Protein 8K2N (pdb70)

InterPro domains:
  IPR025150 Glycoside hydrolase 123, catalytic domain [PF13320] (170-496)

Organism: NCBI:txid2486015

Solvent-accessible surface area: 77964 Å² total; per-residue (Å²): 161,62,12,12,17,48,5,3,50,28,25,37,24,5,10,12,56,76,32,24,119,59,58,129,49,55,86,32,62,8,0,33,31,32,53,7,21,8,2,0,0,6,4,0,7,75,46,46,120,54,19,50,16,74,0,62,36,50,43,70,34,95,32,84,22,22,50,13,46,26,6,8,0,38,9,2,14,72,34,100,60,44,111,33,24,83,75,68,44,14,16,11,1,3,1,15,1,39,78,40,129,43,64,0,89,0,3,34,34,8,6,54,4,0,0,0,20,0,54,0,117,101,33,101,61,38,97,51,109,0,46,0,25,0,30,17,69,102,67,50,118,90,46,21,70,52,58,0,45,1,42,1,8,45,18,79,32,92,105,40,159,31,49,2,0,0,12,7,10,3,2,2,0,4,41,69,17,132,35,67,34,27,40,116,110,0,29,62,5,0,9,39,0,0,68,16,0,60,73,55,1,52,2,33,0,0,4,0,4,3,7,12,12,12,6,23,19,23,134,61,38,103,28,51,57,1,6,0,4,41,2,63,79,44,124,109,64,146,24,52,32,71,53,0,79,86,0,0,97,21,0,80,139,7,35,1,47,36,0,0,5,2,0,10,0,4,22,130,6,2,113,4,2,1,45,1,22,16,62,85,50,78,70,52,8,8,68,177,39,74,8,65,18,112,58,3,68,50,2,1,88,40,3,7,90,86,4,29,52,7,0,58,119,23,55,1,68,113,87,62,1,15,4,1,4,2,5,47,8,72,56,105,32,56,88,17,5,110,43,1,72,73,38,0,38,81,34,15,94,76,16,64,21,10,0,2,2,58,43,34,61,0,57,134,69,33,9,2,60,59,3,0,0,0,2,70,23,9,72,67,0,59,87,58,120,11,83,66,4,12,0,16,1,14,20,52,11,28,83,38,0,0,0,4,1,3,0,0,56,5,3,0,5,21,0,2,0,0,0,1,6,39,29,106,11,65,0,0,5,0,32,0,0,0,3,5,7,4,66,58,21,92,130,85,17,38,0,35,20,41,1,4,2,21,6,8,21,0,0,2,0,1,4,0,0,0,1,4,110,118,0,82,13,34,10,0,4,10,1,5,1,3,57,33,2,4,28,4,3,5,7,1,18,24,0,47,88,86,92,34,52,77,70,0,40,148,35,0,31,121,20,13,70,65,62,0,66,10,87,83,19,8,113,90,26,28,7,2,46,120,4,31,80,102,0,1,42,39,13,25,96,56,38,172,203,47,19,38,24,27,3,2,56,28,24,40,22,5,10,9,72,73,54,18,49,62,63,120,45,52,82,34,71,8,0,33,32,26,58,7,19,8,2,0,2,6,23,1,95,80,72,48,118,52,16,46,16,69,0,66,36,54,37,67,34,99,32,73,25,23,50,17,39,27,5,8,0,41,8,4,15,70,28,89,43,38,42,19,16,86,66,26,53,17,17,14,2,3,1,18,1,36,78,38,130,38,63,0,83,0,4,76,33,8,8,57,4,0,0,0,12,1,67,1,142,109,34,102,65,32,96,54,101,0,41,0,27,0,36,11,71,100,54,56,109,93,45,18,70,68,54,0,41,2,39,3,8,67,14,73,30,104,107,44,164,30,47,1,0,0,13,8,13,3,6,2,0,4,43,69,16,134,32,67,32,30,40,118,113,0,27,60,6,0,10,39,0,0,72,14,0,60,70,50,1,53,3,31,1,0,4,0,5,4,7,12,15,14,6,24,18,24,129,57,36,100,29,53,53,1,6,0,4,38,2,57,67,51,117,115,53,128,27,50,40,66,51,0,82,81,0,0,96,31,0,77,141,12,37,0,45,34,0,1,5,1,0,6,0,4,24,116,16,1,122,6,2,2,44,2,24,17,76,80,54,79,76,50,7,8,64,177,36,78,9,72,16,112,57,2,65,46,2,0,93,31,3,7,86,88,4,38,59,10,0,54,120,26,50,2,79,111,93,64,1,12,4,0,10,0,13,41,2,70,60,109,32,25,110,16,6,111,46,2,80,72,41,1,37,93,37,13,131,47,19,60,33,13,0,4,0,54,37,27,97,0,61,127,62,44,6,3,83,77,5,1,0,0,2,74,20,8,72,65,0,58,87,58,124,7,82,68,4,16,0,16,1,26,16,52,8,29,80,38,0,0,0,3,2,3,0,0,57,4,7,0,6,23,0,2,0,0,0,1,5,42,26,114,10,88,0,1,4,0,31,0,0,0,5,3,7,5,67,54,18,92,129,82,19,36,0,34,15,45,2,2,2,22,6,11,20,0,0,2,0,1,4,0,0,0,1,4,104,119,1,83,14,32,9,0,3,6,1,3,0,2,51,38,1,4,24,4,4,8,5,1,20,28,0,49,93,80,79,39,49,101,94,0,32,66,17,0,12,9,12,15,7,17,63,0,66,10,92,64,22,10,58,96,24,25,9,1,52,83,4,33,83,72,0,2,54,42,15,21,90,59,95,192,64,11,36,18,38,5,4,46,25,24,39,26,4,10,9,50,74,36,25,106,61,59,136,53,54,89,31,77,9,0,33,31,28,50,5,23,9,2,0,5,6,6,0,14,78,47,42,119,50,19,47,17,72,0,64,34,55,42,66,34,97,32,88,25,32,54,15,39,19,5,9,1,47,9,2,14,72,29,104,56,41,110,35,20,84,69,66,47,14,14,13,2,3,1,15,1,42,80,38,130,41,59,0,87,0,4,44,32,7,10,50,4,0,0,0,14,0,44,0,115,106,33,100,53,35,93,50,103,0,42,0,26,0,32,17,68,105,57,52,117,96,45,24,71,55,54,0,42,1,38,3,6,57,17,84,33,100,116,35,160,32,50,1,0,0,17,8,13,3,7,2,0,4,48,70,15,138,39,72,30,33,33,119,107,0,27,61,5,0,9,43,0,0,70,15,0,61,75,62,1,51,3,32,0,0,5,0,5,4,7,13,18,13,7,20,19,25,122,46,42,92,34,50,57,2,7,0,5,38,2,72,69,48,98,116,44,120,23,54,32,70,54,0,79,85,0,0,96,19,0,82,141,10,36,1,45,37,0,0,6,1,0,8,1,3,20,143,15,3,86,6,1,1,35,1,20,13,66,80,51,76,69,52,6,8,48,172,35,71,6,71,14,112,56,1,62,52,3,0,85,36,3,5,85,79,4,35,54,8,0,53,117,24,52,2,72,112,96,61,1,14,6,3,9,3,26,42,3,72,82,95,38,46,102,25,10,102,43,1,77,72,36,0,26,86,40,12,108,61,17,61,19,10,1,9,0,49,47,34,140,5,45,113,76,32,7,3,64,60,3,2,0,1,2,70,22,7,74,66,0,57,84,46,124,9,76,61,3,14,0,30,1,24,19,54,10,26,80,35,0,0,0,4,1,2,0,0,61,5,5,0,6,20,0,2,0,0,0,2,7,35,27,93,10,66,0,0,10,0,36,0,0,0,4,4,7,5,67,54,24,97,129,81,17,35,0,34,22,42,2,7,2,20,6,10,19,0,0,2,0,1,5,0,0,0,1,4,104,120,1,80,15,36,8,0,4,9,0,7,2,4,58,35,2,4,24,6,4,6,6,2,22,21,0,42,87,83,88,39,57,90,68,0,40,147,32,0,33,118,12,11,71,69,63,0,67,10,93,82,21,9,115,99,24,32,8,3,40,119,5,32,82,93,0,1,43,44,12,29,97,66,90,97,23,40,25,27,7,1,54,27,25,36,24,2,10,7,72,70,45,18,54,67,60,119,47,55,85,36,72,6,0,27,21,35,54,7,21,6,0,0,0,4,21,1,93,74,73,49,115,51,18,46,17,69,0,66,35,54,36,68,27,97,35,76,23,23,48,14,38,22,5,10,1,44,8,3,16,65,28,92,41,38,42,18,15,84,66,28,57,12,18,13,1,2,1,15,1,37,77,42,134,44,59,1,85,0,3,77,38,6,6,48,3,0,0,1,21,2,70,1,111,111,35,101,69,31,98,57,108,0,41,1,30,0,34,7,78,107,60,58,90,91,40,24,74,56,50,0,39,2,36,2,7,68,16,69,29,100,105,46,165,34,48,3,0,0,26,7,13,4,8,1,0,6,44,70,14,134,33,70,29,30,44,123,113,0,26,60,7,0,9,38,0,0,72,16,0,58,72,51,2,46,3,31,0,0,4,0,3,5,9,11,19,14,6,21,16,27,122,60,44,96,27,56,48,3,6,0,5,41,4,64,69,45,125,107,68,112,25,51,37,70,56,0,80,84,0,0,91,33,0,81,145,10,36,0,46,37,0,0,6,1,1,6,1,4,30,144,12,2,133,5,1,1,32,1,26,13,70,78,50,86,46,50,4,1,66,129,25,78,5,72,17,115,54,1,63,50,3,0,87,34,4,10,85,82,3,37,58,10,0,55,125,27,51,2,69,130,106,67,2,13,4,5,9,4,25,51,2,70,94,97,27,38,111,24,9,90,40,1,74,73,35,1,26,85,41,9,113,48,19,68,18,6,2,18,0,44,59,33,131,2,49,114,69,39,14,4,64,43,2,2,0,2,2,74,23,7,75,63,0,59,86,42,122,10,72,58,2,15,0,26,1,27,19,52,10,23,78,37,0,0,0,5,1,2,0,0,57,6,6,0,5,24,0,1,0,0,0,1,4,25,28,103,10,66,0,0,11,0,34,0,0,0,5,3,5,5,73,53,24,100,129,81,14,38,0,35,19,45,1,6,1,20,6,11,20,0,0,2,0,1,4,1,0,0,1,3,109,116,1,82,17,35,10,0,2,9,1,5,0,4,58,33,1,4,27,4,3,8,6,0,24,32,0,46,95,76,89,34,50,103,93,0,34,88,30,0,5,13,7,14,8,20,38,0,69,11,91,63,23,9,49,90,21,30,10,0,54,69,3,28,90,59,0,1,55,44,14,23,86,55,42,183

B-factor: mean 25.26, std 11.6, range [4.29, 116.33]

Structure (mmCIF, N/CA/C/O backbone):
data_8K2N
#
_entry.id   8K2N
#
_cell.length_a   82.930
_cell.length_b   94.620
_cell.length_c   116.180
_cell.angle_alpha   70.93
_cell.angle_beta   73.81
_cell.angle_gamma   72.43
#
_symmetry.space_group_name_H-M   'P 1'
#
loop_
_entity.id
_entity.type
_entity.pdbx_description
1 polymer 'Monosaccharide-releasing beta-N-acetylgalactosaminidase'
2 water water
#
loop_
_atom_site.group_PDB
_atom_site.id
_atom_site.type_symbol
_atom_site.label_atom_id
_atom_site.label_alt_id
_atom_site.label_comp_id
_atom_site.label_asym_id
_atom_site.label_entity_id
_atom_site.label_seq_id
_atom_site.pdbx_PDB_ins_code
_atom_site.Cartn_x
_atom_site.Cartn_y
_atom_site.Cartn_z
_atom_site.occupancy
_atom_site.B_iso_or_equiv
_atom_site.auth_seq_id
_atom_site.auth_comp_id
_atom_site.auth_asym_id
_atom_site.auth_atom_id
_atom_site.pdbx_PDB_model_num
ATOM 1 N N . MET A 1 4 ? -19.829 -15.662 55.793 1.00 34.50 1 MET D N 1
ATOM 2 C CA . MET A 1 4 ? -19.663 -15.560 54.307 1.00 37.57 1 MET D CA 1
ATOM 3 C C . MET A 1 4 ? -18.170 -15.553 53.929 1.00 29.69 1 MET D C 1
ATOM 4 O O . MET A 1 4 ? -17.850 -15.671 52.733 1.00 31.48 1 MET D O 1
ATOM 9 N N . ASP A 1 5 ? -17.232 -15.449 54.899 1.00 24.39 2 ASP D N 1
ATOM 10 C CA . ASP A 1 5 ? -15.802 -15.360 54.548 1.00 22.45 2 ASP D CA 1
ATOM 11 C C . ASP A 1 5 ? -15.188 -16.759 54.264 1.00 20.08 2 ASP D C 1
ATOM 12 O O . ASP A 1 5 ? -14.267 -16.810 53.450 1.00 16.99 2 ASP D O 1
ATOM 17 N N . TYR A 1 6 ? -15.740 -17.839 54.889 1.00 15.82 3 TYR D N 1
ATOM 18 C CA . TYR A 1 6 ? -15.259 -19.204 54.914 1.00 16.10 3 TYR D CA 1
ATOM 19 C C . TYR A 1 6 ? -16.363 -20.144 54.448 1.00 18.22 3 TYR D C 1
ATOM 20 O O . TYR A 1 6 ? -17.546 -19.823 54.585 1.00 16.53 3 TYR D O 1
ATOM 29 N N . GLN A 1 7 ? -15.985 -21.317 53.927 1.00 19.69 4 GLN D N 1
ATOM 30 C CA . GLN A 1 7 ? -16.929 -22.413 53.756 1.00 23.89 4 GLN D CA 1
ATOM 31 C C . GLN A 1 7 ? -16.275 -23.592 54.462 1.00 25.06 4 GLN D C 1
ATOM 32 O O . GLN A 1 7 ? -15.261 -24.115 53.971 1.00 20.78 4 GLN D O 1
ATOM 38 N N . ILE A 1 8 ? -16.865 -23.909 55.644 1.00 21.09 5 ILE D N 1
ATOM 39 C CA . ILE A 1 8 ? -16.448 -24.981 56.507 1.00 20.50 5 ILE D CA 1
ATOM 40 C C . ILE A 1 8 ? -17.621 -25.898 56.763 1.00 21.51 5 ILE D C 1
ATOM 41 O O . ILE A 1 8 ? -18.690 -25.359 56.972 1.00 25.92 5 ILE D O 1
ATOM 46 N N . ASP A 1 9 ? -17.412 -27.229 56.696 1.00 20.63 6 ASP D N 1
ATOM 47 C CA . ASP A 1 9 ? -18.472 -28.240 56.816 1.00 23.79 6 ASP D CA 1
ATOM 48 C C . ASP A 1 9 ? -17.907 -29.632 57.143 1.00 22.79 6 ASP D C 1
ATOM 49 O O . ASP A 1 9 ? -16.874 -30.040 56.601 1.00 30.05 6 ASP D O 1
ATOM 54 N N . LEU A 1 10 ? -18.612 -30.384 57.979 1.00 18.20 7 LEU D N 1
ATOM 55 C CA . LEU A 1 10 ? -18.349 -31.812 58.169 1.00 17.75 7 LEU D CA 1
ATOM 56 C C . LEU A 1 10 ? -18.734 -32.555 56.883 1.00 16.25 7 LEU D C 1
ATOM 57 O O . LEU A 1 10 ? -19.707 -32.180 56.229 1.00 16.44 7 LEU D O 1
ATOM 62 N N . VAL A 1 11 ? -17.957 -33.585 56.491 1.00 17.00 8 VAL D N 1
ATOM 63 C CA . VAL A 1 11 ? -18.313 -34.430 55.354 1.00 17.33 8 VAL D CA 1
ATOM 64 C C . VAL A 1 11 ? -18.274 -35.913 55.746 1.00 17.27 8 VAL D C 1
ATOM 65 O O . VAL A 1 11 ? -17.699 -36.329 56.751 1.00 18.33 8 VAL D O 1
ATOM 69 N N . ASP A 1 12 ? -18.894 -36.735 54.902 1.00 20.47 9 ASP D N 1
ATOM 70 C CA . ASP A 1 12 ? -18.861 -38.170 55.102 1.00 21.86 9 ASP D CA 1
ATOM 71 C C . ASP A 1 12 ? -17.410 -38.679 55.139 1.00 21.01 9 ASP D C 1
ATOM 72 O O . ASP A 1 12 ? -16.546 -38.312 54.317 1.00 21.31 9 ASP D O 1
ATOM 77 N N . PRO A 1 13 ? -17.095 -39.595 56.062 1.00 17.44 10 PRO D N 1
ATOM 78 C CA . PRO A 1 13 ? -15.747 -40.118 56.118 1.00 19.92 10 PRO D CA 1
ATOM 79 C C . PRO A 1 13 ? -15.390 -40.939 54.873 1.00 20.92 10 PRO D C 1
ATOM 80 O O . PRO A 1 13 ? -14.190 -41.162 54.611 1.00 21.27 10 PRO D O 1
ATOM 84 N N . LEU A 1 14 ? -16.406 -41.315 54.054 1.00 19.72 11 LEU D N 1
ATOM 85 C CA . LEU A 1 14 ? -16.089 -42.061 52.825 1.00 18.91 11 LEU D CA 1
ATOM 86 C C . LEU A 1 14 ? -15.986 -41.163 51.589 1.00 19.51 11 LEU D C 1
ATOM 87 O O . LEU A 1 14 ? -15.791 -41.699 50.490 1.00 15.38 11 LEU D O 1
ATOM 92 N N . THR A 1 15 ? -16.146 -39.828 51.772 1.00 17.94 12 THR D N 1
ATOM 93 C CA . THR A 1 15 ? -15.916 -38.900 50.683 1.00 17.85 12 THR D CA 1
ATOM 94 C C . THR A 1 15 ? -14.414 -38.708 50.492 1.00 19.21 12 THR D C 1
ATOM 95 O O . THR A 1 15 ? -13.693 -38.581 51.481 1.00 21.98 12 THR D O 1
ATOM 99 N N . LYS A 1 16 ? -13.953 -38.627 49.215 1.00 19.26 13 LYS D N 1
ATOM 100 C CA . LYS A 1 16 ? -12.619 -38.107 48.927 1.00 19.29 13 LYS D CA 1
ATOM 101 C C . LYS A 1 16 ? -12.739 -36.635 48.553 1.00 19.81 13 LYS D C 1
ATOM 102 O O . LYS A 1 16 ? -13.426 -36.322 47.622 1.00 21.06 13 LYS D O 1
ATOM 108 N N . VAL A 1 17 ? -12.091 -35.734 49.303 1.00 20.76 14 VAL D N 1
ATOM 109 C CA . VAL A 1 17 ? -12.180 -34.305 49.025 1.00 19.48 14 VAL D CA 1
ATOM 110 C C . VAL A 1 17 ? -11.031 -33.958 48.091 1.00 18.95 14 VAL D C 1
ATOM 111 O O . VAL A 1 17 ? -9.850 -34.134 48.441 1.00 20.82 14 VAL D O 1
ATOM 115 N N . PHE A 1 18 ? -11.422 -33.571 46.863 1.00 18.13 15 PHE D N 1
ATOM 116 C CA . PHE A 1 18 ? -10.521 -33.054 45.833 1.00 17.09 15 PHE D CA 1
ATOM 117 C C . PHE A 1 18 ? -10.474 -31.527 45.954 1.00 19.41 15 PHE D C 1
ATOM 118 O O . PHE A 1 18 ? -11.513 -30.944 46.307 1.00 18.24 15 PHE D O 1
ATOM 126 N N . ALA A 1 19 ? -9.284 -30.942 45.650 1.00 16.94 16 ALA D N 1
ATOM 127 C CA . ALA A 1 19 ? -9.027 -29.525 45.882 1.00 19.99 16 ALA D CA 1
ATOM 128 C C . ALA A 1 19 ? -9.909 -28.622 45.030 1.00 19.23 16 ALA D C 1
ATOM 129 O O . ALA A 1 19 ? -10.175 -27.494 45.426 1.00 20.72 16 ALA D O 1
ATOM 131 N N . ASP A 1 20 ? -10.407 -29.159 43.935 1.00 18.79 17 ASP D N 1
ATOM 132 C CA . ASP A 1 20 ? -11.096 -28.378 42.929 1.00 22.33 17 ASP D CA 1
ATOM 133 C C . ASP A 1 20 ? -12.593 -28.640 42.887 1.00 22.47 17 ASP D C 1
ATOM 134 O O . ASP A 1 20 ? -13.208 -28.115 41.993 1.00 23.96 17 ASP D O 1
ATOM 139 N N . GLU A 1 21 ? -13.165 -29.452 43.790 1.00 25.56 18 GLU D N 1
ATOM 140 C CA . GLU A 1 21 ? -14.614 -29.559 43.879 1.00 26.16 18 GLU D CA 1
ATOM 141 C C . GLU A 1 21 ? -15.058 -29.349 45.321 1.00 26.13 18 GLU D C 1
ATOM 142 O O . GLU A 1 21 ? -14.438 -29.910 46.244 1.00 30.62 18 GLU D O 1
ATOM 148 N N . VAL A 1 22 ? -16.248 -28.740 45.467 1.00 25.83 19 VAL D N 1
ATOM 149 C CA . VAL A 1 22 ? -16.900 -28.693 46.771 1.00 30.17 19 VAL D CA 1
ATOM 150 C C . VAL A 1 22 ? -17.601 -30.031 47.044 1.00 28.61 19 VAL D C 1
ATOM 151 O O . VAL A 1 22 ? -18.347 -30.598 46.249 1.00 37.23 19 VAL D O 1
ATOM 155 N N . PRO A 1 23 ? -17.335 -30.657 48.181 1.00 26.64 20 PRO D N 1
ATOM 156 C CA . PRO A 1 23 ? -18.049 -31.900 48.487 1.00 25.56 20 PRO D CA 1
ATOM 157 C C . PRO A 1 23 ? -19.382 -31.683 49.205 1.00 24.90 20 PRO D C 1
ATOM 158 O O . PRO A 1 23 ? -19.609 -30.652 49.811 1.00 26.63 20 PRO D O 1
ATOM 162 N N . ASP A 1 24 ? -20.219 -32.721 49.230 1.00 29.85 21 ASP D N 1
ATOM 163 C CA . ASP A 1 24 ? -21.414 -32.789 50.077 1.00 31.40 21 ASP D CA 1
ATOM 164 C C . ASP A 1 24 ? -21.120 -32.695 51.581 1.00 28.13 21 ASP D C 1
ATOM 165 O O . ASP A 1 24 ? -20.265 -33.409 52.132 1.00 25.74 21 ASP D O 1
ATOM 170 N N . ALA A 1 25 ? -21.918 -31.845 52.251 1.00 25.55 22 ALA D N 1
ATOM 171 C CA . ALA A 1 25 ? -22.011 -31.802 53.708 1.00 29.18 22 ALA D CA 1
ATOM 172 C C . ALA A 1 25 ? -22.605 -33.119 54.244 1.00 32.79 22 ALA D C 1
ATOM 173 O O . ALA A 1 25 ? -23.399 -33.744 53.541 1.00 33.88 22 ALA D O 1
ATOM 175 N N . TRP A 1 26 ? -22.107 -33.612 55.405 1.00 30.92 23 TRP D N 1
ATOM 176 C CA . TRP A 1 26 ? -22.789 -34.633 56.196 1.00 29.00 23 TRP D CA 1
ATOM 177 C C . TRP A 1 26 ? -23.927 -33.902 56.908 1.00 26.03 23 TRP D C 1
ATOM 178 O O . TRP A 1 26 ? -23.699 -32.880 57.520 1.00 23.90 23 TRP D O 1
ATOM 189 N N . VAL A 1 27 ? -25.160 -34.408 56.835 1.00 35.13 24 VAL D N 1
ATOM 190 C CA . VAL A 1 27 ? -26.204 -33.948 57.749 1.00 34.12 24 VAL D CA 1
ATOM 191 C C . VAL A 1 27 ? -25.992 -34.657 59.076 1.00 32.48 24 VAL D C 1
ATOM 192 O O . VAL A 1 27 ? -25.902 -35.893 59.114 1.00 34.33 24 VAL D O 1
ATOM 196 N N . VAL A 1 28 ? -25.845 -33.800 60.106 1.00 34.76 25 VAL D N 1
ATOM 197 C CA . VAL A 1 28 ? -25.608 -34.157 61.495 1.00 37.08 25 VAL D CA 1
ATOM 198 C C . VAL A 1 28 ? -26.816 -34.961 62.020 1.00 36.69 25 VAL D C 1
ATOM 199 O O . VAL A 1 28 ? -27.960 -34.602 61.765 1.00 37.83 25 VAL D O 1
ATOM 203 N N . ALA A 1 29 ? -26.529 -36.081 62.692 1.00 32.13 26 ALA D N 1
ATOM 204 C CA . ALA A 1 29 ? -27.494 -36.961 63.354 1.00 34.40 26 ALA D CA 1
ATOM 205 C C . ALA A 1 29 ? -26.753 -37.486 64.571 1.00 36.64 26 ALA D C 1
ATOM 206 O O . ALA A 1 29 ? -25.503 -37.518 64.510 1.00 38.71 26 ALA D O 1
ATOM 208 N N . THR A 1 30 ? -27.507 -37.903 65.618 1.00 34.90 27 THR D N 1
ATOM 209 C CA . THR A 1 30 ? -26.894 -38.461 66.830 1.00 34.16 27 THR D CA 1
ATOM 210 C C . THR A 1 30 ? -26.076 -39.683 66.458 1.00 31.11 27 THR D C 1
ATOM 211 O O . THR A 1 30 ? -26.538 -40.442 65.611 1.00 28.42 27 THR D O 1
ATOM 215 N N . GLN A 1 31 ? -24.901 -39.827 67.086 1.00 25.86 28 GLN D N 1
ATOM 216 C CA . GLN A 1 31 ? -24.071 -40.989 66.841 1.00 29.31 28 GLN D CA 1
ATOM 217 C C . GLN A 1 31 ? -24.080 -41.836 68.094 1.00 29.05 28 GLN D C 1
ATOM 218 O O . GLN A 1 31 ? -24.353 -41.309 69.176 1.00 36.90 28 GLN D O 1
ATOM 224 N N . MET A 1 32 ? -23.750 -43.116 67.932 1.00 25.06 29 MET D N 1
ATOM 225 C CA . MET A 1 32 ? -23.535 -43.979 69.074 1.00 27.27 29 MET D CA 1
ATOM 226 C C . MET A 1 32 ? -22.313 -44.879 68.806 1.00 25.43 29 MET D C 1
ATOM 227 O O . MET A 1 32 ? -22.144 -45.420 67.726 1.00 22.21 29 MET D O 1
ATOM 232 N N . VAL A 1 33 ? -21.439 -45.026 69.811 1.00 24.53 30 VAL D N 1
ATOM 233 C CA . VAL A 1 33 ? -20.256 -45.861 69.713 1.00 23.43 30 VAL D CA 1
ATOM 234 C C . VAL A 1 33 ? -20.238 -46.766 70.937 1.00 24.66 30 VAL D C 1
ATOM 235 O O . VAL A 1 33 ? -20.615 -46.343 72.045 1.00 24.17 30 VAL D O 1
ATOM 239 N N . LEU A 1 34 ? -19.733 -47.986 70.742 1.00 22.25 31 LEU D N 1
ATOM 240 C CA . LEU A 1 34 ? -19.357 -48.815 71.889 1.00 23.59 31 LEU D CA 1
ATOM 241 C C . LEU A 1 34 ? -18.208 -48.113 72.614 1.00 24.92 31 LEU D C 1
ATOM 242 O O . LEU A 1 34 ? -17.365 -47.416 72.000 1.00 23.57 31 LEU D O 1
ATOM 247 N N . GLN A 1 35 ? -18.150 -48.354 73.918 1.00 23.55 32 GLN D N 1
ATOM 248 C CA . GLN A 1 35 ? -17.035 -47.831 74.690 1.00 27.41 32 GLN D CA 1
ATOM 249 C C . GLN A 1 35 ? -15.728 -48.453 74.170 1.00 24.67 32 GLN D C 1
ATOM 250 O O . GLN A 1 35 ? -15.565 -49.679 74.222 1.00 22.92 32 GLN D O 1
ATOM 256 N N . GLY A 1 36 ? -14.833 -47.587 73.649 1.00 23.26 33 GLY D N 1
ATOM 257 C CA . GLY A 1 36 ? -13.527 -47.934 73.096 1.00 22.84 33 GLY D CA 1
ATOM 258 C C . GLY A 1 36 ? -13.451 -47.622 71.594 1.00 24.76 33 GLY D C 1
ATOM 259 O O . GLY A 1 36 ? -12.358 -47.288 71.062 1.00 22.29 33 GLY D O 1
ATOM 260 N N . GLU A 1 37 ? -14.635 -47.729 70.941 1.00 22.65 34 GLU D N 1
ATOM 261 C CA . GLU A 1 37 ? -14.802 -47.389 69.537 1.00 25.39 34 GLU D CA 1
ATOM 262 C C . GLU A 1 37 ? -14.631 -45.862 69.361 1.00 25.88 34 GLU D C 1
ATOM 263 O O . GLU A 1 37 ? -15.341 -45.091 70.007 1.00 27.98 34 GLU D O 1
ATOM 269 N N . PRO A 1 38 ? -13.722 -45.324 68.491 1.00 25.11 35 PRO D N 1
ATOM 270 C CA . PRO A 1 38 ? -13.631 -43.859 68.311 1.00 20.50 35 PRO D CA 1
ATOM 271 C C . PRO A 1 38 ? -14.712 -43.269 67.406 1.00 18.53 35 PRO D C 1
ATOM 272 O O . PRO A 1 38 ? -15.182 -43.966 66.512 1.00 18.44 35 PRO D O 1
ATOM 276 N N . LEU A 1 39 ? -15.118 -42.003 67.629 1.00 18.85 36 LEU D N 1
ATOM 277 C CA . LEU A 1 39 ? -15.928 -41.304 66.633 1.00 18.52 36 LEU D CA 1
ATOM 278 C C . LEU A 1 39 ? -14.996 -40.663 65.590 1.00 18.19 36 LEU D C 1
ATOM 279 O O . LEU A 1 39 ? -14.027 -40.029 65.972 1.00 20.85 36 LEU D O 1
ATOM 284 N N . VAL A 1 40 ? -15.264 -40.900 64.284 1.00 19.42 37 VAL D N 1
ATOM 285 C CA . VAL A 1 40 ? -14.470 -40.480 63.123 1.00 19.94 37 VAL D CA 1
ATOM 286 C C . VAL A 1 40 ? -15.309 -39.512 62.277 1.00 20.20 37 VAL D C 1
ATOM 287 O O . VAL A 1 40 ? -16.385 -39.903 61.782 1.00 17.75 37 VAL D O 1
ATOM 291 N N . LEU A 1 41 ? -14.784 -38.273 62.100 1.00 22.25 38 LEU D N 1
ATOM 292 C CA . LEU A 1 41 ? -15.390 -37.216 61.264 1.00 20.88 38 LEU D CA 1
ATOM 293 C C . LEU A 1 41 ? -14.361 -36.697 60.271 1.00 16.34 38 LEU D C 1
ATOM 294 O O . LEU A 1 41 ? -13.177 -36.741 60.565 1.00 14.05 38 LEU D O 1
ATOM 299 N N . GLN A 1 42 ? -14.819 -36.142 59.144 1.00 16.01 39 GLN D N 1
ATOM 300 C CA . GLN A 1 42 ? -13.916 -35.448 58.231 1.00 16.39 39 GLN D CA 1
ATOM 301 C C . GLN A 1 42 ? -14.479 -34.036 58.109 1.00 17.29 39 GLN D C 1
ATOM 302 O O . GLN A 1 42 ? -15.701 -33.887 58.015 1.00 16.28 39 GLN D O 1
ATOM 308 N N . LEU A 1 43 ? -13.589 -33.041 58.131 1.00 17.16 40 LEU D N 1
ATOM 309 C CA . LEU A 1 43 ? -13.948 -31.617 58.040 1.00 19.76 40 LEU D CA 1
ATOM 310 C C . LEU A 1 43 ? -13.228 -30.919 56.860 1.00 17.81 40 LEU D C 1
ATOM 311 O O . LEU A 1 43 ? -12.009 -30.840 56.852 1.00 14.01 40 LEU D O 1
ATOM 316 N N . ALA A 1 44 ? -14.027 -30.381 55.900 1.00 17.01 41 ALA D N 1
ATOM 317 C CA . ALA A 1 44 ? -13.552 -29.625 54.742 1.00 17.07 41 ALA D CA 1
ATOM 318 C C . ALA A 1 44 ? -13.667 -28.111 54.968 1.00 16.93 41 ALA D C 1
ATOM 319 O O . ALA A 1 44 ? -14.525 -27.693 55.718 1.00 12.75 41 ALA D O 1
ATOM 321 N N . TYR A 1 45 ? -12.822 -27.315 54.271 1.00 18.16 42 TYR D N 1
ATOM 322 C CA . TYR A 1 45 ? -12.702 -25.891 54.552 1.00 19.14 42 TYR D CA 1
ATOM 323 C C . TYR A 1 45 ? -12.017 -25.175 53.400 1.00 18.17 42 TYR D C 1
ATOM 324 O O . TYR A 1 45 ? -11.086 -25.672 52.827 1.00 15.30 42 TYR D O 1
ATOM 333 N N . GLN A 1 46 ? -12.463 -23.951 53.156 1.00 21.04 43 GLN D N 1
ATOM 334 C CA . GLN A 1 46 ? -11.806 -22.981 52.283 1.00 18.84 43 GLN D CA 1
ATOM 335 C C . GLN A 1 46 ? -12.215 -21.592 52.762 1.00 18.02 43 GLN D C 1
ATOM 336 O O . GLN A 1 46 ? -13.157 -21.469 53.565 1.00 18.40 43 GLN D O 1
ATOM 342 N N . ARG A 1 47 ? -11.408 -20.598 52.351 1.00 16.83 44 ARG D N 1
ATOM 343 C CA . ARG A 1 47 ? -11.618 -19.180 52.585 1.00 15.36 44 ARG D CA 1
ATOM 344 C C . ARG A 1 47 ? -12.176 -18.544 51.330 1.00 15.34 44 ARG D C 1
ATOM 345 O O . ARG A 1 47 ? -11.458 -18.444 50.348 1.00 15.17 44 ARG D O 1
ATOM 353 N N . LEU A 1 48 ? -13.463 -18.139 51.351 1.00 16.70 45 LEU D N 1
ATOM 354 C CA . LEU A 1 48 ? -14.085 -17.461 50.203 1.00 15.07 45 LEU D CA 1
ATOM 355 C C . LEU A 1 48 ? -13.640 -16.001 50.081 1.00 15.19 45 LEU D C 1
ATOM 356 O O . LEU A 1 48 ? -13.559 -15.487 48.961 1.00 19.67 45 LEU D O 1
ATOM 361 N N . ARG A 1 49 ? -13.361 -15.294 51.201 1.00 15.30 46 ARG D N 1
ATOM 362 C CA . ARG A 1 49 ? -12.833 -13.924 51.156 1.00 15.74 46 ARG D CA 1
ATOM 363 C C . ARG A 1 49 ? -11.640 -13.817 50.194 1.00 19.08 46 ARG D C 1
ATOM 364 O O . ARG A 1 49 ? -10.730 -14.649 50.209 1.00 16.78 46 ARG D O 1
ATOM 372 N N . ASP A 1 50 ? -11.590 -12.731 49.414 1.00 23.81 47 ASP D N 1
ATOM 373 C CA . ASP A 1 50 ? -10.640 -12.663 48.323 1.00 27.08 47 ASP D CA 1
ATOM 374 C C . ASP A 1 50 ? -9.601 -11.611 48.654 1.00 26.86 47 ASP D C 1
ATOM 375 O O . ASP A 1 50 ? -9.467 -10.646 47.932 1.00 32.14 47 ASP D O 1
ATOM 380 N N . ASP A 1 51 ? -8.829 -11.814 49.710 1.00 30.36 48 ASP D N 1
ATOM 381 C CA . ASP A 1 51 ? -7.901 -10.770 50.138 1.00 35.56 48 ASP D CA 1
ATOM 382 C C . ASP A 1 51 ? -6.504 -11.019 49.515 1.00 32.94 48 ASP D C 1
ATOM 383 O O . ASP A 1 51 ? -6.358 -11.817 48.583 1.00 29.54 48 ASP D O 1
ATOM 388 N N . ASP A 1 52 ? -5.496 -10.243 49.954 1.00 32.38 49 ASP D N 1
ATOM 389 C CA . ASP A 1 52 ? -4.123 -10.273 49.439 1.00 30.89 49 ASP D CA 1
ATOM 390 C C . ASP A 1 52 ? -3.250 -11.413 50.001 1.00 25.63 49 ASP D C 1
ATOM 391 O O . ASP A 1 52 ? -2.243 -11.716 49.399 1.00 28.72 49 ASP D O 1
ATOM 396 N N . ALA A 1 53 ? -3.631 -12.072 51.096 1.00 21.19 50 ALA D N 1
ATOM 397 C CA . ALA A 1 53 ? -2.931 -13.238 51.624 1.00 19.93 50 ALA D CA 1
ATOM 398 C C . ALA A 1 53 ? -3.537 -14.526 51.010 1.00 21.69 50 ALA D C 1
ATOM 399 O O . ALA A 1 53 ? -4.747 -14.600 50.721 1.00 19.45 50 ALA D O 1
ATOM 401 N N . SER A 1 54 ? -2.675 -15.524 50.691 1.00 19.90 51 SER D N 1
ATOM 402 C CA . SER A 1 54 ? -3.120 -16.727 50.020 1.00 16.80 51 SER D CA 1
ATOM 403 C C . SER A 1 54 ? -3.966 -17.571 50.977 1.00 16.47 51 SER D C 1
ATOM 404 O O . SER A 1 54 ? -4.825 -18.337 50.516 1.00 14.52 51 SER D O 1
ATOM 407 N N . PHE A 1 55 ? -3.697 -17.442 52.286 1.00 17.43 52 PHE D N 1
ATOM 408 C CA . PHE A 1 55 ? -4.408 -18.209 53.317 1.00 19.86 52 PHE D CA 1
ATOM 409 C C . PHE A 1 55 ? -4.624 -17.369 54.593 1.00 23.47 52 PHE D C 1
ATOM 410 O O . PHE A 1 55 ? -4.039 -16.286 54.767 1.00 21.51 52 PHE D O 1
ATOM 418 N N . SER A 1 56 ? -5.476 -17.902 55.491 1.00 23.17 53 SER D N 1
ATOM 419 C CA . SER A 1 56 ? -5.723 -17.313 56.794 1.00 23.75 53 SER D CA 1
ATOM 420 C C . SER A 1 56 ? -5.660 -18.435 57.802 1.00 21.86 53 SER D C 1
ATOM 421 O O . SER A 1 56 ? -6.210 -19.494 57.487 1.00 20.53 53 SER D O 1
ATOM 424 N N . GLU A 1 57 ? -4.954 -18.190 58.916 1.00 17.91 54 GLU D N 1
ATOM 425 C CA . GLU A 1 57 ? -4.811 -19.134 60.003 1.00 21.10 54 GLU D CA 1
ATOM 426 C C . GLU A 1 57 ? -6.098 -19.278 60.809 1.00 22.76 54 GLU D C 1
ATOM 427 O O . GLU A 1 57 ? -6.853 -18.328 60.886 1.00 27.24 54 GLU D O 1
ATOM 433 N N . LEU A 1 58 ? -6.390 -20.498 61.306 1.00 22.20 55 LEU D N 1
ATOM 434 C CA . LEU A 1 58 ? -7.584 -20.788 62.105 1.00 26.19 55 LEU D CA 1
ATOM 435 C C . LEU A 1 58 ? -7.135 -21.683 63.247 1.00 27.99 55 LEU D C 1
ATOM 436 O O . LEU A 1 58 ? -6.159 -22.406 63.044 1.00 32.87 55 LEU D O 1
ATOM 441 N N . THR A 1 59 ? -7.821 -21.587 64.395 1.00 22.38 56 THR D N 1
ATOM 442 C CA . THR A 1 59 ? -7.508 -22.409 65.539 1.00 26.85 56 THR D CA 1
ATOM 443 C C . THR A 1 59 ? -8.628 -23.431 65.695 1.00 27.98 56 THR D C 1
ATOM 444 O O . THR A 1 59 ? -9.819 -23.058 65.779 1.00 28.20 56 THR D O 1
ATOM 448 N N . LEU A 1 60 ? -8.252 -24.712 65.791 1.00 22.24 57 LEU D N 1
ATOM 449 C CA . LEU A 1 60 ? -9.237 -25.755 66.085 1.00 20.61 57 LEU D CA 1
ATOM 450 C C . LEU A 1 60 ? -9.423 -25.958 67.592 1.00 18.59 57 LEU D C 1
ATOM 451 O O . LEU A 1 60 ? -8.442 -25.928 68.330 1.00 18.95 57 LEU D O 1
ATOM 456 N N . ALA A 1 61 ? -10.669 -26.164 68.065 1.00 17.23 58 ALA D N 1
ATOM 457 C CA . ALA A 1 61 ? -10.888 -26.558 69.453 1.00 17.04 58 ALA D CA 1
ATOM 458 C C . ALA A 1 61 ? -11.898 -27.687 69.480 1.00 19.57 58 ALA D C 1
ATOM 459 O O . ALA A 1 61 ? -12.789 -27.683 68.654 1.00 20.78 58 ALA D O 1
ATOM 461 N N . THR A 1 62 ? -11.792 -28.619 70.443 1.00 21.74 59 THR D N 1
ATOM 462 C CA . THR A 1 62 ? -12.820 -29.632 70.624 1.00 23.19 59 THR D CA 1
ATOM 463 C C . THR A 1 62 ? -13.111 -29.766 72.120 1.00 22.11 59 THR D C 1
ATOM 464 O O . THR A 1 62 ? -12.210 -29.762 72.934 1.00 22.83 59 THR D O 1
ATOM 468 N N . SER A 1 63 ? -14.372 -29.968 72.474 1.00 22.19 60 SER D N 1
ATOM 469 C CA . SER A 1 63 ? -14.753 -30.088 73.867 1.00 23.20 60 SER D CA 1
ATOM 470 C C . SER A 1 63 ? -14.416 -31.468 74.416 1.00 25.10 60 SER D C 1
ATOM 471 O O . SER A 1 63 ? -14.579 -31.650 75.609 1.00 29.74 60 SER D O 1
ATOM 474 N N . LEU A 1 64 ? -14.060 -32.453 73.570 1.00 25.85 61 LEU D N 1
ATOM 475 C CA . LEU A 1 64 ? -13.406 -33.714 73.991 1.00 24.39 61 LEU D CA 1
ATOM 476 C C . LEU A 1 64 ? -12.076 -33.842 73.211 1.00 21.02 61 LEU D C 1
ATOM 477 O O . LEU A 1 64 ? -11.887 -33.299 72.124 1.00 19.59 61 LEU D O 1
ATOM 482 N N . SER A 1 65 ? -11.112 -34.500 73.825 1.00 21.90 62 SER D N 1
ATOM 483 C CA . SER A 1 65 ? -9.803 -34.787 73.270 1.00 25.84 62 SER D CA 1
ATOM 484 C C . SER A 1 65 ? -10.008 -35.507 71.967 1.00 27.68 62 SER D C 1
ATOM 485 O O . SER A 1 65 ? -10.742 -36.500 71.987 1.00 27.16 62 SER D O 1
ATOM 488 N N . ALA A 1 66 ? -9.384 -34.961 70.908 1.00 23.60 63 ALA D N 1
ATOM 489 C CA . ALA A 1 66 ? -9.383 -35.587 69.589 1.00 22.96 63 ALA D CA 1
ATOM 490 C C . ALA A 1 66 ? -7.961 -35.706 69.050 1.00 21.64 63 ALA D C 1
ATOM 491 O O . ALA A 1 66 ? -7.026 -35.100 69.529 1.00 18.95 63 ALA D O 1
ATOM 493 N N . GLN A 1 67 ? -7.842 -36.459 67.984 1.00 23.17 64 GLN D N 1
ATOM 494 C CA . GLN A 1 67 ? -6.579 -36.685 67.316 1.00 27.00 64 GLN D CA 1
ATOM 495 C C . GLN A 1 67 ? -6.810 -36.202 65.909 1.00 24.36 64 GLN D C 1
ATOM 496 O O . GLN A 1 67 ? -7.845 -36.615 65.375 1.00 19.45 64 GLN D O 1
ATOM 502 N N . CYS A 1 68 ? -6.000 -35.235 65.427 1.00 22.88 65 CYS D N 1
ATOM 503 C CA . CYS A 1 68 ? -6.375 -34.606 64.183 1.00 23.29 65 CYS D CA 1
ATOM 504 C C . CYS A 1 68 ? -5.233 -34.630 63.201 1.00 19.66 65 CYS D C 1
ATOM 505 O O . CYS A 1 68 ? -4.125 -34.223 63.568 1.00 17.45 65 CYS D O 1
ATOM 508 N N . PHE A 1 69 ? -5.621 -34.944 61.950 1.00 17.43 66 PHE D N 1
ATOM 509 C CA . PHE A 1 69 ? -4.740 -35.056 60.786 1.00 19.93 66 PHE D CA 1
ATOM 510 C C . PHE A 1 69 ? -5.117 -34.057 59.670 1.00 16.85 66 PHE D C 1
ATOM 511 O O . PHE A 1 69 ? -6.276 -33.830 59.392 1.00 15.06 66 PHE D O 1
ATOM 519 N N . GLU A 1 70 ? -4.131 -33.479 58.973 1.00 18.52 67 GLU D N 1
ATOM 520 C CA . GLU A 1 70 ? -4.394 -32.887 57.657 1.00 20.48 67 GLU D CA 1
ATOM 521 C C . GLU A 1 70 ? -4.362 -33.956 56.548 1.00 21.03 67 GLU D C 1
ATOM 522 O O . GLU A 1 70 ? -3.524 -34.848 56.507 1.00 18.65 67 GLU D O 1
ATOM 528 N N . ILE A 1 71 ? -5.357 -33.904 55.655 1.00 20.80 68 ILE D N 1
ATOM 529 C CA . ILE A 1 71 ? -5.343 -34.721 54.460 1.00 16.72 68 ILE D CA 1
ATOM 530 C C . ILE A 1 71 ? -4.614 -34.005 53.333 1.00 17.47 68 ILE D C 1
ATOM 531 O O . ILE A 1 71 ? -4.963 -32.874 52.916 1.00 20.97 68 ILE D O 1
ATOM 536 N N . ASN A 1 72 ? -3.542 -34.667 52.879 1.00 15.20 69 ASN D N 1
ATOM 537 C CA . ASN A 1 72 ? -2.666 -34.124 51.861 1.00 14.75 69 ASN D CA 1
ATOM 538 C C . ASN A 1 72 ? -2.941 -34.748 50.480 1.00 14.72 69 ASN D C 1
ATOM 539 O O . ASN A 1 72 ? -3.022 -35.969 50.342 1.00 13.53 69 ASN D O 1
ATOM 544 N N . GLN A 1 73 ? -3.075 -33.885 49.461 1.00 14.55 70 GLN D N 1
ATOM 545 C CA . GLN A 1 73 ? -3.108 -34.302 48.077 1.00 16.61 70 GLN D CA 1
ATOM 546 C C . GLN A 1 73 ? -1.719 -34.773 47.627 1.00 18.37 70 GLN D C 1
ATOM 547 O O . GLN A 1 73 ? -0.690 -34.092 47.846 1.00 15.70 70 GLN D O 1
ATOM 553 N N . VAL A 1 74 ? -1.743 -35.971 46.970 1.00 19.55 71 VAL D N 1
ATOM 554 C CA . VAL A 1 74 ? -0.566 -36.640 46.441 1.00 17.51 71 VAL D CA 1
ATOM 555 C C . VAL A 1 74 ? -0.717 -36.948 44.933 1.00 17.67 71 VAL D C 1
ATOM 556 O O . VAL A 1 74 ? -1.777 -37.335 44.399 1.00 19.64 71 VAL D O 1
ATOM 560 N N . PRO A 1 75 ? 0.402 -36.865 44.171 1.00 15.03 72 PRO D N 1
ATOM 561 C CA . PRO A 1 75 ? 0.322 -37.152 42.741 1.00 16.27 72 PRO D CA 1
ATOM 562 C C . PRO A 1 75 ? 0.026 -38.607 42.322 1.00 16.40 72 PRO D C 1
ATOM 563 O O . PRO A 1 75 ? 0.502 -39.557 42.964 1.00 15.44 72 PRO D O 1
ATOM 567 N N . SER A 1 76 ? -0.687 -38.780 41.186 1.00 17.11 73 SER D N 1
ATOM 568 C CA . SER A 1 76 ? -0.775 -40.057 40.458 1.00 15.65 73 SER D CA 1
ATOM 569 C C . SER A 1 76 ? -0.543 -39.920 38.940 1.00 16.66 73 SER D C 1
ATOM 570 O O . SER A 1 76 ? -1.286 -39.220 38.267 1.00 21.50 73 SER D O 1
ATOM 573 N N . GLN A 1 77 ? 0.426 -40.630 38.364 1.00 18.60 74 GLN D N 1
ATOM 574 C CA . GLN A 1 77 ? 0.629 -40.711 36.920 1.00 21.70 74 GLN D CA 1
ATOM 575 C C . GLN A 1 77 ? -0.027 -41.953 36.282 1.00 18.83 74 GLN D C 1
ATOM 576 O O . GLN A 1 77 ? 0.011 -42.170 35.087 1.00 19.88 74 GLN D O 1
ATOM 582 N N . LEU A 1 78 ? -0.653 -42.808 37.060 1.00 18.40 75 LEU D N 1
ATOM 583 C CA . LEU A 1 78 ? -1.353 -43.964 36.522 1.00 18.00 75 LEU D CA 1
ATOM 584 C C . LEU A 1 78 ? -2.469 -44.327 37.496 1.00 17.83 75 LEU D C 1
ATOM 585 O O . LEU A 1 78 ? -2.358 -45.232 38.321 1.00 19.30 75 LEU D O 1
ATOM 590 N N . PRO A 1 79 ? -3.568 -43.554 37.508 1.00 19.56 76 PRO D N 1
ATOM 591 C CA . PRO A 1 79 ? -4.647 -43.831 38.458 1.00 18.96 76 PRO D CA 1
ATOM 592 C C . PRO A 1 79 ? -5.351 -45.175 38.269 1.00 22.14 76 PRO D C 1
ATOM 593 O O . PRO A 1 79 ? -5.966 -45.657 39.228 1.00 22.72 76 PRO D O 1
ATOM 597 N N . THR A 1 80 ? -5.371 -45.690 37.012 1.00 20.90 77 THR D N 1
ATOM 598 C CA . THR A 1 80 ? -6.051 -46.941 36.663 1.00 22.40 77 THR D CA 1
ATOM 599 C C . THR A 1 80 ? -5.277 -47.754 35.625 1.00 21.83 77 THR D C 1
ATOM 600 O O . THR A 1 80 ? -4.450 -47.232 34.890 1.00 19.09 77 THR D O 1
ATOM 604 N N . TRP A 1 81 ? -5.552 -49.076 35.623 1.00 23.26 78 TRP D N 1
ATOM 605 C CA . TRP A 1 81 ? -5.133 -50.009 34.580 1.00 18.65 78 TRP D CA 1
ATOM 606 C C . TRP A 1 81 ? -6.173 -49.904 33.465 1.00 18.30 78 TRP D C 1
ATOM 607 O O . TRP A 1 81 ? -7.163 -49.199 33.635 1.00 18.48 78 TRP D O 1
ATOM 618 N N . PRO A 1 82 ? -5.982 -50.528 32.280 1.00 18.07 79 PRO D N 1
ATOM 619 C CA . PRO A 1 82 ? -6.942 -50.376 31.173 1.00 17.93 79 PRO D CA 1
ATOM 620 C C . PRO A 1 82 ? -8.381 -50.825 31.436 1.00 19.38 79 PRO D C 1
ATOM 621 O O . PRO A 1 82 ? -8.595 -51.744 32.188 1.00 24.00 79 PRO D O 1
ATOM 625 N N . HIS A 1 83 ? -9.360 -50.165 30.801 1.00 22.46 80 HIS D N 1
ATOM 626 C CA . HIS A 1 83 ? -10.772 -50.524 30.759 1.00 21.97 80 HIS D CA 1
ATOM 627 C C . HIS A 1 83 ? -11.359 -50.300 32.140 1.00 23.12 80 HIS D C 1
ATOM 628 O O . HIS A 1 83 ? -12.102 -51.140 32.616 1.00 24.38 80 HIS D O 1
ATOM 635 N N . PRO A 1 84 ? -11.182 -49.133 32.804 1.00 25.73 81 PRO D N 1
ATOM 636 C CA . PRO A 1 84 ? -11.792 -48.911 34.128 1.00 21.89 81 PRO D CA 1
ATOM 637 C C . PRO A 1 84 ? -13.319 -48.900 34.137 1.00 22.60 81 PRO D C 1
ATOM 638 O O . PRO A 1 84 ? -13.944 -48.334 33.257 1.00 28.65 81 PRO D O 1
ATOM 642 N N . ASP A 1 85 ? -13.927 -49.446 35.177 1.00 22.41 82 ASP D N 1
ATOM 643 C CA . ASP A 1 85 ? -15.366 -49.577 35.207 1.00 21.50 82 ASP D CA 1
ATOM 644 C C . ASP A 1 85 ? -15.921 -48.293 35.825 1.00 23.58 82 ASP D C 1
ATOM 645 O O . ASP A 1 85 ? -15.163 -47.373 36.151 1.00 22.41 82 ASP D O 1
ATOM 650 N N . ALA A 1 86 ? -17.231 -48.269 36.076 1.00 22.91 83 ALA D N 1
ATOM 651 C CA . ALA A 1 86 ? -17.929 -47.026 36.401 1.00 23.07 83 ALA D CA 1
ATOM 652 C C . ALA A 1 86 ? -17.808 -46.643 37.884 1.00 24.92 83 ALA D C 1
ATOM 653 O O . ALA A 1 86 ? -18.303 -45.581 38.225 1.00 27.51 83 ALA D O 1
ATOM 655 N N . ARG A 1 87 ? -17.188 -47.470 38.751 1.00 22.90 84 ARG D N 1
ATOM 656 C CA . ARG A 1 87 ? -16.825 -47.094 40.133 1.00 23.83 84 ARG D CA 1
ATOM 657 C C . ARG A 1 87 ? -15.725 -45.991 40.237 1.00 22.77 84 ARG D C 1
ATOM 658 O O . ARG A 1 87 ? -15.689 -45.226 41.198 1.00 23.44 84 ARG D O 1
ATOM 666 N N . TYR A 1 88 ? -14.773 -45.949 39.296 1.00 19.84 85 TYR D N 1
ATOM 667 C CA . TYR A 1 88 ? -13.603 -45.108 39.395 1.00 18.23 85 TYR D CA 1
ATOM 668 C C . TYR A 1 88 ? -14.016 -43.639 39.333 1.00 20.18 85 TYR D C 1
ATOM 669 O O . TYR A 1 88 ? -14.748 -43.267 38.435 1.00 18.71 85 TYR D O 1
ATOM 678 N N . LEU A 1 89 ? -13.496 -42.793 40.261 1.00 20.95 86 LEU D N 1
ATOM 679 C CA . LEU A 1 89 ? -13.826 -41.357 40.345 1.00 21.52 86 LEU D CA 1
ATOM 680 C C . LEU A 1 89 ? -13.153 -40.548 39.228 1.00 21.40 86 LEU D C 1
ATOM 681 O O . LEU A 1 89 ? -13.675 -39.545 38.761 1.00 23.33 86 LEU D O 1
ATOM 686 N N . ARG A 1 90 ? -11.919 -40.902 38.862 1.00 21.83 87 ARG D N 1
ATOM 687 C CA . ARG A 1 90 ? -11.176 -40.142 37.881 1.00 19.40 87 ARG D CA 1
ATOM 688 C C . ARG A 1 90 ? -10.252 -41.167 37.263 1.00 20.03 87 ARG D C 1
ATOM 689 O O . ARG A 1 90 ? -10.153 -42.286 37.752 1.00 21.03 87 ARG D O 1
ATOM 697 N N . THR A 1 91 ? -9.534 -40.742 36.232 1.00 21.06 88 THR D N 1
ATOM 698 C CA . THR A 1 91 ? -9.037 -41.657 35.232 1.00 21.72 88 THR D CA 1
ATOM 699 C C . THR A 1 91 ? -7.732 -41.154 34.661 1.00 20.85 88 THR D C 1
ATOM 700 O O . THR A 1 91 ? -6.942 -41.997 34.260 1.00 28.64 88 THR D O 1
ATOM 704 N N . THR A 1 92 ? -7.560 -39.821 34.605 1.00 19.48 89 THR D N 1
ATOM 705 C CA . THR A 1 92 ? -6.369 -39.131 34.118 1.00 17.12 89 THR D CA 1
ATOM 706 C C . THR A 1 92 ? -5.447 -38.708 35.261 1.00 15.84 89 THR D C 1
ATOM 707 O O . THR A 1 92 ? -5.873 -38.456 36.390 1.00 14.74 89 THR D O 1
ATOM 711 N N . PRO A 1 93 ? -4.137 -38.569 34.962 1.00 15.87 90 PRO D N 1
ATOM 712 C CA . PRO A 1 93 ? -3.162 -38.056 35.922 1.00 16.02 90 PRO D CA 1
ATOM 713 C C . PRO A 1 93 ? -3.575 -36.744 36.572 1.00 14.12 90 PRO D C 1
ATOM 714 O O . PRO A 1 93 ? -3.981 -35.835 35.898 1.00 13.79 90 PRO D O 1
ATOM 718 N N . GLY A 1 94 ? -3.486 -36.716 37.899 1.00 13.68 91 GLY D N 1
ATOM 719 C CA . GLY A 1 94 ? -3.876 -35.590 38.719 1.00 12.53 91 GLY D CA 1
ATOM 720 C C . GLY A 1 94 ? -3.395 -35.835 40.153 1.00 11.09 91 GLY D C 1
ATOM 721 O O . GLY A 1 94 ? -2.502 -36.652 40.371 1.00 10.23 91 GLY D O 1
ATOM 722 N N . LEU A 1 95 ? -3.971 -35.060 41.085 1.00 10.89 92 LEU D N 1
ATOM 723 C CA . LEU A 1 95 ? -3.775 -35.170 42.520 1.00 11.21 92 LEU D CA 1
ATOM 724 C C . LEU A 1 95 ? -4.969 -35.891 43.142 1.00 11.12 92 LEU D C 1
ATOM 725 O O . LEU A 1 95 ? -6.108 -35.635 42.787 1.00 9.86 92 LEU D O 1
ATOM 730 N N . PHE A 1 96 ? -4.668 -36.731 44.139 1.00 12.00 93 PHE D N 1
ATOM 731 C CA . PHE A 1 96 ? -5.616 -37.535 44.888 1.00 11.64 93 PHE D CA 1
ATOM 732 C C . PHE A 1 96 ? -5.285 -37.380 46.375 1.00 11.90 93 PHE D C 1
ATOM 733 O O . PHE A 1 96 ? -4.092 -37.336 46.743 1.00 10.21 93 PHE D O 1
ATOM 741 N N . PRO A 1 97 ? -6.318 -37.263 47.254 1.00 11.52 94 PRO D N 1
ATOM 742 C CA . PRO A 1 97 ? -6.092 -37.285 48.705 1.00 13.66 94 PRO D CA 1
ATOM 743 C C . PRO A 1 97 ? -5.718 -38.636 49.335 1.00 14.98 94 PRO D C 1
ATOM 744 O O . PRO A 1 97 ? -6.384 -39.649 49.056 1.00 18.78 94 PRO D O 1
ATOM 748 N N . ASP A 1 98 ? -4.659 -38.641 50.166 1.00 13.01 95 ASP D N 1
ATOM 749 C CA . ASP A 1 98 ? -4.214 -39.883 50.748 1.00 14.46 95 ASP D CA 1
ATOM 750 C C . ASP A 1 98 ? -3.354 -39.702 52.009 1.00 15.48 95 ASP D C 1
ATOM 751 O O . ASP A 1 98 ? -3.630 -40.351 53.004 1.00 18.67 95 ASP D O 1
ATOM 756 N N . LEU A 1 99 ? -2.326 -38.843 52.008 1.00 15.80 96 LEU D N 1
ATOM 757 C CA . LEU A 1 99 ? -1.349 -38.801 53.102 1.00 13.80 96 LEU D CA 1
ATOM 758 C C . LEU A 1 99 ? -1.951 -38.037 54.285 1.00 13.66 96 LEU D C 1
ATOM 759 O O . LEU A 1 99 ? -2.636 -37.043 54.074 1.00 12.22 96 LEU D O 1
ATOM 764 N N . LEU A 1 100 ? -1.696 -38.533 55.506 1.00 13.45 97 LEU D N 1
ATOM 765 C CA . LEU A 1 100 ? -2.124 -37.898 56.738 1.00 13.66 97 LEU D CA 1
ATOM 766 C C . LEU A 1 100 ? -0.914 -37.466 57.574 1.00 16.02 97 LEU D C 1
ATOM 767 O O . LEU A 1 100 ? -0.056 -38.284 57.927 1.00 16.46 97 LEU D O 1
ATOM 772 N N . THR A 1 101 ? -0.844 -36.153 57.845 1.00 17.86 98 THR D N 1
ATOM 773 C CA . THR A 1 101 ? 0.155 -35.553 58.727 1.00 17.46 98 THR D CA 1
ATOM 774 C C . THR A 1 101 ? -0.549 -35.032 59.993 1.00 18.14 98 THR D C 1
ATOM 775 O O . THR A 1 101 ? -1.626 -34.368 59.937 1.00 14.60 98 THR D O 1
ATOM 779 N N . PRO A 1 102 ? 0.062 -35.270 61.177 1.00 17.32 99 PRO D N 1
ATOM 780 C CA . PRO A 1 102 ? -0.511 -34.785 62.434 1.00 19.42 99 PRO D CA 1
ATOM 781 C C . PRO A 1 102 ? -0.802 -33.293 62.345 1.00 19.46 99 PRO D C 1
ATOM 782 O O . PRO A 1 102 ? 0.013 -32.546 61.806 1.00 21.13 99 PRO D O 1
ATOM 786 N N . LEU A 1 103 ? -1.922 -32.837 62.907 1.00 22.47 100 LEU D N 1
ATOM 787 C CA . LEU A 1 103 ? -2.135 -31.398 63.107 1.00 22.71 100 LEU D CA 1
ATOM 788 C C . LEU A 1 103 ? -1.350 -30.860 64.323 1.00 23.93 100 LEU D C 1
ATOM 789 O O . LEU A 1 103 ? -1.600 -31.187 65.464 1.00 26.26 100 LEU D O 1
ATOM 794 N N . THR A 1 104 ? -0.383 -29.978 64.117 1.00 26.85 101 THR D N 1
ATOM 795 C CA . THR A 1 104 ? 0.442 -29.515 65.223 1.00 27.61 101 THR D CA 1
ATOM 796 C C . THR A 1 104 ? 0.419 -27.984 65.358 1.00 30.12 101 THR D C 1
ATOM 797 O O . THR A 1 104 ? 1.206 -27.449 66.109 1.00 37.03 101 THR D O 1
ATOM 801 N N . GLY A 1 105 ? -0.356 -27.239 64.574 1.00 29.77 102 GLY D N 1
ATOM 802 C CA . GLY A 1 105 ? -0.474 -25.809 64.812 1.00 28.26 102 GLY D CA 1
ATOM 803 C C . GLY A 1 105 ? -1.821 -25.293 64.318 1.00 30.82 102 GLY D C 1
ATOM 804 O O . GLY A 1 105 ? -2.778 -26.058 64.182 1.00 25.43 102 GLY D O 1
ATOM 805 N N . PRO A 1 106 ? -1.947 -23.990 63.969 1.00 29.64 103 PRO D N 1
ATOM 806 C CA . PRO A 1 106 ? -3.197 -23.495 63.364 1.00 29.36 103 PRO D CA 1
ATOM 807 C C . PRO A 1 106 ? -3.468 -24.098 61.966 1.00 28.60 103 PRO D C 1
ATOM 808 O O . PRO A 1 106 ? -2.541 -24.324 61.201 1.00 29.01 103 PRO D O 1
ATOM 812 N N . VAL A 1 107 ? -4.732 -24.281 61.564 1.00 24.39 104 VAL D N 1
ATOM 813 C CA . VAL A 1 107 ? -4.982 -24.725 60.213 1.00 23.51 104 VAL D CA 1
ATOM 814 C C . VAL A 1 107 ? -4.989 -23.515 59.255 1.00 21.22 104 VAL D C 1
ATOM 815 O O . VAL A 1 107 ? -5.444 -22.430 59.538 1.00 20.60 104 VAL D O 1
ATOM 819 N N . ARG A 1 108 ? -4.440 -23.730 58.065 1.00 19.30 105 ARG D N 1
ATOM 820 C CA . ARG A 1 108 ? -4.309 -22.743 57.029 1.00 17.85 105 ARG D CA 1
ATOM 821 C C . ARG A 1 108 ? -5.476 -22.884 56.067 1.00 19.56 105 ARG D C 1
ATOM 822 O O . ARG A 1 108 ? -5.460 -23.786 55.244 1.00 21.21 105 ARG D O 1
ATOM 830 N N . ALA A 1 109 ? -6.448 -21.948 56.115 1.00 21.32 106 ALA D N 1
ATOM 831 C CA . ALA A 1 109 ? -7.565 -21.976 55.168 1.00 18.41 106 ALA D CA 1
ATOM 832 C C . ALA A 1 109 ? -7.217 -21.157 53.925 1.00 17.28 106 ALA D C 1
ATOM 833 O O . ALA A 1 109 ? -7.035 -19.949 54.058 1.00 19.50 106 ALA D O 1
ATOM 835 N N . TYR A 1 110 ? -7.162 -21.807 52.731 1.00 16.14 107 TYR D N 1
ATOM 836 C CA . TYR A 1 110 ? -6.741 -21.188 51.468 1.00 15.83 107 TYR D CA 1
ATOM 837 C C . TYR A 1 110 ? -7.942 -20.703 50.652 1.00 17.02 107 TYR D C 1
ATOM 838 O O . TYR A 1 110 ? -8.993 -21.349 50.675 1.00 15.98 107 TYR D O 1
ATOM 847 N N . HIS A 1 111 ? -7.714 -19.591 49.907 1.00 16.75 108 HIS D N 1
ATOM 848 C CA . HIS A 1 111 ? -8.593 -19.109 48.873 1.00 15.14 108 HIS D CA 1
ATOM 849 C C . HIS A 1 111 ? -8.375 -19.943 47.600 1.00 16.89 108 HIS D C 1
ATOM 850 O O . HIS A 1 111 ? -7.237 -20.288 47.252 1.00 16.40 108 HIS D O 1
ATOM 857 N N . GLY A 1 112 ? -9.481 -20.335 46.924 1.00 16.25 109 GLY D N 1
ATOM 858 C CA . GLY A 1 112 ? -9.396 -20.867 45.576 1.00 13.93 109 GLY D CA 1
ATOM 859 C C . GLY A 1 112 ? -9.225 -22.377 45.536 1.00 13.47 109 GLY D C 1
ATOM 860 O O . GLY A 1 112 ? -8.998 -22.898 44.433 1.00 13.45 109 GLY D O 1
ATOM 861 N N . GLN A 1 113 ? -9.256 -23.045 46.718 1.00 12.91 110 GLN D N 1
ATOM 862 C CA . GLN A 1 113 ? -9.072 -24.484 46.818 1.00 12.65 110 GLN D CA 1
ATOM 863 C C . GLN A 1 113 ? -9.576 -25.019 48.149 1.00 15.43 110 GLN D C 1
ATOM 864 O O . GLN A 1 113 ? -9.580 -24.295 49.181 1.00 17.57 110 GLN D O 1
ATOM 870 N N . VAL A 1 114 ? -9.940 -26.321 48.134 1.00 16.37 111 VAL D N 1
ATOM 871 C CA . VAL A 1 114 ? -10.543 -26.971 49.293 1.00 15.99 111 VAL D CA 1
ATOM 872 C C . VAL A 1 114 ? -9.541 -27.982 49.901 1.00 17.74 111 VAL D C 1
ATOM 873 O O . VAL A 1 114 ? -8.867 -28.734 49.167 1.00 16.53 111 VAL D O 1
ATOM 877 N N . ARG A 1 115 ? -9.557 -28.070 51.260 1.00 17.05 112 ARG D N 1
ATOM 878 C CA . ARG A 1 115 ? -8.701 -28.947 52.054 1.00 17.18 112 ARG D CA 1
ATOM 879 C C . ARG A 1 115 ? -9.558 -29.635 53.130 1.00 16.95 112 ARG D C 1
ATOM 880 O O . ARG A 1 115 ? -10.671 -29.168 53.437 1.00 16.69 112 ARG D O 1
ATOM 888 N N . ALA A 1 116 ? -9.050 -30.746 53.687 1.00 15.22 113 ALA D N 1
ATOM 889 C CA . ALA A 1 116 ? -9.795 -31.447 54.713 1.00 14.50 113 ALA D CA 1
ATOM 890 C C . ALA A 1 116 ? -8.910 -31.968 55.858 1.00 14.69 113 ALA D C 1
ATOM 891 O O . ALA A 1 116 ? -7.713 -32.274 55.686 1.00 12.89 113 ALA D O 1
ATOM 893 N N . LEU A 1 117 ? -9.529 -32.032 57.049 1.00 14.81 114 LEU D N 1
ATOM 894 C CA . LEU A 1 117 ? -8.960 -32.662 58.226 1.00 18.29 114 LEU D CA 1
ATOM 895 C C . LEU A 1 117 ? -9.637 -34.012 58.490 1.00 17.94 114 LEU D C 1
ATOM 896 O O . LEU A 1 117 ? -10.804 -34.176 58.229 1.00 13.89 114 LEU D O 1
ATOM 901 N N . TRP A 1 118 ? -8.889 -34.947 59.110 1.00 22.59 115 TRP D N 1
ATOM 902 C CA . TRP A 1 118 ? -9.367 -36.226 59.653 1.00 22.00 115 TRP D CA 1
ATOM 903 C C . TRP A 1 118 ? -9.315 -36.168 61.194 1.00 24.63 115 TRP D C 1
ATOM 904 O O . TRP A 1 118 ? -8.257 -35.936 61.771 1.00 22.25 115 TRP D O 1
ATOM 915 N N . LEU A 1 119 ? -10.499 -36.313 61.829 1.00 24.52 116 LEU D N 1
ATOM 916 C CA . LEU A 1 119 ? -10.725 -36.173 63.261 1.00 25.20 116 LEU D CA 1
ATOM 917 C C . LEU A 1 119 ? -11.161 -37.506 63.882 1.00 23.07 116 LEU D C 1
ATOM 918 O O . LEU A 1 119 ? -12.140 -38.097 63.434 1.00 21.06 116 LEU D O 1
ATOM 923 N N . LYS A 1 120 ? -10.485 -37.952 64.944 1.00 23.80 117 LYS D N 1
ATOM 924 C CA . LYS A 1 120 ? -10.858 -39.171 65.674 1.00 24.19 117 LYS D CA 1
ATOM 925 C C . LYS A 1 120 ? -11.077 -38.787 67.140 1.00 24.76 117 LYS D C 1
ATOM 926 O O . LYS A 1 120 ? -10.247 -38.100 67.732 1.00 24.75 117 LYS D O 1
ATOM 932 N N . ILE A 1 121 ? -12.226 -39.160 67.698 1.00 25.32 118 ILE D N 1
ATOM 933 C CA . ILE A 1 121 ? -12.482 -38.894 69.097 1.00 26.43 118 ILE D CA 1
ATOM 934 C C . ILE A 1 121 ? -12.387 -40.217 69.832 1.00 25.49 118 ILE D C 1
ATOM 935 O O . ILE A 1 121 ? -13.351 -40.993 69.794 1.00 23.56 118 ILE D O 1
ATOM 940 N N . PRO A 1 122 ? -11.278 -40.442 70.579 1.00 27.31 119 PRO D N 1
ATOM 941 C CA . PRO A 1 122 ? -11.135 -41.643 71.416 1.00 29.17 119 PRO D CA 1
ATOM 942 C C . PRO A 1 122 ? -12.181 -41.688 72.553 1.00 25.33 119 PRO D C 1
ATOM 943 O O . PRO A 1 122 ? -12.617 -40.668 73.023 1.00 24.31 119 PRO D O 1
ATOM 947 N N . THR A 1 123 ? -12.609 -42.895 72.966 1.00 33.14 120 THR D N 1
ATOM 948 C CA . THR A 1 123 ? -13.780 -43.158 73.815 1.00 31.29 120 THR D CA 1
ATOM 949 C C . THR A 1 123 ? -13.485 -44.187 74.954 1.00 33.46 120 THR D C 1
ATOM 950 O O . THR A 1 123 ? -14.337 -44.459 75.830 1.00 39.53 120 THR D O 1
ATOM 954 N N . GLU A 1 124 ? -12.266 -44.749 75.054 1.00 28.68 121 GLU D N 1
ATOM 955 C CA . GLU A 1 124 ? -12.035 -45.742 76.090 1.00 32.97 121 GLU D CA 1
ATOM 956 C C . GLU A 1 124 ? -11.994 -45.086 77.470 1.00 34.64 121 GLU D C 1
ATOM 957 O O . GLU A 1 124 ? -12.300 -45.785 78.412 1.00 29.29 121 GLU D O 1
ATOM 963 N N . SER A 1 125 ? -11.685 -43.770 77.586 1.00 39.37 122 SER D N 1
ATOM 964 C CA . SER A 1 125 ? -11.674 -43.031 78.860 1.00 31.45 122 SER D CA 1
ATOM 965 C C . SER A 1 125 ? -13.057 -42.544 79.263 1.00 33.37 122 SER D C 1
ATOM 966 O O . SER A 1 125 ? -13.249 -42.057 80.381 1.00 39.40 122 SER D O 1
ATOM 969 N N . LEU A 1 126 ? -14.039 -42.641 78.372 1.00 31.34 123 LEU D N 1
ATOM 970 C CA . LEU A 1 126 ? -15.290 -41.975 78.658 1.00 31.36 123 LEU D CA 1
ATOM 971 C C . LEU A 1 126 ? -16.224 -42.948 79.385 1.00 35.59 123 LEU D C 1
ATOM 972 O O . LEU A 1 126 ? -16.553 -44.019 78.892 1.00 29.09 123 LEU D O 1
ATOM 977 N N . THR A 1 127 ? -16.682 -42.554 80.582 1.00 39.07 124 THR D N 1
ATOM 978 C CA . THR A 1 127 ? -17.739 -43.296 81.248 1.00 38.43 124 THR D CA 1
ATOM 979 C C . THR A 1 127 ? -18.962 -43.233 80.312 1.00 31.80 124 THR D C 1
ATOM 980 O O . THR A 1 127 ? -19.208 -42.207 79.650 1.00 25.86 124 THR D O 1
ATOM 984 N N . PRO A 1 128 ? -19.704 -44.363 80.158 1.00 25.27 125 PRO D N 1
ATOM 985 C CA . PRO A 1 128 ? -20.916 -44.402 79.329 1.00 30.10 125 PRO D CA 1
ATOM 986 C C . PRO A 1 128 ? -21.806 -43.226 79.649 1.00 32.45 125 PRO D C 1
ATOM 987 O O . PRO A 1 128 ? -21.546 -42.540 80.625 1.00 37.93 125 PRO D O 1
ATOM 991 N N . GLY A 1 129 ? -22.808 -42.991 78.804 1.00 37.54 126 GLY D N 1
ATOM 992 C CA . GLY A 1 129 ? -23.649 -41.813 78.919 1.00 31.85 126 GLY D CA 1
ATOM 993 C C . GLY A 1 129 ? -23.671 -41.026 77.613 1.00 30.87 126 GLY D C 1
ATOM 994 O O . GLY A 1 129 ? -23.172 -41.500 76.603 1.00 27.16 126 GLY D O 1
ATOM 995 N N . SER A 1 130 ? -24.252 -39.820 77.691 1.00 32.45 127 SER D N 1
ATOM 996 C CA . SER A 1 130 ? -24.556 -38.948 76.573 1.00 30.40 127 SER D CA 1
ATOM 997 C C . SER A 1 130 ? -23.592 -37.783 76.600 1.00 33.89 127 SER D C 1
ATOM 998 O O . SER A 1 130 ? -23.334 -37.288 77.684 1.00 30.09 127 SER D O 1
ATOM 1001 N N . TYR A 1 131 ? -23.088 -37.371 75.413 1.00 32.24 128 TYR D N 1
ATOM 1002 C CA . TYR A 1 131 ? -22.178 -36.251 75.306 1.00 26.16 128 TYR D CA 1
ATOM 1003 C C . TYR A 1 131 ? -22.626 -35.304 74.204 1.00 27.14 128 TYR D C 1
ATOM 1004 O O . TYR A 1 131 ? -23.438 -35.649 73.336 1.00 23.76 128 TYR D O 1
ATOM 1013 N N . GLU A 1 132 ? -22.049 -34.096 74.286 1.00 31.84 129 GLU D N 1
ATOM 1014 C CA . GLU A 1 132 ? -22.160 -33.089 73.246 1.00 34.57 129 GLU D CA 1
ATOM 1015 C C . GLU A 1 132 ? -20.742 -32.707 72.798 1.00 32.20 129 GLU D C 1
ATOM 1016 O O . GLU A 1 132 ? -19.900 -32.268 73.587 1.00 35.67 129 GLU D O 1
ATOM 1022 N N . LEU A 1 133 ? -20.429 -32.994 71.527 1.00 31.33 130 LEU D N 1
ATOM 1023 C CA . LEU A 1 133 ? -19.114 -32.652 70.977 1.00 30.26 130 LEU D CA 1
ATOM 1024 C C . LEU A 1 133 ? -19.235 -31.363 70.167 1.00 27.52 130 LEU D C 1
ATOM 1025 O O . LEU A 1 133 ? -19.967 -31.337 69.165 1.00 26.40 130 LEU D O 1
ATOM 1030 N N . THR A 1 134 ? -18.569 -30.308 70.668 1.00 27.09 131 THR D N 1
ATOM 1031 C CA . THR A 1 134 ? -18.493 -29.023 69.987 1.00 27.39 131 THR D CA 1
ATOM 1032 C C . THR A 1 134 ? -17.149 -28.895 69.294 1.00 22.64 131 THR D C 1
ATOM 1033 O O . THR A 1 134 ? -16.143 -29.056 69.959 1.00 23.87 131 THR D O 1
ATOM 1037 N N . ILE A 1 135 ? -17.188 -28.696 67.973 1.00 21.09 132 ILE D N 1
ATOM 1038 C CA . ILE A 1 135 ? -16.013 -28.375 67.175 1.00 22.60 132 ILE D CA 1
ATOM 1039 C C . ILE A 1 135 ? -16.118 -26.899 66.758 1.00 24.44 132 ILE D C 1
ATOM 1040 O O . ILE A 1 135 ? -17.163 -26.464 66.283 1.00 23.96 132 ILE D O 1
ATOM 1045 N N . THR A 1 136 ? -15.012 -26.154 66.970 1.00 25.68 133 THR D N 1
ATOM 1046 C CA . THR A 1 136 ? -14.866 -24.732 66.733 1.00 27.29 133 THR D CA 1
ATOM 1047 C C . THR A 1 136 ? -13.622 -24.453 65.891 1.00 26.37 133 THR D C 1
ATOM 1048 O O . THR A 1 136 ? -12.606 -25.139 66.085 1.00 23.94 133 THR D O 1
ATOM 1052 N N . LEU A 1 137 ? -13.742 -23.480 64.952 1.00 24.89 134 LEU D N 1
ATOM 1053 C CA . LEU A 1 137 ? -12.585 -22.824 64.345 1.00 27.97 134 LEU D CA 1
ATOM 1054 C C . LEU A 1 137 ? -12.662 -21.299 64.520 1.00 29.87 134 LEU D C 1
ATOM 1055 O O . LEU A 1 137 ? -13.681 -20.670 64.225 1.00 29.49 134 LEU D O 1
ATOM 1060 N N . THR A 1 138 ? -11.530 -20.723 64.972 1.00 26.39 135 THR D N 1
ATOM 1061 C CA . THR A 1 138 ? -11.427 -19.332 65.329 1.00 26.41 135 THR D CA 1
ATOM 1062 C C . THR A 1 138 ? -10.346 -18.749 64.423 1.00 28.12 135 THR D C 1
ATOM 1063 O O . THR A 1 138 ? -9.263 -19.324 64.345 1.00 26.08 135 THR D O 1
ATOM 1067 N N . GLU A 1 139 ? -10.670 -17.628 63.723 1.00 29.96 136 GLU D N 1
ATOM 1068 C CA . GLU A 1 139 ? -9.723 -16.835 62.938 1.00 26.20 136 GLU D CA 1
ATOM 1069 C C . GLU A 1 139 ? -8.693 -16.248 63.916 1.00 27.31 136 GLU D C 1
ATOM 1070 O O . GLU A 1 139 ? -9.010 -15.373 64.734 1.00 28.61 136 GLU D O 1
ATOM 1076 N N . THR A 1 140 ? -7.478 -16.822 63.872 1.00 25.94 137 THR D N 1
ATOM 1077 C CA . THR A 1 140 ? -6.424 -16.542 64.815 1.00 25.11 137 THR D CA 1
ATOM 1078 C C . THR A 1 140 ? -6.083 -15.056 64.795 1.00 31.19 137 THR D C 1
ATOM 1079 O O . THR A 1 140 ? -5.633 -14.554 65.799 1.00 42.15 137 THR D O 1
ATOM 1083 N N . ALA A 1 141 ? -6.394 -14.319 63.721 1.00 35.90 138 ALA D N 1
ATOM 1084 C CA . ALA A 1 141 ? -6.021 -12.918 63.604 1.00 35.46 138 ALA D CA 1
ATOM 1085 C C . ALA A 1 141 ? -7.005 -12.015 64.343 1.00 45.08 138 ALA D C 1
ATOM 1086 O O . ALA A 1 141 ? -6.606 -11.014 64.911 1.00 48.64 138 ALA D O 1
ATOM 1088 N N . SER A 1 142 ? -8.298 -12.313 64.265 1.00 48.00 139 SER D N 1
ATOM 1089 C CA . SER A 1 142 ? -9.311 -11.420 64.795 1.00 38.89 139 SER D CA 1
ATOM 1090 C C . SER A 1 142 ? -9.914 -11.977 66.099 1.00 36.30 139 SER D C 1
ATOM 1091 O O . SER A 1 142 ? -10.594 -11.273 66.825 1.00 34.02 139 SER D O 1
ATOM 1094 N N . GLY A 1 143 ? -9.700 -13.247 66.425 1.00 31.35 140 GLY D N 1
ATOM 1095 C CA . GLY A 1 143 ? -10.512 -13.885 67.450 1.00 28.84 140 GLY D CA 1
ATOM 1096 C C . GLY A 1 143 ? -11.995 -14.031 67.070 1.00 28.96 140 GLY D C 1
ATOM 1097 O O . GLY A 1 143 ? -12.764 -14.344 67.928 1.00 27.39 140 GLY D O 1
ATOM 1098 N N . GLN A 1 144 ? -12.480 -13.813 65.836 1.00 33.35 141 GLN D N 1
ATOM 1099 C CA . GLN A 1 144 ? -13.865 -14.203 65.523 1.00 33.89 141 GLN D CA 1
ATOM 1100 C C . GLN A 1 144 ? -13.958 -15.729 65.311 1.00 35.78 141 GLN D C 1
ATOM 1101 O O . GLN A 1 144 ? -13.176 -16.349 64.584 1.00 32.61 141 GLN D O 1
ATOM 1107 N N . VAL A 1 145 ? -15.002 -16.325 65.893 1.00 33.44 142 VAL D N 1
ATOM 1108 C CA . VAL A 1 145 ? -15.378 -17.711 65.697 1.00 25.89 142 VAL D CA 1
ATOM 1109 C C . VAL A 1 145 ? -16.083 -17.875 64.348 1.00 25.75 142 VAL D C 1
ATOM 1110 O O . VAL A 1 145 ? -17.215 -17.463 64.167 1.00 27.96 142 VAL D O 1
ATOM 1114 N N . VAL A 1 146 ? -15.461 -18.600 63.421 1.00 25.73 143 VAL D N 1
ATOM 1115 C CA . VAL A 1 146 ? -16.002 -18.745 62.075 1.00 24.95 143 VAL D CA 1
ATOM 1116 C C . VAL A 1 146 ? -16.700 -20.106 61.888 1.00 26.01 143 VAL D C 1
ATOM 1117 O O . VAL A 1 146 ? -17.464 -20.283 60.943 1.00 27.16 143 VAL D O 1
ATOM 1121 N N . PHE A 1 147 ? -16.526 -21.080 62.802 1.00 22.98 144 PHE D N 1
ATOM 1122 C CA . PHE A 1 147 ? -17.227 -22.344 62.667 1.00 20.60 144 PHE D CA 1
ATOM 1123 C C . PHE A 1 147 ? -17.549 -22.912 64.047 1.00 20.22 144 PHE D C 1
ATOM 1124 O O . PHE A 1 147 ? -16.641 -23.008 64.866 1.00 17.78 144 PHE D O 1
ATOM 1132 N N . SER A 1 148 ? -18.809 -23.362 64.243 1.00 22.18 145 SER D N 1
ATOM 1133 C CA . SER A 1 148 ? -19.207 -24.081 65.456 1.00 24.59 145 SER D CA 1
ATOM 1134 C C . SER A 1 148 ? -20.243 -25.182 65.210 1.00 23.66 145 SER D C 1
ATOM 1135 O O . SER A 1 148 ? -21.308 -24.921 64.716 1.00 23.33 145 SER D O 1
ATOM 1138 N N . GLN A 1 149 ? -19.956 -26.405 65.614 1.00 22.46 146 GLN D N 1
ATOM 1139 C CA . GLN A 1 149 ? -20.844 -27.477 65.240 1.00 27.41 146 GLN D CA 1
ATOM 1140 C C . GLN A 1 149 ? -20.853 -28.437 66.407 1.00 27.81 146 GLN D C 1
ATOM 1141 O O . GLN A 1 149 ? -19.768 -28.778 66.894 1.00 28.34 146 GLN D O 1
ATOM 1147 N N . THR A 1 150 ? -22.074 -28.754 66.869 1.00 28.94 147 THR D N 1
ATOM 1148 C CA . THR A 1 150 ? -22.278 -29.690 67.960 1.00 32.25 147 THR D CA 1
ATOM 1149 C C . THR A 1 150 ? -22.907 -30.967 67.394 1.00 37.67 147 THR D C 1
ATOM 1150 O O . THR A 1 150 ? -23.843 -30.927 66.585 1.00 40.13 147 THR D O 1
ATOM 1154 N N . VAL A 1 151 ? -22.277 -32.084 67.790 1.00 33.83 148 VAL D N 1
ATOM 1155 C CA . VAL A 1 151 ? -22.565 -33.435 67.334 1.00 29.53 148 VAL D CA 1
ATOM 1156 C C . VAL A 1 151 ? -22.864 -34.235 68.607 1.00 27.46 148 VAL D C 1
ATOM 1157 O O . VAL A 1 151 ? -22.006 -34.353 69.484 1.00 24.75 148 VAL D O 1
ATOM 1161 N N . PRO A 1 152 ? -24.090 -34.752 68.806 1.00 26.68 149 PRO D N 1
ATOM 1162 C CA . PRO A 1 152 ? -24.394 -35.518 70.025 1.00 27.07 149 PRO D CA 1
ATOM 1163 C C . PRO A 1 152 ? -23.783 -36.912 69.896 1.00 29.35 149 PRO D C 1
ATOM 1164 O O . PRO A 1 152 ? -23.873 -37.576 68.840 1.00 26.21 149 PRO D O 1
ATOM 1168 N N . LEU A 1 153 ? -23.137 -37.329 70.997 1.00 28.89 150 LEU D N 1
ATOM 1169 C CA . LEU A 1 153 ? -22.461 -38.605 71.032 1.00 27.02 150 LEU D CA 1
ATOM 1170 C C . LEU A 1 153 ? -22.892 -39.392 72.283 1.00 29.24 150 LEU D C 1
ATOM 1171 O O . LEU A 1 153 ? -22.538 -38.991 73.414 1.00 30.82 150 LEU D O 1
A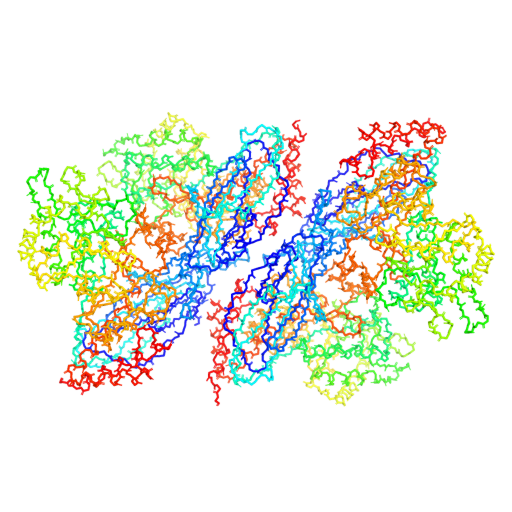TOM 1176 N N . THR A 1 154 ? -23.639 -40.505 72.067 1.00 25.05 151 THR D N 1
ATOM 1177 C CA . THR A 1 154 ? -23.816 -41.581 73.060 1.00 30.02 151 THR D CA 1
ATOM 1178 C C . THR A 1 154 ? -22.674 -42.615 73.052 1.00 27.62 151 THR D C 1
ATOM 1179 O O . THR A 1 154 ? -22.418 -43.294 72.059 1.00 26.79 151 THR D O 1
ATOM 1183 N N . VAL A 1 155 ? -22.073 -42.834 74.225 1.00 31.39 152 VAL D N 1
ATOM 1184 C CA . VAL A 1 155 ? -21.097 -43.893 74.497 1.00 26.79 152 VAL D CA 1
ATOM 1185 C C . VAL A 1 155 ? -21.791 -45.011 75.272 1.00 25.66 152 VAL D C 1
ATOM 1186 O O . VAL A 1 155 ? -22.165 -44.830 76.451 1.00 28.36 152 VAL D O 1
ATOM 1190 N N . ALA A 1 156 ? -22.008 -46.154 74.607 1.00 26.38 153 ALA D N 1
ATOM 1191 C CA . ALA A 1 156 ? -22.742 -47.267 75.224 1.00 26.84 153 ALA D CA 1
ATOM 1192 C C . ALA A 1 156 ? -21.904 -47.959 76.285 1.00 28.67 153 ALA D C 1
ATOM 1193 O O . ALA A 1 156 ? -20.698 -47.703 76.363 1.00 32.26 153 ALA D O 1
ATOM 1195 N N . ALA A 1 157 ? -22.602 -48.770 77.116 1.00 32.39 154 ALA D N 1
ATOM 1196 C CA . ALA A 1 157 ? -22.049 -49.541 78.234 1.00 31.62 154 ALA D CA 1
ATOM 1197 C C . ALA A 1 157 ? -21.212 -50.698 77.695 1.00 29.26 154 ALA D C 1
ATOM 1198 O O . ALA A 1 157 ? -20.122 -50.920 78.227 1.00 36.10 154 ALA D O 1
ATOM 1200 N N . ALA A 1 158 ? -21.710 -51.402 76.651 1.00 27.19 155 ALA D N 1
ATOM 1201 C CA . ALA A 1 158 ? -20.942 -52.429 75.933 1.00 27.78 155 ALA D CA 1
ATOM 1202 C C . ALA A 1 158 ? -19.587 -51.909 75.386 1.00 26.39 155 ALA D C 1
ATOM 1203 O O . ALA A 1 158 ? -19.464 -50.846 74.791 1.00 29.50 155 ALA D O 1
ATOM 1205 N N . VAL A 1 159 ? -18.530 -52.664 75.645 1.00 26.14 156 VAL D N 1
ATOM 1206 C CA . VAL A 1 159 ? -17.153 -52.327 75.307 1.00 25.92 156 VAL D CA 1
ATOM 1207 C C . VAL A 1 159 ? -16.939 -52.851 73.878 1.00 26.39 156 VAL D C 1
ATOM 1208 O O . VAL A 1 159 ? -17.511 -53.883 73.510 1.00 31.52 156 VAL D O 1
ATOM 1212 N N . ALA A 1 160 ? -16.189 -52.110 73.048 1.00 23.97 157 ALA D N 1
ATOM 1213 C CA . ALA A 1 160 ? -15.742 -52.606 71.755 1.00 26.80 157 ALA D CA 1
ATOM 1214 C C . ALA A 1 160 ? -14.758 -53.761 71.937 1.00 30.90 157 ALA D C 1
ATOM 1215 O O . ALA A 1 160 ? -13.757 -53.591 72.645 1.00 33.47 157 ALA D O 1
ATOM 1217 N N . GLN A 1 161 ? -15.072 -54.917 71.320 1.00 35.04 158 GLN D N 1
ATOM 1218 C CA . GLN A 1 161 ? -14.138 -56.028 71.139 1.00 36.15 158 GLN D CA 1
ATOM 1219 C C . GLN A 1 161 ? -13.379 -55.774 69.832 1.00 36.45 158 GLN D C 1
ATOM 1220 O O . GLN A 1 161 ? -13.948 -55.189 68.913 1.00 35.69 158 GLN D O 1
ATOM 1226 N N . PRO A 1 162 ? -12.082 -56.159 69.714 1.00 31.80 159 PRO D N 1
ATOM 1227 C CA . PRO A 1 162 ? -11.357 -56.119 68.432 1.00 28.77 159 PRO D CA 1
ATOM 1228 C C . PRO A 1 162 ? -11.790 -57.218 67.459 1.00 26.66 159 PRO D C 1
ATOM 1229 O O . PRO A 1 162 ? -12.459 -58.163 67.850 1.00 29.51 159 PRO D O 1
ATOM 1233 N N . PRO A 1 163 ? -11.475 -57.136 66.151 1.00 24.95 160 PRO D N 1
ATOM 1234 C CA . PRO A 1 163 ? -11.833 -58.204 65.201 1.00 27.17 160 PRO D CA 1
ATOM 1235 C C . PRO A 1 163 ? -10.989 -59.470 65.281 1.00 22.06 160 PRO D C 1
ATOM 1236 O O . PRO A 1 163 ? -9.832 -59.380 65.601 1.00 23.07 160 PRO D O 1
ATOM 1240 N N . ARG A 1 164 ? -11.564 -60.621 64.981 1.00 21.39 161 ARG D N 1
ATOM 1241 C CA . ARG A 1 164 ? -10.809 -61.866 64.802 1.00 22.61 161 ARG D CA 1
ATOM 1242 C C . ARG A 1 164 ? -10.677 -62.128 63.300 1.00 20.32 161 ARG D C 1
ATOM 1243 O O . ARG A 1 164 ? -11.670 -62.178 62.582 1.00 15.72 161 ARG D O 1
ATOM 1251 N N . LEU A 1 165 ? -9.419 -62.135 62.855 1.00 18.34 162 LEU D N 1
ATOM 1252 C CA . LEU A 1 165 ? -8.985 -62.243 61.481 1.00 18.29 162 LEU D CA 1
ATOM 1253 C C . LEU A 1 165 ? -7.443 -62.207 61.450 1.00 16.68 162 LEU D C 1
ATOM 1254 O O . LEU A 1 165 ? -6.819 -61.368 62.086 1.00 14.49 162 LEU D O 1
ATOM 1259 N N . HIS A 1 166 ? -6.811 -63.099 60.679 1.00 16.43 163 HIS D N 1
ATOM 1260 C CA . HIS A 1 166 ? -5.380 -62.997 60.436 1.00 18.75 163 HIS D CA 1
ATOM 1261 C C . HIS A 1 166 ? -5.158 -61.920 59.397 1.00 15.28 163 HIS D C 1
ATOM 1262 O O . HIS A 1 166 ? -5.806 -61.909 58.379 1.00 15.41 163 HIS D O 1
ATOM 1269 N N . HIS A 1 167 ? -4.200 -61.052 59.646 1.00 16.16 164 HIS D N 1
ATOM 1270 C CA . HIS A 1 167 ? -3.898 -59.958 58.722 1.00 15.81 164 HIS D CA 1
ATOM 1271 C C . HIS A 1 167 ? -2.376 -59.690 58.573 1.00 16.47 164 HIS D C 1
ATOM 1272 O O . HIS A 1 167 ? -1.646 -59.380 59.537 1.00 12.53 164 HIS D O 1
ATOM 1279 N N . THR A 1 168 ? -1.885 -59.859 57.332 1.00 16.86 165 THR D N 1
ATOM 1280 C CA . THR A 1 168 ? -0.514 -59.555 56.997 1.00 17.02 165 THR D CA 1
ATOM 1281 C C . THR A 1 168 ? -0.514 -58.633 55.778 1.00 16.94 165 THR D C 1
ATOM 1282 O O . THR A 1 168 ? -1.261 -58.842 54.841 1.00 18.97 165 THR D O 1
ATOM 1286 N N . GLU A 1 169 ? 0.307 -57.580 55.853 1.00 17.21 166 GLU D N 1
ATOM 1287 C CA . GLU A 1 169 ? 0.578 -56.628 54.792 1.00 17.12 166 GLU D CA 1
ATOM 1288 C C . GLU A 1 169 ? 2.108 -56.758 54.651 1.00 16.52 166 GLU D C 1
ATOM 1289 O O . GLU A 1 169 ? 2.833 -56.521 55.638 1.00 15.11 166 GLU D O 1
ATOM 1295 N N . TRP A 1 170 ? 2.575 -57.364 53.530 1.00 13.50 167 TRP D N 1
ATOM 1296 C CA . TRP A 1 170 ? 3.992 -57.654 53.372 1.00 14.93 167 TRP D CA 1
ATOM 1297 C C . TRP A 1 170 ? 4.935 -56.490 53.682 1.00 15.75 167 TRP D C 1
ATOM 1298 O O . TRP A 1 170 ? 4.783 -55.350 53.190 1.00 17.24 167 TRP D O 1
ATOM 1309 N N . PHE A 1 171 ? 5.995 -56.822 54.439 1.00 16.97 168 PHE D N 1
ATOM 1310 C CA . PHE A 1 171 ? 6.902 -55.831 55.001 1.00 18.87 168 PHE D CA 1
ATOM 1311 C C . PHE A 1 171 ? 8.219 -55.796 54.217 1.00 22.85 168 PHE D C 1
ATOM 1312 O O . PHE A 1 171 ? 8.772 -56.880 53.986 1.00 23.26 168 PHE D O 1
ATOM 1320 N N . SER A 1 172 ? 8.767 -54.582 53.886 1.00 23.56 169 SER D N 1
ATOM 1321 C CA . SER A 1 172 ? 10.009 -54.473 53.107 1.00 19.40 169 SER D CA 1
ATOM 1322 C C . SER A 1 172 ? 11.089 -53.770 53.906 1.00 17.89 169 SER D C 1
ATOM 1323 O O . SER A 1 172 ? 11.059 -52.555 54.040 1.00 21.18 169 SER D O 1
ATOM 1326 N N . VAL A 1 173 ? 12.044 -54.529 54.436 1.00 15.96 170 VAL D N 1
ATOM 1327 C CA . VAL A 1 173 ? 13.133 -53.953 55.199 1.00 16.18 170 VAL D CA 1
ATOM 1328 C C . VAL A 1 173 ? 14.084 -53.210 54.266 1.00 18.67 170 VAL D C 1
ATOM 1329 O O . VAL A 1 173 ? 14.678 -52.198 54.689 1.00 25.17 170 VAL D O 1
ATOM 1333 N N . ASP A 1 174 ? 14.217 -53.688 53.004 1.00 16.96 171 ASP D N 1
ATOM 1334 C CA . ASP A 1 174 ? 15.148 -53.070 52.061 1.00 16.01 171 ASP D CA 1
ATOM 1335 C C . ASP A 1 174 ? 14.671 -51.663 51.692 1.00 15.52 171 ASP D C 1
ATOM 1336 O O . ASP A 1 174 ? 15.476 -50.752 51.443 1.00 13.89 171 ASP D O 1
ATOM 1341 N N . CYS A 1 175 ? 13.344 -51.501 51.589 1.00 15.95 172 CYS D N 1
ATOM 1342 C CA . CYS A 1 175 ? 12.753 -50.210 51.276 1.00 15.97 172 CYS D CA 1
ATOM 1343 C C . CYS A 1 175 ? 13.071 -49.177 52.372 1.00 16.98 172 CYS D C 1
ATOM 1344 O O . CYS A 1 175 ? 13.328 -47.991 52.045 1.00 17.61 172 CYS D O 1
ATOM 1347 N N . LEU A 1 176 ? 13.196 -49.630 53.640 1.00 15.34 173 LEU D N 1
ATOM 1348 C CA . LEU A 1 176 ? 13.575 -48.709 54.734 1.00 15.54 173 LEU D CA 1
ATOM 1349 C C . LEU A 1 176 ? 15.071 -48.387 54.704 1.00 15.68 173 LEU D C 1
ATOM 1350 O O . LEU A 1 176 ? 15.508 -47.245 54.971 1.00 14.20 173 LEU D O 1
ATOM 1355 N N . ALA A 1 177 ? 15.848 -49.455 54.459 1.00 15.10 174 ALA D N 1
ATOM 1356 C CA . ALA A 1 177 ? 17.282 -49.306 54.300 1.00 15.01 174 ALA D CA 1
ATOM 1357 C C . ALA A 1 177 ? 17.560 -48.246 53.224 1.00 15.59 174 ALA D C 1
ATOM 1358 O O . ALA A 1 177 ? 18.299 -47.317 53.458 1.00 16.68 174 ALA D O 1
ATOM 1360 N N . ASP A 1 178 ? 17.008 -48.400 52.016 1.00 18.57 175 ASP D N 1
ATOM 1361 C CA . ASP A 1 178 ? 17.279 -47.532 50.871 1.00 18.81 175 ASP D CA 1
ATOM 1362 C C . ASP A 1 178 ? 16.767 -46.108 51.130 1.00 18.66 175 ASP D C 1
ATOM 1363 O O . ASP A 1 178 ? 17.532 -45.151 51.073 1.00 21.91 175 ASP D O 1
ATOM 1368 N N . TYR A 1 179 ? 15.502 -45.964 51.538 1.00 18.25 176 TYR D N 1
ATOM 1369 C CA . TYR A 1 179 ? 14.905 -44.660 51.739 1.00 15.13 176 TYR D CA 1
ATOM 1370 C C . TYR A 1 179 ? 15.647 -43.802 52.781 1.00 18.08 176 TYR D C 1
ATOM 1371 O O . TYR A 1 179 ? 15.861 -42.603 52.552 1.00 17.18 176 TYR D O 1
ATOM 1380 N N . TYR A 1 180 ? 16.009 -44.406 53.928 1.00 18.12 177 TYR D N 1
ATOM 1381 C CA . TYR A 1 180 ? 16.553 -43.699 55.074 1.00 18.69 177 TYR D CA 1
ATOM 1382 C C . TYR A 1 180 ? 18.070 -43.768 55.106 1.00 18.66 177 TYR D C 1
ATOM 1383 O O . TYR A 1 180 ? 18.673 -43.252 56.010 1.00 17.90 177 TYR D O 1
ATOM 1392 N N . HIS A 1 181 ? 18.660 -44.399 54.100 1.00 23.90 178 HIS D N 1
ATOM 1393 C CA . HIS A 1 181 ? 20.110 -44.460 53.870 1.00 24.10 178 HIS D CA 1
ATOM 1394 C C . HIS A 1 181 ? 20.822 -45.125 55.040 1.00 22.47 178 HIS D C 1
ATOM 1395 O O . HIS A 1 181 ? 21.719 -44.509 55.582 1.00 25.82 178 HIS D O 1
ATOM 1402 N N . GLU A 1 182 ? 20.503 -46.402 55.326 1.00 24.06 179 GLU D N 1
ATOM 1403 C CA . GLU A 1 182 ? 21.029 -47.172 56.467 1.00 23.96 179 GLU D CA 1
ATOM 1404 C C . GLU A 1 182 ? 21.330 -48.614 56.049 1.00 24.12 179 GLU D C 1
ATOM 1405 O O . GLU A 1 182 ? 20.439 -49.281 55.516 1.00 24.54 179 GLU D O 1
ATOM 1411 N N . ALA A 1 183 ? 22.610 -49.026 56.218 1.00 23.87 180 ALA D N 1
ATOM 1412 C CA . ALA A 1 183 ? 23.083 -50.383 56.004 1.00 25.86 180 ALA D CA 1
ATOM 1413 C C . ALA A 1 183 ? 22.265 -51.352 56.844 1.00 29.29 180 ALA D C 1
ATOM 1414 O O . ALA A 1 183 ? 22.064 -51.046 58.027 1.00 31.64 180 ALA D O 1
ATOM 1416 N N . PRO A 1 184 ? 21.723 -52.469 56.276 1.00 24.51 181 PRO D N 1
ATOM 1417 C CA . PRO A 1 184 ? 21.267 -53.608 57.097 1.00 23.14 181 PRO D CA 1
ATOM 1418 C C . PRO A 1 184 ? 22.425 -54.202 57.940 1.00 22.39 181 PRO D C 1
ATOM 1419 O O . PRO A 1 184 ? 23.422 -54.529 57.338 1.00 19.50 181 PRO D O 1
ATOM 1423 N N . TYR A 1 185 ? 22.367 -54.324 59.300 1.00 21.24 182 TYR D N 1
ATOM 1424 C CA . TYR A 1 185 ? 21.307 -53.793 60.163 1.00 20.91 182 TYR D CA 1
ATOM 1425 C C . TYR A 1 185 ? 21.906 -52.851 61.231 1.00 22.32 182 TYR D C 1
ATOM 1426 O O . TYR A 1 185 ? 22.296 -53.322 62.281 1.00 23.92 182 TYR D O 1
ATOM 1435 N N . THR A 1 186 ? 22.028 -51.525 60.981 1.00 24.51 183 THR D N 1
ATOM 1436 C CA . THR A 1 186 ? 22.515 -50.578 61.987 1.00 25.36 183 THR D CA 1
ATOM 1437 C C . THR A 1 186 ? 21.511 -50.463 63.148 1.00 27.75 183 THR D C 1
ATOM 1438 O O . THR A 1 186 ? 20.282 -50.662 62.965 1.00 26.71 183 THR D O 1
ATOM 1442 N N . PRO A 1 187 ? 21.992 -49.988 64.332 1.00 30.55 184 PRO D N 1
ATOM 1443 C CA . PRO A 1 187 ? 21.101 -49.554 65.442 1.00 27.08 184 PRO D CA 1
ATOM 1444 C C . PRO A 1 187 ? 19.983 -48.574 65.040 1.00 25.73 184 PRO D C 1
ATOM 1445 O O . PRO A 1 187 ? 18.844 -48.725 65.470 1.00 24.01 184 PRO D O 1
ATOM 1449 N N . ARG A 1 188 ? 20.267 -47.582 64.190 1.00 25.29 185 ARG D N 1
ATOM 1450 C CA . ARG A 1 188 ? 19.232 -46.650 63.759 1.00 24.08 185 ARG D CA 1
ATOM 1451 C C . ARG A 1 188 ? 18.187 -47.334 62.870 1.00 25.66 185 ARG D C 1
ATOM 1452 O O . ARG A 1 188 ? 16.992 -47.021 62.971 1.00 26.76 185 ARG D O 1
ATOM 1460 N N . LEU A 1 189 ? 18.632 -48.287 62.018 1.00 24.50 186 LEU D N 1
ATOM 1461 C CA . LEU A 1 189 ? 17.716 -49.087 61.207 1.00 20.82 186 LEU D CA 1
ATOM 1462 C C . LEU A 1 189 ? 16.782 -49.918 62.094 1.00 19.90 186 LEU D C 1
ATOM 1463 O O . LEU A 1 189 ? 15.595 -50.031 61.809 1.00 19.28 186 LEU D O 1
ATOM 1468 N N . TRP A 1 190 ? 17.327 -50.531 63.155 1.00 20.63 187 TRP D N 1
ATOM 1469 C CA . TRP A 1 190 ? 16.527 -51.271 64.141 1.00 20.50 187 TRP D CA 1
ATOM 1470 C C . TRP A 1 190 ? 15.437 -50.419 64.818 1.00 19.53 187 TRP D C 1
ATOM 1471 O O . TRP A 1 190 ? 14.313 -50.883 65.029 1.00 21.60 187 TRP D O 1
ATOM 1482 N N . ALA A 1 191 ? 15.784 -49.166 65.135 1.00 17.00 188 ALA D N 1
ATOM 1483 C CA . ALA A 1 191 ? 14.867 -48.214 65.724 1.00 16.86 188 ALA D CA 1
ATOM 1484 C C . ALA A 1 191 ? 13.757 -47.936 64.694 1.00 16.53 188 ALA D C 1
ATOM 1485 O O . ALA A 1 191 ? 12.578 -48.019 65.036 1.00 17.02 188 ALA D O 1
ATOM 1487 N N . ILE A 1 192 ? 14.118 -47.736 63.417 1.00 15.90 189 ILE D N 1
ATOM 1488 C CA . ILE A 1 192 ? 13.099 -47.423 62.429 1.00 16.33 189 ILE D CA 1
ATOM 1489 C C . ILE A 1 192 ? 12.176 -48.608 62.186 1.00 17.36 189 ILE D C 1
ATOM 1490 O O . ILE A 1 192 ? 10.962 -48.426 62.102 1.00 20.17 189 ILE D O 1
ATOM 1495 N N . ILE A 1 193 ? 12.741 -49.812 62.089 1.00 17.76 190 ILE D N 1
ATOM 1496 C CA . ILE A 1 193 ? 11.951 -51.028 61.907 1.00 18.09 190 ILE D CA 1
ATOM 1497 C C . ILE A 1 193 ? 10.947 -51.185 63.056 1.00 18.33 190 ILE D C 1
ATOM 1498 O O . ILE A 1 193 ? 9.763 -51.495 62.792 1.00 14.53 190 ILE D O 1
ATOM 1503 N N . GLY A 1 194 ? 11.464 -50.974 64.305 1.00 16.07 191 GLY D N 1
ATOM 1504 C CA . GLY A 1 194 ? 10.609 -50.898 65.483 1.00 15.07 191 GLY D CA 1
ATOM 1505 C C . GLY A 1 194 ? 9.367 -49.999 65.289 1.00 14.71 191 GLY D C 1
ATOM 1506 O O . GLY A 1 194 ? 8.213 -50.399 65.549 1.00 13.48 191 GLY D O 1
ATOM 1507 N N . ASN A 1 195 ? 9.618 -48.730 64.912 1.00 13.24 192 ASN D N 1
ATOM 1508 C CA . ASN A 1 195 ? 8.530 -47.803 64.659 1.00 13.76 192 ASN D CA 1
ATOM 1509 C C . ASN A 1 195 ? 7.539 -48.373 63.617 1.00 14.48 192 ASN D C 1
ATOM 1510 O O . ASN A 1 195 ? 6.313 -48.258 63.791 1.00 13.58 192 ASN D O 1
ATOM 1515 N N . PHE A 1 196 ? 8.085 -48.904 62.491 1.00 13.15 193 PHE D N 1
ATOM 1516 C CA . PHE A 1 196 ? 7.232 -49.441 61.462 1.00 12.81 193 PHE D CA 1
ATOM 1517 C C . PHE A 1 196 ? 6.438 -50.632 61.983 1.00 13.13 193 PHE D C 1
ATOM 1518 O O . PHE A 1 196 ? 5.257 -50.730 61.648 1.00 13.36 193 PHE D O 1
ATOM 1526 N N . MET A 1 197 ? 7.039 -51.495 62.815 1.00 14.17 194 MET D N 1
ATOM 1527 C CA . MET A 1 197 ? 6.317 -52.634 63.408 1.00 14.85 194 MET D CA 1
ATOM 1528 C C . MET A 1 197 ? 5.140 -52.239 64.347 1.00 16.35 194 MET D C 1
ATOM 1529 O O . MET A 1 197 ? 4.073 -52.840 64.225 1.00 22.15 194 MET D O 1
ATOM 1534 N N . VAL A 1 198 ? 5.319 -51.311 65.319 1.00 14.53 195 VAL D N 1
ATOM 1535 C CA . VAL A 1 198 ? 4.259 -50.761 66.202 1.00 15.07 195 VAL D CA 1
ATOM 1536 C C . VAL A 1 198 ? 3.043 -50.189 65.416 1.00 15.78 195 VAL D C 1
ATOM 1537 O O . VAL A 1 198 ? 1.877 -50.442 65.766 1.00 13.96 195 VAL D O 1
ATOM 1541 N N . PHE A 1 199 ? 3.318 -49.407 64.345 1.00 15.37 196 PHE D N 1
ATOM 1542 C CA . PHE A 1 199 ? 2.310 -48.957 63.402 1.00 15.71 196 PHE D CA 1
ATOM 1543 C C . PHE A 1 199 ? 1.554 -50.163 62.816 1.00 16.63 196 PHE D C 1
ATOM 1544 O O . PHE A 1 199 ? 0.328 -50.214 62.806 1.00 16.86 196 PHE D O 1
ATOM 1552 N N . ALA A 1 200 ? 2.306 -51.103 62.243 1.00 15.76 197 ALA D N 1
ATOM 1553 C CA . ALA A 1 200 ? 1.776 -52.308 61.622 1.00 15.66 197 ALA D CA 1
ATOM 1554 C C . ALA A 1 200 ? 0.789 -53.032 62.526 1.00 15.20 197 ALA D C 1
ATOM 1555 O O . ALA A 1 200 ? -0.329 -53.307 62.094 1.00 16.32 197 ALA D O 1
ATOM 1557 N N . HIS A 1 201 ? 1.181 -53.342 63.765 1.00 15.78 198 HIS D N 1
ATOM 1558 C CA . HIS A 1 201 ? 0.300 -54.018 64.728 1.00 15.20 198 HIS D CA 1
ATOM 1559 C C . HIS A 1 201 ? -0.881 -53.133 65.135 1.00 16.46 198 HIS D C 1
ATOM 1560 O O . HIS A 1 201 ? -2.040 -53.506 64.925 1.00 17.11 198 HIS D O 1
ATOM 1567 N N . ASP A 1 202 ? -0.578 -51.977 65.753 1.00 20.83 199 ASP D N 1
ATOM 1568 C CA . ASP A 1 202 ? -1.525 -51.088 66.446 1.00 19.57 199 ASP D CA 1
ATOM 1569 C C . ASP A 1 202 ? -2.463 -50.316 65.523 1.00 20.05 199 ASP D C 1
ATOM 1570 O O . ASP A 1 202 ? -3.626 -50.105 65.875 1.00 21.67 199 ASP D O 1
ATOM 1575 N N . GLU A 1 203 ? -1.925 -49.778 64.429 1.00 21.32 200 GLU D N 1
ATOM 1576 C CA . GLU A 1 203 ? -2.663 -48.879 63.537 1.00 21.57 200 GLU D CA 1
ATOM 1577 C C . GLU A 1 203 ? -3.155 -49.590 62.280 1.00 19.86 200 GLU D C 1
ATOM 1578 O O . GLU A 1 203 ? -4.180 -49.181 61.725 1.00 21.83 200 GLU D O 1
ATOM 1584 N N . ALA A 1 204 ? -2.424 -50.608 61.781 1.00 16.00 201 ALA D N 1
ATOM 1585 C CA . ALA A 1 204 ? -2.853 -51.286 60.571 1.00 14.88 201 ALA D CA 1
ATOM 1586 C C . ALA A 1 204 ? -3.582 -52.602 60.870 1.00 15.61 201 ALA D C 1
ATOM 1587 O O . ALA A 1 204 ? -4.109 -53.274 59.975 1.00 17.26 201 ALA D O 1
ATOM 1589 N N . LEU A 1 205 ? -3.633 -52.968 62.155 1.00 17.32 202 LEU D N 1
ATOM 1590 C CA . LEU A 1 205 ? -4.327 -54.148 62.693 1.00 16.42 202 LEU D CA 1
ATOM 1591 C C . LEU A 1 205 ? -3.810 -55.422 62.033 1.00 15.77 202 LEU D C 1
ATOM 1592 O O . LEU A 1 205 ? -4.600 -56.211 61.524 1.00 17.48 202 LEU D O 1
ATOM 1597 N N . MET A 1 206 ? -2.480 -55.598 62.099 1.00 14.58 203 MET D N 1
ATOM 1598 C CA . MET A 1 206 ? -1.816 -56.800 61.642 1.00 14.74 203 MET D CA 1
ATOM 1599 C C . MET A 1 206 ? -1.465 -57.648 62.870 1.00 15.83 203 MET D C 1
ATOM 1600 O O . MET A 1 206 ? -0.924 -57.106 63.836 1.00 17.29 203 MET D O 1
ATOM 1605 N N . ASP A 1 207 ? -1.705 -58.979 62.796 1.00 16.61 204 ASP D N 1
ATOM 1606 C CA . ASP A 1 207 ? -1.319 -59.986 63.794 1.00 16.28 204 ASP D CA 1
ATOM 1607 C C . ASP A 1 207 ? -0.160 -60.861 63.297 1.00 17.90 204 ASP D C 1
ATOM 1608 O O . ASP A 1 207 ? 0.439 -61.545 64.122 1.00 17.47 204 ASP D O 1
ATOM 1613 N N . THR A 1 208 ? 0.189 -60.777 61.984 1.00 16.89 205 THR D N 1
ATOM 1614 C CA . THR A 1 208 ? 1.162 -61.622 61.317 1.00 15.02 205 THR D CA 1
ATOM 1615 C C . THR A 1 208 ? 2.163 -60.762 60.547 1.00 14.99 205 THR D C 1
ATOM 1616 O O . THR A 1 208 ? 1.780 -59.858 59.815 1.00 16.27 205 THR D O 1
ATOM 1620 N N . LEU A 1 209 ? 3.446 -61.123 60.549 1.00 16.03 206 LEU D N 1
ATOM 1621 C CA . LEU A 1 209 ? 4.497 -60.257 60.006 1.00 16.19 206 LEU D CA 1
ATOM 1622 C C . LEU A 1 209 ? 5.442 -61.055 59.119 1.00 16.05 206 LEU D C 1
ATOM 1623 O O . LEU A 1 209 ? 6.041 -61.949 59.681 1.00 18.44 206 LEU D O 1
ATOM 1628 N N . LEU A 1 210 ? 5.689 -60.636 57.846 1.00 17.07 207 LEU D N 1
ATOM 1629 C CA . LEU A 1 210 ? 6.771 -61.148 56.994 1.00 15.57 207 LEU D CA 1
ATOM 1630 C C . LEU A 1 210 ? 8.165 -60.824 57.542 1.00 15.46 207 LEU D C 1
ATOM 1631 O O . LEU A 1 210 ? 8.573 -59.643 57.705 1.00 15.25 207 LEU D O 1
ATOM 1636 N N . THR A 1 211 ? 8.885 -61.930 57.755 1.00 15.55 208 THR D N 1
ATOM 1637 C CA . THR A 1 211 ? 10.204 -61.967 58.380 1.00 16.44 208 THR D CA 1
ATOM 1638 C C . THR A 1 211 ? 11.269 -62.390 57.357 1.00 18.13 208 THR D C 1
ATOM 1639 O O . THR A 1 211 ? 11.260 -63.523 56.852 1.00 17.67 208 THR D O 1
ATOM 1643 N N . PRO A 1 212 ? 12.213 -61.477 56.993 1.00 19.28 209 PRO D N 1
ATOM 1644 C CA . PRO A 1 212 ? 13.250 -61.795 55.995 1.00 19.19 209 PRO D CA 1
ATOM 1645 C C . PRO A 1 212 ? 14.407 -62.674 56.502 1.00 16.86 209 PRO D C 1
ATOM 1646 O O . PRO A 1 212 ? 15.520 -62.191 56.745 1.00 15.62 209 PRO D O 1
ATOM 1650 N N . ILE A 1 213 ? 14.071 -63.935 56.769 1.00 18.49 210 ILE D N 1
ATOM 1651 C CA . ILE A 1 213 ? 14.988 -65.035 57.049 1.00 21.53 210 ILE D CA 1
ATOM 1652 C C . ILE A 1 213 ? 16.114 -64.977 55.999 1.00 20.46 210 ILE D C 1
ATOM 1653 O O . ILE A 1 213 ? 17.281 -65.023 56.359 1.00 18.04 210 ILE D O 1
ATOM 1658 N N . PHE A 1 214 ? 15.736 -64.740 54.734 1.00 20.08 211 PHE D N 1
ATOM 1659 C CA . PHE A 1 214 ? 16.616 -64.282 53.669 1.00 25.14 211 PHE D CA 1
ATOM 1660 C C . PHE A 1 214 ? 15.821 -63.206 52.956 1.00 22.82 211 PHE D C 1
ATOM 1661 O O . PHE A 1 214 ? 14.609 -63.142 53.188 1.00 21.10 211 PHE D O 1
ATOM 1669 N N . THR A 1 215 ? 16.500 -62.424 52.097 1.00 23.40 212 THR D N 1
ATOM 1670 C CA . THR A 1 215 ? 15.849 -61.443 51.218 1.00 24.25 212 THR D CA 1
ATOM 1671 C C . THR A 1 215 ? 14.715 -62.125 50.431 1.00 24.85 212 THR D C 1
ATOM 1672 O O . THR A 1 215 ? 14.981 -63.043 49.634 1.00 23.21 212 THR D O 1
ATOM 1676 N N . PRO A 1 216 ? 13.420 -61.712 50.650 1.00 22.81 213 PRO D N 1
ATOM 1677 C CA . PRO A 1 216 ? 12.275 -62.353 49.997 1.00 22.38 213 PRO D CA 1
ATOM 1678 C C . PRO A 1 216 ? 12.373 -62.380 48.479 1.00 19.94 213 PRO D C 1
ATOM 1679 O O . PRO A 1 216 ? 12.587 -61.355 47.849 1.00 19.69 213 PRO D O 1
ATOM 1683 N N . PRO A 1 217 ? 12.253 -63.569 47.854 1.00 23.41 214 PRO D N 1
ATOM 1684 C CA . PRO A 1 217 ? 12.309 -63.663 46.368 1.00 23.53 214 PRO D CA 1
ATOM 1685 C C . PRO A 1 217 ? 10.973 -63.270 45.710 1.00 21.85 214 PRO D C 1
ATOM 1686 O O . PRO A 1 217 ? 10.138 -64.116 45.325 1.00 18.93 214 PRO D O 1
ATOM 1690 N N . LEU A 1 218 ? 10.792 -61.936 45.666 1.00 22.44 215 LEU D N 1
ATOM 1691 C CA . LEU A 1 218 ? 9.519 -61.254 45.451 1.00 22.19 215 LEU D CA 1
ATOM 1692 C C . LEU A 1 218 ? 9.788 -59.917 44.738 1.00 22.66 215 LEU D C 1
ATOM 1693 O O . LEU A 1 218 ? 10.666 -59.155 45.132 1.00 22.46 215 LEU D O 1
ATOM 1698 N N . ASP A 1 219 ? 8.991 -59.609 43.705 1.00 26.53 216 ASP D N 1
ATOM 1699 C CA . ASP A 1 219 ? 9.052 -58.333 43.004 1.00 27.07 216 ASP D CA 1
ATOM 1700 C C . ASP A 1 219 ? 10.497 -58.036 42.615 1.00 27.06 216 ASP D C 1
ATOM 1701 O O . ASP A 1 219 ? 10.969 -56.930 42.872 1.00 27.07 216 ASP D O 1
ATOM 1706 N N . THR A 1 220 ? 11.199 -59.036 42.049 1.00 26.27 217 THR D N 1
ATOM 1707 C CA . THR A 1 220 ? 12.559 -58.828 41.560 1.00 28.48 217 THR D CA 1
ATOM 1708 C C . THR A 1 220 ? 12.669 -59.220 40.079 1.00 25.89 217 THR D C 1
ATOM 1709 O O . THR A 1 220 ? 12.082 -60.197 39.647 1.00 33.07 217 THR D O 1
ATOM 1713 N N . ALA A 1 221 ? 13.411 -58.442 39.280 1.00 28.34 218 ALA D N 1
ATOM 1714 C CA . ALA A 1 221 ? 13.615 -58.765 37.869 1.00 26.76 218 ALA D CA 1
ATOM 1715 C C . ALA A 1 221 ? 14.561 -59.975 37.727 1.00 26.58 218 ALA D C 1
ATOM 1716 O O . ALA A 1 221 ? 15.598 -60.119 38.413 1.00 21.62 218 ALA D O 1
ATOM 1718 N N . VAL A 1 222 ? 14.161 -60.898 36.850 1.00 23.76 219 VAL D N 1
ATOM 1719 C CA . VAL A 1 222 ? 15.027 -62.000 36.504 1.00 21.93 219 VAL D CA 1
ATOM 1720 C C . VAL A 1 222 ? 16.468 -61.501 36.314 1.00 22.48 219 VAL D C 1
ATOM 1721 O O . VAL A 1 222 ? 16.749 -60.622 35.496 1.00 24.08 219 VAL D O 1
ATOM 1725 N N . GLY A 1 223 ? 17.365 -61.973 37.208 1.00 24.39 220 GLY D N 1
ATOM 1726 C CA . GLY A 1 223 ? 18.784 -61.659 37.171 1.00 24.43 220 GLY D CA 1
ATOM 1727 C C . GLY A 1 223 ? 19.245 -60.565 38.128 1.00 25.61 220 GLY D C 1
ATOM 1728 O O . GLY A 1 223 ? 20.446 -60.403 38.319 1.00 26.57 220 GLY D O 1
ATOM 1729 N N . ALA A 1 224 ? 18.298 -59.794 38.700 1.00 34.01 221 ALA D N 1
ATOM 1730 C CA . ALA A 1 224 ? 18.574 -58.633 39.561 1.00 30.65 221 ALA D CA 1
ATOM 1731 C C . ALA A 1 224 ? 18.504 -59.008 41.054 1.00 28.73 221 ALA D C 1
ATOM 1732 O O . ALA A 1 224 ? 18.293 -60.162 41.417 1.00 25.49 221 ALA D O 1
ATOM 1734 N N . THR A 1 225 ? 18.616 -57.990 41.915 1.00 33.06 222 THR D N 1
ATOM 1735 C CA . THR A 1 225 ? 19.060 -58.129 43.293 1.00 31.07 222 THR D CA 1
ATOM 1736 C C . THR A 1 225 ? 18.643 -56.920 44.163 1.00 30.70 222 THR D C 1
ATOM 1737 O O . THR A 1 225 ? 19.164 -55.811 43.987 1.00 31.64 222 THR D O 1
ATOM 1741 N N . ARG A 1 226 ? 17.715 -57.126 45.121 1.00 27.11 223 ARG D N 1
ATOM 1742 C CA . ARG A 1 226 ? 17.315 -56.109 46.094 1.00 25.59 223 ARG D CA 1
ATOM 1743 C C . ARG A 1 226 ? 18.444 -55.992 47.135 1.00 26.50 223 ARG D C 1
ATOM 1744 O O . ARG A 1 226 ? 19.305 -56.879 47.124 1.00 26.56 223 ARG D O 1
ATOM 1752 N N . THR A 1 227 ? 18.481 -54.900 47.957 1.00 21.70 224 THR D N 1
ATOM 1753 C CA . THR A 1 227 ? 19.448 -54.743 49.039 1.00 21.48 224 THR D CA 1
ATOM 1754 C C . THR A 1 227 ? 19.320 -55.925 49.987 1.00 21.74 224 THR D C 1
ATOM 1755 O O . THR A 1 227 ? 18.202 -56.224 50.411 1.00 21.97 224 THR D O 1
ATOM 1759 N N . ASN A 1 228 ? 20.453 -56.544 50.361 1.00 20.14 225 ASN D N 1
ATOM 1760 C CA . ASN A 1 228 ? 20.412 -57.780 51.134 1.00 17.99 225 ASN D CA 1
ATOM 1761 C C . ASN A 1 228 ? 19.940 -57.477 52.568 1.00 17.55 225 ASN D C 1
ATOM 1762 O O . ASN A 1 228 ? 20.487 -56.622 53.265 1.00 19.44 225 ASN D O 1
ATOM 1767 N N . VAL A 1 229 ? 18.914 -58.222 53.009 1.00 18.38 226 VAL D N 1
ATOM 1768 C CA . VAL A 1 229 ? 18.332 -58.073 54.330 1.00 18.97 226 VAL D CA 1
ATOM 1769 C C . VAL A 1 229 ? 18.192 -59.412 55.079 1.00 20.26 226 VAL D C 1
ATOM 1770 O O . VAL A 1 229 ? 17.397 -59.445 56.042 1.00 22.01 226 VAL D O 1
ATOM 1774 N N . GLN A 1 230 ? 19.032 -60.437 54.777 1.00 16.74 227 GLN D N 1
ATOM 1775 C CA . GLN A 1 230 ? 18.837 -61.727 55.432 1.00 18.31 227 GLN D CA 1
ATOM 1776 C C . GLN A 1 230 ? 19.124 -61.631 56.935 1.00 19.47 227 GLN D C 1
ATOM 1777 O O . GLN A 1 230 ? 20.139 -61.090 57.358 1.00 19.37 227 GLN D O 1
ATOM 1783 N N . LEU A 1 231 ? 18.210 -62.179 57.743 1.00 22.35 228 LEU D N 1
ATOM 1784 C CA . LEU A 1 231 ? 18.360 -62.303 59.204 1.00 24.66 228 LEU D CA 1
ATOM 1785 C C . LEU A 1 231 ? 19.173 -63.550 59.666 1.00 27.80 228 LEU D C 1
ATOM 1786 O O . LEU A 1 231 ? 19.872 -63.575 60.691 1.00 30.47 228 LEU D O 1
ATOM 1791 N N . VAL A 1 232 ? 19.032 -64.667 58.954 1.00 29.87 229 VAL D N 1
ATOM 1792 C CA . VAL A 1 232 ? 19.930 -65.794 59.103 1.00 25.79 229 VAL D CA 1
ATOM 1793 C C . VAL A 1 232 ? 21.184 -65.601 58.274 1.00 24.83 229 VAL D C 1
ATOM 1794 O O . VAL A 1 232 ? 21.125 -65.646 57.040 1.00 26.14 229 VAL D O 1
ATOM 1798 N N . GLN A 1 233 ? 22.302 -65.542 58.981 1.00 23.40 230 GLN D N 1
ATOM 1799 C CA . GLN A 1 233 ? 23.616 -65.380 58.384 1.00 25.43 230 GLN D CA 1
ATOM 1800 C C . GLN A 1 233 ? 24.454 -66.671 58.477 1.00 29.46 230 GLN D C 1
ATOM 1801 O O . GLN A 1 233 ? 24.286 -67.493 59.369 1.00 32.37 230 GLN D O 1
ATOM 1807 N N . ILE A 1 234 ? 25.385 -66.848 57.540 1.00 27.20 231 ILE D N 1
ATOM 1808 C CA . ILE A 1 234 ? 25.905 -68.166 57.248 1.00 25.53 231 ILE D CA 1
ATOM 1809 C C . ILE A 1 234 ? 27.403 -67.977 57.108 1.00 25.50 231 ILE D C 1
ATOM 1810 O O . ILE A 1 234 ? 27.811 -67.154 56.315 1.00 25.22 231 ILE D O 1
ATOM 1815 N N . LEU A 1 235 ? 28.207 -68.707 57.887 1.00 31.62 232 LEU D N 1
ATOM 1816 C CA . LEU A 1 235 ? 29.662 -68.543 57.835 1.00 34.34 232 LEU D CA 1
ATOM 1817 C C . LEU A 1 235 ? 30.247 -69.245 56.596 1.00 32.39 232 LEU D C 1
ATOM 1818 O O . LEU A 1 235 ? 29.703 -70.262 56.134 1.00 26.23 232 LEU D O 1
ATOM 1823 N N . PRO A 1 236 ? 31.405 -68.718 56.072 1.00 39.55 233 PRO D N 1
ATOM 1824 C CA . PRO A 1 236 ? 32.158 -69.332 54.974 1.00 35.50 233 PRO D CA 1
ATOM 1825 C C . PRO A 1 236 ? 32.443 -70.740 55.423 1.00 40.45 233 PRO D C 1
ATOM 1826 O O . PRO A 1 236 ? 32.959 -70.936 56.521 1.00 40.02 233 PRO D O 1
ATOM 1830 N N . GLY A 1 237 ? 31.999 -71.679 54.606 1.00 46.81 234 GLY D N 1
ATOM 1831 C CA . GLY A 1 237 ? 32.339 -73.060 54.813 1.00 56.16 234 GLY D CA 1
ATOM 1832 C C . GLY A 1 237 ? 31.169 -73.910 54.380 1.00 62.10 234 GLY D C 1
ATOM 1833 O O . GLY A 1 237 ? 30.007 -73.486 54.465 1.00 51.11 234 GLY D O 1
ATOM 1834 N N . THR A 1 238 ? 31.557 -75.118 53.984 1.00 73.76 235 THR D N 1
ATOM 1835 C CA . THR A 1 238 ? 30.661 -76.055 53.349 1.00 81.38 235 THR D CA 1
ATOM 1836 C C . THR A 1 238 ? 29.896 -76.881 54.405 1.00 81.57 235 THR D C 1
ATOM 1837 O O . THR A 1 238 ? 28.714 -77.085 54.133 1.00 106.83 235 THR D O 1
ATOM 1841 N N . PRO A 1 239 ? 30.394 -77.357 55.608 1.00 67.96 236 PRO D N 1
ATOM 1842 C CA . PRO A 1 239 ? 29.470 -77.852 56.659 1.00 59.90 236 PRO D CA 1
ATOM 1843 C C . PRO A 1 239 ? 28.862 -76.577 57.280 1.00 55.56 236 PRO D C 1
ATOM 1844 O O . PRO A 1 239 ? 29.611 -75.736 57.803 1.00 53.43 236 PRO D O 1
ATOM 1848 N N . TYR A 1 240 ? 27.522 -76.415 57.148 1.00 45.27 237 TYR D N 1
ATOM 1849 C CA . TYR A 1 240 ? 26.812 -75.142 57.337 1.00 38.96 237 TYR D CA 1
ATOM 1850 C C . TYR A 1 240 ? 26.711 -74.754 58.808 1.00 33.04 237 TYR D C 1
ATOM 1851 O O . TYR A 1 240 ? 26.272 -75.552 59.641 1.00 27.81 237 TYR D O 1
ATOM 1860 N N . ARG A 1 241 ? 27.068 -73.496 59.081 1.00 33.23 238 ARG D N 1
ATOM 1861 C CA . ARG A 1 241 ? 27.009 -72.923 60.423 1.00 33.47 238 ARG D CA 1
ATOM 1862 C C . ARG A 1 241 ? 26.368 -71.532 60.401 1.00 31.22 238 ARG D C 1
ATOM 1863 O O . ARG A 1 241 ? 26.838 -70.629 59.684 1.00 27.64 238 ARG D O 1
ATOM 1871 N N . PHE A 1 242 ? 25.331 -71.376 61.243 1.00 27.82 239 PHE D N 1
ATOM 1872 C CA . PHE A 1 242 ? 24.411 -70.252 61.181 1.00 24.39 239 PHE D CA 1
ATOM 1873 C C . PHE A 1 242 ? 24.684 -69.249 62.274 1.00 23.59 239 PHE D C 1
ATOM 1874 O O . PHE A 1 242 ? 24.968 -69.637 63.361 1.00 27.84 239 PHE D O 1
ATOM 1882 N N . ASP A 1 243 ? 24.601 -67.959 61.988 1.00 26.38 240 ASP D N 1
ATOM 1883 C CA . ASP A 1 243 ? 24.608 -66.926 63.001 1.00 26.04 240 ASP D CA 1
ATOM 1884 C C . ASP A 1 243 ? 23.181 -66.374 63.099 1.00 26.66 240 ASP D C 1
ATOM 1885 O O . ASP A 1 243 ? 22.701 -65.802 62.102 1.00 21.30 240 ASP D O 1
ATOM 1890 N N . TRP A 1 244 ? 22.588 -66.452 64.333 1.00 26.17 241 TRP D N 1
ATOM 1891 C CA . TRP A 1 244 ? 21.175 -66.164 64.601 1.00 23.04 241 TRP D CA 1
ATOM 1892 C C . TRP A 1 244 ? 20.904 -64.783 65.212 1.00 20.25 241 TRP D C 1
ATOM 1893 O O . TRP A 1 244 ? 19.733 -64.445 65.425 1.00 17.17 241 TRP D O 1
ATOM 1904 N N . SER A 1 245 ? 21.940 -63.953 65.448 1.00 17.28 242 SER D N 1
ATOM 1905 C CA . SER A 1 245 ? 21.776 -62.774 66.285 1.00 18.26 242 SER D CA 1
ATOM 1906 C C . SER A 1 245 ? 20.703 -61.794 65.770 1.00 19.63 242 SER D C 1
ATOM 1907 O O . SER A 1 245 ? 20.056 -61.102 66.554 1.00 20.25 242 SER D O 1
ATOM 1910 N N . ARG A 1 246 ? 20.508 -61.703 64.452 1.00 20.01 243 ARG D N 1
ATOM 1911 C CA . ARG A 1 246 ? 19.631 -60.692 63.878 1.00 18.39 243 ARG D CA 1
ATOM 1912 C C . ARG A 1 246 ? 18.189 -61.175 63.928 1.00 17.10 243 ARG D C 1
ATOM 1913 O O . ARG A 1 246 ? 17.268 -60.361 64.172 1.00 16.52 243 ARG D O 1
ATOM 1921 N N . LEU A 1 247 ? 18.008 -62.480 63.656 1.00 14.36 244 LEU D N 1
ATOM 1922 C CA . LEU A 1 247 ? 16.695 -63.095 63.825 1.00 15.83 244 LEU D CA 1
ATOM 1923 C C . LEU A 1 247 ? 16.141 -62.922 65.262 1.00 16.79 244 LEU D C 1
ATOM 1924 O O . LEU A 1 247 ? 14.995 -62.568 65.462 1.00 19.24 244 LEU D O 1
ATOM 1929 N N . ARG A 1 248 ? 16.953 -63.235 66.261 1.00 15.92 245 ARG D N 1
ATOM 1930 C CA . ARG A 1 248 ? 16.642 -63.043 67.656 1.00 15.84 245 ARG D CA 1
ATOM 1931 C C . ARG A 1 248 ? 16.226 -61.608 67.922 1.00 16.40 245 ARG D C 1
ATOM 1932 O O . ARG A 1 248 ? 15.200 -61.390 68.558 1.00 19.55 245 ARG D O 1
ATOM 1940 N N . LYS A 1 249 ? 17.014 -60.629 67.506 1.00 15.10 246 LYS D N 1
ATOM 1941 C CA . LYS A 1 249 ? 16.630 -59.237 67.737 1.00 16.31 246 LYS D CA 1
ATOM 1942 C C . LYS A 1 249 ? 15.298 -58.860 67.052 1.00 19.16 246 LYS D C 1
ATOM 1943 O O . LYS A 1 249 ? 14.491 -58.070 67.566 1.00 19.32 246 LYS D O 1
ATOM 1949 N N . TRP A 1 250 ? 15.145 -59.317 65.803 1.00 22.18 247 TRP D N 1
ATOM 1950 C CA . TRP A 1 250 ? 13.915 -59.167 65.031 1.00 19.60 247 TRP D CA 1
ATOM 1951 C C . TRP A 1 250 ? 12.740 -59.668 65.863 1.00 17.28 247 TRP D C 1
ATOM 1952 O O . TRP A 1 250 ? 11.795 -58.927 66.013 1.00 16.57 247 TRP D O 1
ATOM 1963 N N . CYS A 1 251 ? 12.797 -60.914 66.370 1.00 17.81 248 CYS D N 1
ATOM 1964 C CA . CYS A 1 251 ? 11.641 -61.548 67.018 1.00 18.37 248 CYS D CA 1
ATOM 1965 C C . CYS A 1 251 ? 11.299 -60.899 68.370 1.00 19.30 248 CYS D C 1
ATOM 1966 O O . CYS A 1 251 ? 10.133 -60.755 68.711 1.00 20.98 248 CYS D O 1
ATOM 1969 N N . GLN A 1 252 ? 12.327 -60.443 69.088 1.00 18.10 249 GLN D N 1
ATOM 1970 C CA . GLN A 1 252 ? 12.169 -59.668 70.295 1.00 17.11 249 GLN D CA 1
ATOM 1971 C C . GLN A 1 252 ? 11.425 -58.368 70.031 1.00 16.49 249 GLN D C 1
ATOM 1972 O O . GLN A 1 252 ? 10.641 -57.975 70.900 1.00 17.96 249 GLN D O 1
ATOM 1978 N N . LEU A 1 253 ? 11.667 -57.701 68.891 1.00 15.80 250 LEU D N 1
ATOM 1979 C CA . LEU A 1 253 ? 10.930 -56.496 68.519 1.00 15.13 250 LEU D CA 1
ATOM 1980 C C . LEU A 1 253 ? 9.496 -56.871 68.057 1.00 16.96 250 LEU D C 1
ATOM 1981 O O . LEU A 1 253 ? 8.534 -56.143 68.285 1.00 16.81 250 LEU D O 1
ATOM 1986 N N . ALA A 1 254 ? 9.295 -57.968 67.310 1.00 16.45 251 ALA D N 1
ATOM 1987 C CA . ALA A 1 254 ? 7.931 -58.295 66.894 1.00 17.42 251 ALA D CA 1
ATOM 1988 C C . ALA A 1 254 ? 7.021 -58.606 68.106 1.00 18.02 251 ALA D C 1
ATOM 1989 O O . ALA A 1 254 ? 5.852 -58.216 68.171 1.00 17.80 251 ALA D O 1
ATOM 1991 N N . GLN A 1 255 ? 7.588 -59.310 69.079 1.00 18.55 252 GLN D N 1
ATOM 1992 C CA . GLN A 1 255 ? 6.907 -59.784 70.272 1.00 19.92 252 GLN D CA 1
ATOM 1993 C C . GLN A 1 255 ? 6.481 -58.583 71.116 1.00 23.50 252 GLN D C 1
ATOM 1994 O O . GLN A 1 255 ? 5.303 -58.423 71.532 1.00 23.61 252 GLN D O 1
ATOM 2000 N N . GLN A 1 256 ? 7.472 -57.703 71.281 1.00 23.8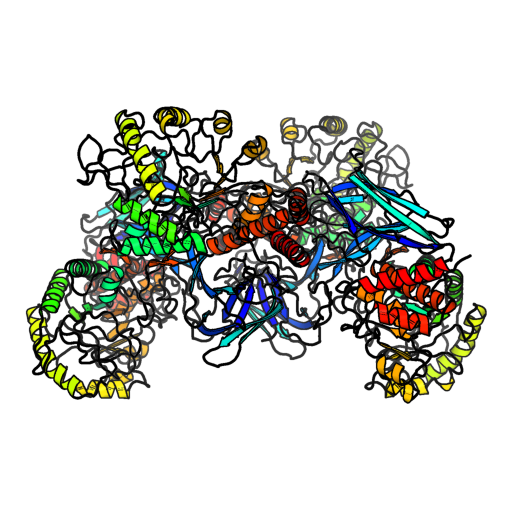1 253 GLN D N 1
ATOM 2001 C CA . GLN A 1 256 ? 7.347 -56.440 71.973 1.00 22.25 253 GLN D CA 1
ATOM 2002 C C . GLN A 1 256 ? 6.395 -55.518 71.234 1.00 18.16 253 GLN D C 1
ATOM 2003 O O . GLN A 1 256 ? 5.671 -54.828 71.890 1.00 20.42 253 GLN D O 1
ATOM 2009 N N . SER A 1 257 ? 6.356 -55.505 69.907 1.00 17.92 254 SER D N 1
ATOM 2010 C CA . SER A 1 257 ? 5.376 -54.748 69.094 1.00 16.39 254 SER D CA 1
ATOM 2011 C C . SER A 1 257 ? 3.968 -55.395 69.069 1.00 17.52 254 SER D C 1
ATOM 2012 O O . SER A 1 257 ? 3.019 -54.777 68.539 1.00 19.08 254 SER D O 1
ATOM 2015 N N . GLY A 1 258 ? 3.825 -56.644 69.590 1.00 14.94 255 GLY D N 1
ATOM 2016 C CA . GLY A 1 258 ? 2.540 -57.328 69.714 1.00 15.52 255 GLY D CA 1
ATOM 2017 C C . GLY A 1 258 ? 2.239 -58.437 68.672 1.00 16.61 255 GLY D C 1
ATOM 2018 O O . GLY A 1 258 ? 1.110 -58.895 68.643 1.00 16.11 255 GLY D O 1
ATOM 2019 N N . PHE A 1 259 ? 3.173 -58.843 67.774 1.00 16.93 256 PHE D N 1
ATOM 2020 C CA . PHE A 1 259 ? 2.904 -59.828 66.696 1.00 17.56 256 PHE D CA 1
ATOM 2021 C C . PHE A 1 259 ? 2.780 -61.236 67.297 1.00 17.34 256 PHE D C 1
ATOM 2022 O O . PHE A 1 259 ? 3.648 -61.676 68.042 1.00 17.42 256 PHE D O 1
ATOM 2030 N N . ALA A 1 260 ? 1.657 -61.912 67.027 1.00 18.58 257 ALA D N 1
ATOM 2031 C CA . ALA A 1 260 ? 1.406 -63.263 67.559 1.00 22.33 257 ALA D CA 1
ATOM 2032 C C . ALA A 1 260 ? 1.991 -64.329 66.585 1.00 23.54 257 ALA D C 1
ATOM 2033 O O . ALA A 1 260 ? 2.289 -65.455 67.017 1.00 28.53 257 ALA D O 1
ATOM 2035 N N . TYR A 1 261 ? 2.136 -63.971 65.286 1.00 19.06 258 TYR D N 1
ATOM 2036 C CA . TYR A 1 261 ? 2.560 -64.839 64.208 1.00 19.05 258 TYR D CA 1
ATOM 2037 C C . TYR A 1 261 ? 3.619 -64.148 63.348 1.00 19.33 258 TYR D C 1
ATOM 2038 O O . TYR A 1 261 ? 3.588 -62.922 63.175 1.00 17.04 258 TYR D O 1
ATOM 2047 N N . LEU A 1 262 ? 4.539 -64.968 62.816 1.00 17.68 259 LEU D N 1
ATOM 2048 C CA . LEU A 1 262 ? 5.507 -64.581 61.807 1.00 17.70 259 LEU D CA 1
ATOM 2049 C C . LEU A 1 262 ? 5.274 -65.425 60.569 1.00 17.10 259 LEU D C 1
ATOM 2050 O O . LEU A 1 262 ? 4.960 -66.590 60.651 1.00 19.94 259 LEU D O 1
ATOM 2055 N N . GLU A 1 263 ? 5.544 -64.833 59.427 1.00 18.72 260 GLU D N 1
ATOM 2056 C CA . GLU A 1 263 ? 5.272 -65.354 58.092 1.00 20.28 260 GLU D CA 1
ATOM 2057 C C . GLU A 1 263 ? 6.637 -65.469 57.431 1.00 21.97 260 GLU D C 1
ATOM 2058 O O . GLU A 1 263 ? 7.418 -64.513 57.526 1.00 20.21 260 GLU D O 1
ATOM 2064 N N . MET A 1 264 ? 6.961 -66.670 56.899 1.00 23.87 261 MET D N 1
ATOM 2065 C CA . MET A 1 264 ? 8.298 -66.932 56.380 1.00 21.31 261 MET D CA 1
ATOM 2066 C C . MET A 1 264 ? 8.281 -66.551 54.907 1.00 20.88 261 MET D C 1
ATOM 2067 O O . MET A 1 264 ? 7.224 -66.630 54.303 1.00 19.66 261 MET D O 1
ATOM 2072 N N . PRO A 1 265 ? 9.390 -66.060 54.284 1.00 26.58 262 PRO D N 1
ATOM 2073 C CA . PRO A 1 265 ? 9.348 -65.735 52.837 1.00 26.01 262 PRO D CA 1
ATOM 2074 C C . PRO A 1 265 ? 9.235 -67.011 51.986 1.00 24.45 262 PRO D C 1
ATOM 2075 O O . PRO A 1 265 ? 9.625 -68.084 52.443 1.00 24.82 262 PRO D O 1
ATOM 2079 N N . PRO A 1 266 ? 8.738 -66.927 50.728 1.00 24.97 263 PRO D N 1
ATOM 2080 C CA . PRO A 1 266 ? 8.854 -68.021 49.742 1.00 24.58 263 PRO D CA 1
ATOM 2081 C C . PRO A 1 266 ? 10.273 -68.589 49.576 1.00 21.40 263 PRO D C 1
ATOM 2082 O O . PRO A 1 266 ? 11.236 -67.841 49.725 1.00 18.34 263 PRO D O 1
ATOM 2086 N N . LEU A 1 267 ? 10.344 -69.927 49.326 1.00 20.29 264 LEU D N 1
ATOM 2087 C CA . LEU A 1 267 ? 11.571 -70.721 49.336 1.00 21.22 264 LEU D CA 1
ATOM 2088 C C . LEU A 1 267 ? 12.160 -70.797 47.930 1.00 21.74 264 LEU D C 1
ATOM 2089 O O . LEU A 1 267 ? 13.364 -71.026 47.820 1.00 21.61 264 LEU D O 1
ATOM 2094 N N . PHE A 1 268 ? 11.293 -70.568 46.913 1.00 19.76 265 PHE D N 1
ATOM 2095 C CA . PHE A 1 268 ? 11.650 -70.395 45.499 1.00 21.25 265 PHE D CA 1
ATOM 2096 C C . PHE A 1 268 ? 11.157 -69.042 44.922 1.00 20.99 265 PHE D C 1
ATOM 2097 O O . PHE A 1 268 ? 10.358 -68.331 45.566 1.00 20.57 265 PHE D O 1
ATOM 2105 N N . THR A 1 269 ? 11.597 -68.702 43.684 1.00 18.80 266 THR D N 1
ATOM 2106 C CA . THR A 1 269 ? 11.327 -67.418 43.046 1.00 20.33 266 THR D CA 1
ATOM 2107 C C . THR A 1 269 ? 9.896 -67.357 42.488 1.00 23.09 266 THR D C 1
ATOM 2108 O O . THR A 1 269 ? 9.194 -68.352 42.333 1.00 24.05 266 THR D O 1
ATOM 2112 N N . GLN A 1 270 ? 9.424 -66.134 42.225 1.00 31.06 267 GLN D N 1
ATOM 2113 C CA . GLN A 1 270 ? 8.010 -65.839 41.982 1.00 35.26 267 GLN D CA 1
ATOM 2114 C C . GLN A 1 270 ? 7.627 -66.381 40.590 1.00 44.85 267 GLN D C 1
ATOM 2115 O O . GLN A 1 270 ? 8.499 -66.536 39.728 1.00 43.36 267 GLN D O 1
ATOM 2121 N N . TRP A 1 271 ? 6.328 -66.667 40.356 1.00 50.83 268 TRP D N 1
ATOM 2122 C CA . TRP A 1 271 ? 5.793 -66.929 39.011 1.00 56.91 268 TRP D CA 1
ATOM 2123 C C . TRP A 1 271 ? 6.595 -68.020 38.284 1.00 57.54 268 TRP D C 1
ATOM 2124 O O . TRP A 1 271 ? 7.078 -67.810 37.161 1.00 52.81 268 TRP D O 1
ATOM 2135 N N . GLY A 1 272 ? 6.741 -69.194 38.899 1.00 52.67 269 GLY D N 1
ATOM 2136 C CA . GLY A 1 272 ? 7.361 -70.278 38.162 1.00 45.15 269 GLY D CA 1
ATOM 2137 C C . GLY A 1 272 ? 8.226 -71.169 39.037 1.00 43.71 269 GLY D C 1
ATOM 2138 O O . GLY A 1 272 ? 8.411 -72.339 38.720 1.00 45.81 269 GLY D O 1
ATOM 2139 N N . ALA A 1 273 ? 8.779 -70.593 40.110 1.00 44.04 270 ALA D N 1
ATOM 2140 C CA . ALA A 1 273 ? 9.486 -71.351 41.143 1.00 36.50 270 ALA D CA 1
ATOM 2141 C C . ALA A 1 273 ? 10.733 -71.979 40.549 1.00 32.09 270 ALA D C 1
ATOM 2142 O O . ALA A 1 273 ? 11.104 -73.071 40.932 1.00 38.96 270 ALA D O 1
ATOM 2144 N N . GLN A 1 274 ? 11.361 -71.236 39.643 1.00 32.78 271 GLN D N 1
ATOM 2145 C CA . GLN A 1 274 ? 12.434 -71.669 38.761 1.00 32.18 271 GLN D CA 1
ATOM 2146 C C . GLN A 1 274 ? 13.763 -71.616 39.518 1.00 30.29 271 GLN D C 1
ATOM 2147 O O . GLN A 1 274 ? 14.553 -72.535 39.405 1.00 40.18 271 GLN D O 1
ATOM 2153 N N . ALA A 1 275 ? 14.029 -70.542 40.277 1.00 28.56 272 ALA D N 1
ATOM 2154 C CA . ALA A 1 275 ? 15.299 -70.400 40.973 1.00 22.14 272 ALA D CA 1
ATOM 2155 C C . ALA A 1 275 ? 15.112 -70.223 42.486 1.00 20.45 272 ALA D C 1
ATOM 2156 O O . ALA A 1 275 ? 14.086 -70.526 43.070 1.00 18.77 272 ALA D O 1
ATOM 2158 N N . THR A 1 276 ? 16.207 -69.824 43.118 1.00 20.26 273 THR D N 1
ATOM 2159 C CA . THR A 1 276 ? 16.362 -69.773 44.554 1.00 22.21 273 THR D CA 1
ATOM 2160 C C . THR A 1 276 ? 16.531 -68.292 44.968 1.00 23.34 273 THR D C 1
ATOM 2161 O O . THR A 1 276 ? 16.836 -67.398 44.151 1.00 20.25 273 THR D O 1
ATOM 2165 N N . PRO A 1 277 ? 16.260 -67.999 46.264 1.00 22.80 274 PRO D N 1
ATOM 2166 C CA . PRO A 1 277 ? 16.486 -66.658 46.801 1.00 24.59 274 PRO D CA 1
ATOM 2167 C C . PRO A 1 277 ? 17.978 -66.310 46.846 1.00 22.53 274 PRO D C 1
ATOM 2168 O O . PRO A 1 277 ? 18.811 -67.193 47.023 1.00 24.32 274 PRO D O 1
ATOM 2172 N N . THR A 1 278 ? 18.315 -65.026 46.782 1.00 21.21 275 THR D N 1
ATOM 2173 C CA . THR A 1 278 ? 19.706 -64.582 46.775 1.00 25.06 275 THR D CA 1
ATOM 2174 C C . THR A 1 278 ? 20.313 -64.576 48.196 1.00 29.70 275 THR D C 1
ATOM 2175 O O . THR A 1 278 ? 20.197 -63.593 48.967 1.00 29.98 275 THR D O 1
ATOM 2179 N N . ILE A 1 279 ? 20.973 -65.688 48.535 1.00 24.63 276 ILE D N 1
ATOM 2180 C CA . ILE A 1 279 ? 21.458 -65.934 49.891 1.00 23.25 276 ILE D CA 1
ATOM 2181 C C . ILE A 1 279 ? 22.983 -65.694 49.853 1.00 21.62 276 ILE D C 1
ATOM 2182 O O . ILE A 1 279 ? 23.635 -65.983 48.880 1.00 22.92 276 ILE D O 1
ATOM 2187 N N . THR A 1 280 ? 23.569 -65.038 50.842 1.00 20.30 277 THR D N 1
ATOM 2188 C CA . THR A 1 280 ? 25.012 -64.935 50.877 1.00 20.82 277 THR D CA 1
ATOM 2189 C C . THR A 1 280 ? 25.572 -65.497 52.186 1.00 21.99 277 THR D C 1
ATOM 2190 O O . THR A 1 280 ? 24.867 -65.778 53.168 1.00 26.74 277 THR D O 1
ATOM 2194 N N . ASP A 1 281 ? 26.894 -65.649 52.204 1.00 24.44 278 ASP D N 1
ATOM 2195 C CA . ASP A 1 281 ? 27.614 -65.917 53.437 1.00 23.92 278 ASP D CA 1
ATOM 2196 C C . ASP A 1 281 ? 28.072 -64.571 53.951 1.00 26.73 278 ASP D C 1
ATOM 2197 O O . ASP A 1 281 ? 27.896 -63.546 53.268 1.00 22.04 278 ASP D O 1
ATOM 2202 N N . THR A 1 282 ? 28.702 -64.610 55.135 1.00 29.46 279 THR D N 1
ATOM 2203 C CA . THR A 1 282 ? 29.143 -63.399 55.818 1.00 29.83 279 THR D CA 1
ATOM 2204 C C . THR A 1 282 ? 30.254 -62.624 55.093 1.00 28.80 279 THR D C 1
ATOM 2205 O O . THR A 1 282 ? 30.518 -61.516 55.486 1.00 35.94 279 THR D O 1
ATOM 2209 N N . ALA A 1 283 ? 30.948 -63.176 54.085 1.00 31.87 280 ALA D N 1
ATOM 2210 C CA . ALA A 1 283 ? 31.955 -62.444 53.316 1.00 33.71 280 ALA D CA 1
ATOM 2211 C C . ALA A 1 283 ? 31.273 -61.683 52.175 1.00 38.97 280 ALA D C 1
ATOM 2212 O O . ALA A 1 283 ? 31.815 -60.701 51.651 1.00 38.67 280 ALA D O 1
ATOM 2214 N N . GLY A 1 284 ? 30.092 -62.208 51.786 1.00 35.09 281 GLY D N 1
ATOM 2215 C CA . GLY A 1 284 ? 29.208 -61.628 50.801 1.00 29.29 281 GLY D CA 1
ATOM 2216 C C . GLY A 1 284 ? 29.106 -62.510 49.563 1.00 29.83 281 GLY D C 1
ATOM 2217 O O . GLY A 1 284 ? 28.641 -62.033 48.539 1.00 27.79 281 GLY D O 1
ATOM 2218 N N . THR A 1 285 ? 29.547 -63.771 49.661 1.00 25.57 282 THR D N 1
ATOM 2219 C CA . THR A 1 285 ? 29.600 -64.671 48.520 1.00 26.54 282 THR D CA 1
ATOM 2220 C C . THR A 1 285 ? 28.246 -65.350 48.271 1.00 26.87 282 THR D C 1
ATOM 2221 O O . THR A 1 285 ? 27.781 -66.150 49.091 1.00 29.18 282 THR D O 1
ATOM 2225 N N . ALA A 1 286 ? 27.682 -65.166 47.076 1.00 27.73 283 ALA D N 1
ATOM 2226 C CA . ALA A 1 286 ? 26.379 -65.715 46.725 1.00 30.03 283 ALA D CA 1
ATOM 2227 C C . ALA A 1 286 ? 26.455 -67.228 46.889 1.00 28.64 283 ALA D C 1
ATOM 2228 O O . ALA A 1 286 ? 27.501 -67.773 46.599 1.00 31.22 283 ALA D O 1
ATOM 2230 N N . LEU A 1 287 ? 25.400 -67.834 47.462 1.00 24.52 284 LEU D N 1
ATOM 2231 C CA . LEU A 1 287 ? 25.275 -69.265 47.600 1.00 27.49 284 LEU D CA 1
ATOM 2232 C C . LEU A 1 287 ? 24.047 -69.737 46.822 1.00 30.04 284 LEU D C 1
ATOM 2233 O O . LEU A 1 287 ? 24.065 -70.833 46.243 1.00 32.95 284 LEU D O 1
ATOM 2238 N N . PHE A 1 288 ? 22.947 -68.977 46.881 1.00 26.73 285 PHE D N 1
ATOM 2239 C CA . PHE A 1 288 ? 21.807 -69.263 46.011 1.00 28.40 285 PHE D CA 1
ATOM 2240 C C . PHE A 1 288 ? 21.372 -67.956 45.352 1.00 28.35 285 PHE D C 1
ATOM 2241 O O . PHE A 1 288 ? 21.967 -66.881 45.632 1.00 29.03 285 PHE D O 1
ATOM 2249 N N . GLY A 1 289 ? 20.403 -68.063 44.421 1.00 26.50 286 GLY D N 1
ATOM 2250 C CA . GLY A 1 289 ? 20.082 -66.923 43.562 1.00 27.12 286 GLY D CA 1
ATOM 2251 C C . GLY A 1 289 ? 19.453 -67.344 42.239 1.00 25.53 286 GLY D C 1
ATOM 2252 O O . GLY A 1 289 ? 18.865 -68.401 42.150 1.00 26.15 286 GLY D O 1
ATOM 2253 N N . TRP A 1 290 ? 19.505 -66.465 41.242 1.00 27.07 287 TRP D N 1
ATOM 2254 C CA . TRP A 1 290 ? 18.856 -66.730 39.973 1.00 29.88 287 TRP D CA 1
ATOM 2255 C C . TRP A 1 290 ? 19.662 -67.789 39.192 1.00 32.21 287 TRP D C 1
ATOM 2256 O O . TRP A 1 290 ? 19.063 -68.539 38.414 1.00 29.90 287 TRP D O 1
ATOM 2267 N N . HIS A 1 291 ? 20.977 -67.900 39.475 1.00 30.05 288 HIS D N 1
ATOM 2268 C CA . HIS A 1 291 ? 21.868 -68.885 38.862 1.00 34.47 288 HIS D CA 1
ATOM 2269 C C . HIS A 1 291 ? 21.820 -70.274 39.503 1.00 28.05 288 HIS D C 1
ATOM 2270 O O . HIS A 1 291 ? 22.604 -71.110 39.110 1.00 30.62 288 HIS D O 1
ATOM 2277 N N . VAL A 1 292 ? 20.979 -70.513 40.513 1.00 25.51 289 VAL D N 1
ATOM 2278 C CA . VAL A 1 292 ? 20.851 -71.847 41.073 1.00 23.64 289 VAL D CA 1
ATOM 2279 C C . VAL A 1 292 ? 19.364 -72.208 41.072 1.00 25.65 289 VAL D C 1
ATOM 2280 O O . VAL A 1 292 ? 18.590 -71.687 41.898 1.00 22.63 289 VAL D O 1
ATOM 2284 N N . PRO A 1 293 ? 18.942 -73.082 40.110 1.00 23.22 290 PRO D N 1
ATOM 2285 C CA . PRO A 1 293 ? 17.565 -73.569 40.017 1.00 23.32 290 PRO D CA 1
ATOM 2286 C C . PRO A 1 293 ? 17.006 -74.086 41.330 1.00 26.76 290 PRO D C 1
ATOM 2287 O O . PRO A 1 293 ? 17.779 -74.507 42.191 1.00 30.85 290 PRO D O 1
ATOM 2291 N N . SER A 1 294 ? 15.670 -74.146 41.406 1.00 28.43 291 SER D N 1
ATOM 2292 C CA . SER A 1 294 ? 14.951 -74.688 42.559 1.00 31.38 291 SER D CA 1
ATOM 2293 C C . SER A 1 294 ? 15.311 -76.151 42.865 1.00 30.03 291 SER D C 1
ATOM 2294 O O . SER A 1 294 ? 15.267 -76.542 44.029 1.00 32.36 291 SER D O 1
ATOM 2297 N N . THR A 1 295 ? 15.687 -76.957 41.839 1.00 30.66 292 THR D N 1
ATOM 2298 C CA . THR A 1 295 ? 15.790 -78.414 41.985 1.00 27.87 292 THR D CA 1
ATOM 2299 C C . THR A 1 295 ? 17.250 -78.770 42.281 1.00 25.86 292 THR D C 1
ATOM 2300 O O . THR A 1 295 ? 17.642 -79.949 42.359 1.00 27.18 292 THR D O 1
ATOM 2304 N N . ALA A 1 296 ? 18.083 -77.741 42.446 1.00 23.31 293 ALA D N 1
ATOM 2305 C CA . ALA A 1 296 ? 19.461 -78.011 42.793 1.00 23.63 293 ALA D CA 1
ATOM 2306 C C . ALA A 1 296 ? 19.521 -78.890 44.049 1.00 24.92 293 ALA D C 1
ATOM 2307 O O . ALA A 1 296 ? 19.049 -78.545 45.138 1.00 24.92 293 ALA D O 1
ATOM 2309 N N . PRO A 1 297 ? 20.152 -80.077 43.953 1.00 26.37 294 PRO D N 1
ATOM 2310 C CA . PRO A 1 297 ? 20.535 -80.796 45.175 1.00 26.56 294 PRO D CA 1
ATOM 2311 C C . PRO A 1 297 ? 21.236 -80.007 46.292 1.00 24.74 294 PRO D C 1
ATOM 2312 O O . PRO A 1 297 ? 21.036 -80.325 47.471 1.00 27.73 294 PRO D O 1
ATOM 2316 N N . ALA A 1 298 ? 22.110 -79.034 45.962 1.00 23.25 295 ALA D N 1
ATOM 2317 C CA . ALA A 1 298 ? 22.797 -78.244 46.997 1.00 24.93 295 ALA D CA 1
ATOM 2318 C C . ALA A 1 298 ? 21.831 -77.499 47.952 1.00 29.25 295 ALA D C 1
ATOM 2319 O O . ALA A 1 298 ? 22.140 -77.329 49.141 1.00 29.57 295 ALA D O 1
ATOM 2321 N N . TYR A 1 299 ? 20.670 -77.054 47.416 1.00 31.03 296 TYR D N 1
ATOM 2322 C CA . TYR A 1 299 ? 19.623 -76.289 48.091 1.00 29.12 296 TYR D CA 1
ATOM 2323 C C . TYR A 1 299 ? 18.705 -77.190 48.918 1.00 29.71 296 TYR D C 1
ATOM 2324 O O . TYR A 1 299 ? 18.198 -76.738 49.960 1.00 28.11 296 TYR D O 1
ATOM 2333 N N . ARG A 1 300 ? 18.478 -78.436 48.467 1.00 26.81 297 ARG D N 1
ATOM 2334 C CA . ARG A 1 300 ? 17.809 -79.410 49.334 1.00 32.09 297 ARG D CA 1
ATOM 2335 C C . ARG A 1 300 ? 18.655 -79.639 50.606 1.00 31.13 297 ARG D C 1
ATOM 2336 O O . ARG A 1 300 ? 18.122 -79.739 51.709 1.00 29.66 297 ARG D O 1
ATOM 2344 N N . ALA A 1 301 ? 19.981 -79.626 50.443 1.00 31.49 298 ALA D N 1
ATOM 2345 C CA . ALA A 1 301 ? 20.910 -79.938 51.506 1.00 32.56 298 ALA D CA 1
ATOM 2346 C C . ALA A 1 301 ? 20.999 -78.738 52.422 1.00 29.56 298 ALA D C 1
ATOM 2347 O O . ALA A 1 301 ? 21.139 -78.900 53.612 1.00 36.29 298 ALA D O 1
ATOM 2349 N N . PHE A 1 302 ? 21.004 -77.549 51.848 1.00 30.82 299 PHE D N 1
ATOM 2350 C CA . PHE A 1 302 ? 21.049 -76.324 52.630 1.00 29.09 299 PHE D CA 1
ATOM 2351 C C . PHE A 1 302 ? 19.836 -76.258 53.584 1.00 30.94 299 PHE D C 1
ATOM 2352 O O . PHE A 1 302 ? 19.982 -76.098 54.813 1.00 28.59 299 PHE D O 1
ATOM 2360 N N . LEU A 1 303 ? 18.632 -76.466 53.022 1.00 29.68 300 LEU D N 1
ATOM 2361 C CA . LEU A 1 303 ? 17.393 -76.433 53.791 1.00 29.44 300 LEU D CA 1
ATOM 2362 C C . LEU A 1 303 ? 17.298 -77.579 54.810 1.00 31.66 300 LEU D C 1
ATOM 2363 O O . LEU A 1 303 ? 16.676 -77.388 55.839 1.00 39.17 300 LEU D O 1
ATOM 2368 N N . GLN A 1 304 ? 17.735 -78.798 54.468 1.00 32.59 301 GLN D N 1
ATOM 2369 C CA . GLN A 1 304 ? 17.678 -79.926 55.388 1.00 33.42 301 GLN D CA 1
ATOM 2370 C C . GLN A 1 304 ? 18.450 -79.601 56.662 1.00 32.30 301 GLN D C 1
ATOM 2371 O O . GLN A 1 304 ? 18.028 -79.968 57.759 1.00 30.59 301 GLN D O 1
ATOM 2377 N N . ALA A 1 305 ? 19.587 -78.934 56.493 1.00 28.39 302 ALA D N 1
ATOM 2378 C CA . ALA A 1 305 ? 20.336 -78.412 57.618 1.00 30.56 302 ALA D CA 1
ATOM 2379 C C . ALA A 1 305 ? 19.597 -77.280 58.353 1.00 30.42 302 ALA D C 1
ATOM 2380 O O . ALA A 1 305 ? 19.589 -77.274 59.573 1.00 40.18 302 ALA D O 1
ATOM 2382 N N . LEU A 1 306 ? 19.013 -76.300 57.629 1.00 34.78 303 LEU D N 1
ATOM 2383 C CA . LEU A 1 306 ? 18.493 -75.044 58.194 1.00 35.94 303 LEU D CA 1
ATOM 2384 C C . LEU A 1 306 ? 17.199 -75.215 59.020 1.00 33.93 303 LEU D C 1
ATOM 2385 O O . LEU A 1 306 ? 17.064 -74.603 60.080 1.00 33.23 303 LEU D O 1
ATOM 2390 N N . LEU A 1 307 ? 16.250 -76.017 58.516 1.00 28.53 304 LEU D N 1
ATOM 2391 C CA . LEU A 1 307 ? 14.881 -76.027 58.992 1.00 31.20 304 LEU D CA 1
ATOM 2392 C C . LEU A 1 307 ? 14.721 -76.591 60.412 1.00 35.10 304 LEU D C 1
ATOM 2393 O O . LEU A 1 307 ? 14.001 -75.994 61.211 1.00 37.17 304 LEU D O 1
ATOM 2398 N N . PRO A 1 308 ? 15.332 -77.741 60.813 1.00 42.96 305 PRO D N 1
ATOM 2399 C CA . PRO A 1 308 ? 15.390 -78.102 62.243 1.00 33.69 305 PRO D CA 1
ATOM 2400 C C . PRO A 1 308 ? 15.929 -76.978 63.148 1.00 29.59 305 PRO D C 1
ATOM 2401 O O . PRO A 1 308 ? 15.300 -76.620 64.141 1.00 26.10 305 PRO D O 1
ATOM 2405 N N . GLN A 1 309 ? 17.077 -76.386 62.819 1.00 26.55 306 GLN D N 1
ATOM 2406 C CA . GLN A 1 309 ? 17.614 -75.366 63.697 1.00 27.17 306 GLN D CA 1
ATOM 2407 C C . GLN A 1 309 ? 16.733 -74.096 63.741 1.00 29.32 306 GLN D C 1
ATOM 2408 O O . GLN A 1 309 ? 16.504 -73.556 64.827 1.00 28.94 306 GLN D O 1
ATOM 2414 N N . LEU A 1 310 ? 16.265 -73.581 62.586 1.00 25.26 307 LEU D N 1
ATOM 2415 C CA . LEU A 1 310 ? 15.447 -72.379 62.527 1.00 25.84 307 LEU D CA 1
ATOM 2416 C C . LEU A 1 310 ? 14.159 -72.501 63.354 1.00 25.98 307 LEU D C 1
ATOM 2417 O O . LEU A 1 310 ? 13.739 -71.535 64.000 1.00 29.06 307 LEU D O 1
ATOM 2422 N N . LEU A 1 311 ? 13.465 -73.637 63.303 1.00 22.55 308 LEU D N 1
ATOM 2423 C CA . LEU A 1 311 ? 12.283 -73.772 64.145 1.00 23.94 308 LEU D CA 1
ATOM 2424 C C . LEU A 1 311 ? 12.663 -73.685 65.626 1.00 25.03 308 LEU D C 1
ATOM 2425 O O . LEU A 1 311 ? 11.916 -73.117 66.439 1.00 25.58 308 LEU D O 1
ATOM 2430 N N . ALA A 1 312 ? 13.795 -74.320 65.965 1.00 24.13 309 ALA D N 1
ATOM 2431 C CA . ALA A 1 312 ? 14.351 -74.305 67.311 1.00 22.95 309 ALA D CA 1
ATOM 2432 C C . ALA A 1 312 ? 14.512 -72.864 67.769 1.00 20.26 309 ALA D C 1
ATOM 2433 O O . ALA A 1 312 ? 13.975 -72.568 68.807 1.00 23.47 309 ALA D O 1
ATOM 2435 N N . VAL A 1 313 ? 15.177 -71.992 66.975 1.00 20.94 310 VAL D N 1
ATOM 2436 C CA . VAL A 1 313 ? 15.400 -70.566 67.279 1.00 18.49 310 VAL D CA 1
ATOM 2437 C C . VAL A 1 313 ? 14.042 -69.829 67.415 1.00 19.37 310 VAL D C 1
ATOM 2438 O O . VAL A 1 313 ? 13.821 -69.012 68.326 1.00 18.26 310 VAL D O 1
ATOM 2442 N N . LEU A 1 314 ? 13.091 -70.119 66.515 1.00 19.81 311 LEU D N 1
ATOM 2443 C CA . LEU A 1 314 ? 11.815 -69.403 66.515 1.00 19.85 311 LEU D CA 1
ATOM 2444 C C . LEU A 1 314 ? 11.006 -69.758 67.770 1.00 22.46 311 LEU D C 1
ATOM 2445 O O . LEU A 1 314 ? 10.359 -68.873 68.332 1.00 23.33 311 LEU D O 1
ATOM 2450 N N . ALA A 1 315 ? 11.034 -71.048 68.194 1.00 21.40 312 ALA D N 1
ATOM 2451 C CA . ALA A 1 315 ? 10.396 -71.474 69.439 1.00 20.41 312 ALA D CA 1
ATOM 2452 C C . ALA A 1 315 ? 11.041 -70.795 70.643 1.00 20.22 312 ALA D C 1
ATOM 2453 O O . ALA A 1 315 ? 10.313 -70.343 71.509 1.00 21.90 312 ALA D O 1
ATOM 2455 N N . GLU A 1 316 ? 12.384 -70.691 70.684 1.00 22.49 313 GLU D N 1
ATOM 2456 C CA . GLU A 1 316 ? 13.114 -69.995 71.754 1.00 22.27 313 GLU D CA 1
ATOM 2457 C C . GLU A 1 316 ? 12.666 -68.534 71.929 1.00 23.72 313 GLU D C 1
ATOM 2458 O O . GLU A 1 316 ? 12.812 -67.945 73.014 1.00 29.00 313 GLU D O 1
ATOM 2464 N N . GLU A 1 317 ? 12.090 -67.958 70.859 1.00 21.37 314 GLU D N 1
ATOM 2465 C CA . GLU A 1 317 ? 11.714 -66.551 70.809 1.00 19.86 314 GLU D CA 1
ATOM 2466 C C . GLU A 1 317 ? 10.200 -66.396 70.958 1.00 20.23 314 GLU D C 1
ATOM 2467 O O . GLU A 1 317 ? 9.696 -65.295 70.783 1.00 19.03 314 GLU D O 1
ATOM 2473 N N . GLY A 1 318 ? 9.477 -67.512 71.180 1.00 19.68 315 GLY D N 1
ATOM 2474 C CA . GLY A 1 318 ? 8.066 -67.507 71.498 1.00 17.14 315 GLY D CA 1
ATOM 2475 C C . GLY A 1 318 ? 7.137 -67.809 70.322 1.00 18.51 315 GLY D C 1
ATOM 2476 O O . GLY A 1 318 ? 5.937 -67.597 70.444 1.00 26.17 315 GLY D O 1
ATOM 2477 N N . TYR A 1 319 ? 7.651 -68.335 69.209 1.00 19.00 316 TYR D N 1
ATOM 2478 C CA . TYR A 1 319 ? 6.871 -68.694 68.023 1.00 21.19 316 TYR D CA 1
ATOM 2479 C C . TYR A 1 319 ? 6.939 -70.219 67.763 1.00 22.38 316 TYR D C 1
ATOM 2480 O O . TYR A 1 319 ? 7.890 -70.698 67.148 1.00 27.92 316 TYR D O 1
ATOM 2489 N N . ASP A 1 320 ? 5.940 -70.980 68.257 1.00 22.17 317 ASP D N 1
ATOM 2490 C CA . ASP A 1 320 ? 5.764 -72.417 68.038 1.00 22.19 317 ASP D CA 1
ATOM 2491 C C . ASP A 1 320 ? 5.303 -72.619 66.580 1.00 26.29 317 ASP D C 1
ATOM 2492 O O . ASP A 1 320 ? 4.923 -71.651 65.905 1.00 24.61 317 ASP D O 1
ATOM 2497 N N . ARG A 1 321 ? 5.200 -73.880 66.141 1.00 29.37 318 ARG D N 1
ATOM 2498 C CA . ARG A 1 321 ? 4.806 -74.236 64.775 1.00 33.62 318 ARG D CA 1
ATOM 2499 C C . ARG A 1 321 ? 3.351 -73.825 64.437 1.00 31.16 318 ARG D C 1
ATOM 2500 O O . ARG A 1 321 ? 2.936 -73.766 63.274 1.00 27.52 318 ARG D O 1
ATOM 2508 N N . ASP A 1 322 ? 2.545 -73.533 65.448 1.00 26.60 319 ASP D N 1
ATOM 2509 C CA . ASP A 1 322 ? 1.159 -73.168 65.243 1.00 26.73 319 ASP D CA 1
ATOM 2510 C C . ASP A 1 322 ? 1.048 -71.656 65.057 1.00 26.66 319 ASP D C 1
ATOM 2511 O O . ASP A 1 322 ? -0.054 -71.197 64.847 1.00 27.73 319 ASP D O 1
ATOM 2516 N N . HIS A 1 323 ? 2.177 -70.918 65.200 1.00 24.77 320 HIS D N 1
ATOM 2517 C CA . HIS A 1 323 ? 2.249 -69.458 65.197 1.00 23.76 320 HIS D CA 1
ATOM 2518 C C . HIS A 1 323 ? 3.205 -69.017 64.083 1.00 23.57 320 HIS D C 1
ATOM 2519 O O . HIS A 1 323 ? 3.852 -67.982 64.210 1.00 23.70 320 HIS D O 1
ATOM 2526 N N . LEU A 1 324 ? 3.291 -69.813 63.006 1.00 22.11 321 LEU D N 1
ATOM 2527 C CA . LEU A 1 324 ? 4.219 -69.583 61.917 1.00 23.00 321 LEU D CA 1
ATOM 2528 C C . LEU A 1 324 ? 3.536 -70.001 60.619 1.00 23.87 321 LEU D C 1
ATOM 2529 O O . LEU A 1 324 ? 2.869 -71.038 60.617 1.00 21.45 321 LEU D O 1
ATOM 2534 N N . PHE A 1 325 ? 3.752 -69.189 59.562 1.00 22.26 322 PHE D N 1
ATOM 2535 C CA . PHE A 1 325 ? 3.299 -69.479 58.202 1.00 22.99 322 PHE D CA 1
ATOM 2536 C C . PHE A 1 325 ? 4.488 -69.480 57.210 1.00 23.11 322 PHE D C 1
ATOM 2537 O O . PHE A 1 325 ? 5.304 -68.538 57.201 1.00 19.34 322 PHE D O 1
ATOM 2545 N N . PHE A 1 326 ? 4.565 -70.548 56.376 1.00 20.22 323 PHE D N 1
ATOM 2546 C CA . PHE A 1 326 ? 5.631 -70.734 55.412 1.00 21.36 323 PHE D CA 1
ATOM 2547 C C . PHE A 1 326 ? 5.073 -70.604 53.998 1.00 23.08 323 PHE D C 1
ATOM 2548 O O . PHE A 1 326 ? 3.875 -70.848 53.791 1.00 21.76 323 PHE D O 1
ATOM 2556 N N . HIS A 1 327 ? 5.963 -70.290 53.037 1.00 22.69 324 HIS D N 1
ATOM 2557 C CA . HIS A 1 327 ? 5.615 -70.179 51.613 1.00 25.18 324 HIS D CA 1
ATOM 2558 C C . HIS A 1 327 ? 6.623 -70.985 50.752 1.00 26.40 324 HIS D C 1
ATOM 2559 O O . HIS A 1 327 ? 7.794 -71.136 51.135 1.00 29.39 324 HIS D O 1
ATOM 2566 N N . LEU A 1 328 ? 6.175 -71.496 49.574 1.00 24.03 325 LEU D N 1
ATOM 2567 C CA . LEU A 1 328 ? 7.037 -72.148 48.587 1.00 21.64 325 LEU D CA 1
ATOM 2568 C C . LEU A 1 328 ? 7.386 -71.173 47.465 1.00 21.51 325 LEU D C 1
ATOM 2569 O O . LEU A 1 328 ? 8.558 -70.772 47.276 1.00 18.69 325 LEU D O 1
ATOM 2574 N N . ALA A 1 329 ? 6.322 -70.766 46.754 1.00 20.18 326 ALA D N 1
ATOM 2575 C CA . ALA A 1 329 ? 6.486 -69.782 45.709 1.00 23.46 326 ALA D CA 1
ATOM 2576 C C . ALA A 1 329 ? 5.148 -69.094 45.397 1.00 26.52 326 ALA D C 1
ATOM 2577 O O . ALA A 1 329 ? 4.080 -69.735 45.312 1.00 18.95 326 ALA D O 1
ATOM 2579 N N . ASP A 1 330 ? 5.283 -67.775 45.091 1.00 31.87 327 ASP D N 1
ATOM 2580 C CA . ASP A 1 330 ? 4.157 -66.868 44.923 1.00 33.93 327 ASP D CA 1
ATOM 2581 C C . ASP A 1 330 ? 3.600 -66.857 43.483 1.00 40.02 327 ASP D C 1
ATOM 2582 O O . ASP A 1 330 ? 4.380 -66.795 42.515 1.00 36.04 327 ASP D O 1
ATOM 2587 N N . GLU A 1 331 ? 2.236 -66.965 43.426 1.00 52.73 328 GLU D N 1
ATOM 2588 C CA . GLU A 1 331 ? 1.271 -66.615 42.362 1.00 64.47 328 GLU D CA 1
ATOM 2589 C C . GLU A 1 331 ? 1.423 -67.571 41.170 1.00 69.35 328 GLU D C 1
ATOM 2590 O O . GLU A 1 331 ? 1.572 -67.134 40.032 1.00 56.74 328 GLU D O 1
ATOM 2596 N N . PRO A 1 332 ? 1.315 -68.905 41.386 1.00 81.25 329 PRO D N 1
ATOM 2597 C CA . PRO A 1 332 ? 1.301 -69.849 40.272 1.00 80.64 329 PRO D CA 1
ATOM 2598 C C . PRO A 1 332 ? -0.083 -69.954 39.600 1.00 87.81 329 PRO D C 1
ATOM 2599 O O . PRO A 1 332 ? -1.136 -69.775 40.242 1.00 82.23 329 PRO D O 1
ATOM 2603 N N . ASN A 1 333 ? -0.053 -70.252 38.285 1.00 76.30 330 ASN D N 1
ATOM 2604 C CA . ASN A 1 333 ? -1.213 -70.605 37.465 1.00 65.79 330 ASN D CA 1
ATOM 2605 C C . ASN A 1 333 ? -0.838 -71.830 36.617 1.00 56.13 330 ASN D C 1
ATOM 2606 O O . ASN A 1 333 ? 0.276 -72.351 36.734 1.00 53.79 330 ASN D O 1
ATOM 2611 N N . ALA A 1 334 ? -1.755 -72.254 35.736 1.00 48.21 331 ALA D N 1
ATOM 2612 C CA . ALA A 1 334 ? -1.624 -73.463 34.933 1.00 44.38 331 ALA D CA 1
ATOM 2613 C C . ALA A 1 334 ? -0.287 -73.539 34.164 1.00 44.34 331 ALA D C 1
ATOM 2614 O O . ALA A 1 334 ? 0.321 -74.614 34.056 1.00 45.19 331 ALA D O 1
ATOM 2616 N N . SER A 1 335 ? 0.213 -72.396 33.674 1.00 46.13 332 SER D N 1
ATOM 2617 C CA . SER A 1 335 ? 1.461 -72.306 32.911 1.00 47.54 332 SER D CA 1
ATOM 2618 C C . SER A 1 335 ? 2.657 -72.892 33.648 1.00 50.31 332 SER D C 1
ATOM 2619 O O . SER A 1 335 ? 3.568 -73.422 33.018 1.00 45.97 332 SER D O 1
ATOM 2622 N N . THR A 1 336 ? 2.657 -72.676 34.972 1.00 56.32 333 THR D N 1
ATOM 2623 C CA . THR A 1 336 ? 3.793 -72.891 35.856 1.00 48.12 333 THR D CA 1
ATOM 2624 C C . THR A 1 336 ? 3.473 -74.029 36.848 1.00 50.07 333 THR D C 1
ATOM 2625 O O . THR A 1 336 ? 4.225 -74.180 37.821 1.00 50.50 333 THR D O 1
ATOM 2629 N N . GLU A 1 337 ? 2.389 -74.826 36.585 1.00 49.03 334 GLU D N 1
ATOM 2630 C CA . GLU A 1 337 ? 1.880 -75.914 37.433 1.00 46.32 334 GLU D CA 1
ATOM 2631 C C . GLU A 1 337 ? 3.002 -76.891 37.829 1.00 46.42 334 GLU D C 1
ATOM 2632 O O . GLU A 1 337 ? 3.143 -77.297 38.999 1.00 41.94 334 GLU D O 1
ATOM 2638 N N . ASP A 1 338 ? 3.845 -77.220 36.834 1.00 43.22 335 ASP D N 1
ATOM 2639 C CA . ASP A 1 338 ? 4.859 -78.253 36.941 1.00 40.61 335 ASP D CA 1
ATOM 2640 C C . ASP A 1 338 ? 6.146 -77.723 37.571 1.00 35.58 335 ASP D C 1
ATOM 2641 O O . ASP A 1 338 ? 6.898 -78.506 38.149 1.00 38.89 335 ASP D O 1
ATOM 2646 N N . GLY A 1 339 ? 6.452 -76.427 37.396 1.00 33.68 336 GLY D N 1
ATOM 2647 C CA . GLY A 1 339 ? 7.455 -75.727 38.208 1.00 34.05 336 GLY D CA 1
ATOM 2648 C C . GLY A 1 339 ? 7.142 -75.772 39.710 1.00 32.71 336 GLY D C 1
ATOM 2649 O O . GLY A 1 339 ? 7.950 -76.208 40.532 1.00 32.17 336 GLY D O 1
ATOM 2650 N N . TYR A 1 340 ? 5.914 -75.390 40.065 1.00 32.34 337 TYR D N 1
ATOM 2651 C CA . TYR A 1 340 ? 5.460 -75.509 41.440 1.00 36.25 337 TYR D CA 1
ATOM 2652 C C . TYR A 1 340 ? 5.573 -76.959 41.943 1.00 34.45 337 TYR D C 1
ATOM 2653 O O . TYR A 1 340 ? 6.189 -77.244 42.983 1.00 32.89 337 TYR D O 1
ATOM 2662 N N . ARG A 1 341 ? 4.948 -77.888 41.219 1.00 34.55 338 ARG D N 1
ATOM 2663 C CA . ARG A 1 341 ? 5.098 -79.308 41.530 1.00 36.04 338 ARG D CA 1
ATOM 2664 C C . ARG A 1 341 ? 6.562 -79.707 41.793 1.00 33.62 338 ARG D C 1
ATOM 2665 O O . ARG A 1 341 ? 6.907 -80.275 42.841 1.00 33.56 338 ARG D O 1
ATOM 2673 N N . ALA A 1 342 ? 7.445 -79.419 40.836 1.00 30.23 339 ALA D N 1
ATOM 2674 C CA . ALA A 1 342 ? 8.826 -79.886 40.891 1.00 29.46 339 ALA D CA 1
ATOM 2675 C C . ALA A 1 342 ? 9.576 -79.374 42.118 1.00 32.02 339 ALA D C 1
ATOM 2676 O O . ALA A 1 342 ? 10.282 -80.136 42.783 1.00 35.74 339 ALA D O 1
ATOM 2678 N N . ALA A 1 343 ? 9.473 -78.059 42.370 1.00 33.15 340 ALA D N 1
ATOM 2679 C CA . ALA A 1 343 ? 9.998 -77.414 43.582 1.00 31.67 340 ALA D CA 1
ATOM 2680 C C . ALA A 1 343 ? 9.383 -77.979 44.880 1.00 26.50 340 ALA D C 1
ATOM 2681 O O . ALA A 1 343 ? 10.053 -78.233 45.871 1.00 25.61 340 ALA D O 1
ATOM 2683 N N . ARG A 1 344 ? 8.078 -78.201 44.913 1.00 28.90 341 ARG D N 1
ATOM 2684 C CA . ARG A 1 344 ? 7.500 -78.768 46.117 1.00 32.73 341 ARG D CA 1
ATOM 2685 C C . ARG A 1 344 ? 8.159 -80.110 46.443 1.00 36.33 341 ARG D C 1
ATOM 2686 O O . ARG A 1 344 ? 8.496 -80.344 47.610 1.00 30.54 341 ARG D O 1
ATOM 2694 N N . ALA A 1 345 ? 8.321 -80.961 45.385 1.00 35.28 342 ALA D N 1
ATOM 2695 C CA . ALA A 1 345 ? 8.830 -82.320 45.501 1.00 28.12 342 ALA D CA 1
ATOM 2696 C C . ALA A 1 345 ? 10.180 -82.306 46.186 1.00 31.48 342 ALA D C 1
ATOM 2697 O O . ALA A 1 345 ? 10.497 -83.254 46.885 1.00 35.17 342 ALA D O 1
ATOM 2699 N N . GLN A 1 346 ? 10.901 -81.191 46.076 1.00 33.52 343 GLN D N 1
ATOM 2700 C CA . GLN A 1 346 ? 12.237 -81.069 46.634 1.00 39.06 343 GLN D CA 1
ATOM 2701 C C . GLN A 1 346 ? 12.230 -80.857 48.153 1.00 40.70 343 GLN D C 1
ATOM 2702 O O . GLN A 1 346 ? 13.304 -80.786 48.774 1.00 36.87 343 GLN D O 1
ATOM 2708 N N . VAL A 1 347 ? 11.038 -80.725 48.761 1.00 40.19 344 VAL D N 1
ATOM 2709 C CA . VAL A 1 347 ? 10.975 -80.049 50.048 1.00 42.46 344 VAL D CA 1
ATOM 2710 C C . VAL A 1 347 ? 9.728 -80.436 50.850 1.00 45.20 344 VAL D C 1
ATOM 2711 O O . VAL A 1 347 ? 9.725 -80.243 52.072 1.00 46.22 344 VAL D O 1
ATOM 2715 N N . ALA A 1 348 ? 8.672 -80.967 50.190 1.00 45.10 345 ALA D N 1
ATOM 2716 C CA . ALA A 1 348 ? 7.463 -81.439 50.872 1.00 45.01 345 ALA D CA 1
ATOM 2717 C C . ALA A 1 348 ? 7.783 -82.267 52.120 1.00 46.14 345 ALA D C 1
ATOM 2718 O O . ALA A 1 348 ? 7.234 -81.993 53.177 1.00 51.51 345 ALA D O 1
ATOM 2720 N N . ASP A 1 349 ? 8.679 -83.256 52.003 1.00 46.17 346 ASP D N 1
ATOM 2721 C CA . ASP A 1 349 ? 9.095 -84.115 53.113 1.00 45.34 346 ASP D CA 1
ATOM 2722 C C . ASP A 1 349 ? 9.797 -83.359 54.269 1.00 48.83 346 ASP D C 1
ATOM 2723 O O . ASP A 1 349 ? 9.869 -83.917 55.370 1.00 44.65 346 ASP D O 1
ATOM 2728 N N . LEU A 1 350 ? 10.324 -82.127 54.045 1.00 45.35 347 LEU D N 1
ATOM 2729 C CA . LEU A 1 350 ? 10.946 -81.292 55.073 1.00 38.88 347 LEU D CA 1
ATOM 2730 C C . LEU A 1 350 ? 9.931 -80.375 55.786 1.00 33.81 347 LEU D C 1
ATOM 2731 O O . LEU A 1 350 ? 10.199 -79.919 56.875 1.00 33.53 347 LEU D O 1
ATOM 2736 N N . LEU A 1 351 ? 8.760 -80.099 55.229 1.00 37.05 348 LEU D N 1
ATOM 2737 C CA . LEU A 1 351 ? 7.823 -79.142 55.821 1.00 44.74 348 LEU D CA 1
ATOM 2738 C C . LEU A 1 351 ? 6.666 -79.795 56.584 1.00 47.18 348 LEU D C 1
ATOM 2739 O O . LEU A 1 351 ? 5.532 -79.317 56.505 1.00 50.38 348 LEU D O 1
ATOM 2744 N N . ASP A 1 352 ? 6.962 -80.866 57.341 1.00 62.69 349 ASP D N 1
ATOM 2745 C CA . ASP A 1 352 ? 5.973 -81.804 57.866 1.00 57.49 349 ASP D CA 1
ATOM 2746 C C . ASP A 1 352 ? 5.248 -81.221 59.063 1.00 52.80 349 ASP D C 1
ATOM 2747 O O . ASP A 1 352 ? 5.884 -80.887 60.072 1.00 48.42 349 ASP D O 1
ATOM 2752 N N . GLY A 1 353 ? 3.919 -81.130 58.944 1.00 48.70 350 GLY D N 1
ATOM 2753 C CA . GLY A 1 353 ? 3.103 -80.580 60.020 1.00 51.89 350 GLY D CA 1
ATOM 2754 C C . GLY A 1 353 ? 3.057 -79.047 60.103 1.00 45.41 350 GLY D C 1
ATOM 2755 O O . GLY A 1 353 ? 2.116 -78.538 60.708 1.00 43.82 350 GLY D O 1
ATOM 2756 N N . LEU A 1 354 ? 4.028 -78.335 59.483 1.00 43.41 351 LEU D N 1
ATOM 2757 C CA . LEU A 1 354 ? 4.020 -76.872 59.313 1.00 36.68 351 LEU D CA 1
ATOM 2758 C C . LEU A 1 354 ? 2.811 -76.388 58.494 1.00 31.51 351 LEU D C 1
ATOM 2759 O O . LEU A 1 354 ? 2.282 -77.119 57.660 1.00 37.38 351 LEU D O 1
ATOM 2764 N N . GLN A 1 355 ? 2.322 -75.174 58.783 1.00 31.07 352 GLN D N 1
ATOM 2765 C CA . GLN A 1 355 ? 1.274 -74.518 58.001 1.00 32.17 352 GLN D CA 1
ATOM 2766 C C . GLN A 1 355 ? 1.943 -73.782 56.813 1.00 29.11 352 GLN D C 1
ATOM 2767 O O . GLN A 1 355 ? 2.615 -72.765 57.029 1.00 22.72 352 GLN D O 1
ATOM 2773 N N . VAL A 1 356 ? 1.747 -74.314 55.577 1.00 23.95 353 VAL D N 1
ATOM 2774 C CA . VAL A 1 356 ? 2.292 -73.821 54.316 1.00 24.05 353 VAL D CA 1
ATOM 2775 C C . VAL A 1 356 ? 1.134 -73.266 53.492 1.00 23.41 353 VAL D C 1
ATOM 2776 O O . VAL A 1 356 ? 0.167 -73.971 53.267 1.00 23.80 353 VAL D O 1
ATOM 2780 N N . ILE A 1 357 ? 1.264 -71.996 53.067 1.00 25.08 354 ILE D N 1
ATOM 2781 C CA . ILE A 1 357 ? 0.229 -71.254 52.356 1.00 27.75 354 ILE D CA 1
ATOM 2782 C C . ILE A 1 357 ? 0.843 -70.683 51.081 1.00 26.84 354 ILE D C 1
ATOM 2783 O O . ILE A 1 357 ? 2.074 -70.621 50.923 1.00 23.74 354 ILE D O 1
ATOM 2788 N N . ASP A 1 358 ? -0.045 -70.278 50.183 1.00 25.34 355 ASP D N 1
ATOM 2789 C CA . ASP A 1 358 ? 0.386 -69.678 48.941 1.00 30.21 355 ASP D CA 1
ATOM 2790 C C . ASP A 1 358 ? -0.852 -69.023 48.332 1.00 30.86 355 ASP D C 1
ATOM 2791 O O . ASP A 1 358 ? -1.993 -69.479 48.524 1.00 24.59 355 ASP D O 1
ATOM 2796 N N . ALA A 1 359 ? -0.549 -67.896 47.648 1.00 44.46 356 ALA D N 1
ATOM 2797 C CA . ALA A 1 359 ? -1.476 -66.989 46.967 1.00 42.58 356 ALA D CA 1
ATOM 2798 C C . ALA A 1 359 ? -1.682 -67.447 45.528 1.00 38.50 356 ALA D C 1
ATOM 2799 O O . ALA A 1 359 ? -0.753 -67.780 44.783 1.00 36.32 356 ALA D O 1
ATOM 2801 N N . LEU A 1 360 ? -2.952 -67.467 45.162 1.00 40.82 357 LEU D N 1
ATOM 2802 C CA . LEU A 1 360 ? -3.381 -68.367 44.113 1.00 47.95 357 LEU D CA 1
ATOM 2803 C C . LEU A 1 360 ? -4.677 -67.837 43.485 1.00 47.85 357 LEU D C 1
ATOM 2804 O O . LEU A 1 360 ? -5.333 -66.962 44.032 1.00 47.37 357 LEU D O 1
ATOM 2809 N N . SER A 1 361 ? -5.057 -68.398 42.340 1.00 46.48 358 SER D N 1
ATOM 2810 C CA . SER A 1 361 ? -6.309 -68.094 41.665 1.00 45.89 358 SER D CA 1
ATOM 2811 C C . SER A 1 361 ? -6.961 -69.370 41.105 1.00 47.39 358 SER D C 1
ATOM 2812 O O . SER A 1 361 ? -8.186 -69.413 40.908 1.00 41.23 358 SER D O 1
ATOM 2815 N N . ASP A 1 362 ? -6.133 -70.418 40.912 1.00 44.81 359 ASP D N 1
ATOM 2816 C CA . ASP A 1 362 ? -6.507 -71.595 40.157 1.00 42.62 359 ASP D CA 1
ATOM 2817 C C . ASP A 1 362 ? -6.795 -72.753 41.130 1.00 43.74 359 ASP D C 1
ATOM 2818 O O . ASP A 1 362 ? -5.874 -73.309 41.741 1.00 44.64 359 ASP D O 1
ATOM 2823 N N . VAL A 1 363 ? -8.074 -73.155 41.222 1.00 37.02 360 VAL D N 1
ATOM 2824 C CA . VAL A 1 363 ? -8.556 -74.124 42.209 1.00 36.96 360 VAL D CA 1
ATOM 2825 C C . VAL A 1 363 ? -7.918 -75.511 42.010 1.00 41.78 360 VAL D C 1
ATOM 2826 O O . VAL A 1 363 ? -7.832 -76.327 42.940 1.00 36.71 360 VAL D O 1
ATOM 2830 N N . ARG A 1 364 ? -7.491 -75.793 40.780 1.00 42.59 361 ARG D N 1
ATOM 2831 C CA . ARG A 1 364 ? -6.838 -77.041 40.458 1.00 43.81 361 ARG D CA 1
ATOM 2832 C C . ARG A 1 364 ? -5.667 -77.315 41.434 1.00 40.98 361 ARG D C 1
ATOM 2833 O O . ARG A 1 364 ? -5.435 -78.444 41.875 1.00 36.84 361 ARG D O 1
ATOM 2841 N N . PHE A 1 365 ? -4.901 -76.287 41.805 1.00 41.67 362 PHE D N 1
ATOM 2842 C CA . PHE A 1 365 ? -3.771 -76.437 42.724 1.00 44.15 362 PHE D CA 1
ATOM 2843 C C . PHE A 1 365 ? -4.207 -76.924 44.127 1.00 43.24 362 PHE D C 1
ATOM 2844 O O . PHE A 1 365 ? -3.408 -77.445 44.913 1.00 41.90 362 PHE D O 1
ATOM 2852 N N . TYR A 1 366 ? -5.496 -76.756 44.459 1.00 42.30 363 TYR D N 1
ATOM 2853 C CA . TYR A 1 366 ? -6.047 -77.128 45.766 1.00 46.03 363 TYR D CA 1
ATOM 2854 C C . TYR A 1 366 ? -6.581 -78.577 45.750 1.00 45.41 363 TYR D C 1
ATOM 2855 O O . TYR A 1 366 ? -6.358 -79.310 46.712 1.00 49.77 363 TYR D O 1
ATOM 2864 N N . GLU A 1 367 ? -7.225 -78.975 44.637 1.00 47.75 364 GLU D N 1
ATOM 2865 C CA . GLU A 1 367 ? -7.745 -80.315 44.384 1.00 46.12 364 GLU D CA 1
ATOM 2866 C C . GLU A 1 367 ? -6.629 -81.318 44.044 1.00 38.63 364 GLU D C 1
ATOM 2867 O O . GLU A 1 367 ? -6.745 -82.493 44.368 1.00 34.98 364 GLU D O 1
ATOM 2873 N N . ASN A 1 368 ? -5.619 -80.865 43.284 1.00 41.85 365 ASN D N 1
ATOM 2874 C CA . ASN A 1 368 ? -4.352 -81.555 43.102 1.00 39.80 365 ASN D CA 1
ATOM 2875 C C . ASN A 1 368 ? -3.592 -81.688 44.418 1.00 40.05 365 ASN D C 1
ATOM 2876 O O . ASN A 1 368 ? -2.655 -82.469 44.499 1.00 33.00 365 ASN D O 1
ATOM 2881 N N . GLY A 1 369 ? -3.883 -80.799 45.381 1.00 42.78 366 GLY D N 1
ATOM 2882 C CA . GLY A 1 369 ? -3.300 -80.858 46.710 1.00 40.29 366 GLY D CA 1
ATOM 2883 C C . GLY A 1 369 ? -1.900 -80.245 46.762 1.00 38.73 366 GLY D C 1
ATOM 2884 O O . GLY A 1 369 ? -1.212 -80.341 47.791 1.00 33.89 366 GLY D O 1
ATOM 2885 N N . LEU A 1 370 ? -1.484 -79.633 45.637 1.00 33.22 367 LEU D N 1
ATOM 2886 C CA . LEU A 1 370 ? -0.243 -78.882 45.587 1.00 32.31 367 LEU D CA 1
ATOM 2887 C C . LEU A 1 370 ? -0.272 -77.751 46.630 1.00 34.76 367 LEU D C 1
ATOM 2888 O O . LEU A 1 370 ? 0.772 -77.517 47.260 1.00 26.19 367 LEU D O 1
ATOM 2893 N N . VAL A 1 371 ? -1.463 -77.077 46.785 1.00 31.06 368 VAL D N 1
ATOM 2894 C CA . VAL A 1 371 ? -1.679 -75.945 47.699 1.00 36.62 368 VAL D CA 1
ATOM 2895 C C . VAL A 1 371 ? -2.852 -76.281 48.672 1.00 40.79 368 VAL D C 1
ATOM 2896 O O . VAL A 1 371 ? -4.049 -75.993 48.422 1.00 27.71 368 VAL D O 1
ATOM 2900 N N . PRO A 1 372 ? -2.568 -76.986 49.816 1.00 40.00 369 PRO D N 1
ATOM 2901 C CA . PRO A 1 372 ? -3.623 -77.325 50.783 1.00 32.79 369 PRO D CA 1
ATOM 2902 C C . PRO A 1 372 ? -4.301 -76.120 51.447 1.00 37.36 369 PRO D C 1
ATOM 2903 O O . PRO A 1 372 ? -5.480 -76.208 51.839 1.00 39.67 369 PRO D O 1
ATOM 2907 N N . HIS A 1 373 ? -3.535 -75.000 51.553 1.00 38.60 370 HIS D N 1
ATOM 2908 C CA . HIS A 1 373 ? -3.905 -73.796 52.301 1.00 34.85 370 HIS D CA 1
ATOM 2909 C C . HIS A 1 373 ? -3.783 -72.559 51.400 1.00 33.49 370 HIS D C 1
ATOM 2910 O O . HIS A 1 373 ? -2.842 -71.763 51.562 1.00 27.85 370 HIS D O 1
ATOM 2917 N N . PRO A 1 374 ? -4.795 -72.313 50.511 1.00 31.89 371 PRO D N 1
ATOM 2918 C CA . PRO A 1 374 ? -4.770 -71.217 49.525 1.00 36.75 371 PRO D CA 1
ATOM 2919 C C . PRO A 1 374 ? -5.194 -69.818 50.040 1.00 30.81 371 PRO D C 1
ATOM 2920 O O . PRO A 1 374 ? -6.125 -69.696 50.840 1.00 27.01 371 PRO D O 1
ATOM 2924 N N . VAL A 1 375 ? -4.436 -68.787 49.605 1.00 25.90 372 VAL D N 1
ATOM 2925 C CA . VAL A 1 375 ? -4.808 -67.384 49.676 1.00 22.18 372 VAL D CA 1
ATOM 2926 C C . VAL A 1 375 ? -5.354 -66.970 48.307 1.00 21.66 372 VAL D C 1
ATOM 2927 O O . VAL A 1 375 ? -4.605 -66.881 47.329 1.00 22.47 372 VAL D O 1
ATOM 2931 N N . VAL A 1 376 ? -6.653 -66.678 48.224 1.00 20.06 373 VAL D N 1
ATOM 2932 C CA . VAL A 1 376 ? -7.244 -66.514 46.912 1.00 23.02 373 VAL D CA 1
ATOM 2933 C C . VAL A 1 376 ? -7.562 -65.051 46.561 1.00 22.31 373 VAL D C 1
ATOM 2934 O O . VAL A 1 376 ? -8.062 -64.289 47.365 1.00 20.03 373 VAL D O 1
ATOM 2938 N N . ALA A 1 377 ? -7.306 -64.680 45.297 1.00 24.97 374 ALA D N 1
ATOM 2939 C CA . ALA A 1 377 ? -7.659 -63.376 44.729 1.00 24.05 374 ALA D CA 1
ATOM 2940 C C . ALA A 1 377 ? -9.155 -63.128 44.922 1.00 21.91 374 ALA D C 1
ATOM 2941 O O . ALA A 1 377 ? -9.918 -64.096 44.925 1.00 16.85 374 ALA D O 1
ATOM 2943 N N . ASP A 1 378 ? -9.543 -61.854 45.192 1.00 22.32 375 ASP D N 1
ATOM 2944 C CA . ASP A 1 378 ? -10.909 -61.589 45.664 1.00 22.57 375 ASP D CA 1
ATOM 2945 C C . ASP A 1 378 ? -11.919 -61.587 44.507 1.00 22.38 375 ASP D C 1
ATOM 2946 O O . ASP A 1 378 ? -13.114 -61.527 44.780 1.00 21.10 375 ASP D O 1
ATOM 2951 N N . ASP A 1 379 ? -11.433 -61.680 43.238 1.00 27.60 376 ASP D N 1
ATOM 2952 C CA . ASP A 1 379 ? -12.239 -61.936 42.021 1.00 30.04 376 ASP D CA 1
ATOM 2953 C C . ASP A 1 379 ? -12.204 -63.410 41.518 1.00 29.80 376 ASP D C 1
ATOM 2954 O O . ASP A 1 379 ?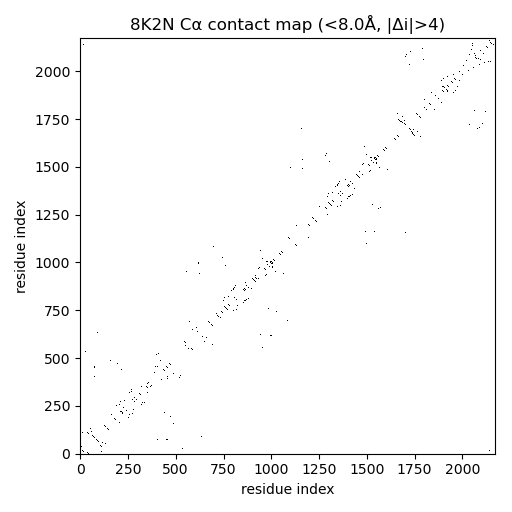 -12.427 -63.703 40.359 1.00 31.32 376 ASP D O 1
ATOM 2959 N N . ALA A 1 380 ? -11.938 -64.376 42.392 1.00 30.32 377 ALA D N 1
ATOM 2960 C CA . ALA A 1 380 ? -11.758 -65.772 42.035 1.00 26.75 377 ALA D CA 1
ATOM 2961 C C . ALA A 1 380 ? -12.204 -66.661 43.182 1.00 28.11 377 ALA D C 1
ATOM 2962 O O . ALA A 1 380 ? -11.729 -67.787 43.256 1.00 25.41 377 ALA D O 1
ATOM 2964 N N . LEU A 1 381 ? -13.076 -66.140 44.073 1.00 31.25 378 LEU D N 1
ATOM 2965 C CA . LEU A 1 381 ? -13.379 -66.832 45.321 1.00 28.81 378 LEU D CA 1
ATOM 2966 C C . LEU A 1 381 ? -14.416 -67.943 45.096 1.00 28.02 378 LEU D C 1
ATOM 2967 O O . LEU A 1 381 ? -14.290 -68.959 45.779 1.00 25.85 378 LEU D O 1
ATOM 2972 N N . ALA A 1 382 ? -15.342 -67.787 44.113 1.00 27.15 379 ALA D N 1
ATOM 2973 C CA . ALA A 1 382 ? -16.522 -68.639 43.929 1.00 28.32 379 ALA D CA 1
ATOM 2974 C C . ALA A 1 382 ? -16.234 -70.159 43.898 1.00 29.95 379 ALA D C 1
ATOM 2975 O O . ALA A 1 382 ? -16.812 -70.929 44.673 1.00 31.63 379 ALA D O 1
ATOM 2977 N N . PRO A 1 383 ? -15.339 -70.679 43.028 1.00 32.67 380 PRO D N 1
ATOM 2978 C CA . PRO A 1 383 ? -14.883 -72.073 43.114 1.00 33.85 380 PRO D CA 1
ATOM 2979 C C . PRO A 1 383 ? -14.352 -72.610 44.456 1.00 35.32 380 PRO D C 1
ATOM 2980 O O . PRO A 1 383 ? -14.426 -73.816 44.756 1.00 34.53 380 PRO D O 1
ATOM 2984 N N . PHE A 1 384 ? -13.762 -71.739 45.282 1.00 32.96 381 PHE D N 1
ATOM 2985 C CA . PHE A 1 384 ? -13.285 -72.203 46.589 1.00 32.98 381 PHE D CA 1
ATOM 2986 C C . PHE A 1 384 ? -14.370 -72.208 47.674 1.00 32.79 381 PHE D C 1
ATOM 2987 O O . PHE A 1 384 ? -14.256 -72.985 48.634 1.00 33.02 381 PHE D O 1
ATOM 2995 N N . LEU A 1 385 ? -15.391 -71.342 47.517 1.00 34.83 382 LEU D N 1
ATOM 2996 C CA . LEU A 1 385 ? -16.605 -71.367 48.322 1.00 35.55 382 LEU D CA 1
ATOM 2997 C C . LEU A 1 385 ? -17.483 -72.572 47.941 1.00 37.09 382 LEU D C 1
ATOM 2998 O O . LEU A 1 385 ? -17.929 -73.305 48.833 1.00 34.69 382 LEU D O 1
ATOM 3003 N N . ALA A 1 386 ? -17.686 -72.827 46.632 1.00 43.87 383 ALA D N 1
ATOM 3004 C CA . ALA A 1 386 ? -18.347 -74.060 46.179 1.00 42.02 383 ALA D CA 1
ATOM 3005 C C . ALA A 1 386 ? -17.770 -75.276 46.914 1.00 41.10 383 ALA D C 1
ATOM 3006 O O . ALA A 1 386 ? -18.537 -75.976 47.569 1.00 46.04 383 ALA D O 1
ATOM 3008 N N . ALA A 1 387 ? -16.431 -75.468 46.877 1.00 38.26 384 ALA D N 1
ATOM 3009 C CA . ALA A 1 387 ? -15.724 -76.582 47.518 1.00 37.27 384 ALA D CA 1
ATOM 3010 C C . ALA A 1 387 ? -15.611 -76.494 49.052 1.00 44.40 384 ALA D C 1
ATOM 3011 O O . ALA A 1 387 ? -14.907 -77.308 49.645 1.00 52.29 384 ALA D O 1
ATOM 3013 N N . ASP A 1 388 ? -16.215 -75.494 49.720 1.00 51.54 385 ASP D N 1
ATOM 3014 C CA . ASP A 1 388 ? -16.121 -75.322 51.169 1.00 46.50 385 ASP D CA 1
ATOM 3015 C C . ASP A 1 388 ? -14.672 -75.382 51.689 1.00 44.04 385 ASP D C 1
ATOM 3016 O O . ASP A 1 388 ? -14.433 -75.965 52.745 1.00 45.46 385 ASP D O 1
ATOM 3021 N N . ALA A 1 389 ? -13.688 -74.739 51.037 1.00 37.77 386 ALA D N 1
ATOM 3022 C CA . ALA A 1 389 ? -12.329 -74.763 51.586 1.00 39.60 386 ALA D CA 1
ATOM 3023 C C . ALA A 1 389 ? -12.240 -73.980 52.907 1.00 42.05 386 ALA D C 1
ATOM 3024 O O . ALA A 1 389 ? -12.670 -72.835 52.960 1.00 42.93 386 ALA D O 1
ATOM 3026 N N . ALA A 1 390 ? -11.697 -74.604 53.962 1.00 38.70 387 ALA D N 1
ATOM 3027 C CA . ALA A 1 390 ? -11.480 -73.988 55.268 1.00 38.84 387 ALA D CA 1
ATOM 3028 C C . ALA A 1 390 ? -10.147 -74.482 55.842 1.00 43.64 387 ALA D C 1
ATOM 3029 O O . ALA A 1 390 ? -9.861 -75.670 55.765 1.00 47.51 387 ALA D O 1
ATOM 3031 N N . PRO A 1 391 ? -9.268 -73.610 56.406 1.00 50.47 388 PRO D N 1
ATOM 3032 C CA . PRO A 1 391 ? -9.409 -72.146 56.271 1.00 43.48 388 PRO D CA 1
ATOM 3033 C C . PRO A 1 391 ? -9.269 -71.646 54.819 1.00 40.18 388 PRO D C 1
ATOM 3034 O O . PRO A 1 391 ? -8.770 -72.360 53.916 1.00 35.64 388 PRO D O 1
ATOM 3038 N N . LEU A 1 392 ? -9.758 -70.406 54.621 1.00 31.80 389 LEU D N 1
ATOM 3039 C CA . LEU A 1 392 ? -9.611 -69.664 53.376 1.00 29.46 389 LEU D CA 1
ATOM 3040 C C . LEU A 1 392 ? -9.233 -68.194 53.669 1.00 28.31 389 LEU D C 1
ATOM 3041 O O . LEU A 1 392 ? -9.840 -67.532 54.536 1.00 23.58 389 LEU D O 1
ATOM 3046 N N . TRP A 1 393 ? -8.210 -67.677 52.936 1.00 25.94 390 TRP D N 1
ATOM 3047 C CA . TRP A 1 393 ? -7.788 -66.272 53.008 1.00 21.69 390 TRP D CA 1
ATOM 3048 C C . TRP A 1 393 ? -8.084 -65.605 51.680 1.00 19.67 390 TRP D C 1
ATOM 3049 O O . TRP A 1 393 ? -8.303 -66.315 50.715 1.00 24.30 390 TRP D O 1
ATOM 3060 N N . THR A 1 394 ? -8.070 -64.264 51.624 1.00 19.50 391 THR D N 1
ATOM 3061 C CA . THR A 1 394 ? -8.226 -63.530 50.362 1.00 18.39 391 THR D CA 1
ATOM 3062 C C . THR A 1 394 ? -7.112 -62.482 50.253 1.00 16.88 391 THR D C 1
ATOM 3063 O O . THR A 1 394 ? -6.471 -62.152 51.254 1.00 16.55 391 THR D O 1
ATOM 3067 N N . TYR A 1 395 ? -6.864 -61.993 49.026 1.00 17.25 392 TYR D N 1
ATOM 3068 C CA . TYR A 1 395 ? -6.003 -60.848 48.805 1.00 18.12 392 TYR D CA 1
ATOM 3069 C C . TYR A 1 395 ? -6.498 -60.025 47.630 1.00 16.36 392 TYR D C 1
ATOM 3070 O O . TYR A 1 395 ? -7.351 -60.492 46.897 1.00 15.06 392 TYR D O 1
ATOM 3079 N N . TYR A 1 396 ? -5.910 -58.821 47.477 1.00 14.15 393 TYR D N 1
ATOM 3080 C CA . TYR A 1 396 ? -6.060 -58.048 46.274 1.00 14.03 393 TYR D CA 1
ATOM 3081 C C . TYR A 1 396 ? -4.753 -57.307 45.986 1.00 17.06 393 TYR D C 1
ATOM 3082 O O . TYR A 1 396 ? -3.891 -57.191 46.855 1.00 14.46 393 TYR D O 1
ATOM 3091 N N . CYS A 1 397 ? -4.609 -56.908 44.699 1.00 17.50 394 CYS D N 1
ATOM 3092 C CA . CYS A 1 397 ? -3.370 -56.382 44.161 1.00 18.82 394 CYS D CA 1
ATOM 3093 C C . CYS A 1 397 ? -3.697 -55.543 42.919 1.00 17.52 394 CYS D C 1
ATOM 3094 O O . CYS A 1 397 ? -4.863 -55.181 42.702 1.00 16.35 394 CYS D O 1
ATOM 3097 N N . CYS A 1 398 ? -2.632 -55.194 42.176 1.00 18.58 395 CYS D N 1
ATOM 3098 C CA . CYS A 1 398 ? -2.757 -54.409 40.957 1.00 19.39 395 CYS D CA 1
ATOM 3099 C C . CYS A 1 398 ? -3.827 -54.981 40.032 1.00 21.58 395 CYS D C 1
ATOM 3100 O O . CYS A 1 398 ? -4.443 -54.196 39.298 1.00 26.54 395 CYS D O 1
ATOM 3103 N N . ALA A 1 399 ? -4.057 -56.324 40.077 1.00 22.88 396 ALA D N 1
ATOM 3104 C CA . ALA A 1 399 ? -4.724 -57.036 38.994 1.00 20.91 396 ALA D CA 1
ATOM 3105 C C . ALA A 1 399 ? -6.210 -57.122 39.284 1.00 19.38 396 ALA D C 1
ATOM 3106 O O . ALA A 1 399 ? -6.930 -57.382 38.345 1.00 19.68 396 ALA D O 1
ATOM 3108 N N . GLN A 1 400 ? -6.684 -56.848 40.518 1.00 21.42 397 GLN D N 1
ATOM 3109 C CA . GLN A 1 400 ? -8.124 -56.909 40.865 1.00 21.16 397 GLN D CA 1
ATOM 3110 C C . GLN A 1 400 ? -8.847 -55.561 40.634 1.00 22.38 397 GLN D C 1
ATOM 3111 O O . GLN A 1 400 ? -9.156 -54.780 41.576 1.00 18.87 397 GLN D O 1
ATOM 3117 N N . THR A 1 401 ? -9.107 -55.309 39.328 1.00 23.80 398 THR D N 1
ATOM 3118 C CA . THR A 1 401 ? -9.426 -54.000 38.759 1.00 23.10 398 THR D CA 1
ATOM 3119 C C . THR A 1 401 ? -10.944 -53.782 38.573 1.00 24.31 398 THR D C 1
ATOM 3120 O O . THR A 1 401 ? -11.379 -52.612 38.624 1.00 21.89 398 THR D O 1
ATOM 3124 N N . THR A 1 402 ? -11.735 -54.891 38.579 1.00 25.06 399 THR D N 1
ATOM 3125 C CA . THR A 1 402 ? -13.126 -54.919 38.131 1.00 25.33 399 THR D CA 1
ATOM 3126 C C . THR A 1 402 ? -14.041 -55.554 39.188 1.00 24.57 399 THR D C 1
ATOM 3127 O O . THR A 1 402 ? -13.897 -56.725 39.534 1.00 26.13 399 THR D O 1
ATOM 3131 N N . ALA A 1 403 ? -15.008 -54.768 39.694 1.00 25.21 400 ALA D N 1
ATOM 3132 C CA . ALA A 1 403 ? -16.185 -55.251 40.428 1.00 23.40 400 ALA D CA 1
ATOM 3133 C C . ALA A 1 403 ? -15.878 -55.587 41.880 1.00 19.73 400 ALA D C 1
ATOM 3134 O O . ALA A 1 403 ? -16.795 -55.800 42.639 1.00 21.06 400 ALA D O 1
ATOM 3136 N N . VAL A 1 404 ? -14.603 -55.712 42.245 1.00 22.07 401 VAL D N 1
ATOM 3137 C CA . VAL A 1 404 ? -14.189 -56.244 43.538 1.00 19.59 401 VAL D CA 1
ATOM 3138 C C . VAL A 1 404 ? -13.479 -55.176 44.385 1.00 18.94 401 VAL D C 1
ATOM 3139 O O . VAL A 1 404 ? -12.966 -54.147 43.870 1.00 18.01 401 VAL D O 1
ATOM 3143 N N . PRO A 1 405 ? -13.388 -55.409 45.723 1.00 17.44 402 PRO D N 1
ATOM 3144 C CA . PRO A 1 405 ? -12.671 -54.492 46.613 1.00 18.07 402 PRO D CA 1
ATOM 3145 C C . PRO A 1 405 ? -11.165 -54.352 46.346 1.00 16.20 402 PRO D C 1
ATOM 3146 O O . PRO A 1 405 ? -10.481 -55.290 45.894 1.00 15.58 402 PRO D O 1
ATOM 3150 N N . ASN A 1 406 ? -10.703 -53.110 46.605 1.00 14.22 403 ASN D N 1
ATOM 3151 C CA . ASN A 1 406 ? -9.347 -52.635 46.356 1.00 14.06 403 ASN D CA 1
ATOM 3152 C C . ASN A 1 406 ? -9.269 -51.234 47.004 1.00 16.77 403 ASN D C 1
ATOM 3153 O O . ASN A 1 406 ? -10.273 -50.682 47.544 1.00 16.88 403 ASN D O 1
ATOM 3158 N N . ARG A 1 407 ? -8.048 -50.656 46.973 1.00 16.34 404 ARG D N 1
ATOM 3159 C CA . ARG A 1 407 ? -7.727 -49.460 47.749 1.00 15.82 404 ARG D CA 1
ATOM 3160 C C . ARG A 1 407 ? -7.145 -48.333 46.859 1.00 15.08 404 ARG D C 1
ATOM 3161 O O . ARG A 1 407 ? -6.532 -47.401 47.367 1.00 14.17 404 ARG D O 1
ATOM 3169 N N . PHE A 1 408 ? -7.310 -48.406 45.537 1.00 14.35 405 PHE D N 1
ATOM 3170 C CA . PHE A 1 408 ? -6.639 -47.492 44.608 1.00 16.90 405 PHE D CA 1
ATOM 3171 C C . PHE A 1 408 ? -7.074 -46.049 44.870 1.00 16.83 405 PHE D C 1
ATOM 3172 O O . PHE A 1 408 ? -8.235 -45.839 45.312 1.00 20.58 405 PHE D O 1
ATOM 3180 N N . PHE A 1 409 ? -6.211 -45.065 44.538 1.00 16.12 406 PHE D N 1
ATOM 3181 C CA . PHE A 1 409 ? -6.594 -43.643 44.715 1.00 17.22 406 PHE D CA 1
ATOM 3182 C C . PHE A 1 409 ? -7.866 -43.225 43.938 1.00 17.49 406 PHE D C 1
ATOM 3183 O O . PHE A 1 409 ? -8.673 -42.378 44.388 1.00 14.84 406 PHE D O 1
ATOM 3191 N N . ALA A 1 410 ? -7.968 -43.777 42.708 1.00 19.15 407 ALA D N 1
ATOM 3192 C CA . ALA A 1 410 ? -9.035 -43.480 41.747 1.00 17.93 407 ALA D CA 1
ATOM 3193 C C . ALA A 1 410 ? -10.373 -44.244 41.976 1.00 18.97 407 ALA D C 1
ATOM 3194 O O . ALA A 1 410 ? -11.334 -44.046 41.220 1.00 20.20 407 ALA D O 1
ATOM 3196 N N . LEU A 1 411 ? -10.467 -45.093 43.017 1.00 17.44 408 LEU D N 1
ATOM 3197 C CA . LEU A 1 411 ? -11.678 -45.801 43.427 1.00 16.77 408 LEU D CA 1
ATOM 3198 C C . LEU A 1 411 ? -12.283 -45.052 44.614 1.00 17.16 408 LEU D C 1
ATOM 3199 O O . LEU A 1 411 ? -11.622 -44.279 45.291 1.00 18.11 408 LEU D O 1
ATOM 3204 N N . ARG A 1 412 ? -13.523 -45.377 44.948 1.00 19.41 409 ARG D N 1
ATOM 3205 C CA . ARG A 1 412 ? -14.178 -44.856 46.145 1.00 17.55 409 ARG D CA 1
ATOM 3206 C C . ARG A 1 412 ? -13.559 -45.537 47.370 1.00 17.05 409 ARG D C 1
ATOM 3207 O O . ARG A 1 412 ? -13.174 -46.688 47.276 1.00 18.01 409 ARG D O 1
ATOM 3215 N N . SER A 1 413 ? -13.452 -44.805 48.488 1.00 18.79 410 SER D N 1
ATOM 3216 C CA . SER A 1 413 ? -13.228 -45.308 49.839 1.00 18.23 410 SER D CA 1
ATOM 3217 C C . SER A 1 413 ? -14.201 -46.456 50.201 1.00 19.85 410 SER D C 1
ATOM 3218 O O . SER A 1 413 ? -13.854 -47.402 50.896 1.00 22.85 410 SER D O 1
ATOM 3221 N N . TYR A 1 414 ? -15.446 -46.394 49.744 1.00 19.28 411 TYR D N 1
ATOM 3222 C CA . TYR A 1 414 ? -16.383 -47.484 49.969 1.00 20.37 411 TYR D CA 1
ATOM 3223 C C . TYR A 1 414 ? -15.923 -48.843 49.413 1.00 19.09 411 TYR D C 1
ATOM 3224 O O . TYR A 1 414 ? -16.149 -49.852 50.059 1.00 19.88 411 TYR D O 1
ATOM 3233 N N . ASP A 1 415 ? -15.327 -48.885 48.220 1.00 17.06 412 ASP D N 1
ATOM 3234 C CA . ASP A 1 415 ? -14.698 -50.071 47.651 1.00 17.94 412 ASP D CA 1
ATOM 3235 C C . ASP A 1 415 ? -13.591 -50.717 48.523 1.00 18.08 412 ASP D C 1
ATOM 3236 O O . ASP A 1 415 ? -13.264 -51.906 48.354 1.00 16.98 412 ASP D O 1
ATOM 3241 N N . ASN A 1 416 ? -13.030 -49.963 49.478 1.00 17.35 413 ASN D N 1
ATOM 3242 C CA . ASN A 1 416 ? -12.030 -50.429 50.426 1.00 17.03 413 ASN D CA 1
ATOM 3243 C C . ASN A 1 416 ? -12.755 -50.911 51.696 1.00 17.87 413 ASN D C 1
ATOM 3244 O O . ASN A 1 416 ? -12.579 -52.051 52.157 1.00 15.36 413 ASN D O 1
ATOM 3249 N N . ARG A 1 417 ? -13.612 -50.042 52.250 1.00 17.38 414 ARG D N 1
ATOM 3250 C CA . ARG A 1 417 ? -14.267 -50.341 53.518 1.00 18.35 414 ARG D CA 1
ATOM 3251 C C . ARG A 1 417 ? -15.152 -51.614 53.461 1.00 17.36 414 ARG D C 1
ATOM 3252 O O . ARG A 1 417 ? -15.210 -52.384 54.425 1.00 17.71 414 ARG D O 1
ATOM 3260 N N . VAL A 1 418 ? -15.861 -51.819 52.340 1.00 16.75 415 VAL D N 1
ATOM 3261 C CA . VAL A 1 418 ? -16.784 -52.936 52.108 1.00 15.95 415 VAL D CA 1
ATOM 3262 C C . VAL A 1 418 ? -16.165 -54.346 52.221 1.00 15.73 415 VAL D C 1
ATOM 3263 O O . VAL A 1 418 ? -16.890 -55.323 52.363 1.00 15.83 415 VAL D O 1
ATOM 3267 N N . LEU A 1 419 ? -14.830 -54.469 52.193 1.00 16.71 416 LEU D N 1
ATOM 3268 C CA . LEU A 1 419 ? -14.097 -55.698 52.537 1.00 16.31 416 LEU D CA 1
ATOM 3269 C C . LEU A 1 419 ? -14.565 -56.299 53.877 1.00 16.89 416 LEU D C 1
ATOM 3270 O O . LEU A 1 419 ? -14.798 -57.498 53.985 1.00 19.77 416 LEU D O 1
ATOM 3275 N N . GLY A 1 420 ? -14.753 -55.468 54.896 1.00 17.57 417 GLY D N 1
ATOM 3276 C CA . GLY A 1 420 ? -15.033 -55.931 56.242 1.00 17.15 417 GLY D CA 1
ATOM 3277 C C . GLY A 1 420 ? -16.268 -56.810 56.296 1.00 17.36 417 GLY D C 1
ATOM 3278 O O . GLY A 1 420 ? -16.202 -57.963 56.691 1.00 17.24 417 GLY D O 1
ATOM 3279 N N . VAL A 1 421 ? -17.401 -56.273 55.858 1.00 19.88 418 VAL D N 1
ATOM 3280 C CA . VAL A 1 421 ? -18.652 -57.026 55.913 1.00 21.76 418 VAL D CA 1
ATOM 3281 C C . VAL A 1 421 ? -18.559 -58.282 55.048 1.00 21.40 418 VAL D C 1
ATOM 3282 O O . VAL A 1 421 ? -19.306 -59.215 55.274 1.00 25.30 418 VAL D O 1
ATOM 3286 N N . LEU A 1 422 ? -17.800 -58.218 53.950 1.00 21.69 419 LEU D N 1
ATOM 3287 C CA . LEU A 1 422 ? -17.734 -59.319 53.007 1.00 22.40 419 LEU D CA 1
ATOM 3288 C C . LEU A 1 422 ? -16.823 -60.442 53.550 1.00 25.99 419 LEU D C 1
ATOM 3289 O O . LEU A 1 422 ? -17.066 -61.620 53.277 1.00 25.94 419 LEU D O 1
ATOM 3294 N N . LEU A 1 423 ? -15.733 -60.100 54.281 1.00 24.26 420 LEU D N 1
ATOM 3295 C CA . LEU A 1 423 ? -14.982 -61.110 55.022 1.00 20.78 420 LEU D CA 1
ATOM 3296 C C . LEU A 1 423 ? -15.901 -61.858 56.005 1.00 22.93 420 LEU D C 1
ATOM 3297 O O . LEU A 1 423 ? -15.885 -63.097 56.061 1.00 23.77 420 LEU D O 1
ATOM 3302 N N . TYR A 1 424 ? -16.701 -61.081 56.762 1.00 20.98 421 TYR D N 1
ATOM 3303 C CA . TYR A 1 424 ? -17.690 -61.623 57.671 1.00 19.88 421 TYR D CA 1
ATOM 3304 C C . TYR A 1 424 ? -18.655 -62.530 56.927 1.00 19.67 421 TYR D C 1
ATOM 3305 O O . TYR A 1 424 ? -18.685 -63.719 57.210 1.00 22.79 421 TYR D O 1
ATOM 3314 N N . ARG A 1 425 ? -19.439 -61.960 56.001 1.00 19.88 422 ARG D N 1
ATOM 3315 C CA . ARG A 1 425 ? -20.576 -62.639 55.395 1.00 18.43 422 ARG D CA 1
ATOM 3316 C C . ARG A 1 425 ? -20.158 -64.001 54.823 1.00 19.74 422 ARG D C 1
ATOM 3317 O O . ARG A 1 425 ? -20.970 -64.891 54.824 1.00 22.74 422 ARG D O 1
ATOM 3325 N N . HIS A 1 426 ? -18.935 -64.156 54.270 1.00 21.28 423 HIS D N 1
ATOM 3326 C CA . HIS A 1 426 ? -18.496 -65.360 53.567 1.00 20.28 423 HIS D CA 1
ATOM 3327 C C . HIS A 1 426 ? -17.471 -66.146 54.381 1.00 19.74 423 HIS D C 1
ATOM 3328 O O . HIS A 1 426 ? -16.766 -66.976 53.822 1.00 17.61 423 HIS D O 1
ATOM 3335 N N . GLN A 1 427 ? -17.334 -65.825 55.665 1.00 16.32 424 GLN D N 1
ATOM 3336 C CA . GLN A 1 427 ? -16.453 -66.562 56.549 1.00 18.81 424 GLN D CA 1
ATOM 3337 C C . GLN A 1 427 ? -15.035 -66.691 56.019 1.00 19.94 424 GLN D C 1
ATOM 3338 O O . GLN A 1 427 ? -14.534 -67.794 56.010 1.00 22.24 424 GLN D O 1
ATOM 3344 N N . ILE A 1 428 ? -14.392 -65.598 55.614 1.00 22.84 425 ILE D N 1
ATOM 3345 C CA . ILE A 1 428 ? -12.954 -65.600 55.326 1.00 23.31 425 ILE D CA 1
ATOM 3346 C C . ILE A 1 428 ? -12.168 -65.452 56.641 1.00 23.28 425 ILE D C 1
ATOM 3347 O O . ILE A 1 428 ? -12.524 -64.640 57.505 1.00 17.71 425 ILE D O 1
ATOM 3352 N N . GLN A 1 429 ? -11.084 -66.245 56.800 1.00 26.88 426 GLN D N 1
ATOM 3353 C CA . GLN A 1 429 ? -10.289 -66.239 58.037 1.00 27.50 426 GLN D CA 1
ATOM 3354 C C . GLN A 1 429 ? -9.092 -65.284 57.950 1.00 23.41 426 GLN D C 1
ATOM 3355 O O . GLN A 1 429 ? -8.427 -65.013 58.957 1.00 25.26 426 GLN D O 1
ATOM 3361 N N . GLY A 1 430 ? -8.698 -64.866 56.754 1.00 18.99 427 GLY D N 1
ATOM 3362 C CA . GLY A 1 430 ? -7.471 -64.095 56.653 1.00 18.67 427 GLY D CA 1
ATOM 3363 C C . GLY A 1 430 ? -7.550 -63.116 55.496 1.00 18.37 427 GLY D C 1
ATOM 3364 O O . GLY A 1 430 ? -8.410 -63.291 54.621 1.00 19.27 427 GLY D O 1
ATOM 3365 N N . PHE A 1 431 ? -6.713 -62.071 55.575 1.00 16.87 428 PHE D N 1
ATOM 3366 C CA . PHE A 1 431 ? -6.537 -61.091 54.500 1.00 15.96 428 PHE D CA 1
ATOM 3367 C C . PHE A 1 431 ? -5.040 -60.746 54.351 1.00 14.90 428 PHE D C 1
ATOM 3368 O O . PHE A 1 431 ? -4.367 -60.383 55.342 1.00 13.62 428 PHE D O 1
ATOM 3376 N N . LEU A 1 432 ? -4.554 -60.840 53.104 1.00 13.00 429 LEU D N 1
ATOM 3377 C CA . LEU A 1 432 ? -3.157 -60.600 52.834 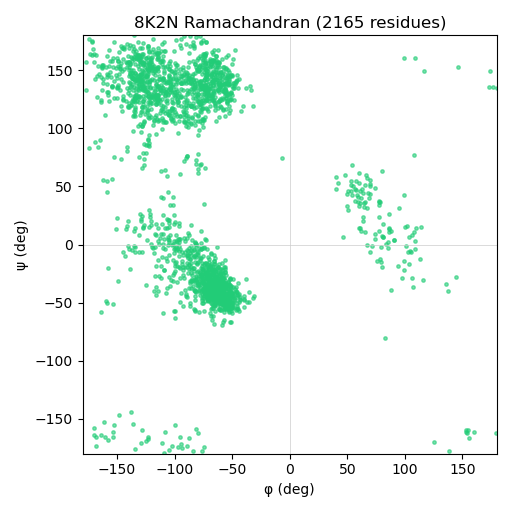1.00 15.28 429 LEU D CA 1
ATOM 3378 C C . LEU A 1 432 ? -3.041 -59.479 51.803 1.00 16.16 429 LEU D C 1
ATOM 3379 O O . LEU A 1 432 ? -3.926 -59.405 50.930 1.00 16.56 429 LEU D O 1
ATOM 3384 N N . HIS A 1 433 ? -1.936 -58.692 51.871 1.00 14.92 430 HIS D N 1
ATOM 3385 C CA . HIS A 1 433 ? -1.610 -57.662 50.880 1.00 15.34 430 HIS D CA 1
ATOM 3386 C C . HIS A 1 433 ? -0.085 -57.505 50.753 1.00 15.89 430 HIS D C 1
ATOM 3387 O O . HIS A 1 433 ? 0.626 -57.479 51.756 1.00 18.76 430 HIS D O 1
ATOM 3394 N N . TRP A 1 434 ? 0.407 -57.426 49.515 1.00 14.64 431 TRP D N 1
ATOM 3395 C CA . TRP A 1 434 ? 1.835 -57.421 49.167 1.00 16.85 431 TRP D CA 1
ATOM 3396 C C . TRP A 1 434 ? 2.573 -56.119 49.516 1.00 16.55 431 TRP D C 1
ATOM 3397 O O . TRP A 1 434 ? 3.816 -56.102 49.526 1.00 22.81 431 TRP D O 1
ATOM 3408 N N . GLY A 1 435 ? 1.838 -55.019 49.777 1.00 19.03 432 GLY D N 1
ATOM 3409 C CA . GLY A 1 435 ? 2.421 -53.677 49.765 1.00 17.11 432 GLY D CA 1
ATOM 3410 C C . GLY A 1 435 ? 2.073 -52.852 51.011 1.00 17.18 432 GLY D C 1
ATOM 3411 O O . GLY A 1 435 ? 1.303 -51.868 50.937 1.00 16.30 432 GLY D O 1
ATOM 3412 N N . PHE A 1 436 ? 2.740 -53.191 52.123 1.00 13.33 433 PHE D N 1
ATOM 3413 C CA . PHE A 1 436 ? 2.749 -52.288 53.268 1.00 13.32 433 PHE D CA 1
ATOM 3414 C C . PHE A 1 436 ? 3.625 -51.043 53.016 1.00 13.54 433 PHE D C 1
ATOM 3415 O O . PHE A 1 436 ? 3.228 -49.946 53.446 1.00 13.35 433 PHE D O 1
ATOM 3423 N N . ASN A 1 437 ? 4.811 -51.201 52.361 1.00 13.72 434 ASN D N 1
ATOM 3424 C CA . ASN A 1 437 ? 5.845 -50.162 52.272 1.00 13.40 434 ASN D CA 1
ATOM 3425 C C . ASN A 1 437 ? 6.803 -50.397 51.069 1.00 15.72 434 ASN D C 1
ATOM 3426 O O . ASN A 1 437 ? 8.040 -50.249 51.134 1.00 16.91 434 ASN D O 1
ATOM 3431 N N . PHE A 1 438 ? 6.222 -50.726 49.897 1.00 15.00 435 PHE D N 1
ATOM 3432 C CA . PHE A 1 438 ? 7.006 -50.942 48.694 1.00 13.63 435 PHE D CA 1
ATOM 3433 C C . PHE A 1 438 ? 7.310 -49.592 48.045 1.00 12.67 435 PHE D C 1
ATOM 3434 O O . PHE A 1 438 ? 6.483 -49.079 47.289 1.00 15.02 435 PHE D O 1
ATOM 3442 N N . TYR A 1 439 ? 8.559 -49.166 48.182 1.00 11.58 436 TYR D N 1
ATOM 3443 C CA . TYR A 1 439 ? 9.076 -47.914 47.651 1.00 11.85 436 TYR D CA 1
ATOM 3444 C C . TYR A 1 439 ? 10.075 -48.201 46.519 1.00 14.77 436 TYR D C 1
ATOM 3445 O O . TYR A 1 439 ? 11.090 -47.498 46.384 1.00 16.41 436 TYR D O 1
ATOM 3454 N N . ASN A 1 440 ? 9.722 -49.195 45.659 1.00 17.16 437 ASN D N 1
ATOM 3455 C CA . ASN A 1 440 ? 10.438 -49.499 44.418 1.00 15.63 437 ASN D CA 1
ATOM 3456 C C . ASN A 1 440 ? 9.608 -49.260 43.150 1.00 15.96 437 ASN D C 1
ATOM 3457 O O . ASN A 1 440 ? 8.359 -49.241 43.186 1.00 14.08 437 ASN D O 1
ATOM 3462 N N . ALA A 1 441 ? 10.320 -49.109 41.996 1.00 18.23 438 ALA D N 1
ATOM 3463 C CA . ALA A 1 441 ? 9.685 -49.268 40.678 1.00 19.33 438 ALA D CA 1
ATOM 3464 C C . ALA A 1 441 ? 9.334 -50.762 40.494 1.00 19.31 438 ALA D C 1
ATOM 3465 O O . ALA A 1 441 ? 9.898 -51.623 41.181 1.00 22.19 438 ALA D O 1
ATOM 3467 N N . GLN A 1 442 ? 8.321 -51.106 39.694 1.00 20.39 439 GLN D N 1
ATOM 3468 C CA . GLN A 1 442 ? 8.061 -52.501 39.320 1.00 22.93 439 GLN D CA 1
ATOM 3469 C C . GLN A 1 442 ? 9.390 -53.271 39.196 1.00 25.25 439 GLN D C 1
ATOM 3470 O O . GLN A 1 442 ? 10.364 -52.769 38.587 1.00 21.87 439 GLN D O 1
ATOM 3476 N N . LEU A 1 443 ? 9.416 -54.477 39.808 1.00 25.36 440 LEU D N 1
ATOM 3477 C CA . LEU A 1 443 ? 10.504 -55.456 39.685 1.00 22.51 440 LEU D CA 1
ATOM 3478 C C . LEU A 1 443 ? 11.809 -54.904 40.263 1.00 21.31 440 LEU D C 1
ATOM 3479 O O . LEU A 1 443 ? 12.888 -55.366 39.898 1.00 21.67 440 LEU D O 1
ATOM 3484 N N . SER A 1 444 ? 11.678 -53.933 41.178 1.00 21.74 441 SER D N 1
ATOM 3485 C CA . SER A 1 444 ? 12.777 -53.352 41.968 1.00 21.55 441 SER D CA 1
ATOM 3486 C C . SER A 1 444 ? 13.963 -52.907 41.104 1.00 19.45 441 SER D C 1
ATOM 3487 O O . SER A 1 444 ? 15.044 -52.788 41.639 1.00 22.97 441 SER D O 1
ATOM 3490 N N . THR A 1 445 ? 13.736 -52.504 39.858 1.00 17.65 442 THR D N 1
ATOM 3491 C CA . THR A 1 445 ? 14.769 -51.948 38.986 1.00 20.11 442 THR D CA 1
ATOM 3492 C C . THR A 1 445 ? 15.402 -50.683 39.582 1.00 22.76 442 THR D C 1
ATOM 3493 O O . THR A 1 445 ? 16.548 -50.375 39.248 1.00 19.99 442 THR D O 1
ATOM 3497 N N . ARG A 1 446 ? 14.666 -49.953 40.457 1.00 20.70 443 ARG D N 1
ATOM 3498 C CA . ARG A 1 446 ? 15.263 -48.811 41.181 1.00 21.85 443 ARG D CA 1
ATOM 3499 C C . ARG A 1 446 ? 14.350 -48.314 42.321 1.00 18.46 443 ARG D C 1
ATOM 3500 O O . ARG A 1 446 ? 13.143 -48.573 42.354 1.00 16.59 443 ARG D O 1
ATOM 3508 N N . PRO A 1 447 ? 14.886 -47.527 43.283 1.00 18.26 444 PRO D N 1
ATOM 3509 C CA . PRO A 1 447 ? 14.055 -46.955 44.361 1.00 17.01 444 PRO D CA 1
ATOM 3510 C C . PRO A 1 447 ? 13.166 -45.843 43.820 1.00 17.24 444 PRO D C 1
ATOM 3511 O O . PRO A 1 447 ? 13.509 -45.223 42.798 1.00 17.35 444 PRO D O 1
ATOM 3515 N N . ILE A 1 448 ? 11.998 -45.631 44.451 1.00 14.51 445 ILE D N 1
ATOM 3516 C CA . ILE A 1 448 ? 11.277 -44.402 44.149 1.00 14.34 445 ILE D CA 1
ATOM 3517 C C . ILE A 1 448 ? 11.100 -43.573 45.437 1.00 15.76 445 ILE D C 1
ATOM 3518 O O . ILE A 1 448 ? 11.278 -44.053 46.564 1.00 17.15 445 ILE D O 1
ATOM 3523 N N . ASP A 1 449 ? 10.830 -42.274 45.238 1.00 15.44 446 ASP D N 1
ATOM 3524 C CA . ASP A 1 449 ? 10.353 -41.369 46.270 1.00 15.29 446 ASP D CA 1
ATOM 3525 C C . ASP A 1 449 ? 8.827 -41.556 46.489 1.00 13.64 446 ASP D C 1
ATOM 3526 O O . ASP A 1 449 ? 8.046 -41.131 45.662 1.00 11.66 446 ASP D O 1
ATOM 3531 N N . PRO A 1 450 ? 8.309 -42.182 47.587 1.00 14.15 447 PRO D N 1
ATOM 3532 C CA . PRO A 1 450 ? 6.850 -42.405 47.719 1.00 14.17 447 PRO D CA 1
ATOM 3533 C C . PRO A 1 450 ? 5.959 -41.138 47.800 1.00 14.15 447 PRO D C 1
ATOM 3534 O O . PRO A 1 450 ? 4.739 -41.185 47.552 1.00 15.47 447 PRO D O 1
ATOM 3538 N N . PHE A 1 451 ? 6.538 -39.979 48.158 1.00 14.02 448 PHE D N 1
ATOM 3539 C CA . PHE A 1 451 ? 5.752 -38.738 48.192 1.00 13.92 448 PHE D CA 1
ATOM 3540 C C . PHE A 1 451 ? 5.494 -38.187 46.766 1.00 14.07 448 PHE D C 1
ATOM 3541 O O . PHE A 1 451 ? 4.506 -37.519 46.502 1.00 15.33 448 PHE D O 1
ATOM 3549 N N . ALA A 1 452 ? 6.387 -38.475 45.799 1.00 16.79 449 ALA D N 1
ATOM 3550 C CA . ALA A 1 452 ? 6.274 -38.028 44.396 1.00 15.28 449 ALA D CA 1
ATOM 3551 C C . ALA A 1 452 ? 5.743 -39.077 43.420 1.00 15.79 449 ALA D C 1
ATOM 3552 O O . ALA A 1 452 ? 5.295 -38.683 42.367 1.00 18.47 449 ALA D O 1
ATOM 3554 N N . VAL A 1 453 ? 5.884 -40.386 43.729 1.00 17.05 450 VAL D N 1
ATOM 3555 C CA . VAL A 1 453 ? 5.521 -41.517 42.875 1.00 15.90 450 VAL D CA 1
ATOM 3556 C C . VAL A 1 453 ? 4.769 -42.544 43.697 1.00 15.08 450 VAL D C 1
ATOM 3557 O O . VAL A 1 453 ? 5.323 -43.151 44.613 1.00 16.77 450 VAL D O 1
ATOM 3561 N N . THR A 1 454 ? 3.508 -42.743 43.315 1.00 15.27 451 THR D N 1
ATOM 3562 C CA . THR A 1 454 ? 2.581 -43.646 43.985 1.00 15.26 451 THR D CA 1
ATOM 3563 C C . THR A 1 454 ? 2.153 -44.845 43.137 1.00 17.09 451 THR D C 1
ATOM 3564 O O . THR A 1 454 ? 1.355 -45.639 43.629 1.00 18.18 451 THR D O 1
ATOM 3568 N N . ASP A 1 455 ? 2.711 -44.984 41.907 1.00 22.21 452 ASP D N 1
ATOM 3569 C CA . ASP A 1 455 ? 2.277 -45.907 40.837 1.00 20.78 452 ASP D CA 1
ATOM 3570 C C . ASP A 1 455 ? 3.414 -46.887 40.455 1.00 18.36 452 ASP D C 1
ATOM 3571 O O . ASP A 1 455 ? 3.361 -47.576 39.449 1.00 13.54 452 ASP D O 1
ATOM 3576 N N . ALA A 1 456 ? 4.434 -47.019 41.312 1.00 19.49 453 ALA D N 1
ATOM 3577 C CA . ALA A 1 456 ? 5.546 -47.960 41.107 1.00 20.13 453 ALA D CA 1
ATOM 3578 C C . ALA A 1 456 ? 6.280 -47.652 39.803 1.00 21.41 453 ALA D C 1
ATOM 3579 O O . ALA A 1 456 ? 6.757 -48.584 39.146 1.00 22.37 453 ALA D O 1
ATOM 3581 N N . GLY A 1 457 ? 6.410 -46.345 39.477 1.00 20.06 454 GLY D N 1
ATOM 3582 C CA . GLY A 1 457 ? 7.134 -45.919 38.297 1.00 19.50 454 GLY D CA 1
ATOM 3583 C C . GLY A 1 457 ? 6.298 -46.124 37.036 1.00 19.73 454 GLY D C 1
ATOM 3584 O O . GLY A 1 457 ? 6.815 -46.391 35.977 1.00 24.22 454 GLY D O 1
ATOM 3585 N N . GLY A 1 458 ? 4.990 -45.972 37.118 1.00 23.05 455 GLY D N 1
ATOM 3586 C CA . GLY A 1 458 ? 4.125 -46.014 35.940 1.00 22.37 455 GLY D CA 1
ATOM 3587 C C . GLY A 1 458 ? 3.706 -47.442 35.564 1.00 21.77 455 GLY D C 1
ATOM 3588 O O . GLY A 1 458 ? 3.316 -47.701 34.427 1.00 23.55 455 GLY D O 1
ATOM 3589 N N . ALA A 1 459 ? 3.678 -48.355 36.544 1.00 18.99 456 ALA D N 1
ATOM 3590 C CA . ALA A 1 459 ? 3.412 -49.766 36.284 1.00 16.24 456 ALA D CA 1
ATOM 3591 C C . ALA A 1 459 ? 2.106 -50.174 36.974 1.00 17.23 456 ALA D C 1
ATOM 3592 O O . ALA A 1 459 ? 1.377 -50.965 36.402 1.00 16.62 456 ALA D O 1
ATOM 3594 N N . PHE A 1 460 ? 1.806 -49.641 38.178 1.00 18.40 457 PHE D N 1
ATOM 3595 C CA . PHE A 1 460 ? 0.669 -50.102 38.971 1.00 21.13 457 PHE D CA 1
ATOM 3596 C C . PHE A 1 460 ? -0.246 -48.912 39.288 1.00 23.08 457 PHE D C 1
ATOM 3597 O O . PHE A 1 460 ? 0.240 -47.807 39.564 1.00 24.12 457 PHE D O 1
ATOM 3605 N N . PRO A 1 461 ? -1.591 -49.148 39.342 1.00 20.56 458 PRO D N 1
ATOM 3606 C CA . PRO A 1 461 ? -2.542 -48.119 39.747 1.00 17.22 458 PRO D CA 1
ATOM 3607 C C . PRO A 1 461 ? -2.125 -47.530 41.093 1.00 16.41 458 PRO D C 1
ATOM 3608 O O . PRO A 1 461 ? -1.722 -48.274 41.980 1.00 13.03 458 PRO D O 1
ATOM 3612 N N . SER A 1 462 ? -2.209 -46.198 41.258 1.00 17.07 459 SER D N 1
ATOM 3613 C CA . SER A 1 462 ? -1.720 -45.574 42.480 1.00 17.02 459 SER D CA 1
ATOM 3614 C C . SER A 1 462 ? -2.573 -45.990 43.676 1.00 16.91 459 SER D C 1
ATOM 3615 O O . SER A 1 462 ? -3.784 -46.131 43.534 1.00 15.74 459 SER D O 1
ATOM 3618 N N . GLY A 1 463 ? -1.893 -46.224 44.826 1.00 17.22 460 GLY D N 1
ATOM 3619 C CA . GLY A 1 463 ? -2.519 -46.751 46.036 1.00 17.49 460 GLY D CA 1
ATOM 3620 C C . GLY A 1 463 ? -2.276 -48.249 46.316 1.00 18.44 460 GLY D C 1
ATOM 3621 O O . GLY A 1 463 ? -2.652 -48.747 47.401 1.00 15.62 460 GLY D O 1
ATOM 3622 N N . ASP A 1 464 ? -1.624 -48.933 45.341 1.00 17.21 461 ASP D N 1
ATOM 3623 C CA . ASP A 1 464 ? -1.361 -50.369 45.357 1.00 16.11 461 ASP D CA 1
ATOM 3624 C C . ASP A 1 464 ? -0.094 -50.678 46.191 1.00 15.35 461 ASP D C 1
ATOM 3625 O O . ASP A 1 464 ? -0.139 -51.453 47.141 1.00 16.08 461 ASP D O 1
ATOM 3630 N N . PRO A 1 465 ? 1.100 -50.102 45.922 1.00 13.83 462 PRO D N 1
ATOM 3631 C CA . PRO A 1 465 ? 2.308 -50.631 46.537 1.00 13.33 462 PRO D CA 1
ATOM 3632 C C . PRO A 1 465 ? 2.684 -50.256 47.948 1.00 12.36 462 PRO D C 1
ATOM 3633 O O . PRO A 1 465 ? 3.589 -50.865 48.472 1.00 13.08 462 PRO D O 1
ATOM 3637 N N . PHE A 1 466 ? 2.029 -49.276 48.556 1.00 13.92 463 PHE D N 1
ATOM 3638 C CA . PHE A 1 466 ? 2.368 -48.896 49.930 1.00 15.23 463 PHE D CA 1
ATOM 3639 C C . PHE A 1 466 ? 1.177 -48.249 50.650 1.00 13.76 463 PHE D C 1
ATOM 3640 O O . PHE A 1 466 ? 0.441 -47.433 50.104 1.00 11.67 463 PHE D O 1
ATOM 3648 N N . LEU A 1 467 ? 1.013 -48.690 51.904 1.00 14.99 464 LEU D N 1
ATOM 3649 C CA . LEU A 1 467 ? -0.054 -48.246 52.806 1.00 15.98 464 LEU D CA 1
ATOM 3650 C C . LEU A 1 467 ? 0.355 -47.098 53.762 1.00 15.66 464 LEU D C 1
ATOM 3651 O O . LEU A 1 467 ? -0.523 -46.388 54.281 1.00 15.63 464 LEU D O 1
ATOM 3656 N N . VAL A 1 468 ? 1.686 -46.935 53.956 1.00 14.69 465 VAL D N 1
ATOM 3657 C CA . VAL A 1 468 ? 2.294 -45.935 54.800 1.00 14.05 465 VAL D CA 1
ATOM 3658 C C . VAL A 1 468 ? 3.490 -45.291 54.094 1.00 13.44 465 VAL D C 1
ATOM 3659 O O . VAL A 1 468 ? 4.196 -45.924 53.298 1.00 10.65 465 VAL D O 1
ATOM 3663 N N . TYR A 1 469 ? 3.691 -44.007 54.485 1.00 12.46 466 TYR D N 1
ATOM 3664 C CA . TYR A 1 469 ? 4.739 -43.160 53.955 1.00 11.37 466 TYR D CA 1
ATOM 3665 C C . TYR A 1 469 ? 5.827 -43.049 55.004 1.00 10.62 466 TYR D C 1
ATOM 3666 O O . TYR A 1 469 ? 5.566 -43.149 56.206 1.00 10.94 466 TYR D O 1
ATOM 3675 N N . PRO A 1 470 ? 7.089 -42.848 54.598 1.00 10.48 467 PRO D N 1
ATOM 3676 C CA . PRO A 1 470 ? 8.176 -42.736 55.568 1.00 10.91 467 PRO D CA 1
ATOM 3677 C C . PRO A 1 470 ? 8.459 -41.310 56.010 1.00 12.44 467 PRO D C 1
ATOM 3678 O O . PRO A 1 470 ? 9.073 -40.545 55.241 1.00 11.82 467 PRO D O 1
ATOM 3682 N N . GLY A 1 471 ? 8.034 -41.001 57.259 1.00 13.26 468 GLY D N 1
ATOM 3683 C CA . GLY A 1 471 ? 8.266 -39.696 57.889 1.00 15.60 468 GLY D CA 1
ATOM 3684 C C . GLY A 1 471 ? 9.757 -39.344 58.070 1.00 17.34 468 GLY D C 1
ATOM 3685 O O . GLY A 1 471 ? 10.619 -40.243 58.111 1.00 17.72 468 GLY D O 1
ATOM 3686 N N . ALA A 1 472 ? 10.074 -38.032 58.161 1.00 17.65 469 ALA D N 1
ATOM 3687 C CA . ALA A 1 472 ? 11.468 -37.558 58.166 1.00 19.28 469 ALA D CA 1
ATOM 3688 C C . ALA A 1 472 ? 12.163 -38.013 59.451 1.00 19.56 469 ALA D C 1
ATOM 3689 O O . ALA A 1 472 ? 13.351 -38.198 59.458 1.00 23.16 469 ALA D O 1
ATOM 3691 N N . ASP A 1 473 ? 11.405 -38.117 60.540 1.00 21.27 470 ASP D N 1
ATOM 3692 C CA . ASP A 1 473 ? 11.821 -38.554 61.873 1.00 22.82 470 ASP D CA 1
ATOM 3693 C C . ASP A 1 473 ? 11.991 -40.107 62.012 1.00 22.85 470 ASP D C 1
ATOM 3694 O O . ASP A 1 473 ? 12.341 -40.622 63.076 1.00 21.44 470 ASP D O 1
ATOM 3699 N N . GLY A 1 474 ? 11.777 -40.915 60.954 1.00 21.88 471 GLY D N 1
ATOM 3700 C CA . GLY A 1 474 ? 11.904 -42.375 61.028 1.00 17.00 471 GLY D CA 1
ATOM 3701 C C . GLY A 1 474 ? 10.611 -43.032 61.456 1.00 15.56 471 GLY D C 1
ATOM 3702 O O . GLY A 1 474 ? 10.592 -44.196 61.849 1.00 16.50 471 GLY D O 1
ATOM 3703 N N . GLN A 1 475 ? 9.541 -42.249 61.460 1.00 17.49 472 GLN D N 1
ATOM 3704 C CA . GLN A 1 475 ? 8.256 -42.705 62.006 1.00 21.90 472 GLN D CA 1
ATOM 3705 C C . GLN A 1 475 ? 7.312 -42.852 60.810 1.00 19.51 472 GLN D C 1
ATOM 3706 O O . GLN A 1 475 ? 7.424 -42.057 59.869 1.00 21.42 472 GLN D O 1
ATOM 3712 N N . PRO A 1 476 ? 6.503 -43.927 60.678 1.00 15.94 473 PRO D N 1
ATOM 3713 C CA . PRO A 1 476 ? 5.607 -44.072 59.550 1.00 14.96 473 PRO D CA 1
ATOM 3714 C C . PRO A 1 476 ? 4.548 -42.995 59.639 1.00 13.71 473 PRO D C 1
ATOM 3715 O O . PRO A 1 476 ? 4.202 -42.638 60.732 1.00 12.25 473 PRO D O 1
ATOM 3719 N N . LEU A 1 477 ? 4.124 -42.462 58.486 1.00 14.69 474 LEU D N 1
ATOM 3720 C CA . LEU A 1 477 ? 2.949 -41.603 58.387 1.00 14.23 474 LEU D CA 1
ATOM 3721 C C . LEU A 1 477 ? 1.766 -42.415 57.848 1.00 13.94 474 LEU D C 1
ATOM 3722 O O . LEU A 1 477 ? 1.885 -43.132 56.808 1.00 13.80 474 LEU D O 1
ATOM 3727 N N . ASN A 1 478 ? 0.612 -42.157 58.484 1.00 13.03 475 ASN D N 1
ATOM 3728 C CA . ASN A 1 478 ? -0.667 -42.793 58.177 1.00 14.63 475 ASN D CA 1
ATOM 3729 C C . ASN A 1 478 ? -1.189 -42.384 56.778 1.00 14.17 475 ASN D C 1
ATOM 3730 O O . ASN A 1 478 ? -0.807 -41.362 56.219 1.00 10.96 475 ASN D O 1
ATOM 3735 N N . SER A 1 479 ? -2.174 -43.169 56.258 1.00 14.11 476 SER D N 1
ATOM 3736 C CA . SER A 1 479 ? -2.828 -42.899 54.994 1.00 13.28 476 SER D CA 1
ATOM 3737 C C . SER A 1 479 ? -4.341 -42.955 55.219 1.00 14.34 476 SER D C 1
ATOM 3738 O O . SER A 1 479 ? -4.852 -43.549 56.194 1.00 17.57 476 SER D O 1
ATOM 3741 N N . LEU A 1 480 ? -5.064 -42.279 54.319 1.00 13.12 477 LEU D N 1
ATOM 3742 C CA . LEU A 1 480 ? -6.512 -42.372 54.253 1.00 12.93 477 LEU D CA 1
ATOM 3743 C C . LEU A 1 480 ? -6.955 -43.798 53.926 1.00 11.92 477 LEU D C 1
ATOM 3744 O O . LEU A 1 480 ? -7.965 -44.261 54.422 1.00 10.86 477 LEU D O 1
ATOM 3749 N N . ARG A 1 481 ? -6.168 -44.512 53.112 1.00 12.53 478 ARG D N 1
ATOM 3750 C CA . ARG A 1 481 ? -6.539 -45.874 52.733 1.00 13.57 478 ARG D CA 1
ATOM 3751 C C . ARG A 1 481 ? -6.572 -46.771 53.972 1.00 13.78 478 ARG D C 1
ATOM 3752 O O . ARG A 1 481 ? -7.473 -47.596 54.132 1.00 17.25 478 ARG D O 1
ATOM 3760 N N . ASN A 1 482 ? -5.563 -46.612 54.821 1.00 12.50 479 ASN D N 1
ATOM 3761 C CA . ASN A 1 482 ? -5.513 -47.329 56.087 1.00 12.96 479 ASN D CA 1
ATOM 3762 C C . ASN A 1 482 ? -6.634 -46.905 57.040 1.00 12.91 479 ASN D C 1
ATOM 3763 O O . ASN A 1 482 ? -7.208 -47.752 57.689 1.00 11.57 479 ASN D O 1
ATOM 3768 N N . GLU A 1 483 ? -6.905 -45.598 57.200 1.00 14.65 480 GLU D N 1
ATOM 3769 C CA . GLU A 1 483 ? -7.960 -45.226 58.121 1.00 15.72 480 GLU D CA 1
ATOM 3770 C C . GLU A 1 483 ? -9.312 -45.757 57.662 1.00 17.72 480 GLU D C 1
ATOM 3771 O O . GLU A 1 483 ? -10.150 -46.177 58.486 1.00 17.90 480 GLU D O 1
ATOM 3777 N N . VAL A 1 484 ? -9.527 -45.777 56.334 1.00 19.45 481 VAL D N 1
ATOM 3778 C CA . VAL A 1 484 ? -10.737 -46.389 55.775 1.00 18.55 481 VAL D CA 1
ATOM 3779 C C . VAL A 1 484 ? -10.736 -47.916 55.904 1.00 18.12 481 VAL D C 1
ATOM 3780 O O . VAL A 1 484 ? -11.768 -48.562 56.132 1.00 22.99 481 VAL D O 1
ATOM 3784 N N . GLN A 1 485 ? -9.593 -48.546 55.760 1.00 16.74 482 GLN D N 1
ATOM 3785 C CA . GLN A 1 485 ? -9.569 -49.996 55.952 1.00 18.15 482 GLN D CA 1
ATOM 3786 C C . GLN A 1 485 ? -9.987 -50.382 57.385 1.00 18.06 482 GLN D C 1
ATOM 3787 O O . GLN A 1 485 ? -10.670 -51.397 57.586 1.00 17.49 482 GLN D O 1
ATOM 3793 N N . ARG A 1 486 ? -9.578 -49.538 58.365 1.00 19.82 483 ARG D N 1
ATOM 3794 C CA . ARG A 1 486 ? -9.961 -49.616 59.774 1.00 19.17 483 ARG D CA 1
ATOM 3795 C C . ARG A 1 486 ? -11.465 -49.541 60.011 1.00 17.61 483 ARG D C 1
ATOM 3796 O O . ARG A 1 486 ? -11.988 -50.268 60.821 1.00 20.03 483 ARG D O 1
ATOM 3804 N N . LEU A 1 487 ? -12.167 -48.672 59.309 1.00 16.68 484 LEU D N 1
ATOM 3805 C CA . LEU A 1 487 ? -13.599 -48.609 59.445 1.00 15.49 484 LEU D CA 1
ATOM 3806 C C . LEU A 1 487 ? -14.172 -49.948 59.061 1.00 17.58 484 LEU D C 1
ATOM 3807 O O . LEU A 1 487 ? -15.165 -50.327 59.667 1.00 22.92 484 LEU D O 1
ATOM 3812 N N . GLY A 1 488 ? -13.646 -50.581 57.977 1.00 20.18 485 GLY D N 1
ATOM 3813 C CA . GLY A 1 488 ? -14.139 -51.879 57.502 1.00 17.17 485 GLY D CA 1
ATOM 3814 C C . GLY A 1 488 ? -13.844 -52.988 58.509 1.00 18.93 485 GLY D C 1
ATOM 3815 O O . GLY A 1 488 ? -14.709 -53.870 58.699 1.00 15.10 485 GLY D O 1
ATOM 3816 N N . PHE A 1 489 ? -12.632 -52.924 59.163 1.00 19.42 486 PHE D N 1
ATOM 3817 C CA . PHE A 1 489 ? -12.261 -53.871 60.238 1.00 20.95 486 PHE D CA 1
ATOM 3818 C C . PHE A 1 489 ? -13.120 -53.641 61.497 1.00 19.93 486 PHE D C 1
ATOM 3819 O O . PHE A 1 489 ? -13.389 -54.574 62.280 1.00 19.76 486 PHE D O 1
ATOM 3827 N N . GLY A 1 490 ? -13.585 -52.404 61.704 1.00 16.32 487 GLY D N 1
ATOM 3828 C CA . GLY A 1 490 ? -14.457 -52.115 62.805 1.00 15.47 487 GLY D CA 1
ATOM 3829 C C . GLY A 1 490 ? -15.860 -52.622 62.520 1.00 17.33 487 GLY D C 1
ATOM 3830 O O . GLY A 1 490 ? -16.595 -52.911 63.456 1.00 17.26 487 GLY D O 1
ATOM 3831 N N . ASP A 1 491 ? -16.242 -52.669 61.225 1.00 20.38 488 ASP D N 1
ATOM 3832 C CA . ASP A 1 491 ? -17.500 -53.304 60.788 1.00 21.71 488 ASP D CA 1
ATOM 3833 C C . ASP A 1 491 ? -17.437 -54.817 61.079 1.00 18.98 488 ASP D C 1
ATOM 3834 O O . ASP A 1 491 ? -18.288 -55.341 61.783 1.00 18.69 488 ASP D O 1
ATOM 3839 N N . LEU A 1 492 ? -16.432 -55.530 60.543 1.00 17.37 489 LEU D N 1
ATOM 3840 C CA . LEU A 1 492 ? -16.184 -56.945 60.906 1.00 20.43 489 LEU D CA 1
ATOM 3841 C C . LEU A 1 492 ? -16.386 -57.249 62.405 1.00 21.48 489 LEU D C 1
ATOM 3842 O O . LEU A 1 492 ? -16.940 -58.291 62.753 1.00 19.30 489 LEU D O 1
ATOM 3847 N N . ALA A 1 493 ? -15.848 -56.352 63.262 1.00 22.79 490 ALA D N 1
ATOM 3848 C CA . ALA A 1 493 ? -15.674 -56.637 64.674 1.00 20.98 490 ALA D CA 1
ATOM 3849 C C . ALA A 1 493 ? -17.010 -56.481 65.392 1.00 21.52 490 ALA D C 1
ATOM 3850 O O . ALA A 1 493 ? -17.220 -57.221 66.364 1.00 21.24 490 ALA D O 1
ATOM 3852 N N . VAL A 1 494 ? -17.865 -55.519 64.950 1.00 18.59 491 VAL D N 1
ATOM 3853 C CA . VAL A 1 494 ? -19.154 -55.333 65.605 1.00 19.39 491 VAL D CA 1
ATOM 3854 C C . VAL A 1 494 ? -20.093 -56.470 65.192 1.00 20.16 491 VAL D C 1
ATOM 3855 O O . VAL A 1 494 ? -20.947 -56.841 66.013 1.00 20.15 491 VAL D O 1
ATOM 3859 N N . LEU A 1 495 ? -19.963 -56.963 63.924 1.00 19.51 492 LEU D N 1
ATOM 3860 C CA . LEU A 1 495 ? -20.712 -58.108 63.386 1.00 18.85 492 LEU D CA 1
ATOM 3861 C C . LEU A 1 495 ? -20.345 -59.399 64.116 1.00 17.68 492 LEU D C 1
ATOM 3862 O O . LEU A 1 495 ? -21.235 -60.163 64.521 1.00 18.09 492 LEU D O 1
ATOM 3867 N N . GLN A 1 496 ? -19.043 -59.589 64.369 1.00 15.58 493 GLN D N 1
ATOM 3868 C CA . GLN A 1 496 ? -18.564 -60.706 65.183 1.00 15.33 493 GLN D CA 1
ATOM 3869 C C . GLN A 1 496 ? -19.089 -60.669 66.631 1.00 15.08 493 GLN D C 1
ATOM 3870 O O . GLN A 1 496 ? -19.588 -61.648 67.136 1.00 13.47 493 GLN D O 1
ATOM 3876 N N . GLN A 1 497 ? -18.968 -59.534 67.304 1.00 17.75 494 GLN D N 1
ATOM 3877 C CA . GLN A 1 497 ? -19.553 -59.265 68.608 1.00 18.89 494 GLN D CA 1
ATOM 3878 C C . GLN A 1 497 ? -21.069 -59.466 68.575 1.00 22.04 494 GLN D C 1
ATOM 3879 O O . GLN A 1 497 ? -21.665 -59.767 69.584 1.00 22.66 494 GLN D O 1
ATOM 3885 N N . LEU A 1 498 ? -21.744 -59.267 67.424 1.00 23.81 495 LEU D N 1
ATOM 3886 C CA . LEU A 1 498 ? -23.188 -59.408 67.433 1.00 21.14 495 LEU D CA 1
ATOM 3887 C C . LEU A 1 498 ? -23.598 -60.877 67.354 1.00 21.36 495 LEU D C 1
ATOM 3888 O O . LEU A 1 498 ? -24.624 -61.257 67.903 1.00 21.18 495 LEU D O 1
ATOM 3893 N N . GLU A 1 499 ? -22.805 -61.641 66.612 1.00 20.79 496 GLU D N 1
ATOM 3894 C CA . GLU A 1 499 ? -22.892 -63.080 66.439 1.00 21.30 496 GLU D CA 1
ATOM 3895 C C . GLU A 1 499 ? -22.632 -63.789 67.758 1.00 25.03 496 GLU D C 1
ATOM 3896 O O . GLU A 1 499 ? -23.222 -64.847 67.999 1.00 28.28 496 GLU D O 1
ATOM 3902 N N . ALA A 1 500 ? -21.855 -63.167 68.663 1.00 27.27 497 ALA D N 1
ATOM 3903 C CA . ALA A 1 500 ? -21.663 -63.737 70.002 1.00 25.93 497 ALA D CA 1
ATOM 3904 C C . ALA A 1 500 ? -22.961 -63.656 70.834 1.00 25.60 497 ALA D C 1
ATOM 3905 O O . ALA A 1 500 ? -23.244 -64.545 71.633 1.00 26.01 497 ALA D O 1
ATOM 3907 N N . LEU A 1 501 ? -23.730 -62.576 70.663 1.00 24.03 498 LEU D N 1
ATOM 3908 C CA . LEU A 1 501 ? -25.004 -62.372 71.334 1.00 25.53 498 LEU D CA 1
ATOM 3909 C C . LEU A 1 501 ? -26.150 -63.148 70.702 1.00 26.76 498 LEU D C 1
ATOM 3910 O O . LEU A 1 501 ? -26.991 -63.640 71.404 1.00 31.26 498 LEU D O 1
ATOM 3915 N N . LYS A 1 502 ? -26.242 -63.236 69.376 1.00 29.20 499 LYS D N 1
ATOM 3916 C CA . LYS A 1 502 ? -27.420 -63.793 68.701 1.00 29.68 499 LYS D CA 1
ATOM 3917 C C . LYS A 1 502 ? -26.989 -64.917 67.772 1.00 30.88 499 LYS D C 1
ATOM 3918 O O . LYS A 1 502 ? -25.817 -65.305 67.761 1.00 41.40 499 LYS D O 1
ATOM 3924 N N . GLY A 1 503 ? -27.852 -65.433 66.899 1.00 34.91 500 GLY D N 1
ATOM 3925 C CA . GLY A 1 503 ? -27.283 -66.354 65.890 1.00 41.28 500 GLY D CA 1
ATOM 3926 C C . GLY A 1 503 ? -26.086 -65.780 65.063 1.00 32.06 500 GLY D C 1
ATOM 3927 O O . GLY A 1 503 ? -25.946 -64.577 64.860 1.00 26.35 500 GLY D O 1
ATOM 3928 N N . ARG A 1 504 ? -25.300 -66.611 64.387 1.00 28.90 501 ARG D N 1
ATOM 3929 C CA . ARG A 1 504 ? -24.743 -66.194 63.092 1.00 28.78 501 ARG D CA 1
ATOM 3930 C C . ARG A 1 504 ? -25.861 -66.006 62.054 1.00 28.60 501 ARG D C 1
ATOM 3931 O O . ARG A 1 504 ? -25.849 -64.997 61.329 1.00 24.58 501 ARG D O 1
ATOM 3939 N N . PRO A 1 505 ? -26.833 -66.968 61.935 1.00 29.76 502 PRO D N 1
ATOM 3940 C CA . PRO A 1 505 ? -28.072 -66.756 61.156 1.00 26.47 502 PRO D CA 1
ATOM 3941 C C . PRO A 1 505 ? -28.659 -65.350 61.322 1.00 25.59 502 PRO D C 1
ATOM 3942 O O . PRO A 1 505 ? -28.932 -64.698 60.317 1.00 31.83 502 PRO D O 1
ATOM 3946 N N . PHE A 1 506 ? -28.783 -64.859 62.567 1.00 26.96 503 PHE D N 1
ATOM 3947 C CA . PHE A 1 506 ? -29.389 -63.565 62.848 1.00 25.54 503 PHE D CA 1
ATOM 3948 C C . PHE A 1 506 ? -28.637 -62.464 62.053 1.00 31.27 503 PHE D C 1
ATOM 3949 O O . PHE A 1 506 ? -29.230 -61.607 61.362 1.00 29.44 503 PHE D O 1
ATOM 3957 N N . VAL A 1 507 ? -27.290 -62.498 62.119 1.00 32.93 504 VAL D N 1
ATOM 3958 C CA . VAL A 1 507 ? -26.432 -61.458 61.558 1.00 31.29 504 VAL D CA 1
ATOM 3959 C C . VAL A 1 507 ? -26.421 -61.527 60.015 1.00 28.39 504 VAL D C 1
ATOM 3960 O O . VAL A 1 507 ? -26.384 -60.488 59.310 1.00 22.70 504 VAL D O 1
ATOM 3964 N N . GLU A 1 508 ? -26.450 -62.764 59.504 1.00 24.19 505 GLU D N 1
ATOM 3965 C CA . GLU A 1 508 ? -26.560 -62.995 58.082 1.00 21.72 505 GLU D CA 1
ATOM 3966 C C . GLU A 1 508 ? -27.883 -62.456 57.536 1.00 22.64 505 GLU D C 1
ATOM 3967 O O . GLU A 1 508 ? -27.869 -61.871 56.453 1.00 24.37 505 GLU D O 1
ATOM 3973 N N . ARG A 1 509 ? -29.002 -62.649 58.258 1.00 22.78 506 ARG D N 1
ATOM 3974 C CA . ARG A 1 509 ? -30.297 -62.119 57.826 1.00 27.94 506 ARG D CA 1
ATOM 3975 C C . ARG A 1 509 ? -30.271 -60.600 57.784 1.00 27.68 506 ARG D C 1
ATOM 3976 O O . ARG A 1 509 ? -30.890 -60.013 56.899 1.00 32.79 506 ARG D O 1
ATOM 3984 N N . LEU A 1 510 ? -29.638 -60.014 58.816 1.00 28.69 507 LEU D N 1
ATOM 3985 C CA . LEU A 1 510 ? -29.526 -58.577 59.010 1.00 25.92 507 LEU D CA 1
ATOM 3986 C C . LEU A 1 510 ? -28.627 -57.965 57.924 1.00 23.97 507 LEU D C 1
ATOM 3987 O O . LEU A 1 510 ? -28.977 -56.951 57.353 1.00 24.99 507 LEU D O 1
ATOM 3992 N N . ILE A 1 511 ? -27.470 -58.559 57.612 1.00 22.76 508 ILE D N 1
ATOM 3993 C CA . ILE A 1 511 ? -26.667 -58.042 56.507 1.00 24.44 508 ILE D CA 1
ATOM 3994 C C . ILE A 1 511 ? -27.519 -58.009 55.220 1.00 25.88 508 ILE D C 1
ATOM 3995 O O . ILE A 1 511 ? -27.621 -56.980 54.575 1.00 28.57 508 ILE D O 1
ATOM 4000 N N . ASP A 1 512 ? -28.107 -59.153 54.848 1.00 26.63 509 ASP D N 1
ATOM 4001 C CA . ASP A 1 512 ? -28.774 -59.365 53.568 1.00 27.96 509 ASP D CA 1
ATOM 4002 C C . ASP A 1 512 ? -29.957 -58.398 53.383 1.00 30.20 509 ASP D C 1
ATOM 4003 O O . ASP A 1 512 ? -30.258 -57.953 52.271 1.00 32.51 509 ASP D O 1
ATOM 4008 N N . VAL A 1 513 ? -30.645 -58.100 54.478 1.00 28.71 510 VAL D N 1
ATOM 4009 C CA . VAL A 1 513 ? -31.858 -57.300 54.426 1.00 32.23 510 VAL D CA 1
ATOM 4010 C C . VAL A 1 513 ? -31.440 -55.844 54.228 1.00 29.67 510 VAL D C 1
ATOM 4011 O O . VAL A 1 513 ? -32.022 -55.188 53.371 1.00 33.83 510 VAL D O 1
ATOM 4015 N N . THR A 1 514 ? -30.435 -55.389 54.994 1.00 28.68 511 THR D N 1
ATOM 4016 C CA . THR A 1 514 ? -29.847 -54.058 54.876 1.00 28.88 511 THR D CA 1
ATOM 4017 C C . THR A 1 514 ? -29.166 -53.794 53.520 1.00 29.81 511 THR D C 1
ATOM 4018 O O . THR A 1 514 ? -29.099 -52.630 53.106 1.00 32.91 511 THR D O 1
ATOM 4022 N N . ALA A 1 515 ? -28.645 -54.843 52.849 1.00 26.07 512 ALA D N 1
ATOM 4023 C CA . ALA A 1 515 ? -28.064 -54.715 51.526 1.00 27.83 512 ALA D CA 1
ATOM 4024 C C . ALA A 1 515 ? -29.118 -54.763 50.398 1.00 32.57 512 ALA D C 1
ATOM 4025 O O . ALA A 1 515 ? -28.801 -54.303 49.288 1.00 34.45 512 ALA D O 1
ATOM 4027 N N . GLY A 1 516 ? -30.315 -55.363 50.659 1.00 31.81 513 GLY D N 1
ATOM 4028 C CA . GLY A 1 516 ? -31.292 -55.793 49.656 1.00 29.03 513 GLY D CA 1
ATOM 4029 C C . GLY A 1 516 ? -30.902 -57.053 48.865 1.00 31.61 513 GLY D C 1
ATOM 4030 O O . GLY A 1 516 ? -31.573 -57.426 47.904 1.00 29.40 513 GLY D O 1
ATOM 4031 N N . MET A 1 517 ? -29.819 -57.727 49.282 1.00 31.82 514 MET D N 1
ATOM 4032 C CA . MET A 1 517 ? -29.187 -58.789 48.511 1.00 31.24 514 MET D CA 1
ATOM 4033 C C . MET A 1 517 ? -28.133 -59.441 49.419 1.00 28.96 514 MET D C 1
ATOM 4034 O O . MET A 1 517 ? -27.628 -58.837 50.391 1.00 27.36 514 MET D O 1
ATOM 4039 N N . VAL A 1 518 ? -27.721 -60.634 49.001 1.00 24.23 515 VAL D N 1
ATOM 4040 C CA . VAL A 1 518 ? -26.532 -61.260 49.532 1.00 25.08 515 VAL D CA 1
ATOM 4041 C C . VAL A 1 518 ? -25.324 -60.555 48.930 1.00 23.79 515 VAL D C 1
ATOM 4042 O O . VAL A 1 518 ? -25.030 -60.757 47.746 1.00 26.32 515 VAL D O 1
ATOM 4046 N N . PRO A 1 519 ? -24.570 -59.741 49.713 1.00 23.88 516 PRO D N 1
ATOM 4047 C CA . PRO A 1 519 ? -23.399 -59.072 49.144 1.00 22.49 516 PRO D CA 1
ATOM 4048 C C . PRO A 1 519 ? -22.353 -60.123 48.766 1.00 22.46 516 PRO D C 1
ATOM 4049 O O . PRO A 1 519 ? -22.035 -61.009 49.547 1.00 27.89 516 PRO D O 1
ATOM 4053 N N . GLN A 1 520 ? -21.850 -60.040 47.548 1.00 21.10 517 GLN D N 1
ATOM 4054 C CA . GLN A 1 520 ? -20.796 -60.902 47.065 1.00 21.78 517 GLN D CA 1
ATOM 4055 C C . GLN A 1 520 ? -19.574 -60.027 46.803 1.00 18.76 517 GLN D C 1
ATOM 4056 O O . GLN A 1 520 ? -19.758 -58.867 46.449 1.00 18.82 517 GLN D O 1
ATOM 4062 N N . PHE A 1 521 ? -18.365 -60.617 46.901 1.00 17.74 518 PHE D N 1
ATOM 4063 C CA . PHE A 1 521 ? -17.129 -59.930 46.617 1.00 18.93 518 PHE D CA 1
ATOM 4064 C C . PHE A 1 521 ? -17.114 -59.262 45.215 1.00 23.21 518 PHE D C 1
ATOM 4065 O O . PHE A 1 521 ? -16.500 -58.198 45.072 1.00 25.60 518 PHE D O 1
ATOM 4073 N N . ASP A 1 522 ? -17.792 -59.836 44.193 1.00 22.43 519 ASP D N 1
ATOM 4074 C CA . ASP A 1 522 ? -17.853 -59.272 42.835 1.00 23.16 519 ASP D CA 1
ATOM 4075 C C . ASP A 1 522 ? -19.245 -58.739 42.503 1.00 21.74 519 ASP D C 1
ATOM 4076 O O . ASP A 1 522 ? -19.631 -58.641 41.343 1.00 24.58 519 ASP D O 1
ATOM 4081 N N . ASP A 1 523 ? -19.986 -58.371 43.520 1.00 20.91 520 ASP D N 1
ATOM 4082 C CA . ASP A 1 523 ? -21.312 -57.873 43.296 1.00 23.71 520 ASP D CA 1
ATOM 4083 C C . ASP A 1 523 ? -21.885 -57.396 44.634 1.00 23.90 520 ASP D C 1
ATOM 4084 O O . ASP A 1 523 ? -22.657 -58.128 45.243 1.00 27.62 520 ASP D O 1
ATOM 4089 N N . TYR A 1 524 ? -21.542 -56.164 45.033 1.00 21.50 521 TYR D N 1
ATOM 4090 C CA . TYR A 1 524 ? -22.022 -55.547 46.277 1.00 24.02 521 TYR D CA 1
ATOM 4091 C C . TYR A 1 524 ? -22.775 -54.250 45.923 1.00 25.19 521 TYR D C 1
ATOM 4092 O O . TYR A 1 524 ? -22.596 -53.728 44.792 1.00 28.01 521 TYR D O 1
ATOM 4101 N N . PRO A 1 525 ? -23.670 -53.711 46.799 1.00 25.14 522 PRO D N 1
ATOM 4102 C CA . PRO A 1 525 ? -24.566 -52.604 46.416 1.00 25.89 522 PRO D CA 1
ATOM 4103 C C . PRO A 1 525 ? -23.815 -51.398 45.832 1.00 28.39 522 PRO D C 1
ATOM 4104 O O . PRO A 1 525 ? -22.748 -51.028 46.333 1.00 28.96 522 PRO D O 1
ATOM 4108 N N . PRO A 1 526 ? -24.325 -50.718 44.771 1.00 32.68 523 PRO D N 1
ATOM 4109 C CA . PRO A 1 526 ? -23.677 -49.485 44.261 1.00 33.28 523 PRO D CA 1
ATOM 4110 C C . PRO A 1 526 ? -23.586 -48.257 45.189 1.00 30.30 523 PRO D C 1
ATOM 4111 O O . PRO A 1 526 ? -22.682 -47.441 45.077 1.00 29.27 523 PRO D O 1
ATOM 4115 N N . ASP A 1 527 ? -24.557 -48.136 46.088 1.00 33.17 524 ASP D N 1
ATOM 4116 C CA . ASP A 1 527 ? -24.658 -47.123 47.128 1.00 33.57 524 ASP D CA 1
ATOM 4117 C C . ASP A 1 527 ? -23.974 -47.605 48.424 1.00 32.75 524 ASP D C 1
ATOM 4118 O O . ASP A 1 527 ? -24.073 -48.806 48.745 1.00 30.32 524 ASP D O 1
ATOM 4123 N N . ALA A 1 528 ? -23.337 -46.659 49.176 1.00 26.76 525 ALA D N 1
ATOM 4124 C CA . ALA A 1 528 ? -22.460 -46.948 50.301 1.00 23.87 525 ALA D CA 1
ATOM 4125 C C . ALA A 1 528 ? -23.193 -46.769 51.627 1.00 22.58 525 ALA D C 1
ATOM 4126 O O . ALA A 1 528 ? -22.810 -47.337 52.637 1.00 27.31 525 ALA D O 1
ATOM 4128 N N . GLY A 1 529 ? -24.306 -46.059 51.619 1.00 22.29 526 GLY D N 1
ATOM 4129 C CA . GLY A 1 529 ? -25.062 -45.756 52.823 1.00 21.22 526 GLY D CA 1
ATOM 4130 C C . GLY A 1 529 ? -25.534 -46.979 53.596 1.00 20.78 526 GLY D C 1
ATOM 4131 O O . GLY A 1 529 ? -25.747 -46.879 54.793 1.00 22.41 526 GLY D O 1
ATOM 4132 N N . TRP A 1 530 ? -25.704 -48.134 52.952 1.00 22.41 527 TRP D N 1
ATOM 4133 C CA . TRP A 1 530 ? -26.201 -49.304 53.678 1.00 22.18 527 TRP D CA 1
ATOM 4134 C C . TRP A 1 530 ? -25.215 -49.768 54.781 1.00 24.32 527 TRP D C 1
ATOM 4135 O O . TRP A 1 530 ? -25.632 -50.251 55.834 1.00 23.63 527 TRP D O 1
ATOM 4146 N N . LEU A 1 531 ? -23.895 -49.576 54.589 1.00 26.59 528 LEU D N 1
ATOM 4147 C CA . LEU A 1 531 ? -22.900 -49.985 55.577 1.00 30.48 528 LEU D CA 1
ATOM 4148 C C . LEU A 1 531 ? -23.074 -49.235 56.900 1.00 29.75 528 LEU D C 1
ATOM 4149 O O . LEU A 1 531 ? -22.945 -49.866 57.949 1.00 26.52 528 LEU D O 1
ATOM 4154 N N . THR A 1 532 ? -23.293 -47.899 56.812 1.00 27.65 529 THR D N 1
ATOM 4155 C CA . THR A 1 532 ? -23.486 -47.011 57.948 1.00 25.56 529 THR D CA 1
ATOM 4156 C C . THR A 1 532 ? -24.728 -47.513 58.669 1.00 27.83 529 THR D C 1
ATOM 4157 O O . THR A 1 532 ? -24.682 -47.677 59.888 1.00 32.99 529 THR D O 1
ATOM 4161 N N . ARG A 1 533 ? -25.763 -47.926 57.920 1.00 28.01 530 ARG D N 1
ATOM 4162 C CA . ARG A 1 533 ? -26.993 -48.379 58.552 1.00 27.65 530 ARG D CA 1
ATOM 4163 C C . ARG A 1 533 ? -26.861 -49.762 59.199 1.00 27.12 530 ARG D C 1
ATOM 4164 O O . ARG A 1 533 ? -27.330 -49.977 60.318 1.00 29.81 530 ARG D O 1
ATOM 4172 N N . LEU A 1 534 ? -26.149 -50.701 58.572 1.00 24.77 531 LEU D N 1
ATOM 4173 C CA . LEU A 1 534 ? -25.842 -51.963 59.260 1.00 24.60 531 LEU D CA 1
ATOM 4174 C C . LEU A 1 534 ? -25.052 -51.750 60.557 1.00 23.53 531 LEU D C 1
ATOM 4175 O O . LEU A 1 534 ? -25.382 -52.314 61.590 1.00 23.28 531 LEU D O 1
ATOM 4180 N N . HIS A 1 535 ? -24.019 -50.891 60.511 1.00 25.63 532 HIS D N 1
ATOM 4181 C CA . HIS A 1 535 ? -23.148 -50.653 61.644 1.00 23.65 532 HIS D CA 1
ATOM 4182 C C . HIS A 1 535 ? -23.909 -50.077 62.829 1.00 26.27 532 HIS D C 1
ATOM 4183 O O . HIS A 1 535 ? -23.706 -50.548 63.941 1.00 28.64 532 HIS D O 1
ATOM 4190 N N . GLU A 1 536 ? -24.791 -49.101 62.592 1.00 30.46 533 GLU D N 1
ATOM 4191 C CA . GLU A 1 536 ? -25.622 -48.504 63.643 1.00 30.58 533 GLU D CA 1
ATOM 4192 C C . GLU A 1 536 ? -26.588 -49.533 64.251 1.00 29.46 533 GLU D C 1
ATOM 4193 O O . GLU A 1 536 ? -26.762 -49.646 65.470 1.00 30.31 533 GLU D O 1
ATOM 4199 N N . LYS A 1 537 ? -27.259 -50.301 63.407 1.00 31.77 534 LYS D N 1
ATOM 4200 C CA . LYS A 1 537 ? -28.179 -51.291 63.929 1.00 32.14 534 LYS D CA 1
ATOM 4201 C C . LYS A 1 537 ? -27.474 -52.280 64.837 1.00 28.37 534 LYS D C 1
ATOM 4202 O O . LYS A 1 537 ? -28.002 -52.574 65.920 1.00 31.44 534 LYS D O 1
ATOM 4208 N N . ALA A 1 538 ? -26.314 -52.803 64.381 1.00 26.18 535 ALA D N 1
ATOM 4209 C CA . ALA A 1 538 ? -25.498 -53.735 65.182 1.00 24.68 535 ALA D CA 1
ATOM 4210 C C . ALA A 1 538 ? -25.196 -53.140 66.561 1.00 22.06 535 ALA D C 1
ATOM 4211 O O . ALA A 1 538 ? -25.420 -53.762 67.585 1.00 25.76 535 ALA D O 1
ATOM 4213 N N . VAL A 1 539 ? -24.736 -51.895 66.569 1.00 24.16 536 VAL D N 1
ATOM 4214 C CA . VAL A 1 539 ? -24.286 -51.198 67.765 1.00 27.28 536 VAL D CA 1
ATOM 4215 C C . VAL A 1 539 ? -25.458 -51.002 68.726 1.00 26.95 536 VAL D C 1
ATOM 4216 O O . VAL A 1 539 ? -25.271 -51.193 69.920 1.00 27.45 536 VAL D O 1
ATOM 4220 N N . ALA A 1 540 ? -26.657 -50.669 68.210 1.00 31.11 537 ALA D N 1
ATOM 4221 C CA . ALA A 1 540 ? -27.876 -50.445 69.003 1.00 25.61 537 ALA D CA 1
ATOM 4222 C C . ALA A 1 540 ? -28.367 -51.726 69.691 1.00 26.94 537 ALA D C 1
ATOM 4223 O O . ALA A 1 540 ? -28.824 -51.673 70.832 1.00 30.58 537 ALA D O 1
ATOM 4225 N N . THR A 1 541 ? -28.314 -52.870 68.981 1.00 27.04 538 THR D N 1
ATOM 4226 C CA . THR A 1 541 ? -28.644 -54.185 69.537 1.00 26.49 538 THR D CA 1
ATOM 4227 C C . THR A 1 541 ? -27.670 -54.585 70.650 1.00 30.30 538 THR D C 1
ATOM 4228 O O . THR A 1 541 ? -28.113 -55.107 71.675 1.00 40.66 538 THR D O 1
ATOM 4232 N N . LEU A 1 542 ? -26.347 -54.359 70.492 1.00 32.27 539 LEU D N 1
ATOM 4233 C CA . LEU A 1 542 ? -25.417 -54.644 71.600 1.00 29.31 539 LEU D CA 1
ATOM 4234 C C . LEU A 1 542 ? -25.608 -53.672 72.785 1.00 27.25 539 LEU D C 1
ATOM 4235 O O . LEU A 1 542 ? -25.434 -54.021 73.941 1.00 28.05 539 LEU D O 1
ATOM 4240 N N . ALA A 1 543 ? -25.886 -52.396 72.525 1.00 28.18 540 ALA D N 1
ATOM 4241 C CA . ALA A 1 543 ? -26.126 -51.456 73.606 1.00 30.99 540 ALA D CA 1
ATOM 4242 C C . ALA A 1 543 ? -27.445 -51.807 74.305 1.00 31.59 540 ALA D C 1
ATOM 4243 O O . ALA A 1 543 ? -27.466 -52.013 75.511 1.00 31.99 540 ALA D O 1
ATOM 4245 N N . ALA A 1 544 ? -28.534 -51.987 73.548 1.00 33.50 541 ALA D N 1
ATOM 4246 C CA . ALA A 1 544 ? -29.833 -52.239 74.163 1.00 35.78 541 ALA D CA 1
ATOM 4247 C C . ALA A 1 544 ? -29.772 -53.447 75.085 1.00 40.18 541 ALA D C 1
ATOM 4248 O O . ALA A 1 544 ? -30.693 -53.668 75.856 1.00 51.54 541 ALA D O 1
ATOM 4250 N N . ALA A 1 545 ? -28.699 -54.244 75.005 1.00 46.82 542 ALA D N 1
ATOM 4251 C CA . ALA A 1 545 ? -28.635 -55.505 75.725 1.00 41.01 542 ALA D CA 1
ATOM 4252 C C . ALA A 1 545 ? -27.507 -55.487 76.765 1.00 46.91 542 ALA D C 1
ATOM 4253 O O . ALA A 1 545 ? -27.266 -56.528 77.352 1.00 47.56 542 ALA D O 1
ATOM 4255 N N . ALA A 1 546 ? -26.826 -54.351 77.034 1.00 49.37 543 ALA D N 1
ATOM 4256 C CA . ALA A 1 546 ? -25.722 -54.363 77.990 1.00 54.12 543 ALA D CA 1
ATOM 4257 C C . ALA A 1 546 ? -26.287 -54.207 79.404 1.00 70.62 543 ALA D C 1
ATOM 4258 O O . ALA A 1 546 ? -27.370 -53.630 79.546 1.00 65.72 543 ALA D O 1
ATOM 4260 N N . PRO A 1 547 ? -25.659 -54.845 80.445 1.00 89.33 544 PRO D N 1
ATOM 4261 C CA . PRO A 1 547 ? -25.591 -54.274 81.800 1.00 80.61 544 PRO D CA 1
ATOM 4262 C C . PRO A 1 547 ? -24.644 -53.046 81.844 1.00 73.59 544 PRO D C 1
ATOM 4263 O O . PRO A 1 547 ? -25.026 -51.960 82.322 1.00 53.88 544 PRO D O 1
ATOM 4267 N N . MET B 1 4 ? -1.513 -46.648 11.861 1.00 56.56 1 MET C N 1
ATOM 4268 C CA . MET B 1 4 ? -2.633 -46.220 12.734 1.00 56.32 1 MET C CA 1
ATOM 4269 C C . MET B 1 4 ? -2.151 -46.190 14.190 1.00 63.48 1 MET C C 1
ATOM 4270 O O . MET B 1 4 ? -0.936 -46.147 14.403 1.00 85.07 1 MET C O 1
ATOM 4275 N N . ASP B 1 5 ? -3.083 -46.168 15.176 1.00 55.72 2 ASP C N 1
ATOM 4276 C CA . ASP B 1 5 ? -2.835 -46.708 16.515 1.00 51.78 2 ASP C CA 1
ATOM 4277 C C . ASP B 1 5 ? -2.219 -45.711 17.510 1.00 50.81 2 ASP C C 1
ATOM 4278 O O . ASP B 1 5 ? -2.531 -45.803 18.697 1.00 46.42 2 ASP C O 1
ATOM 4283 N N . TYR B 1 6 ? -1.275 -44.852 17.074 1.00 40.58 3 TYR C N 1
ATOM 4284 C CA . TYR B 1 6 ? -0.587 -43.909 17.947 1.00 33.13 3 TYR C CA 1
ATOM 4285 C C . TYR B 1 6 ? -1.027 -42.511 17.579 1.00 32.98 3 TYR C C 1
ATOM 4286 O O . TYR B 1 6 ? -1.725 -42.383 16.594 1.00 40.98 3 TYR C O 1
ATOM 4295 N N . GLN B 1 7 ? -0.743 -41.489 18.409 1.00 34.98 4 GLN C N 1
ATOM 4296 C CA . GLN B 1 7 ? -0.905 -40.096 17.978 1.00 30.50 4 GLN C CA 1
ATOM 4297 C C . GLN B 1 7 ? 0.276 -39.234 18.409 1.00 31.01 4 GLN C C 1
ATOM 4298 O O . GLN B 1 7 ? 0.395 -38.904 19.594 1.00 30.81 4 GLN C O 1
ATOM 4304 N N . ILE B 1 8 ? 1.061 -38.814 17.395 1.00 30.30 5 ILE C N 1
ATOM 4305 C CA . ILE B 1 8 ? 2.405 -38.306 17.578 1.00 31.28 5 ILE C CA 1
ATOM 4306 C C . ILE B 1 8 ? 2.633 -37.147 16.603 1.00 38.74 5 ILE C C 1
ATOM 4307 O O . ILE B 1 8 ? 2.529 -37.314 15.386 1.00 46.47 5 ILE C O 1
ATOM 4312 N N . ASP B 1 9 ? 2.997 -35.992 17.186 1.00 44.96 6 ASP C N 1
ATOM 4313 C CA . ASP B 1 9 ? 3.136 -34.703 16.519 1.00 46.58 6 ASP C CA 1
ATOM 4314 C C . ASP B 1 9 ? 4.236 -33.873 17.248 1.00 46.17 6 ASP C C 1
ATOM 4315 O O . ASP B 1 9 ? 4.429 -34.012 18.467 1.00 42.84 6 ASP C O 1
ATOM 4320 N N . LEU B 1 10 ? 5.046 -33.086 16.490 1.00 39.23 7 LEU C N 1
ATOM 4321 C CA . LEU B 1 10 ? 5.902 -32.010 16.999 1.00 31.78 7 LEU C CA 1
ATOM 4322 C C . LEU B 1 10 ? 5.020 -30.861 17.498 1.00 30.05 7 LEU C C 1
ATOM 4323 O O . LEU B 1 10 ? 3.938 -30.670 16.918 1.00 21.47 7 LEU C O 1
ATOM 4328 N N . VAL B 1 11 ? 5.475 -30.141 18.567 1.00 28.56 8 VAL C N 1
ATOM 4329 C CA . VAL B 1 11 ? 4.741 -29.016 19.175 1.00 28.46 8 VAL C CA 1
ATOM 4330 C C . VAL B 1 11 ? 5.687 -27.841 19.419 1.00 26.41 8 VAL C C 1
ATOM 4331 O O . VAL B 1 11 ? 6.897 -28.029 19.491 1.00 30.97 8 VAL C O 1
ATOM 4335 N N . ASP B 1 12 ? 5.157 -26.608 19.472 1.00 27.17 9 ASP C N 1
ATOM 4336 C CA . ASP B 1 12 ? 5.998 -25.428 19.729 1.00 23.07 9 ASP C CA 1
ATOM 4337 C C . ASP B 1 12 ? 6.795 -25.600 21.031 1.00 21.57 9 ASP C C 1
ATOM 4338 O O . ASP B 1 12 ? 6.314 -26.027 22.105 1.00 18.17 9 ASP C O 1
ATOM 4343 N N . PRO B 1 13 ? 8.068 -25.193 21.019 1.00 20.18 10 PRO C N 1
ATOM 4344 C CA . PRO B 1 13 ? 8.841 -25.139 22.269 1.00 17.78 10 PRO C CA 1
ATOM 4345 C C . PRO B 1 13 ? 8.170 -24.375 23.415 1.00 16.16 10 PRO C C 1
ATOM 4346 O O . PRO B 1 13 ? 8.368 -24.714 24.590 1.00 15.80 10 PRO C O 1
ATOM 4350 N N . LEU B 1 14 ? 7.327 -23.387 23.092 1.00 15.44 11 LEU C N 1
ATOM 4351 C CA . LEU B 1 14 ? 6.676 -22.566 24.138 1.00 16.51 11 LEU C CA 1
ATOM 4352 C C . LEU B 1 14 ? 5.347 -23.134 24.619 1.00 15.05 11 LEU C C 1
ATOM 4353 O O . LEU B 1 14 ? 4.616 -22.429 25.323 1.00 12.85 11 LEU C O 1
ATOM 4358 N N . THR B 1 15 ? 4.995 -24.333 24.128 1.00 16.74 12 THR C N 1
ATOM 4359 C CA . THR B 1 15 ? 3.771 -24.988 24.594 1.00 19.01 12 THR C CA 1
ATOM 4360 C C . THR B 1 15 ? 4.087 -25.820 25.844 1.00 19.81 12 THR C C 1
ATOM 4361 O O . THR B 1 15 ? 5.155 -26.464 25.945 1.00 19.64 12 THR C O 1
ATOM 4365 N N . LYS B 1 16 ? 3.126 -25.808 26.782 1.00 19.30 13 LYS C N 1
ATOM 4366 C CA . LYS B 1 16 ? 3.154 -26.693 27.935 1.00 19.75 13 LYS C CA 1
ATOM 4367 C C . LYS B 1 16 ? 2.153 -27.821 27.702 1.00 19.40 13 LYS C C 1
ATOM 4368 O O . LYS B 1 16 ? 0.936 -27.632 27.654 1.00 18.92 13 LYS C O 1
ATOM 4374 N N . VAL B 1 17 ? 2.682 -29.047 27.610 1.00 21.42 14 VAL C N 1
ATOM 4375 C CA . VAL B 1 17 ? 1.799 -30.189 27.379 1.00 20.04 14 VAL C CA 1
ATOM 4376 C C . VAL B 1 17 ? 1.289 -30.760 28.703 1.00 17.60 14 VAL C C 1
ATOM 4377 O O . VAL B 1 17 ? 2.051 -31.361 29.467 1.00 13.92 14 VAL C O 1
ATOM 4381 N N . PHE B 1 18 ? -0.007 -30.591 28.972 1.00 18.84 15 PHE C N 1
ATOM 4382 C CA . PHE B 1 18 ? -0.584 -31.277 30.137 1.00 24.06 15 PHE C CA 1
ATOM 4383 C C . PHE B 1 18 ? -0.926 -32.729 29.774 1.00 24.25 15 PHE C C 1
ATOM 4384 O O . PHE B 1 18 ? -1.091 -33.046 28.571 1.00 23.86 15 PHE C O 1
ATOM 4392 N N . ALA B 1 19 ? -0.959 -33.601 30.803 1.00 23.37 16 ALA C N 1
ATOM 4393 C CA . ALA B 1 19 ? -1.134 -35.052 30.595 1.00 28.23 16 ALA C CA 1
ATOM 4394 C C . ALA B 1 19 ? -2.592 -35.352 30.190 1.00 28.98 16 ALA C C 1
ATOM 4395 O O . ALA B 1 19 ? -2.922 -36.420 29.671 1.00 32.11 16 ALA C O 1
ATOM 4397 N N . ASP B 1 20 ? -3.287 -34.252 30.051 1.00 27.80 17 ASP C N 1
ATOM 4398 C CA . ASP B 1 20 ? -4.697 -34.053 30.254 1.00 34.09 17 ASP C CA 1
ATOM 4399 C C . ASP B 1 20 ? -5.366 -33.662 28.931 1.00 30.25 17 ASP C C 1
ATOM 4400 O O . ASP B 1 20 ? -6.564 -33.641 28.862 1.00 30.13 17 ASP C O 1
ATOM 4405 N N . GLU B 1 21 ? -4.578 -33.197 27.957 1.00 26.62 18 GLU C N 1
ATOM 4406 C CA . GLU B 1 21 ? -4.999 -32.434 26.805 1.00 30.68 18 GLU C CA 1
ATOM 4407 C C . GLU B 1 21 ? -4.016 -32.736 25.686 1.00 32.07 18 GLU C C 1
ATOM 4408 O O . GLU B 1 21 ? -2.810 -32.914 25.965 1.00 32.04 18 GLU C O 1
ATOM 4414 N N . VAL B 1 22 ? -4.537 -32.762 24.445 1.00 33.52 19 VAL C N 1
ATOM 4415 C CA . VAL B 1 22 ? -3.678 -32.800 23.271 1.00 35.32 19 VAL C CA 1
ATOM 4416 C C . VAL B 1 22 ? -3.326 -31.355 22.952 1.00 40.36 19 VAL C C 1
ATOM 4417 O O . VAL B 1 22 ? -4.165 -30.466 23.034 1.00 40.09 19 VAL C O 1
ATOM 4421 N N . PRO B 1 23 ? -2.037 -31.069 22.689 1.00 40.07 20 PRO C N 1
ATOM 4422 C CA . PRO B 1 23 ? -1.598 -29.719 22.285 1.00 45.06 20 PRO C CA 1
ATOM 4423 C C . PRO B 1 23 ? -1.610 -29.523 20.771 1.00 44.42 20 PRO C C 1
ATOM 4424 O O . PRO B 1 23 ? -1.780 -30.501 20.044 1.00 47.66 20 PRO C O 1
ATOM 4428 N N . ASP B 1 24 ? -1.387 -28.297 20.278 1.00 42.23 21 ASP C N 1
ATOM 4429 C CA . ASP B 1 24 ? -1.392 -28.107 18.827 1.00 45.29 21 ASP C CA 1
ATOM 4430 C C . ASP B 1 24 ? -0.030 -28.428 18.210 1.00 38.98 21 ASP C C 1
ATOM 4431 O O . ASP B 1 24 ? 1.006 -28.154 18.838 1.00 41.08 21 ASP C O 1
ATOM 4436 N N . ALA B 1 25 ? -0.083 -28.990 16.978 1.00 35.23 22 ALA C N 1
ATOM 4437 C CA . ALA B 1 25 ? 1.080 -29.412 16.187 1.00 35.79 22 ALA C CA 1
ATOM 4438 C C . ALA B 1 25 ? 1.775 -28.168 15.630 1.00 35.21 22 ALA C C 1
ATOM 4439 O O . ALA B 1 25 ? 1.058 -27.276 15.195 1.00 30.90 22 ALA C O 1
ATOM 4441 N N . TRP B 1 26 ? 3.133 -28.111 15.751 1.00 36.54 23 TRP C N 1
ATOM 4442 C CA . TRP B 1 26 ? 4.064 -27.238 15.017 1.00 35.82 23 TRP C CA 1
ATOM 4443 C C . TRP B 1 26 ? 3.953 -27.570 13.524 1.00 34.18 23 TRP C C 1
ATOM 4444 O O . TRP B 1 26 ? 4.084 -28.743 13.185 1.00 33.69 23 TRP C O 1
ATOM 4455 N N . VAL B 1 27 ? 3.641 -26.581 12.650 1.00 34.70 24 VAL C N 1
ATOM 4456 C CA . VAL B 1 27 ? 3.703 -26.818 11.210 1.00 36.02 24 VAL C CA 1
ATOM 4457 C C . VAL B 1 27 ? 5.174 -26.762 10.791 1.00 37.93 24 VAL C C 1
ATOM 4458 O O . VAL B 1 27 ? 5.827 -25.740 11.018 1.00 41.44 24 VAL C O 1
ATOM 4462 N N . VAL B 1 28 ? 5.709 -27.862 10.213 1.00 34.34 25 VAL C N 1
ATOM 4463 C CA . VAL B 1 28 ? 7.125 -27.892 9.843 1.00 42.98 25 VAL C CA 1
ATOM 4464 C C . VAL B 1 28 ? 7.446 -26.729 8.865 1.00 40.06 25 VAL C C 1
ATOM 4465 O O . VAL B 1 28 ? 6.816 -26.638 7.831 1.00 39.98 25 VAL C O 1
ATOM 4469 N N . ALA B 1 29 ? 8.311 -25.768 9.256 1.00 36.11 26 ALA C N 1
ATOM 4470 C CA . ALA B 1 29 ? 9.001 -24.827 8.357 1.00 42.07 26 ALA C CA 1
ATOM 4471 C C . ALA B 1 29 ? 10.529 -25.077 8.382 1.00 41.13 26 ALA C C 1
ATOM 4472 O O . ALA B 1 29 ? 11.044 -25.766 9.280 1.00 42.75 26 ALA C O 1
ATOM 4474 N N . THR B 1 30 ? 11.264 -24.529 7.388 1.00 36.86 27 THR C N 1
ATOM 4475 C CA . THR B 1 30 ? 12.734 -24.565 7.383 1.00 40.36 27 THR C CA 1
ATOM 4476 C C . THR B 1 30 ? 13.275 -23.704 8.544 1.00 44.91 27 THR C C 1
ATOM 4477 O O . THR B 1 30 ? 12.789 -22.605 8.812 1.00 51.26 27 THR C O 1
ATOM 4481 N N . GLN B 1 31 ? 14.284 -24.216 9.244 1.00 39.00 28 GLN C N 1
ATOM 4482 C CA . GLN B 1 31 ? 14.842 -23.539 10.392 1.00 36.64 28 GLN C CA 1
ATOM 4483 C C . GLN B 1 31 ? 16.154 -22.967 9.924 1.00 34.97 28 GLN C C 1
ATOM 4484 O O . GLN B 1 31 ? 16.861 -23.568 9.116 1.00 38.15 28 GLN C O 1
ATOM 4490 N N . MET B 1 32 ? 16.498 -21.814 10.443 1.00 32.17 29 MET C N 1
ATOM 4491 C CA . MET B 1 32 ? 17.848 -21.386 10.168 1.00 35.68 29 MET C CA 1
ATOM 4492 C C . MET B 1 32 ? 18.518 -21.101 11.509 1.00 32.68 29 MET C C 1
ATOM 4493 O O . MET B 1 32 ? 17.913 -20.534 12.424 1.00 29.37 29 MET C O 1
ATOM 4498 N N . VAL B 1 33 ? 19.754 -21.574 11.649 1.00 27.83 30 VAL C N 1
ATOM 4499 C CA . VAL B 1 33 ? 20.432 -21.341 12.908 1.00 31.71 30 VAL C CA 1
ATOM 4500 C C . VAL B 1 33 ? 21.764 -20.730 12.536 1.00 28.80 30 VAL C C 1
ATOM 4501 O O . VAL B 1 33 ? 22.323 -21.177 11.539 1.00 40.49 30 VAL C O 1
ATOM 4505 N N . LEU B 1 34 ? 22.265 -19.765 13.322 1.00 23.69 31 LEU C N 1
ATOM 4506 C CA . LEU B 1 34 ? 23.692 -19.468 13.252 1.00 25.52 31 LEU C CA 1
ATOM 4507 C C . LEU B 1 34 ? 24.450 -20.709 13.737 1.00 28.65 31 LEU C C 1
ATOM 4508 O O . LEU B 1 34 ? 23.916 -21.534 14.470 1.00 29.98 31 LEU C O 1
ATOM 4513 N N . GLN B 1 35 ? 25.725 -20.852 13.369 1.00 35.04 32 GLN C N 1
ATOM 4514 C CA . GLN B 1 35 ? 26.546 -21.992 13.813 1.00 35.20 32 GLN C CA 1
ATOM 4515 C C . GLN B 1 35 ? 26.950 -21.891 15.307 1.00 30.20 32 GLN C C 1
ATOM 4516 O O . GLN B 1 35 ? 27.558 -20.910 15.747 1.00 22.95 32 GLN C O 1
ATOM 4522 N N . GLY B 1 36 ? 26.706 -22.965 16.086 1.00 30.15 33 GLY C N 1
ATOM 4523 C CA . GLY B 1 36 ? 26.756 -22.924 17.549 1.00 29.98 33 GLY C CA 1
ATOM 4524 C C . GLY B 1 36 ? 25.368 -22.953 18.218 1.00 27.22 33 GLY C C 1
ATOM 4525 O O . GLY B 1 36 ? 25.218 -23.457 19.327 1.00 27.31 33 GLY C O 1
ATOM 4526 N N . GLU B 1 37 ? 24.346 -22.438 17.527 1.00 28.06 34 GLU C N 1
ATOM 4527 C CA . GLU B 1 37 ? 22.996 -22.316 18.068 1.00 32.26 34 GLU C CA 1
ATOM 4528 C C . GLU B 1 37 ? 22.249 -23.657 17.883 1.00 31.39 34 GLU C C 1
ATOM 4529 O O . GLU B 1 37 ? 22.094 -24.191 16.787 1.00 31.55 34 GLU C O 1
ATOM 4535 N N . PRO B 1 38 ? 21.804 -24.315 18.982 1.00 34.23 35 PRO C N 1
ATOM 4536 C CA . PRO B 1 38 ? 20.961 -25.511 18.861 1.00 26.98 35 PRO C CA 1
ATOM 4537 C C . PRO B 1 38 ? 19.598 -25.303 18.240 1.00 23.74 35 PRO C C 1
ATOM 4538 O O . PRO B 1 38 ? 18.989 -24.254 18.449 1.00 22.66 35 PRO C O 1
ATOM 4542 N N . LEU B 1 39 ? 19.153 -26.295 17.464 1.00 24.06 36 LEU C N 1
ATOM 4543 C CA . LEU B 1 39 ? 17.729 -26.424 17.165 1.00 25.76 36 LEU C CA 1
ATOM 4544 C C . LEU B 1 39 ? 17.018 -27.150 18.310 1.00 25.52 36 LEU C C 1
ATOM 4545 O O . LEU B 1 39 ? 17.490 -28.223 18.732 1.00 18.96 36 LEU C O 1
ATOM 4550 N N . VAL B 1 40 ? 15.877 -26.555 18.770 1.00 25.45 37 VAL C N 1
ATOM 4551 C CA . VAL B 1 40 ? 15.095 -27.072 19.898 1.00 23.18 37 VAL C CA 1
ATOM 4552 C C . VAL B 1 40 ? 13.685 -27.398 19.426 1.00 18.64 37 VAL C C 1
ATOM 4553 O O . VAL B 1 40 ? 12.995 -26.518 18.917 1.00 17.28 37 VAL C O 1
ATOM 4557 N N . LEU B 1 41 ? 13.302 -28.669 19.602 1.00 17.90 38 LEU C N 1
ATOM 4558 C CA . LEU B 1 41 ? 11.960 -29.158 19.289 1.00 19.09 38 LEU C CA 1
ATOM 4559 C C . LEU B 1 41 ? 11.348 -29.837 20.516 1.00 20.00 38 LEU C C 1
ATOM 4560 O O . LEU B 1 41 ? 12.073 -30.304 21.420 1.00 17.15 38 LEU C O 1
ATOM 4565 N N . GLN B 1 42 ? 10.014 -29.949 20.494 1.00 22.50 39 GLN C N 1
ATOM 4566 C CA . GLN B 1 42 ? 9.246 -30.703 21.471 1.00 21.72 39 GLN C CA 1
ATOM 4567 C C . GLN B 1 42 ? 8.353 -31.700 20.720 1.00 23.30 39 GLN C C 1
ATOM 4568 O O . GLN B 1 42 ? 7.739 -31.349 19.726 1.00 19.45 39 GLN C O 1
ATOM 4574 N N . LEU B 1 43 ? 8.225 -32.946 21.241 1.00 26.83 40 LEU C N 1
ATOM 4575 C CA . LEU B 1 43 ? 7.444 -34.013 20.608 1.00 26.34 40 LEU C CA 1
ATOM 4576 C C . LEU B 1 43 ? 6.458 -34.672 21.599 1.00 21.55 40 LEU C C 1
ATOM 4577 O O . LEU B 1 43 ? 6.828 -35.319 22.558 1.00 18.65 40 LEU C O 1
ATOM 4582 N N . ALA B 1 44 ? 5.168 -34.491 21.354 1.00 25.06 41 ALA C N 1
ATOM 4583 C CA . ALA B 1 44 ? 4.086 -35.040 22.173 1.00 24.51 41 ALA C CA 1
ATOM 4584 C C . ALA B 1 44 ? 3.592 -36.368 21.574 1.00 25.47 41 ALA C C 1
ATOM 4585 O O . ALA B 1 44 ? 3.698 -36.557 20.359 1.00 18.93 41 ALA C O 1
ATOM 4587 N N . TYR B 1 45 ? 3.078 -37.270 22.440 1.00 28.02 42 TYR C N 1
ATOM 4588 C CA . TYR B 1 45 ? 2.810 -38.666 22.078 1.00 27.20 42 TYR C CA 1
ATOM 4589 C C . TYR B 1 45 ? 1.860 -39.352 23.069 1.00 28.33 42 TYR C C 1
ATOM 4590 O O . TYR B 1 45 ? 1.837 -39.116 24.283 1.00 21.54 42 TYR C O 1
ATOM 4599 N N . GLN B 1 46 ? 1.161 -40.328 22.498 1.00 30.23 43 GLN C N 1
ATOM 4600 C CA . GLN B 1 46 ? 0.054 -41.036 23.119 1.00 31.95 43 GLN C CA 1
ATOM 4601 C C . GLN B 1 46 ? -0.272 -42.275 22.260 1.00 34.53 43 GLN C C 1
ATOM 4602 O O . GLN B 1 46 ? -0.123 -42.237 21.031 1.00 43.85 43 GLN C O 1
ATOM 4608 N N . ARG B 1 47 ? -0.684 -43.401 22.891 1.00 37.14 44 ARG C N 1
ATOM 4609 C CA . ARG B 1 47 ? -1.194 -44.568 22.173 1.00 33.47 44 ARG C CA 1
ATOM 4610 C C . ARG B 1 47 ? -2.712 -44.530 22.190 1.00 29.61 44 ARG C C 1
ATOM 4611 O O . ARG B 1 47 ? -3.304 -44.473 23.263 1.00 35.24 44 ARG C O 1
ATOM 4619 N N . LEU B 1 48 ? -3.323 -44.592 20.992 1.00 30.45 45 LEU C N 1
ATOM 4620 C CA . LEU B 1 48 ? -4.786 -44.557 20.845 1.00 32.58 45 LEU C CA 1
ATOM 4621 C C . LEU B 1 48 ? -5.431 -45.948 20.997 1.00 30.52 45 LEU C C 1
ATOM 4622 O O . LEU B 1 48 ? -6.565 -46.054 21.436 1.00 31.32 45 LEU C O 1
ATOM 4627 N N . ARG B 1 49 ? -4.722 -47.020 20.597 1.00 35.18 46 ARG C N 1
ATOM 4628 C CA . ARG B 1 49 ? -5.150 -48.416 20.705 1.00 32.94 46 ARG C CA 1
ATOM 4629 C C . ARG B 1 49 ? -5.352 -48.742 22.184 1.00 38.74 46 ARG C C 1
ATOM 4630 O O . ARG B 1 49 ? -4.410 -48.569 23.006 1.00 36.66 46 ARG C O 1
ATOM 4638 N N . ASP B 1 50 ? -6.593 -49.197 22.472 1.00 35.99 47 ASP C N 1
ATOM 4639 C CA . ASP B 1 50 ? -7.070 -49.515 23.813 1.00 29.92 47 ASP C CA 1
ATOM 4640 C C . ASP B 1 50 ? -6.923 -51.010 24.163 1.00 31.15 47 ASP C C 1
ATOM 4641 O O . ASP B 1 50 ? -7.907 -51.647 24.557 1.00 32.73 47 ASP C O 1
ATOM 4646 N N . ASP B 1 51 ? -5.680 -51.536 24.168 1.00 34.83 48 ASP C N 1
ATOM 4647 C CA . ASP B 1 51 ? -5.396 -52.943 24.466 1.00 39.48 48 ASP C CA 1
ATOM 4648 C C . ASP B 1 51 ? -5.383 -53.175 25.990 1.00 37.45 48 ASP C C 1
ATOM 4649 O O . ASP B 1 51 ? -5.979 -52.417 26.747 1.00 34.25 48 ASP C O 1
ATOM 4654 N N . ASP B 1 52 ? -4.738 -54.257 26.448 1.00 37.42 49 ASP C N 1
ATOM 4655 C CA . ASP B 1 52 ? -4.727 -54.648 27.856 1.00 38.44 49 ASP C CA 1
ATOM 4656 C C . ASP B 1 52 ? -3.447 -54.244 28.615 1.00 35.24 49 ASP C C 1
ATOM 4657 O O . ASP B 1 52 ? -3.437 -54.304 29.841 1.00 38.10 49 ASP C O 1
ATOM 4662 N N . ALA B 1 53 ? -2.364 -53.896 27.900 1.00 31.05 50 ALA C N 1
ATOM 4663 C CA . ALA B 1 53 ? -1.221 -53.156 28.434 1.00 30.04 50 ALA C CA 1
ATOM 4664 C C . ALA B 1 53 ? -1.519 -51.639 28.557 1.00 30.76 50 ALA C C 1
ATOM 4665 O O . ALA B 1 53 ? -2.135 -51.014 27.682 1.00 34.69 50 ALA C O 1
ATOM 4667 N N . SER B 1 54 ? -1.033 -51.017 29.644 1.00 27.82 51 SER C N 1
ATOM 4668 C CA . SER B 1 54 ? -1.150 -49.590 29.897 1.00 23.27 51 SER C CA 1
ATOM 4669 C C . SER B 1 54 ? -0.319 -48.807 28.891 1.00 22.42 51 SER C C 1
ATOM 4670 O O . SER B 1 54 ? -0.784 -47.800 28.430 1.00 23.37 51 SER C O 1
ATOM 4673 N N . PHE B 1 55 ? 0.813 -49.340 28.436 1.00 23.06 52 PHE C N 1
ATOM 4674 C CA . PHE B 1 55 ? 1.687 -48.650 27.493 1.00 24.72 52 PHE C CA 1
ATOM 4675 C C . PHE B 1 55 ? 2.365 -49.591 26.474 1.00 26.39 52 PHE C C 1
ATOM 4676 O O . PHE B 1 55 ? 2.389 -50.795 26.640 1.00 24.58 52 PHE C O 1
ATOM 4684 N N . SER B 1 56 ? 3.010 -49.011 25.448 1.00 30.53 53 SER C N 1
ATOM 4685 C CA . SER B 1 56 ? 3.730 -49.734 24.408 1.00 27.26 53 SER C CA 1
ATOM 4686 C C . SER B 1 56 ? 5.026 -48.981 24.213 1.00 25.91 53 SER C C 1
ATOM 4687 O O . SER B 1 56 ? 5.020 -47.760 24.115 1.00 32.09 53 SER C O 1
ATOM 4690 N N . GLU B 1 57 ? 6.133 -49.681 24.325 1.00 24.65 54 GLU C N 1
ATOM 4691 C CA . GLU B 1 57 ? 7.443 -49.095 24.146 1.00 29.21 54 GLU C CA 1
ATOM 4692 C C . GLU B 1 57 ? 7.722 -48.702 22.696 1.00 29.34 54 GLU C C 1
ATOM 4693 O O . GLU B 1 57 ? 7.413 -49.477 21.798 1.00 26.02 54 GLU C O 1
ATOM 4699 N N . LEU B 1 58 ? 8.277 -47.486 22.499 1.00 27.36 55 LEU C N 1
ATOM 4700 C CA . LEU B 1 58 ? 8.754 -46.971 21.209 1.00 29.88 55 LEU C CA 1
ATOM 4701 C C . LEU B 1 58 ? 10.255 -46.679 21.289 1.00 32.79 55 LEU C C 1
ATOM 4702 O O . LEU B 1 58 ? 10.779 -46.383 22.376 1.00 35.79 55 LEU C O 1
ATOM 4707 N N . THR B 1 59 ? 10.945 -46.752 20.133 1.00 32.84 56 THR C N 1
ATOM 4708 C CA . THR B 1 59 ? 12.365 -46.400 20.060 1.00 33.80 56 THR C CA 1
ATOM 4709 C C . THR B 1 59 ? 12.492 -45.141 19.220 1.00 33.21 56 THR C C 1
ATOM 4710 O O . THR B 1 59 ? 11.761 -45.009 18.247 1.00 37.62 56 THR C O 1
ATOM 4714 N N . LEU B 1 60 ? 13.413 -44.255 19.609 1.00 31.52 57 LEU C N 1
ATOM 4715 C CA . LEU B 1 60 ? 13.629 -42.981 18.942 1.00 32.15 57 LEU C CA 1
ATOM 4716 C C . LEU B 1 60 ? 14.906 -43.061 18.088 1.00 30.69 57 LEU C C 1
ATOM 4717 O O . LEU B 1 60 ? 15.985 -43.520 18.520 1.00 26.26 57 LEU C O 1
ATOM 4722 N N . ALA B 1 61 ? 14.792 -42.572 16.852 1.00 27.73 58 ALA C N 1
ATOM 4723 C CA . ALA B 1 61 ? 15.982 -42.344 16.033 1.00 26.37 58 ALA C CA 1
ATOM 4724 C C . ALA B 1 61 ? 15.880 -40.911 15.482 1.00 23.87 58 ALA C C 1
ATOM 4725 O O . ALA B 1 61 ? 14.739 -40.446 15.155 1.00 19.10 58 ALA C O 1
ATOM 4727 N N . THR B 1 62 ? 17.059 -40.243 15.394 1.00 20.60 59 THR C N 1
ATOM 4728 C CA . THR B 1 62 ? 17.180 -38.984 14.660 1.00 26.51 59 THR C CA 1
ATOM 4729 C C . THR B 1 62 ? 18.320 -39.055 13.633 1.00 24.19 59 THR C C 1
ATOM 4730 O O . THR B 1 62 ? 19.371 -39.597 13.994 1.00 21.74 59 THR C O 1
ATOM 4734 N N . SER B 1 63 ? 18.178 -38.432 12.423 1.00 26.05 60 SER C N 1
ATOM 4735 C CA . SER B 1 63 ? 19.282 -38.348 11.431 1.00 28.08 60 SER C CA 1
ATOM 4736 C C . SER B 1 63 ? 20.586 -37.752 11.982 1.00 34.12 60 SER C C 1
ATOM 4737 O O . SER B 1 63 ? 21.643 -38.040 11.398 1.00 33.40 60 SER C O 1
ATOM 4740 N N . LEU B 1 64 ? 20.484 -36.763 12.911 1.00 36.60 61 LEU C N 1
ATOM 4741 C CA . LEU B 1 64 ? 21.616 -36.057 13.511 1.00 30.84 61 LEU C CA 1
ATOM 4742 C C . LEU B 1 64 ? 21.532 -36.292 15.009 1.00 31.49 61 LEU C C 1
ATOM 4743 O O . LEU B 1 64 ? 20.417 -36.449 15.549 1.00 32.68 61 LEU C O 1
ATOM 4748 N N . SER B 1 65 ? 22.701 -36.233 15.657 1.00 32.06 62 SER C N 1
ATOM 4749 C CA . SER B 1 65 ? 22.849 -36.319 17.110 1.00 36.34 62 SER C CA 1
ATOM 4750 C C . SER B 1 65 ? 21.945 -35.317 17.864 1.00 38.03 62 SER C C 1
ATOM 4751 O O . SER B 1 65 ? 21.988 -34.098 17.600 1.00 32.27 62 SER C O 1
ATOM 4754 N N . ALA B 1 66 ? 21.124 -35.868 18.785 1.00 31.15 63 ALA C N 1
ATOM 4755 C CA . ALA B 1 66 ? 20.212 -35.101 19.624 1.00 35.64 63 ALA C CA 1
ATOM 4756 C C . ALA B 1 66 ? 20.465 -35.382 21.112 1.00 35.68 63 ALA C C 1
ATOM 4757 O O . ALA B 1 66 ? 20.691 -36.542 21.505 1.00 32.00 63 ALA C O 1
ATOM 4759 N N . GLN B 1 67 ? 20.393 -34.336 21.969 1.00 34.66 64 GLN C N 1
ATOM 4760 C CA . GLN B 1 67 ? 20.185 -34.607 23.399 1.00 32.73 64 GLN C CA 1
ATOM 4761 C C . GLN B 1 67 ? 18.694 -34.630 23.680 1.00 26.85 64 GLN C C 1
ATOM 4762 O O . GLN B 1 67 ? 18.005 -33.698 23.300 1.00 25.33 64 GLN C O 1
ATOM 4768 N N . CYS B 1 68 ? 18.188 -35.747 24.236 1.00 29.76 65 CYS C N 1
ATOM 4769 C CA . CYS B 1 68 ? 16.737 -35.940 24.365 1.00 31.99 65 CYS C CA 1
ATOM 4770 C C . CYS B 1 68 ? 16.338 -36.141 25.819 1.00 25.80 65 CYS C C 1
ATOM 4771 O O . CYS B 1 68 ? 17.052 -36.770 26.558 1.00 25.08 65 CYS C O 1
ATOM 4774 N N . PHE B 1 69 ? 15.202 -35.562 26.215 1.00 24.51 66 PHE C N 1
ATOM 4775 C CA . PHE B 1 69 ? 14.756 -35.605 27.600 1.00 24.69 66 PHE C CA 1
ATOM 4776 C C . PHE B 1 69 ? 13.269 -35.916 27.610 1.00 21.08 66 PHE C C 1
ATOM 4777 O O . PHE B 1 69 ? 12.516 -35.347 26.812 1.00 21.17 66 PHE C O 1
ATOM 4785 N N . GLU B 1 70 ? 12.849 -36.700 28.598 1.00 20.62 67 GLU C N 1
ATOM 4786 C CA . GLU B 1 70 ? 11.427 -36.801 28.884 1.00 21.33 67 GLU C CA 1
ATOM 4787 C C . GLU B 1 70 ? 11.032 -35.691 29.842 1.00 20.15 67 GLU C C 1
ATOM 4788 O O . GLU B 1 70 ? 11.776 -35.380 30.813 1.00 21.57 67 GLU C O 1
ATOM 4794 N N . ILE B 1 71 ? 9.857 -35.132 29.537 1.00 15.33 68 ILE C N 1
ATOM 4795 C CA . ILE B 1 71 ? 9.299 -34.043 30.331 1.00 15.79 68 ILE C CA 1
ATOM 4796 C C . ILE B 1 71 ? 8.349 -34.665 31.356 1.00 13.23 68 ILE C C 1
ATOM 4797 O O . ILE B 1 71 ? 7.459 -35.437 30.996 1.00 11.98 68 ILE C O 1
ATOM 4802 N N . ASN B 1 72 ? 8.591 -34.306 32.633 1.00 14.48 69 ASN C N 1
ATOM 4803 C CA . ASN B 1 72 ? 7.984 -34.933 33.820 1.00 14.84 69 ASN C CA 1
ATOM 4804 C C . ASN B 1 72 ? 6.950 -34.005 34.443 1.00 14.75 69 ASN C C 1
ATOM 4805 O O . ASN B 1 72 ? 7.178 -32.801 34.581 1.00 10.88 69 ASN C O 1
ATOM 4810 N N . GLN B 1 73 ? 5.763 -34.584 34.722 1.00 15.41 70 GLN C N 1
ATOM 4811 C CA . GLN B 1 73 ? 4.699 -33.846 35.373 1.00 13.99 70 GLN C CA 1
ATOM 4812 C C . GLN B 1 73 ? 4.984 -33.792 36.865 1.00 14.54 70 GLN C C 1
ATOM 4813 O O . GLN B 1 73 ? 5.136 -34.860 37.441 1.00 17.85 70 GLN C O 1
ATOM 4819 N N . VAL B 1 74 ? 4.871 -32.582 37.486 1.00 16.91 71 VAL C N 1
ATOM 4820 C CA . VAL B 1 74 ? 5.236 -32.321 38.883 1.00 16.08 71 VAL C CA 1
ATOM 4821 C C . VAL B 1 74 ? 4.070 -31.648 39.648 1.00 15.39 71 VAL C C 1
ATOM 4822 O O . VAL B 1 74 ? 3.307 -30.859 39.103 1.00 15.71 71 VAL C O 1
ATOM 4826 N N . PRO B 1 75 ? 3.795 -32.009 40.924 1.00 14.17 72 PRO C N 1
ATOM 4827 C CA . PRO B 1 75 ? 2.675 -31.416 41.637 1.00 16.73 72 PRO C CA 1
ATOM 4828 C C . PRO B 1 75 ? 2.837 -29.966 42.091 1.00 17.75 72 PRO C C 1
ATOM 4829 O O . PRO B 1 75 ? 3.911 -29.616 42.561 1.00 20.78 72 PRO C O 1
ATOM 4833 N N . SER B 1 76 ? 1.724 -29.196 42.051 1.00 17.41 73 SER C N 1
ATOM 4834 C CA . SER B 1 76 ? 1.603 -27.867 42.663 1.00 16.64 73 SER C CA 1
ATOM 4835 C C . SER B 1 76 ? 0.318 -27.781 43.504 1.00 15.92 73 SER C C 1
ATOM 4836 O O . SER B 1 76 ? -0.784 -27.953 42.950 1.00 12.17 73 SER C O 1
ATOM 4839 N N . GLN B 1 77 ? 0.502 -27.454 44.807 1.00 17.63 74 GLN C N 1
ATOM 4840 C CA . GLN B 1 77 ? -0.575 -27.100 45.738 1.00 19.59 74 GLN C CA 1
ATOM 4841 C C . GLN B 1 77 ? -0.881 -25.582 45.736 1.00 16.37 74 GLN C C 1
ATOM 4842 O O . GLN B 1 77 ? -1.912 -25.144 46.237 1.00 17.70 74 GLN C O 1
ATOM 4848 N N . LEU B 1 78 ? 0.012 -24.744 45.197 1.00 14.74 75 LEU C N 1
ATOM 4849 C CA . LEU B 1 78 ? -0.239 -23.301 45.132 1.00 13.44 75 LEU C CA 1
ATOM 4850 C C . LEU B 1 78 ? 0.285 -22.755 43.808 1.00 13.72 75 LEU C C 1
ATOM 4851 O O . LEU B 1 78 ? 1.422 -22.292 43.696 1.00 14.73 75 LEU C O 1
ATOM 4856 N N . PRO B 1 79 ? -0.531 -22.868 42.742 1.00 12.90 76 PRO C N 1
ATOM 4857 C CA . PRO B 1 79 ? -0.115 -22.431 41.414 1.00 12.84 76 PRO C CA 1
ATOM 4858 C C . PRO B 1 79 ? -0.014 -20.936 41.125 1.00 13.67 76 PRO C C 1
ATOM 4859 O O . PRO B 1 79 ? 0.783 -20.518 40.226 1.00 12.42 76 PRO C O 1
ATOM 4863 N N . THR B 1 80 ? -0.852 -20.184 41.864 1.00 13.75 77 THR C N 1
ATOM 4864 C CA . THR B 1 80 ? -0.868 -18.723 41.836 1.00 15.04 77 THR C CA 1
ATOM 4865 C C . THR B 1 80 ? -1.018 -18.120 43.238 1.00 14.81 77 THR C C 1
ATOM 4866 O O . THR B 1 80 ? -1.381 -18.789 44.189 1.00 17.09 77 THR C O 1
ATOM 4870 N N . TRP B 1 81 ? -0.656 -16.840 43.353 1.00 17.00 78 TRP C N 1
ATOM 4871 C CA . TRP B 1 81 ? -1.003 -15.965 44.471 1.00 18.78 78 TRP C CA 1
ATOM 4872 C C . TRP B 1 81 ? -2.379 -15.317 44.219 1.00 20.75 78 TRP C C 1
ATOM 4873 O O . TRP B 1 81 ? -3.088 -15.600 43.250 1.00 18.87 78 TRP C O 1
ATOM 4884 N N . PRO B 1 82 ? -2.902 -14.479 45.134 1.00 24.83 79 PRO C N 1
ATOM 4885 C CA . PRO B 1 82 ? -4.272 -13.948 44.951 1.00 25.46 79 PRO C CA 1
ATOM 4886 C C . PRO B 1 82 ? -4.492 -13.101 43.679 1.00 24.68 79 PRO C C 1
ATOM 4887 O O . PRO B 1 82 ? -3.609 -12.362 43.303 1.00 24.45 79 PRO C O 1
ATOM 4891 N N . HIS B 1 83 ? -5.644 -13.247 42.997 1.00 24.12 80 HIS C N 1
ATOM 4892 C CA . HIS B 1 83 ? -6.105 -12.367 41.923 1.00 22.38 80 HIS C CA 1
ATOM 4893 C C . HIS B 1 83 ? -5.313 -12.612 40.633 1.00 22.34 80 HIS C C 1
ATOM 4894 O O . HIS B 1 83 ? -4.907 -11.685 39.924 1.00 19.58 80 HIS C O 1
ATOM 4901 N N . PRO B 1 84 ? -5.152 -13.883 40.218 1.00 21.07 81 PRO C N 1
ATOM 4902 C CA . PRO B 1 84 ? -4.427 -14.163 38.973 1.00 21.50 81 PRO C CA 1
ATOM 4903 C C . PRO B 1 84 ? -5.001 -13.453 37.736 1.00 21.93 81 PRO C C 1
ATOM 4904 O O . PRO B 1 84 ? -6.216 -13.435 37.617 1.00 25.73 81 PRO C O 1
ATOM 4908 N N . ASP B 1 85 ? -4.144 -12.814 36.897 1.00 20.34 82 ASP C N 1
ATOM 4909 C CA . ASP B 1 85 ? -4.547 -12.258 35.602 1.00 20.09 82 ASP C CA 1
ATOM 4910 C C . ASP B 1 85 ? -4.782 -13.408 34.606 1.00 19.07 82 ASP C C 1
ATOM 4911 O O . ASP B 1 85 ? -4.468 -14.562 34.859 1.00 21.21 82 ASP C O 1
ATOM 4916 N N . ALA B 1 86 ? -5.275 -13.090 33.414 1.00 17.21 83 ALA C N 1
ATOM 4917 C CA . ALA B 1 86 ? -5.780 -14.088 32.489 1.00 15.76 83 ALA C CA 1
ATOM 4918 C C . ALA B 1 86 ? -4.679 -14.774 31.670 1.00 17.55 83 ALA C C 1
ATOM 4919 O O . ALA B 1 86 ? -4.998 -15.672 30.889 1.00 17.12 83 ALA C O 1
ATOM 4921 N N . ARG B 1 87 ? -3.377 -14.430 31.872 1.00 20.78 84 ARG C N 1
ATOM 4922 C CA . ARG B 1 87 ? -2.233 -15.095 31.227 1.00 17.71 84 ARG C CA 1
ATOM 4923 C C . ARG B 1 87 ? -2.024 -16.521 31.748 1.00 18.89 84 ARG C C 1
ATOM 4924 O O . ARG B 1 87 ? -1.373 -17.327 31.070 1.00 19.76 84 ARG C O 1
ATOM 4932 N N . TYR B 1 88 ? -2.452 -16.747 33.011 1.00 18.78 85 TYR C N 1
ATOM 4933 C CA . TYR B 1 88 ? -2.279 -17.994 33.768 1.00 19.11 85 TYR C CA 1
ATOM 4934 C C . TYR B 1 88 ? -3.120 -19.103 33.105 1.00 20.47 85 TYR C C 1
ATOM 4935 O O . TYR B 1 88 ? -4.302 -18.896 32.810 1.00 25.49 85 TYR C O 1
ATOM 4944 N N . LEU B 1 89 ? -2.474 -20.254 32.861 1.00 20.34 86 LEU C N 1
ATOM 4945 C CA . LEU B 1 89 ? -2.970 -21.361 32.068 1.00 21.72 86 LEU C CA 1
ATOM 4946 C C . LEU B 1 89 ? -4.030 -22.149 32.852 1.00 24.06 86 LEU C C 1
ATOM 4947 O O . LEU B 1 89 ? -5.087 -22.475 32.301 1.00 22.04 86 LEU C O 1
ATOM 4952 N N . ARG B 1 90 ? -3.675 -22.507 34.105 1.00 22.73 87 ARG C N 1
ATOM 4953 C CA . ARG B 1 90 ? -4.545 -23.119 35.097 1.00 20.92 87 ARG C CA 1
ATOM 4954 C C . ARG B 1 90 ? -4.244 -22.476 36.446 1.00 18.83 87 ARG C C 1
ATOM 4955 O O . ARG B 1 90 ? -3.117 -22.043 36.704 1.00 17.54 87 ARG C O 1
ATOM 4963 N N . THR B 1 91 ? -5.227 -22.511 37.338 1.00 17.20 88 THR C N 1
ATOM 4964 C CA . THR B 1 91 ? -5.154 -21.772 38.598 1.00 18.76 88 THR C CA 1
ATOM 4965 C C . THR B 1 91 ? -5.584 -22.571 39.836 1.00 19.95 88 THR C C 1
ATOM 4966 O O . THR B 1 91 ? -5.897 -21.931 40.830 1.00 31.85 88 THR C O 1
ATOM 4970 N N . THR B 1 92 ? -5.711 -23.921 39.758 1.00 16.98 89 THR C N 1
ATOM 4971 C CA . THR B 1 92 ? -6.009 -24.784 40.893 1.00 14.90 89 THR C CA 1
ATOM 4972 C C . THR B 1 92 ? -4.927 -25.869 41.021 1.00 12.67 89 THR C C 1
ATOM 4973 O O . THR B 1 92 ? -4.154 -26.155 40.074 1.00 11.84 89 THR C O 1
ATOM 4977 N N . PRO B 1 93 ? -4.786 -26.502 42.215 1.00 11.96 90 PRO C N 1
ATOM 4978 C CA . PRO B 1 93 ? -3.844 -27.642 42.363 1.00 11.64 90 PRO C CA 1
ATOM 4979 C C . PRO B 1 93 ? -4.003 -28.738 41.305 1.00 11.82 90 PRO C C 1
ATOM 4980 O O . PRO B 1 93 ? -5.103 -29.109 40.961 1.00 14.18 90 PRO C O 1
ATOM 4984 N N . GLY B 1 94 ? -2.896 -29.157 40.695 1.00 11.89 91 GLY C N 1
ATOM 4985 C CA . GLY B 1 94 ? -2.848 -30.229 39.719 1.00 11.13 91 GLY C CA 1
ATOM 4986 C C . GLY B 1 94 ? -1.384 -30.576 39.431 1.00 11.69 91 GLY C C 1
ATOM 4987 O O . GLY B 1 94 ? -0.480 -30.235 40.192 1.00 13.52 91 GLY C O 1
ATOM 4988 N N . LEU B 1 95 ? -1.126 -31.183 38.278 1.00 13.02 92 LEU C N 1
ATOM 4989 C CA . LEU B 1 95 ? 0.219 -31.535 37.846 1.00 12.69 92 LEU C CA 1
ATOM 4990 C C . LEU B 1 95 ? 0.682 -30.555 36.768 1.00 13.66 92 LEU C C 1
ATOM 4991 O O . LEU B 1 95 ? -0.091 -30.171 35.874 1.00 12.91 92 LEU C O 1
ATOM 4996 N N . PHE B 1 96 ? 1.981 -30.195 36.789 1.00 13.48 93 PHE C N 1
ATOM 4997 C CA . PHE B 1 96 ? 2.462 -29.265 35.777 1.00 13.44 93 PHE C CA 1
ATOM 4998 C C . PHE B 1 96 ? 3.728 -29.866 35.165 1.00 14.48 93 PHE C C 1
ATOM 4999 O O . PHE B 1 96 ? 4.513 -30.519 35.903 1.00 12.16 93 PHE C O 1
ATOM 5007 N N . PRO B 1 97 ? 3.934 -29.707 33.817 1.00 14.67 94 PRO C N 1
ATOM 5008 C CA . PRO B 1 97 ? 5.124 -30.205 33.141 1.00 17.03 94 PRO C CA 1
ATOM 5009 C C . PRO B 1 97 ? 6.285 -29.303 33.529 1.00 18.89 94 PRO C C 1
ATOM 5010 O O . PRO B 1 97 ? 6.138 -28.065 33.324 1.00 23.66 94 PRO C O 1
ATOM 5014 N N . ASP B 1 98 ? 7.372 -29.923 34.093 1.00 16.05 95 ASP C N 1
ATOM 5015 C CA . ASP B 1 98 ? 8.551 -29.156 34.467 1.00 15.83 95 ASP C CA 1
ATOM 5016 C C . ASP B 1 98 ? 9.882 -29.935 34.471 1.00 16.37 95 ASP C C 1
ATOM 5017 O O . ASP B 1 98 ? 10.887 -29.463 33.944 1.00 16.38 95 ASP C O 1
ATOM 5022 N N . LEU B 1 99 ? 9.941 -31.091 35.134 1.00 18.14 96 LEU C N 1
ATOM 5023 C CA . LEU B 1 99 ? 11.195 -31.795 35.361 1.00 16.03 96 LEU C CA 1
ATOM 5024 C C . LEU B 1 99 ? 11.664 -32.499 34.085 1.00 15.42 96 LEU C C 1
ATOM 5025 O O . LEU B 1 99 ? 10.885 -33.255 33.530 1.00 14.06 96 LEU C O 1
ATOM 5030 N N . LEU B 1 100 ? 12.968 -32.343 33.748 1.00 14.40 97 LEU C N 1
ATOM 5031 C CA . LEU B 1 100 ? 13.568 -33.013 32.619 1.00 15.01 97 LEU C CA 1
ATOM 5032 C C . LEU B 1 100 ? 14.520 -34.136 33.087 1.00 19.02 97 LEU C C 1
ATOM 5033 O O . LEU B 1 100 ? 15.471 -33.886 33.862 1.00 19.29 97 LEU C O 1
ATOM 5038 N N . THR B 1 101 ? 14.244 -35.376 32.602 1.00 17.17 98 THR C N 1
ATOM 5039 C CA . THR B 1 101 ? 15.076 -36.535 32.885 1.00 18.61 98 THR C CA 1
ATOM 5040 C C . THR B 1 101 ? 15.713 -37.036 31.592 1.00 19.41 98 THR C C 1
ATOM 5041 O O . THR B 1 101 ? 15.005 -37.137 30.579 1.00 19.51 98 THR C O 1
ATOM 5045 N N . PRO B 1 102 ? 17.041 -37.340 31.575 1.00 20.17 99 PRO C N 1
ATOM 5046 C CA . PRO B 1 102 ? 17.686 -37.858 30.366 1.00 21.69 99 PRO C CA 1
ATOM 5047 C C . PRO B 1 102 ? 16.924 -39.086 29.841 1.00 23.17 99 PRO C C 1
ATOM 5048 O O . PRO B 1 102 ? 16.486 -39.932 30.634 1.00 19.38 99 PRO C O 1
ATOM 5052 N N . LEU B 1 103 ? 16.724 -39.160 28.507 1.00 25.64 100 LEU C N 1
ATOM 5053 C CA . LEU B 1 103 ? 16.097 -40.340 27.924 1.00 30.50 100 LEU C CA 1
ATOM 5054 C C . LEU B 1 103 ? 17.184 -41.389 27.692 1.00 29.80 100 LEU C C 1
ATOM 5055 O O . LEU B 1 103 ? 18.042 -41.206 26.860 1.00 36.13 100 LEU C O 1
ATOM 5060 N N . THR B 1 104 ? 17.171 -42.463 28.463 1.00 32.04 101 THR C N 1
ATOM 5061 C CA . THR B 1 104 ? 18.253 -43.424 28.430 1.00 34.34 101 THR C CA 1
ATOM 5062 C C . THR B 1 104 ? 17.723 -44.739 27.842 1.00 35.59 101 THR C C 1
ATOM 5063 O O . THR B 1 104 ? 18.457 -45.693 27.806 1.00 32.79 101 THR C O 1
ATOM 5067 N N . GLY B 1 105 ? 16.480 -44.813 27.351 1.00 34.61 102 GLY C N 1
ATOM 5068 C CA . GLY B 1 105 ? 16.020 -46.066 26.784 1.00 33.91 102 GLY C CA 1
ATOM 5069 C C . GLY B 1 105 ? 14.818 -45.897 25.883 1.00 30.79 102 GLY C C 1
ATOM 5070 O O . GLY B 1 105 ? 14.666 -44.866 25.292 1.00 35.66 102 GLY C O 1
ATOM 5071 N N . PRO B 1 106 ? 13.943 -46.892 25.709 1.00 30.88 103 PRO C N 1
ATOM 5072 C CA . PRO B 1 106 ? 12.714 -46.688 24.927 1.00 33.60 103 PRO C CA 1
ATOM 5073 C C . PRO B 1 106 ? 11.716 -45.766 25.627 1.00 29.57 103 PRO C C 1
ATOM 5074 O O . PRO B 1 106 ? 11.789 -45.626 26.839 1.00 28.05 103 PRO C O 1
ATOM 5078 N N . VAL B 1 107 ? 10.799 -45.156 24.852 1.00 30.28 104 VAL C N 1
ATOM 5079 C CA . VAL B 1 107 ? 9.793 -44.247 25.384 1.00 30.30 104 VAL C CA 1
ATOM 5080 C C . VAL B 1 107 ? 8.510 -45.057 25.531 1.00 27.52 104 VAL C C 1
ATOM 5081 O O . VAL B 1 107 ? 8.197 -45.910 24.716 1.00 30.08 104 VAL C O 1
ATOM 5085 N N . ARG B 1 108 ? 7.775 -44.779 26.612 1.00 26.83 105 ARG C N 1
ATOM 5086 C CA . ARG B 1 108 ? 6.556 -45.492 26.940 1.00 22.53 105 ARG C CA 1
ATOM 5087 C C . ARG B 1 108 ? 5.348 -44.632 26.573 1.00 21.63 105 ARG C C 1
ATOM 5088 O O . ARG B 1 108 ? 5.067 -43.646 27.252 1.00 23.11 105 ARG C O 1
ATOM 5096 N N . ALA B 1 109 ? 4.638 -45.024 25.510 1.00 21.24 106 ALA C N 1
ATOM 5097 C CA . ALA B 1 109 ? 3.424 -44.361 25.063 1.00 17.91 106 ALA C CA 1
ATOM 5098 C C . ALA B 1 109 ? 2.262 -45.044 25.717 1.00 17.63 106 ALA C C 1
ATOM 5099 O O . ALA B 1 109 ? 2.062 -46.219 25.428 1.00 21.10 106 ALA C O 1
ATOM 5101 N N . TYR B 1 110 ? 1.532 -44.260 26.524 1.00 16.22 107 TYR C N 1
ATOM 5102 C CA . TYR B 1 110 ? 0.445 -44.722 27.363 1.00 17.22 107 TYR C CA 1
ATOM 5103 C C . TYR B 1 110 ? -0.874 -44.421 26.649 1.00 19.97 107 TYR C C 1
ATOM 5104 O O . TYR B 1 110 ? -0.984 -43.412 25.948 1.00 19.28 107 TYR C O 1
ATOM 5113 N N . HIS B 1 111 ? -1.892 -45.251 26.917 1.00 22.18 108 HIS C N 1
ATOM 5114 C CA . HIS B 1 111 ? -3.265 -44.954 26.544 1.00 23.97 108 HIS C CA 1
ATOM 5115 C C . HIS B 1 111 ? -3.891 -44.067 27.614 1.00 24.33 108 HIS C C 1
ATOM 5116 O O . HIS B 1 111 ? -3.674 -44.271 28.803 1.00 26.80 108 HIS C O 1
ATOM 5123 N N . GLY B 1 112 ? -4.697 -43.106 27.175 1.00 23.95 109 GLY C N 1
ATOM 5124 C CA . GLY B 1 112 ? -5.454 -42.289 28.098 1.00 25.42 109 GLY C CA 1
ATOM 5125 C C . GLY B 1 112 ? -4.715 -41.058 28.648 1.00 23.67 109 GLY C C 1
ATOM 5126 O O . GLY B 1 112 ? -5.257 -40.455 29.585 1.00 26.95 109 GLY C O 1
ATOM 5127 N N . GLN B 1 113 ? -3.540 -40.696 28.094 1.00 18.51 110 GLN C N 1
ATOM 5128 C CA . GLN B 1 113 ? -2.684 -39.667 28.668 1.00 18.32 110 GLN C CA 1
ATOM 5129 C C . GLN B 1 113 ? -1.566 -39.301 27.668 1.00 19.34 110 GLN C C 1
ATOM 5130 O O . GLN B 1 113 ? -0.981 -40.156 26.941 1.00 18.46 110 GLN C O 1
ATOM 5136 N N . VAL B 1 114 ? -1.266 -37.986 27.658 1.00 18.88 111 VAL C N 1
ATOM 5137 C CA . VAL B 1 114 ? -0.301 -37.400 26.731 1.00 18.73 111 VAL C CA 1
ATOM 5138 C C . VAL B 1 114 ? 0.986 -37.099 27.505 1.00 18.60 111 VAL C C 1
ATOM 5139 O O . VAL B 1 114 ? 0.915 -36.703 28.683 1.00 18.07 111 VAL C O 1
ATOM 5143 N N . ARG B 1 115 ? 2.122 -37.299 26.813 1.00 16.66 112 ARG C N 1
ATOM 5144 C CA . ARG B 1 115 ? 3.474 -37.131 27.335 1.00 18.54 112 ARG C CA 1
ATOM 5145 C C . ARG B 1 115 ? 4.334 -36.471 26.243 1.00 19.11 112 ARG C C 1
ATOM 5146 O O . ARG B 1 115 ? 4.005 -36.564 25.042 1.00 20.46 112 ARG C O 1
ATOM 5154 N N . ALA B 1 116 ? 5.434 -35.801 26.655 1.00 17.37 113 ALA C N 1
ATOM 5155 C CA . ALA B 1 116 ? 6.286 -35.074 25.723 1.00 16.71 113 ALA C CA 1
ATOM 5156 C C . ALA B 1 116 ? 7.782 -35.266 26.025 1.00 17.91 113 ALA C C 1
ATOM 5157 O O . ALA B 1 116 ? 8.172 -35.667 27.151 1.00 15.68 113 ALA C O 1
ATOM 5159 N N . LEU B 1 117 ? 8.581 -35.081 24.941 1.00 16.81 114 LEU C N 1
ATOM 5160 C CA . LEU B 1 117 ? 10.042 -35.096 24.972 1.00 18.23 114 LEU C CA 1
ATOM 5161 C C . LEU B 1 117 ? 10.530 -33.699 24.630 1.00 16.28 114 LEU C C 1
ATOM 5162 O O . LEU B 1 117 ? 9.885 -33.026 23.816 1.00 14.37 114 LEU C O 1
ATOM 5167 N N . TRP B 1 118 ? 11.681 -33.334 25.196 1.00 15.43 115 TRP C N 1
ATOM 5168 C CA . TRP B 1 118 ? 12.401 -32.163 24.738 1.00 18.34 115 TRP C CA 1
ATOM 5169 C C . TRP B 1 118 ? 13.614 -32.627 23.942 1.00 20.93 115 TRP C C 1
ATOM 5170 O O . TRP B 1 118 ? 14.372 -33.420 24.458 1.00 20.73 115 TRP C O 1
ATOM 5181 N N . LEU B 1 119 ? 13.808 -32.089 22.726 1.00 27.03 116 LEU C N 1
ATOM 5182 C CA . LEU B 1 119 ? 14.888 -32.486 21.811 1.00 27.97 116 LEU C CA 1
ATOM 5183 C C . LEU B 1 119 ? 15.752 -31.282 21.429 1.00 24.34 116 LEU C C 1
ATOM 5184 O O . LEU B 1 119 ? 15.254 -30.242 21.018 1.00 21.20 116 LEU C O 1
ATOM 5189 N N . LYS B 1 120 ? 17.064 -31.436 21.544 1.00 24.36 117 LYS C N 1
ATOM 5190 C CA . LYS B 1 120 ? 17.955 -30.393 21.056 1.00 31.15 117 LYS C CA 1
ATOM 5191 C C . LYS B 1 120 ? 19.005 -31.019 20.136 1.00 29.50 117 LYS C C 1
ATOM 5192 O O . LYS B 1 120 ? 19.634 -32.046 20.474 1.00 26.60 117 LYS C O 1
ATOM 5198 N N . ILE B 1 121 ? 19.231 -30.328 19.012 1.00 26.57 118 ILE C N 1
ATOM 5199 C CA . ILE B 1 121 ? 20.198 -30.802 18.039 1.00 27.94 118 ILE C CA 1
ATOM 5200 C C . ILE B 1 121 ? 21.372 -29.830 18.089 1.00 24.63 118 ILE C C 1
ATOM 5201 O O . ILE B 1 121 ? 21.243 -28.717 17.588 1.00 23.16 118 ILE C O 1
ATOM 5206 N N . PRO B 1 122 ? 22.554 -30.199 18.649 1.00 23.51 119 PRO C N 1
ATOM 5207 C CA . PRO B 1 122 ? 23.700 -29.272 18.664 1.00 26.77 119 PRO C CA 1
ATOM 5208 C C . PRO B 1 122 ? 24.200 -29.066 17.230 1.00 26.92 119 PRO C C 1
ATOM 5209 O O . PRO B 1 122 ? 23.995 -29.926 16.363 1.00 22.80 119 PRO C O 1
ATOM 5213 N N . THR B 1 123 ? 24.889 -27.945 17.011 1.00 26.14 120 THR C N 1
ATOM 5214 C CA . THR B 1 123 ? 25.120 -27.395 15.676 1.00 24.74 120 THR C CA 1
ATOM 5215 C C . THR B 1 123 ? 26.572 -26.930 15.576 1.00 27.36 120 THR C C 1
ATOM 5216 O O . THR B 1 123 ? 27.061 -26.521 14.513 1.00 26.87 120 THR C O 1
ATOM 5220 N N . GLU B 1 124 ? 27.250 -27.027 16.718 1.00 33.16 121 GLU C N 1
ATOM 5221 C CA . GLU B 1 124 ? 28.581 -26.508 16.956 1.00 38.58 121 GLU C CA 1
ATOM 5222 C C . GLU B 1 124 ? 29.629 -27.254 16.104 1.00 42.97 121 GLU C C 1
ATOM 5223 O O . GLU B 1 124 ? 30.688 -26.688 15.846 1.00 38.51 121 GLU C O 1
ATOM 5229 N N . SER B 1 125 ? 29.321 -28.499 15.664 1.00 52.24 122 SER C N 1
ATOM 5230 C CA . SER B 1 125 ? 30.191 -29.376 14.867 1.00 49.65 122 SER C CA 1
ATOM 5231 C C . SER B 1 125 ? 29.704 -29.577 13.427 1.00 43.89 122 SER C C 1
ATOM 5232 O O . SER B 1 125 ? 30.422 -30.158 12.638 1.00 48.02 122 SER C O 1
ATOM 5235 N N . LEU B 1 126 ? 28.485 -29.161 13.078 1.00 43.64 123 LEU C N 1
ATOM 5236 C CA . LEU B 1 126 ? 28.052 -29.134 11.687 1.00 40.70 123 LEU C CA 1
ATOM 5237 C C . LEU B 1 126 ? 28.743 -27.998 10.916 1.00 46.86 123 LEU C C 1
ATOM 5238 O O . LEU B 1 126 ? 28.597 -26.820 11.261 1.00 41.90 123 LEU C O 1
ATOM 5243 N N . THR B 1 127 ? 29.439 -28.312 9.803 1.00 54.22 124 THR C N 1
ATOM 5244 C CA . THR B 1 127 ? 29.911 -27.247 8.916 1.00 46.57 124 THR C CA 1
ATOM 5245 C C . THR B 1 127 ? 28.699 -26.670 8.151 1.00 41.80 124 THR C C 1
ATOM 5246 O O . THR B 1 127 ? 27.670 -27.343 7.872 1.00 40.05 124 THR C O 1
ATOM 5250 N N . PRO B 1 128 ? 28.751 -25.357 7.840 1.00 32.73 125 PRO C N 1
ATOM 5251 C CA . PRO B 1 128 ? 27.632 -24.657 7.201 1.00 32.55 125 PRO C CA 1
ATOM 5252 C C . PRO B 1 128 ? 26.976 -25.380 6.017 1.00 32.99 125 PRO C C 1
ATOM 5253 O O . PRO B 1 128 ? 27.657 -26.024 5.247 1.00 34.21 125 PRO C O 1
ATOM 5257 N N . GLY B 1 129 ? 25.658 -25.245 5.817 1.00 35.71 126 GLY C N 1
ATOM 5258 C CA . GLY B 1 129 ? 25.004 -25.899 4.693 1.00 28.35 126 GLY C CA 1
ATOM 5259 C C . GLY B 1 129 ? 23.530 -26.177 4.977 1.00 34.43 126 GLY C C 1
ATOM 5260 O O . GLY B 1 129 ? 22.895 -25.501 5.803 1.00 37.48 126 GLY C O 1
ATOM 5261 N N . SER B 1 130 ? 22.978 -27.133 4.211 1.00 33.30 127 SER C N 1
ATOM 5262 C CA . SER B 1 130 ? 21.603 -27.584 4.344 1.00 34.68 127 SER C CA 1
ATOM 5263 C C . SER B 1 130 ? 21.637 -29.010 4.828 1.00 37.54 127 SER C C 1
ATOM 5264 O O . SER B 1 130 ? 22.372 -29.817 4.239 1.00 34.48 127 SER C O 1
ATOM 5267 N N . TYR B 1 131 ? 20.931 -29.255 5.954 1.00 40.25 128 TYR C N 1
ATOM 5268 C CA . TYR B 1 131 ? 20.777 -30.610 6.472 1.00 34.79 128 TYR C CA 1
ATOM 5269 C C . TYR B 1 131 ? 19.298 -30.941 6.485 1.00 32.95 128 TYR C C 1
ATOM 5270 O O . TYR B 1 131 ? 18.436 -30.086 6.247 1.00 30.38 128 TYR C O 1
ATOM 5279 N N . GLU B 1 132 ? 19.094 -32.240 6.702 1.00 39.01 129 GLU C N 1
ATOM 5280 C CA . GLU B 1 132 ? 17.802 -32.895 6.660 1.00 45.15 129 GLU C CA 1
ATOM 5281 C C . GLU B 1 132 ? 17.757 -33.727 7.938 1.00 38.82 129 GLU C C 1
ATOM 5282 O O . GLU B 1 132 ? 18.479 -34.727 8.077 1.00 41.80 129 GLU C O 1
ATOM 5288 N N . LEU B 1 133 ? 17.018 -33.176 8.923 1.00 36.53 130 LEU C N 1
ATOM 5289 C CA . LEU B 1 133 ? 16.811 -33.826 10.215 1.00 33.66 130 LEU C CA 1
ATOM 5290 C C . LEU B 1 133 ? 15.546 -34.651 10.150 1.00 25.66 130 LEU C C 1
ATOM 5291 O O . LEU B 1 133 ? 14.462 -34.089 10.010 1.00 22.55 130 LEU C O 1
ATOM 5296 N N . THR B 1 134 ? 15.737 -35.973 10.217 1.00 28.14 131 THR C N 1
ATOM 5297 C CA . THR B 1 134 ? 14.620 -36.908 10.287 1.00 33.91 131 THR C CA 1
ATOM 5298 C C . THR B 1 134 ? 14.522 -37.490 11.699 1.00 30.56 131 THR C C 1
ATOM 5299 O O . THR B 1 134 ? 15.533 -37.934 12.344 1.00 24.70 131 THR C O 1
ATOM 5303 N N . ILE B 1 135 ? 13.252 -37.464 12.131 1.00 26.61 132 ILE C N 1
ATOM 5304 C CA . ILE B 1 135 ? 12.877 -37.938 13.460 1.00 33.04 132 ILE C CA 1
ATOM 5305 C C . ILE B 1 135 ? 11.883 -39.074 13.299 1.00 32.02 132 ILE C C 1
ATOM 5306 O O . ILE B 1 135 ? 10.843 -38.850 12.668 1.00 26.42 132 ILE C O 1
ATOM 5311 N N . THR B 1 136 ? 12.193 -40.222 13.942 1.00 29.31 133 THR C N 1
ATOM 5312 C CA . THR B 1 136 ? 11.318 -41.368 13.816 1.00 31.58 133 THR C CA 1
ATOM 5313 C C . THR B 1 136 ? 11.141 -42.075 15.166 1.00 33.96 133 THR C C 1
ATOM 5314 O O . THR B 1 136 ? 12.064 -42.179 15.984 1.00 34.19 133 THR C O 1
ATOM 5318 N N . LEU B 1 137 ? 9.931 -42.621 15.332 1.00 36.06 134 LEU C N 1
ATOM 5319 C CA . LEU B 1 137 ? 9.605 -43.584 16.378 1.00 40.65 134 LEU C CA 1
ATOM 5320 C C . LEU B 1 137 ? 9.173 -44.916 15.746 1.00 38.97 134 LEU C C 1
ATOM 5321 O O . LEU B 1 137 ? 8.261 -44.962 14.908 1.00 43.88 134 LEU C O 1
ATOM 5326 N N . THR B 1 138 ? 9.769 -46.000 16.247 1.00 36.38 135 THR C N 1
ATOM 5327 C CA . THR B 1 138 ? 9.498 -47.380 15.837 1.00 35.72 135 THR C CA 1
ATOM 5328 C C . THR B 1 138 ? 8.884 -48.152 17.013 1.00 32.76 135 THR C C 1
ATOM 5329 O O . THR B 1 138 ? 9.511 -48.238 18.069 1.00 32.71 135 THR C O 1
ATOM 5333 N N . GLU B 1 139 ? 7.711 -48.784 16.845 1.00 40.01 136 GLU C N 1
ATOM 5334 C CA . GLU B 1 139 ? 7.145 -49.671 17.889 1.00 43.06 136 GLU C CA 1
ATOM 5335 C C . GLU B 1 139 ? 8.076 -50.870 18.195 1.00 39.54 136 GLU C C 1
ATOM 5336 O O . GLU B 1 139 ? 8.410 -51.634 17.304 1.00 32.81 136 GLU C O 1
ATOM 5342 N N . THR B 1 140 ? 8.560 -51.009 19.444 1.00 39.64 137 THR C N 1
ATOM 5343 C CA . THR B 1 140 ? 9.621 -51.961 19.726 1.00 41.16 137 THR C CA 1
ATOM 5344 C C . THR B 1 140 ? 9.084 -53.378 19.532 1.00 52.16 137 THR C C 1
ATOM 5345 O O . THR B 1 140 ? 9.833 -54.250 19.109 1.00 56.36 137 THR C O 1
ATOM 5349 N N . ALA B 1 141 ? 7.794 -53.610 19.824 1.00 57.07 138 ALA C N 1
ATOM 5350 C CA . ALA B 1 141 ? 7.201 -54.940 19.726 1.00 50.42 138 ALA C CA 1
ATOM 5351 C C . ALA B 1 141 ? 7.197 -55.406 18.269 1.00 56.24 138 ALA C C 1
ATOM 5352 O O . ALA B 1 141 ? 7.631 -56.514 17.988 1.00 61.88 138 ALA C O 1
ATOM 5354 N N . SER B 1 142 ? 6.697 -54.562 17.357 1.00 51.68 139 SER C N 1
ATOM 5355 C CA . SER B 1 142 ? 6.370 -54.986 16.014 1.00 46.49 139 SER C CA 1
ATOM 5356 C C . SER B 1 142 ? 7.419 -54.528 14.980 1.00 52.13 139 SER C C 1
ATOM 5357 O O . SER B 1 142 ? 7.208 -54.752 13.790 1.00 63.69 139 SER C O 1
ATOM 5360 N N . GLY B 1 143 ? 8.572 -53.958 15.390 1.00 47.46 140 GLY C N 1
ATOM 5361 C CA . GLY B 1 143 ? 9.527 -53.342 14.469 1.00 44.90 140 GLY C CA 1
ATOM 5362 C C . GLY B 1 143 ? 8.935 -52.386 13.393 1.00 51.53 140 GLY C C 1
ATOM 5363 O O . GLY B 1 143 ? 9.679 -51.941 12.520 1.00 56.74 140 GLY C O 1
ATOM 5364 N N . GLN B 1 144 ? 7.629 -52.051 13.421 1.00 45.05 141 GLN C N 1
ATOM 5365 C CA . GLN B 1 144 ? 6.997 -51.064 12.542 1.00 48.69 141 GLN C CA 1
ATOM 5366 C C . GLN B 1 144 ? 7.206 -49.606 13.003 1.00 53.33 141 GLN C C 1
ATOM 5367 O O . GLN B 1 144 ? 7.030 -49.247 14.182 1.00 48.42 141 GLN C O 1
ATOM 5373 N N . VAL B 1 145 ? 7.467 -48.749 12.005 1.00 50.05 142 VAL C N 1
ATOM 5374 C CA . VAL B 1 145 ? 7.655 -47.310 12.147 1.00 45.61 142 VAL C CA 1
ATOM 5375 C C . VAL B 1 145 ? 6.268 -46.680 12.197 1.00 41.75 142 VAL C C 1
ATOM 5376 O O . VAL B 1 145 ? 5.480 -46.985 11.337 1.00 50.07 142 VAL C O 1
ATOM 5380 N N . VAL B 1 146 ? 5.965 -45.871 13.237 1.00 42.15 143 VAL C N 1
ATOM 5381 C CA . VAL B 1 146 ? 4.641 -45.287 13.483 1.00 35.57 143 VAL C CA 1
ATOM 5382 C C . VAL B 1 146 ? 4.704 -43.736 13.455 1.00 33.52 143 VAL C C 1
ATOM 5383 O O . VAL B 1 146 ? 3.688 -43.073 13.630 1.00 28.44 143 VAL C O 1
ATOM 5387 N N . PHE B 1 147 ? 5.897 -43.129 13.287 1.00 32.03 144 PHE C N 1
ATOM 5388 C CA . PHE B 1 147 ? 6.049 -41.677 13.213 1.00 31.93 144 PHE C CA 1
ATOM 5389 C C . PHE B 1 147 ? 7.300 -41.349 12.386 1.00 31.84 144 PHE C C 1
ATOM 5390 O O . PHE B 1 147 ? 8.389 -41.853 12.694 1.00 31.84 144 PHE C O 1
ATOM 5398 N N . SER B 1 148 ? 7.142 -40.505 11.341 1.00 33.91 145 SER C N 1
ATOM 5399 C CA . SER B 1 148 ? 8.303 -39.944 10.670 1.00 34.31 145 SER C CA 1
ATOM 5400 C C . SER B 1 148 ? 8.029 -38.509 10.215 1.00 36.82 145 SER C C 1
ATOM 5401 O O . SER B 1 148 ? 7.015 -38.240 9.586 1.00 41.17 145 SER C O 1
ATOM 5404 N N . GLN B 1 149 ? 8.897 -37.582 10.641 1.00 35.13 146 GLN C N 1
ATOM 5405 C CA . GLN B 1 149 ? 8.853 -36.205 10.202 1.00 37.39 146 GLN C CA 1
ATOM 5406 C C . GLN B 1 149 ? 10.290 -35.775 9.936 1.00 38.43 146 GLN C C 1
ATOM 5407 O O . GLN B 1 149 ? 11.224 -36.281 10.573 1.00 26.67 146 GLN C O 1
ATOM 5413 N N . THR B 1 150 ? 10.431 -34.920 8.897 1.00 48.45 147 THR C N 1
ATOM 5414 C CA . THR B 1 150 ? 11.710 -34.373 8.450 1.00 41.93 147 THR C CA 1
ATOM 5415 C C . THR B 1 150 ? 11.611 -32.854 8.403 1.00 35.26 147 THR C C 1
ATOM 5416 O O . THR B 1 150 ? 10.682 -32.263 7.844 1.00 38.20 147 THR C O 1
ATOM 5420 N N . VAL B 1 151 ? 12.553 -32.233 9.105 1.00 36.27 148 VAL C N 1
ATOM 5421 C CA . VAL B 1 151 ? 12.585 -30.783 9.304 1.00 34.53 148 VAL C CA 1
ATOM 5422 C C . VAL B 1 151 ? 13.848 -30.280 8.604 1.00 35.15 148 VAL C C 1
ATOM 5423 O O . VAL B 1 151 ? 14.979 -30.740 8.877 1.00 32.40 148 VAL C O 1
ATOM 5427 N N . PRO B 1 152 ? 13.727 -29.342 7.641 1.00 33.06 149 PRO C N 1
ATOM 5428 C CA . PRO B 1 152 ? 14.942 -28.839 6.995 1.00 33.67 149 PRO C CA 1
ATOM 5429 C C . PRO B 1 152 ? 15.712 -27.937 7.975 1.00 33.41 149 PRO C C 1
ATOM 5430 O O . PRO B 1 152 ? 15.142 -27.212 8.813 1.00 32.33 149 PRO C O 1
ATOM 5434 N N . LEU B 1 153 ? 17.034 -27.979 7.857 1.00 32.09 150 LEU C N 1
ATOM 5435 C CA . LEU B 1 153 ? 17.865 -27.196 8.745 1.00 32.66 150 LEU C CA 1
ATOM 5436 C C . LEU B 1 153 ? 19.050 -26.581 7.991 1.00 34.70 150 LEU C C 1
ATOM 5437 O O . LEU B 1 153 ? 19.891 -27.306 7.465 1.00 36.48 150 LEU C O 1
ATOM 5442 N N . THR B 1 154 ? 19.105 -25.229 7.995 1.00 37.97 151 THR C N 1
ATOM 5443 C CA . THR B 1 154 ? 20.225 -24.439 7.489 1.00 38.79 151 THR C CA 1
ATOM 5444 C C . THR B 1 154 ? 21.103 -23.880 8.620 1.00 36.85 151 THR C C 1
ATOM 5445 O O . THR B 1 154 ? 20.672 -23.288 9.611 1.00 31.85 151 THR C O 1
ATOM 5449 N N . VAL B 1 155 ? 22.395 -24.064 8.412 1.00 36.74 152 VAL C N 1
ATOM 5450 C CA . VAL B 1 155 ? 23.435 -23.663 9.333 1.00 34.65 152 VAL C CA 1
ATOM 5451 C C . VAL B 1 155 ? 24.268 -22.620 8.563 1.00 39.34 152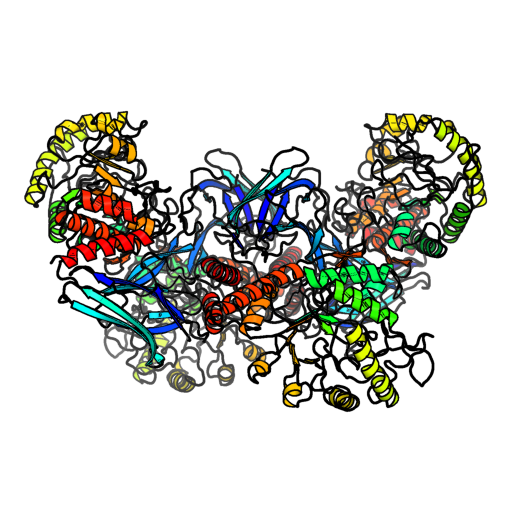 VAL C C 1
ATOM 5452 O O . VAL B 1 155 ? 24.879 -22.943 7.523 1.00 32.96 152 VAL C O 1
ATOM 5456 N N . ALA B 1 156 ? 24.158 -21.343 9.001 1.00 34.69 153 ALA C N 1
ATOM 5457 C CA . ALA B 1 156 ? 24.897 -20.219 8.445 1.00 32.24 153 ALA C CA 1
ATOM 5458 C C . ALA B 1 156 ? 26.381 -20.364 8.773 1.00 33.17 153 ALA C C 1
ATOM 5459 O O . ALA B 1 156 ? 26.713 -20.934 9.807 1.00 31.35 153 ALA C O 1
ATOM 5461 N N . ALA B 1 157 ? 27.249 -19.748 7.946 1.00 34.05 154 ALA C N 1
ATOM 5462 C CA . ALA B 1 157 ? 28.674 -19.622 8.235 1.00 31.13 154 ALA C CA 1
ATOM 5463 C C . ALA B 1 157 ? 28.898 -18.626 9.375 1.00 29.51 154 ALA C C 1
ATOM 5464 O O . ALA B 1 157 ? 29.894 -18.750 10.126 1.00 27.98 154 ALA C O 1
ATOM 5466 N N . ALA B 1 158 ? 27.969 -17.662 9.510 1.00 26.75 155 ALA C N 1
ATOM 5467 C CA . ALA B 1 158 ? 27.935 -16.801 10.697 1.00 26.93 155 ALA C CA 1
ATOM 5468 C C . ALA B 1 158 ? 27.831 -17.632 12.007 1.00 23.82 155 ALA C C 1
ATOM 5469 O O . ALA B 1 158 ? 26.976 -18.508 12.125 1.00 22.93 155 ALA C O 1
ATOM 5471 N N . VAL B 1 159 ? 28.733 -17.355 12.973 1.00 24.39 156 VAL C N 1
ATOM 5472 C CA . VAL B 1 159 ? 28.847 -18.013 14.282 1.00 26.92 156 VAL C CA 1
ATOM 5473 C C . VAL B 1 159 ? 28.094 -17.231 15.370 1.00 27.72 156 VAL C C 1
ATOM 5474 O O . VAL B 1 159 ? 28.294 -16.009 15.566 1.00 28.60 156 VAL C O 1
ATOM 5478 N N . ALA B 1 160 ? 27.222 -17.991 16.060 1.00 25.67 157 ALA C N 1
ATOM 5479 C CA . ALA B 1 160 ? 26.456 -17.560 17.242 1.00 27.44 157 ALA C CA 1
ATOM 5480 C C . ALA B 1 160 ? 27.398 -17.051 18.335 1.00 26.79 157 ALA C C 1
ATOM 5481 O O . ALA B 1 160 ? 28.134 -17.877 18.868 1.00 33.53 157 ALA C O 1
ATOM 5483 N N . GLN B 1 161 ? 27.405 -15.724 18.621 1.00 28.71 158 GLN C N 1
ATOM 5484 C CA . GLN B 1 161 ? 28.106 -15.122 19.772 1.00 26.71 158 GLN C CA 1
ATOM 5485 C C . GLN B 1 161 ? 27.253 -15.252 21.055 1.00 23.93 158 GLN C C 1
ATOM 5486 O O . GLN B 1 161 ? 26.044 -15.328 20.984 1.00 23.17 158 GLN C O 1
ATOM 5492 N N . PRO B 1 162 ? 27.866 -15.409 22.261 1.00 26.43 159 PRO C N 1
ATOM 5493 C CA . PRO B 1 162 ? 27.106 -15.598 23.499 1.00 23.89 159 PRO C CA 1
ATOM 5494 C C . PRO B 1 162 ? 26.496 -14.315 24.045 1.00 26.60 159 PRO C C 1
ATOM 5495 O O . PRO B 1 162 ? 27.026 -13.236 23.765 1.00 28.35 159 PRO C O 1
ATOM 5499 N N . PRO B 1 163 ? 25.457 -14.356 24.926 1.00 22.93 160 PRO C N 1
ATOM 5500 C CA . PRO B 1 163 ? 24.816 -13.126 25.387 1.00 23.16 160 PRO C CA 1
ATOM 5501 C C . PRO B 1 163 ? 25.721 -12.390 26.367 1.00 24.44 160 PRO C C 1
ATOM 5502 O O . PRO B 1 163 ? 26.482 -13.009 27.078 1.00 29.87 160 PRO C O 1
ATOM 5506 N N . ARG B 1 164 ? 25.601 -11.070 26.448 1.00 24.32 161 ARG C N 1
ATOM 5507 C CA . ARG B 1 164 ? 26.365 -10.254 27.368 1.00 23.51 161 ARG C CA 1
ATOM 5508 C C . ARG B 1 164 ? 25.395 -9.688 28.402 1.00 20.48 161 ARG C C 1
ATOM 5509 O O . ARG B 1 164 ? 24.451 -9.028 28.031 1.00 20.96 161 ARG C O 1
ATOM 5517 N N . LEU B 1 165 ? 25.594 -9.985 29.682 1.00 17.69 162 LEU C N 1
ATOM 5518 C CA . LEU B 1 165 ? 24.636 -9.739 30.738 1.00 16.23 162 LEU C CA 1
ATOM 5519 C C . LEU B 1 165 ? 25.155 -10.374 32.016 1.00 14.74 162 LEU C C 1
ATOM 5520 O O . LEU B 1 165 ? 25.528 -11.535 31.997 1.00 13.38 162 LEU C O 1
ATOM 5525 N N . HIS B 1 166 ? 25.078 -9.659 33.144 1.00 15.34 163 HIS C N 1
ATOM 5526 C CA . HIS B 1 166 ? 25.255 -10.265 34.470 1.00 15.58 163 HIS C CA 1
ATOM 5527 C C . HIS B 1 166 ? 24.009 -11.072 34.847 1.00 14.64 163 HIS C C 1
ATOM 5528 O O . HIS B 1 166 ? 22.881 -10.579 34.758 1.00 15.18 163 HIS C O 1
ATOM 5535 N N . HIS B 1 167 ? 24.205 -12.317 35.268 1.00 13.24 164 HIS C N 1
ATOM 5536 C CA . HIS B 1 167 ? 23.110 -13.174 35.669 1.00 12.25 164 HIS C CA 1
ATOM 5537 C C . HIS B 1 167 ? 23.547 -13.956 36.907 1.00 13.94 164 HIS C C 1
ATOM 5538 O O . HIS B 1 167 ? 24.478 -14.735 36.833 1.00 12.85 164 HIS C O 1
ATOM 5545 N N . THR B 1 168 ? 22.846 -13.781 38.053 1.00 16.27 165 THR C N 1
ATOM 5546 C CA . THR B 1 168 ? 23.035 -14.598 39.254 1.00 14.18 165 THR C CA 1
ATOM 5547 C C . THR B 1 168 ? 21.684 -15.160 39.703 1.00 15.39 165 THR C C 1
ATOM 5548 O O . THR B 1 168 ? 20.683 -14.459 39.710 1.00 18.28 165 THR C O 1
ATOM 5552 N N . GLU B 1 169 ? 21.669 -16.440 40.049 1.00 15.23 166 GLU C N 1
ATOM 5553 C CA . GLU B 1 169 ? 20.549 -17.167 40.604 1.00 14.78 166 GLU C CA 1
ATOM 5554 C C . GLU B 1 169 ? 21.093 -17.714 41.941 1.00 15.48 166 GLU C C 1
ATOM 5555 O O . GLU B 1 169 ? 22.022 -18.528 41.921 1.00 14.64 166 GLU C O 1
ATOM 5561 N N . TRP B 1 170 ? 20.619 -17.191 43.109 1.00 16.01 167 TRP C N 1
ATOM 5562 C CA . TRP B 1 170 ? 21.113 -17.577 44.436 1.00 16.72 167 TRP C CA 1
ATOM 5563 C C . TRP B 1 170 ? 21.133 -19.086 44.734 1.00 18.31 167 TRP C C 1
ATOM 5564 O O . TRP B 1 170 ? 20.118 -19.795 44.775 1.00 18.90 167 TRP C O 1
ATOM 5575 N N . PHE B 1 171 ? 22.348 -19.498 45.108 1.00 20.89 168 PHE C N 1
ATOM 5576 C CA . PHE B 1 171 ? 22.783 -20.846 45.422 1.00 23.89 168 PHE C CA 1
ATOM 5577 C C . PHE B 1 171 ? 22.705 -21.141 46.938 1.00 26.46 168 PHE C C 1
ATOM 5578 O O . PHE B 1 171 ? 23.194 -20.309 47.737 1.00 22.03 168 PHE C O 1
ATOM 5586 N N . SER B 1 172 ? 22.141 -22.335 47.311 1.00 23.16 169 SER C N 1
ATOM 5587 C CA . SER B 1 172 ? 22.010 -22.784 48.698 1.00 17.81 169 SER C CA 1
ATOM 5588 C C . SER B 1 172 ? 22.782 -24.078 48.959 1.00 19.58 169 SER C C 1
ATOM 5589 O O . SER B 1 172 ? 22.372 -25.176 48.569 1.00 22.27 169 SER C O 1
ATOM 5592 N N . VAL B 1 173 ? 23.901 -23.954 49.671 1.00 16.76 170 VAL C N 1
ATOM 5593 C CA . VAL B 1 173 ? 24.698 -25.109 50.021 1.00 17.86 170 VAL C CA 1
ATOM 5594 C C . VAL B 1 173 ? 23.965 -25.911 51.115 1.00 18.60 170 VAL C C 1
ATOM 5595 O O . VAL B 1 173 ? 23.995 -27.133 51.124 1.00 16.62 170 VAL C O 1
ATOM 5599 N N . ASP B 1 174 ? 23.309 -25.208 52.039 1.00 16.98 171 ASP C N 1
ATOM 5600 C CA . ASP B 1 174 ? 22.517 -25.846 53.088 1.00 20.02 171 ASP C CA 1
ATOM 5601 C C . ASP B 1 174 ? 21.433 -26.796 52.511 1.00 17.39 171 ASP C C 1
ATOM 5602 O O . ASP B 1 174 ? 21.191 -27.875 53.079 1.00 16.32 171 ASP C O 1
ATOM 5607 N N . CYS B 1 175 ? 20.848 -26.458 51.344 1.00 15.52 172 CYS C N 1
ATOM 5608 C CA . CYS B 1 175 ? 19.800 -27.259 50.761 1.00 14.51 172 CYS C CA 1
ATOM 5609 C C . CYS B 1 175 ? 20.370 -28.562 50.179 1.00 17.27 172 CYS C C 1
ATOM 5610 O O . CYS B 1 175 ? 19.712 -29.610 50.292 1.00 17.24 172 CYS C O 1
ATOM 5613 N N . LEU B 1 176 ? 21.612 -28.544 49.612 1.00 17.73 173 LEU C N 1
ATOM 5614 C CA . LEU B 1 176 ? 22.296 -29.765 49.143 1.00 15.21 173 LEU C CA 1
ATOM 5615 C C . LEU B 1 176 ? 22.771 -30.639 50.296 1.00 15.06 173 LEU C C 1
ATOM 5616 O O . LEU B 1 176 ? 22.610 -31.853 50.272 1.00 17.71 173 LEU C O 1
ATOM 5621 N N . ALA B 1 177 ? 23.399 -30.008 51.292 1.00 15.59 174 ALA C N 1
ATOM 5622 C CA . ALA B 1 177 ? 23.801 -30.629 52.546 1.00 15.30 174 ALA C CA 1
ATOM 5623 C C . ALA B 1 177 ? 22.618 -31.402 53.120 1.00 16.05 174 ALA C C 1
ATOM 5624 O O . ALA B 1 177 ? 22.791 -32.581 53.468 1.00 17.11 174 ALA C O 1
ATOM 5626 N N . ASP B 1 178 ? 21.456 -30.724 53.307 1.00 15.75 175 ASP C N 1
ATOM 5627 C CA . ASP B 1 178 ? 20.323 -31.410 53.935 1.00 16.62 175 ASP C CA 1
ATOM 5628 C C . ASP B 1 178 ? 19.672 -32.479 53.062 1.00 15.51 175 ASP C C 1
ATOM 5629 O O . ASP B 1 178 ? 19.365 -33.523 53.556 1.00 19.51 175 ASP C O 1
ATOM 5634 N N . TYR B 1 179 ? 19.408 -32.223 51.781 1.00 15.53 176 TYR C N 1
ATOM 5635 C CA . TYR B 1 179 ? 18.805 -33.208 50.891 1.00 14.63 176 TYR C CA 1
ATOM 5636 C C . TYR B 1 179 ? 19.619 -34.499 50.707 1.00 17.49 176 TYR C C 1
ATOM 5637 O O . TYR B 1 179 ? 19.040 -35.565 50.679 1.00 18.59 176 TYR C O 1
ATOM 5646 N N . TYR B 1 180 ? 20.937 -34.384 50.484 1.00 17.09 177 TYR C N 1
ATOM 5647 C CA . TYR B 1 180 ? 21.797 -35.527 50.247 1.00 17.36 177 TYR C CA 1
ATOM 5648 C C . TYR B 1 180 ? 22.392 -36.068 51.556 1.00 21.92 177 TYR C C 1
ATOM 5649 O O . TYR B 1 180 ? 23.051 -37.096 51.539 1.00 22.48 177 TYR C O 1
ATOM 5658 N N . HIS B 1 181 ? 22.181 -35.388 52.708 1.00 27.52 178 HIS C N 1
ATOM 5659 C CA . HIS B 1 181 ? 22.504 -35.937 54.033 1.00 23.30 178 HIS C CA 1
ATOM 5660 C C . HIS B 1 181 ? 24.029 -36.001 54.163 1.00 23.68 178 HIS C C 1
ATOM 5661 O O . HIS B 1 181 ? 24.587 -37.015 54.554 1.00 24.06 178 HIS C O 1
ATOM 5668 N N . GLU B 1 182 ? 24.692 -34.873 53.888 1.00 24.18 179 GLU C N 1
ATOM 5669 C CA . GLU B 1 182 ? 26.139 -34.721 53.931 1.00 22.27 179 GLU C CA 1
ATOM 5670 C C . GLU B 1 182 ? 26.458 -33.513 54.805 1.00 23.10 179 GLU C C 1
ATOM 5671 O O . GLU B 1 182 ? 26.054 -32.407 54.475 1.00 25.92 179 GLU C O 1
ATOM 5677 N N . ALA B 1 183 ? 27.213 -33.711 55.878 1.00 22.92 180 ALA C N 1
ATOM 5678 C CA . ALA B 1 183 ? 27.690 -32.608 56.687 1.00 24.95 180 ALA C CA 1
ATOM 5679 C C . ALA B 1 183 ? 28.475 -31.616 55.830 1.00 27.71 180 ALA C C 1
ATOM 5680 O O . ALA B 1 183 ? 29.298 -32.048 55.010 1.00 30.65 180 ALA C O 1
ATOM 5682 N N . PRO B 1 184 ? 28.315 -30.271 56.001 1.00 22.55 181 PRO C N 1
ATOM 5683 C CA . PRO B 1 184 ? 29.347 -29.339 55.532 1.00 21.52 181 PRO C CA 1
ATOM 5684 C C . PRO B 1 184 ? 30.695 -29.656 56.221 1.00 23.16 181 PRO C C 1
ATOM 5685 O O . PRO B 1 184 ? 30.697 -29.682 57.454 1.00 22.69 181 PRO C O 1
ATOM 5689 N N . TYR B 1 185 ? 31.838 -29.877 55.506 1.00 20.90 182 TYR C N 1
ATOM 5690 C CA . TYR B 1 185 ? 31.951 -30.011 54.060 1.00 21.95 182 TYR C CA 1
ATOM 5691 C C . TYR B 1 185 ? 32.732 -31.289 53.741 1.00 23.48 182 TYR C C 1
ATOM 5692 O O . TYR B 1 185 ? 33.959 -31.272 53.768 1.00 28.12 182 TYR C O 1
ATOM 5701 N N . THR B 1 186 ? 32.023 -32.388 53.456 1.00 21.39 183 THR C N 1
ATOM 5702 C CA . THR B 1 186 ? 32.635 -33.664 53.127 1.00 21.28 183 THR C CA 1
ATOM 5703 C C . THR B 1 186 ? 33.104 -33.682 51.667 1.00 21.47 183 THR C C 1
ATOM 5704 O O . THR B 1 186 ? 32.581 -32.943 50.831 1.00 16.95 183 THR C O 1
ATOM 5708 N N . PRO B 1 187 ? 34.037 -34.611 51.303 1.00 22.87 184 PRO C N 1
ATOM 5709 C CA . PRO B 1 187 ? 34.384 -34.821 49.884 1.00 22.39 184 PRO C CA 1
ATOM 5710 C C . PRO B 1 187 ? 33.166 -35.038 48.940 1.00 21.39 184 PRO C C 1
ATOM 5711 O O . PRO B 1 187 ? 33.140 -34.536 47.812 1.00 23.40 184 PRO C O 1
ATOM 5715 N N . ARG B 1 188 ? 32.157 -35.815 49.353 1.00 19.43 185 ARG C N 1
ATOM 5716 C CA . ARG B 1 188 ? 31.013 -36.080 48.500 1.00 20.63 185 ARG C CA 1
ATOM 5717 C C . ARG B 1 188 ? 30.114 -34.817 48.313 1.00 21.19 185 ARG C C 1
ATOM 5718 O O . ARG B 1 188 ? 29.522 -34.598 47.235 1.00 21.49 185 ARG C O 1
ATOM 5726 N N . LEU B 1 189 ? 30.104 -33.919 49.317 1.00 18.37 186 LEU C N 1
ATOM 5727 C CA . LEU B 1 189 ? 29.388 -32.664 49.209 1.00 18.34 186 LEU C CA 1
ATOM 5728 C C . LEU B 1 189 ? 30.118 -31.722 48.251 1.00 18.92 186 LEU C C 1
ATOM 5729 O O . LEU B 1 189 ? 29.480 -31.081 47.441 1.00 20.82 186 LEU C O 1
ATOM 5734 N N . TRP B 1 190 ? 31.453 -31.675 48.277 1.00 22.10 187 TRP C N 1
ATOM 5735 C CA . TRP B 1 190 ? 32.240 -30.872 47.332 1.00 19.60 187 TRP C CA 1
ATOM 5736 C C . TRP B 1 190 ? 31.989 -31.269 45.863 1.00 18.98 187 TRP C C 1
ATOM 5737 O O . TRP B 1 190 ? 31.860 -30.396 44.979 1.00 20.12 187 TRP C O 1
ATOM 5748 N N . ALA B 1 191 ? 32.016 -32.591 45.595 1.00 17.08 188 ALA C N 1
ATOM 5749 C CA . ALA B 1 191 ? 31.709 -33.140 44.277 1.00 15.39 188 ALA C CA 1
ATOM 5750 C C . ALA B 1 191 ? 30.268 -32.767 43.832 1.00 15.89 188 ALA C C 1
ATOM 5751 O O . ALA B 1 191 ? 30.014 -32.427 42.679 1.00 16.80 188 ALA C O 1
ATOM 5753 N N . ILE B 1 192 ? 29.279 -32.857 44.732 1.00 16.84 189 ILE C N 1
ATOM 5754 C CA . ILE B 1 192 ? 27.896 -32.479 44.410 1.00 17.67 189 ILE C CA 1
ATOM 5755 C C . ILE B 1 192 ? 27.761 -30.975 44.105 1.00 18.43 189 ILE C C 1
ATOM 5756 O O . ILE B 1 192 ? 27.105 -30.579 43.141 1.00 19.82 189 ILE C O 1
ATOM 5761 N N . ILE B 1 193 ? 28.375 -30.137 44.956 1.00 18.89 190 ILE C N 1
ATOM 5762 C CA . ILE B 1 193 ? 28.473 -28.693 44.744 1.00 17.35 190 ILE C CA 1
ATOM 5763 C C . ILE B 1 193 ? 29.067 -28.417 43.363 1.00 14.04 190 ILE C C 1
ATOM 5764 O O . ILE B 1 193 ? 28.506 -27.645 42.617 1.00 14.50 190 ILE C O 1
ATOM 5769 N N . GLY B 1 194 ? 30.204 -29.028 43.053 1.00 13.13 191 GLY C N 1
ATOM 5770 C CA . GLY B 1 194 ? 30.814 -28.912 41.724 1.00 12.48 191 GLY C CA 1
ATOM 5771 C C . GLY B 1 194 ? 29.845 -29.198 40.569 1.00 12.57 191 GLY C C 1
ATOM 5772 O O . GLY B 1 194 ? 29.836 -28.486 39.550 1.00 14.22 191 GLY C O 1
ATOM 5773 N N . ASN B 1 195 ? 29.128 -30.327 40.650 1.00 12.72 192 ASN C N 1
ATOM 5774 C CA . ASN B 1 195 ? 28.096 -30.692 39.664 1.00 13.14 192 ASN C CA 1
ATOM 5775 C C . ASN B 1 195 ? 27.094 -29.532 39.459 1.00 13.79 192 ASN C C 1
ATOM 5776 O O . ASN B 1 195 ? 26.788 -29.186 38.319 1.00 13.30 192 ASN C O 1
ATOM 5781 N N . PHE B 1 196 ? 26.594 -28.941 40.585 1.00 12.84 193 PHE C N 1
ATOM 5782 C CA . PHE B 1 196 ? 25.629 -27.865 40.547 1.00 12.75 193 PHE C CA 1
ATOM 5783 C C . PHE B 1 196 ? 26.291 -26.610 39.957 1.00 14.44 193 PHE C C 1
ATOM 5784 O O . PHE B 1 196 ? 25.693 -25.845 39.163 1.00 15.40 193 PHE C O 1
ATOM 5792 N N . MET B 1 197 ? 27.554 -26.371 40.328 1.00 15.23 194 MET C N 1
ATOM 5793 C CA . MET B 1 197 ? 28.261 -25.176 39.849 1.00 14.89 194 MET C CA 1
ATOM 5794 C C . MET B 1 197 ? 28.450 -25.198 38.330 1.00 15.39 194 MET C C 1
ATOM 5795 O O . MET B 1 197 ? 28.338 -24.148 37.707 1.00 16.96 194 MET C O 1
ATOM 5800 N N . VAL B 1 198 ? 28.716 -26.389 37.749 1.00 15.55 195 VAL C N 1
ATOM 5801 C CA . VAL B 1 198 ? 28.865 -26.597 36.298 1.00 15.10 195 VAL C CA 1
ATOM 5802 C C . VAL B 1 198 ? 27.527 -26.471 35.555 1.00 14.68 195 VAL C C 1
ATOM 5803 O O . VAL B 1 198 ? 27.476 -25.945 34.446 1.00 17.31 195 VAL C O 1
ATOM 5807 N N . PHE B 1 199 ? 26.445 -27.010 36.101 1.00 13.82 196 PHE C N 1
ATOM 5808 C CA . PHE B 1 199 ? 25.133 -26.739 35.530 1.00 14.52 196 PHE C CA 1
ATOM 5809 C C . PHE B 1 199 ? 24.839 -25.234 35.531 1.00 16.34 196 PHE C C 1
ATOM 5810 O O . PHE B 1 199 ? 24.396 -24.645 34.536 1.00 16.45 196 PHE C O 1
ATOM 5818 N N . ALA B 1 200 ? 25.044 -24.590 36.681 1.00 14.45 197 ALA C N 1
ATOM 5819 C CA . ALA B 1 200 ? 24.726 -23.181 36.767 1.00 15.05 197 ALA C CA 1
ATOM 5820 C C . ALA B 1 200 ? 25.407 -22.349 35.671 1.00 15.25 197 ALA C C 1
ATOM 5821 O O . ALA B 1 200 ? 24.736 -21.500 35.057 1.00 18.24 197 ALA C O 1
ATOM 5823 N N . HIS B 1 201 ? 26.739 -22.514 35.447 1.00 13.97 198 HIS C N 1
ATOM 5824 C CA . HIS B 1 201 ? 27.421 -21.713 34.423 1.00 13.68 198 HIS C CA 1
ATOM 5825 C C . HIS B 1 201 ? 26.950 -22.097 33.012 1.00 15.03 198 HIS C C 1
ATOM 5826 O O . HIS B 1 201 ? 26.410 -21.275 32.246 1.00 17.79 198 HIS C O 1
ATOM 5833 N N . ASP B 1 202 ? 27.179 -23.345 32.647 1.00 15.04 199 ASP C N 1
ATOM 5834 C CA . ASP B 1 202 ? 26.999 -23.830 31.282 1.00 14.52 199 ASP C CA 1
ATOM 5835 C C . ASP B 1 202 ? 25.539 -23.995 30.849 1.00 15.46 199 ASP C C 1
ATOM 5836 O O . ASP B 1 202 ? 25.213 -23.749 29.704 1.00 17.90 199 ASP C O 1
ATOM 5841 N N . GLU B 1 203 ? 24.658 -24.427 31.746 1.00 17.96 200 GLU C N 1
ATOM 5842 C CA . GLU B 1 203 ? 23.273 -24.786 31.446 1.00 17.61 200 GLU C CA 1
ATOM 5843 C C . GLU B 1 203 ? 22.283 -23.718 31.922 1.00 18.00 200 GLU C C 1
ATOM 5844 O O . GLU B 1 203 ? 21.218 -23.624 31.320 1.00 16.14 200 GLU C O 1
ATOM 5850 N N . ALA B 1 204 ? 22.581 -22.921 32.993 1.00 18.36 201 ALA C N 1
ATOM 5851 C CA . ALA B 1 204 ? 21.677 -21.848 33.403 1.00 15.43 201 ALA C CA 1
ATOM 5852 C C . ALA B 1 204 ? 22.168 -20.481 32.895 1.00 16.14 201 ALA C C 1
ATOM 5853 O O . ALA B 1 204 ? 21.432 -19.481 33.053 1.00 16.68 201 ALA C O 1
ATOM 5855 N N . LEU B 1 205 ? 23.348 -20.436 32.236 1.00 14.52 202 LEU C N 1
ATOM 5856 C CA . LEU B 1 205 ? 23.964 -19.191 31.707 1.00 15.39 202 LEU C CA 1
ATOM 5857 C C . LEU B 1 205 ? 24.177 -18.112 32.794 1.00 14.65 202 LEU C C 1
ATOM 5858 O O . LEU B 1 205 ? 23.922 -16.927 32.602 1.00 15.74 202 LEU C O 1
ATOM 5863 N N . MET B 1 206 ? 24.742 -18.523 33.924 1.00 16.02 203 MET C N 1
ATOM 5864 C CA . MET B 1 206 ? 25.179 -17.611 34.985 1.00 15.41 203 MET C CA 1
ATOM 5865 C C . MET B 1 206 ? 26.671 -17.236 34.850 1.00 14.71 203 MET C C 1
ATOM 5866 O O . MET B 1 206 ? 27.518 -18.125 34.707 1.00 14.45 203 MET C O 1
ATOM 5871 N N . ASP B 1 207 ? 27.006 -15.936 35.088 1.00 16.51 204 ASP C N 1
ATOM 5872 C CA . ASP B 1 207 ? 28.403 -15.471 35.234 1.00 17.86 204 ASP C CA 1
ATOM 5873 C C . ASP B 1 207 ? 28.790 -15.138 36.703 1.00 18.37 204 ASP C C 1
ATOM 5874 O O . ASP B 1 207 ? 29.947 -14.781 36.996 1.00 14.73 204 ASP C O 1
ATOM 5879 N N . THR B 1 208 ? 27.840 -15.299 37.644 1.00 17.90 205 THR C N 1
ATOM 5880 C CA . THR B 1 208 ? 27.991 -14.721 38.970 1.00 19.57 205 THR C CA 1
ATOM 5881 C C . THR B 1 208 ? 27.462 -15.734 39.969 1.00 16.50 205 THR C C 1
ATOM 5882 O O . THR B 1 208 ? 26.343 -16.188 39.779 1.00 18.77 205 THR C O 1
ATOM 5886 N N . LEU B 1 209 ? 28.238 -16.033 41.019 1.00 15.62 206 LEU C N 1
ATOM 5887 C CA . LEU B 1 209 ? 27.886 -17.052 42.015 1.00 15.68 206 LEU C CA 1
ATOM 5888 C C . LEU B 1 209 ? 27.833 -16.452 43.411 1.00 15.49 206 LEU C C 1
ATOM 5889 O O . LEU B 1 209 ? 28.856 -15.912 43.823 1.00 14.85 206 LEU C O 1
ATOM 5894 N N . LEU B 1 210 ? 26.689 -16.639 44.127 1.00 15.70 207 LEU C N 1
ATOM 5895 C CA . LEU B 1 210 ? 26.580 -16.398 45.560 1.00 14.92 207 LEU C CA 1
ATOM 5896 C C . LEU B 1 210 ? 27.464 -17.361 46.335 1.00 15.69 207 LEU C C 1
ATOM 5897 O O . LEU B 1 210 ? 27.188 -18.576 46.340 1.00 17.02 207 LEU C O 1
ATOM 5902 N N . THR B 1 211 ? 28.423 -16.751 47.070 1.00 16.28 208 THR C N 1
ATOM 5903 C CA . THR B 1 211 ? 29.511 -17.401 47.810 1.00 17.55 208 THR C CA 1
ATOM 5904 C C . THR B 1 211 ? 29.320 -17.272 49.345 1.00 18.69 208 THR C C 1
ATOM 5905 O O . THR B 1 211 ? 29.511 -16.180 49.943 1.00 21.26 208 THR C O 1
ATOM 5909 N N . PRO B 1 212 ? 28.990 -18.378 50.078 1.00 16.11 209 PRO C N 1
ATOM 5910 C CA . PRO B 1 212 ? 28.721 -18.281 51.511 1.00 18.47 209 PRO C CA 1
ATOM 5911 C C . PRO B 1 212 ? 29.966 -18.070 52.398 1.00 19.84 209 PRO C C 1
ATOM 5912 O O . PRO B 1 212 ? 30.298 -18.922 53.215 1.00 19.56 209 PRO C O 1
ATOM 5916 N N . ILE B 1 213 ? 30.644 -16.915 52.283 1.00 20.71 210 ILE C N 1
ATOM 5917 C CA . ILE B 1 213 ? 31.609 -16.481 53.297 1.00 23.94 210 ILE C CA 1
ATOM 5918 C C . ILE B 1 213 ? 31.136 -16.899 54.713 1.00 23.03 210 ILE C C 1
ATOM 5919 O O . ILE B 1 213 ? 31.859 -17.485 55.535 1.00 18.70 210 ILE C O 1
ATOM 5924 N N . PHE B 1 214 ? 29.873 -16.570 54.985 1.00 22.53 211 PHE C N 1
ATOM 5925 C CA . PHE B 1 214 ? 29.135 -17.047 56.145 1.00 25.79 211 PHE C CA 1
ATOM 5926 C C . PHE B 1 214 ? 27.781 -17.495 55.601 1.00 21.74 211 PHE C C 1
ATOM 5927 O O . PHE B 1 214 ? 27.414 -17.222 54.442 1.00 22.13 211 PHE C O 1
ATOM 5935 N N . THR B 1 215 ? 27.099 -18.269 56.421 1.00 18.68 212 THR C N 1
ATOM 5936 C CA . THR B 1 215 ? 25.743 -18.688 56.104 1.00 18.34 212 THR C CA 1
ATOM 5937 C C . THR B 1 215 ? 24.939 -17.428 55.780 1.00 18.34 212 THR C C 1
ATOM 5938 O O . THR B 1 215 ? 24.843 -16.508 56.612 1.00 17.82 212 THR C O 1
ATOM 5942 N N . PRO B 1 216 ? 24.400 -17.329 54.535 1.00 17.65 213 PRO C N 1
ATOM 5943 C CA . PRO B 1 216 ? 23.611 -16.160 54.132 1.00 19.73 213 PRO C CA 1
ATOM 5944 C C . PRO B 1 216 ? 22.490 -15.742 55.085 1.00 18.89 213 PRO C C 1
ATOM 5945 O O . PRO B 1 216 ? 21.678 -16.545 55.475 1.00 20.54 213 PRO C O 1
ATOM 5949 N N . PRO B 1 217 ? 22.391 -14.465 55.511 1.00 22.03 214 PRO C N 1
ATOM 5950 C CA . PRO B 1 217 ? 21.241 -14.056 56.327 1.00 22.67 214 PRO C CA 1
ATOM 5951 C C . PRO B 1 217 ? 20.000 -13.856 55.457 1.00 24.18 214 PRO C C 1
ATOM 5952 O O . PRO B 1 217 ? 19.505 -12.735 55.358 1.00 30.39 214 PRO C O 1
ATOM 5956 N N . LEU B 1 218 ? 19.464 -14.953 54.893 1.00 24.37 215 LEU C N 1
ATOM 5957 C CA . LEU B 1 218 ? 18.322 -14.905 53.968 1.00 23.46 215 LEU C CA 1
ATOM 5958 C C . LEU B 1 218 ? 17.311 -16.021 54.270 1.00 20.67 215 LEU C C 1
ATOM 5959 O O . LEU B 1 218 ? 17.658 -17.079 54.760 1.00 19.61 215 LEU C O 1
ATOM 5964 N N . ASP B 1 219 ? 16.033 -15.720 54.031 1.00 21.37 216 ASP C N 1
ATOM 5965 C CA . ASP B 1 219 ? 14.933 -16.644 54.238 1.00 22.51 216 ASP C CA 1
ATOM 5966 C C . ASP B 1 219 ? 15.142 -17.452 55.518 1.00 23.53 216 ASP C C 1
ATOM 5967 O O . ASP B 1 219 ? 15.157 -18.689 55.519 1.00 29.19 216 ASP C O 1
ATOM 5972 N N . THR B 1 220 ? 15.261 -16.745 56.634 1.00 27.20 217 THR C N 1
ATOM 5973 C CA . THR B 1 220 ? 15.456 -17.359 57.946 1.00 28.67 217 THR C CA 1
ATOM 5974 C C . THR B 1 220 ? 14.463 -16.708 58.932 1.00 27.99 217 THR C C 1
ATOM 5975 O O . THR B 1 220 ? 14.439 -15.496 59.044 1.00 27.51 217 THR C O 1
ATOM 5979 N N . ALA B 1 221 ? 13.641 -17.486 59.651 1.00 31.58 218 ALA C N 1
ATOM 5980 C CA . ALA B 1 221 ? 12.735 -16.925 60.651 1.00 27.25 218 ALA C CA 1
ATOM 5981 C C . ALA B 1 221 ? 13.613 -16.293 61.727 1.00 26.55 218 ALA C C 1
ATOM 5982 O O . ALA B 1 221 ? 14.696 -16.802 62.014 1.00 28.20 218 ALA C O 1
ATOM 5984 N N . VAL B 1 222 ? 13.156 -15.134 62.227 1.00 28.01 219 VAL C N 1
ATOM 5985 C CA . VAL B 1 222 ? 13.760 -14.387 63.330 1.00 28.18 219 VAL C CA 1
ATOM 5986 C C . VAL B 1 222 ? 14.032 -15.376 64.466 1.00 28.86 219 VAL C C 1
ATOM 5987 O O . VAL B 1 222 ? 13.130 -16.112 64.890 1.00 30.52 219 VAL C O 1
ATOM 5991 N N . GLY B 1 223 ? 15.297 -15.441 64.909 1.00 28.11 220 GLY C N 1
ATOM 5992 C CA . GLY B 1 223 ? 15.660 -16.354 65.987 1.00 27.53 220 GLY C CA 1
ATOM 5993 C C . GLY B 1 223 ? 15.987 -17.782 65.528 1.00 29.51 220 GLY C C 1
ATOM 5994 O O . GLY B 1 223 ? 16.439 -18.541 66.347 1.00 30.40 220 GLY C O 1
ATOM 5995 N N . ALA B 1 224 ? 15.877 -18.155 64.240 1.00 33.22 221 ALA C N 1
ATOM 5996 C CA . ALA B 1 224 ? 16.141 -19.528 63.758 1.00 34.34 221 ALA C CA 1
ATOM 5997 C C . ALA B 1 224 ? 17.494 -19.566 63.021 1.00 32.15 221 ALA C C 1
ATOM 5998 O O . ALA B 1 224 ? 18.121 -18.515 62.846 1.00 35.59 221 ALA C O 1
ATOM 6000 N N . THR B 1 225 ? 17.839 -20.742 62.463 1.00 30.29 222 THR C N 1
ATOM 6001 C CA . THR B 1 225 ? 19.189 -21.165 62.032 1.00 26.86 222 THR C CA 1
ATOM 6002 C C . THR B 1 225 ? 19.007 -22.261 60.967 1.00 31.61 222 THR C C 1
ATOM 6003 O O . THR B 1 225 ? 18.395 -23.307 61.256 1.00 32.50 222 THR C O 1
ATOM 6007 N N . ARG B 1 226 ? 19.578 -22.051 59.752 1.00 29.93 223 ARG C N 1
ATOM 6008 C CA . ARG B 1 226 ? 19.874 -23.087 58.765 1.00 22.32 223 ARG C CA 1
ATOM 6009 C C . ARG B 1 226 ? 21.206 -23.774 59.089 1.00 22.98 223 ARG C C 1
ATOM 6010 O O . ARG B 1 226 ? 22.003 -23.142 59.749 1.00 19.58 223 ARG C O 1
ATOM 6018 N N . THR B 1 227 ? 21.438 -25.050 58.635 1.00 22.32 224 THR C N 1
ATOM 6019 C CA . THR B 1 227 ? 22.730 -25.728 58.625 1.00 19.35 224 THR C CA 1
ATOM 6020 C C . THR B 1 227 ? 23.853 -24.743 58.272 1.00 22.20 224 THR C C 1
ATOM 6021 O O . THR B 1 227 ? 23.703 -23.898 57.382 1.00 27.36 224 THR C O 1
ATOM 6025 N N . ASN B 1 228 ? 24.960 -24.806 59.030 1.00 23.01 225 ASN C N 1
ATOM 6026 C CA . ASN B 1 228 ? 26.039 -23.832 58.943 1.00 22.20 225 ASN C CA 1
ATOM 6027 C C . ASN B 1 228 ? 26.889 -24.234 57.714 1.00 20.23 225 ASN C C 1
ATOM 6028 O O . ASN B 1 228 ? 27.298 -25.372 57.613 1.00 22.44 225 ASN C O 1
ATOM 6033 N N . VAL B 1 229 ? 27.157 -23.307 56.779 1.00 18.45 226 VAL C N 1
ATOM 6034 C CA . VAL B 1 229 ? 27.932 -23.586 55.563 1.00 17.23 226 VAL C CA 1
ATOM 6035 C C . VAL B 1 229 ? 29.078 -22.597 55.390 1.00 17.11 226 VAL C C 1
ATOM 6036 O O . VAL B 1 229 ? 29.624 -22.535 54.303 1.00 19.12 226 VAL C O 1
ATOM 6040 N N . GLN B 1 230 ? 29.418 -21.844 56.449 1.00 17.98 227 GLN C N 1
ATOM 6041 C CA . GLN B 1 230 ? 30.398 -20.774 56.371 1.00 18.53 227 GLN C CA 1
ATOM 6042 C C . GLN B 1 230 ? 31.735 -21.330 55.878 1.00 17.86 227 GLN C C 1
ATOM 6043 O O . GLN B 1 230 ? 32.270 -22.288 56.430 1.00 14.04 227 GLN C O 1
ATOM 6049 N N . LEU B 1 231 ? 32.228 -20.708 54.810 1.00 19.32 228 LEU C N 1
ATOM 6050 C CA . LEU B 1 231 ? 33.527 -21.000 54.191 1.00 21.95 228 LEU C CA 1
ATOM 6051 C C . LEU B 1 231 ? 34.743 -20.408 54.937 1.00 23.39 228 LEU C C 1
ATOM 6052 O O . LEU B 1 231 ? 35.861 -20.875 54.801 1.00 28.75 228 LEU C O 1
ATOM 6057 N N . VAL B 1 232 ? 34.561 -19.289 55.639 1.00 27.53 229 VAL C N 1
ATOM 6058 C CA . VAL B 1 232 ? 35.571 -18.725 56.515 1.00 25.28 229 VAL C CA 1
ATOM 6059 C C . VAL B 1 232 ? 35.308 -19.231 57.937 1.00 24.17 229 VAL C C 1
ATOM 6060 O O . VAL B 1 232 ? 34.246 -18.995 58.507 1.00 19.05 229 VAL C O 1
ATOM 6064 N N . GLN B 1 233 ? 36.322 -19.937 58.456 1.00 20.89 230 GLN C N 1
ATOM 6065 C CA . GLN B 1 233 ? 36.362 -20.473 59.782 1.00 21.19 230 GLN C CA 1
ATOM 6066 C C . GLN B 1 233 ? 37.180 -19.554 60.693 1.00 24.17 230 GLN C C 1
ATOM 6067 O O . GLN B 1 233 ? 38.134 -18.888 60.288 1.00 23.76 230 GLN C O 1
ATOM 6073 N N . ILE B 1 234 ? 36.667 -19.370 61.906 1.00 33.69 231 ILE C N 1
ATOM 6074 C CA . ILE B 1 234 ? 37.272 -18.478 62.892 1.00 37.26 231 ILE C CA 1
ATOM 6075 C C . ILE B 1 234 ? 37.809 -19.330 64.040 1.00 33.52 231 ILE C C 1
ATOM 6076 O O . ILE B 1 234 ? 37.010 -20.022 64.674 1.00 27.18 231 ILE C O 1
ATOM 6081 N N . LEU B 1 235 ? 39.114 -19.215 64.347 1.00 38.20 232 LEU C N 1
ATOM 6082 C CA . LEU B 1 235 ? 39.663 -19.813 65.579 1.00 44.82 232 LEU C CA 1
ATOM 6083 C C . LEU B 1 235 ? 39.273 -19.014 66.847 1.00 40.48 232 LEU C C 1
ATOM 6084 O O . LEU B 1 235 ? 39.235 -17.772 66.872 1.00 32.69 232 LEU C O 1
ATOM 6089 N N . PRO B 1 236 ? 38.981 -19.734 67.963 1.00 40.59 233 PRO C N 1
ATOM 6090 C CA . PRO B 1 236 ? 38.647 -19.106 69.264 1.00 40.87 233 PRO C CA 1
ATOM 6091 C C . PRO B 1 236 ? 39.567 -17.988 69.797 1.00 34.35 233 PRO C C 1
ATOM 6092 O O . PRO B 1 236 ? 40.788 -18.087 69.664 1.00 40.71 233 PRO C O 1
ATOM 6096 N N . GLY B 1 237 ? 39.019 -16.911 70.377 1.00 33.21 234 GLY C N 1
ATOM 6097 C CA . GLY B 1 237 ? 39.866 -15.876 70.973 1.00 39.73 234 GLY C CA 1
ATOM 6098 C C . GLY B 1 237 ? 39.880 -14.574 70.171 1.00 40.46 234 GLY C C 1
ATOM 6099 O O . GLY B 1 237 ? 39.509 -14.580 69.005 1.00 38.41 234 GLY C O 1
ATOM 6100 N N . THR B 1 238 ? 40.278 -13.446 70.794 1.00 53.04 235 THR C N 1
ATOM 6101 C CA . THR B 1 238 ? 39.740 -12.156 70.354 1.00 69.62 235 THR C CA 1
ATOM 6102 C C . THR B 1 238 ? 40.618 -11.474 69.323 1.00 78.68 235 THR C C 1
ATOM 6103 O O . THR B 1 238 ? 40.050 -10.651 68.599 1.00 94.59 235 THR C O 1
ATOM 6107 N N . PRO B 1 239 ? 41.967 -11.708 69.240 1.00 70.80 236 PRO C N 1
ATOM 6108 C CA . PRO B 1 239 ? 42.723 -11.264 68.061 1.00 60.10 236 PRO C CA 1
ATOM 6109 C C . PRO B 1 239 ? 42.419 -12.347 67.018 1.00 56.54 236 PRO C C 1
ATOM 6110 O O . PRO B 1 239 ? 42.880 -13.484 67.180 1.00 48.20 236 PRO C O 1
ATOM 6114 N N . TYR B 1 240 ? 41.640 -11.961 65.979 1.00 51.68 237 TYR C N 1
ATOM 6115 C CA . TYR B 1 240 ? 40.943 -12.838 65.032 1.00 42.56 237 TYR C CA 1
ATOM 6116 C C . TYR B 1 240 ? 41.868 -13.569 64.060 1.00 36.17 237 TYR C C 1
ATOM 6117 O O . TYR B 1 240 ? 42.366 -12.938 63.157 1.00 37.47 237 TYR C O 1
ATOM 6126 N N . ARG B 1 241 ? 41.925 -14.905 64.157 1.00 36.00 238 ARG C N 1
ATOM 6127 C CA . ARG B 1 241 ? 42.602 -15.787 63.225 1.00 40.31 238 ARG C CA 1
ATOM 6128 C C . ARG B 1 241 ? 41.572 -16.579 62.412 1.00 38.74 238 ARG C C 1
ATOM 6129 O O . ARG B 1 241 ? 40.614 -17.111 62.994 1.00 36.46 238 ARG C O 1
ATOM 6137 N N . PHE B 1 242 ? 41.864 -16.740 61.093 1.00 31.02 239 PHE C N 1
ATOM 6138 C CA . PHE B 1 242 ? 40.926 -17.216 60.073 1.00 26.16 239 PHE C CA 1
ATOM 6139 C C . PHE B 1 242 ? 41.486 -18.440 59.343 1.00 24.94 239 PHE C C 1
ATOM 6140 O O . PHE B 1 242 ? 42.678 -18.614 59.135 1.00 22.83 239 PHE C O 1
ATOM 6148 N N . ASP B 1 243 ? 40.587 -19.277 58.871 1.00 27.68 240 ASP C N 1
ATOM 6149 C CA . ASP B 1 243 ? 40.942 -20.469 58.135 1.00 25.08 240 ASP C CA 1
ATOM 6150 C C . ASP B 1 243 ? 40.131 -20.433 56.839 1.00 23.12 240 ASP C C 1
ATOM 6151 O O . ASP B 1 243 ? 38.887 -20.531 56.895 1.00 20.34 240 ASP C O 1
ATOM 6156 N N . TRP B 1 244 ? 40.916 -20.379 55.709 1.00 23.35 241 TRP C N 1
ATOM 6157 C CA . TRP B 1 244 ? 40.557 -20.034 54.340 1.00 18.56 241 TRP C CA 1
ATOM 6158 C C . TRP B 1 244 ? 40.335 -21.305 53.520 1.00 20.02 241 TRP C C 1
ATOM 6159 O O . TRP B 1 244 ? 40.090 -21.199 52.301 1.00 24.16 241 TRP C O 1
ATOM 6170 N N . SER B 1 245 ? 40.426 -22.488 54.136 1.00 16.06 242 SER C N 1
ATOM 6171 C CA . SER B 1 245 ? 40.579 -23.705 53.350 1.00 18.20 242 SER C CA 1
ATOM 6172 C C . SER B 1 245 ? 39.326 -24.032 52.544 1.00 19.69 242 SER C C 1
ATOM 6173 O O . SER B 1 245 ? 39.389 -24.397 51.370 1.00 25.31 242 SER C O 1
ATOM 6176 N N . ARG B 1 246 ? 38.177 -23.906 53.193 1.00 19.87 243 ARG C N 1
ATOM 6177 C CA . ARG B 1 246 ? 36.887 -24.117 52.556 1.00 19.27 243 ARG C CA 1
ATOM 6178 C C . ARG B 1 246 ? 36.658 -23.139 51.414 1.00 16.99 243 ARG C C 1
ATOM 6179 O O . ARG B 1 246 ? 36.181 -23.523 50.348 1.00 18.38 243 ARG C O 1
ATOM 6187 N N . LEU B 1 247 ? 37.008 -21.872 51.646 1.00 18.70 244 LEU C N 1
ATOM 6188 C CA . LEU B 1 247 ? 36.890 -20.807 50.631 1.00 18.79 244 LEU C CA 1
ATOM 6189 C C . LEU B 1 247 ? 37.835 -20.980 49.427 1.00 20.04 244 LEU C C 1
ATOM 6190 O O . LEU B 1 247 ? 37.448 -20.631 48.309 1.00 25.59 244 LEU C O 1
ATOM 6195 N N . ARG B 1 248 ? 39.093 -21.422 49.643 1.00 18.44 245 ARG C N 1
ATOM 6196 C CA . ARG B 1 248 ? 40.009 -21.775 48.548 1.00 16.13 245 ARG C CA 1
ATOM 6197 C C . ARG B 1 248 ? 39.425 -22.845 47.640 1.00 15.04 245 ARG C C 1
ATOM 6198 O O . ARG B 1 248 ? 39.403 -22.722 46.430 1.00 16.43 245 ARG C O 1
ATOM 6206 N N . LYS B 1 249 ? 38.851 -23.856 48.248 1.00 16.72 246 LYS C N 1
ATOM 6207 C CA . LYS B 1 249 ? 38.218 -24.953 47.515 1.00 17.91 246 LYS C CA 1
ATOM 6208 C C . LYS B 1 249 ? 37.002 -24.471 46.714 1.00 17.88 246 LYS C C 1
ATOM 6209 O O . LYS B 1 249 ? 36.730 -24.937 45.608 1.00 18.06 246 LYS C O 1
ATOM 6215 N N . TRP B 1 250 ? 36.208 -23.605 47.345 1.00 17.66 247 TRP C N 1
ATOM 6216 C CA . TRP B 1 250 ? 35.013 -23.102 46.698 1.00 16.60 247 TRP C CA 1
ATOM 6217 C C . TRP B 1 250 ? 35.412 -22.391 45.413 1.00 14.04 247 TRP C C 1
ATOM 6218 O O . TRP B 1 250 ? 34.816 -22.604 44.368 1.00 12.82 247 TRP C O 1
ATOM 6229 N N . CYS B 1 251 ? 36.405 -21.509 45.541 1.00 14.60 248 CYS C N 1
ATOM 6230 C CA . CYS B 1 251 ? 36.812 -20.592 44.466 1.00 14.73 248 CYS C CA 1
ATOM 6231 C C . CYS B 1 251 ? 37.485 -21.380 43.335 1.00 14.64 248 CYS C C 1
ATOM 6232 O O . CYS B 1 251 ? 37.380 -20.999 42.162 1.00 14.82 248 CYS C O 1
ATOM 6235 N N . GLN B 1 252 ? 38.183 -22.491 43.680 1.00 16.87 249 GLN C N 1
ATOM 6236 C CA . GLN B 1 252 ? 38.769 -23.382 42.665 1.00 17.01 249 GLN C CA 1
ATOM 6237 C C . GLN B 1 252 ? 37.681 -24.069 41.868 1.00 15.86 249 GLN C C 1
ATOM 6238 O O . GLN B 1 252 ? 37.768 -24.124 40.652 1.00 19.79 249 GLN C O 1
ATOM 6244 N N . LEU B 1 253 ? 36.659 -24.606 42.517 1.00 15.42 250 LEU C N 1
ATOM 6245 C CA . LEU B 1 253 ? 35.568 -25.161 41.730 1.00 16.25 250 LEU C CA 1
ATOM 6246 C C . LEU B 1 253 ? 34.813 -24.112 40.921 1.00 14.92 250 LEU C C 1
ATOM 6247 O O . LEU B 1 253 ? 34.391 -24.378 39.810 1.00 14.93 250 LEU C O 1
ATOM 6252 N N . ALA B 1 254 ? 34.676 -22.899 41.458 1.00 19.10 251 ALA C N 1
ATOM 6253 C CA . ALA B 1 254 ? 33.964 -21.798 40.788 1.00 19.85 251 ALA C CA 1
ATOM 6254 C C . ALA B 1 254 ? 34.705 -21.420 39.512 1.00 20.85 251 ALA C C 1
ATOM 6255 O O . ALA B 1 254 ? 34.101 -21.302 38.437 1.00 27.01 251 ALA C O 1
ATOM 6257 N N . GLN B 1 255 ? 36.022 -21.305 39.624 1.00 20.79 252 GLN C N 1
ATOM 6258 C CA . GLN B 1 255 ? 36.846 -20.835 38.516 1.00 21.95 252 GLN C CA 1
ATOM 6259 C C . GLN B 1 255 ? 36.948 -21.938 37.442 1.00 19.69 252 GLN C C 1
ATOM 6260 O O . GLN B 1 255 ? 36.838 -21.711 36.228 1.00 20.59 252 GLN C O 1
ATOM 6266 N N . GLN B 1 256 ? 37.098 -23.193 37.860 1.00 20.07 253 GLN C N 1
ATOM 6267 C CA . GLN B 1 256 ? 37.101 -24.294 36.894 1.00 21.35 253 GLN C CA 1
ATOM 6268 C C . GLN B 1 256 ? 35.742 -24.505 36.238 1.00 19.37 253 GLN C C 1
ATOM 6269 O O . GLN B 1 256 ? 35.698 -25.130 35.210 1.00 18.31 253 GLN C O 1
ATOM 6275 N N . SER B 1 257 ? 34.651 -24.002 36.798 1.00 17.92 254 SER C N 1
ATOM 6276 C CA . SER B 1 257 ? 33.351 -24.093 36.150 1.00 17.67 254 SER C CA 1
ATOM 6277 C C . SER B 1 257 ? 33.041 -22.912 35.215 1.00 16.84 254 SER C C 1
ATOM 6278 O O . SER B 1 257 ? 31.968 -22.927 34.600 1.00 18.02 254 SER C O 1
ATOM 6281 N N . GLY B 1 258 ? 33.872 -21.845 35.250 1.00 15.34 255 GLY C N 1
ATOM 6282 C CA . GLY B 1 258 ? 33.832 -20.710 34.334 1.00 14.55 255 GLY C CA 1
ATOM 6283 C C . GLY B 1 258 ? 33.281 -19.398 34.906 1.00 14.92 255 GLY C C 1
ATOM 6284 O O . GLY B 1 258 ? 33.018 -18.443 34.157 1.00 15.18 255 GLY C O 1
ATOM 6285 N N . PHE B 1 259 ? 33.028 -19.311 36.226 1.00 16.11 256 PHE C N 1
ATOM 6286 C CA . PHE B 1 259 ? 32.479 -18.071 36.796 1.00 14.32 256 PHE C CA 1
ATOM 6287 C C . PHE B 1 259 ? 33.556 -16.969 36.842 1.00 15.51 256 PHE C C 1
ATOM 6288 O O . PHE B 1 259 ? 34.670 -17.190 37.339 1.00 12.29 256 PHE C O 1
ATOM 6296 N N . ALA B 1 260 ? 33.163 -15.807 36.271 1.00 17.45 257 ALA C N 1
ATOM 6297 C CA . ALA B 1 260 ? 33.918 -14.566 36.157 1.00 16.63 257 ALA C CA 1
ATOM 6298 C C . ALA B 1 260 ? 33.738 -13.715 37.413 1.00 16.39 257 ALA C C 1
ATOM 6299 O O . ALA B 1 260 ? 34.676 -13.007 37.776 1.00 19.17 257 ALA C O 1
ATOM 6301 N N . TYR B 1 261 ? 32.570 -13.797 38.064 1.00 16.96 258 TYR C N 1
ATOM 6302 C CA . TYR B 1 261 ? 32.216 -12.979 39.232 1.00 16.85 258 TYR C CA 1
ATOM 6303 C C . TYR B 1 261 ? 31.689 -13.841 40.372 1.00 16.13 258 TYR C C 1
ATOM 6304 O O . TYR B 1 261 ? 31.007 -14.828 40.135 1.00 15.27 258 TYR C O 1
ATOM 6313 N N . LEU B 1 262 ? 31.988 -13.397 41.606 1.00 16.04 259 LEU C N 1
ATOM 6314 C CA . LEU B 1 262 ? 31.427 -13.957 42.816 1.00 15.69 259 LEU C CA 1
ATOM 6315 C C . LEU B 1 262 ? 30.625 -12.882 43.517 1.00 16.60 259 LEU C C 1
ATOM 6316 O O . LEU B 1 262 ? 31.005 -11.710 43.518 1.00 18.91 259 LEU C O 1
ATOM 6321 N N . GLU B 1 263 ? 29.589 -13.306 44.229 1.00 17.00 260 GLU C N 1
ATOM 6322 C CA . GLU B 1 263 ? 28.710 -12.392 44.934 1.00 17.94 260 GLU C CA 1
ATOM 6323 C C . GLU B 1 263 ? 28.780 -12.760 46.413 1.00 16.69 260 GLU C C 1
ATOM 6324 O O . GLU B 1 263 ? 28.634 -13.923 46.746 1.00 14.57 260 GLU C O 1
ATOM 6330 N N . MET B 1 264 ? 29.019 -11.760 47.275 1.00 19.04 261 MET C N 1
ATOM 6331 C CA . MET B 1 264 ? 29.065 -11.936 48.724 1.00 19.84 261 MET C CA 1
ATOM 6332 C C . MET B 1 264 ? 27.666 -11.749 49.311 1.00 18.33 261 MET C C 1
ATOM 6333 O O . MET B 1 264 ? 26.873 -10.953 48.817 1.00 14.40 261 MET C O 1
ATOM 6338 N N . PRO B 1 265 ? 27.342 -12.465 50.404 1.00 21.05 262 PRO C N 1
ATOM 6339 C CA . PRO B 1 265 ? 26.047 -12.311 51.057 1.00 21.81 262 PRO C CA 1
ATOM 6340 C C . PRO B 1 265 ? 25.941 -11.000 51.858 1.00 19.08 262 PRO C C 1
ATOM 6341 O O . PRO B 1 265 ? 26.926 -10.278 52.118 1.00 21.20 262 PRO C O 1
ATOM 6345 N N . PRO B 1 266 ? 24.689 -10.608 52.151 1.00 18.14 263 PRO C N 1
ATOM 6346 C CA . PRO B 1 266 ? 24.437 -9.419 52.961 1.00 21.30 263 PRO C CA 1
ATOM 6347 C C . PRO B 1 266 ? 25.202 -9.493 54.290 1.00 21.78 263 PRO C C 1
ATOM 6348 O O . PRO B 1 266 ? 25.393 -10.580 54.877 1.00 21.51 263 PRO C O 1
ATOM 6352 N N . LEU B 1 267 ? 25.645 -8.304 54.736 1.00 21.12 264 LEU C N 1
ATOM 6353 C CA . LEU B 1 267 ? 26.363 -8.161 55.995 1.00 22.22 264 LEU C CA 1
ATOM 6354 C C . LEU B 1 267 ? 25.392 -8.138 57.162 1.00 21.19 264 LEU C C 1
ATOM 6355 O O . LEU B 1 267 ? 25.806 -8.381 58.283 1.00 21.48 264 LEU C O 1
ATOM 6360 N N . PHE B 1 268 ? 24.111 -7.896 56.860 1.00 23.33 265 PHE C N 1
ATOM 6361 C CA . PHE B 1 268 ? 23.052 -7.781 57.848 1.00 22.57 265 PHE C CA 1
ATOM 6362 C C . PHE B 1 268 ? 21.832 -8.617 57.465 1.00 22.21 265 PHE C C 1
ATOM 6363 O O . PHE B 1 268 ? 21.589 -8.959 56.298 1.00 22.09 265 PHE C O 1
ATOM 6371 N N . THR B 1 269 ? 21.006 -8.822 58.499 1.00 24.26 266 THR C N 1
ATOM 6372 C CA . THR B 1 269 ? 19.778 -9.581 58.429 1.00 27.82 266 THR C CA 1
ATOM 6373 C C . THR B 1 269 ? 18.737 -8.927 57.508 1.00 28.52 266 THR C C 1
ATOM 6374 O O . THR B 1 269 ? 18.668 -7.715 57.317 1.00 24.97 266 THR C O 1
ATOM 6378 N N . GLN B 1 270 ? 17.890 -9.808 56.967 1.00 32.96 267 GLN C N 1
ATOM 6379 C CA . GLN B 1 270 ? 16.962 -9.508 55.885 1.00 38.61 267 GLN C CA 1
ATOM 6380 C C . GLN B 1 270 ? 15.885 -8.515 56.347 1.00 38.97 267 GLN C C 1
ATOM 6381 O O . GLN B 1 270 ? 15.392 -8.604 57.461 1.00 37.66 267 GLN C O 1
ATOM 6387 N N . TRP B 1 271 ? 15.532 -7.573 55.464 1.00 47.22 268 TRP C N 1
ATOM 6388 C CA . TRP B 1 271 ? 14.380 -6.671 55.606 1.00 57.69 268 TRP C CA 1
ATOM 6389 C C . TRP B 1 271 ? 14.738 -5.469 56.505 1.00 57.67 268 TRP C C 1
ATOM 6390 O O . TRP B 1 271 ? 15.093 -4.426 55.918 1.00 67.74 268 TRP C O 1
ATOM 6401 N N . GLY B 1 272 ? 14.711 -5.649 57.863 1.00 42.55 269 GLY C N 1
ATOM 6402 C CA . GLY B 1 272 ? 15.032 -4.661 58.904 1.00 38.06 269 GLY C CA 1
ATOM 6403 C C . GLY B 1 272 ? 16.528 -4.295 59.067 1.00 44.69 269 GLY C C 1
ATOM 6404 O O . GLY B 1 272 ? 16.851 -3.175 59.498 1.00 43.83 269 GLY C O 1
ATOM 6405 N N . ALA B 1 273 ? 17.456 -5.218 58.709 1.00 43.45 270 ALA C N 1
ATOM 6406 C CA . ALA B 1 273 ? 18.905 -5.056 58.874 1.00 36.95 270 ALA C CA 1
ATOM 6407 C C . ALA B 1 273 ? 19.280 -4.872 60.341 1.00 36.03 270 ALA C C 1
ATOM 6408 O O . ALA B 1 273 ? 20.224 -4.139 60.648 1.00 31.44 270 ALA C O 1
ATOM 6410 N N . GLN B 1 274 ? 18.538 -5.585 61.204 1.00 35.56 271 GLN C N 1
ATOM 6411 C CA . GLN B 1 274 ? 18.496 -5.363 62.640 1.00 34.66 271 GLN C CA 1
ATOM 6412 C C . GLN B 1 274 ? 19.685 -6.043 63.322 1.00 39.63 271 GLN C C 1
ATOM 6413 O O . GLN B 1 274 ? 20.305 -5.481 64.233 1.00 48.01 271 GLN C O 1
ATOM 6419 N N . ALA B 1 275 ? 20.012 -7.248 62.851 1.00 37.07 272 ALA C N 1
ATOM 6420 C CA . ALA B 1 275 ? 21.010 -8.096 63.483 1.00 36.09 272 ALA C CA 1
ATOM 6421 C C . ALA B 1 275 ? 22.035 -8.575 62.430 1.00 33.73 272 ALA C C 1
ATOM 6422 O O . ALA B 1 275 ? 22.027 -8.141 61.286 1.00 28.98 272 ALA C O 1
ATOM 6424 N N . THR B 1 276 ? 22.901 -9.509 62.834 1.00 30.07 273 THR C N 1
ATOM 6425 C CA . THR B 1 276 ? 24.059 -9.956 62.080 1.00 29.15 273 THR C CA 1
ATOM 6426 C C . THR B 1 276 ? 23.843 -11.407 61.605 1.00 28.48 273 THR C C 1
ATOM 6427 O O . THR B 1 276 ? 22.888 -12.087 62.004 1.00 24.95 273 THR C O 1
ATOM 6431 N N . PRO B 1 277 ? 24.742 -11.946 60.751 1.00 24.75 274 PRO C N 1
ATOM 6432 C CA . PRO B 1 277 ? 24.582 -13.318 60.259 1.00 23.77 274 PRO C CA 1
ATOM 6433 C C . PRO B 1 277 ? 25.027 -14.268 61.353 1.00 21.06 274 PRO C C 1
ATOM 6434 O O . PRO B 1 277 ? 25.859 -13.888 62.152 1.00 24.75 274 PRO C O 1
ATOM 6438 N N . THR B 1 278 ? 24.512 -15.500 61.374 1.00 22.42 275 THR C N 1
ATOM 6439 C CA . THR B 1 278 ? 24.893 -16.508 62.360 1.00 21.38 275 THR C CA 1
ATOM 6440 C C . THR B 1 278 ? 26.278 -17.053 61.985 1.00 22.41 275 THR C C 1
ATOM 6441 O O . THR B 1 278 ? 26.412 -17.794 61.021 1.00 24.86 275 THR C O 1
ATOM 6445 N N . ILE B 1 279 ? 27.318 -16.574 62.682 1.00 24.73 276 ILE C N 1
ATOM 6446 C CA . ILE B 1 279 ? 28.732 -16.920 62.483 1.00 25.49 276 ILE C CA 1
ATOM 6447 C C . ILE B 1 279 ? 29.168 -17.598 63.782 1.00 26.43 276 ILE C C 1
ATOM 6448 O O . ILE B 1 279 ? 28.793 -17.135 64.865 1.00 32.68 276 ILE C O 1
ATOM 6453 N N . THR B 1 280 ? 29.832 -18.748 63.677 1.00 23.87 277 THR C N 1
ATOM 6454 C CA . THR B 1 280 ? 30.443 -19.378 64.816 1.00 24.27 277 THR C CA 1
ATOM 6455 C C . THR B 1 280 ? 31.953 -19.480 64.600 1.00 27.62 277 THR C C 1
ATOM 6456 O O . THR B 1 280 ? 32.451 -19.218 63.513 1.00 30.21 277 THR C O 1
ATOM 6460 N N . ASP B 1 281 ? 32.649 -19.989 65.631 1.00 32.70 278 ASP C N 1
ATOM 6461 C CA . ASP B 1 281 ? 34.081 -20.285 65.629 1.00 30.04 278 ASP C CA 1
ATOM 6462 C C . ASP B 1 281 ? 34.216 -21.789 65.376 1.00 26.61 278 ASP C C 1
ATOM 6463 O O . ASP B 1 281 ? 33.190 -22.442 65.206 1.00 25.06 278 ASP C O 1
ATOM 6468 N N . THR B 1 282 ? 35.453 -22.304 65.248 1.00 24.48 279 THR C N 1
ATOM 6469 C CA . THR B 1 282 ? 35.721 -23.728 65.080 1.00 29.49 279 THR C CA 1
ATOM 6470 C C . THR B 1 282 ? 35.230 -24.618 66.244 1.00 30.99 279 THR C C 1
ATOM 6471 O O . THR B 1 282 ? 35.086 -25.808 66.074 1.00 33.59 279 THR C O 1
ATOM 6475 N N . ALA B 1 283 ? 35.007 -24.097 67.448 1.00 35.61 280 ALA C N 1
ATOM 6476 C CA . ALA B 1 283 ? 34.535 -24.889 68.570 1.00 31.59 280 ALA C CA 1
ATOM 6477 C C . ALA B 1 283 ? 33.011 -25.042 68.503 1.00 39.81 280 ALA C C 1
ATOM 6478 O O . ALA B 1 283 ? 32.395 -25.923 69.124 1.00 47.91 280 ALA C O 1
ATOM 6480 N N . GLY B 1 284 ? 32.373 -24.153 67.758 1.00 31.89 281 GLY C N 1
ATOM 6481 C CA . GLY B 1 284 ? 30.939 -24.216 67.596 1.00 28.23 281 GLY C CA 1
ATOM 6482 C C . GLY B 1 284 ? 30.269 -23.080 68.360 1.00 29.50 281 GLY C C 1
ATOM 6483 O O . GLY B 1 284 ? 29.052 -23.102 68.455 1.00 30.73 281 GLY C O 1
ATOM 6484 N N . THR B 1 285 ? 31.034 -22.087 68.861 1.00 29.61 282 THR C N 1
ATOM 6485 C CA . THR B 1 285 ? 30.482 -20.998 69.676 1.00 31.60 282 THR C CA 1
ATOM 6486 C C . THR B 1 285 ? 30.004 -19.814 68.808 1.00 32.22 282 THR C C 1
ATOM 6487 O O . THR B 1 285 ? 30.780 -19.255 68.034 1.00 33.76 282 THR C O 1
ATOM 6491 N N . ALA B 1 286 ? 28.764 -19.363 69.080 1.00 30.27 283 ALA C N 1
ATOM 6492 C CA . ALA B 1 286 ? 28.072 -18.262 68.427 1.00 32.00 283 ALA C CA 1
ATOM 6493 C C . ALA B 1 286 ? 28.851 -16.975 68.678 1.00 30.78 283 ALA C C 1
ATOM 6494 O O . ALA B 1 286 ? 29.135 -16.686 69.822 1.00 34.45 283 ALA C O 1
ATOM 6496 N N . LEU B 1 287 ? 29.271 -16.267 67.615 1.00 33.53 284 LEU C N 1
ATOM 6497 C CA . LEU B 1 287 ? 30.020 -15.011 67.707 1.00 32.01 284 LEU C CA 1
ATOM 6498 C C . LEU B 1 287 ? 29.083 -13.884 67.304 1.00 28.69 284 LEU C C 1
ATOM 6499 O O . LEU B 1 287 ? 29.133 -12.818 67.864 1.00 34.55 284 LEU C O 1
ATOM 6504 N N . PHE B 1 288 ? 28.300 -14.122 66.253 1.00 26.99 285 PHE C N 1
ATOM 6505 C CA . PHE B 1 288 ? 27.257 -13.231 65.796 1.00 24.05 285 PHE C CA 1
ATOM 6506 C C . PHE B 1 288 ? 25.983 -14.051 65.458 1.00 24.99 285 PHE C C 1
ATOM 6507 O O . PHE B 1 288 ? 25.956 -15.303 65.473 1.00 24.56 285 PHE C O 1
ATOM 6515 N N . GLY B 1 289 ? 24.883 -13.333 65.199 1.00 22.06 286 GLY C N 1
ATOM 6516 C CA . GLY B 1 289 ? 23.590 -13.951 65.004 1.00 21.50 286 GLY C CA 1
ATOM 6517 C C . GLY B 1 289 ? 22.445 -13.000 65.358 1.00 21.20 286 GLY C C 1
ATOM 6518 O O . GLY B 1 289 ? 22.613 -11.807 65.373 1.00 23.60 286 GLY C O 1
ATOM 6519 N N . TRP B 1 290 ? 21.256 -13.547 65.576 1.00 25.16 287 TRP C N 1
ATOM 6520 C CA . TRP B 1 290 ? 20.045 -12.811 65.910 1.00 28.93 287 TRP C CA 1
ATOM 6521 C C . TRP B 1 290 ? 20.142 -12.018 67.216 1.00 30.69 287 TRP C C 1
ATOM 6522 O O . TRP B 1 290 ? 19.513 -10.953 67.293 1.00 27.81 287 TRP C O 1
ATOM 6533 N N . HIS B 1 291 ? 20.937 -12.541 68.177 1.00 34.95 288 HIS C N 1
ATOM 6534 C CA . HIS B 1 291 ? 21.229 -11.925 69.481 1.00 37.23 288 HIS C CA 1
ATOM 6535 C C . HIS B 1 291 ? 22.372 -10.905 69.477 1.00 36.01 288 HIS C C 1
ATOM 6536 O O . HIS B 1 291 ? 22.686 -10.369 70.525 1.00 39.05 288 HIS C O 1
ATOM 6543 N N . VAL B 1 292 ? 22.960 -10.586 68.317 1.00 34.12 289 VAL C N 1
ATOM 6544 C CA . VAL B 1 292 ? 23.898 -9.476 68.218 1.00 29.13 289 VAL C CA 1
ATOM 6545 C C . VAL B 1 292 ? 23.440 -8.404 67.217 1.00 30.97 289 VAL C C 1
ATOM 6546 O O . VAL B 1 292 ? 23.495 -8.643 66.000 1.00 34.03 289 VAL C O 1
ATOM 6550 N N . PRO B 1 293 ? 23.014 -7.182 67.667 1.00 33.79 290 PRO C N 1
ATOM 6551 C CA . PRO B 1 293 ? 22.623 -6.088 66.754 1.00 30.82 290 PRO C CA 1
ATOM 6552 C C . PRO B 1 293 ? 23.644 -5.642 65.704 1.00 34.78 290 PRO C C 1
ATOM 6553 O O . PRO B 1 293 ? 24.858 -5.721 65.934 1.00 35.05 290 PRO C O 1
ATOM 6557 N N . SER B 1 294 ? 23.143 -5.116 64.576 1.00 33.78 291 SER C N 1
ATOM 6558 C CA . SER B 1 294 ? 24.008 -4.618 63.501 1.00 42.02 291 SER C CA 1
ATOM 6559 C C . SER B 1 294 ? 24.986 -3.513 63.946 1.00 41.77 291 SER C C 1
ATOM 6560 O O . SER B 1 294 ? 26.095 -3.364 63.405 1.00 52.57 291 SER C O 1
ATOM 6563 N N . THR B 1 295 ? 24.566 -2.746 64.963 1.00 41.58 292 THR C N 1
ATOM 6564 C CA . THR B 1 295 ? 25.289 -1.583 65.471 1.00 43.77 292 THR C CA 1
ATOM 6565 C C . THR B 1 295 ? 26.286 -2.002 66.556 1.00 39.58 292 THR C C 1
ATOM 6566 O O . THR B 1 295 ? 26.825 -1.145 67.232 1.00 52.94 292 THR C O 1
ATOM 6570 N N . ALA B 1 296 ? 26.510 -3.313 66.735 1.00 39.44 293 ALA C N 1
ATOM 6571 C CA . ALA B 1 296 ? 27.458 -3.832 67.713 1.00 32.06 293 ALA C CA 1
ATOM 6572 C C . ALA B 1 296 ? 28.879 -3.437 67.349 1.00 32.17 293 ALA C C 1
ATOM 6573 O O . ALA B 1 296 ? 29.393 -3.817 66.305 1.00 36.68 293 ALA C O 1
ATOM 6575 N N . PRO B 1 297 ? 29.578 -2.741 68.268 1.00 37.83 294 PRO C N 1
ATOM 6576 C CA . PRO B 1 297 ? 31.003 -2.456 68.085 1.00 36.29 294 PRO C CA 1
ATOM 6577 C C . PRO B 1 297 ? 31.874 -3.665 67.740 1.00 33.11 294 PRO C C 1
ATOM 6578 O O . PRO B 1 297 ? 32.886 -3.489 67.082 1.00 37.75 294 PRO C O 1
ATOM 6582 N N . ALA B 1 298 ? 31.561 -4.845 68.314 1.00 33.60 295 ALA C N 1
ATOM 6583 C CA . ALA B 1 298 ? 32.305 -6.088 68.093 1.00 32.02 295 ALA C CA 1
ATOM 6584 C C . ALA B 1 298 ? 32.252 -6.493 66.606 1.00 37.62 295 ALA C C 1
ATOM 6585 O O . ALA B 1 298 ? 33.307 -6.688 66.013 1.00 43.41 295 ALA C O 1
ATOM 6587 N N . TYR B 1 299 ? 31.040 -6.504 65.993 1.00 37.58 296 TYR C N 1
ATOM 6588 C CA . TYR B 1 299 ? 30.804 -6.816 64.582 1.00 34.82 296 TYR C CA 1
ATOM 6589 C C . TYR B 1 299 ? 31.539 -5.838 63.659 1.00 33.49 296 TYR C C 1
ATOM 6590 O O . TYR B 1 299 ? 32.087 -6.287 62.639 1.00 30.90 296 TYR C O 1
ATOM 6599 N N . ARG B 1 300 ? 31.543 -4.535 63.993 1.00 31.01 297 ARG C N 1
ATOM 6600 C CA . ARG B 1 300 ? 32.339 -3.558 63.249 1.00 35.83 297 ARG C CA 1
ATOM 6601 C C . ARG B 1 300 ? 33.838 -3.918 63.326 1.00 35.33 297 ARG C C 1
ATOM 6602 O O . ARG B 1 300 ? 34.544 -3.966 62.310 1.00 33.60 297 ARG C O 1
ATOM 6610 N N . ALA B 1 301 ? 34.304 -4.267 64.534 1.00 34.65 298 ALA C N 1
ATOM 6611 C CA . ALA B 1 301 ? 35.680 -4.712 64.737 1.00 36.11 298 ALA C CA 1
ATOM 6612 C C . ALA B 1 301 ? 36.011 -5.935 63.879 1.00 30.30 298 ALA C C 1
ATOM 6613 O O . ALA B 1 301 ? 37.083 -5.930 63.278 1.00 32.75 298 ALA C O 1
ATOM 6615 N N . PHE B 1 302 ? 35.125 -6.968 63.904 1.00 28.25 299 PHE C N 1
ATOM 6616 C CA . PHE B 1 302 ? 35.245 -8.222 63.141 1.00 29.77 299 PHE C CA 1
ATOM 6617 C C . PHE B 1 302 ? 35.455 -7.989 61.626 1.00 30.68 299 PHE C C 1
ATOM 6618 O O . PHE B 1 302 ? 36.373 -8.564 61.042 1.00 29.25 299 PHE C O 1
ATOM 6626 N N . LEU B 1 303 ? 34.690 -7.039 61.041 1.00 26.15 300 LEU C N 1
ATOM 6627 C CA . LEU B 1 303 ? 34.747 -6.702 59.624 1.00 29.31 300 LEU C CA 1
ATOM 6628 C C . LEU B 1 303 ? 35.983 -5.883 59.252 1.00 33.46 300 LEU C C 1
ATOM 6629 O O . LEU B 1 303 ? 36.458 -5.988 58.123 1.00 29.46 300 LEU C O 1
ATOM 6634 N N . GLN B 1 304 ? 36.464 -5.026 60.171 1.00 38.82 301 GLN C N 1
ATOM 6635 C CA . GLN B 1 304 ? 37.737 -4.347 59.968 1.00 33.19 301 GLN C CA 1
ATOM 6636 C C . GLN B 1 304 ? 38.864 -5.363 59.957 1.00 30.71 301 GLN C C 1
ATOM 6637 O O . GLN B 1 304 ? 39.852 -5.091 59.304 1.00 34.10 301 GLN C O 1
ATOM 6643 N N . ALA B 1 305 ? 38.741 -6.482 60.701 1.00 31.39 302 ALA C N 1
ATOM 6644 C CA . ALA B 1 305 ? 39.737 -7.554 60.590 1.00 33.86 302 ALA C CA 1
ATOM 6645 C C . ALA B 1 305 ? 39.521 -8.338 59.294 1.00 35.58 302 ALA C C 1
ATOM 6646 O O . ALA B 1 305 ? 40.489 -8.548 58.571 1.00 32.87 302 ALA C O 1
ATOM 6648 N N . LEU B 1 306 ? 38.247 -8.707 58.988 1.00 37.42 303 LEU C N 1
ATOM 6649 C CA . LEU B 1 306 ? 37.947 -9.703 57.951 1.00 36.07 303 LEU C CA 1
ATOM 6650 C C . LEU B 1 306 ? 38.180 -9.209 56.508 1.00 34.17 303 LEU C C 1
ATOM 6651 O O . LEU B 1 306 ? 38.796 -9.967 55.750 1.00 32.62 303 LEU C O 1
ATOM 6656 N N . LEU B 1 307 ? 37.715 -7.980 56.156 1.00 29.60 304 LEU C N 1
ATOM 6657 C CA . LEU B 1 307 ? 37.600 -7.474 54.782 1.00 30.46 304 LEU C CA 1
ATOM 6658 C C . LEU B 1 307 ? 38.955 -7.270 54.076 1.00 31.81 304 LEU C C 1
ATOM 6659 O O . LEU B 1 307 ? 39.110 -7.609 52.904 1.00 31.06 304 LEU C O 1
ATOM 6664 N N . PRO B 1 308 ? 39.999 -6.664 54.679 1.00 32.68 305 PRO C N 1
ATOM 6665 C CA . PRO B 1 308 ? 41.334 -6.720 54.059 1.00 30.44 305 PRO C CA 1
ATOM 6666 C C . PRO B 1 308 ? 41.853 -8.135 53.836 1.00 29.52 305 PRO C C 1
ATOM 6667 O O . PRO B 1 308 ? 42.387 -8.452 52.782 1.00 24.82 305 PRO C O 1
ATOM 6671 N N . GLN B 1 309 ? 41.637 -9.038 54.787 1.00 34.03 306 GLN C N 1
ATOM 6672 C CA . GLN B 1 309 ? 42.225 -10.363 54.618 1.00 35.19 306 GLN C CA 1
ATOM 6673 C C . GLN B 1 309 ? 41.513 -11.226 53.557 1.00 32.49 306 GLN C C 1
ATOM 6674 O O . GLN B 1 309 ? 42.162 -12.050 52.887 1.00 33.81 306 GLN C O 1
ATOM 6680 N N . LEU B 1 310 ? 40.178 -11.068 53.436 1.00 27.01 307 LEU C N 1
ATOM 6681 C CA . LEU B 1 310 ? 39.334 -11.787 52.475 1.00 23.26 307 LEU C CA 1
ATOM 6682 C C . LEU B 1 310 ? 39.553 -11.307 51.029 1.00 20.39 307 LEU C C 1
ATOM 6683 O O . LEU B 1 310 ? 39.659 -12.124 50.108 1.00 21.32 307 LEU C O 1
ATOM 6688 N N . LEU B 1 311 ? 39.609 -9.983 50.813 1.00 18.59 308 LEU C N 1
ATOM 6689 C CA . LEU B 1 311 ? 39.994 -9.419 49.517 1.00 20.25 308 LEU C CA 1
ATOM 6690 C C . LEU B 1 311 ? 41.343 -9.964 49.057 1.00 19.69 308 LEU C C 1
ATOM 6691 O O . LEU B 1 311 ? 41.495 -10.373 47.900 1.00 22.89 308 LEU C O 1
ATOM 6696 N N . ALA B 1 312 ? 42.329 -10.007 49.955 1.00 19.71 309 ALA C N 1
ATOM 6697 C CA . ALA B 1 312 ? 43.641 -10.534 49.568 1.00 20.77 309 ALA C CA 1
ATOM 6698 C C . ALA B 1 312 ? 43.478 -11.986 49.068 1.00 20.28 309 ALA C C 1
ATOM 6699 O O . ALA B 1 312 ? 44.008 -12.304 47.997 1.00 21.22 309 ALA C O 1
ATOM 6701 N N . VAL B 1 313 ? 42.678 -12.812 49.779 1.00 16.42 310 VAL C N 1
ATOM 6702 C CA . VAL B 1 313 ? 42.535 -14.235 49.481 1.00 16.53 310 VAL C CA 1
ATOM 6703 C C . VAL B 1 313 ? 41.750 -14.470 48.182 1.00 17.07 310 VAL C C 1
ATOM 6704 O O . VAL B 1 313 ? 42.105 -15.310 47.346 1.00 17.24 310 VAL C O 1
ATOM 6708 N N . LEU B 1 314 ? 40.664 -13.714 48.001 1.00 17.33 311 LEU C N 1
ATOM 6709 C CA . LEU B 1 314 ? 39.901 -13.832 46.770 1.00 17.52 311 LEU C CA 1
ATOM 6710 C C . LEU B 1 314 ? 40.741 -13.451 45.559 1.00 15.45 311 LEU C C 1
ATOM 6711 O O . LEU B 1 314 ? 40.562 -13.992 44.497 1.00 15.74 311 LEU C O 1
ATOM 6716 N N . ALA B 1 315 ? 41.574 -12.422 45.699 1.00 16.29 312 ALA C N 1
ATOM 6717 C CA . ALA B 1 315 ? 42.484 -11.996 44.632 1.00 15.74 312 ALA C CA 1
ATOM 6718 C C . ALA B 1 315 ? 43.470 -13.106 44.290 1.00 16.23 312 ALA C C 1
ATOM 6719 O O . ALA B 1 315 ? 43.570 -13.443 43.118 1.00 17.36 312 ALA C O 1
ATOM 6721 N N . GLU B 1 316 ? 43.996 -13.829 45.300 1.00 18.05 313 GLU C N 1
ATOM 6722 C CA . GLU B 1 316 ? 44.755 -15.064 45.061 1.00 20.26 313 GLU C CA 1
ATOM 6723 C C . GLU B 1 316 ? 43.951 -16.166 44.330 1.00 20.51 313 GLU C C 1
ATOM 6724 O O . GLU B 1 316 ? 44.531 -17.107 43.813 1.00 21.90 313 GLU C O 1
ATOM 6730 N N . GLU B 1 317 ? 42.618 -16.175 44.402 1.00 19.78 314 GLU C N 1
ATOM 6731 C CA . GLU B 1 317 ? 41.837 -17.163 43.695 1.00 19.38 314 GLU C CA 1
ATOM 6732 C C . GLU B 1 317 ? 41.359 -16.599 42.364 1.00 22.32 314 GLU C C 1
ATOM 6733 O O . GLU B 1 317 ? 40.770 -17.303 41.557 1.00 25.40 314 GLU C O 1
ATOM 6739 N N . GLY B 1 318 ? 41.617 -15.310 42.130 1.00 20.91 315 GLY C N 1
ATOM 6740 C CA . GLY B 1 318 ? 41.564 -14.790 40.787 1.00 18.38 315 GLY C CA 1
ATOM 6741 C C . GLY B 1 318 ? 40.223 -14.118 40.659 1.00 19.27 315 GLY C C 1
ATOM 6742 O O . GLY B 1 318 ? 39.544 -14.384 39.706 1.00 22.35 315 GLY C O 1
ATOM 6743 N N . TYR B 1 319 ? 39.858 -13.392 41.714 1.00 19.19 316 TYR C N 1
ATOM 6744 C CA . TYR B 1 319 ? 38.690 -12.522 41.780 1.00 22.82 316 TYR C CA 1
ATOM 6745 C C . TYR B 1 319 ? 39.141 -11.218 42.444 1.00 20.15 316 TYR C C 1
ATOM 6746 O O . TYR B 1 319 ? 39.198 -11.173 43.675 1.00 19.59 316 TYR C O 1
ATOM 6755 N N . ASP B 1 320 ? 39.438 -10.204 41.613 1.00 20.91 317 ASP C N 1
ATOM 6756 C CA . ASP B 1 320 ? 39.874 -8.870 42.034 1.00 23.89 317 ASP C CA 1
ATOM 6757 C C . ASP B 1 320 ? 38.633 -8.066 42.418 1.00 24.55 317 ASP C C 1
ATOM 6758 O O . ASP B 1 320 ? 37.560 -8.538 42.122 1.00 26.30 317 ASP C O 1
ATOM 6763 N N . ARG B 1 321 ? 38.786 -6.819 42.868 1.00 32.78 318 ARG C N 1
ATOM 6764 C CA . ARG B 1 321 ? 37.723 -5.934 43.366 1.00 39.49 318 ARG C CA 1
ATOM 6765 C C . ARG B 1 321 ? 36.679 -5.530 42.309 1.00 35.36 318 ARG C C 1
ATOM 6766 O O . ARG B 1 321 ? 35.561 -5.142 42.681 1.00 39.36 318 ARG C O 1
ATOM 6774 N N . ASP B 1 322 ? 37.055 -5.608 41.018 1.00 33.63 319 ASP C N 1
ATOM 6775 C CA . ASP B 1 322 ? 36.153 -5.332 39.905 1.00 33.87 319 ASP C CA 1
ATOM 6776 C C . ASP B 1 322 ? 35.436 -6.589 39.418 1.00 30.69 319 ASP C C 1
ATOM 6777 O O . ASP B 1 322 ? 34.674 -6.486 38.463 1.00 27.91 319 ASP C O 1
ATOM 6782 N N . HIS B 1 323 ? 35.657 -7.746 40.094 1.00 27.86 320 HIS C N 1
ATOM 6783 C CA . HIS B 1 323 ? 34.991 -9.021 39.807 1.00 24.17 320 HIS C CA 1
ATOM 6784 C C . HIS B 1 323 ? 34.222 -9.537 41.027 1.00 21.44 320 HIS C C 1
ATOM 6785 O O . HIS B 1 323 ? 33.930 -10.749 41.110 1.00 21.58 320 HIS C O 1
ATOM 6792 N N . LEU B 1 324 ? 33.850 -8.603 41.930 1.00 19.19 321 LEU C N 1
ATOM 6793 C CA . LEU B 1 324 ? 33.178 -8.961 43.184 1.00 20.22 321 LEU C CA 1
ATOM 6794 C C . LEU B 1 324 ? 31.958 -8.086 43.374 1.00 19.27 321 LEU C C 1
ATOM 6795 O O . LEU B 1 324 ? 32.050 -6.888 43.073 1.00 24.23 321 LEU C O 1
ATOM 6800 N N . PHE B 1 325 ? 30.837 -8.698 43.815 1.00 17.30 322 PHE C N 1
ATOM 6801 C CA . PHE B 1 325 ? 29.655 -7.940 44.231 1.00 16.37 322 PHE C CA 1
ATOM 6802 C C . PHE B 1 325 ? 29.344 -8.152 45.714 1.00 17.34 322 PHE C C 1
ATOM 6803 O O . PHE B 1 325 ? 29.525 -9.257 46.196 1.00 17.34 322 PHE C O 1
ATOM 6811 N N . PHE B 1 326 ? 28.985 -7.056 46.436 1.00 19.34 323 PHE C N 1
ATOM 6812 C CA . PHE B 1 326 ? 28.709 -7.060 47.867 1.00 19.27 323 PHE C CA 1
ATOM 6813 C C . PHE B 1 326 ? 27.290 -6.570 48.085 1.00 20.41 323 PHE C C 1
ATOM 6814 O O . PHE B 1 326 ? 26.759 -5.829 47.262 1.00 21.13 323 PHE C O 1
ATOM 6822 N N . HIS B 1 327 ? 26.714 -7.049 49.204 1.00 23.62 324 HIS C N 1
ATOM 6823 C CA . HIS B 1 327 ? 25.351 -6.827 49.634 1.00 20.30 324 HIS C CA 1
ATOM 6824 C C . HIS B 1 327 ? 25.409 -6.289 51.060 1.00 23.79 324 HIS C C 1
ATOM 6825 O O . HIS B 1 327 ? 26.272 -6.688 51.841 1.00 24.98 324 HIS C O 1
ATOM 6832 N N . LEU B 1 328 ? 24.457 -5.396 51.350 1.00 24.80 325 LEU C N 1
ATOM 6833 C CA . LEU B 1 328 ? 24.270 -4.785 52.648 1.00 26.83 325 LEU C CA 1
ATOM 6834 C C . LEU B 1 328 ? 23.127 -5.507 53.363 1.00 25.80 325 LEU C C 1
ATOM 6835 O O . LEU B 1 328 ? 23.293 -6.067 54.454 1.00 23.22 325 LEU C O 1
ATOM 6840 N N . ALA B 1 329 ? 21.950 -5.539 52.729 1.00 26.57 326 ALA C N 1
ATOM 6841 C CA . ALA B 1 329 ? 20.794 -6.134 53.386 1.00 27.95 326 ALA C CA 1
ATOM 6842 C C . ALA B 1 329 ? 19.648 -6.345 52.391 1.00 28.36 326 ALA C C 1
ATOM 6843 O O . ALA B 1 329 ? 19.220 -5.387 51.723 1.00 30.70 326 ALA C O 1
ATOM 6845 N N . ASP B 1 330 ? 19.116 -7.570 52.302 1.00 27.83 327 ASP C N 1
ATOM 6846 C CA . ASP B 1 330 ? 18.089 -7.748 51.291 1.00 35.16 327 ASP C CA 1
ATOM 6847 C C . ASP B 1 330 ? 16.759 -7.060 51.684 1.00 42.95 327 ASP C C 1
ATOM 6848 O O . ASP B 1 330 ? 16.260 -7.188 52.819 1.00 36.10 327 ASP C O 1
ATOM 6853 N N . GLU B 1 331 ? 16.214 -6.331 50.679 1.00 51.65 328 GLU C N 1
ATOM 6854 C CA . GLU B 1 331 ? 14.806 -5.961 50.499 1.00 55.98 328 GLU C CA 1
ATOM 6855 C C . GLU B 1 331 ? 14.324 -4.984 51.577 1.00 52.81 328 GLU C C 1
ATOM 6856 O O . GLU B 1 331 ? 13.323 -5.276 52.244 1.00 50.26 328 GLU C O 1
ATOM 6862 N N . PRO B 1 332 ? 14.975 -3.794 51.737 1.00 62.48 329 PRO C N 1
ATOM 6863 C CA . PRO B 1 332 ? 14.426 -2.726 52.573 1.00 60.71 329 PRO C CA 1
ATOM 6864 C C . PRO B 1 332 ? 13.235 -2.053 51.876 1.00 63.53 329 PRO C C 1
ATOM 6865 O O . PRO B 1 332 ? 13.148 -1.981 50.649 1.00 61.50 329 PRO C O 1
ATOM 6869 N N . ASN B 1 333 ? 12.309 -1.542 52.689 1.00 64.84 330 ASN C N 1
ATOM 6870 C CA . ASN B 1 333 ? 11.131 -0.837 52.211 1.00 63.88 330 ASN C CA 1
ATOM 6871 C C . ASN B 1 333 ? 10.978 0.411 53.091 1.00 58.43 330 ASN C C 1
ATOM 6872 O O . ASN B 1 333 ? 11.839 0.624 53.952 1.00 50.23 330 ASN C O 1
ATOM 6877 N N . ALA B 1 334 ? 9.936 1.241 52.834 1.00 54.18 331 ALA C N 1
ATOM 6878 C CA . ALA B 1 334 ? 9.823 2.585 53.412 1.00 60.22 331 ALA C CA 1
ATOM 6879 C C . ALA B 1 334 ? 9.939 2.548 54.941 1.00 62.30 331 ALA C C 1
ATOM 6880 O O . ALA B 1 334 ? 10.672 3.363 55.522 1.00 63.60 331 ALA C O 1
ATOM 6882 N N . SER B 1 335 ? 9.269 1.560 55.568 1.00 62.33 332 SER C N 1
ATOM 6883 C CA . SER B 1 335 ? 9.210 1.446 57.023 1.00 62.66 332 SER C CA 1
ATOM 6884 C C . SER B 1 335 ? 10.511 0.929 57.652 1.00 64.79 332 SER C C 1
ATOM 6885 O O . SER B 1 335 ? 10.699 1.194 58.834 1.00 62.77 332 SER C O 1
ATOM 6888 N N . THR B 1 336 ? 11.403 0.226 56.904 1.00 58.77 333 THR C N 1
ATOM 6889 C CA . THR B 1 336 ? 12.707 -0.203 57.442 1.00 56.11 333 THR C CA 1
ATOM 6890 C C . THR B 1 336 ? 13.877 0.730 57.043 1.00 48.07 333 THR C C 1
ATOM 6891 O O . THR B 1 336 ? 15.036 0.430 57.342 1.00 43.15 333 THR C O 1
ATOM 6895 N N . GLU B 1 337 ? 13.579 1.882 56.418 1.00 45.88 334 GLU C N 1
ATOM 6896 C CA . GLU B 1 337 ? 14.569 2.756 55.811 1.00 46.03 334 GLU C CA 1
ATOM 6897 C C . GLU B 1 337 ? 15.684 3.209 56.783 1.00 50.96 334 GLU C C 1
ATOM 6898 O O . GLU B 1 337 ? 16.849 3.361 56.393 1.00 45.37 334 GLU C O 1
ATOM 6904 N N . ASP B 1 338 ? 15.343 3.442 58.059 1.00 45.23 335 ASP C N 1
ATOM 6905 C CA . ASP B 1 338 ? 16.293 3.912 59.054 1.00 42.21 335 ASP C CA 1
ATOM 6906 C C . ASP B 1 338 ? 17.271 2.827 59.523 1.00 41.70 335 ASP C C 1
ATOM 6907 O O . ASP B 1 338 ? 18.428 3.148 59.806 1.00 37.61 335 ASP C O 1
ATOM 6912 N N . GLY B 1 339 ? 16.780 1.578 59.675 1.00 34.91 336 GLY C N 1
ATOM 6913 C CA . GLY B 1 339 ? 17.591 0.401 59.954 1.00 34.16 336 GLY C CA 1
ATOM 6914 C C . GLY B 1 339 ? 18.661 0.137 58.886 1.00 32.84 336 GLY C C 1
ATOM 6915 O O . GLY B 1 339 ? 19.798 -0.188 59.228 1.00 31.99 336 GLY C O 1
ATOM 6916 N N . TYR B 1 340 ? 18.303 0.337 57.608 1.00 29.45 337 TYR C N 1
ATOM 6917 C CA . TYR B 1 340 ? 19.261 0.332 56.504 1.00 34.64 337 TYR C CA 1
ATOM 6918 C C . TYR B 1 340 ? 20.250 1.486 56.704 1.00 36.60 337 TYR C C 1
ATOM 6919 O O . TYR B 1 340 ? 21.459 1.253 56.644 1.00 34.12 337 TYR C O 1
ATOM 6928 N N . ARG B 1 341 ? 19.770 2.714 56.989 1.00 34.75 338 ARG C N 1
ATOM 6929 C CA . ARG B 1 341 ? 20.704 3.817 57.207 1.00 34.77 338 ARG C CA 1
ATOM 6930 C C . ARG B 1 341 ? 21.675 3.494 58.341 1.00 29.26 338 ARG C C 1
ATOM 6931 O O . ARG B 1 341 ? 22.881 3.556 58.140 1.00 30.22 338 ARG C O 1
ATOM 6939 N N . ALA B 1 342 ? 21.164 3.069 59.505 1.00 30.58 339 ALA C N 1
ATOM 6940 C CA . ALA B 1 342 ? 21.988 2.817 60.697 1.00 29.90 339 ALA C CA 1
ATOM 6941 C C . ALA B 1 342 ? 23.086 1.761 60.456 1.00 30.69 339 ALA C C 1
ATOM 6942 O O . ALA B 1 342 ? 24.241 1.929 60.827 1.00 32.15 339 ALA C O 1
ATOM 6944 N N . ALA B 1 343 ? 22.716 0.673 59.777 1.00 33.29 340 ALA C N 1
ATOM 6945 C CA . ALA B 1 343 ? 23.636 -0.380 59.363 1.00 34.13 340 ALA C CA 1
ATOM 6946 C C . ALA B 1 343 ? 24.608 0.135 58.302 1.00 31.68 340 ALA C C 1
ATOM 6947 O O . ALA B 1 343 ? 25.820 -0.005 58.398 1.00 28.14 340 ALA C O 1
ATOM 6949 N N . ARG B 1 344 ? 24.072 0.839 57.313 1.00 36.35 341 ARG C N 1
ATOM 6950 C CA . ARG B 1 344 ? 24.913 1.494 56.318 1.00 36.47 341 ARG C CA 1
ATOM 6951 C C . ARG B 1 344 ? 26.073 2.211 57.000 1.00 33.29 341 ARG C C 1
ATOM 6952 O O . ARG B 1 344 ? 27.219 1.926 56.670 1.00 34.88 341 ARG C O 1
ATOM 6960 N N . ALA B 1 345 ? 25.745 3.102 57.954 1.00 32.39 342 ALA C N 1
ATOM 6961 C CA . ALA B 1 345 ? 26.702 4.040 58.534 1.00 30.93 342 ALA C CA 1
ATOM 6962 C C . ALA B 1 345 ? 27.743 3.348 59.401 1.00 31.82 342 ALA C C 1
ATOM 6963 O O . ALA B 1 345 ? 28.826 3.876 59.515 1.00 37.80 342 ALA C O 1
ATOM 6965 N N . GLN B 1 346 ? 27.501 2.119 59.854 1.00 35.22 343 GLN C N 1
ATOM 6966 C CA . GLN B 1 346 ? 28.543 1.348 60.526 1.00 36.45 343 GLN C CA 1
ATOM 6967 C C . GLN B 1 346 ? 29.680 0.807 59.643 1.00 36.82 343 GLN C C 1
ATOM 6968 O O . GLN B 1 346 ? 30.738 0.425 60.162 1.00 34.97 343 GLN C O 1
ATOM 6974 N N . VAL B 1 347 ? 29.449 0.646 58.336 1.00 38.57 344 VAL C N 1
ATOM 6975 C CA . VAL B 1 347 ? 30.352 -0.141 57.498 1.00 37.51 344 VAL C CA 1
ATOM 6976 C C . VAL B 1 347 ? 30.661 0.595 56.193 1.00 39.45 344 VAL C C 1
ATOM 6977 O O . VAL B 1 347 ? 31.478 0.113 55.396 1.00 42.38 344 VAL C O 1
ATOM 6981 N N . ALA B 1 348 ? 30.000 1.741 55.933 1.00 36.66 345 ALA C N 1
ATOM 6982 C CA . ALA B 1 348 ? 30.144 2.361 54.620 1.00 41.42 345 ALA C CA 1
ATOM 6983 C C . ALA B 1 348 ? 31.610 2.676 54.335 1.00 43.57 345 ALA C C 1
ATOM 6984 O O . ALA B 1 348 ? 32.013 2.553 53.180 1.00 39.23 345 ALA C O 1
ATOM 6986 N N . ASP B 1 349 ? 32.375 3.040 55.390 1.00 45.93 346 ASP C N 1
ATOM 6987 C CA . ASP B 1 349 ? 33.761 3.472 55.279 1.00 47.07 346 ASP C CA 1
ATOM 6988 C C . ASP B 1 349 ? 34.686 2.321 54.876 1.00 45.86 346 ASP C C 1
ATOM 6989 O O . ASP B 1 349 ? 35.771 2.620 54.391 1.00 44.68 346 ASP C O 1
ATOM 6994 N N . LEU B 1 350 ? 34.244 1.046 55.063 1.00 45.46 347 LEU C N 1
ATOM 6995 C CA . LEU B 1 350 ? 35.018 -0.173 54.806 1.00 39.36 347 LEU C CA 1
ATOM 6996 C C . LEU B 1 350 ? 34.726 -0.738 53.417 1.00 39.96 347 LEU C C 1
ATOM 6997 O O . LEU B 1 350 ? 35.334 -1.711 52.998 1.00 35.15 347 LEU C O 1
ATOM 7002 N N . LEU B 1 351 ? 33.789 -0.106 52.715 1.00 38.65 348 LEU C N 1
ATOM 7003 C CA . LEU B 1 351 ? 33.305 -0.558 51.431 1.00 37.94 348 LEU C CA 1
ATOM 7004 C C . LEU B 1 351 ? 33.630 0.453 50.322 1.00 39.12 348 LEU C C 1
ATOM 7005 O O . LEU B 1 351 ? 33.051 0.379 49.258 1.00 53.13 348 LEU C O 1
ATOM 7010 N N . ASP B 1 352 ? 34.566 1.385 50.532 1.00 43.63 349 ASP C N 1
ATOM 7011 C CA . ASP B 1 352 ? 35.017 2.307 49.488 1.00 46.56 349 ASP C CA 1
ATOM 7012 C C . ASP B 1 352 ? 35.742 1.524 48.377 1.00 44.69 349 ASP C C 1
ATOM 7013 O O . ASP B 1 352 ? 36.693 0.775 48.635 1.00 39.83 349 ASP C O 1
ATOM 7018 N N . GLY B 1 353 ? 35.254 1.682 47.129 1.00 42.82 350 GLY C N 1
ATOM 7019 C CA . GLY B 1 353 ? 35.860 1.091 45.938 1.00 40.57 350 GLY C CA 1
ATOM 7020 C C . GLY B 1 353 ? 35.412 -0.349 45.642 1.00 40.56 350 GLY C C 1
ATOM 7021 O O . GLY B 1 353 ? 35.932 -0.954 44.694 1.00 42.53 350 GLY C O 1
ATOM 7022 N N . LEU B 1 354 ? 34.489 -0.891 46.475 1.00 32.78 351 LEU C N 1
ATOM 7023 C CA . LEU B 1 354 ? 33.780 -2.140 46.215 1.00 26.42 351 LEU C CA 1
ATOM 7024 C C . LEU B 1 354 ? 32.451 -1.836 45.523 1.00 26.31 351 LEU C C 1
ATOM 7025 O O . LEU B 1 354 ? 31.792 -0.841 45.832 1.00 28.38 351 LEU C O 1
ATOM 7030 N N . GLN B 1 355 ? 32.044 -2.727 44.621 1.00 29.04 352 GLN C N 1
ATOM 7031 C CA . GLN B 1 355 ? 30.740 -2.661 43.975 1.00 27.85 352 GLN C CA 1
ATOM 7032 C C . GLN B 1 355 ? 29.688 -3.279 44.915 1.00 24.42 352 GLN C C 1
ATOM 7033 O O . GLN B 1 355 ? 29.572 -4.483 45.035 1.00 28.25 352 GLN C O 1
ATOM 7039 N N . VAL B 1 356 ? 28.898 -2.441 45.586 1.00 22.31 353 VAL C N 1
ATOM 7040 C CA . VAL B 1 356 ? 27.853 -2.808 46.537 1.00 20.75 353 VAL C CA 1
ATOM 7041 C C . VAL B 1 356 ? 26.492 -2.628 45.850 1.00 22.80 353 VAL C C 1
ATOM 7042 O O . VAL B 1 356 ? 26.244 -1.573 45.264 1.00 22.45 353 VAL C O 1
ATOM 7046 N N . ILE B 1 357 ? 25.583 -3.609 46.005 1.00 21.86 354 ILE C N 1
ATOM 7047 C CA . ILE B 1 357 ? 24.320 -3.625 45.302 1.00 20.72 354 ILE C CA 1
ATOM 7048 C C . ILE B 1 357 ? 23.246 -4.096 46.273 1.00 22.63 354 ILE C C 1
ATOM 7049 O O . ILE B 1 357 ? 23.555 -4.805 47.221 1.00 23.88 354 ILE C O 1
ATOM 7054 N N . ASP B 1 358 ? 21.990 -3.696 46.071 1.00 23.34 355 ASP C N 1
ATOM 7055 C CA . ASP B 1 358 ? 20.915 -4.327 46.826 1.00 29.37 355 ASP C CA 1
ATOM 7056 C C . ASP B 1 358 ? 19.590 -4.190 46.081 1.00 28.84 355 ASP C C 1
ATOM 7057 O O . ASP B 1 358 ? 19.381 -3.280 45.303 1.00 22.97 355 ASP C O 1
ATOM 7062 N N . ALA B 1 359 ? 18.669 -5.082 46.423 1.00 33.56 356 ALA C N 1
ATOM 7063 C CA . ALA B 1 359 ? 17.459 -5.263 45.663 1.00 35.07 356 ALA C CA 1
ATOM 7064 C C . ALA B 1 359 ? 16.301 -4.513 46.336 1.00 45.40 356 ALA C C 1
ATOM 7065 O O . ALA B 1 359 ? 16.044 -4.766 47.524 1.00 39.23 356 ALA C O 1
ATOM 7067 N N . LEU B 1 360 ? 15.609 -3.696 45.489 1.00 42.42 357 LEU C N 1
ATOM 7068 C CA . LEU B 1 360 ? 14.580 -2.704 45.795 1.00 47.20 357 LEU C CA 1
ATOM 7069 C C . LEU B 1 360 ? 13.286 -2.892 44.961 1.00 47.62 357 LEU C C 1
ATOM 7070 O O . LEU B 1 360 ? 13.302 -3.348 43.818 1.00 35.69 357 LEU C O 1
ATOM 7075 N N . SER B 1 361 ? 12.156 -2.379 45.482 1.00 51.26 358 SER C N 1
ATOM 7076 C CA . SER B 1 361 ? 11.018 -1.939 44.667 1.00 49.10 358 SER C CA 1
ATOM 7077 C C . SER B 1 361 ? 10.743 -0.436 44.807 1.00 45.89 358 SER C C 1
ATOM 7078 O O . SER B 1 361 ? 10.209 0.154 43.883 1.00 33.25 358 SER C O 1
ATOM 7081 N N . ASP B 1 362 ? 11.110 0.168 45.957 1.00 57.83 359 ASP C N 1
ATOM 7082 C CA . ASP B 1 362 ? 10.931 1.590 46.243 1.00 56.86 359 ASP C CA 1
ATOM 7083 C C . ASP B 1 362 ? 12.048 2.359 45.529 1.00 46.94 359 ASP C C 1
ATOM 7084 O O . ASP B 1 362 ? 13.213 2.027 45.748 1.00 47.34 359 ASP C O 1
ATOM 7089 N N . VAL B 1 363 ? 11.677 3.336 44.659 1.00 47.36 360 VAL C N 1
ATOM 7090 C CA . VAL B 1 363 ? 12.622 4.249 43.997 1.00 46.72 360 VAL C CA 1
ATOM 7091 C C . VAL B 1 363 ? 13.180 5.249 45.023 1.00 49.19 360 VAL C C 1
ATOM 7092 O O . VAL B 1 363 ? 14.200 5.878 44.759 1.00 45.44 360 VAL C O 1
ATOM 7096 N N . ARG B 1 364 ? 12.517 5.384 46.191 1.00 58.00 361 ARG C N 1
ATOM 7097 C CA . ARG B 1 364 ? 12.859 6.408 47.167 1.00 58.55 361 ARG C CA 1
ATOM 7098 C C . ARG B 1 364 ? 14.260 6.169 47.756 1.00 59.87 361 ARG C C 1
ATOM 7099 O O . ARG B 1 364 ? 14.986 7.148 47.963 1.00 49.53 361 ARG C O 1
ATOM 7107 N N . PHE B 1 365 ? 14.694 4.901 47.914 1.00 57.47 362 PHE C N 1
ATOM 7108 C CA . PHE B 1 365 ? 16.045 4.580 48.388 1.00 48.43 362 PHE C CA 1
ATOM 7109 C C . PHE B 1 365 ? 17.103 4.952 47.361 1.00 42.26 362 PHE C C 1
ATOM 7110 O O . PHE B 1 365 ? 18.265 5.135 47.707 1.00 40.78 362 PHE C O 1
ATOM 7118 N N . TYR B 1 366 ? 16.709 5.026 46.086 1.00 48.53 363 TYR C N 1
ATOM 7119 C CA . TYR B 1 366 ? 17.588 5.575 45.061 1.00 50.40 363 TYR C CA 1
ATOM 7120 C C . TYR B 1 366 ? 17.647 7.107 45.152 1.00 57.60 363 TYR C C 1
ATOM 7121 O O . TYR B 1 366 ? 18.751 7.652 45.104 1.00 62.60 363 TYR C O 1
ATOM 7130 N N . GLU B 1 367 ? 16.477 7.787 45.257 1.00 61.28 364 GLU C N 1
ATOM 7131 C CA . GLU B 1 367 ? 16.369 9.248 45.391 1.00 65.92 364 GLU C CA 1
ATOM 7132 C C . GLU B 1 367 ? 17.183 9.817 46.579 1.00 64.20 364 GLU C C 1
ATOM 7133 O O . GLU B 1 367 ? 17.715 10.922 46.441 1.00 56.61 364 GLU C O 1
ATOM 7139 N N . ASN B 1 368 ? 17.300 9.055 47.703 1.00 64.79 365 ASN C N 1
ATOM 7140 C CA . ASN B 1 368 ? 18.076 9.359 48.920 1.00 54.41 365 ASN C CA 1
ATOM 7141 C C . ASN B 1 368 ? 19.594 9.154 48.857 1.00 47.47 365 ASN C C 1
ATOM 7142 O O . ASN B 1 368 ? 20.250 9.458 49.859 1.00 43.57 365 ASN C O 1
ATOM 7147 N N . GLY B 1 369 ? 20.117 8.498 47.805 1.00 38.34 366 GLY C N 1
ATOM 7148 C CA . GLY B 1 369 ? 21.503 8.015 47.749 1.00 34.44 366 GLY C CA 1
ATOM 7149 C C . GLY B 1 369 ? 21.801 6.808 48.658 1.00 32.95 366 GLY C C 1
ATOM 7150 O O . GLY B 1 369 ? 22.934 6.372 48.693 1.00 26.21 366 GLY C O 1
ATOM 7151 N N . LEU B 1 370 ? 20.814 6.307 49.427 1.00 34.97 367 LEU C N 1
ATOM 7152 C CA . LEU B 1 370 ? 20.980 5.123 50.267 1.00 39.23 367 LEU C CA 1
ATOM 7153 C C . LEU B 1 370 ? 21.388 3.890 49.455 1.00 38.51 367 LEU C C 1
ATOM 7154 O O . LEU B 1 370 ? 22.211 3.134 49.960 1.00 42.16 367 LEU C O 1
ATOM 7159 N N . VAL B 1 371 ? 20.773 3.655 48.264 1.00 37.59 368 VAL C N 1
ATOM 7160 C CA . VAL B 1 371 ? 21.128 2.540 47.382 1.00 33.11 368 VAL C CA 1
ATOM 7161 C C . VAL B 1 371 ? 21.476 3.040 45.976 1.00 38.38 368 VAL C C 1
ATOM 7162 O O . VAL B 1 371 ? 20.641 3.048 45.039 1.00 32.58 368 VAL C O 1
ATOM 7166 N N . PRO B 1 372 ? 22.770 3.421 45.805 1.00 43.06 369 PRO C N 1
ATOM 7167 C CA . PRO B 1 372 ? 23.263 3.898 44.524 1.00 41.57 369 PRO C CA 1
ATOM 7168 C C . PRO B 1 372 ? 23.158 2.859 43.414 1.00 34.27 369 PRO C C 1
ATOM 7169 O O . PRO B 1 372 ? 23.070 3.331 42.287 1.00 37.65 369 PRO C O 1
ATOM 7173 N N . HIS B 1 373 ? 23.228 1.519 43.675 1.00 32.49 370 HIS C N 1
ATOM 7174 C CA . HIS B 1 373 ? 23.299 0.509 42.583 1.00 29.17 370 HIS C CA 1
ATOM 7175 C C . HIS B 1 373 ? 22.176 -0.488 42.748 1.00 24.66 370 HIS C C 1
ATOM 7176 O O . HIS B 1 373 ? 22.392 -1.561 43.292 1.00 21.76 370 HIS C O 1
ATOM 7183 N N . PRO B 1 374 ? 20.984 -0.061 42.326 1.00 24.19 371 PRO C N 1
ATOM 7184 C CA . PRO B 1 374 ? 19.737 -0.752 42.638 1.00 26.54 371 PRO C CA 1
ATOM 7185 C C . PRO B 1 374 ? 19.519 -2.015 41.747 1.00 25.32 371 PRO C C 1
ATOM 7186 O O . PRO B 1 374 ? 19.873 -2.029 40.553 1.00 29.19 371 PRO C O 1
ATOM 7188 N N . VAL B 1 375 ? 19.004 -3.122 42.323 1.00 21.03 372 VAL C N 1
ATOM 7189 C CA . VAL B 1 375 ? 18.434 -4.272 41.608 1.00 20.17 372 VAL C CA 1
ATOM 7190 C C . VAL B 1 375 ? 16.910 -4.185 41.762 1.00 19.33 372 VAL C C 1
ATOM 7191 O O . VAL B 1 375 ? 16.354 -4.404 42.834 1.00 17.81 372 VAL C O 1
ATOM 7195 N N . VAL B 1 376 ? 16.207 -3.918 40.670 1.00 20.29 373 VAL C N 1
ATOM 7196 C CA . VAL B 1 376 ? 14.863 -3.368 40.747 1.00 19.06 373 VAL C CA 1
ATOM 7197 C C . VAL B 1 376 ? 13.854 -4.389 40.264 1.00 14.47 373 VAL C C 1
ATOM 7198 O O . VAL B 1 376 ? 13.986 -4.948 39.201 1.00 15.34 373 VAL C O 1
ATOM 7202 N N . ALA B 1 377 ? 12.803 -4.561 41.019 1.00 14.70 374 ALA C N 1
ATOM 7203 C CA . ALA B 1 377 ? 11.733 -5.487 40.663 1.00 17.72 374 ALA C CA 1
ATOM 7204 C C . ALA B 1 377 ? 11.179 -5.130 39.284 1.00 17.82 374 ALA C C 1
ATOM 7205 O O . ALA B 1 377 ? 10.868 -3.964 38.999 1.00 18.48 374 ALA C O 1
ATOM 7207 N N . ASP B 1 378 ? 10.988 -6.158 38.452 1.00 17.26 375 ASP C N 1
ATOM 7208 C CA . ASP B 1 378 ? 10.583 -5.932 37.059 1.00 17.00 375 ASP C CA 1
ATOM 7209 C C . ASP B 1 378 ? 9.159 -5.379 36.867 1.00 15.29 375 ASP C C 1
ATOM 7210 O O . ASP B 1 378 ? 8.750 -5.087 35.784 1.00 17.08 375 ASP C O 1
ATOM 7215 N N . ASP B 1 379 ? 8.346 -5.284 37.905 1.00 19.21 376 ASP C N 1
ATOM 7216 C CA . ASP B 1 379 ? 7.103 -4.518 37.897 1.00 19.32 376 ASP C CA 1
ATOM 7217 C C . ASP B 1 379 ? 7.341 -3.165 38.584 1.00 20.14 376 ASP C C 1
ATOM 7218 O O . ASP B 1 379 ? 6.376 -2.536 38.934 1.00 19.43 376 ASP C O 1
ATOM 7223 N N . ALA B 1 380 ? 8.594 -2.678 38.731 1.00 20.42 377 ALA C N 1
ATOM 7224 C CA . ALA B 1 380 ? 8.830 -1.422 39.431 1.00 19.06 377 ALA C CA 1
ATOM 7225 C C . ALA B 1 380 ? 9.837 -0.565 38.649 1.00 20.35 377 ALA C C 1
ATOM 7226 O O . ALA B 1 380 ? 10.291 0.481 39.115 1.00 22.68 377 ALA C O 1
ATOM 7228 N N . LEU B 1 381 ? 10.139 -0.946 37.406 1.00 21.49 378 LEU C N 1
ATOM 7229 C CA . LEU B 1 381 ? 11.234 -0.317 36.664 1.00 21.54 378 LEU C CA 1
ATOM 7230 C C . LEU B 1 381 ? 10.990 1.149 36.246 1.00 23.16 378 LEU C C 1
ATOM 7231 O O . LEU B 1 381 ? 11.958 1.898 36.108 1.00 30.00 378 LEU C O 1
ATOM 7236 N N . ALA B 1 382 ? 9.746 1.580 36.015 1.00 25.29 379 ALA C N 1
ATOM 7237 C CA . ALA B 1 382 ? 9.475 2.780 35.208 1.00 25.50 379 ALA C CA 1
ATOM 7238 C C . ALA B 1 382 ? 10.080 4.047 35.808 1.00 24.69 379 ALA C C 1
ATOM 7239 O O . ALA B 1 382 ? 10.613 4.880 35.063 1.00 25.80 379 ALA C O 1
ATOM 7241 N N . PRO B 1 383 ? 9.964 4.279 37.145 1.00 30.29 380 PRO C N 1
ATOM 7242 C CA . PRO B 1 383 ? 10.564 5.462 37.783 1.00 30.34 380 PRO C CA 1
ATOM 7243 C C . PRO B 1 383 ? 12.104 5.482 37.783 1.00 38.25 380 PRO C C 1
ATOM 7244 O O . PRO B 1 383 ? 12.732 6.536 37.956 1.00 39.83 380 PRO C O 1
ATOM 7248 N N . PHE B 1 384 ? 12.726 4.302 37.622 1.00 33.96 381 PHE C N 1
ATOM 7249 C CA . PHE B 1 384 ? 14.173 4.232 37.594 1.00 33.77 381 PHE C CA 1
ATOM 7250 C C . PHE B 1 384 ? 14.689 4.446 36.176 1.00 38.83 381 PHE C C 1
ATOM 7251 O O . PHE B 1 384 ? 15.765 5.044 36.020 1.00 39.01 381 PHE C O 1
ATOM 7259 N N . LEU B 1 385 ? 13.950 3.916 35.181 1.00 32.75 382 LEU C N 1
ATOM 7260 C CA . LEU B 1 385 ? 14.259 4.163 33.781 1.00 34.19 382 LEU C CA 1
ATOM 7261 C C . LEU B 1 385 ? 14.140 5.651 33.502 1.00 38.86 382 LEU C C 1
ATOM 7262 O O . LEU B 1 385 ? 15.026 6.216 32.844 1.00 47.59 382 LEU C O 1
ATOM 7267 N N . ALA B 1 386 ? 13.025 6.246 33.974 1.00 39.38 383 ALA C N 1
ATOM 7268 C CA . ALA B 1 386 ? 12.780 7.679 33.802 1.00 41.04 383 ALA C CA 1
ATOM 7269 C C . ALA B 1 386 ? 13.887 8.497 34.496 1.00 42.28 383 ALA C C 1
ATOM 7270 O O . ALA B 1 386 ? 14.416 9.385 33.848 1.00 45.60 383 ALA C O 1
ATOM 7272 N N . ALA B 1 387 ? 14.303 8.169 35.748 1.00 50.31 384 ALA C N 1
ATOM 7273 C CA . ALA B 1 387 ? 15.378 8.858 36.488 1.00 50.97 384 ALA C CA 1
ATOM 7274 C C . ALA B 1 387 ? 16.776 8.509 35.959 1.00 53.80 384 ALA C C 1
ATOM 7275 O O . ALA B 1 387 ? 17.705 8.536 36.745 1.00 51.08 384 ALA C O 1
ATOM 7277 N N . ASP B 1 388 ? 16.916 8.300 34.631 1.00 64.15 385 ASP C N 1
ATOM 7278 C CA . ASP B 1 388 ? 17.921 7.488 33.935 1.00 61.53 385 ASP C CA 1
ATOM 7279 C C . ASP B 1 388 ? 19.044 6.924 34.834 1.00 63.30 385 ASP C C 1
ATOM 7280 O O . ASP B 1 388 ? 20.214 7.320 34.725 1.00 53.01 385 ASP C O 1
ATOM 7285 N N . ALA B 1 389 ? 18.692 5.892 35.635 1.00 59.77 386 ALA C N 1
ATOM 7286 C CA . ALA B 1 389 ? 19.626 5.124 36.450 1.00 48.92 386 ALA C CA 1
ATOM 7287 C C . ALA B 1 389 ? 20.399 4.120 35.570 1.00 47.59 386 ALA C C 1
ATOM 7288 O O . ALA B 1 389 ? 19.810 3.529 34.655 1.00 49.21 386 ALA C O 1
ATOM 7290 N N . ALA B 1 390 ? 21.734 3.997 35.799 1.00 41.11 387 ALA C N 1
ATOM 7291 C CA . ALA B 1 390 ? 22.658 3.122 35.061 1.00 39.18 387 ALA C CA 1
ATOM 7292 C C . ALA B 1 390 ? 23.953 2.941 35.875 1.00 45.31 387 ALA C C 1
ATOM 7293 O O . ALA B 1 390 ? 24.470 3.901 36.448 1.00 47.42 387 ALA C O 1
ATOM 7295 N N . PRO B 1 391 ? 24.530 1.725 36.075 1.00 48.47 388 PRO C N 1
ATOM 7296 C CA . PRO B 1 391 ? 23.880 0.429 35.778 1.00 43.50 388 PRO C CA 1
ATOM 7297 C C . PRO B 1 391 ? 22.540 0.112 36.470 1.00 35.06 388 PRO C C 1
ATOM 7298 O O . PRO B 1 391 ? 22.226 0.609 37.541 1.00 34.41 388 PRO C O 1
ATOM 7302 N N . LEU B 1 392 ? 21.729 -0.721 35.821 1.00 28.53 389 LEU C N 1
ATOM 7303 C CA . LEU B 1 392 ? 20.444 -1.159 36.336 1.00 27.03 389 LEU C CA 1
ATOM 7304 C C . LEU B 1 392 ? 20.373 -2.692 36.165 1.00 25.11 389 LEU C C 1
ATOM 7305 O O . LEU B 1 392 ? 20.609 -3.198 35.048 1.00 22.41 389 LEU C O 1
ATOM 7310 N N . TRP B 1 393 ? 20.070 -3.406 37.259 1.00 17.25 390 TRP C N 1
ATOM 7311 C CA . TRP B 1 393 ? 19.674 -4.785 37.186 1.00 18.50 390 TRP C CA 1
ATOM 7312 C C . TRP B 1 393 ? 18.191 -4.876 37.517 1.00 18.89 390 TRP C C 1
ATOM 7313 O O . TRP B 1 393 ? 17.662 -3.954 38.121 1.00 17.72 390 TRP C O 1
ATOM 7324 N N . THR B 1 394 ? 17.580 -6.045 37.237 1.00 19.12 391 THR C N 1
ATOM 7325 C CA . THR B 1 394 ? 16.176 -6.341 37.536 1.00 18.00 391 THR C CA 1
ATOM 7326 C C . THR B 1 394 ? 16.086 -7.768 38.111 1.00 18.33 391 THR C C 1
ATOM 7327 O O . THR B 1 394 ? 17.020 -8.586 37.980 1.00 19.47 391 THR C O 1
ATOM 7331 N N . TYR B 1 395 ? 14.980 -8.045 38.800 1.00 16.34 392 TYR C N 1
ATOM 7332 C CA . TYR B 1 395 ? 14.748 -9.359 39.364 1.00 17.47 392 TYR C CA 1
ATOM 7333 C C . TYR B 1 395 ? 13.246 -9.628 39.315 1.00 16.47 392 TYR C C 1
ATOM 7334 O O . TYR B 1 395 ? 12.466 -8.720 39.007 1.00 14.86 392 TYR C O 1
ATOM 7343 N N . TYR B 1 396 ? 12.862 -10.886 39.616 1.00 14.01 393 TYR C N 1
ATOM 7344 C CA . TYR B 1 396 ? 11.459 -11.205 39.829 1.00 13.74 393 TYR C CA 1
ATOM 7345 C C . TYR B 1 396 ? 11.420 -12.321 40.876 1.00 14.51 393 TYR C C 1
ATOM 7346 O O . TYR B 1 396 ? 12.422 -12.996 41.044 1.00 14.42 393 TYR C O 1
ATOM 7355 N N . CYS B 1 397 ? 10.306 -12.424 41.634 1.00 16.44 394 CYS C N 1
ATOM 7356 C CA . CYS B 1 397 ? 10.135 -13.385 42.720 1.00 15.71 394 CYS C CA 1
ATOM 7357 C C . CYS B 1 397 ? 8.628 -13.646 42.867 1.00 15.90 394 CYS C C 1
ATOM 7358 O O . CYS B 1 397 ? 7.886 -13.259 41.983 1.00 16.62 394 CYS C O 1
ATOM 7361 N N . CYS B 1 398 ? 8.178 -14.267 43.966 1.00 17.48 395 CYS C N 1
ATOM 7362 C CA . CYS B 1 398 ? 6.775 -14.523 44.248 1.00 18.86 395 CYS C CA 1
ATOM 7363 C C . CYS B 1 398 ? 5.889 -13.314 43.970 1.00 22.06 395 CYS C C 1
ATOM 7364 O O . CYS B 1 398 ? 4.698 -13.491 43.570 1.00 22.65 395 CYS C O 1
ATOM 7367 N N . ALA B 1 399 ? 6.466 -12.093 44.203 1.00 23.37 396 ALA C N 1
ATOM 7368 C CA . ALA B 1 399 ? 5.630 -10.907 44.427 1.00 19.61 396 ALA C CA 1
ATOM 7369 C C . ALA B 1 399 ? 5.328 -10.221 43.092 1.00 20.62 396 ALA C C 1
ATOM 7370 O O . ALA B 1 399 ? 4.349 -9.500 43.049 1.00 19.41 396 ALA C O 1
ATOM 7372 N N . GLN B 1 400 ? 5.983 -10.640 41.973 1.00 25.19 397 GLN C N 1
ATOM 7373 C CA . GLN B 1 400 ? 5.698 -10.222 40.569 1.00 24.42 397 GLN C CA 1
ATOM 7374 C C . GLN B 1 400 ? 4.657 -11.118 39.826 1.00 22.04 397 GLN C C 1
ATOM 7375 O O . GLN B 1 400 ? 4.993 -11.905 38.940 1.00 17.36 397 GLN C O 1
ATOM 7381 N N . THR B 1 401 ? 3.374 -10.943 40.196 1.00 18.52 398 THR C N 1
ATOM 7382 C CA . THR B 1 401 ? 2.234 -11.757 39.804 1.00 18.89 398 THR C CA 1
ATOM 7383 C C . THR B 1 401 ? 1.461 -11.253 38.553 1.00 18.13 398 THR C C 1
ATOM 7384 O O . THR B 1 401 ? 0.814 -12.078 37.886 1.00 14.89 398 THR C O 1
ATOM 7388 N N . THR B 1 402 ? 1.620 -9.958 38.190 1.00 18.65 399 THR C N 1
ATOM 7389 C CA . THR B 1 402 ? 0.752 -9.230 37.277 1.00 21.47 399 THR C CA 1
ATOM 7390 C C . THR B 1 402 ? 1.552 -8.568 36.144 1.00 19.76 399 THR C C 1
ATOM 7391 O O . THR B 1 402 ? 2.479 -7.839 36.408 1.00 19.31 399 THR C O 1
ATOM 7395 N N . ALA B 1 403 ? 1.197 -8.891 34.895 1.00 20.54 400 ALA C N 1
ATOM 7396 C CA . ALA B 1 403 ? 1.543 -8.182 33.680 1.00 21.29 400 ALA C CA 1
ATOM 7397 C C . ALA B 1 403 ? 3.040 -8.244 33.343 1.00 23.43 400 ALA C C 1
ATOM 7398 O O . ALA B 1 403 ? 3.444 -7.670 32.320 1.00 32.07 400 ALA C O 1
ATOM 7400 N N . VAL B 1 404 ? 3.877 -8.908 34.171 1.00 22.55 401 VAL C N 1
ATOM 7401 C CA . VAL B 1 404 ? 5.344 -8.899 34.001 1.00 20.40 401 VAL C CA 1
ATOM 7402 C C . VAL B 1 404 ? 5.954 -10.311 33.902 1.00 22.44 401 VAL C C 1
ATOM 7403 O O . VAL B 1 404 ? 5.403 -11.345 34.380 1.00 18.87 401 VAL C O 1
ATOM 7407 N N . PRO B 1 405 ? 7.159 -10.378 33.268 1.00 20.90 402 PRO C N 1
ATOM 7408 C CA . PRO B 1 405 ? 7.862 -11.659 33.090 1.00 19.42 402 PRO C CA 1
ATOM 7409 C C . PRO B 1 405 ? 7.988 -12.356 34.449 1.00 17.26 402 PRO C C 1
ATOM 7410 O O . PRO B 1 405 ? 8.156 -11.678 35.487 1.00 16.57 402 PRO C O 1
ATOM 7414 N N . ASN B 1 406 ? 7.875 -13.713 34.411 1.00 15.35 403 ASN C N 1
ATOM 7415 C CA . ASN B 1 406 ? 8.179 -14.617 35.533 1.00 16.32 403 ASN C CA 1
ATOM 7416 C C . ASN B 1 406 ? 8.199 -16.056 34.980 1.00 14.01 403 ASN C C 1
ATOM 7417 O O . ASN B 1 406 ? 7.989 -16.215 33.778 1.00 14.38 403 ASN C O 1
ATOM 7422 N N . ARG B 1 407 ? 8.323 -17.062 35.868 1.00 11.32 404 ARG C N 1
ATOM 7423 C CA . ARG B 1 407 ? 8.640 -18.425 35.479 1.00 11.34 404 ARG C CA 1
ATOM 7424 C C . ARG B 1 407 ? 7.710 -19.466 36.097 1.00 10.46 404 ARG C C 1
ATOM 7425 O O . ARG B 1 407 ? 7.936 -20.661 35.960 1.00 11.93 404 ARG C O 1
ATOM 7433 N N . PHE B 1 408 ? 6.665 -19.032 36.754 1.00 10.10 405 PHE C N 1
ATOM 7434 C CA . PHE B 1 408 ? 5.799 -19.929 37.491 1.00 10.80 405 PHE C CA 1
ATOM 7435 C C . PHE B 1 408 ? 5.266 -21.014 36.559 1.00 9.89 405 PHE C C 1
ATOM 7436 O O . PHE B 1 408 ? 4.868 -20.718 35.421 1.00 8.41 405 PHE C O 1
ATOM 7444 N N . PHE B 1 409 ? 5.142 -22.223 37.140 1.00 10.36 406 PHE C N 1
ATOM 7445 C CA . PHE B 1 409 ? 4.560 -23.375 36.491 1.00 10.78 406 PHE C CA 1
ATOM 7446 C C . PHE B 1 409 ? 3.320 -22.956 35.750 1.00 11.78 406 PHE C C 1
ATOM 7447 O O . PHE B 1 409 ? 3.205 -23.324 34.591 1.00 12.70 406 PHE C O 1
ATOM 7455 N N . ALA B 1 410 ? 2.432 -22.161 36.405 1.00 13.34 407 ALA C N 1
ATOM 7456 C CA . ALA B 1 410 ? 1.107 -21.855 35.849 1.00 13.46 407 ALA C CA 1
ATOM 7457 C C . ALA B 1 410 ? 1.078 -20.673 34.851 1.00 15.70 407 ALA C C 1
ATOM 7458 O O . ALA B 1 410 ? 0.032 -20.453 34.222 1.00 16.28 407 ALA C O 1
ATOM 7460 N N . LEU B 1 411 ? 2.195 -19.934 34.644 1.00 15.00 408 LEU C N 1
ATOM 7461 C CA . LEU B 1 411 ? 2.247 -18.922 33.593 1.00 15.86 408 LEU C CA 1
ATOM 7462 C C . LEU B 1 411 ? 2.661 -19.567 32.272 1.00 14.71 408 LEU C C 1
ATOM 7463 O O . LEU B 1 411 ? 3.161 -20.674 32.265 1.00 16.12 408 LEU C O 1
ATOM 7468 N N . ARG B 1 412 ? 2.572 -18.820 31.176 1.00 14.77 409 ARG C N 1
ATOM 7469 C CA . ARG B 1 412 ? 3.013 -19.329 29.887 1.00 17.37 409 ARG C CA 1
ATOM 7470 C C . ARG B 1 412 ? 4.548 -19.305 29.835 1.00 18.47 409 ARG C C 1
ATOM 7471 O O . ARG B 1 412 ? 5.200 -18.634 30.621 1.00 24.04 409 ARG C O 1
ATOM 7479 N N . SER B 1 413 ? 5.123 -20.176 29.010 1.00 19.16 410 SER C N 1
ATOM 7480 C CA . SER B 1 413 ? 6.551 -20.229 28.778 1.00 17.20 410 SER C CA 1
ATOM 7481 C C . SER B 1 413 ? 6.981 -18.945 28.108 1.00 16.18 410 SER C C 1
ATOM 7482 O O . SER B 1 413 ? 8.076 -18.500 28.355 1.00 15.97 410 SER C O 1
ATOM 7485 N N . TYR B 1 414 ? 6.075 -18.357 27.321 1.00 16.87 411 TYR C N 1
ATOM 7486 C CA . TYR B 1 414 ? 6.243 -17.049 26.681 1.00 17.51 411 TYR C CA 1
ATOM 7487 C C . TYR B 1 414 ? 6.618 -15.978 27.713 1.00 17.55 411 TYR C C 1
ATOM 7488 O O . TYR B 1 414 ? 7.448 -15.116 27.415 1.00 20.74 411 TYR C O 1
ATOM 7497 N N . ASP B 1 415 ? 5.965 -16.001 28.885 1.00 15.72 412 ASP C N 1
ATOM 7498 C CA . ASP B 1 415 ? 6.118 -14.986 29.926 1.00 15.24 412 ASP C CA 1
ATOM 7499 C C . ASP B 1 415 ? 7.507 -15.087 30.567 1.00 16.90 412 ASP C C 1
ATOM 7500 O O . ASP B 1 415 ? 7.986 -14.129 31.212 1.00 16.85 412 ASP C O 1
ATOM 7505 N N . ASN B 1 416 ? 8.169 -16.236 30.311 1.00 16.01 413 ASN C N 1
ATOM 7506 C CA . ASN B 1 416 ? 9.548 -16.490 30.744 1.00 16.91 413 ASN C CA 1
ATOM 7507 C C . ASN B 1 416 ? 10.543 -16.022 29.650 1.00 15.32 413 ASN C C 1
ATOM 7508 O O . ASN B 1 416 ? 11.504 -15.299 29.928 1.00 14.11 413 ASN C O 1
ATOM 7513 N N . ARG B 1 417 ? 10.221 -16.312 28.375 1.00 14.64 414 ARG C N 1
ATOM 7514 C CA . ARG B 1 417 ? 11.174 -16.202 27.294 1.00 13.57 414 ARG C CA 1
ATOM 7515 C C . ARG B 1 417 ? 11.300 -14.738 26.859 1.00 14.32 414 ARG C C 1
ATOM 7516 O O . ARG B 1 417 ? 12.406 -14.318 26.448 1.00 15.13 414 ARG C O 1
ATOM 7524 N N . VAL B 1 418 ? 10.163 -14.004 26.952 1.00 11.45 415 VAL C N 1
ATOM 7525 C CA . VAL B 1 418 ? 10.089 -12.596 26.589 1.00 11.75 415 VAL C CA 1
ATOM 7526 C C . VAL B 1 418 ? 11.111 -11.738 27.361 1.00 11.98 415 VAL C C 1
ATOM 7527 O O . VAL B 1 418 ? 11.359 -10.604 27.004 1.00 11.89 415 VAL C O 1
ATOM 7531 N N . LEU B 1 419 ? 11.605 -12.234 28.506 1.00 12.44 416 LEU C N 1
ATOM 7532 C CA . LEU B 1 419 ? 12.455 -11.460 29.378 1.00 11.95 416 LEU C CA 1
ATOM 7533 C C . LEU B 1 419 ? 13.659 -10.978 28.574 1.00 12.47 416 LEU C C 1
ATOM 7534 O O . LEU B 1 419 ? 14.172 -9.894 28.774 1.00 14.49 416 LEU C O 1
ATOM 7539 N N . GLY B 1 420 ? 14.120 -11.807 27.658 1.00 14.20 417 GLY C N 1
ATOM 7540 C CA . GLY B 1 420 ? 15.362 -11.554 26.917 1.00 14.66 417 GLY C CA 1
ATOM 7541 C C . GLY B 1 420 ? 15.299 -10.319 26.020 1.00 14.07 417 GLY C C 1
ATOM 7542 O O . GLY B 1 420 ? 16.198 -9.473 26.110 1.00 14.76 417 GLY C O 1
ATOM 7543 N N . VAL B 1 421 ? 14.230 -10.185 25.221 1.00 12.82 418 VAL C N 1
ATOM 7544 C CA . VAL B 1 421 ? 14.081 -9.008 24.387 1.00 13.33 418 VAL C CA 1
ATOM 7545 C C . VAL B 1 421 ? 13.924 -7.739 25.250 1.00 14.92 418 VAL C C 1
ATOM 7546 O O . VAL B 1 421 ? 14.468 -6.667 24.896 1.00 14.60 418 VAL C O 1
ATOM 7550 N N . LEU B 1 422 ? 13.202 -7.836 26.387 1.00 14.77 419 LEU C N 1
ATOM 7551 C CA . LEU B 1 422 ? 12.970 -6.673 27.257 1.00 14.98 419 LEU C CA 1
ATOM 7552 C C . LEU B 1 422 ? 14.261 -6.173 27.952 1.00 17.06 419 LEU C C 1
ATOM 7553 O O . LEU B 1 422 ? 14.478 -4.949 28.076 1.00 20.94 419 LEU C O 1
ATOM 7558 N N . LEU B 1 423 ? 15.133 -7.094 28.424 1.00 13.69 420 LEU C N 1
ATOM 7559 C CA . LEU B 1 423 ? 16.466 -6.698 28.848 1.00 13.44 420 LEU C CA 1
ATOM 7560 C C . LEU B 1 423 ? 17.187 -5.913 27.748 1.00 13.95 420 LEU C C 1
ATOM 7561 O O . LEU B 1 423 ? 17.682 -4.833 28.003 1.00 15.59 420 LEU C O 1
ATOM 7566 N N . TYR B 1 424 ? 17.249 -6.461 26.528 1.00 13.94 421 TYR C N 1
ATOM 7567 C CA . TYR B 1 424 ? 17.799 -5.757 25.373 1.00 13.47 421 TYR C CA 1
ATOM 7568 C C . TYR B 1 424 ? 17.180 -4.358 25.222 1.00 12.95 421 TYR C C 1
ATOM 7569 O O . TYR B 1 424 ? 17.894 -3.348 25.241 1.00 13.95 421 TYR C O 1
ATOM 7578 N N . ARG B 1 425 ? 15.861 -4.311 25.076 1.00 12.35 422 ARG C N 1
ATOM 7579 C CA . ARG B 1 425 ? 15.221 -3.121 24.580 1.00 13.13 422 ARG C CA 1
ATOM 7580 C C . ARG B 1 425 ? 15.412 -1.958 25.574 1.00 14.10 422 ARG C C 1
ATOM 7581 O O . ARG B 1 425 ? 15.514 -0.782 25.173 1.00 14.57 422 ARG C O 1
ATOM 7589 N N . HIS B 1 426 ? 15.416 -2.278 26.885 1.00 16.02 423 HIS C N 1
ATOM 7590 C CA . HIS B 1 426 ? 15.488 -1.259 27.928 1.00 15.58 423 HIS C CA 1
ATOM 7591 C C . HIS B 1 426 ? 16.865 -1.177 28.580 1.00 14.77 423 HIS C C 1
ATOM 7592 O O . HIS B 1 426 ? 16.943 -0.597 29.652 1.00 14.95 423 HIS C O 1
ATOM 7599 N N . GLN B 1 427 ? 17.889 -1.775 27.956 1.00 14.42 424 GLN C N 1
ATOM 7600 C CA . GLN B 1 427 ? 19.279 -1.683 28.398 1.00 16.66 424 GLN C CA 1
ATOM 7601 C C . GLN B 1 427 ? 19.477 -2.073 29.846 1.00 17.32 424 GLN C C 1
ATOM 7602 O O . GLN B 1 427 ? 20.184 -1.393 30.571 1.00 17.71 424 GLN C O 1
ATOM 7608 N N . ILE B 1 428 ? 18.875 -3.174 30.248 1.00 20.03 425 ILE C N 1
ATOM 7609 C CA . ILE B 1 428 ? 19.104 -3.676 31.587 1.00 20.10 425 ILE C CA 1
ATOM 7610 C C . ILE B 1 428 ? 20.394 -4.490 31.511 1.00 20.47 425 ILE C C 1
ATOM 7611 O O . ILE B 1 428 ? 20.605 -5.204 30.549 1.00 24.60 425 ILE C O 1
ATOM 7616 N N . GLN B 1 429 ? 21.291 -4.324 32.486 1.00 22.65 426 GLN C N 1
ATOM 7617 C CA . GLN B 1 429 ? 22.632 -4.918 32.442 1.00 23.17 426 GLN C CA 1
ATOM 7618 C C . GLN B 1 429 ? 22.738 -6.257 33.193 1.00 20.73 426 GLN C C 1
ATOM 7619 O O . GLN B 1 429 ? 23.705 -6.981 32.964 1.00 18.19 426 GLN C O 1
ATOM 7625 N N . GLY B 1 430 ? 21.803 -6.567 34.120 1.00 17.64 427 GLY C N 1
ATOM 7626 C CA . GLY B 1 430 ? 21.872 -7.811 34.887 1.00 17.38 427 GLY C CA 1
ATOM 7627 C C . GLY B 1 430 ? 20.491 -8.314 35.287 1.00 17.13 427 GLY C C 1
ATOM 7628 O O . GLY B 1 430 ? 19.526 -7.540 35.285 1.00 18.56 427 GLY C O 1
ATOM 7629 N N . PHE B 1 431 ? 20.420 -9.602 35.609 1.00 15.63 428 PHE C N 1
ATOM 7630 C CA . PHE B 1 431 ? 19.214 -10.263 36.067 1.00 15.70 428 PHE C CA 1
ATOM 7631 C C . PHE B 1 431 ? 19.576 -11.149 37.266 1.00 17.57 428 PHE C C 1
ATOM 7632 O O . PHE B 1 431 ? 20.542 -11.945 37.239 1.00 20.15 428 PHE C O 1
ATOM 7640 N N . LEU B 1 432 ? 18.839 -10.980 38.368 1.00 16.72 429 LEU C N 1
ATOM 7641 C CA . LEU B 1 432 ? 19.082 -11.726 39.606 1.00 14.36 429 LEU C CA 1
ATOM 7642 C C . LEU B 1 432 ? 17.818 -12.506 39.967 1.00 11.86 429 LEU C C 1
ATOM 7643 O O . LEU B 1 432 ? 16.744 -11.987 39.750 1.00 11.82 429 LEU C O 1
ATOM 7648 N N . HIS B 1 433 ? 17.956 -13.728 40.471 1.00 9.79 430 HIS C N 1
ATOM 7649 C CA . HIS B 1 433 ? 16.845 -14.489 40.967 1.00 10.08 430 HIS C CA 1
ATOM 7650 C C . HIS B 1 433 ? 17.328 -15.163 42.243 1.00 11.18 430 HIS C C 1
ATOM 7651 O O . HIS B 1 433 ? 18.441 -15.641 42.298 1.00 12.52 430 HIS C O 1
ATOM 7658 N N . TRP B 1 434 ? 16.446 -15.183 43.255 1.00 12.42 431 TRP C N 1
ATOM 7659 C CA . TRP B 1 434 ? 16.734 -15.707 44.587 1.00 14.22 431 TRP C CA 1
ATOM 7660 C C . TRP B 1 434 ? 16.739 -17.263 44.649 1.00 14.71 431 TRP C C 1
ATOM 7661 O O . TRP B 1 434 ? 17.252 -17.764 45.645 1.00 17.82 431 TRP C O 1
ATOM 7672 N N . GLY B 1 435 ? 16.193 -18.015 43.647 1.00 12.20 432 GLY C N 1
ATOM 7673 C CA . GLY B 1 435 ? 15.876 -19.438 43.803 1.00 11.12 432 GLY C CA 1
ATOM 7674 C C . GLY B 1 435 ? 16.493 -20.346 42.730 1.00 10.75 432 GLY C C 1
ATOM 7675 O O . GLY B 1 435 ? 15.848 -20.871 41.824 1.00 11.03 432 GLY C O 1
ATOM 7676 N N . PHE B 1 436 ? 17.799 -20.557 42.823 1.00 10.83 433 PHE C N 1
ATOM 7677 C CA . PHE B 1 436 ? 18.416 -21.622 42.034 1.00 10.25 433 PHE C CA 1
ATOM 7678 C C . PHE B 1 436 ? 17.991 -22.986 42.588 1.00 10.44 433 PHE C C 1
ATOM 7679 O O . PHE B 1 436 ? 17.638 -23.840 41.770 1.00 11.96 433 PHE C O 1
ATOM 7687 N N . ASN B 1 437 ? 18.011 -23.173 43.947 1.00 9.37 434 ASN C N 1
ATOM 7688 C CA . ASN B 1 437 ? 17.857 -24.483 44.550 1.00 9.50 434 ASN C CA 1
ATOM 7689 C C . ASN B 1 437 ? 17.487 -24.424 46.018 1.00 10.02 434 ASN C C 1
ATOM 7690 O O . ASN B 1 437 ? 18.170 -25.068 46.822 1.00 10.53 434 ASN C O 1
ATOM 7695 N N . PHE B 1 438 ? 16.381 -23.720 46.334 1.00 9.83 435 PHE C N 1
ATOM 7696 C CA . PHE B 1 438 ? 15.943 -23.597 47.701 1.00 10.95 435 PHE C CA 1
ATOM 7697 C C . PHE B 1 438 ? 15.031 -24.771 47.987 1.00 12.29 435 PHE C C 1
ATOM 7698 O O . PHE B 1 438 ? 13.899 -24.762 47.530 1.00 15.48 435 PHE C O 1
ATOM 7706 N N . TYR B 1 439 ? 15.510 -25.753 48.757 1.00 13.03 436 TYR C N 1
ATOM 7707 C CA . TYR B 1 439 ? 14.748 -26.965 49.015 1.00 12.45 436 TYR C CA 1
ATOM 7708 C C . TYR B 1 439 ? 14.148 -26.942 50.426 1.00 14.26 436 TYR C C 1
ATOM 7709 O O . TYR B 1 439 ? 13.855 -27.995 50.962 1.00 16.08 436 TYR C O 1
ATOM 7718 N N . ASN B 1 440 ? 13.768 -25.753 50.918 1.00 14.78 437 ASN C N 1
ATOM 7719 C CA . ASN B 1 440 ? 13.164 -25.545 52.237 1.00 14.65 437 ASN C CA 1
ATOM 7720 C C . ASN B 1 440 ? 11.723 -25.018 52.165 1.00 14.02 437 ASN C C 1
ATOM 7721 O O . ASN B 1 440 ? 11.276 -24.560 51.103 1.00 15.07 437 ASN C O 1
ATOM 7726 N N . ALA B 1 441 ? 11.005 -25.111 53.302 1.00 13.33 438 ALA C N 1
ATOM 7727 C CA . ALA B 1 441 ? 9.757 -24.385 53.501 1.00 15.30 438 ALA C CA 1
ATOM 7728 C C . ALA B 1 441 ? 10.080 -22.914 53.764 1.00 17.45 438 ALA C C 1
ATOM 7729 O O . ALA B 1 441 ? 11.217 -22.571 54.138 1.00 21.26 438 ALA C O 1
ATOM 7731 N N . GLN B 1 442 ? 9.094 -22.057 53.494 1.00 17.10 439 GLN C N 1
ATOM 7732 C CA . GLN B 1 442 ? 9.247 -20.631 53.671 1.00 17.97 439 GLN C CA 1
ATOM 7733 C C . GLN B 1 442 ? 9.887 -20.376 55.037 1.00 19.10 439 GLN C C 1
ATOM 7734 O O . GLN B 1 442 ? 9.545 -21.042 56.024 1.00 18.73 439 GLN C O 1
ATOM 7740 N N . LEU B 1 443 ? 10.804 -19.386 55.040 1.00 21.07 440 LEU C N 1
ATOM 7741 C CA . LEU B 1 443 ? 11.588 -18.958 56.192 1.00 20.87 440 LEU C CA 1
ATOM 7742 C C . LEU B 1 443 ? 12.452 -20.089 56.757 1.00 20.43 440 LEU C C 1
ATOM 7743 O O . LEU B 1 443 ? 12.936 -19.933 57.867 1.00 19.76 440 LEU C O 1
ATOM 7748 N N . SER B 1 444 ? 12.637 -21.198 56.013 1.00 26.35 441 SER C N 1
ATOM 7749 C CA . SER B 1 444 ? 13.515 -22.340 56.370 1.00 26.51 441 SER C CA 1
ATOM 7750 C C . SER B 1 444 ? 13.164 -22.972 57.722 1.00 23.28 441 SER C C 1
ATOM 7751 O O . SER B 1 444 ? 14.063 -23.373 58.447 1.00 21.38 441 SER C O 1
ATOM 7754 N N . THR B 1 445 ? 11.857 -23.057 58.051 1.00 23.01 442 THR C N 1
ATOM 7755 C CA . THR B 1 445 ? 11.363 -23.735 59.249 1.00 21.81 442 THR C CA 1
ATOM 7756 C C . THR B 1 445 ? 11.543 -25.258 59.145 1.00 25.68 442 THR C C 1
ATOM 7757 O O . THR B 1 445 ? 11.532 -25.966 60.162 1.00 25.04 442 THR C O 1
ATOM 7761 N N . ARG B 1 446 ? 11.738 -25.784 57.916 1.00 24.87 443 ARG C N 1
ATOM 7762 C CA . ARG B 1 446 ? 12.143 -27.169 57.734 1.00 23.84 443 ARG C CA 1
ATOM 7763 C C . ARG B 1 446 ? 12.507 -27.356 56.256 1.00 22.69 443 ARG C C 1
ATOM 7764 O O . ARG B 1 446 ? 12.063 -26.555 55.399 1.00 18.60 443 ARG C O 1
ATOM 7772 N N . PRO B 1 447 ? 13.228 -28.463 55.931 1.00 20.42 444 PRO C N 1
ATOM 7773 C CA . PRO B 1 447 ? 13.399 -28.902 54.524 1.00 20.72 444 PRO C CA 1
ATOM 7774 C C . PRO B 1 447 ? 12.143 -29.522 53.874 1.00 19.66 444 PRO C C 1
ATOM 7775 O O . PRO B 1 447 ? 11.193 -29.932 54.529 1.00 20.95 444 PRO C O 1
ATOM 7779 N N . ILE B 1 448 ? 12.063 -29.420 52.542 1.00 20.33 445 ILE C N 1
ATOM 7780 C CA . ILE B 1 448 ? 10.994 -30.034 51.762 1.00 17.79 445 ILE C CA 1
ATOM 7781 C C . ILE B 1 448 ? 11.614 -30.973 50.703 1.00 15.34 445 ILE C C 1
ATOM 7782 O O . ILE B 1 448 ? 12.806 -30.923 50.451 1.00 12.67 445 ILE C O 1
ATOM 7787 N N . ASP B 1 449 ? 10.760 -31.874 50.199 1.00 14.58 446 ASP C N 1
ATOM 7788 C CA . ASP B 1 449 ? 11.023 -32.763 49.096 1.00 15.15 446 ASP C CA 1
ATOM 7789 C C . ASP B 1 449 ? 10.691 -31.994 47.833 1.00 14.38 446 ASP C C 1
ATOM 7790 O O . ASP B 1 449 ? 9.518 -31.811 47.560 1.00 14.16 446 ASP C O 1
ATOM 7795 N N . PRO B 1 450 ? 11.702 -31.504 47.072 1.00 14.28 447 PRO C N 1
ATOM 7796 C CA . PRO B 1 450 ? 11.413 -30.673 45.904 1.00 13.90 447 PRO C CA 1
ATOM 7797 C C . PRO B 1 450 ? 10.682 -31.387 44.744 1.00 15.33 447 PRO C C 1
ATOM 7798 O O . PRO B 1 450 ? 10.101 -30.732 43.875 1.00 15.52 447 PRO C O 1
ATOM 7802 N N . PHE B 1 451 ? 10.662 -32.748 44.712 1.00 15.96 448 PHE C N 1
ATOM 7803 C CA . PHE B 1 451 ? 9.938 -33.523 43.699 1.00 12.69 448 PHE C CA 1
ATOM 7804 C C . PHE B 1 451 ? 8.440 -33.630 44.059 1.00 13.65 448 PHE C C 1
ATOM 7805 O O . PHE B 1 451 ? 7.574 -33.937 43.213 1.00 15.27 448 PHE C O 1
ATOM 7813 N N . ALA B 1 452 ? 8.136 -33.551 45.351 1.00 13.67 449 ALA C N 1
ATOM 7814 C CA . ALA B 1 452 ? 6.765 -33.639 45.849 1.00 14.98 449 ALA C CA 1
ATOM 7815 C C . ALA B 1 452 ? 6.173 -32.262 46.195 1.00 16.24 449 ALA C C 1
ATOM 7816 O O . ALA B 1 452 ? 4.972 -32.106 46.137 1.00 23.30 449 ALA C O 1
ATOM 7818 N N . VAL B 1 453 ? 6.984 -31.247 46.548 1.00 15.50 450 VAL C N 1
ATOM 7819 C CA . VAL B 1 453 ? 6.492 -29.975 47.042 1.00 14.82 450 VAL C CA 1
ATOM 7820 C C . VAL B 1 453 ? 7.264 -28.847 46.339 1.00 16.28 450 VAL C C 1
ATOM 7821 O O . VAL B 1 453 ? 8.452 -28.656 46.617 1.00 16.64 450 VAL C O 1
ATOM 7825 N N . THR B 1 454 ? 6.567 -28.083 45.468 1.00 16.22 451 THR C N 1
ATOM 7826 C CA . THR B 1 454 ? 7.160 -27.086 44.580 1.00 16.76 451 THR C CA 1
ATOM 7827 C C . THR B 1 454 ? 6.799 -25.619 44.918 1.00 14.80 451 THR C C 1
ATOM 7828 O O . THR B 1 454 ? 7.195 -24.687 44.226 1.00 14.08 451 THR C O 1
ATOM 7832 N N . ASP B 1 455 ? 6.171 -25.398 46.051 1.00 15.77 452 ASP C N 1
ATOM 7833 C CA . ASP B 1 455 ? 5.593 -24.116 46.431 1.00 17.77 452 ASP C CA 1
ATOM 7834 C C . ASP B 1 455 ? 6.038 -23.656 47.830 1.00 16.45 452 ASP C C 1
ATOM 7835 O O . ASP B 1 455 ? 5.392 -22.785 48.407 1.00 16.45 452 ASP C O 1
ATOM 7840 N N . ALA B 1 456 ? 7.154 -24.213 48.330 1.00 16.28 453 ALA C N 1
ATOM 7841 C CA . ALA B 1 456 ? 7.801 -23.890 49.604 1.00 16.42 453 ALA C CA 1
ATOM 7842 C C . ALA B 1 456 ? 6.850 -24.181 50.764 1.00 16.79 453 ALA C C 1
ATOM 7843 O O . ALA B 1 456 ? 6.766 -23.335 51.635 1.00 16.36 453 ALA C O 1
ATOM 7845 N N . GLY B 1 457 ? 6.171 -25.355 50.759 1.00 16.04 454 GLY C N 1
ATOM 7846 C CA . GLY B 1 457 ? 5.195 -25.693 51.771 1.00 15.79 454 GLY C CA 1
ATOM 7847 C C . GLY B 1 457 ? 3.924 -24.840 51.676 1.00 17.34 454 GLY C C 1
ATOM 7848 O O . GLY B 1 457 ? 3.461 -24.373 52.687 1.00 21.99 454 GLY C O 1
ATOM 7849 N N . GLY B 1 458 ? 3.371 -24.599 50.481 1.00 16.97 455 GLY C N 1
ATOM 7850 C CA . GLY B 1 458 ? 2.179 -23.791 50.310 1.00 16.54 455 GLY C CA 1
ATOM 7851 C C . GLY B 1 458 ? 2.341 -22.293 50.640 1.00 18.97 455 GLY C C 1
ATOM 7852 O O . GLY B 1 458 ? 1.371 -21.633 51.043 1.00 19.58 455 GLY C O 1
ATOM 7853 N N . ALA B 1 459 ? 3.538 -21.711 50.423 1.00 19.45 456 ALA C N 1
ATOM 7854 C CA . ALA B 1 459 ? 3.734 -20.287 50.637 1.00 16.78 456 ALA C CA 1
ATOM 7855 C C . ALA B 1 459 ? 4.017 -19.516 49.332 1.00 16.89 456 ALA C C 1
ATOM 7856 O O . ALA B 1 459 ? 3.765 -18.324 49.264 1.00 17.24 456 ALA C O 1
ATOM 7858 N N . PHE B 1 460 ? 4.591 -20.135 48.295 1.00 16.57 457 PHE C N 1
ATOM 7859 C CA . PHE B 1 460 ? 5.034 -19.395 47.113 1.00 14.43 457 PHE C CA 1
ATOM 7860 C C . PHE B 1 460 ? 4.508 -20.094 45.862 1.00 12.74 457 PHE C C 1
ATOM 7861 O O . PHE B 1 460 ? 4.493 -21.310 45.776 1.00 12.36 457 PHE C O 1
ATOM 7869 N N . PRO B 1 461 ? 4.088 -19.368 44.813 1.00 14.05 458 PRO C N 1
ATOM 7870 C CA . PRO B 1 461 ? 3.544 -20.026 43.616 1.00 13.86 458 PRO C CA 1
ATOM 7871 C C . PRO B 1 461 ? 4.585 -20.943 42.998 1.00 13.49 458 PRO C C 1
ATOM 7872 O O . PRO B 1 461 ? 5.765 -20.585 42.937 1.00 13.51 458 PRO C O 1
ATOM 7876 N N . SER B 1 462 ? 4.137 -22.142 42.584 1.00 12.92 459 SER C N 1
ATOM 7877 C CA . SER B 1 462 ? 5.068 -23.188 42.200 1.00 11.06 459 SER C CA 1
ATOM 7878 C C . SER B 1 462 ? 5.910 -22.716 41.010 1.00 10.42 459 SER C C 1
ATOM 7879 O O . SER B 1 462 ? 5.408 -21.988 40.138 1.00 10.17 459 SER C O 1
ATOM 7882 N N . GLY B 1 463 ? 7.222 -23.031 41.100 1.00 10.11 460 GLY C N 1
ATOM 7883 C CA . GLY B 1 463 ? 8.208 -22.677 40.087 1.00 10.58 460 GLY C CA 1
ATOM 7884 C C . GLY B 1 463 ? 9.078 -21.503 40.538 1.00 10.91 460 GLY C C 1
ATOM 7885 O O . GLY B 1 463 ? 10.039 -21.140 39.817 1.00 10.51 460 GLY C O 1
ATOM 7886 N N . ASP B 1 464 ? 8.714 -20.939 41.719 1.00 10.78 461 ASP C N 1
ATOM 7887 C CA . ASP B 1 464 ? 9.463 -19.816 42.296 1.00 12.02 461 ASP C CA 1
ATOM 7888 C C . ASP B 1 464 ? 10.764 -20.280 42.996 1.00 12.48 461 ASP C C 1
ATOM 7889 O O . ASP B 1 464 ? 11.870 -19.848 42.627 1.00 12.05 461 ASP C O 1
ATOM 7894 N N . PRO B 1 465 ? 10.684 -21.176 44.006 1.00 12.55 462 PRO C N 1
ATOM 7895 C CA . PRO B 1 465 ? 11.840 -21.499 44.854 1.00 13.02 462 PRO C CA 1
ATOM 7896 C C . PRO B 1 465 ? 13.091 -22.207 44.320 1.00 12.85 462 PRO C C 1
ATOM 7897 O O . PRO B 1 465 ? 14.172 -21.909 44.819 1.00 14.14 462 PRO C O 1
ATOM 7901 N N . PHE B 1 466 ? 12.973 -23.044 43.275 1.00 12.49 463 PHE C N 1
ATOM 7902 C CA . PHE B 1 466 ? 14.124 -23.636 42.626 1.00 10.86 463 PHE C CA 1
ATOM 7903 C C . PHE B 1 466 ? 13.975 -23.787 41.097 1.00 10.22 463 PHE C C 1
ATOM 7904 O O . PHE B 1 466 ? 12.924 -24.088 40.576 1.00 9.92 463 PHE C O 1
ATOM 7912 N N . LEU B 1 467 ? 15.113 -23.748 40.387 1.00 10.16 464 LEU C N 1
ATOM 7913 C CA . LEU B 1 467 ? 15.221 -23.912 38.954 1.00 10.88 464 LEU C CA 1
ATOM 7914 C C . LEU B 1 467 ? 15.619 -25.328 38.525 1.00 12.68 464 LEU C C 1
ATOM 7915 O O . LEU B 1 467 ? 15.250 -25.794 37.407 1.00 12.33 464 LEU C O 1
ATOM 7920 N N . VAL B 1 468 ? 16.425 -25.957 39.404 1.00 13.64 465 VAL C N 1
ATOM 7921 C CA . VAL B 1 468 ? 16.947 -27.300 39.202 1.00 13.71 465 VAL C CA 1
ATOM 7922 C C . VAL B 1 468 ? 16.478 -28.239 40.322 1.00 13.92 465 VAL C C 1
ATOM 7923 O O . VAL B 1 468 ? 16.153 -27.813 41.450 1.00 11.33 465 VAL C O 1
ATOM 7927 N N . TYR B 1 469 ? 16.450 -29.555 39.981 1.00 14.90 466 TYR C N 1
ATOM 7928 C CA . TYR B 1 469 ? 16.069 -30.579 40.961 1.00 14.18 466 TYR C CA 1
ATOM 7929 C C . TYR B 1 469 ? 17.297 -31.402 41.287 1.00 13.47 466 TYR C C 1
ATOM 7930 O O . TYR B 1 469 ? 18.223 -31.507 40.453 1.00 12.88 466 TYR C O 1
ATOM 7939 N N . PRO B 1 470 ? 17.292 -32.024 42.489 1.00 14.48 467 PRO C N 1
ATOM 7940 C CA . PRO B 1 470 ? 18.432 -32.864 42.927 1.00 16.15 467 PRO C CA 1
ATOM 7941 C C . PRO B 1 470 ? 18.322 -34.351 42.490 1.00 17.69 467 PRO C C 1
ATOM 7942 O O . PRO B 1 470 ? 17.549 -35.126 43.046 1.00 18.05 467 PRO C O 1
ATOM 7946 N N . GLY B 1 471 ? 19.059 -34.725 41.419 1.00 16.80 468 GLY C N 1
ATOM 7947 C CA . GLY B 1 471 ? 19.105 -36.111 40.965 1.00 16.58 468 GLY C CA 1
ATOM 7948 C C . GLY B 1 471 ? 19.797 -37.026 41.978 1.00 14.90 468 GLY C C 1
ATOM 7949 O O . GLY B 1 471 ? 20.580 -36.619 42.817 1.00 15.07 468 GLY C O 1
ATOM 7950 N N . ALA B 1 472 ? 19.504 -38.296 41.890 1.00 17.06 469 ALA C N 1
ATOM 7951 C CA . ALA B 1 472 ? 19.934 -39.281 42.890 1.00 21.16 469 ALA C CA 1
ATOM 7952 C C . ALA B 1 472 ? 21.430 -39.613 42.744 1.00 20.45 469 ALA C C 1
ATOM 7953 O O . ALA B 1 472 ? 22.057 -39.915 43.709 1.00 20.22 469 ALA C O 1
ATOM 7955 N N . ASP B 1 473 ? 21.986 -39.572 41.540 1.00 20.59 470 ASP C N 1
ATOM 7956 C CA . ASP B 1 473 ? 23.420 -39.573 41.317 1.00 23.39 470 ASP C CA 1
ATOM 7957 C C . ASP B 1 473 ? 24.133 -38.319 41.899 1.00 22.52 470 ASP C C 1
ATOM 7958 O O . ASP B 1 473 ? 25.352 -38.195 41.823 1.00 23.38 470 ASP C O 1
ATOM 7963 N N . GLY B 1 474 ? 23.440 -37.347 42.496 1.00 19.51 471 GLY C N 1
ATOM 7964 C CA . GLY B 1 474 ? 24.106 -36.109 42.919 1.00 19.31 471 GLY C CA 1
ATOM 7965 C C . GLY B 1 474 ? 24.325 -35.066 41.815 1.00 16.99 471 GLY C C 1
ATOM 7966 O O . GLY B 1 474 ? 25.176 -34.203 41.923 1.00 18.24 471 GLY C O 1
ATOM 7967 N N . GLN B 1 475 ? 23.619 -35.178 40.704 1.00 18.30 472 GLN C N 1
ATOM 7968 C CA . GLN B 1 475 ? 23.764 -34.249 39.592 1.00 20.02 472 GLN C CA 1
ATOM 7969 C C . GLN B 1 475 ? 22.462 -33.482 39.488 1.00 18.11 472 GLN C C 1
ATOM 7970 O O . GLN B 1 475 ? 21.393 -34.058 39.686 1.00 16.86 472 GLN C O 1
ATOM 7976 N N . PRO B 1 476 ? 22.503 -32.189 39.115 1.00 17.32 473 PRO C N 1
ATOM 7977 C CA . PRO B 1 476 ? 21.249 -31.450 38.973 1.00 18.27 473 PRO C CA 1
ATOM 7978 C C . PRO B 1 476 ? 20.440 -32.028 37.795 1.00 17.96 473 PRO C C 1
ATOM 7979 O O . PRO B 1 476 ? 21.009 -32.435 36.782 1.00 16.21 473 PRO C O 1
ATOM 7983 N N . LEU B 1 477 ? 19.104 -32.109 37.942 1.00 16.48 474 LEU C N 1
ATOM 7984 C CA . LEU B 1 477 ? 18.237 -32.344 36.794 1.00 16.77 474 LEU C CA 1
ATOM 7985 C C . LEU B 1 477 ? 17.610 -31.017 36.275 1.00 16.24 474 LEU C C 1
ATOM 7986 O O . LEU B 1 477 ? 17.089 -30.183 37.032 1.00 14.15 474 LEU C O 1
ATOM 7991 N N . ASN B 1 478 ? 17.650 -30.844 34.947 1.00 14.40 475 ASN C N 1
ATOM 7992 C CA . ASN B 1 478 ? 17.226 -29.639 34.254 1.00 15.23 475 ASN C CA 1
ATOM 7993 C C . ASN B 1 478 ? 15.702 -29.433 34.406 1.00 16.17 475 ASN C C 1
ATOM 7994 O O . ASN B 1 478 ? 14.966 -30.306 34.920 1.00 15.04 475 ASN C O 1
ATOM 7999 N N . SER B 1 479 ? 15.252 -28.215 34.031 1.00 15.51 476 SER C N 1
ATOM 8000 C CA . SER B 1 479 ? 13.832 -27.852 34.000 1.00 14.65 476 SER C CA 1
ATOM 8001 C C . SER B 1 479 ? 13.485 -27.210 32.645 1.00 14.62 476 SER C C 1
ATOM 8002 O O . SER B 1 479 ? 14.300 -26.640 31.883 1.00 12.88 476 SER C O 1
ATOM 8005 N N . LEU B 1 480 ? 12.206 -27.338 32.350 1.00 14.15 477 LEU C N 1
ATOM 8006 C CA . LEU B 1 480 ? 11.566 -26.634 31.265 1.00 14.19 477 LEU C CA 1
ATOM 8007 C C . LEU B 1 480 ? 11.718 -25.122 31.445 1.00 14.87 477 LEU C C 1
ATOM 8008 O O . LEU B 1 480 ? 12.168 -24.398 30.526 1.00 16.62 477 LEU C O 1
ATOM 8013 N N . ARG B 1 481 ? 11.434 -24.642 32.664 1.00 15.09 478 ARG C N 1
ATOM 8014 C CA . ARG B 1 481 ? 11.649 -23.226 32.974 1.00 14.14 478 ARG C CA 1
ATOM 8015 C C . ARG B 1 481 ? 13.069 -22.798 32.590 1.00 13.10 478 ARG C C 1
ATOM 8016 O O . ARG B 1 481 ? 13.257 -21.694 32.114 1.00 16.00 478 ARG C O 1
ATOM 8024 N N . ASN B 1 482 ? 14.105 -23.600 32.803 1.00 14.35 479 ASN C N 1
ATOM 8025 C CA . ASN B 1 482 ? 15.464 -23.167 32.443 1.00 13.22 479 ASN C CA 1
ATOM 8026 C C . ASN B 1 482 ? 15.660 -23.165 30.928 1.00 14.38 479 ASN C C 1
ATOM 8027 O O . ASN B 1 482 ? 16.360 -22.281 30.346 1.00 14.85 479 ASN C O 1
ATOM 8032 N N . GLU B 1 483 ? 15.085 -24.219 30.305 1.00 14.48 480 GLU C N 1
ATOM 8033 C CA . GLU B 1 483 ? 15.276 -24.422 28.872 1.00 14.12 480 GLU C CA 1
ATOM 8034 C C . GLU B 1 483 ? 14.627 -23.234 28.140 1.00 14.07 480 GLU C C 1
ATOM 8035 O O . GLU B 1 483 ? 15.210 -22.721 27.147 1.00 14.84 480 GLU C O 1
ATOM 8041 N N . VAL B 1 484 ? 13.427 -22.840 28.595 1.00 11.89 481 VAL C N 1
ATOM 8042 C CA . VAL B 1 484 ? 12.723 -21.719 27.998 1.00 13.15 481 VAL C CA 1
ATOM 8043 C C . VAL B 1 484 ? 13.463 -20.387 28.185 1.00 12.14 481 VAL C C 1
ATOM 8044 O O . VAL B 1 484 ? 13.447 -19.516 27.328 1.00 13.77 481 VAL C O 1
ATOM 8048 N N . GLN B 1 485 ? 13.989 -20.145 29.359 1.00 11.53 482 GLN C N 1
ATOM 8049 C CA . GLN B 1 485 ? 14.753 -18.924 29.628 1.00 12.53 482 GLN C CA 1
ATOM 8050 C C . GLN B 1 485 ? 16.070 -18.851 28.810 1.00 13.33 482 GLN C C 1
ATOM 8051 O O . GLN B 1 485 ? 16.567 -17.731 28.562 1.00 12.81 482 GLN C O 1
ATOM 8057 N N . ARG B 1 486 ? 16.674 -20.020 28.486 1.00 14.91 483 ARG C N 1
ATOM 8058 C CA . ARG B 1 486 ? 17.823 -20.108 27.595 1.00 16.20 483 ARG C CA 1
ATOM 8059 C C . ARG B 1 486 ? 17.484 -19.609 26.184 1.00 16.61 483 ARG C C 1
ATOM 8060 O O . ARG B 1 486 ? 18.327 -18.963 25.575 1.00 22.17 483 ARG C O 1
ATOM 8068 N N . LEU B 1 487 ? 16.258 -19.834 25.705 1.00 13.50 484 LEU C N 1
ATOM 8069 C CA . LEU B 1 487 ? 15.743 -19.285 24.449 1.00 12.91 484 LEU C CA 1
ATOM 8070 C C . LEU B 1 487 ? 15.737 -17.769 24.495 1.00 12.38 484 LEU C C 1
ATOM 8071 O O . LEU B 1 487 ? 15.970 -17.174 23.435 1.00 14.57 484 LEU C O 1
ATOM 8076 N N . GLY B 1 488 ? 15.394 -17.187 25.663 1.00 11.12 485 GLY C N 1
ATOM 8077 C CA . GLY B 1 488 ? 15.299 -15.750 25.874 1.00 11.87 485 GLY C CA 1
ATOM 8078 C C . GLY B 1 488 ? 16.680 -15.101 25.860 1.00 13.71 485 GLY C C 1
ATOM 8079 O O . GLY B 1 488 ? 16.904 -14.039 25.226 1.00 13.97 485 GLY C O 1
ATOM 8080 N N . PHE B 1 489 ? 17.649 -15.819 26.451 1.00 16.23 486 PHE C N 1
ATOM 8081 C CA . PHE B 1 489 ? 19.052 -15.414 26.374 1.00 17.95 486 PHE C CA 1
ATOM 8082 C C . PHE B 1 489 ? 19.584 -15.521 24.931 1.00 18.90 486 PHE C C 1
ATOM 8083 O O . PHE B 1 489 ? 20.499 -14.756 24.583 1.00 18.98 486 PHE C O 1
ATOM 8091 N N . GLY B 1 490 ? 19.060 -16.490 24.125 1.00 17.12 487 GLY C N 1
ATOM 8092 C CA . GLY B 1 490 ? 19.407 -16.661 22.721 1.00 15.90 487 GLY C CA 1
ATOM 8093 C C . GLY B 1 490 ? 18.907 -15.491 21.892 1.00 17.34 487 GLY C C 1
ATOM 8094 O O . GLY B 1 490 ? 19.643 -14.952 21.085 1.00 17.82 487 GLY C O 1
ATOM 8095 N N . ASP B 1 491 ? 17.685 -15.022 22.208 1.00 16.92 488 ASP C N 1
ATOM 8096 C CA . ASP B 1 491 ? 17.153 -13.789 21.646 1.00 15.38 488 ASP C CA 1
ATOM 8097 C C . ASP B 1 491 ? 18.057 -12.587 21.938 1.00 14.37 488 ASP C C 1
ATOM 8098 O O . ASP B 1 491 ? 18.380 -11.816 21.057 1.00 13.06 488 ASP C O 1
ATOM 8103 N N . LEU B 1 492 ? 18.383 -12.346 23.212 1.00 16.51 489 LEU C N 1
ATOM 8104 C CA . LEU B 1 492 ? 19.248 -11.233 23.622 1.00 17.37 489 LEU C CA 1
ATOM 8105 C C . LEU B 1 492 ? 20.610 -11.242 22.890 1.00 17.85 489 LEU C C 1
ATOM 8106 O O . LEU B 1 492 ? 21.124 -10.170 22.481 1.00 17.66 489 LEU C O 1
ATOM 8111 N N . ALA B 1 493 ? 21.160 -12.448 22.714 1.00 16.83 490 ALA C N 1
ATOM 8112 C CA . ALA B 1 493 ? 22.453 -12.676 22.053 1.00 15.18 490 ALA C CA 1
ATOM 8113 C C . ALA B 1 493 ? 22.375 -12.270 20.561 1.00 14.88 490 ALA C C 1
ATOM 8114 O O . ALA B 1 493 ? 23.182 -11.429 20.103 1.00 15.31 490 ALA C O 1
ATOM 8116 N N . VAL B 1 494 ? 21.386 -12.779 19.801 1.00 12.89 491 VAL C N 1
ATOM 8117 C CA . VAL B 1 494 ? 21.350 -12.391 18.395 1.00 13.77 491 VAL C CA 1
ATOM 8118 C C . VAL B 1 494 ? 21.094 -10.883 18.204 1.00 12.23 491 VAL C C 1
ATOM 8119 O O . VAL B 1 494 ? 21.663 -10.248 17.294 1.00 11.30 491 VAL C O 1
ATOM 8123 N N . LEU B 1 495 ? 20.256 -10.290 19.068 1.00 12.44 492 LEU C N 1
ATOM 8124 C CA . LEU B 1 495 ? 20.004 -8.857 18.982 1.00 11.46 492 LEU C CA 1
ATOM 8125 C C . LEU B 1 495 ? 21.269 -8.080 19.352 1.00 11.80 492 LEU C C 1
ATOM 8126 O O . LEU B 1 495 ? 21.587 -7.101 18.705 1.00 12.21 492 LEU C O 1
ATOM 8131 N N . GLN B 1 496 ? 22.036 -8.529 20.344 1.00 12.01 493 GLN C N 1
ATOM 8132 C CA . GLN B 1 496 ? 23.332 -7.912 20.649 1.00 13.50 493 GLN C CA 1
ATOM 8133 C C . GLN B 1 496 ? 24.297 -8.006 19.472 1.00 14.51 493 GLN C C 1
ATOM 8134 O O . GLN B 1 496 ? 25.031 -7.087 19.196 1.00 13.12 493 GLN C O 1
ATOM 8140 N N . GLN B 1 497 ? 24.311 -9.161 18.811 1.00 17.50 494 GLN C N 1
ATOM 8141 C CA . GLN B 1 497 ? 25.154 -9.438 17.664 1.00 16.37 494 GLN C CA 1
ATOM 8142 C C . GLN B 1 497 ? 24.740 -8.590 16.463 1.00 18.07 494 GLN C C 1
ATOM 8143 O O . GLN B 1 497 ? 25.622 -8.181 15.669 1.00 20.16 494 GLN C O 1
ATOM 8149 N N . LEU B 1 498 ? 23.415 -8.296 16.377 1.00 16.48 495 LEU C N 1
ATOM 8150 C CA . LEU B 1 498 ? 22.843 -7.505 15.281 1.00 16.13 495 LEU C CA 1
ATOM 8151 C C . LEU B 1 498 ? 23.155 -6.023 15.416 1.00 16.28 495 LEU C C 1
ATOM 8152 O O . LEU B 1 498 ? 23.374 -5.370 14.414 1.00 19.99 495 LEU C O 1
ATOM 8157 N N . GLU B 1 499 ? 23.126 -5.511 16.652 1.00 17.39 496 GLU C N 1
ATOM 8158 C CA . GLU B 1 499 ? 23.563 -4.187 17.066 1.00 16.20 496 GLU C CA 1
ATOM 8159 C C . GLU B 1 499 ? 25.068 -4.017 16.862 1.00 19.08 496 GLU C C 1
ATOM 8160 O O . GLU B 1 499 ? 25.530 -2.897 16.610 1.00 20.63 496 GLU C O 1
ATOM 8166 N N . ALA B 1 500 ? 25.880 -5.096 16.949 1.00 22.87 497 ALA C N 1
ATOM 8167 C CA . ALA B 1 500 ? 27.304 -4.992 16.571 1.00 23.68 497 ALA C CA 1
ATOM 8168 C C . ALA B 1 500 ? 27.470 -4.600 15.082 1.00 22.85 497 ALA C C 1
ATOM 8169 O O . ALA B 1 500 ? 28.372 -3.851 14.714 1.00 23.67 497 ALA C O 1
ATOM 8171 N N . LEU B 1 501 ? 26.534 -5.041 14.238 1.00 23.23 498 LEU C N 1
ATOM 8172 C CA . LEU B 1 501 ? 26.580 -4.895 12.786 1.00 21.20 498 LEU C CA 1
ATOM 8173 C C . LEU B 1 501 ? 25.914 -3.602 12.336 1.00 21.58 498 LEU C C 1
ATOM 8174 O O . LEU B 1 501 ? 26.398 -2.967 11.437 1.00 23.36 498 LEU C O 1
ATOM 8179 N N . LYS B 1 502 ? 24.747 -3.269 12.894 1.00 23.13 499 LYS C N 1
ATOM 8180 C CA . LYS B 1 502 ? 24.017 -2.019 12.630 1.00 23.58 499 LYS C CA 1
ATOM 8181 C C . LYS B 1 502 ? 24.086 -1.178 13.904 1.00 26.99 499 LYS C C 1
ATOM 8182 O O . LYS B 1 502 ? 24.707 -1.545 14.916 1.00 35.38 499 LYS C O 1
ATOM 8188 N N . GLY B 1 503 ? 23.385 -0.094 14.055 1.00 28.66 500 GLY C N 1
ATOM 8189 C CA . GLY B 1 503 ? 23.534 0.418 15.438 1.00 26.71 500 GLY C CA 1
ATOM 8190 C C . GLY B 1 503 ? 22.509 -0.206 16.398 1.00 22.34 500 GLY C C 1
ATOM 8191 O O . GLY B 1 503 ? 21.815 -1.142 16.036 1.00 25.12 500 GLY C O 1
ATOM 8192 N N . ARG B 1 504 ? 22.371 0.375 17.585 1.00 17.54 501 ARG C N 1
ATOM 8193 C CA . ARG B 1 504 ? 21.296 0.084 18.511 1.00 17.41 501 ARG C CA 1
ATOM 8194 C C . ARG B 1 504 ? 19.985 0.596 17.947 1.00 16.95 501 ARG C C 1
ATOM 8195 O O . ARG B 1 504 ? 19.020 -0.110 18.018 1.00 16.53 501 ARG C O 1
ATOM 8203 N N . PRO B 1 505 ? 19.920 1.854 17.434 1.00 20.52 502 PRO C N 1
ATOM 8204 C CA . PRO B 1 505 ? 18.682 2.414 16.844 1.00 19.08 502 PRO C CA 1
ATOM 8205 C C . PRO B 1 505 ? 18.013 1.524 15.804 1.00 20.10 502 PRO C C 1
ATOM 8206 O O . PRO B 1 505 ? 16.791 1.338 15.801 1.00 23.66 502 PRO C O 1
ATOM 8210 N N . PHE B 1 506 ? 18.845 0.930 14.947 1.00 20.43 503 PHE C N 1
ATOM 8211 C CA . PHE B 1 506 ? 18.396 -0.030 13.935 1.00 19.79 503 PHE C CA 1
ATOM 8212 C C . PHE B 1 506 ? 17.647 -1.215 14.554 1.00 19.54 503 PHE C C 1
ATOM 8213 O O . PHE B 1 506 ? 16.661 -1.647 13.978 1.00 22.10 503 PHE C O 1
ATOM 8221 N N . VAL B 1 507 ? 18.177 -1.770 15.659 1.00 19.28 504 VAL C N 1
ATOM 8222 C CA . VAL B 1 507 ? 17.706 -2.990 16.290 1.00 19.67 504 VAL C CA 1
ATOM 8223 C C . VAL B 1 507 ? 16.414 -2.707 17.084 1.00 21.17 504 VAL C C 1
ATOM 8224 O O . VAL B 1 507 ? 15.377 -3.397 16.983 1.00 22.18 504 VAL C O 1
ATOM 8228 N N . GLU B 1 508 ? 16.491 -1.666 17.905 1.00 19.79 505 GLU C N 1
ATOM 8229 C CA . GLU B 1 508 ? 15.348 -1.122 18.600 1.00 19.30 505 GLU C CA 1
ATOM 8230 C C . GLU B 1 508 ? 14.182 -0.950 17.627 1.00 19.86 505 GLU C C 1
ATOM 8231 O O . GLU B 1 508 ? 13.066 -1.329 17.920 1.00 17.58 505 GLU C O 1
ATOM 8237 N N . ARG B 1 509 ? 14.459 -0.351 16.461 1.00 21.67 506 ARG C N 1
ATOM 8238 C CA . ARG B 1 509 ? 13.449 -0.137 15.443 1.00 22.45 506 ARG C CA 1
ATOM 8239 C C . ARG B 1 509 ? 12.884 -1.455 14.894 1.00 24.14 506 ARG C C 1
ATOM 8240 O O . ARG B 1 509 ? 11.706 -1.531 14.534 1.00 28.72 506 ARG C O 1
ATOM 8248 N N . LEU B 1 510 ? 13.722 -2.473 14.705 1.00 19.95 507 LEU C N 1
ATOM 8249 C CA . LEU B 1 510 ? 13.229 -3.752 14.234 1.00 18.44 507 LEU C CA 1
ATOM 8250 C C . LEU B 1 510 ? 12.339 -4.437 15.287 1.00 17.03 507 LEU C C 1
ATOM 8251 O O . LEU B 1 510 ? 11.293 -5.017 14.955 1.00 16.62 507 LEU C O 1
ATOM 8256 N N . ILE B 1 511 ? 12.748 -4.342 16.568 1.00 15.43 508 ILE C N 1
ATOM 8257 C CA . ILE B 1 511 ? 12.005 -4.940 17.684 1.00 15.60 508 ILE C CA 1
ATOM 8258 C C . ILE B 1 511 ? 10.574 -4.363 17.613 1.00 15.84 508 ILE C C 1
ATOM 8259 O O . ILE B 1 511 ? 9.581 -5.108 17.574 1.00 16.27 508 ILE C O 1
ATOM 8264 N N . ASP B 1 512 ? 10.504 -3.024 17.491 1.00 14.56 509 ASP C N 1
ATOM 8265 C CA . ASP B 1 512 ? 9.300 -2.251 17.729 1.00 15.96 509 ASP C CA 1
ATOM 8266 C C . ASP B 1 512 ? 8.308 -2.486 16.595 1.00 16.24 509 ASP C C 1
ATOM 8267 O O . ASP B 1 512 ? 7.124 -2.747 16.844 1.00 17.16 509 ASP C O 1
ATOM 8272 N N . VAL B 1 513 ? 8.827 -2.510 15.366 1.00 15.47 510 VAL C N 1
ATOM 8273 C CA . VAL B 1 513 ? 8.012 -2.740 14.181 1.00 16.58 510 VAL C CA 1
ATOM 8274 C C . VAL B 1 513 ? 7.503 -4.179 14.137 1.00 17.08 510 VAL C C 1
ATOM 8275 O O . VAL B 1 513 ? 6.368 -4.393 13.709 1.00 25.34 510 VAL C O 1
ATOM 8279 N N . THR B 1 514 ? 8.353 -5.143 14.544 1.00 18.69 511 THR C N 1
ATOM 8280 C CA . THR B 1 514 ? 8.013 -6.571 14.558 1.00 16.48 511 THR C CA 1
ATOM 8281 C C . THR B 1 514 ? 6.977 -6.879 15.627 1.00 16.12 511 THR C C 1
ATOM 8282 O O . THR B 1 514 ? 6.175 -7.768 15.409 1.00 15.11 511 THR C O 1
ATOM 8286 N N . ALA B 1 515 ? 7.085 -6.195 16.794 1.00 17.45 512 ALA C N 1
ATOM 8287 C CA . ALA B 1 515 ? 6.111 -6.260 17.877 1.00 17.33 512 ALA C CA 1
ATOM 8288 C C . ALA B 1 515 ? 4.830 -5.469 17.572 1.00 17.51 512 ALA C C 1
ATOM 8289 O O . ALA B 1 515 ? 3.835 -5.662 18.226 1.00 16.87 512 ALA C O 1
ATOM 8291 N N . GLY B 1 516 ? 4.843 -4.485 16.667 1.00 19.01 513 GLY C N 1
ATOM 8292 C CA . GLY B 1 516 ? 3.703 -3.588 16.544 1.00 20.34 513 GLY C CA 1
ATOM 8293 C C . GLY B 1 516 ? 3.682 -2.407 17.547 1.00 21.97 513 GLY C C 1
ATOM 8294 O O . GLY B 1 516 ? 2.774 -1.570 17.465 1.00 23.90 513 GLY C O 1
ATOM 8295 N N . MET B 1 517 ? 4.694 -2.293 18.433 1.00 19.97 514 MET C N 1
ATOM 8296 C CA . MET B 1 517 ? 4.706 -1.396 19.586 1.00 19.06 514 MET C CA 1
ATOM 8297 C C . MET B 1 517 ? 6.101 -1.470 20.211 1.00 16.79 514 MET C C 1
ATOM 8298 O O . MET B 1 517 ? 6.804 -2.424 19.925 1.00 14.97 514 MET C O 1
ATOM 8303 N N . VAL B 1 518 ? 6.458 -0.491 21.074 1.00 20.11 515 VAL C N 1
ATOM 8304 C CA . VAL B 1 518 ? 7.537 -0.567 22.083 1.00 20.08 515 VAL C CA 1
ATOM 8305 C C . VAL B 1 518 ? 7.071 -1.463 23.223 1.00 21.32 515 VAL C C 1
ATOM 8306 O O . VAL B 1 518 ? 6.163 -1.112 24.006 1.00 22.99 515 VAL C O 1
ATOM 8310 N N . PRO B 1 519 ? 7.690 -2.658 23.307 1.00 20.48 516 PRO C N 1
ATOM 8311 C CA . PRO B 1 519 ? 7.386 -3.605 24.368 1.00 19.23 516 PRO C CA 1
ATOM 8312 C C . PRO B 1 519 ? 7.958 -3.149 25.719 1.00 22.31 516 PRO C C 1
ATOM 8313 O O . PRO B 1 519 ? 9.136 -2.820 25.806 1.00 25.30 516 PRO C O 1
ATOM 8317 N N . GLN B 1 520 ? 7.136 -3.236 26.784 1.00 20.18 517 GLN C N 1
ATOM 8318 C CA . GLN B 1 520 ? 7.516 -2.865 28.137 1.00 18.32 517 GLN C CA 1
ATOM 8319 C C . GLN B 1 520 ? 7.394 -4.090 29.021 1.00 16.69 517 GLN C C 1
ATOM 8320 O O . GLN B 1 520 ? 6.760 -5.063 28.630 1.00 17.79 517 GLN C O 1
ATOM 8326 N N . PHE B 1 521 ? 8.050 -4.038 30.176 1.00 14.12 518 PHE C N 1
ATOM 8327 C CA . PHE B 1 521 ? 7.962 -5.087 31.156 1.00 13.64 518 PHE C CA 1
ATOM 8328 C C . PHE B 1 521 ? 6.522 -5.347 31.583 1.00 14.16 518 PHE C C 1
ATOM 8329 O O . PHE B 1 521 ? 6.157 -6.521 31.764 1.00 13.50 518 PHE C O 1
ATOM 8337 N N . ASP B 1 522 ? 5.713 -4.292 31.670 1.00 12.70 519 ASP C N 1
ATOM 8338 C CA . ASP B 1 522 ? 4.335 -4.498 32.076 1.00 16.40 519 ASP C CA 1
ATOM 8339 C C . ASP B 1 522 ? 3.363 -4.379 30.899 1.00 17.45 519 ASP C C 1
ATOM 8340 O O . ASP B 1 522 ? 2.198 -4.082 31.149 1.00 20.58 519 ASP C O 1
ATOM 8345 N N . ASP B 1 523 ? 3.828 -4.534 29.650 1.00 16.31 520 ASP C N 1
ATOM 8346 C CA . ASP B 1 523 ? 2.982 -4.332 28.488 1.00 15.92 520 ASP C CA 1
ATOM 8347 C C . ASP B 1 523 ? 3.723 -4.835 27.263 1.00 16.42 520 ASP C C 1
ATOM 8348 O O . ASP B 1 523 ? 4.488 -4.080 26.683 1.00 19.26 520 ASP C O 1
ATOM 8353 N N . TYR B 1 524 ? 3.575 -6.134 26.938 1.00 15.96 521 TYR C N 1
ATOM 8354 C CA . TYR B 1 524 ? 4.263 -6.711 25.793 1.00 14.68 521 TYR C CA 1
ATOM 8355 C C . TYR B 1 524 ? 3.236 -7.458 24.961 1.00 14.09 521 TYR C C 1
ATOM 8356 O O . TYR B 1 524 ? 2.177 -7.739 25.485 1.00 12.62 521 TYR C O 1
ATOM 8365 N N . PRO B 1 525 ? 3.499 -7.754 23.656 1.00 16.11 522 PRO C N 1
ATOM 8366 C CA . PRO B 1 525 ? 2.453 -8.257 22.770 1.00 15.79 522 PRO C CA 1
ATOM 8367 C C . PRO B 1 525 ? 1.771 -9.455 23.398 1.00 17.45 522 PRO C C 1
ATOM 8368 O O . PRO B 1 525 ? 2.428 -10.220 24.125 1.00 18.77 522 PRO C O 1
ATOM 8372 N N . PRO B 1 526 ? 0.453 -9.642 23.108 1.00 20.12 523 PRO C N 1
ATOM 8373 C CA . PRO B 1 526 ? -0.287 -10.848 23.554 1.00 20.54 523 PRO C CA 1
ATOM 8374 C C . PRO B 1 526 ? 0.120 -12.243 23.032 1.00 21.19 523 PRO C C 1
ATOM 8375 O O . PRO B 1 526 ? -0.006 -13.219 23.755 1.00 19.06 523 PRO C O 1
ATOM 8379 N N . ASP B 1 527 ? 0.646 -12.372 21.805 1.00 27.17 524 ASP C N 1
ATOM 8380 C CA . ASP B 1 527 ? 0.979 -13.688 21.203 1.00 31.14 524 ASP C CA 1
ATOM 8381 C C . ASP B 1 527 ? 2.520 -13.795 21.130 1.00 27.56 524 ASP C C 1
ATOM 8382 O O . ASP B 1 527 ? 3.210 -12.773 21.035 1.00 29.78 524 ASP C O 1
ATOM 8387 N N . ALA B 1 528 ? 3.080 -15.013 21.168 1.00 25.54 525 ALA C N 1
ATOM 8388 C CA . ALA B 1 528 ? 4.536 -15.243 21.135 1.00 22.91 525 ALA C CA 1
ATOM 8389 C C . ALA B 1 528 ? 5.191 -15.156 19.748 1.00 22.92 525 ALA C C 1
ATOM 8390 O O . ALA B 1 528 ? 6.411 -14.960 19.639 1.00 24.70 525 ALA C O 1
ATOM 8392 N N . GLY B 1 529 ? 4.388 -15.358 18.697 1.00 21.16 526 GLY C N 1
ATOM 8393 C CA . GLY B 1 529 ? 4.872 -15.529 17.345 1.00 19.58 526 GLY C CA 1
ATOM 8394 C C . GLY B 1 529 ? 5.912 -14.493 16.972 1.00 20.65 526 GLY C C 1
ATOM 8395 O O . GLY B 1 529 ? 6.939 -14.842 16.365 1.00 24.33 526 GLY C O 1
ATOM 8396 N N . TRP B 1 530 ? 5.681 -13.246 17.397 1.00 18.53 527 TRP C N 1
ATOM 8397 C CA . TRP B 1 530 ? 6.565 -12.152 16.995 1.00 20.73 527 TRP C CA 1
ATOM 8398 C C . TRP B 1 530 ? 8.041 -12.369 17.408 1.00 22.29 527 TRP C C 1
ATOM 8399 O O . TRP B 1 530 ? 8.961 -11.857 16.755 1.00 23.56 527 TRP C O 1
ATOM 8410 N N . LEU B 1 531 ? 8.263 -13.086 18.528 1.00 21.68 528 LEU C N 1
ATOM 8411 C CA . LEU B 1 531 ? 9.593 -13.418 19.017 1.00 21.28 528 LEU C CA 1
ATOM 8412 C C . LEU B 1 531 ? 10.320 -14.337 18.032 1.00 21.37 528 LEU C C 1
ATOM 8413 O O . LEU B 1 531 ? 11.469 -14.020 17.674 1.00 20.75 528 LEU C O 1
ATOM 8418 N N . THR B 1 532 ? 9.639 -15.419 17.565 1.00 18.12 529 THR C N 1
ATOM 8419 C CA . THR B 1 532 ? 10.126 -16.243 16.450 1.00 18.16 529 THR C CA 1
ATOM 8420 C C . THR B 1 532 ? 10.519 -15.403 15.219 1.00 21.13 529 THR C C 1
ATOM 8421 O O . THR B 1 532 ? 11.670 -15.475 14.797 1.00 26.43 529 THR C O 1
ATOM 8425 N N . ARG B 1 533 ? 9.631 -14.532 14.690 1.00 22.02 530 ARG C N 1
ATOM 8426 C CA . ARG B 1 533 ? 9.916 -13.733 13.492 1.00 21.57 530 ARG C CA 1
ATOM 8427 C C . ARG B 1 533 ? 11.095 -12.765 13.629 1.00 19.77 530 ARG C C 1
ATOM 8428 O O . ARG B 1 533 ? 11.831 -12.535 12.679 1.00 19.72 530 ARG C O 1
ATOM 8436 N N . LEU B 1 534 ? 11.227 -12.151 14.803 1.00 19.30 531 LEU C N 1
ATOM 8437 C CA . LEU B 1 534 ? 12.337 -11.256 15.078 1.00 19.73 531 LEU C CA 1
ATOM 8438 C C . LEU B 1 534 ? 13.629 -12.084 15.193 1.00 20.44 531 LEU C C 1
ATOM 8439 O O . LEU B 1 534 ? 14.650 -11.716 14.672 1.00 19.64 531 LEU C O 1
ATOM 8444 N N . HIS B 1 535 ? 13.576 -13.258 15.814 1.00 22.32 532 HIS C N 1
ATOM 8445 C CA . HIS B 1 535 ? 14.734 -14.133 15.876 1.00 24.69 532 HIS C CA 1
ATOM 8446 C C . HIS B 1 535 ? 15.212 -14.562 14.479 1.00 27.05 532 HIS C C 1
ATOM 8447 O O . HIS B 1 535 ? 16.423 -14.557 14.231 1.00 26.15 532 HIS C O 1
ATOM 8454 N N . GLU B 1 536 ? 14.257 -14.946 13.613 1.00 24.43 533 GLU C N 1
ATOM 8455 C CA . GLU B 1 536 ? 14.498 -15.218 12.200 1.00 27.69 533 GLU C CA 1
ATOM 8456 C C . GLU B 1 536 ? 15.001 -14.000 11.417 1.00 27.41 533 GLU C C 1
ATOM 8457 O O . GLU B 1 536 ? 16.020 -14.048 10.694 1.00 27.47 533 GLU C O 1
ATOM 8463 N N . LYS B 1 537 ? 14.333 -12.867 11.577 1.00 27.49 534 LYS C N 1
ATOM 8464 C CA . LYS B 1 537 ? 14.830 -11.711 10.865 1.00 27.17 534 LYS C CA 1
ATOM 8465 C C . LYS B 1 537 ? 16.289 -11.411 11.220 1.00 26.89 534 LYS C C 1
ATOM 8466 O O . LYS B 1 537 ? 17.098 -11.203 10.300 1.00 27.98 534 LYS C O 1
ATOM 8472 N N . ALA B 1 538 ? 16.644 -11.449 12.525 1.00 20.88 535 ALA C N 1
ATOM 8473 C CA . ALA B 1 538 ? 17.961 -11.029 12.972 1.00 18.58 535 ALA C CA 1
ATOM 8474 C C . ALA B 1 538 ? 19.058 -11.996 12.538 1.00 21.28 535 ALA C C 1
ATOM 8475 O O . ALA B 1 538 ? 20.220 -11.562 12.366 1.00 21.05 535 ALA C O 1
ATOM 8477 N N . VAL B 1 539 ? 18.660 -13.287 12.401 1.00 19.09 536 VAL C N 1
ATOM 8478 C CA . VAL B 1 539 ? 19.542 -14.334 11.935 1.00 20.19 536 VAL C CA 1
ATOM 8479 C C . VAL B 1 539 ? 19.782 -14.225 10.405 1.00 22.19 536 VAL C C 1
ATOM 8480 O O . VAL B 1 539 ? 20.929 -14.301 9.898 1.00 20.87 536 VAL C O 1
ATOM 8484 N N . ALA B 1 540 ? 18.720 -13.988 9.627 1.00 21.30 537 ALA C N 1
ATOM 8485 C CA . ALA B 1 540 ? 18.895 -13.919 8.183 1.00 18.90 537 ALA C CA 1
ATOM 8486 C C . ALA B 1 540 ? 19.856 -12.788 7.833 1.00 20.01 537 ALA C C 1
ATOM 8487 O O . ALA B 1 540 ? 20.735 -12.967 6.985 1.00 22.05 537 ALA C O 1
ATOM 8489 N N . THR B 1 541 ? 19.663 -11.650 8.508 1.00 18.24 538 THR C N 1
ATOM 8490 C CA . THR B 1 541 ? 20.416 -10.435 8.244 1.00 20.36 538 THR C CA 1
ATOM 8491 C C . THR B 1 541 ? 21.921 -10.643 8.518 1.00 22.47 538 THR C C 1
ATOM 8492 O O . THR B 1 541 ? 22.751 -10.272 7.669 1.00 23.34 538 THR C O 1
ATOM 8496 N N . LEU B 1 542 ? 22.223 -11.253 9.697 1.00 22.53 539 LEU C N 1
ATOM 8497 C CA . LEU B 1 542 ? 23.570 -11.588 10.145 1.00 24.07 539 LEU C CA 1
ATOM 8498 C C . LEU B 1 542 ? 24.252 -12.592 9.200 1.00 28.45 539 LEU C C 1
ATOM 8499 O O . LEU B 1 542 ? 25.460 -12.516 9.012 1.00 27.07 539 LEU C O 1
ATOM 8504 N N . ALA B 1 543 ? 23.503 -13.602 8.708 1.00 30.95 540 ALA C N 1
ATOM 8505 C CA . ALA B 1 543 ? 24.035 -14.633 7.819 1.00 28.04 540 ALA C CA 1
ATOM 8506 C C . ALA B 1 543 ? 24.430 -14.007 6.465 1.00 25.77 540 ALA C C 1
ATOM 8507 O O . ALA B 1 543 ? 25.530 -14.191 5.982 1.00 26.68 540 ALA C O 1
ATOM 8509 N N . ALA B 1 544 ? 23.547 -13.158 5.935 1.00 25.77 541 ALA C N 1
ATOM 8510 C CA . ALA B 1 544 ? 23.702 -12.433 4.698 1.00 24.60 541 ALA C CA 1
ATOM 8511 C C . ALA B 1 544 ? 24.900 -11.507 4.783 1.00 30.60 541 ALA C C 1
ATOM 8512 O O . ALA B 1 544 ? 25.441 -11.215 3.732 1.00 44.98 541 ALA C O 1
ATOM 8514 N N . ALA B 1 545 ? 25.307 -11.022 5.969 1.00 34.72 542 ALA C N 1
ATOM 8515 C CA . ALA B 1 545 ? 26.512 -10.189 6.077 1.00 31.60 542 ALA C CA 1
ATOM 8516 C C . ALA B 1 545 ? 27.801 -11.013 6.086 1.00 37.56 542 ALA C C 1
ATOM 8517 O O . ALA B 1 545 ? 28.855 -10.405 6.032 1.00 40.76 542 ALA C O 1
ATOM 8519 N N . ALA B 1 546 ? 27.760 -12.363 6.164 1.00 42.79 543 ALA C N 1
ATOM 8520 C CA . ALA B 1 546 ? 28.985 -13.160 6.267 1.00 43.05 543 ALA C CA 1
ATOM 8521 C C . ALA B 1 546 ? 29.534 -13.491 4.859 1.00 51.39 543 ALA C C 1
ATOM 8522 O O . ALA B 1 546 ? 29.564 -12.571 3.990 1.00 40.69 543 ALA C O 1
ATOM 8524 N N . MET C 1 4 ? 9.194 8.542 15.743 1.00 51.87 1 MET A N 1
ATOM 8525 C CA . MET C 1 4 ? 8.520 7.669 14.755 1.00 48.38 1 MET A CA 1
ATOM 8526 C C . MET C 1 4 ? 7.354 6.933 15.433 1.00 36.77 1 MET A C 1
ATOM 8527 O O . MET C 1 4 ? 7.458 5.906 16.089 1.00 25.68 1 MET A O 1
ATOM 8532 N N . ASP C 1 5 ? 6.172 7.517 15.278 1.00 30.93 2 ASP A N 1
ATOM 8533 C CA . ASP C 1 5 ? 4.977 6.888 15.780 1.00 26.53 2 ASP A CA 1
ATOM 8534 C C . ASP C 1 5 ? 4.433 5.892 14.750 1.00 25.48 2 ASP A C 1
ATOM 8535 O O . ASP C 1 5 ? 3.502 5.162 15.069 1.00 21.82 2 ASP A O 1
ATOM 8540 N N . TYR C 1 6 ? 5.013 5.909 13.527 1.00 21.64 3 TYR A N 1
ATOM 8541 C CA . TYR C 1 6 ? 4.535 5.198 12.366 1.00 20.76 3 TYR A CA 1
ATOM 8542 C C . TYR C 1 6 ? 5.638 4.370 11.719 1.00 20.02 3 TYR A C 1
ATOM 8543 O O . TYR C 1 6 ? 6.786 4.739 11.830 1.00 17.60 3 TYR A O 1
ATOM 8552 N N . GLN C 1 7 ? 5.249 3.248 11.075 1.00 19.72 4 GLN A N 1
ATOM 8553 C CA . GLN C 1 7 ? 6.102 2.453 10.191 1.00 21.66 4 GLN A CA 1
ATOM 8554 C C . GLN C 1 7 ? 5.496 2.568 8.793 1.00 19.13 4 GLN A C 1
ATOM 8555 O O . GLN C 1 7 ? 4.386 2.062 8.633 1.00 15.26 4 GLN A O 1
ATOM 8561 N N . ILE C 1 8 ? 6.137 3.346 7.876 1.00 17.49 5 ILE A N 1
ATOM 8562 C CA . ILE C 1 8 ? 5.640 3.526 6.524 1.00 20.36 5 ILE A CA 1
ATOM 8563 C C . ILE C 1 8 ? 6.769 3.309 5.512 1.00 20.71 5 ILE A C 1
ATOM 8564 O O . ILE C 1 8 ? 7.848 3.800 5.731 1.00 22.18 5 ILE A O 1
ATOM 8569 N N . ASP C 1 9 ? 6.534 2.543 4.432 1.00 21.22 6 ASP A N 1
ATOM 8570 C CA . ASP C 1 9 ? 7.605 2.095 3.534 1.00 24.48 6 ASP A CA 1
ATOM 8571 C C . ASP C 1 9 ? 7.016 1.749 2.171 1.00 24.98 6 ASP A C 1
ATOM 8572 O O . ASP C 1 9 ? 5.928 1.154 2.099 1.00 26.73 6 ASP A O 1
ATOM 8577 N N . LEU C 1 10 ? 7.795 2.020 1.106 1.00 22.23 7 LEU A N 1
ATOM 8578 C CA . LEU C 1 10 ? 7.570 1.428 -0.222 1.00 19.55 7 LEU A CA 1
ATOM 8579 C C . LEU C 1 10 ? 7.954 -0.067 -0.225 1.00 15.80 7 LEU A C 1
ATOM 8580 O O . LEU C 1 10 ? 8.863 -0.516 0.474 1.00 12.55 7 LEU A O 1
ATOM 8585 N N . VAL C 1 11 ? 7.196 -0.877 -0.935 1.00 15.65 8 VAL A N 1
ATOM 8586 C CA . VAL C 1 11 ? 7.540 -2.283 -1.029 1.00 17.94 8 VAL A CA 1
ATOM 8587 C C . VAL C 1 11 ? 7.494 -2.674 -2.505 1.00 18.88 8 VAL A C 1
ATOM 8588 O O . VAL C 1 11 ? 6.948 -1.927 -3.341 1.00 18.89 8 VAL A O 1
ATOM 8592 N N . ASP C 1 12 ? 8.115 -3.825 -2.830 1.00 18.40 9 ASP A N 1
ATOM 8593 C CA . ASP C 1 12 ? 8.087 -4.312 -4.199 1.00 17.90 9 ASP A CA 1
ATOM 8594 C C . ASP C 1 12 ? 6.629 -4.581 -4.617 1.00 17.87 9 ASP A C 1
ATOM 8595 O O . ASP C 1 12 ? 5.811 -5.159 -3.870 1.00 16.84 9 ASP A O 1
ATOM 8600 N N . PRO C 1 13 ? 6.246 -4.306 -5.873 1.00 17.10 10 PRO A N 1
ATOM 8601 C CA . PRO C 1 13 ? 4.873 -4.618 -6.280 1.00 16.62 10 PRO A CA 1
ATOM 8602 C C . PRO C 1 13 ? 4.509 -6.107 -6.376 1.00 15.87 10 PRO A C 1
ATOM 8603 O O . PRO C 1 13 ? 3.325 -6.460 -6.467 1.00 16.35 10 PRO A O 1
ATOM 8607 N N . LEU C 1 14 ? 5.480 -7.023 -6.255 1.00 16.13 11 LEU A N 1
ATOM 8608 C CA . LEU C 1 14 ? 5.164 -8.474 -6.210 1.00 16.20 11 LEU A CA 1
ATOM 8609 C C . LEU C 1 14 ? 5.128 -9.075 -4.782 1.00 15.23 11 LEU A C 1
ATOM 8610 O O . LEU C 1 14 ? 4.948 -10.295 -4.600 1.00 14.48 11 LEU A O 1
ATOM 8615 N N . THR C 1 15 ? 5.424 -8.256 -3.767 1.00 14.54 12 THR A N 1
ATOM 8616 C CA . THR C 1 15 ? 5.201 -8.624 -2.383 1.00 15.42 12 THR A CA 1
ATOM 8617 C C . THR C 1 15 ? 3.712 -8.611 -2.014 1.00 15.92 12 THR A C 1
ATOM 8618 O O . THR C 1 15 ? 3.008 -7.640 -2.312 1.00 14.36 12 THR A O 1
ATOM 8622 N N . LYS C 1 16 ? 3.289 -9.661 -1.283 1.00 17.63 13 LYS A N 1
ATOM 8623 C CA . LYS C 1 16 ? 1.951 -9.752 -0.683 1.00 18.25 13 LYS A CA 1
ATOM 8624 C C . LYS C 1 16 ? 2.002 -9.271 0.767 1.00 18.88 13 LYS A C 1
ATOM 8625 O O . LYS C 1 16 ? 2.547 -9.946 1.624 1.00 18.02 13 LYS A O 1
ATOM 8631 N N . VAL C 1 17 ? 1.385 -8.114 1.053 1.00 18.23 14 VAL A N 1
ATOM 8632 C CA . VAL C 1 17 ? 1.373 -7.627 2.427 1.00 17.56 14 VAL A CA 1
ATOM 8633 C C . VAL C 1 17 ? 0.250 -8.323 3.202 1.00 15.58 14 VAL A C 1
ATOM 8634 O O . VAL C 1 17 ? -0.940 -8.135 2.915 1.00 14.01 14 VAL A O 1
ATOM 8638 N N . PHE C 1 18 ? 0.672 -9.163 4.166 1.00 15.53 15 PHE A N 1
ATOM 8639 C CA . PHE C 1 18 ? -0.234 -9.742 5.140 1.00 16.54 15 PHE A CA 1
ATOM 8640 C C . PHE C 1 18 ? -0.282 -8.873 6.406 1.00 20.47 15 PHE A C 1
ATOM 8641 O O . PHE C 1 18 ? 0.697 -8.206 6.754 1.00 23.89 15 PHE A O 1
ATOM 8649 N N . ALA C 1 19 ? -1.449 -8.904 7.087 1.00 18.97 16 ALA A N 1
ATOM 8650 C CA . ALA C 1 19 ? -1.771 -7.974 8.145 1.00 18.68 16 ALA A CA 1
ATOM 8651 C C . ALA C 1 19 ? -0.938 -8.245 9.395 1.00 18.49 16 ALA A C 1
ATOM 8652 O O . ALA C 1 19 ? -0.706 -7.324 10.167 1.00 19.28 16 ALA A O 1
ATOM 8654 N N . ASP C 1 20 ? -0.397 -9.445 9.515 1.00 16.32 17 ASP A N 1
ATOM 8655 C CA . ASP C 1 20 ? 0.243 -9.890 10.728 1.00 18.51 17 ASP A CA 1
ATOM 8656 C C . ASP C 1 20 ? 1.756 -10.033 10.557 1.00 20.82 17 ASP A C 1
ATOM 8657 O O . ASP C 1 20 ? 2.366 -10.685 11.395 1.00 26.61 17 ASP A O 1
ATOM 8662 N N . GLU C 1 21 ? 2.366 -9.433 9.521 1.00 21.55 18 GLU A N 1
ATOM 8663 C CA . GLU C 1 21 ? 3.784 -9.567 9.250 1.00 23.57 18 GLU A CA 1
ATOM 8664 C C . GLU C 1 21 ? 4.340 -8.302 8.618 1.00 25.32 18 GLU A C 1
ATOM 8665 O O . GLU C 1 21 ? 3.684 -7.744 7.733 1.00 27.72 18 GLU A O 1
ATOM 8671 N N . VAL C 1 22 ? 5.607 -7.973 8.930 1.00 25.35 19 VAL A N 1
ATOM 8672 C CA . VAL C 1 22 ? 6.204 -6.783 8.343 1.00 31.31 19 VAL A CA 1
ATOM 8673 C C . VAL C 1 22 ? 6.801 -7.112 6.972 1.00 28.40 19 VAL A C 1
ATOM 8674 O O . VAL C 1 22 ? 7.665 -7.928 6.838 1.00 36.94 19 VAL A O 1
ATOM 8678 N N . PRO C 1 23 ? 6.392 -6.533 5.853 1.00 30.32 20 PRO A N 1
ATOM 8679 C CA . PRO C 1 23 ? 7.062 -6.840 4.585 1.00 28.76 20 PRO A CA 1
ATOM 8680 C C . PRO C 1 23 ? 8.445 -6.209 4.459 1.00 25.44 20 PRO A C 1
ATOM 8681 O O . PRO C 1 23 ? 8.739 -5.311 5.196 1.00 23.30 20 PRO A O 1
ATOM 8685 N N . ASP C 1 24 ? 9.287 -6.690 3.533 1.00 28.31 21 ASP A N 1
ATOM 8686 C CA . ASP C 1 24 ? 10.574 -6.067 3.252 1.00 28.73 21 ASP A CA 1
ATOM 8687 C C . ASP C 1 24 ? 10.374 -4.799 2.428 1.00 27.63 21 ASP A C 1
ATOM 8688 O O . ASP C 1 24 ? 9.602 -4.814 1.447 1.00 26.34 21 ASP A O 1
ATOM 8693 N N . ALA C 1 25 ? 11.098 -3.737 2.854 1.00 25.22 22 ALA A N 1
ATOM 8694 C CA . ALA C 1 25 ? 11.143 -2.427 2.213 1.00 27.09 22 ALA A CA 1
ATOM 8695 C C . ALA C 1 25 ? 11.881 -2.556 0.863 1.00 31.27 22 ALA A C 1
ATOM 8696 O O . ALA C 1 25 ? 12.823 -3.327 0.770 1.00 32.90 22 ALA A O 1
ATOM 8698 N N . TRP C 1 26 ? 11.409 -1.889 -0.208 1.00 38.34 23 TRP A N 1
ATOM 8699 C CA . TRP C 1 26 ? 12.099 -1.789 -1.495 1.00 35.49 23 TRP A CA 1
ATOM 8700 C C . TRP C 1 26 ? 13.160 -0.710 -1.321 1.00 34.81 23 TRP A C 1
ATOM 8701 O O . TRP C 1 26 ? 12.864 0.372 -0.801 1.00 33.95 23 TRP A O 1
ATOM 8712 N N . VAL C 1 27 ? 14.400 -1.059 -1.709 1.00 39.06 24 VAL A N 1
ATOM 8713 C CA . VAL C 1 27 ? 15.492 -0.106 -1.912 1.00 38.24 24 VAL A CA 1
ATOM 8714 C C . VAL C 1 27 ? 15.173 0.742 -3.139 1.00 31.30 24 VAL A C 1
ATOM 8715 O O . VAL C 1 27 ? 14.972 0.185 -4.227 1.00 30.21 24 VAL A O 1
ATOM 8719 N N . VAL C 1 28 ? 15.071 2.064 -2.898 1.00 34.99 25 VAL A N 1
ATOM 8720 C CA . VAL C 1 28 ? 14.702 3.094 -3.874 1.00 34.83 25 VAL A CA 1
ATOM 8721 C C . VAL C 1 28 ? 15.855 3.268 -4.864 1.00 40.35 25 VAL A C 1
ATOM 8722 O O . VAL C 1 28 ? 17.016 3.228 -4.460 1.00 43.31 25 VAL A O 1
ATOM 8726 N N . ALA C 1 29 ? 15.530 3.325 -6.166 1.00 39.73 26 ALA A N 1
ATOM 8727 C CA . ALA C 1 29 ? 16.515 3.432 -7.244 1.00 35.80 26 ALA A CA 1
ATOM 8728 C C . ALA C 1 29 ? 15.838 4.209 -8.352 1.00 39.20 26 ALA A C 1
ATOM 8729 O O . ALA C 1 29 ? 14.610 4.115 -8.419 1.00 45.50 26 ALA A O 1
ATOM 8731 N N . THR C 1 30 ? 16.613 4.919 -9.204 1.00 37.83 27 THR A N 1
ATOM 8732 C CA . THR C 1 30 ? 16.070 5.548 -10.416 1.00 32.47 27 THR A CA 1
ATOM 8733 C C . THR C 1 30 ? 15.209 4.548 -11.188 1.00 28.12 27 THR A C 1
ATOM 8734 O O . THR C 1 30 ? 15.602 3.396 -11.338 1.00 28.14 27 THR A O 1
ATOM 8738 N N . GLN C 1 31 ? 14.047 5.032 -11.652 1.00 23.92 28 GLN A N 1
ATOM 8739 C CA . GLN C 1 31 ? 13.086 4.280 -12.454 1.00 26.24 28 GLN A CA 1
ATOM 8740 C C . GLN C 1 31 ? 13.105 4.843 -13.877 1.00 25.48 28 GLN A C 1
ATOM 8741 O O . GLN C 1 31 ? 13.318 6.057 -14.022 1.00 24.47 28 GLN A O 1
ATOM 8747 N N . MET C 1 32 ? 12.967 3.964 -14.902 1.00 22.85 29 MET A N 1
ATOM 8748 C CA . MET C 1 32 ? 12.797 4.461 -16.255 1.00 24.81 29 MET A CA 1
ATOM 8749 C C . MET C 1 32 ? 11.604 3.776 -16.920 1.00 23.16 29 MET A C 1
ATOM 8750 O O . MET C 1 32 ? 11.390 2.588 -16.746 1.00 26.03 29 MET A O 1
ATOM 8755 N N . VAL C 1 33 ? 10.756 4.557 -17.598 1.00 23.71 30 VAL A N 1
ATOM 8756 C CA . VAL C 1 33 ? 9.590 4.021 -18.281 1.00 24.95 30 VAL A CA 1
ATOM 8757 C C . VAL C 1 33 ? 9.529 4.636 -19.688 1.00 27.62 30 VAL A C 1
ATOM 8758 O O . VAL C 1 33 ? 9.856 5.818 -19.903 1.00 26.07 30 VAL A O 1
ATOM 8762 N N . LEU C 1 34 ? 9.053 3.820 -20.644 1.00 22.93 31 LEU A N 1
ATOM 8763 C CA . LEU C 1 34 ? 8.621 4.317 -21.942 1.00 24.16 31 LEU A CA 1
ATOM 8764 C C . LEU C 1 34 ? 7.495 5.341 -21.739 1.00 23.17 31 LEU A C 1
ATOM 8765 O O . LEU C 1 34 ? 6.790 5.309 -20.725 1.00 23.17 31 LEU A O 1
ATOM 8770 N N . GLN C 1 35 ? 7.241 6.206 -22.722 1.00 22.63 32 GLN A N 1
ATOM 8771 C CA . GLN C 1 35 ? 6.144 7.162 -22.558 1.00 26.53 32 GLN A CA 1
ATOM 8772 C C . GLN C 1 35 ? 4.798 6.466 -22.787 1.00 24.81 32 GLN A C 1
ATOM 8773 O O . GLN C 1 35 ? 4.583 5.898 -23.851 1.00 27.39 32 GLN A O 1
ATOM 8779 N N . GLY C 1 36 ? 3.899 6.542 -21.779 1.00 26.18 33 GLY A N 1
ATOM 8780 C CA . GLY C 1 36 ? 2.645 5.787 -21.719 1.00 27.74 33 GLY A CA 1
ATOM 8781 C C . GLY C 1 36 ? 2.660 4.586 -20.758 1.00 28.58 33 GLY A C 1
ATOM 8782 O O . GLY C 1 36 ? 1.602 4.080 -20.365 1.00 28.26 33 GLY A O 1
ATOM 8783 N N . GLU C 1 37 ? 3.863 4.149 -20.362 1.00 27.18 34 GLU A N 1
ATOM 8784 C CA . GLU C 1 37 ? 4.024 3.196 -19.280 1.00 28.89 34 GLU A CA 1
ATOM 8785 C C . GLU C 1 37 ? 3.805 3.856 -17.900 1.00 28.52 34 GLU A C 1
ATOM 8786 O O . GLU C 1 37 ? 4.578 4.744 -17.485 1.00 25.60 34 GLU A O 1
ATOM 8792 N N . PRO C 1 38 ? 2.838 3.369 -17.066 1.00 25.45 35 PRO A N 1
ATOM 8793 C CA . PRO C 1 38 ? 2.745 3.861 -15.685 1.00 20.68 35 PRO A CA 1
ATOM 8794 C C . PRO C 1 38 ? 3.890 3.357 -14.781 1.00 21.86 35 PRO A C 1
ATOM 8795 O O . PRO C 1 38 ? 4.325 2.208 -14.894 1.00 19.59 35 PRO A O 1
ATOM 8799 N N . LEU C 1 39 ? 4.378 4.216 -13.863 1.00 20.96 36 LEU A N 1
ATOM 8800 C CA . LEU C 1 39 ? 5.134 3.745 -12.713 1.00 19.98 36 LEU A CA 1
ATOM 8801 C C . LEU C 1 39 ? 4.178 3.161 -11.657 1.00 20.86 36 LEU A C 1
ATOM 8802 O O . LEU C 1 39 ? 3.349 3.855 -11.084 1.00 20.79 36 LEU A O 1
ATOM 8807 N N . VAL C 1 40 ? 4.390 1.887 -11.327 1.00 19.82 37 VAL A N 1
ATOM 8808 C CA . VAL C 1 40 ? 3.628 1.159 -10.341 1.00 18.09 37 VAL A CA 1
ATOM 8809 C C . VAL C 1 40 ? 4.448 1.027 -9.059 1.00 18.90 37 VAL A C 1
ATOM 8810 O O . VAL C 1 40 ? 5.604 0.576 -9.097 1.00 17.62 37 VAL A O 1
ATOM 8814 N N . LEU C 1 41 ? 3.812 1.354 -7.913 1.00 19.85 38 LEU A N 1
ATOM 8815 C CA . LEU C 1 41 ? 4.458 1.287 -6.592 1.00 21.19 38 LEU A CA 1
ATOM 8816 C C . LEU C 1 41 ? 3.493 0.666 -5.572 1.00 20.51 38 LEU A C 1
ATOM 8817 O O . LEU C 1 41 ? 2.272 0.857 -5.696 1.00 17.88 38 LEU A O 1
ATOM 8822 N N . GLN C 1 42 ? 4.048 -0.081 -4.576 1.00 20.59 39 GLN A N 1
ATOM 8823 C CA . GLN C 1 42 ? 3.288 -0.527 -3.402 1.00 18.49 39 GLN A CA 1
ATOM 8824 C C . GLN C 1 42 ? 3.825 0.173 -2.131 1.00 19.34 39 GLN A C 1
ATOM 8825 O O . GLN C 1 42 ? 5.036 0.306 -1.936 1.00 20.63 39 GLN A O 1
ATOM 8831 N N . LEU C 1 43 ? 2.905 0.683 -1.294 1.00 19.37 40 LEU A N 1
ATOM 8832 C CA . LEU C 1 43 ? 3.179 1.425 -0.060 1.00 18.21 40 LEU A CA 1
ATOM 8833 C C . LEU C 1 43 ? 2.442 0.813 1.145 1.00 16.23 40 LEU A C 1
ATOM 8834 O O . LEU C 1 43 ? 1.244 0.793 1.197 1.00 14.54 40 LEU A O 1
ATOM 8839 N N . ALA C 1 44 ? 3.202 0.349 2.130 1.00 16.23 41 ALA A N 1
ATOM 8840 C CA . ALA C 1 44 ? 2.739 -0.390 3.289 1.00 15.09 41 ALA A CA 1
ATOM 8841 C C . ALA C 1 44 ? 2.858 0.490 4.531 1.00 14.14 41 ALA A C 1
ATOM 8842 O O . ALA C 1 44 ? 3.699 1.372 4.565 1.00 12.83 41 ALA A O 1
ATOM 8844 N N . TYR C 1 45 ? 1.969 0.300 5.524 1.00 14.72 42 TYR A N 1
ATOM 8845 C CA . TYR C 1 45 ? 1.801 1.319 6.584 1.00 15.06 42 TYR A CA 1
ATOM 8846 C C . TYR C 1 45 ? 1.172 0.707 7.838 1.00 13.90 42 TYR A C 1
ATOM 8847 O O . TYR C 1 45 ? 0.240 -0.114 7.800 1.00 13.44 42 TYR A O 1
ATOM 8856 N N . GLN C 1 46 ? 1.617 1.266 8.964 1.00 15.25 43 GLN A N 1
ATOM 8857 C CA . GLN C 1 46 ? 1.217 0.861 10.323 1.00 15.26 43 GLN A CA 1
ATOM 8858 C C . GLN C 1 46 ? 1.451 2.068 11.257 1.00 15.01 43 GLN A C 1
ATOM 8859 O O . GLN C 1 46 ? 2.400 2.838 11.025 1.00 13.63 43 GLN A O 1
ATOM 8865 N N . ARG C 1 47 ? 0.633 2.212 12.321 1.00 15.73 44 ARG A N 1
ATOM 8866 C CA . ARG C 1 47 ? 0.844 3.149 13.416 1.00 15.52 44 ARG A CA 1
ATOM 8867 C C . ARG C 1 47 ? 1.397 2.415 14.643 1.00 16.58 44 ARG A C 1
ATOM 8868 O O . ARG C 1 47 ? 0.711 1.628 15.299 1.00 16.88 44 ARG A O 1
ATOM 8876 N N . LEU C 1 48 ? 2.649 2.715 15.015 1.00 17.92 45 LEU A N 1
ATOM 8877 C CA . LEU C 1 48 ? 3.297 2.049 16.142 1.00 15.72 45 LEU A CA 1
ATOM 8878 C C . LEU C 1 48 ? 2.807 2.634 17.476 1.00 16.48 45 LEU A C 1
ATOM 8879 O O . LEU C 1 48 ? 2.837 1.986 18.513 1.00 15.81 45 LEU A O 1
ATOM 8884 N N . ARG C 1 49 ? 2.470 3.934 17.486 1.00 19.61 46 ARG A N 1
ATOM 8885 C CA . ARG C 1 49 ? 2.020 4.617 18.690 1.00 20.32 46 ARG A CA 1
ATOM 8886 C C . ARG C 1 49 ? 0.745 3.951 19.249 1.00 22.80 46 ARG A C 1
ATOM 8887 O O . ARG C 1 49 ? -0.224 3.693 18.521 1.00 21.57 46 ARG A O 1
ATOM 8895 N N . ASP C 1 50 ? 0.714 3.783 20.571 1.00 24.95 47 ASP A N 1
ATOM 8896 C CA . ASP C 1 50 ? -0.306 2.990 21.230 1.00 29.59 47 ASP A CA 1
ATOM 8897 C C . ASP C 1 50 ? -1.294 3.870 22.013 1.00 28.07 47 ASP A C 1
ATOM 8898 O O . ASP C 1 50 ? -1.361 3.738 23.213 1.00 27.92 47 ASP A O 1
ATOM 8903 N N . ASP C 1 51 ? -2.063 4.731 21.325 1.00 31.48 48 ASP A N 1
ATOM 8904 C CA . ASP C 1 51 ? -3.138 5.558 21.889 1.00 35.11 48 ASP A CA 1
ATOM 8905 C C . ASP C 1 51 ? -4.418 4.747 22.164 1.00 35.79 48 ASP A C 1
ATOM 8906 O O . ASP C 1 51 ? -4.515 3.558 21.837 1.00 32.82 48 ASP A O 1
ATOM 8911 N N . ASP C 1 52 ? -5.466 5.450 22.637 1.00 32.87 49 ASP A N 1
ATOM 8912 C CA . ASP C 1 52 ? -6.794 4.856 22.769 1.00 35.83 49 ASP A CA 1
ATOM 8913 C C . ASP C 1 52 ? -7.630 4.829 21.476 1.00 27.29 49 ASP A C 1
ATOM 8914 O O . ASP C 1 52 ? -8.677 4.177 21.487 1.00 30.08 49 ASP A O 1
ATOM 8919 N N . ALA C 1 53 ? -7.192 5.496 20.394 1.00 21.83 50 ALA A N 1
ATOM 8920 C CA . ALA C 1 53 ? -7.760 5.355 19.045 1.00 19.77 50 ALA A CA 1
ATOM 8921 C C . ALA C 1 53 ? -7.160 4.120 18.317 1.00 21.34 50 ALA A C 1
ATOM 8922 O O . ALA C 1 53 ? -5.949 3.849 18.432 1.00 17.73 50 ALA A O 1
ATOM 8924 N N . SER C 1 54 ? -8.001 3.354 17.573 1.00 17.27 51 SER A N 1
ATOM 8925 C CA . SER C 1 54 ? -7.565 2.213 16.803 1.00 14.81 51 SER A CA 1
ATOM 8926 C C . SER C 1 54 ? -6.718 2.601 15.610 1.00 14.61 51 SER A C 1
ATOM 8927 O O . SER C 1 54 ? -5.895 1.806 15.176 1.00 12.58 51 SER A O 1
ATOM 8930 N N . PHE C 1 55 ? -6.968 3.787 15.069 1.00 16.14 52 PHE A N 1
ATOM 8931 C CA . PHE C 1 55 ? -6.282 4.284 13.875 1.00 16.35 52 PHE A CA 1
ATOM 8932 C C . PHE C 1 55 ? -6.176 5.817 13.971 1.00 19.61 52 PHE A C 1
ATOM 8933 O O . PHE C 1 55 ? -6.872 6.443 14.787 1.00 22.14 52 PHE A O 1
ATOM 8941 N N . SER C 1 56 ? -5.322 6.398 13.121 1.00 17.14 53 SER A N 1
ATOM 8942 C CA . SER C 1 56 ? -5.159 7.831 12.935 1.00 17.61 53 SER A CA 1
ATOM 8943 C C . SER C 1 56 ? -5.245 8.067 11.433 1.00 19.49 53 SER A C 1
ATOM 8944 O O . SER C 1 56 ? -4.764 7.192 10.673 1.00 16.78 53 SER A O 1
ATOM 8947 N N . GLU C 1 57 ? -5.792 9.231 11.034 1.00 18.54 54 GLU A N 1
ATOM 8948 C CA . GLU C 1 57 ? -6.047 9.513 9.639 1.00 21.24 54 GLU A CA 1
ATOM 8949 C C . GLU C 1 57 ? -4.793 10.115 9.058 1.00 21.90 54 GLU A C 1
ATOM 8950 O O . GLU C 1 57 ? -4.170 10.831 9.817 1.00 28.87 54 GLU A O 1
ATOM 8956 N N . LEU C 1 58 ? -4.451 9.802 7.785 1.00 21.17 55 LEU A N 1
ATOM 8957 C CA . LEU C 1 58 ? -3.287 10.382 7.112 1.00 24.49 55 LEU A CA 1
ATOM 8958 C C . LEU C 1 58 ? -3.739 10.906 5.749 1.00 24.72 55 LEU A C 1
ATOM 8959 O O . LEU C 1 58 ? -4.586 10.296 5.103 1.00 25.41 55 LEU A O 1
ATOM 8964 N N . THR C 1 59 ? -3.169 12.045 5.352 1.00 23.56 56 THR A N 1
ATOM 8965 C CA . THR C 1 59 ? -3.426 12.616 4.043 1.00 25.27 56 THR A CA 1
ATOM 8966 C C . THR C 1 59 ? -2.274 12.224 3.105 1.00 23.05 56 THR A C 1
ATOM 8967 O O . THR C 1 59 ? -1.116 12.501 3.406 1.00 18.61 56 THR A O 1
ATOM 8971 N N . LEU C 1 60 ? -2.608 11.676 1.922 1.00 23.93 57 LEU A N 1
ATOM 8972 C CA . LEU C 1 60 ? -1.635 11.359 0.884 1.00 22.07 57 LEU A CA 1
ATOM 8973 C C . LEU C 1 60 ? -1.509 12.490 -0.129 1.00 19.05 57 LEU A C 1
ATOM 8974 O O . LEU C 1 60 ? -2.502 13.033 -0.567 1.00 17.37 57 LEU A O 1
ATOM 8979 N N . ALA C 1 61 ? -0.285 12.789 -0.556 1.00 20.76 58 ALA A N 1
ATOM 8980 C CA . ALA C 1 61 ? -0.055 13.814 -1.572 1.00 19.29 58 ALA A CA 1
ATOM 8981 C C . ALA C 1 61 ? 0.965 13.210 -2.512 1.00 18.93 58 ALA A C 1
ATOM 8982 O O . ALA C 1 61 ? 1.803 12.548 -1.953 1.00 19.83 58 ALA A O 1
ATOM 8984 N N . THR C 1 62 ? 0.885 13.467 -3.834 1.00 20.53 59 THR A N 1
ATOM 8985 C CA . THR C 1 62 ? 1.887 13.076 -4.818 1.00 24.66 59 THR A CA 1
ATOM 8986 C C . THR C 1 62 ? 2.258 14.265 -5.705 1.00 21.86 59 THR A C 1
ATOM 8987 O O . THR C 1 62 ? 1.390 14.975 -6.136 1.00 23.25 59 THR A O 1
ATOM 8991 N N . SER C 1 63 ? 3.546 14.429 -5.995 1.00 21.72 60 SER A N 1
ATOM 8992 C CA . SER C 1 63 ? 4.074 15.414 -6.914 1.00 21.57 60 SER A CA 1
ATOM 8993 C C . SER C 1 63 ? 3.405 15.330 -8.263 1.00 23.51 60 SER A C 1
ATOM 8994 O O . SER C 1 63 ? 3.431 16.318 -8.975 1.00 26.39 60 SER A O 1
ATOM 8997 N N . LEU C 1 64 ? 3.111 14.103 -8.734 1.00 23.86 61 LEU A N 1
ATOM 8998 C CA . LEU C 1 64 ? 2.551 13.893 -10.068 1.00 22.02 61 LEU A CA 1
ATOM 8999 C C . LEU C 1 64 ? 1.215 13.204 -9.847 1.00 20.97 61 LEU A C 1
ATOM 9000 O O . LEU C 1 64 ? 1.018 12.507 -8.860 1.00 21.59 61 LEU A O 1
ATOM 9005 N N . SER C 1 65 ? 0.267 13.427 -10.734 1.00 23.30 62 SER A N 1
ATOM 9006 C CA . SER C 1 65 ? -1.051 12.838 -10.569 1.00 29.28 62 SER A CA 1
ATOM 9007 C C . SER C 1 65 ? -0.875 11.334 -10.440 1.00 28.67 62 SER A C 1
ATOM 9008 O O . SER C 1 65 ? -0.061 10.800 -11.221 1.00 23.16 62 SER A O 1
ATOM 9011 N N . ALA C 1 66 ? -1.643 10.710 -9.517 1.00 25.46 63 ALA A N 1
ATOM 9012 C CA . ALA C 1 66 ? -1.618 9.248 -9.356 1.00 31.35 63 ALA A CA 1
ATOM 9013 C C . ALA C 1 66 ? -3.021 8.653 -9.221 1.00 29.18 63 ALA A C 1
ATOM 9014 O O . ALA C 1 66 ? -3.957 9.374 -8.883 1.00 35.55 63 ALA A O 1
ATOM 9016 N N . GLN C 1 67 ? -3.151 7.357 -9.489 1.00 25.36 64 GLN A N 1
ATOM 9017 C CA . GLN C 1 67 ? -4.371 6.625 -9.155 1.00 31.71 64 GLN A CA 1
ATOM 9018 C C . GLN C 1 67 ? -3.997 5.750 -7.975 1.00 26.92 64 GLN A C 1
ATOM 9019 O O . GLN C 1 67 ? -2.939 5.124 -8.089 1.00 23.58 64 GLN A O 1
ATOM 9025 N N . CYS C 1 68 ? -4.802 5.773 -6.890 1.00 20.39 65 CYS A N 1
ATOM 9026 C CA . CYS C 1 68 ? -4.416 5.103 -5.663 1.00 22.39 65 CYS A CA 1
ATOM 9027 C C . CYS C 1 68 ? -5.531 4.154 -5.277 1.00 19.48 65 CYS A C 1
ATOM 9028 O O . CYS C 1 68 ? -6.676 4.556 -5.305 1.00 15.97 65 CYS A O 1
ATOM 9031 N N . PHE C 1 69 ? -5.175 2.896 -4.943 1.00 18.31 66 PHE A N 1
ATOM 9032 C CA . PHE C 1 69 ? -6.118 1.914 -4.421 1.00 18.00 66 PHE A CA 1
ATOM 9033 C C . PHE C 1 69 ? -5.755 1.466 -3.005 1.00 15.95 66 PHE A C 1
ATOM 9034 O O . PHE C 1 69 ? -4.572 1.348 -2.686 1.00 13.21 66 PHE A O 1
ATOM 9042 N N . GLU C 1 70 ? -6.772 1.275 -2.156 1.00 14.92 67 GLU A N 1
ATOM 9043 C CA . GLU C 1 70 ? -6.537 0.431 -1.000 1.00 19.41 67 GLU A CA 1
ATOM 9044 C C . GLU C 1 70 ? -6.474 -1.060 -1.396 1.00 16.69 67 GLU A C 1
ATOM 9045 O O . GLU C 1 70 ? -7.207 -1.566 -2.256 1.00 15.48 67 GLU A O 1
ATOM 9051 N N . ILE C 1 71 ? -5.552 -1.802 -0.754 1.00 14.80 68 ILE A N 1
ATOM 9052 C CA . ILE C 1 71 ? -5.521 -3.257 -0.919 1.00 12.11 68 ILE A CA 1
ATOM 9053 C C . ILE C 1 71 ? -6.232 -3.930 0.245 1.00 11.81 68 ILE A C 1
ATOM 9054 O O . ILE C 1 71 ? -5.820 -3.766 1.413 1.00 9.25 68 ILE A O 1
ATOM 9059 N N . ASN C 1 72 ? -7.242 -4.731 -0.098 1.00 11.34 69 ASN A N 1
ATOM 9060 C CA . ASN C 1 72 ? -8.134 -5.310 0.912 1.00 12.39 69 ASN A CA 1
ATOM 9061 C C . ASN C 1 72 ? -7.920 -6.829 1.099 1.00 12.67 69 ASN A C 1
ATOM 9062 O O . ASN C 1 72 ? -7.900 -7.606 0.130 1.00 12.93 69 ASN A O 1
ATOM 9067 N N . GLN C 1 73 ? -7.739 -7.251 2.369 1.00 12.49 70 GLN A N 1
ATOM 9068 C CA . GLN C 1 73 ? -7.568 -8.631 2.768 1.00 13.54 70 GLN A CA 1
ATOM 9069 C C . GLN C 1 73 ? -8.916 -9.304 2.567 1.00 16.04 70 GLN A C 1
ATOM 9070 O O . GLN C 1 73 ? -9.892 -8.682 3.003 1.00 18.24 70 GLN A O 1
ATOM 9076 N N . VAL C 1 74 ? -8.974 -10.481 1.849 1.00 16.16 71 VAL A N 1
ATOM 9077 C CA . VAL C 1 74 ? -10.244 -11.183 1.682 1.00 15.08 71 VAL A CA 1
ATOM 9078 C C . VAL C 1 74 ? -10.101 -12.616 2.232 1.00 15.09 71 VAL A C 1
ATOM 9079 O O . VAL C 1 74 ? -9.019 -13.211 2.235 1.00 14.47 71 VAL A O 1
ATOM 9083 N N . PRO C 1 75 ? -11.205 -13.261 2.655 1.00 13.24 72 PRO A N 1
ATOM 9084 C CA . PRO C 1 75 ? -11.141 -14.657 3.113 1.00 14.88 72 PRO A CA 1
ATOM 9085 C C . PRO C 1 75 ? -10.830 -15.738 2.073 1.00 15.88 72 PRO A C 1
ATOM 9086 O O . PRO C 1 75 ? -11.354 -15.684 0.922 1.00 18.03 72 PRO A O 1
ATOM 9090 N N . SER C 1 76 ? -10.098 -16.770 2.541 1.00 15.88 73 SER A N 1
ATOM 9091 C CA . SER C 1 76 ? -9.936 -18.043 1.811 1.00 17.15 73 SER A CA 1
ATOM 9092 C C . SER C 1 76 ? -10.140 -19.245 2.723 1.00 17.53 73 SER A C 1
ATOM 9093 O O . SER C 1 76 ? -9.432 -19.279 3.715 1.00 14.82 73 SER A O 1
ATOM 9096 N N . GLN C 1 77 ? -10.999 -20.233 2.366 1.00 19.86 74 GLN A N 1
ATOM 9097 C CA . GLN C 1 77 ? -11.108 -21.453 3.190 1.00 22.82 74 GLN A CA 1
ATOM 9098 C C . GLN C 1 77 ? -10.525 -22.678 2.470 1.00 22.31 74 GLN A C 1
ATOM 9099 O O . GLN C 1 77 ? -10.585 -23.816 2.960 1.00 22.67 74 GLN A O 1
ATOM 9105 N N . LEU C 1 78 ? -10.009 -22.450 1.251 1.00 22.25 75 LEU A N 1
ATOM 9106 C CA . LEU C 1 78 ? -9.354 -23.484 0.479 1.00 17.42 75 LEU A CA 1
ATOM 9107 C C . LEU C 1 78 ? -8.262 -22.821 -0.307 1.00 16.97 75 LEU A C 1
ATOM 9108 O O . LEU C 1 78 ? -8.386 -22.639 -1.499 1.00 21.68 75 LEU A O 1
ATOM 9113 N N . PRO C 1 79 ? -7.167 -22.427 0.371 1.00 17.98 76 PRO A N 1
ATOM 9114 C CA . PRO C 1 79 ? -6.020 -21.803 -0.311 1.00 16.48 76 PRO A CA 1
ATOM 9115 C C . PRO C 1 79 ? -5.218 -22.627 -1.304 1.00 15.78 76 PRO A C 1
ATOM 9116 O O . PRO C 1 79 ? -4.641 -22.018 -2.179 1.00 17.55 76 PRO A O 1
ATOM 9120 N N . THR C 1 80 ? -5.082 -23.943 -1.077 1.00 16.34 77 THR A N 1
ATOM 9121 C CA . THR C 1 80 ? -4.419 -24.907 -1.970 1.00 19.63 77 THR A CA 1
ATOM 9122 C C . THR C 1 80 ? -5.265 -26.177 -2.235 1.00 19.99 77 THR A C 1
ATOM 9123 O O . THR C 1 80 ? -6.190 -26.531 -1.496 1.00 20.59 77 THR A O 1
ATOM 9127 N N . TRP C 1 81 ? -4.936 -26.863 -3.354 1.00 22.66 78 TRP A N 1
ATOM 9128 C CA . TRP C 1 81 ? -5.316 -28.252 -3.621 1.00 18.44 78 TRP A CA 1
ATOM 9129 C C . TRP C 1 81 ? -4.307 -29.184 -2.926 1.00 18.34 78 TRP A C 1
ATOM 9130 O O . TRP C 1 81 ? -3.326 -28.755 -2.289 1.00 16.56 78 TRP A O 1
ATOM 9141 N N . PRO C 1 82 ? -4.566 -30.508 -2.878 1.00 18.66 79 PRO A N 1
ATOM 9142 C CA . PRO C 1 82 ? -3.613 -31.392 -2.202 1.00 18.20 79 PRO A CA 1
ATOM 9143 C C . PRO C 1 82 ? -2.145 -31.330 -2.634 1.00 20.19 79 PRO A C 1
ATOM 9144 O O . PRO C 1 82 ? -1.799 -31.035 -3.770 1.00 20.62 79 PRO A O 1
ATOM 9148 N N . HIS C 1 83 ? -1.241 -31.619 -1.706 1.00 22.27 80 HIS A N 1
ATOM 9149 C CA . HIS C 1 83 ? 0.167 -31.820 -2.050 1.00 23.43 80 HIS A CA 1
ATOM 9150 C C . HIS C 1 83 ? 0.741 -30.513 -2.573 1.00 22.51 80 HIS A C 1
ATOM 9151 O O . HIS C 1 83 ? 1.364 -30.524 -3.616 1.00 23.77 80 HIS A O 1
ATOM 9158 N N . PRO C 1 84 ? 0.601 -29.358 -1.879 1.00 25.28 81 PRO A N 1
ATOM 9159 C CA . PRO C 1 84 ? 1.108 -28.093 -2.412 1.00 25.30 81 PRO A CA 1
ATOM 9160 C C . PRO C 1 84 ? 2.634 -28.000 -2.322 1.00 25.38 81 PRO A C 1
ATOM 9161 O O . PRO C 1 84 ? 3.191 -28.304 -1.286 1.00 30.57 81 PRO A O 1
ATOM 9165 N N . ASP C 1 85 ? 3.277 -27.558 -3.409 1.00 24.24 82 ASP A N 1
ATOM 9166 C CA . ASP C 1 85 ? 4.714 -27.472 -3.561 1.00 22.27 82 ASP A CA 1
ATOM 9167 C C . ASP C 1 85 ? 5.182 -26.286 -2.736 1.00 22.60 82 ASP A C 1
ATOM 9168 O O . ASP C 1 85 ? 4.364 -25.611 -2.140 1.00 22.43 82 ASP A O 1
ATOM 9173 N N . ALA C 1 86 ? 6.465 -25.957 -2.834 1.00 22.11 83 ALA A N 1
ATOM 9174 C CA . ALA C 1 86 ? 7.156 -25.121 -1.870 1.00 19.54 83 ALA A CA 1
ATOM 9175 C C . ALA C 1 86 ? 7.006 -23.623 -2.187 1.00 23.30 83 ALA A C 1
ATOM 9176 O O . ALA C 1 86 ? 7.557 -22.796 -1.449 1.00 24.22 83 ALA A O 1
ATOM 9178 N N . ARG C 1 87 ? 6.420 -23.278 -3.352 1.00 22.85 84 ARG A N 1
ATOM 9179 C CA . ARG C 1 87 ? 6.148 -21.896 -3.762 1.00 20.32 84 ARG A CA 1
ATOM 9180 C C . ARG C 1 87 ? 5.022 -21.267 -2.915 1.00 20.69 84 ARG A C 1
ATOM 9181 O O . ARG C 1 87 ? 4.958 -20.047 -2.772 1.00 19.42 84 ARG A O 1
ATOM 9189 N N . TYR C 1 88 ? 4.089 -22.105 -2.434 1.00 19.52 85 TYR A N 1
ATOM 9190 C CA . TYR C 1 88 ? 2.898 -21.629 -1.742 1.00 21.52 85 TYR A CA 1
ATOM 9191 C C . TYR C 1 88 ? 3.308 -20.875 -0.475 1.00 24.09 85 TYR A C 1
ATOM 9192 O O . TYR C 1 88 ? 4.192 -21.290 0.279 1.00 25.84 85 TYR A O 1
ATOM 9201 N N . LEU C 1 89 ? 2.739 -19.684 -0.299 1.00 23.73 86 LEU A N 1
ATOM 9202 C CA . LEU C 1 89 ? 3.134 -18.803 0.793 1.00 23.97 86 LEU A CA 1
ATOM 9203 C C . LEU C 1 89 ? 2.498 -19.296 2.101 1.00 23.36 86 LEU A C 1
ATOM 9204 O O . LEU C 1 89 ? 3.125 -19.197 3.148 1.00 24.61 86 LEU A O 1
ATOM 9209 N N . ARG C 1 90 ? 1.247 -19.813 2.031 1.00 23.04 87 ARG A N 1
ATOM 9210 C CA . ARG C 1 90 ? 0.462 -20.241 3.187 1.00 21.34 87 ARG A CA 1
ATOM 9211 C C . ARG C 1 90 ? -0.477 -21.293 2.653 1.00 22.27 87 ARG A C 1
ATOM 9212 O O . ARG C 1 90 ? -0.820 -21.221 1.471 1.00 25.68 87 ARG A O 1
ATOM 9220 N N . THR C 1 91 ? -0.881 -22.219 3.523 1.00 23.23 88 THR A N 1
ATOM 9221 C CA . THR C 1 91 ? -1.630 -23.393 3.086 1.00 25.91 88 THR A CA 1
ATOM 9222 C C . THR C 1 91 ? -2.881 -23.612 3.935 1.00 26.15 88 THR A C 1
ATOM 9223 O O . THR C 1 91 ? -3.677 -24.458 3.529 1.00 33.08 88 THR A O 1
ATOM 9227 N N . THR C 1 92 ? -3.080 -22.829 5.023 1.00 25.26 89 THR A N 1
ATOM 9228 C CA . THR C 1 92 ? -4.285 -22.872 5.860 1.00 22.15 89 THR A CA 1
ATOM 9229 C C . THR C 1 92 ? -5.218 -21.694 5.616 1.00 19.61 89 THR A C 1
ATOM 9230 O O . THR C 1 92 ? -4.782 -20.581 5.300 1.00 17.52 89 THR A O 1
ATOM 9234 N N . PRO C 1 93 ? -6.535 -21.899 5.889 1.00 17.78 90 PRO A N 1
ATOM 9235 C CA . PRO C 1 93 ? -7.534 -20.831 5.850 1.00 16.99 90 PRO A CA 1
ATOM 9236 C C . PRO C 1 93 ? -7.165 -19.550 6.607 1.00 16.70 90 PRO A C 1
ATOM 9237 O O . PRO C 1 93 ? -6.698 -19.613 7.757 1.00 18.50 90 PRO A O 1
ATOM 9241 N N . GLY C 1 94 ? -7.407 -18.402 5.966 1.00 13.36 91 GLY A N 1
ATOM 9242 C CA . GLY C 1 94 ? -7.058 -17.134 6.553 1.00 13.68 91 GLY A CA 1
ATOM 9243 C C . GLY C 1 94 ? -7.439 -16.032 5.584 1.00 13.39 91 GLY A C 1
ATOM 9244 O O . GLY C 1 94 ? -8.245 -16.298 4.675 1.00 11.63 91 GLY A O 1
ATOM 9245 N N . LEU C 1 95 ? -6.849 -14.843 5.803 1.00 12.57 92 LEU A N 1
ATOM 9246 C CA . LEU C 1 95 ? -7.075 -13.676 4.964 1.00 12.98 92 LEU A CA 1
ATOM 9247 C C . LEU C 1 95 ? -5.886 -13.533 4.027 1.00 14.01 92 LEU A C 1
ATOM 9248 O O . LEU C 1 95 ? -4.767 -13.748 4.442 1.00 16.15 92 LEU A O 1
ATOM 9253 N N . PHE C 1 96 ? -6.147 -13.102 2.793 1.00 15.81 93 PHE A N 1
ATOM 9254 C CA . PHE C 1 96 ? -5.160 -12.865 1.744 1.00 14.36 93 PHE A CA 1
ATOM 9255 C C . PHE C 1 96 ? -5.485 -11.567 1.020 1.00 13.45 93 PHE A C 1
ATOM 9256 O O . PHE C 1 96 ? -6.658 -11.192 0.932 1.00 11.78 93 PHE A O 1
ATOM 9264 N N . PRO C 1 97 ? -4.454 -10.790 0.604 1.00 14.98 94 PRO A N 1
ATOM 9265 C CA . PRO C 1 97 ? -4.663 -9.548 -0.151 1.00 16.87 94 PRO A CA 1
ATOM 9266 C C . PRO C 1 97 ? -5.085 -9.793 -1.606 1.00 20.36 94 PRO A C 1
ATOM 9267 O O . PRO C 1 97 ? -4.552 -10.684 -2.283 1.00 24.02 94 PRO A O 1
ATOM 9271 N N . ASP C 1 98 ? -6.071 -8.999 -2.062 1.00 17.68 95 ASP A N 1
ATOM 9272 C CA . ASP C 1 98 ? -6.508 -9.129 -3.412 1.00 15.58 95 ASP A CA 1
ATOM 9273 C C . ASP C 1 98 ? -7.330 -7.935 -3.891 1.00 16.79 95 ASP A C 1
ATOM 9274 O O . ASP C 1 98 ? -6.933 -7.372 -4.908 1.00 18.63 95 ASP A O 1
ATOM 9279 N N . LEU C 1 99 ? -8.458 -7.605 -3.228 1.00 18.01 96 LEU A N 1
ATOM 9280 C CA . LEU C 1 99 ? -9.473 -6.695 -3.781 1.00 16.61 96 LEU A CA 1
ATOM 9281 C C . LEU C 1 99 ? -8.981 -5.247 -3.688 1.00 15.82 96 LEU A C 1
ATOM 9282 O O . LEU C 1 99 ? -8.546 -4.814 -2.625 1.00 17.78 96 LEU A O 1
ATOM 9287 N N . LEU C 1 100 ? -9.173 -4.452 -4.739 1.00 14.68 97 LEU A N 1
ATOM 9288 C CA . LEU C 1 100 ? -8.691 -3.082 -4.756 1.00 14.41 97 LEU A CA 1
ATOM 9289 C C . LEU C 1 100 ? -9.895 -2.129 -4.787 1.00 15.24 97 LEU A C 1
ATOM 9290 O O . LEU C 1 100 ? -10.786 -2.273 -5.646 1.00 14.97 97 LEU A O 1
ATOM 9295 N N . THR C 1 101 ? -9.944 -1.204 -3.807 1.00 14.76 98 THR A N 1
ATOM 9296 C CA . THR C 1 101 ? -10.943 -0.130 -3.782 1.00 16.50 98 THR A CA 1
ATOM 9297 C C . THR C 1 101 ? -10.241 1.238 -3.996 1.00 16.78 98 THR A C 1
ATOM 9298 O O . THR C 1 101 ? -9.188 1.532 -3.374 1.00 12.02 98 THR A O 1
ATOM 9302 N N . PRO C 1 102 ? -10.781 2.110 -4.894 1.00 18.64 99 PRO A N 1
ATOM 9303 C CA . PRO C 1 102 ? -10.231 3.456 -5.119 1.00 20.93 99 PRO A CA 1
ATOM 9304 C C . PRO C 1 102 ? -10.048 4.170 -3.792 1.00 19.98 99 PRO A C 1
ATOM 9305 O O . PRO C 1 102 ? -10.925 4.117 -2.964 1.00 20.37 99 PRO A O 1
ATOM 9309 N N . LEU C 1 103 ? -8.928 4.855 -3.581 1.00 23.56 100 LEU A N 1
ATOM 9310 C CA . LEU C 1 103 ? -8.783 5.661 -2.368 1.00 25.76 100 LEU A CA 1
ATOM 9311 C C . LEU C 1 103 ? -9.491 7.011 -2.549 1.00 27.88 100 LEU A C 1
ATOM 9312 O O . LEU C 1 103 ? -9.106 7.757 -3.413 1.00 24.06 100 LEU A O 1
ATOM 9317 N N . THR C 1 104 ? -10.522 7.320 -1.733 1.00 31.27 101 THR A N 1
ATOM 9318 C CA . THR C 1 104 ? -11.329 8.524 -1.916 1.00 30.56 101 THR A CA 1
ATOM 9319 C C . THR C 1 104 ? -11.243 9.511 -0.733 1.00 30.96 101 THR A C 1
ATOM 9320 O O . THR C 1 104 ? -11.844 10.573 -0.781 1.00 36.68 101 THR A O 1
ATOM 9324 N N . GLY C 1 105 ? -10.530 9.224 0.342 1.00 27.42 102 GLY A N 1
ATOM 9325 C CA . GLY C 1 105 ? -10.377 10.207 1.406 1.00 26.98 102 GLY A CA 1
ATOM 9326 C C . GLY C 1 105 ? -9.021 10.022 2.051 1.00 26.08 102 GLY A C 1
ATOM 9327 O O . GLY C 1 105 ? -8.113 9.552 1.372 1.00 24.73 102 GLY A O 1
ATOM 9328 N N . PRO C 1 106 ? -8.869 10.258 3.370 1.00 27.10 103 PRO A N 1
ATOM 9329 C CA . PRO C 1 106 ? -7.611 9.952 4.067 1.00 26.17 103 PRO A CA 1
ATOM 9330 C C . PRO C 1 106 ? -7.476 8.460 4.384 1.00 29.21 103 PRO A C 1
ATOM 9331 O O . PRO C 1 106 ? -8.463 7.770 4.596 1.00 31.67 103 PRO A O 1
ATOM 9335 N N . VAL C 1 107 ? -6.236 7.981 4.409 1.00 26.43 104 VAL A N 1
ATOM 9336 C CA . VAL C 1 107 ? -5.909 6.616 4.743 1.00 25.72 104 VAL A CA 1
ATOM 9337 C C . VAL C 1 107 ? -5.795 6.470 6.275 1.00 23.75 104 VAL A C 1
ATOM 9338 O O . VAL C 1 107 ? -5.203 7.273 6.981 1.00 23.39 104 VAL A O 1
ATOM 9342 N N . ARG C 1 108 ? -6.321 5.364 6.781 1.00 20.60 105 ARG A N 1
ATOM 9343 C CA . ARG C 1 108 ? -6.411 5.075 8.186 1.00 18.48 105 ARG A CA 1
ATOM 9344 C C . ARG C 1 108 ? -5.310 4.105 8.569 1.00 18.21 105 ARG A C 1
ATOM 9345 O O . ARG C 1 108 ? -5.385 2.933 8.181 1.00 16.87 105 ARG A O 1
ATOM 9353 N N . ALA C 1 109 ? -4.297 4.637 9.286 1.00 17.49 106 ALA A N 1
ATOM 9354 C CA . ALA C 1 109 ? -3.162 3.869 9.747 1.00 16.37 106 ALA A CA 1
ATOM 9355 C C . ALA C 1 109 ? -3.527 3.234 11.065 1.00 17.07 106 ALA A C 1
ATOM 9356 O O . ALA C 1 109 ? -3.812 3.979 11.990 1.00 19.46 106 ALA A O 1
ATOM 9358 N N . TYR C 1 110 ? -3.510 1.883 11.142 1.00 18.12 107 TYR A N 1
ATOM 9359 C CA . TYR C 1 110 ? -4.001 1.147 12.315 1.00 15.64 107 TYR A CA 1
ATOM 9360 C C . TYR C 1 110 ? -2.831 0.664 13.176 1.00 15.22 107 TYR A C 1
ATOM 9361 O O . TYR C 1 110 ? -1.755 0.347 12.647 1.00 16.93 107 TYR A O 1
ATOM 9370 N N . HIS C 1 111 ? -3.086 0.584 14.491 1.00 13.94 108 HIS A N 1
ATOM 9371 C CA . HIS C 1 111 ? -2.150 -0.022 15.423 1.00 14.23 108 HIS A CA 1
ATOM 9372 C C . HIS C 1 111 ? -2.358 -1.531 15.433 1.00 13.40 108 HIS A C 1
ATOM 9373 O O . HIS C 1 111 ? -3.495 -2.001 15.438 1.00 13.17 108 HIS A O 1
ATOM 9380 N N . GLY C 1 112 ? -1.256 -2.295 15.367 1.00 14.41 109 GLY A N 1
ATOM 9381 C CA . GLY C 1 112 ? -1.337 -3.737 15.577 1.00 13.04 109 GLY A CA 1
ATOM 9382 C C . GLY C 1 112 ? -1.567 -4.549 14.294 1.00 11.90 109 GLY A C 1
ATOM 9383 O O . GLY C 1 112 ? -1.753 -5.757 14.391 1.00 9.67 109 GLY A O 1
ATOM 9384 N N . GLN C 1 113 ? -1.589 -3.880 13.137 1.00 11.25 110 GLN A N 1
ATOM 9385 C CA . GLN C 1 113 ? -1.760 -4.551 11.858 1.00 11.74 110 GLN A CA 1
ATOM 9386 C C . GLN C 1 113 ? -1.256 -3.673 10.719 1.00 12.05 110 GLN A C 1
ATOM 9387 O O . GLN C 1 113 ? -1.287 -2.440 10.860 1.00 12.30 110 GLN A O 1
ATOM 9393 N N . VAL C 1 114 ? -0.826 -4.322 9.619 1.00 12.74 111 VAL A N 1
ATOM 9394 C CA . VAL C 1 114 ? -0.205 -3.658 8.469 1.00 12.88 111 VAL A CA 1
ATOM 9395 C C . VAL C 1 114 ? -1.212 -3.661 7.299 1.00 14.86 111 VAL A C 1
ATOM 9396 O O . VAL C 1 114 ? -1.931 -4.677 7.060 1.00 10.91 111 VAL A O 1
ATOM 9400 N N . ARG C 1 115 ? -1.209 -2.499 6.564 1.00 15.37 112 ARG A N 1
ATOM 9401 C CA . ARG C 1 115 ? -2.036 -2.280 5.376 1.00 16.27 112 ARG A CA 1
ATOM 9402 C C . ARG C 1 115 ? -1.199 -1.665 4.245 1.00 17.39 112 ARG A C 1
ATOM 9403 O O . ARG C 1 115 ? -0.065 -1.224 4.484 1.00 16.74 112 ARG A O 1
ATOM 9411 N N . ALA C 1 116 ? -1.763 -1.677 3.014 1.00 16.40 113 ALA A N 1
ATOM 9412 C CA . ALA C 1 116 ? -1.013 -1.328 1.814 1.00 14.91 113 ALA A CA 1
ATOM 9413 C C . ALA C 1 116 ? -1.917 -0.622 0.801 1.00 13.80 113 ALA A C 1
ATOM 9414 O O . ALA C 1 116 ? -3.148 -0.834 0.783 1.00 12.12 113 ALA A O 1
ATOM 9416 N N . LEU C 1 117 ? -1.272 0.276 0.028 1.00 12.90 114 LEU A N 1
ATOM 9417 C CA . LEU C 1 117 ? -1.914 0.949 -1.078 1.00 13.95 114 LEU A CA 1
ATOM 9418 C C . LEU C 1 117 ? -1.220 0.473 -2.369 1.00 14.88 114 LEU A C 1
ATOM 9419 O O . LEU C 1 117 ? -0.028 0.205 -2.344 1.00 12.08 114 LEU A O 1
ATOM 9424 N N . TRP C 1 118 ? -1.962 0.492 -3.497 1.00 15.02 115 TRP A N 1
ATOM 9425 C CA . TRP C 1 118 ? -1.420 0.355 -4.828 1.00 16.77 115 TRP A CA 1
ATOM 9426 C C . TRP C 1 118 ? -1.457 1.720 -5.513 1.00 18.15 115 TRP A C 1
ATOM 9427 O O . TRP C 1 118 ? -2.556 2.305 -5.619 1.00 14.49 115 TRP A O 1
ATOM 9438 N N . LEU C 1 119 ? -0.261 2.165 -5.990 1.00 18.10 116 LEU A N 1
ATOM 9439 C CA . LEU C 1 119 ? -0.122 3.466 -6.653 1.00 20.68 116 LEU A CA 1
ATOM 9440 C C . LEU C 1 119 ? 0.306 3.295 -8.109 1.00 19.85 116 LEU A C 1
ATOM 9441 O O . LEU C 1 119 ? 1.237 2.580 -8.413 1.00 17.10 116 LEU A O 1
ATOM 9446 N N . LYS C 1 120 ? -0.326 4.088 -8.979 1.00 22.74 117 LYS A N 1
ATOM 9447 C CA . LYS C 1 120 ? -0.037 4.128 -10.394 1.00 21.45 117 LYS A CA 1
ATOM 9448 C C . LYS C 1 120 ? 0.125 5.594 -10.782 1.00 21.93 117 LYS A C 1
ATOM 9449 O O . LYS C 1 120 ? -0.781 6.399 -10.544 1.00 26.51 117 LYS A O 1
ATOM 9455 N N . ILE C 1 121 ? 1.257 5.899 -11.440 1.00 22.60 118 ILE A N 1
ATOM 9456 C CA . ILE C 1 121 ? 1.526 7.226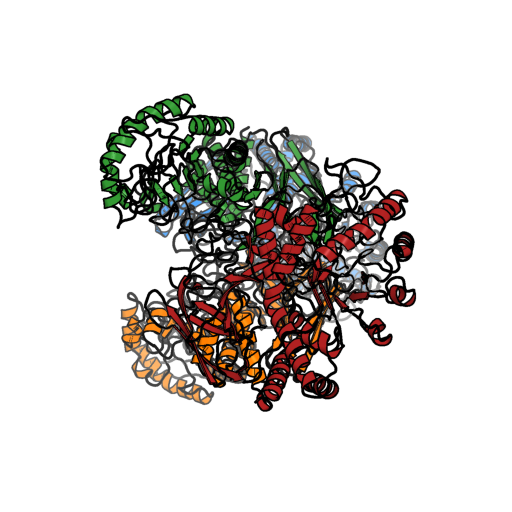 -11.962 1.00 24.01 118 ILE A CA 1
ATOM 9457 C C . ILE C 1 121 ? 1.420 7.146 -13.472 1.00 22.65 118 ILE A C 1
ATOM 9458 O O . ILE C 1 121 ? 2.358 6.670 -14.117 1.00 24.74 118 ILE A O 1
ATOM 9463 N N . PRO C 1 122 ? 0.334 7.660 -14.102 1.00 23.51 119 PRO A N 1
ATOM 9464 C CA . PRO C 1 122 ? 0.275 7.699 -15.579 1.00 23.98 119 PRO A CA 1
ATOM 9465 C C . PRO C 1 122 ? 1.391 8.588 -16.148 1.00 21.22 119 PRO A C 1
ATOM 9466 O O . PRO C 1 122 ? 1.843 9.483 -15.460 1.00 20.18 119 PRO A O 1
ATOM 9470 N N . THR C 1 123 ? 1.779 8.385 -17.413 1.00 23.49 120 THR A N 1
ATOM 9471 C CA . THR C 1 123 ? 3.007 8.949 -17.989 1.00 24.85 120 THR A CA 1
ATOM 9472 C C . THR C 1 123 ? 2.720 9.397 -19.440 1.00 29.84 120 THR A C 1
ATOM 9473 O O . THR C 1 123 ? 3.586 9.964 -20.100 1.00 35.01 120 THR A O 1
ATOM 9477 N N . GLU C 1 124 ? 1.491 9.209 -19.969 1.00 30.90 121 GLU A N 1
ATOM 9478 C CA . GLU C 1 124 ? 1.274 9.460 -21.385 1.00 33.14 121 GLU A CA 1
ATOM 9479 C C . GLU C 1 124 ? 1.271 10.960 -21.630 1.00 34.86 121 GLU A C 1
ATOM 9480 O O . GLU C 1 124 ? 1.640 11.379 -22.707 1.00 34.43 121 GLU A O 1
ATOM 9486 N N . SER C 1 125 ? 0.932 11.752 -20.613 1.00 36.48 122 SER A N 1
ATOM 9487 C CA . SER C 1 125 ? 0.922 13.207 -20.689 1.00 28.97 122 SER A CA 1
ATOM 9488 C C . SER C 1 125 ? 2.277 13.801 -20.341 1.00 32.02 122 SER A C 1
ATOM 9489 O O . SER C 1 125 ? 2.412 15.015 -20.407 1.00 42.26 122 SER A O 1
ATOM 9492 N N . LEU C 1 126 ? 3.264 13.017 -19.913 1.00 26.85 123 LEU A N 1
ATOM 9493 C CA . LEU C 1 126 ? 4.507 13.635 -19.489 1.00 28.49 123 LEU A CA 1
ATOM 9494 C C . LEU C 1 126 ? 5.448 13.762 -20.697 1.00 35.27 123 LEU A C 1
ATOM 9495 O O . LEU C 1 126 ? 5.716 12.813 -21.437 1.00 33.64 123 LEU A O 1
ATOM 9500 N N . THR C 1 127 ? 5.979 14.974 -20.891 1.00 39.60 124 THR A N 1
ATOM 9501 C CA . THR C 1 127 ? 7.050 15.228 -21.842 1.00 33.40 124 THR A CA 1
ATOM 9502 C C . THR C 1 127 ? 8.257 14.409 -21.394 1.00 30.59 124 THR A C 1
ATOM 9503 O O . THR C 1 127 ? 8.612 14.447 -20.225 1.00 29.59 124 THR A O 1
ATOM 9507 N N . PRO C 1 128 ? 8.947 13.661 -22.284 1.00 31.37 125 PRO A N 1
ATOM 9508 C CA . PRO C 1 128 ? 10.177 12.971 -21.908 1.00 31.91 125 PRO A CA 1
ATOM 9509 C C . PRO C 1 128 ? 11.122 13.931 -21.213 1.00 30.01 125 PRO A C 1
ATOM 9510 O O . PRO C 1 128 ? 11.025 15.132 -21.441 1.00 31.53 125 PRO A O 1
ATOM 9514 N N . GLY C 1 129 ? 12.008 13.367 -20.396 1.00 34.88 126 GLY A N 1
ATOM 9515 C CA . GLY C 1 129 ? 12.736 14.089 -19.363 1.00 33.80 126 GLY A CA 1
ATOM 9516 C C . GLY C 1 129 ? 12.822 13.287 -18.058 1.00 34.20 126 GLY A C 1
ATOM 9517 O O . GLY C 1 129 ? 12.348 12.149 -17.978 1.00 28.26 126 GLY A O 1
ATOM 9518 N N . SER C 1 130 ? 13.444 13.931 -17.053 1.00 35.12 127 SER A N 1
ATOM 9519 C CA . SER C 1 130 ? 13.683 13.418 -15.710 1.00 36.52 127 SER A CA 1
ATOM 9520 C C . SER C 1 130 ? 12.709 14.056 -14.731 1.00 35.82 127 SER A C 1
ATOM 9521 O O . SER C 1 130 ? 12.424 15.226 -14.863 1.00 39.34 127 SER A O 1
ATOM 9524 N N . TYR C 1 131 ? 12.168 13.282 -13.784 1.00 33.52 128 TYR A N 1
ATOM 9525 C CA . TYR C 1 131 ? 11.213 13.814 -12.831 1.00 29.06 128 TYR A CA 1
ATOM 9526 C C . TYR C 1 131 ? 11.640 13.377 -11.432 1.00 28.10 128 TYR A C 1
ATOM 9527 O O . TYR C 1 131 ? 12.438 12.454 -11.233 1.00 23.86 128 TYR A O 1
ATOM 9536 N N . GLU C 1 132 ? 11.101 14.129 -10.479 1.00 29.17 129 GLU A N 1
ATOM 9537 C CA . GLU C 1 132 ? 11.230 13.803 -9.081 1.00 32.61 129 GLU A CA 1
ATOM 9538 C C . GLU C 1 132 ? 9.819 13.558 -8.524 1.00 28.02 129 GLU A C 1
ATOM 9539 O O . GLU C 1 132 ? 9.024 14.474 -8.441 1.00 32.66 129 GLU A O 1
ATOM 9545 N N . LEU C 1 133 ? 9.483 12.286 -8.244 1.00 27.62 130 LEU A N 1
ATOM 9546 C CA . LEU C 1 133 ? 8.207 11.936 -7.637 1.00 29.98 130 LEU A CA 1
ATOM 9547 C C . LEU C 1 133 ? 8.339 11.989 -6.115 1.00 31.20 130 LEU A C 1
ATOM 9548 O O . LEU C 1 133 ? 8.978 11.098 -5.536 1.00 28.20 130 LEU A O 1
ATOM 9553 N N . THR C 1 134 ? 7.708 13.013 -5.493 1.00 26.06 131 THR A N 1
ATOM 9554 C CA . THR C 1 134 ? 7.648 13.046 -4.046 1.00 23.26 131 THR A CA 1
ATOM 9555 C C . THR C 1 134 ? 6.292 12.536 -3.583 1.00 21.19 131 THR A C 1
ATOM 9556 O O . THR C 1 134 ? 5.263 12.933 -4.114 1.00 19.67 131 THR A O 1
ATOM 9560 N N . ILE C 1 135 ? 6.354 11.617 -2.611 1.00 23.71 132 ILE A N 1
ATOM 9561 C CA . ILE C 1 135 ? 5.213 11.016 -1.930 1.00 24.44 132 ILE A CA 1
ATOM 9562 C C . ILE C 1 135 ? 5.251 11.356 -0.430 1.00 25.84 132 ILE A C 1
ATOM 9563 O O . ILE C 1 135 ? 6.231 11.044 0.254 1.00 24.44 132 ILE A O 1
ATOM 9568 N N . THR C 1 136 ? 4.136 11.936 0.054 1.00 21.71 133 THR A N 1
ATOM 9569 C CA . THR C 1 136 ? 4.002 12.460 1.400 1.00 25.23 133 THR A CA 1
ATOM 9570 C C . THR C 1 136 ? 2.721 11.922 2.047 1.00 24.71 133 THR A C 1
ATOM 9571 O O . THR C 1 136 ? 1.691 11.768 1.379 1.00 24.65 133 THR A O 1
ATOM 9575 N N . LEU C 1 137 ? 2.859 11.616 3.341 1.00 22.15 134 LEU A N 1
ATOM 9576 C CA . LEU C 1 137 ? 1.762 11.407 4.266 1.00 24.77 134 LEU A CA 1
ATOM 9577 C C . LEU C 1 137 ? 1.870 12.357 5.478 1.00 24.20 134 LEU A C 1
ATOM 9578 O O . LEU C 1 137 ? 2.896 12.475 6.184 1.00 23.92 134 LEU A O 1
ATOM 9583 N N . THR C 1 138 ? 0.745 13.033 5.687 1.00 22.54 135 THR A N 1
ATOM 9584 C CA . THR C 1 138 ? 0.580 13.980 6.759 1.00 25.66 135 THR A CA 1
ATOM 9585 C C . THR C 1 138 ? -0.528 13.451 7.672 1.00 23.62 135 THR A C 1
ATOM 9586 O O . THR C 1 138 ? -1.637 13.161 7.210 1.00 21.80 135 THR A O 1
ATOM 9590 N N . GLU C 1 139 ? -0.191 13.406 8.976 1.00 26.37 136 GLU A N 1
ATOM 9591 C CA . GLU C 1 139 ? -1.128 13.214 10.085 1.00 24.33 136 GLU A CA 1
ATOM 9592 C C . GLU C 1 139 ? -2.134 14.379 10.097 1.00 26.86 136 GLU A C 1
ATOM 9593 O O . GLU C 1 139 ? -1.778 15.534 10.406 1.00 22.12 136 GLU A O 1
ATOM 9599 N N . THR C 1 140 ? -3.389 14.035 9.735 1.00 27.97 137 THR A N 1
ATOM 9600 C CA . THR C 1 140 ? -4.436 15.018 9.460 1.00 30.18 137 THR A CA 1
ATOM 9601 C C . THR C 1 140 ? -4.749 15.811 10.719 1.00 31.69 137 THR A C 1
ATOM 9602 O O . THR C 1 140 ? -4.936 17.001 10.595 1.00 38.90 137 THR A O 1
ATOM 9606 N N . ALA C 1 141 ? -4.690 15.172 11.910 1.00 36.19 138 ALA A N 1
ATOM 9607 C CA . ALA C 1 141 ? -4.967 15.801 13.209 1.00 37.39 138 ALA A CA 1
ATOM 9608 C C . ALA C 1 141 ? -3.939 16.873 13.575 1.00 42.89 138 ALA A C 1
ATOM 9609 O O . ALA C 1 141 ? -4.294 17.875 14.175 1.00 51.85 138 ALA A O 1
ATOM 9611 N N . SER C 1 142 ? -2.657 16.614 13.318 1.00 43.49 139 SER A N 1
ATOM 9612 C CA . SER C 1 142 ? -1.598 17.443 13.859 1.00 36.74 139 SER A CA 1
ATOM 9613 C C . SER C 1 142 ? -1.018 18.354 12.766 1.00 34.75 139 SER A C 1
ATOM 9614 O O . SER C 1 142 ? -0.230 19.236 13.064 1.00 32.43 139 SER A O 1
ATOM 9617 N N . GLY C 1 143 ? -1.393 18.162 11.504 1.00 28.07 140 GLY A N 1
ATOM 9618 C CA . GLY C 1 143 ? -0.669 18.778 10.413 1.00 25.42 140 GLY A CA 1
ATOM 9619 C C . GLY C 1 143 ? 0.794 18.318 10.323 1.00 28.19 140 GLY A C 1
ATOM 9620 O O . GLY C 1 143 ? 1.560 18.910 9.574 1.00 24.60 140 GLY A O 1
ATOM 9621 N N . GLN C 1 144 ? 1.232 17.270 11.045 1.00 33.93 141 GLN A N 1
ATOM 9622 C CA . GLN C 1 144 ? 2.657 16.890 10.994 1.00 36.90 141 GLN A CA 1
ATOM 9623 C C . GLN C 1 144 ? 2.928 15.898 9.854 1.00 33.38 141 GLN A C 1
ATOM 9624 O O . GLN C 1 144 ? 2.099 15.012 9.600 1.00 29.00 141 GLN A O 1
ATOM 9630 N N . VAL C 1 145 ? 4.106 16.056 9.208 1.00 28.97 142 VAL A N 1
ATOM 9631 C CA . VAL C 1 145 ? 4.535 15.256 8.062 1.00 27.51 142 VAL A CA 1
ATOM 9632 C C . VAL C 1 145 ? 5.245 14.003 8.594 1.00 28.73 142 VAL A C 1
ATOM 9633 O O . VAL C 1 145 ? 6.215 14.114 9.341 1.00 32.00 142 VAL A O 1
ATOM 9637 N N . VAL C 1 146 ? 4.739 12.801 8.229 1.00 26.71 143 VAL A N 1
ATOM 9638 C CA . VAL C 1 146 ? 5.190 11.607 8.925 1.00 27.25 143 VAL A CA 1
ATOM 9639 C C . VAL C 1 146 ? 5.848 10.635 7.955 1.00 28.77 143 VAL A C 1
ATOM 9640 O O . VAL C 1 146 ? 6.345 9.626 8.437 1.00 27.77 143 VAL A O 1
ATOM 9644 N N . PHE C 1 147 ? 5.881 10.960 6.648 1.00 23.03 144 PHE A N 1
ATOM 9645 C CA . PHE C 1 147 ? 6.536 10.131 5.660 1.00 20.34 144 PHE A CA 1
ATOM 9646 C C . PHE C 1 147 ? 6.746 10.960 4.398 1.00 21.46 144 PHE A C 1
ATOM 9647 O O . PHE C 1 147 ? 5.771 11.413 3.813 1.00 19.99 144 PHE A O 1
ATOM 9655 N N . SER C 1 148 ? 8.004 11.094 3.943 1.00 23.44 145 SER A N 1
ATOM 9656 C CA . SER C 1 148 ? 8.328 11.747 2.672 1.00 22.64 145 SER A CA 1
ATOM 9657 C C . SER C 1 148 ? 9.435 10.975 1.972 1.00 21.67 145 SER A C 1
ATOM 9658 O O . SER C 1 148 ? 10.414 10.640 2.581 1.00 24.34 145 SER A O 1
ATOM 9661 N N . GLN C 1 149 ? 9.259 10.716 0.696 1.00 23.75 146 GLN A N 1
ATOM 9662 C CA . GLN C 1 149 ? 10.147 9.894 -0.090 1.00 24.65 146 GLN A CA 1
ATOM 9663 C C . GLN C 1 149 ? 10.084 10.437 -1.506 1.00 25.23 146 GLN A C 1
ATOM 9664 O O . GLN C 1 149 ? 8.986 10.691 -2.020 1.00 24.12 146 GLN A O 1
ATOM 9670 N N . THR C 1 150 ? 11.243 10.544 -2.143 1.00 25.94 147 THR A N 1
ATOM 9671 C CA . THR C 1 150 ? 11.330 10.944 -3.539 1.00 26.51 147 THR A CA 1
ATOM 9672 C C . THR C 1 150 ? 11.881 9.770 -4.370 1.00 28.84 147 THR A C 1
ATOM 9673 O O . THR C 1 150 ? 12.797 9.052 -3.967 1.00 32.28 147 THR A O 1
ATOM 9677 N N . VAL C 1 151 ? 11.263 9.539 -5.536 1.00 29.40 148 VAL A N 1
ATOM 9678 C CA . VAL C 1 151 ? 11.676 8.508 -6.479 1.00 26.48 148 VAL A CA 1
ATOM 9679 C C . VAL C 1 151 ? 12.016 9.226 -7.786 1.00 25.63 148 VAL A C 1
ATOM 9680 O O . VAL C 1 151 ? 11.171 9.940 -8.345 1.00 25.29 148 VAL A O 1
ATOM 9684 N N . PRO C 1 152 ? 13.290 9.180 -8.259 1.00 25.42 149 PRO A N 1
ATOM 9685 C CA . PRO C 1 152 ? 13.660 9.746 -9.565 1.00 22.25 149 PRO A CA 1
ATOM 9686 C C . PRO C 1 152 ? 13.032 8.912 -10.670 1.00 21.46 149 PRO A C 1
ATOM 9687 O O . PRO C 1 152 ? 13.145 7.690 -10.668 1.00 19.47 149 PRO A O 1
ATOM 9691 N N . LEU C 1 153 ? 12.287 9.568 -11.556 1.00 22.53 150 LEU A N 1
ATOM 9692 C CA . LEU C 1 153 ? 11.588 8.865 -12.615 1.00 23.68 150 LEU A CA 1
ATOM 9693 C C . LEU C 1 153 ? 12.040 9.463 -13.943 1.00 23.47 150 LEU A C 1
ATOM 9694 O O . LEU C 1 153 ? 11.834 10.653 -14.129 1.00 27.28 150 LEU A O 1
ATOM 9699 N N . THR C 1 154 ? 12.587 8.647 -14.855 1.00 24.29 151 THR A N 1
ATOM 9700 C CA . THR C 1 154 ? 12.862 9.075 -16.231 1.00 27.91 151 THR A CA 1
ATOM 9701 C C . THR C 1 154 ? 11.795 8.596 -17.227 1.00 25.31 151 THR A C 1
ATOM 9702 O O . THR C 1 154 ? 11.466 7.409 -17.272 1.00 25.74 151 THR A O 1
ATOM 9706 N N . VAL C 1 155 ? 11.265 9.545 -18.023 1.00 24.25 152 VAL A N 1
ATOM 9707 C CA . VAL C 1 155 ? 10.353 9.243 -19.116 1.00 25.93 152 VAL A CA 1
ATOM 9708 C C . VAL C 1 155 ? 11.123 9.314 -20.445 1.00 31.25 152 VAL A C 1
ATOM 9709 O O . VAL C 1 155 ? 11.675 10.366 -20.834 1.00 30.61 152 VAL A O 1
ATOM 9713 N N . ALA C 1 156 ? 11.181 8.142 -21.101 1.00 30.40 153 ALA A N 1
ATOM 9714 C CA . ALA C 1 156 ? 11.851 7.970 -22.376 1.00 30.31 153 ALA A CA 1
ATOM 9715 C C . ALA C 1 156 ? 11.041 8.615 -23.514 1.00 34.93 153 ALA A C 1
ATOM 9716 O O . ALA C 1 156 ? 9.856 8.947 -23.347 1.00 37.86 153 ALA A O 1
ATOM 9718 N N . ALA C 1 157 ? 11.728 8.832 -24.662 1.00 36.12 154 ALA A N 1
ATOM 9719 C CA . ALA C 1 157 ? 11.160 9.490 -25.835 1.00 35.93 154 ALA A CA 1
ATOM 9720 C C . ALA C 1 157 ? 10.375 8.449 -26.623 1.00 29.75 154 ALA A C 1
ATOM 9721 O O . ALA C 1 157 ? 9.335 8.769 -27.176 1.00 38.88 154 ALA A O 1
ATOM 9723 N N . ALA C 1 158 ? 10.827 7.196 -26.545 1.00 27.80 155 ALA A N 1
ATOM 9724 C CA . ALA C 1 158 ? 10.166 6.057 -27.187 1.00 30.38 155 ALA A CA 1
ATOM 9725 C C . ALA C 1 158 ? 8.878 5.726 -26.428 1.00 30.05 155 ALA A C 1
ATOM 9726 O O . ALA C 1 158 ? 8.847 5.696 -25.181 1.00 30.59 155 ALA A O 1
ATOM 9728 N N . VAL C 1 159 ? 7.843 5.407 -27.218 1.00 28.18 156 VAL A N 1
ATOM 9729 C CA . VAL C 1 159 ? 6.488 5.265 -26.728 1.00 26.09 156 VAL A CA 1
ATOM 9730 C C . VAL C 1 159 ? 6.193 3.766 -26.500 1.00 27.10 156 VAL A C 1
ATOM 9731 O O . VAL C 1 159 ? 6.667 2.882 -27.217 1.00 28.33 156 VAL A O 1
ATOM 9735 N N . ALA C 1 160 ? 5.493 3.501 -25.393 1.00 27.81 157 ALA A N 1
ATOM 9736 C CA . ALA C 1 160 ? 5.030 2.183 -25.022 1.00 30.34 157 ALA A CA 1
ATOM 9737 C C . ALA C 1 160 ? 3.979 1.742 -26.013 1.00 33.16 157 ALA A C 1
ATOM 9738 O O . ALA C 1 160 ? 3.182 2.547 -26.465 1.00 31.19 157 ALA A O 1
ATOM 9740 N N . GLN C 1 161 ? 4.041 0.461 -26.368 1.00 36.22 158 GLN A N 1
ATOM 9741 C CA . GLN C 1 161 ? 3.108 -0.111 -27.315 1.00 34.07 158 GLN A CA 1
ATOM 9742 C C . GLN C 1 161 ? 2.420 -1.279 -26.617 1.00 34.54 158 GLN A C 1
ATOM 9743 O O . GLN C 1 161 ? 3.028 -1.949 -25.777 1.00 25.33 158 GLN A O 1
ATOM 9749 N N . PRO C 1 162 ? 1.131 -1.553 -26.934 1.00 35.52 159 PRO A N 1
ATOM 9750 C CA . PRO C 1 162 ? 0.385 -2.610 -26.236 1.00 31.05 159 PRO A CA 1
ATOM 9751 C C . PRO C 1 162 ? 0.883 -3.972 -26.710 1.00 27.19 159 PRO A C 1
ATOM 9752 O O . PRO C 1 162 ? 1.384 -4.090 -27.821 1.00 25.13 159 PRO A O 1
ATOM 9756 N N . PRO C 1 163 ? 0.744 -5.050 -25.929 1.00 25.45 160 PRO A N 1
ATOM 9757 C CA . PRO C 1 163 ? 1.237 -6.358 -26.370 1.00 26.70 160 PRO A CA 1
ATOM 9758 C C . PRO C 1 163 ? 0.422 -6.930 -27.527 1.00 25.14 160 PRO A C 1
ATOM 9759 O O . PRO C 1 163 ? -0.691 -6.501 -27.692 1.00 27.51 160 PRO A O 1
ATOM 9763 N N . ARG C 1 164 ? 0.973 -7.873 -28.290 1.00 24.30 161 ARG A N 1
ATOM 9764 C CA . ARG C 1 164 ? 0.262 -8.603 -29.329 1.00 27.75 161 ARG A CA 1
ATOM 9765 C C . ARG C 1 164 ? 0.049 -10.027 -28.819 1.00 28.16 161 ARG A C 1
ATOM 9766 O O . ARG C 1 164 ? 1.021 -10.760 -28.575 1.00 30.58 161 ARG A O 1
ATOM 9774 N N . LEU C 1 165 ? -1.213 -10.381 -28.588 1.00 21.60 162 LEU A N 1
ATOM 9775 C CA . LEU C 1 165 ? -1.567 -11.639 -27.956 1.00 21.40 162 LEU A CA 1
ATOM 9776 C C . LEU C 1 165 ? -3.086 -11.723 -27.934 1.00 17.39 162 LEU A C 1
ATOM 9777 O O . LEU C 1 165 ? -3.695 -10.706 -27.636 1.00 16.01 162 LEU A O 1
ATOM 9782 N N . HIS C 1 166 ? -3.670 -12.865 -28.330 1.00 14.92 163 HIS A N 1
ATOM 9783 C CA . HIS C 1 166 ? -5.105 -13.089 -28.155 1.00 16.91 163 HIS A CA 1
ATOM 9784 C C . HIS C 1 166 ? -5.367 -13.423 -26.689 1.00 15.12 163 HIS A C 1
ATOM 9785 O O . HIS C 1 166 ? -4.610 -14.156 -26.094 1.00 18.12 163 HIS A O 1
ATOM 9792 N N . HIS C 1 167 ? -6.390 -12.870 -26.074 1.00 13.34 164 HIS A N 1
ATOM 9793 C CA . HIS C 1 167 ? -6.574 -13.144 -24.652 1.00 13.94 164 HIS A CA 1
ATOM 9794 C C . HIS C 1 167 ? -8.063 -13.086 -24.346 1.00 14.69 164 HIS A C 1
ATOM 9795 O O . HIS C 1 167 ? -8.726 -12.115 -24.707 1.00 12.34 164 HIS A O 1
ATOM 9802 N N . THR C 1 168 ? -8.578 -14.158 -23.737 1.00 14.99 165 THR A N 1
ATOM 9803 C CA . THR C 1 168 ? -9.969 -14.233 -23.340 1.00 15.45 165 THR A CA 1
ATOM 9804 C C . THR C 1 168 ? -9.993 -14.778 -21.916 1.00 15.11 165 THR A C 1
ATOM 9805 O O . THR C 1 168 ? -9.181 -15.615 -21.577 1.00 14.65 165 THR A O 1
ATOM 9809 N N . GLU C 1 169 ? -10.885 -14.223 -21.105 1.00 16.07 166 GLU A N 1
ATOM 9810 C CA . GLU C 1 169 ? -11.235 -14.681 -19.769 1.00 16.20 166 GLU A CA 1
ATOM 9811 C C . GLU C 1 169 ? -12.770 -14.891 -19.859 1.00 16.15 166 GLU A C 1
ATOM 9812 O O . GLU C 1 169 ? -13.574 -13.979 -20.183 1.00 14.34 166 GLU A O 1
ATOM 9818 N N . TRP C 1 170 ? -13.213 -16.129 -19.742 1.00 14.56 167 TRP A N 1
ATOM 9819 C CA . TRP C 1 170 ? -14.623 -16.373 -19.922 1.00 17.82 167 TRP A CA 1
ATOM 9820 C C . TRP C 1 170 ? -15.542 -15.525 -19.003 1.00 21.25 167 TRP A C 1
ATOM 9821 O O . TRP C 1 170 ? -15.354 -15.318 -17.781 1.00 21.30 167 TRP A O 1
ATOM 9832 N N . PHE C 1 171 ? -16.665 -15.149 -19.616 1.00 21.34 168 PHE A N 1
ATOM 9833 C CA . PHE C 1 171 ? -17.546 -14.127 -19.118 1.00 21.27 168 PHE A CA 1
ATOM 9834 C C . PHE C 1 171 ? -18.878 -14.793 -18.822 1.00 22.05 168 PHE A C 1
ATOM 9835 O O . PHE C 1 171 ? -19.342 -15.505 -19.713 1.00 24.08 168 PHE A O 1
ATOM 9843 N N . SER C 1 172 ? -19.407 -14.595 -17.577 1.00 22.90 169 SER A N 1
ATOM 9844 C CA . SER C 1 172 ? -20.669 -15.153 -17.098 1.00 19.88 169 SER A CA 1
ATOM 9845 C C . SER C 1 172 ? -21.712 -14.048 -16.939 1.00 18.87 169 SER A C 1
ATOM 9846 O O . SER C 1 172 ? -21.661 -13.261 -15.996 1.00 22.08 169 SER A O 1
ATOM 9849 N N . VAL C 1 173 ? -22.658 -14.001 -17.865 1.00 17.07 170 VAL A N 1
ATOM 9850 C CA . VAL C 1 173 ? -23.790 -13.108 -17.803 1.00 18.70 170 VAL A CA 1
ATOM 9851 C C . VAL C 1 173 ? -24.679 -13.489 -16.618 1.00 19.50 170 VAL A C 1
ATOM 9852 O O . VAL C 1 173 ? -25.279 -12.586 -15.990 1.00 16.20 170 VAL A O 1
ATOM 9856 N N . ASP C 1 174 ? -24.789 -14.804 -16.334 1.00 18.69 171 ASP A N 1
ATOM 9857 C CA . ASP C 1 174 ? -25.723 -15.261 -15.294 1.00 20.01 171 ASP A CA 1
ATOM 9858 C C . ASP C 1 174 ? -25.260 -14.820 -13.912 1.00 20.06 171 ASP A C 1
ATOM 9859 O O . ASP C 1 174 ? -26.103 -14.479 -13.049 1.00 22.29 171 ASP A O 1
ATOM 9864 N N . CYS C 1 175 ? -23.937 -14.784 -13.704 1.00 18.16 172 CYS A N 1
ATOM 9865 C CA . CYS C 1 175 ? -23.400 -14.332 -12.426 1.00 18.11 172 CYS A CA 1
ATOM 9866 C C . CYS C 1 175 ? -23.703 -12.854 -12.155 1.00 17.81 172 CYS A C 1
ATOM 9867 O O . CYS C 1 175 ? -23.998 -12.475 -11.023 1.00 18.23 172 CYS A O 1
ATOM 9870 N N . LEU C 1 176 ? -23.745 -12.035 -13.204 1.00 18.48 173 LEU A N 1
ATOM 9871 C CA . LEU C 1 176 ? -24.136 -10.622 -13.082 1.00 20.02 173 LEU A CA 1
ATOM 9872 C C . LEU C 1 176 ? -25.624 -10.440 -12.787 1.00 17.93 173 LEU A C 1
ATOM 9873 O O . LEU C 1 176 ? -25.994 -9.596 -11.974 1.00 16.86 173 LEU A O 1
ATOM 9878 N N . ALA C 1 177 ? -26.433 -11.192 -13.526 1.00 18.91 174 ALA A N 1
ATOM 9879 C CA . ALA C 1 177 ? -27.878 -11.224 -13.381 1.00 20.96 174 ALA A CA 1
ATOM 9880 C C . ALA C 1 177 ? -28.221 -11.619 -11.935 1.00 21.47 174 ALA A C 1
ATOM 9881 O O . ALA C 1 177 ? -28.924 -10.883 -11.280 1.00 25.27 174 ALA A O 1
ATOM 9883 N N . ASP C 1 178 ? -27.659 -12.725 -11.406 1.00 22.62 175 ASP A N 1
ATOM 9884 C CA . ASP C 1 178 ? -27.994 -13.247 -10.080 1.00 20.04 175 ASP A CA 1
ATOM 9885 C C . ASP C 1 178 ? -27.491 -12.292 -8.999 1.00 16.30 175 ASP A C 1
ATOM 9886 O O . ASP C 1 178 ? -28.272 -11.830 -8.198 1.00 22.69 175 ASP A O 1
ATOM 9891 N N . TYR C 1 179 ? -26.211 -11.954 -8.972 1.00 16.26 176 TYR A N 1
ATOM 9892 C CA . TYR C 1 179 ? -25.667 -11.041 -7.967 1.00 15.85 176 TYR A CA 1
ATOM 9893 C C . TYR C 1 179 ? -26.368 -9.667 -7.900 1.00 17.53 176 TYR A C 1
ATOM 9894 O O . TYR C 1 179 ? -26.509 -9.111 -6.801 1.00 18.53 176 TYR A O 1
ATOM 9903 N N . TYR C 1 180 ? -26.763 -9.103 -9.051 1.00 17.73 177 TYR A N 1
ATOM 9904 C CA . TYR C 1 180 ? -27.352 -7.779 -9.141 1.00 18.45 177 TYR A CA 1
ATOM 9905 C C . TYR C 1 180 ? -28.871 -7.826 -9.207 1.00 20.09 177 TYR A C 1
ATOM 9906 O O . TYR C 1 180 ? -29.497 -6.776 -9.264 1.00 22.41 177 TYR A O 1
ATOM 9915 N N . HIS C 1 181 ? -29.456 -9.021 -9.263 1.00 21.91 178 HIS A N 1
ATOM 9916 C CA . HIS C 1 181 ? -30.907 -9.211 -9.162 1.00 27.07 178 HIS A CA 1
ATOM 9917 C C . HIS C 1 181 ? -31.622 -8.633 -10.393 1.00 22.10 178 HIS A C 1
ATOM 9918 O O . HIS C 1 181 ? -32.640 -7.978 -10.268 1.00 28.25 178 HIS A O 1
ATOM 9925 N N . GLU C 1 182 ? -31.111 -8.873 -11.594 1.00 22.88 179 GLU A N 1
ATOM 9926 C CA . GLU C 1 182 ? -31.696 -8.369 -12.837 1.00 21.47 179 GLU A CA 1
ATOM 9927 C C . GLU C 1 182 ? -31.945 -9.551 -13.762 1.00 19.63 179 GLU A C 1
ATOM 9928 O O . GLU C 1 182 ? -31.048 -10.352 -13.952 1.00 22.61 179 GLU A O 1
ATOM 9934 N N . ALA C 1 183 ? -33.159 -9.673 -14.301 1.00 21.23 180 ALA A N 1
ATOM 9935 C CA . ALA C 1 183 ? -33.508 -10.687 -15.296 1.00 24.49 180 ALA A CA 1
ATOM 9936 C C . ALA C 1 183 ? -32.782 -10.458 -16.626 1.00 28.38 180 ALA A C 1
ATOM 9937 O O . ALA C 1 183 ? -32.629 -9.306 -17.015 1.00 26.75 180 ALA A O 1
ATOM 9939 N N . PRO C 1 184 ? -32.231 -11.534 -17.294 1.00 31.00 181 PRO A N 1
ATOM 9940 C CA . PRO C 1 184 ? -31.884 -11.488 -18.722 1.00 26.35 181 PRO A CA 1
ATOM 9941 C C . PRO C 1 184 ? -33.100 -11.146 -19.587 1.00 24.53 181 PRO A C 1
ATOM 9942 O O . PRO C 1 184 ? -34.027 -11.961 -19.610 1.00 23.43 181 PRO A O 1
ATOM 9946 N N . TYR C 1 185 ? -33.130 -9.992 -20.305 1.00 24.09 182 TYR A N 1
ATOM 9947 C CA . TYR C 1 185 ? -32.095 -8.958 -20.439 1.00 24.24 182 TYR A CA 1
ATOM 9948 C C . TYR C 1 185 ? -32.751 -7.574 -20.270 1.00 26.93 182 TYR A C 1
ATOM 9949 O O . TYR C 1 185 ? -33.547 -7.147 -21.071 1.00 29.20 182 TYR A O 1
ATOM 9958 N N . THR C 1 186 ? -32.393 -6.874 -19.204 1.00 26.06 183 THR A N 1
ATOM 9959 C CA . THR C 1 186 ? -33.098 -5.713 -18.701 1.00 24.77 183 THR A CA 1
ATOM 9960 C C . THR C 1 186 ? -32.227 -4.527 -19.070 1.00 21.81 183 THR A C 1
ATOM 9961 O O . THR C 1 186 ? -31.008 -4.688 -19.214 1.00 20.55 183 THR A O 1
ATOM 9965 N N . PRO C 1 187 ? -32.800 -3.323 -19.233 1.00 21.90 184 PRO A N 1
ATOM 9966 C CA . PRO C 1 187 ? -31.965 -2.123 -19.445 1.00 22.36 184 PRO A CA 1
ATOM 9967 C C . PRO C 1 187 ? -30.753 -1.999 -18.483 1.00 23.65 184 PRO A C 1
ATOM 9968 O O . PRO C 1 187 ? -29.617 -1.766 -18.937 1.00 27.69 184 PRO A O 1
ATOM 9972 N N . ARG C 1 188 ? -30.955 -2.234 -17.180 1.00 19.24 185 ARG A N 1
ATOM 9973 C CA . ARG C 1 188 ? -29.887 -2.079 -16.224 1.00 19.55 185 ARG A CA 1
ATOM 9974 C C . ARG C 1 188 ? -28.914 -3.269 -16.302 1.00 22.38 185 ARG A C 1
ATOM 9975 O O . ARG C 1 188 ? -27.716 -3.111 -16.053 1.00 26.50 185 ARG A O 1
ATOM 9983 N N . LEU C 1 189 ? -29.355 -4.454 -16.755 1.00 20.86 186 LEU A N 1
ATOM 9984 C CA . LEU C 1 189 ? -28.397 -5.516 -16.955 1.00 19.33 186 LEU A CA 1
ATOM 9985 C C . LEU C 1 189 ? -27.469 -5.175 -18.127 1.00 18.83 186 LEU A C 1
ATOM 9986 O O . LEU C 1 189 ? -26.264 -5.451 -18.090 1.00 16.07 186 LEU A O 1
ATOM 9991 N N . TRP C 1 190 ? -28.034 -4.514 -19.141 1.00 18.86 187 TRP A N 1
ATOM 9992 C CA . TRP C 1 190 ? -27.249 -4.105 -20.294 1.00 18.85 187 TRP A CA 1
ATOM 9993 C C . TRP C 1 190 ? -26.215 -3.080 -19.906 1.00 18.80 187 TRP A C 1
ATOM 9994 O O . TRP C 1 190 ? -25.072 -3.169 -20.342 1.00 20.31 187 TRP A O 1
ATOM 10005 N N . ALA C 1 191 ? -26.625 -2.139 -19.057 1.00 19.19 188 ALA A N 1
ATOM 10006 C CA . ALA C 1 191 ? -25.682 -1.137 -18.573 1.00 18.39 188 ALA A CA 1
ATOM 10007 C C . ALA C 1 191 ? -24.549 -1.856 -17.825 1.00 18.32 188 ALA A C 1
ATOM 10008 O O . ALA C 1 191 ? -23.395 -1.531 -18.035 1.00 23.10 188 ALA A O 1
ATOM 10010 N N . ILE C 1 192 ? -24.866 -2.821 -16.938 1.00 19.20 189 ILE A N 1
ATOM 10011 C CA . ILE C 1 192 ? -23.855 -3.479 -16.120 1.00 15.91 189 ILE A CA 1
ATOM 10012 C C . ILE C 1 192 ? -22.911 -4.299 -16.990 1.00 15.26 189 ILE A C 1
ATOM 10013 O O . ILE C 1 192 ? -21.700 -4.405 -16.762 1.00 14.20 189 ILE A O 1
ATOM 10018 N N . ILE C 1 193 ? -23.464 -4.854 -18.060 1.00 15.39 190 ILE A N 1
ATOM 10019 C CA . ILE C 1 193 ? -22.635 -5.680 -18.905 1.00 14.63 190 ILE A CA 1
ATOM 10020 C C . ILE C 1 193 ? -21.601 -4.819 -19.645 1.00 15.10 190 ILE A C 1
ATOM 10021 O O . ILE C 1 193 ? -20.417 -5.197 -19.713 1.00 14.84 190 ILE A O 1
ATOM 10026 N N . GLY C 1 194 ? -22.052 -3.685 -20.217 1.00 14.27 191 GLY A N 1
ATOM 10027 C CA . GLY C 1 194 ? -21.098 -2.766 -20.836 1.00 13.52 191 GLY A CA 1
ATOM 10028 C C . GLY C 1 194 ? -19.974 -2.380 -19.868 1.00 13.70 191 GLY A C 1
ATOM 10029 O O . GLY C 1 194 ? -18.819 -2.216 -20.260 1.00 12.48 191 GLY A O 1
ATOM 10030 N N . ASN C 1 195 ? -20.375 -2.125 -18.599 1.00 14.13 192 ASN A N 1
ATOM 10031 C CA . ASN C 1 195 ? -19.427 -1.792 -17.541 1.00 13.87 192 ASN A CA 1
ATOM 10032 C C . ASN C 1 195 ? -18.320 -2.863 -17.478 1.00 12.71 192 ASN A C 1
ATOM 10033 O O . ASN C 1 195 ? -17.153 -2.532 -17.512 1.00 12.52 192 ASN A O 1
ATOM 10038 N N . PHE C 1 196 ? -18.721 -4.129 -17.284 1.00 12.75 193 PHE A N 1
ATOM 10039 C CA . PHE C 1 196 ? -17.812 -5.253 -17.140 1.00 13.79 193 PHE A CA 1
ATOM 10040 C C . PHE C 1 196 ? -17.015 -5.503 -18.443 1.00 15.64 193 PHE A C 1
ATOM 10041 O O . PHE C 1 196 ? -15.844 -5.912 -18.386 1.00 17.57 193 PHE A O 1
ATOM 10049 N N . MET C 1 197 ? -17.639 -5.283 -19.627 1.00 15.01 194 MET A N 1
ATOM 10050 C CA . MET C 1 197 ? -16.978 -5.339 -20.935 1.00 13.65 194 MET A CA 1
ATOM 10051 C C . MET C 1 197 ? -15.859 -4.306 -21.093 1.00 15.37 194 MET A C 1
ATOM 10052 O O . MET C 1 197 ? -14.805 -4.669 -21.567 1.00 19.60 194 MET A O 1
ATOM 10057 N N . VAL C 1 198 ? -16.073 -3.034 -20.706 1.00 14.92 195 VAL A N 1
ATOM 10058 C CA . VAL C 1 198 ? -15.062 -1.995 -20.725 1.00 15.84 195 VAL A CA 1
ATOM 10059 C C . VAL C 1 198 ? -13.843 -2.303 -19.856 1.00 16.87 195 VAL A C 1
ATOM 10060 O O . VAL C 1 198 ? -12.718 -2.057 -20.269 1.00 17.94 195 VAL A O 1
ATOM 10064 N N . PHE C 1 199 ? -14.057 -2.748 -18.621 1.00 16.96 196 PHE A N 1
ATOM 10065 C CA . PHE C 1 199 ? -12.959 -3.234 -17.802 1.00 17.30 196 PHE A CA 1
ATOM 10066 C C . PHE C 1 199 ? -12.232 -4.402 -18.502 1.00 17.71 196 PHE A C 1
ATOM 10067 O O . PHE C 1 199 ? -11.013 -4.473 -18.521 1.00 17.01 196 PHE A O 1
ATOM 10075 N N . ALA C 1 200 ? -12.998 -5.376 -19.021 1.00 17.27 197 ALA A N 1
ATOM 10076 C CA . ALA C 1 200 ? -12.446 -6.541 -19.697 1.00 17.30 197 ALA A CA 1
ATOM 10077 C C . ALA C 1 200 ? -11.452 -6.134 -20.767 1.00 15.49 197 ALA A C 1
ATOM 10078 O O . ALA C 1 200 ? -10.334 -6.620 -20.736 1.00 15.81 197 ALA A O 1
ATOM 10080 N N . HIS C 1 201 ? -11.850 -5.237 -21.666 1.00 14.31 198 HIS A N 1
ATOM 10081 C CA . HIS C 1 201 ? -10.961 -4.735 -22.712 1.00 15.00 198 HIS A CA 1
ATOM 10082 C C . HIS C 1 201 ? -9.849 -3.859 -22.150 1.00 15.27 198 HIS A C 1
ATOM 10083 O O . HIS C 1 201 ? -8.692 -4.214 -22.296 1.00 17.06 198 HIS A O 1
ATOM 10090 N N . ASP C 1 202 ? -10.155 -2.759 -21.457 1.00 19.70 199 ASP A N 1
ATOM 10091 C CA . ASP C 1 202 ? -9.130 -1.739 -21.157 1.00 21.70 199 ASP A CA 1
ATOM 10092 C C . ASP C 1 202 ? -8.198 -2.077 -20.000 1.00 22.25 199 ASP A C 1
ATOM 10093 O O . ASP C 1 202 ? -7.104 -1.519 -19.924 1.00 20.54 199 ASP A O 1
ATOM 10098 N N . GLU C 1 203 ? -8.700 -2.897 -19.072 1.00 25.34 200 GLU A N 1
ATOM 10099 C CA . GLU C 1 203 ? -8.065 -3.166 -17.775 1.00 26.70 200 GLU A CA 1
ATOM 10100 C C . GLU C 1 203 ? -7.603 -4.633 -17.623 1.00 19.72 200 GLU A C 1
ATOM 10101 O O . GLU C 1 203 ? -6.599 -4.878 -16.955 1.00 19.43 200 GLU A O 1
ATOM 10107 N N . ALA C 1 204 ? -8.394 -5.618 -18.090 1.00 15.76 201 ALA A N 1
ATOM 10108 C CA . ALA C 1 204 ? -7.899 -6.988 -18.174 1.00 15.70 201 ALA A CA 1
ATOM 10109 C C . ALA C 1 204 ? -7.134 -7.292 -19.470 1.00 15.42 201 ALA A C 1
ATOM 10110 O O . ALA C 1 204 ? -6.560 -8.370 -19.533 1.00 13.85 201 ALA A O 1
ATOM 10112 N N . LEU C 1 205 ? -7.072 -6.331 -20.428 1.00 16.07 202 LEU A N 1
ATOM 10113 C CA . LEU C 1 205 ? -6.364 -6.438 -21.705 1.00 16.95 202 LEU A CA 1
ATOM 10114 C C . LEU C 1 205 ? -6.846 -7.681 -22.463 1.00 16.55 202 LEU A C 1
ATOM 10115 O O . LEU C 1 205 ? -6.024 -8.517 -22.820 1.00 19.45 202 LEU A O 1
ATOM 10120 N N . MET C 1 206 ? -8.161 -7.842 -22.599 1.00 14.61 203 MET A N 1
ATOM 10121 C CA . MET C 1 206 ? -8.752 -8.859 -23.446 1.00 16.89 203 MET A CA 1
ATOM 10122 C C . MET C 1 206 ? -9.066 -8.275 -24.834 1.00 18.42 203 MET A C 1
ATOM 10123 O O . MET C 1 206 ? -9.591 -7.126 -24.933 1.00 17.27 203 MET A O 1
ATOM 10128 N N . ASP C 1 207 ? -8.911 -9.136 -25.884 1.00 17.31 204 ASP A N 1
ATOM 10129 C CA . ASP C 1 207 ? -9.267 -8.775 -27.269 1.00 18.87 204 ASP A CA 1
ATOM 10130 C C . ASP C 1 207 ? -10.436 -9.639 -27.749 1.00 20.47 204 ASP A C 1
ATOM 10131 O O . ASP C 1 207 ? -11.035 -9.296 -28.777 1.00 21.70 204 ASP A O 1
ATOM 10136 N N . THR C 1 208 ? -10.755 -10.722 -26.997 1.00 16.11 205 THR A N 1
ATOM 10137 C CA . THR C 1 208 ? -11.718 -11.710 -27.417 1.00 14.43 205 THR A CA 1
ATOM 10138 C C . THR C 1 208 ? -12.771 -11.893 -26.326 1.00 13.67 205 THR A C 1
ATOM 10139 O O . THR C 1 208 ? -12.394 -12.134 -25.198 1.00 12.29 205 THR A O 1
ATOM 10143 N N . LEU C 1 209 ? -14.063 -11.918 -26.687 1.00 14.00 206 LEU A N 1
ATOM 10144 C CA . LEU C 1 209 ? -15.132 -12.032 -25.699 1.00 14.49 206 LEU A CA 1
ATOM 10145 C C . LEU C 1 209 ? -16.061 -13.250 -25.885 1.00 13.71 206 LEU A C 1
ATOM 10146 O O . LEU C 1 209 ? -16.730 -13.358 -26.901 1.00 12.88 206 LEU A O 1
ATOM 10151 N N . LEU C 1 210 ? -16.229 -14.073 -24.828 1.00 14.13 207 LEU A N 1
ATOM 10152 C CA . LEU C 1 210 ? -17.216 -15.160 -24.847 1.00 14.50 207 LEU A CA 1
ATOM 10153 C C . LEU C 1 210 ? -18.643 -14.592 -24.874 1.00 15.42 207 LEU A C 1
ATOM 10154 O O . LEU C 1 210 ? -19.004 -13.749 -24.037 1.00 11.89 207 LEU A O 1
ATOM 10159 N N . THR C 1 211 ? -19.409 -15.094 -25.872 1.00 18.85 208 THR A N 1
ATOM 10160 C CA . THR C 1 211 ? -20.695 -14.546 -26.339 1.00 18.09 208 THR A CA 1
ATOM 10161 C C . THR C 1 211 ? -21.790 -15.621 -26.211 1.00 15.80 208 THR A C 1
ATOM 10162 O O . THR C 1 211 ? -21.768 -16.648 -26.883 1.00 14.00 208 THR A O 1
ATOM 10166 N N . PRO C 1 212 ? -22.754 -15.445 -25.289 1.00 16.77 209 PRO A N 1
ATOM 10167 C CA . PRO C 1 212 ? -23.728 -16.493 -24.974 1.00 18.44 209 PRO A CA 1
ATOM 10168 C C . PRO C 1 212 ? -24.863 -16.583 -25.994 1.00 20.62 209 PRO A C 1
ATOM 10169 O O . PRO C 1 212 ? -26.005 -16.288 -25.644 1.00 21.86 209 PRO A O 1
ATOM 10173 N N . ILE C 1 213 ? -24.510 -16.957 -27.250 1.00 27.88 210 ILE A N 1
ATOM 10174 C CA . ILE C 1 213 ? -25.398 -17.376 -28.359 1.00 30.04 210 ILE A CA 1
ATOM 10175 C C . ILE C 1 213 ? -26.575 -18.209 -27.817 1.00 27.89 210 ILE A C 1
ATOM 10176 O O . ILE C 1 213 ? -27.736 -17.986 -28.123 1.00 28.56 210 ILE A O 1
ATOM 10181 N N . PHE C 1 214 ? -26.222 -19.194 -26.994 1.00 27.37 211 PHE A N 1
ATOM 10182 C CA . PHE C 1 214 ? -27.136 -19.897 -26.133 1.00 28.04 211 PHE A CA 1
ATOM 10183 C C . PHE C 1 214 ? -26.374 -19.941 -24.825 1.00 26.53 211 PHE A C 1
ATOM 10184 O O . PHE C 1 214 ? -25.170 -19.625 -24.828 1.00 26.22 211 PHE A O 1
ATOM 10192 N N . THR C 1 215 ? -27.084 -20.321 -23.761 1.00 24.18 212 THR A N 1
ATOM 10193 C CA . THR C 1 215 ? -26.515 -20.537 -22.432 1.00 25.52 212 THR A CA 1
ATOM 10194 C C . THR C 1 215 ? -25.319 -21.495 -22.497 1.00 20.85 212 THR A C 1
ATOM 10195 O O . THR C 1 215 ? -25.460 -22.662 -22.887 1.00 22.45 212 THR A O 1
ATOM 10199 N N . PRO C 1 216 ? -24.077 -21.021 -22.220 1.00 19.65 213 PRO A N 1
ATOM 10200 C CA . PRO C 1 216 ? -22.878 -21.868 -22.349 1.00 23.10 213 PRO A CA 1
ATOM 10201 C C . PRO C 1 216 ? -23.017 -23.196 -21.590 1.00 22.28 213 PRO A C 1
ATOM 10202 O O . PRO C 1 216 ? -23.379 -23.161 -20.411 1.00 20.58 213 PRO A O 1
ATOM 10206 N N . PRO C 1 217 ? -22.727 -24.361 -22.241 1.00 24.48 214 PRO A N 1
ATOM 10207 C CA . PRO C 1 217 ? -22.734 -25.693 -21.586 1.00 21.99 214 PRO A CA 1
ATOM 10208 C C . PRO C 1 217 ? -21.431 -25.961 -20.813 1.00 23.23 214 PRO A C 1
ATOM 10209 O O . PRO C 1 217 ? -20.565 -26.738 -21.263 1.00 22.88 214 PRO A O 1
ATOM 10213 N N . LEU C 1 218 ? -21.299 -25.256 -19.663 1.00 22.31 215 LEU A N 1
ATOM 10214 C CA . LEU C 1 218 ? -20.102 -25.218 -18.828 1.00 21.69 215 LEU A CA 1
ATOM 10215 C C . LEU C 1 218 ? -20.515 -25.073 -17.352 1.00 22.89 215 LEU A C 1
ATOM 10216 O O . LEU C 1 218 ? -21.518 -24.449 -17.044 1.00 21.04 215 LEU A O 1
ATOM 10221 N N . ASP C 1 219 ? -19.775 -25.753 -16.449 1.00 25.36 216 ASP A N 1
ATOM 10222 C CA . ASP C 1 219 ? -19.889 -25.643 -14.995 1.00 23.56 216 ASP A CA 1
ATOM 10223 C C . ASP C 1 219 ? -21.314 -25.889 -14.532 1.00 21.56 216 ASP A C 1
ATOM 10224 O O . ASP C 1 219 ? -21.821 -25.186 -13.668 1.00 21.44 216 ASP A O 1
ATOM 10229 N N . THR C 1 220 ? -21.921 -26.905 -15.141 1.00 24.23 217 THR A N 1
ATOM 10230 C CA . THR C 1 220 ? -23.293 -27.334 -14.887 1.00 25.68 217 THR A CA 1
ATOM 10231 C C . THR C 1 220 ? -23.318 -28.849 -14.566 1.00 25.53 217 THR A C 1
ATOM 10232 O O . THR C 1 220 ? -22.665 -29.683 -15.213 1.00 29.93 217 THR A O 1
ATOM 10236 N N . ALA C 1 221 ? -24.100 -29.173 -13.536 1.00 27.22 218 ALA A N 1
ATOM 10237 C CA . ALA C 1 221 ? -24.355 -30.515 -13.054 1.00 25.60 218 ALA A CA 1
ATOM 10238 C C . ALA C 1 221 ? -25.231 -31.204 -14.105 1.00 27.08 218 ALA A C 1
ATOM 10239 O O . ALA C 1 221 ? -26.232 -30.618 -14.599 1.00 20.79 218 ALA A O 1
ATOM 10241 N N . VAL C 1 222 ? -24.790 -32.434 -14.460 1.00 27.51 219 VAL A N 1
ATOM 10242 C CA . VAL C 1 222 ? -25.601 -33.321 -15.264 1.00 30.89 219 VAL A CA 1
ATOM 10243 C C . VAL C 1 222 ? -27.045 -33.204 -14.764 1.00 32.16 219 VAL A C 1
ATOM 10244 O O . VAL C 1 222 ? -27.303 -33.357 -13.580 1.00 37.02 219 VAL A O 1
ATOM 10248 N N . GLY C 1 223 ? -27.968 -32.774 -15.639 1.00 36.12 220 GLY A N 1
ATOM 10249 C CA . GLY C 1 223 ? -29.368 -32.613 -15.282 1.00 32.79 220 GLY A CA 1
ATOM 10250 C C . GLY C 1 223 ? -29.754 -31.183 -14.910 1.00 35.65 220 GLY A C 1
ATOM 10251 O O . GLY C 1 223 ? -30.921 -30.827 -15.079 1.00 41.39 220 GLY A O 1
ATOM 10252 N N . ALA C 1 224 ? -28.829 -30.364 -14.376 1.00 33.98 221 ALA A N 1
ATOM 10253 C CA . ALA C 1 224 ? -29.220 -29.051 -13.851 1.00 32.86 221 ALA A CA 1
ATOM 10254 C C . ALA C 1 224 ? -29.289 -28.007 -14.977 1.00 28.97 221 ALA A C 1
ATOM 10255 O O . ALA C 1 224 ? -29.088 -28.343 -16.144 1.00 32.57 221 ALA A O 1
ATOM 10257 N N . THR C 1 225 ? -29.597 -26.736 -14.646 1.00 29.60 222 THR A N 1
ATOM 10258 C CA . THR C 1 225 ? -29.577 -25.646 -15.622 1.00 28.12 222 THR A CA 1
ATOM 10259 C C . THR C 1 225 ? -29.232 -24.318 -14.938 1.00 30.17 222 THR A C 1
ATOM 10260 O O . THR C 1 225 ? -29.839 -23.985 -13.922 1.00 35.17 222 THR A O 1
ATOM 10264 N N . ARG C 1 226 ? -28.342 -23.503 -15.540 1.00 28.12 223 ARG A N 1
ATOM 10265 C CA . ARG C 1 226 ? -27.996 -22.171 -15.035 1.00 24.42 223 ARG A CA 1
ATOM 10266 C C . ARG C 1 226 ? -29.030 -21.122 -15.503 1.00 25.97 223 ARG A C 1
ATOM 10267 O O . ARG C 1 226 ? -29.843 -21.399 -16.376 1.00 22.86 223 ARG A O 1
ATOM 10275 N N . THR C 1 227 ? -29.023 -19.876 -14.975 1.00 25.18 224 THR A N 1
ATOM 10276 C CA . THR C 1 227 ? -29.961 -18.886 -15.500 1.00 25.99 224 THR A CA 1
ATOM 10277 C C . THR C 1 227 ? -29.833 -18.791 -17.022 1.00 31.76 224 THR A C 1
ATOM 10278 O O . THR C 1 227 ? -28.719 -18.830 -17.572 1.00 33.84 224 THR A O 1
ATOM 10282 N N . ASN C 1 228 ? -30.982 -18.705 -17.709 1.00 31.08 225 ASN A N 1
ATOM 10283 C CA . ASN C 1 228 ? -31.007 -18.740 -19.167 1.00 25.73 225 ASN A CA 1
ATOM 10284 C C . ASN C 1 228 ? -30.595 -17.349 -19.671 1.00 28.21 225 ASN A C 1
ATOM 10285 O O . ASN C 1 228 ? -31.249 -16.342 -19.337 1.00 30.83 225 ASN A O 1
ATOM 10290 N N . VAL C 1 229 ? -29.521 -17.313 -20.499 1.00 25.26 226 VAL A N 1
ATOM 10291 C CA . VAL C 1 229 ? -28.938 -16.076 -20.991 1.00 22.69 226 VAL A CA 1
ATOM 10292 C C . VAL C 1 229 ? -28.787 -16.082 -22.529 1.00 24.03 226 VAL A C 1
ATOM 10293 O O . VAL C 1 229 ? -28.038 -15.234 -23.052 1.00 23.03 226 VAL A O 1
ATOM 10297 N N . GLN C 1 230 ? -29.596 -16.890 -23.248 1.00 17.55 227 GLN A N 1
ATOM 10298 C CA . GLN C 1 230 ? -29.389 -17.035 -24.682 1.00 20.29 227 GLN A CA 1
ATOM 10299 C C . GLN C 1 230 ? -29.723 -15.733 -25.413 1.00 18.41 227 GLN A C 1
ATOM 10300 O O . GLN C 1 230 ? -30.854 -15.243 -25.313 1.00 17.56 227 GLN A O 1
ATOM 10306 N N . LEU C 1 231 ? -28.775 -15.268 -26.248 1.00 17.37 228 LEU A N 1
ATOM 10307 C CA . LEU C 1 231 ? -28.943 -14.067 -27.095 1.00 17.99 228 LEU A CA 1
ATOM 10308 C C . LEU C 1 231 ? -29.717 -14.337 -28.393 1.00 20.01 228 LEU A C 1
ATOM 10309 O O . LEU C 1 231 ? -30.333 -13.468 -29.025 1.00 21.08 228 LEU A O 1
ATOM 10314 N N . VAL C 1 232 ? -29.594 -15.568 -28.880 1.00 23.45 229 VAL A N 1
ATOM 10315 C CA . VAL C 1 232 ? -30.405 -16.006 -29.988 1.00 24.87 229 VAL A CA 1
ATOM 10316 C C . VAL C 1 232 ? -31.698 -16.621 -29.482 1.00 25.82 229 VAL A C 1
ATOM 10317 O O . VAL C 1 232 ? -31.692 -17.705 -28.891 1.00 28.64 229 VAL A O 1
ATOM 10321 N N . GLN C 1 233 ? -32.800 -15.946 -29.802 1.00 25.38 230 GLN A N 1
ATOM 10322 C CA . GLN C 1 233 ? -34.119 -16.459 -29.461 1.00 31.06 230 GLN A CA 1
ATOM 10323 C C . GLN C 1 233 ? -34.792 -17.146 -30.656 1.00 37.50 230 GLN A C 1
ATOM 10324 O O . GLN C 1 233 ? -34.457 -16.920 -31.817 1.00 36.22 230 GLN A O 1
ATOM 10330 N N . ILE C 1 234 ? -35.727 -18.044 -30.326 1.00 36.03 231 ILE A N 1
ATOM 10331 C CA . ILE C 1 234 ? -36.254 -18.962 -31.298 1.00 31.80 231 ILE A CA 1
ATOM 10332 C C . ILE C 1 234 ? -37.758 -18.995 -31.084 1.00 35.81 231 ILE A C 1
ATOM 10333 O O . ILE C 1 234 ? -38.198 -19.283 -29.971 1.00 38.10 231 ILE A O 1
ATOM 10338 N N . LEU C 1 235 ? -38.529 -18.701 -32.141 1.00 37.54 232 LEU A N 1
ATOM 10339 C CA . LEU C 1 235 ? -39.986 -18.784 -32.067 1.00 40.13 232 LEU A CA 1
ATOM 10340 C C . LEU C 1 235 ? -40.443 -20.246 -32.114 1.00 38.30 232 LEU A C 1
ATOM 10341 O O . LEU C 1 235 ? -39.741 -21.102 -32.657 1.00 40.69 232 LEU A O 1
ATOM 10346 N N . PRO C 1 236 ? -41.615 -20.582 -31.517 1.00 39.39 233 PRO A N 1
ATOM 10347 C CA . PRO C 1 236 ? -42.052 -21.970 -31.423 1.00 45.11 233 PRO A CA 1
ATOM 10348 C C . PRO C 1 236 ? -42.319 -22.457 -32.856 1.00 46.69 233 PRO A C 1
ATOM 10349 O O . PRO C 1 236 ? -42.726 -21.667 -33.722 1.00 47.78 233 PRO A O 1
ATOM 10353 N N . GLY C 1 237 ? -42.044 -23.751 -33.086 1.00 43.75 234 GLY A N 1
ATOM 10354 C CA . GLY C 1 237 ? -42.332 -24.415 -34.345 1.00 49.72 234 GLY A CA 1
ATOM 10355 C C . GLY C 1 237 ? -41.099 -24.524 -35.230 1.00 51.64 234 GLY A C 1
ATOM 10356 O O . GLY C 1 237 ? -40.134 -23.801 -35.048 1.00 65.06 234 GLY A O 1
ATOM 10357 N N . THR C 1 238 ? -41.171 -25.443 -36.190 1.00 58.32 235 THR A N 1
ATOM 10358 C CA . THR C 1 238 ? -40.162 -25.660 -37.218 1.00 60.21 235 THR A CA 1
ATOM 10359 C C . THR C 1 238 ? -40.894 -25.618 -38.565 1.00 53.40 235 THR A C 1
ATOM 10360 O O . THR C 1 238 ? -41.928 -26.255 -38.634 1.00 54.55 235 THR A O 1
ATOM 10364 N N . PRO C 1 239 ? -40.468 -24.954 -39.685 1.00 55.76 236 PRO A N 1
ATOM 10365 C CA . PRO C 1 239 ? -39.207 -24.207 -39.844 1.00 56.70 236 PRO A CA 1
ATOM 10366 C C . PRO C 1 239 ? -38.786 -23.222 -38.742 1.00 49.33 236 PRO A C 1
ATOM 10367 O O . PRO C 1 239 ? -39.611 -22.457 -38.233 1.00 44.15 236 PRO A O 1
ATOM 10371 N N . TYR C 1 240 ? -37.476 -23.226 -38.459 1.00 40.88 237 TYR A N 1
ATOM 10372 C CA . TYR C 1 240 ? -36.853 -22.482 -37.375 1.00 37.59 237 TYR A CA 1
ATOM 10373 C C . TYR C 1 240 ? -36.750 -20.992 -37.711 1.00 34.56 237 TYR A C 1
ATOM 10374 O O . TYR C 1 240 ? -36.071 -20.661 -38.661 1.00 37.96 237 TYR A O 1
ATOM 10383 N N . ARG C 1 241 ? -37.402 -20.096 -36.944 1.00 36.02 238 ARG A N 1
ATOM 10384 C CA . ARG C 1 241 ? -37.310 -18.646 -37.142 1.00 38.88 238 ARG A CA 1
ATOM 10385 C C . ARG C 1 241 ? -36.617 -17.979 -35.944 1.00 34.32 238 ARG A C 1
ATOM 10386 O O . ARG C 1 241 ? -37.014 -18.156 -34.780 1.00 31.43 238 ARG A O 1
ATOM 10394 N N . PHE C 1 242 ? -35.584 -17.184 -36.244 1.00 27.30 239 PHE A N 1
ATOM 10395 C CA . PHE C 1 242 ? -34.739 -16.630 -35.195 1.00 27.44 239 PHE A CA 1
ATOM 10396 C C . PHE C 1 242 ? -35.030 -15.161 -34.889 1.00 26.68 239 PHE A C 1
ATOM 10397 O O . PHE C 1 242 ? -35.277 -14.392 -35.786 1.00 32.04 239 PHE A O 1
ATOM 10405 N N . ASP C 1 243 ? -34.829 -14.715 -33.653 1.00 26.18 240 ASP A N 1
ATOM 10406 C CA . ASP C 1 243 ? -34.887 -13.291 -33.354 1.00 27.46 240 ASP A CA 1
ATOM 10407 C C . ASP C 1 243 ? -33.499 -12.867 -32.873 1.00 28.04 240 ASP A C 1
ATOM 10408 O O . ASP C 1 243 ? -33.009 -13.454 -31.910 1.00 25.47 240 ASP A O 1
ATOM 10413 N N . TRP C 1 244 ? -32.878 -11.851 -33.525 1.00 29.37 241 TRP A N 1
ATOM 10414 C CA . TRP C 1 244 ? -31.451 -11.534 -33.305 1.00 24.47 241 TRP A CA 1
ATOM 10415 C C . TRP C 1 244 ? -31.275 -10.270 -32.467 1.00 25.05 241 TRP A C 1
ATOM 10416 O O . TRP C 1 244 ? -30.134 -9.834 -32.321 1.00 23.64 241 TRP A O 1
ATOM 10427 N N . SER C 1 245 ? -32.380 -9.674 -31.960 1.00 19.39 242 SER A N 1
ATOM 10428 C CA . SER C 1 245 ? -32.302 -8.357 -31.367 1.00 18.12 242 SER A CA 1
ATOM 10429 C C . SER C 1 245 ? -31.273 -8.289 -30.228 1.00 20.45 242 SER A C 1
ATOM 10430 O O . SER C 1 245 ? -30.624 -7.263 -30.037 1.00 22.28 242 SER A O 1
ATOM 10433 N N . ARG C 1 246 ? -31.218 -9.315 -29.363 1.00 23.10 243 ARG A N 1
ATOM 10434 C CA . ARG C 1 246 ? -30.330 -9.311 -28.195 1.00 21.22 243 ARG A CA 1
ATOM 10435 C C . ARG C 1 246 ? -28.849 -9.486 -28.601 1.00 17.18 243 ARG A C 1
ATOM 10436 O O . ARG C 1 246 ? -27.944 -8.919 -27.976 1.00 16.50 243 ARG A O 1
ATOM 10444 N N . LEU C 1 247 ? -28.601 -10.261 -29.656 1.00 14.85 244 LEU A N 1
ATOM 10445 C CA . LEU C 1 247 ? -27.259 -10.430 -30.202 1.00 15.12 244 LEU A CA 1
ATOM 10446 C C . LEU C 1 247 ? -26.768 -9.164 -30.883 1.00 16.86 244 LEU A C 1
ATOM 10447 O O . LEU C 1 247 ? -25.607 -8.752 -30.672 1.00 22.94 244 LEU A O 1
ATOM 10452 N N . ARG C 1 248 ? -27.638 -8.506 -31.649 1.00 14.86 245 ARG A N 1
ATOM 10453 C CA . ARG C 1 248 ? -27.252 -7.198 -32.158 1.00 14.73 245 ARG A CA 1
ATOM 10454 C C . ARG C 1 248 ? -26.778 -6.304 -31.016 1.00 14.32 245 ARG A C 1
ATOM 10455 O O . ARG C 1 248 ? -25.611 -5.932 -30.977 1.00 15.71 245 ARG A O 1
ATOM 10463 N N . LYS C 1 249 ? -27.656 -5.936 -30.110 1.00 13.44 246 LYS A N 1
ATOM 10464 C CA . LYS C 1 249 ? -27.259 -5.133 -28.955 1.00 15.81 246 LYS A CA 1
ATOM 10465 C C . LYS C 1 249 ? -25.933 -5.610 -28.313 1.00 18.07 246 LYS A C 1
ATOM 10466 O O . LYS C 1 249 ? -25.096 -4.776 -27.888 1.00 16.34 246 LYS A O 1
ATOM 10472 N N . TRP C 1 250 ? -25.785 -6.956 -28.132 1.00 20.17 247 TRP A N 1
ATOM 10473 C CA . TRP C 1 250 ? -24.586 -7.496 -27.487 1.00 19.71 247 TRP A CA 1
ATOM 10474 C C . TRP C 1 250 ? -23.343 -7.043 -28.244 1.00 18.63 247 TRP A C 1
ATOM 10475 O O . TRP C 1 250 ? -22.410 -6.536 -27.640 1.00 19.41 247 TRP A O 1
ATOM 10486 N N . CYS C 1 251 ? -23.359 -7.260 -29.559 1.00 19.42 248 CYS A N 1
ATOM 10487 C CA . CYS C 1 251 ? -22.226 -6.983 -30.428 1.00 18.28 248 CYS A CA 1
ATOM 10488 C C . CYS C 1 251 ? -22.014 -5.468 -30.522 1.00 19.50 248 CYS A C 1
ATOM 10489 O O . CYS C 1 251 ? -20.879 -5.029 -30.580 1.00 20.75 248 CYS A O 1
ATOM 10492 N N . GLN C 1 252 ? -23.095 -4.661 -30.490 1.00 22.71 249 GLN A N 1
ATOM 10493 C CA . GLN C 1 252 ? -22.962 -3.195 -30.506 1.00 21.39 249 GLN A CA 1
ATOM 10494 C C . GLN C 1 252 ? -22.173 -2.733 -29.279 1.00 19.55 249 GLN A C 1
ATOM 10495 O O . GLN C 1 252 ? -21.312 -1.881 -29.425 1.00 19.26 249 GLN A O 1
ATOM 10501 N N . LEU C 1 253 ? -22.461 -3.298 -28.096 1.00 18.82 250 LEU A N 1
ATOM 10502 C CA . LEU C 1 253 ? -21.732 -2.970 -26.888 1.00 18.02 250 LEU A CA 1
ATOM 10503 C C . LEU C 1 253 ? -20.295 -3.489 -26.957 1.00 16.67 250 LEU A C 1
ATOM 10504 O O . LEU C 1 253 ? -19.379 -2.884 -26.423 1.00 15.05 250 LEU A O 1
ATOM 10509 N N . ALA C 1 254 ? -20.082 -4.683 -27.490 1.00 17.50 251 ALA A N 1
ATOM 10510 C CA . ALA C 1 254 ? -18.724 -5.224 -27.517 1.00 18.09 251 ALA A CA 1
ATOM 10511 C C . ALA C 1 254 ? -17.856 -4.412 -28.460 1.00 18.29 251 ALA A C 1
ATOM 10512 O O . ALA C 1 254 ? -16.693 -4.134 -28.178 1.00 20.18 251 ALA A O 1
ATOM 10514 N N . GLN C 1 255 ? -18.445 -4.078 -29.600 1.00 19.04 252 GLN A N 1
ATOM 10515 C CA . GLN C 1 255 ? -17.792 -3.268 -30.617 1.00 19.94 252 GLN A CA 1
ATOM 10516 C C . GLN C 1 255 ? -17.438 -1.932 -30.005 1.00 16.72 252 GLN A C 1
ATOM 10517 O O . GLN C 1 255 ? -16.305 -1.505 -30.027 1.00 16.69 252 GLN A O 1
ATOM 10523 N N . GLN C 1 256 ? -18.341 -1.379 -29.233 1.00 21.08 253 GLN A N 1
ATOM 10524 C CA . GLN C 1 256 ? -18.123 -0.063 -28.645 1.00 21.41 253 GLN A CA 1
ATOM 10525 C C . GLN C 1 256 ? -17.150 -0.135 -27.468 1.00 20.21 253 GLN A C 1
ATOM 10526 O O . GLN C 1 256 ? -16.618 0.881 -27.099 1.00 21.38 253 GLN A O 1
ATOM 10532 N N . SER C 1 257 ? -16.963 -1.301 -26.843 1.00 21.26 254 SER A N 1
ATOM 10533 C CA . SER C 1 257 ? -16.098 -1.539 -25.676 1.00 17.29 254 SER A CA 1
ATOM 10534 C C . SER C 1 257 ? -14.667 -1.804 -26.153 1.00 18.79 254 SER A C 1
ATOM 10535 O O . SER C 1 257 ? -13.728 -1.748 -25.335 1.00 17.71 254 SER A O 1
ATOM 10538 N N . GLY C 1 258 ? -14.539 -2.104 -27.470 1.00 17.48 255 GLY A N 1
ATOM 10539 C CA . GLY C 1 258 ? -13.259 -2.276 -28.177 1.00 19.82 255 GLY A CA 1
ATOM 10540 C C . GLY C 1 258 ? -12.903 -3.713 -28.608 1.00 20.76 255 GLY A C 1
ATOM 10541 O O . GLY C 1 258 ? -11.735 -3.974 -28.912 1.00 20.25 255 GLY A O 1
ATOM 10542 N N . PHE C 1 259 ? -13.863 -4.666 -28.598 1.00 19.50 256 PHE A N 1
ATOM 10543 C CA . PHE C 1 259 ? -13.557 -6.087 -28.858 1.00 19.18 256 PHE A CA 1
ATOM 10544 C C . PHE C 1 259 ? -13.408 -6.321 -30.363 1.00 18.49 256 PHE A C 1
ATOM 10545 O O . PHE C 1 259 ? -14.299 -6.018 -31.133 1.00 20.75 256 PHE A O 1
ATOM 10553 N N . ALA C 1 260 ? -12.237 -6.803 -30.793 1.00 21.50 257 ALA A N 1
ATOM 10554 C CA . ALA C 1 260 ? -11.977 -7.204 -32.188 1.00 19.72 257 ALA A CA 1
ATOM 10555 C C . ALA C 1 260 ? -12.565 -8.590 -32.563 1.00 18.90 257 ALA A C 1
ATOM 10556 O O . ALA C 1 260 ? -12.759 -8.844 -33.764 1.00 17.78 257 ALA A O 1
ATOM 10558 N N . TYR C 1 261 ? -12.775 -9.483 -31.564 1.00 15.69 258 TYR A N 1
ATOM 10559 C CA . TYR C 1 261 ? -13.043 -10.904 -31.768 1.00 15.73 258 TYR A CA 1
ATOM 10560 C C . TYR C 1 261 ? -14.117 -11.345 -30.775 1.00 15.13 258 TYR A C 1
ATOM 10561 O O . TYR C 1 261 ? -14.110 -10.909 -29.624 1.00 14.50 258 TYR A O 1
ATOM 10570 N N . LEU C 1 262 ? -14.975 -12.277 -31.210 1.00 14.97 259 LEU A N 1
ATOM 10571 C CA . LEU C 1 262 ? -15.999 -12.923 -30.379 1.00 14.69 259 LEU A CA 1
ATOM 10572 C C . LEU C 1 262 ? -15.798 -14.439 -30.433 1.00 13.27 259 LEU A C 1
ATOM 10573 O O . LEU C 1 262 ? -15.450 -15.011 -31.475 1.00 11.91 259 LEU A O 1
ATOM 10578 N N . GLU C 1 263 ? -16.060 -15.068 -29.291 1.00 15.04 260 GLU A N 1
ATOM 10579 C CA . GLU C 1 263 ? -15.824 -16.489 -29.044 1.00 17.12 260 GLU A CA 1
ATOM 10580 C C . GLU C 1 263 ? -17.179 -17.137 -28.802 1.00 19.05 260 GLU A C 1
ATOM 10581 O O . GLU C 1 263 ? -17.963 -16.623 -27.992 1.00 20.06 260 GLU A O 1
ATOM 10587 N N . MET C 1 264 ? -17.480 -18.235 -29.519 1.00 22.07 261 MET A N 1
ATOM 10588 C CA . MET C 1 264 ? -18.807 -18.839 -29.379 1.00 22.09 261 MET A CA 1
ATOM 10589 C C . MET C 1 264 ? -18.724 -19.911 -28.300 1.00 23.58 261 MET A C 1
ATOM 10590 O O . MET C 1 264 ? -17.642 -20.458 -28.050 1.00 25.18 261 MET A O 1
ATOM 10595 N N . PRO C 1 265 ? -19.828 -20.230 -27.600 1.00 24.27 262 PRO A N 1
ATOM 10596 C CA . PRO C 1 265 ? -19.754 -21.264 -26.573 1.00 24.72 262 PRO A CA 1
ATOM 10597 C C . PRO C 1 265 ? -19.646 -22.650 -27.209 1.00 22.44 262 PRO A C 1
ATOM 10598 O O . PRO C 1 265 ? -19.999 -22.834 -28.370 1.00 26.74 262 PRO A O 1
ATOM 10602 N N . PRO C 1 266 ? -19.148 -23.677 -26.485 1.00 24.36 263 PRO A N 1
ATOM 10603 C CA . PRO C 1 266 ? -19.140 -25.063 -26.994 1.00 24.44 263 PRO A CA 1
ATOM 10604 C C . PRO C 1 266 ? -20.520 -25.531 -27.453 1.00 22.74 263 PRO A C 1
ATOM 10605 O O . PRO C 1 266 ? -21.535 -25.136 -26.895 1.00 22.81 263 PRO A O 1
ATOM 10609 N N . LEU C 1 267 ? -20.543 -26.368 -28.487 1.00 23.76 264 LEU A N 1
ATOM 10610 C CA . LEU C 1 267 ? -21.791 -26.834 -29.077 1.00 23.53 264 LEU A CA 1
ATOM 10611 C C . LEU C 1 267 ? -22.334 -28.080 -28.394 1.00 20.85 264 LEU A C 1
ATOM 10612 O O . LEU C 1 267 ? -23.477 -28.391 -28.615 1.00 24.32 264 LEU A O 1
ATOM 10617 N N . PHE C 1 268 ? -21.511 -28.796 -27.632 1.00 23.22 265 PHE A N 1
ATOM 10618 C CA . PHE C 1 268 ? -21.928 -29.949 -26.832 1.00 26.40 265 PHE A CA 1
ATOM 10619 C C . PHE C 1 268 ? -21.599 -29.798 -25.333 1.00 26.41 265 PHE A C 1
ATOM 10620 O O . PHE C 1 268 ? -20.795 -28.946 -24.903 1.00 26.96 265 PHE A O 1
ATOM 10628 N N . THR C 1 269 ? -22.133 -30.736 -24.528 1.00 29.76 266 THR A N 1
ATOM 10629 C CA . THR C 1 269 ? -21.976 -30.681 -23.077 1.00 30.12 266 THR A CA 1
ATOM 10630 C C . THR C 1 269 ? -20.567 -31.083 -22.672 1.00 33.85 266 THR A C 1
ATOM 10631 O O . THR C 1 269 ? -19.814 -31.648 -23.465 1.00 42.78 266 THR A O 1
ATOM 10635 N N . GLN C 1 270 ? -20.226 -30.735 -21.429 1.00 41.24 267 GLN A N 1
ATOM 10636 C CA . GLN C 1 270 ? -18.854 -30.754 -20.950 1.00 47.39 267 GLN A CA 1
ATOM 10637 C C . GLN C 1 270 ? -18.460 -32.209 -20.608 1.00 49.63 267 GLN A C 1
ATOM 10638 O O . GLN C 1 270 ? -19.312 -33.073 -20.368 1.00 38.77 267 GLN A O 1
ATOM 10644 N N . TRP C 1 271 ? -17.154 -32.513 -20.680 1.00 61.66 268 TRP A N 1
ATOM 10645 C CA . TRP C 1 271 ? -16.647 -33.784 -20.178 1.00 63.98 268 TRP A CA 1
ATOM 10646 C C . TRP C 1 271 ? -17.403 -34.972 -20.794 1.00 55.10 268 TRP A C 1
ATOM 10647 O O . TRP C 1 271 ? -18.185 -35.609 -20.102 1.00 64.55 268 TRP A O 1
ATOM 10658 N N . GLY C 1 272 ? -17.250 -35.245 -22.092 1.00 47.11 269 GLY A N 1
ATOM 10659 C CA . GLY C 1 272 ? -18.007 -36.317 -22.737 1.00 50.32 269 GLY A CA 1
ATOM 10660 C C . GLY C 1 272 ? -18.579 -35.977 -24.129 1.00 53.37 269 GLY A C 1
ATOM 10661 O O . GLY C 1 272 ? -18.593 -36.822 -25.030 1.00 49.73 269 GLY A O 1
ATOM 10662 N N . ALA C 1 273 ? -19.085 -34.742 -24.288 1.00 48.27 270 ALA A N 1
ATOM 10663 C CA . ALA C 1 273 ? -19.744 -34.259 -25.499 1.00 36.56 270 ALA A CA 1
ATOM 10664 C C . ALA C 1 273 ? -20.967 -35.116 -25.796 1.00 35.17 270 ALA A C 1
ATOM 10665 O O . ALA C 1 273 ? -21.387 -35.191 -26.943 1.00 39.83 270 ALA A O 1
ATOM 10667 N N . GLN C 1 274 ? -21.600 -35.596 -24.713 1.00 38.94 271 GLN A N 1
ATOM 10668 C CA . GLN C 1 274 ? -22.650 -36.613 -24.701 1.00 42.20 271 GLN A CA 1
ATOM 10669 C C . GLN C 1 274 ? -24.012 -36.016 -25.091 1.00 37.45 271 GLN A C 1
ATOM 10670 O O . GLN C 1 274 ? -24.859 -36.727 -25.591 1.00 35.18 271 GLN A O 1
ATOM 10676 N N . ALA C 1 275 ? -24.276 -34.738 -24.759 1.00 38.77 272 ALA A N 1
ATOM 10677 C CA . ALA C 1 275 ? -25.558 -34.080 -25.005 1.00 33.70 272 ALA A CA 1
ATOM 10678 C C . ALA C 1 275 ? -25.361 -32.654 -25.564 1.00 32.87 272 ALA A C 1
ATOM 10679 O O . ALA C 1 275 ? -24.351 -32.324 -26.168 1.00 37.48 272 ALA A O 1
ATOM 10681 N N . THR C 1 276 ? -26.343 -31.792 -25.343 1.00 29.95 273 THR A N 1
ATOM 10682 C CA . THR C 1 276 ? -26.510 -30.552 -26.069 1.00 27.56 273 THR A CA 1
ATOM 10683 C C . THR C 1 276 ? -26.778 -29.416 -25.060 1.00 27.83 273 THR A C 1
ATOM 10684 O O . THR C 1 276 ? -27.156 -29.648 -23.899 1.00 24.54 273 THR A O 1
ATOM 10688 N N . PRO C 1 277 ? -26.547 -28.136 -25.450 1.00 23.46 274 PRO A N 1
ATOM 10689 C CA . PRO C 1 277 ? -26.818 -27.024 -24.559 1.00 21.33 274 PRO A CA 1
ATOM 10690 C C . PRO C 1 277 ? -28.319 -26.959 -24.249 1.00 24.84 274 PRO A C 1
ATOM 10691 O O . PRO C 1 277 ? -29.180 -27.315 -25.068 1.00 25.75 274 PRO A O 1
ATOM 10695 N N . THR C 1 278 ? -28.652 -26.412 -23.076 1.00 28.94 275 THR A N 1
ATOM 10696 C CA . THR C 1 278 ? -30.044 -26.160 -22.746 1.00 32.06 275 THR A CA 1
ATOM 10697 C C . THR C 1 278 ? -30.496 -24.946 -23.562 1.00 35.97 275 THR A C 1
ATOM 10698 O O . THR C 1 278 ? -30.043 -23.810 -23.322 1.00 39.65 275 THR A O 1
ATOM 10702 N N . ILE C 1 279 ? -31.319 -25.208 -24.588 1.00 29.98 276 ILE A N 1
ATOM 10703 C CA . ILE C 1 279 ? -31.850 -24.155 -25.441 1.00 26.50 276 ILE A CA 1
ATOM 10704 C C . ILE C 1 279 ? -33.370 -24.203 -25.419 1.00 27.35 276 ILE A C 1
ATOM 10705 O O . ILE C 1 279 ? -33.934 -25.290 -25.506 1.00 32.49 276 ILE A O 1
ATOM 10710 N N . THR C 1 280 ? -34.011 -23.024 -25.375 1.00 29.11 277 THR A N 1
ATOM 10711 C CA . THR C 1 280 ? -35.461 -22.929 -25.330 1.00 29.67 277 THR A CA 1
ATOM 10712 C C . THR C 1 280 ? -35.999 -22.005 -26.418 1.00 30.93 277 THR A C 1
ATOM 10713 O O . THR C 1 280 ? -35.312 -21.086 -26.844 1.00 31.32 277 THR A O 1
ATOM 10717 N N . ASP C 1 281 ? -37.275 -22.222 -26.793 1.00 36.33 278 ASP A N 1
ATOM 10718 C CA . ASP C 1 281 ? -38.059 -21.252 -27.566 1.00 36.95 278 ASP A CA 1
ATOM 10719 C C . ASP C 1 281 ? -38.507 -20.089 -26.656 1.00 38.14 278 ASP A C 1
ATOM 10720 O O . ASP C 1 281 ? -38.277 -20.052 -25.416 1.00 30.08 278 ASP A O 1
ATOM 10725 N N . THR C 1 282 ? -39.156 -19.105 -27.294 1.00 36.14 279 THR A N 1
ATOM 10726 C CA . THR C 1 282 ? -39.593 -17.926 -26.551 1.00 36.65 279 THR A CA 1
ATOM 10727 C C . THR C 1 282 ? -40.745 -18.232 -25.589 1.00 37.82 279 THR A C 1
ATOM 10728 O O . THR C 1 282 ? -41.067 -17.378 -24.788 1.00 37.89 279 THR A O 1
ATOM 10732 N N . ALA C 1 283 ? -41.397 -19.403 -25.685 1.00 44.10 280 ALA A N 1
ATOM 10733 C CA . ALA C 1 283 ? -42.462 -19.794 -24.761 1.00 40.71 280 ALA A CA 1
ATOM 10734 C C . ALA C 1 283 ? -41.866 -20.474 -23.524 1.00 43.20 280 ALA A C 1
ATOM 10735 O O . ALA C 1 283 ? -42.593 -20.686 -22.562 1.00 48.72 280 ALA A O 1
ATOM 10737 N N . GLY C 1 284 ? -40.563 -20.843 -23.584 1.00 40.53 281 GLY A N 1
ATOM 10738 C CA . GLY C 1 284 ? -39.803 -21.426 -22.489 1.00 30.78 281 GLY A CA 1
ATOM 10739 C C . GLY C 1 284 ? -39.671 -22.933 -22.642 1.00 34.01 281 GLY A C 1
ATOM 10740 O O . GLY C 1 284 ? -39.029 -23.559 -21.826 1.00 34.88 281 GLY A O 1
ATOM 10741 N N . THR C 1 285 ? -40.253 -23.524 -23.697 1.00 34.73 282 THR A N 1
ATOM 10742 C CA . THR C 1 285 ? -40.094 -24.942 -24.003 1.00 31.42 282 THR A CA 1
ATOM 10743 C C . THR C 1 285 ? -38.651 -25.305 -24.372 1.00 33.65 282 THR A C 1
ATOM 10744 O O . THR C 1 285 ? -38.095 -24.826 -25.365 1.00 30.80 282 THR A O 1
ATOM 10748 N N . ALA C 1 286 ? -38.109 -26.312 -23.683 1.00 33.64 283 ALA A N 1
ATOM 10749 C CA . ALA C 1 286 ? -36.755 -26.759 -23.948 1.00 32.91 283 ALA A CA 1
ATOM 10750 C C . ALA C 1 286 ? -36.749 -27.538 -25.269 1.00 35.38 283 ALA A C 1
ATOM 10751 O O . ALA C 1 286 ? -37.637 -28.367 -25.535 1.00 33.36 283 ALA A O 1
ATOM 10753 N N . LEU C 1 287 ? -35.767 -27.187 -26.111 1.00 30.60 284 LEU A N 1
ATOM 10754 C CA . LEU C 1 287 ? -35.605 -27.790 -27.415 1.00 31.03 284 LEU A CA 1
ATOM 10755 C C . LEU C 1 287 ? -34.389 -28.732 -27.395 1.00 30.76 284 LEU A C 1
ATOM 10756 O O . LEU C 1 287 ? -34.410 -29.775 -28.052 1.00 25.81 284 LEU A O 1
ATOM 10761 N N . PHE C 1 288 ? -33.308 -28.358 -26.672 1.00 28.39 285 PHE A N 1
ATOM 10762 C CA . PHE C 1 288 ? -32.153 -29.237 -26.497 1.00 25.54 285 PHE A CA 1
ATOM 10763 C C . PHE C 1 288 ? -31.724 -29.095 -25.043 1.00 24.73 285 PHE A C 1
ATOM 10764 O O . PHE C 1 288 ? -32.225 -28.243 -24.304 1.00 25.92 285 PHE A O 1
ATOM 10772 N N . GLY C 1 289 ? -30.791 -29.934 -24.634 1.00 23.58 286 GLY A N 1
ATOM 10773 C CA . GLY C 1 289 ? -30.481 -30.050 -23.229 1.00 23.75 286 GLY A CA 1
ATOM 10774 C C . GLY C 1 289 ? -29.858 -31.407 -22.909 1.00 23.29 286 GLY A C 1
ATOM 10775 O O . GLY C 1 289 ? -29.417 -32.139 -23.791 1.00 25.59 286 GLY A O 1
ATOM 10776 N N . TRP C 1 290 ? -29.808 -31.699 -21.622 1.00 23.92 287 TRP A N 1
ATOM 10777 C CA . TRP C 1 290 ? -29.295 -32.941 -21.104 1.00 29.11 287 TRP A CA 1
ATOM 10778 C C . TRP C 1 290 ? -30.048 -34.182 -21.650 1.00 33.47 287 TRP A C 1
ATOM 10779 O O . TRP C 1 290 ? -29.447 -35.246 -21.867 1.00 32.06 287 TRP A O 1
ATOM 10790 N N . HIS C 1 291 ? -31.356 -34.064 -21.927 1.00 37.89 288 HIS A N 1
ATOM 10791 C CA . HIS C 1 291 ? -32.152 -35.218 -22.362 1.00 46.03 288 HIS A CA 1
ATOM 10792 C C . HIS C 1 291 ? -32.198 -35.358 -23.886 1.00 43.09 288 HIS A C 1
ATOM 10793 O O . HIS C 1 291 ? -32.890 -36.249 -24.365 1.00 44.75 288 HIS A O 1
ATOM 10800 N N . VAL C 1 292 ? -31.436 -34.522 -24.631 1.00 41.76 289 VAL A N 1
ATOM 10801 C CA . VAL C 1 292 ? -31.193 -34.693 -26.064 1.00 33.29 289 VAL A CA 1
ATOM 10802 C C . VAL C 1 292 ? -29.712 -34.955 -26.336 1.00 31.75 289 VAL A C 1
ATOM 10803 O O . VAL C 1 292 ? -28.878 -34.052 -26.184 1.00 26.72 289 VAL A O 1
ATOM 10807 N N . PRO C 1 293 ? -29.366 -36.191 -26.778 1.00 31.66 290 PRO A N 1
ATOM 10808 C CA . PRO C 1 293 ? -27.970 -36.583 -27.020 1.00 30.22 290 PRO A CA 1
ATOM 10809 C C . PRO C 1 293 ? -27.377 -35.812 -28.196 1.00 30.48 290 PRO A C 1
ATOM 10810 O O . PRO C 1 293 ? -28.136 -35.351 -29.049 1.00 34.25 290 PRO A O 1
ATOM 10814 N N . SER C 1 294 ? -26.042 -35.710 -28.276 1.00 30.26 291 SER A N 1
ATOM 10815 C CA . SER C 1 294 ? -25.386 -34.960 -29.361 1.00 38.68 291 SER A CA 1
ATOM 10816 C C . SER C 1 294 ? -25.687 -35.507 -30.774 1.00 38.99 291 SER A C 1
ATOM 10817 O O . SER C 1 294 ? -25.604 -34.776 -31.757 1.00 53.72 291 SER A O 1
ATOM 10820 N N . THR C 1 295 ? -26.017 -36.800 -30.888 1.00 38.64 292 THR A N 1
ATOM 10821 C CA . THR C 1 295 ? -26.140 -37.512 -32.152 1.00 35.93 292 THR A CA 1
ATOM 10822 C C . THR C 1 295 ? -27.567 -37.351 -32.665 1.00 37.28 292 THR A C 1
ATOM 10823 O O . THR C 1 295 ? -27.867 -37.670 -33.803 1.00 53.65 292 THR A O 1
ATOM 10827 N N . ALA C 1 296 ? -28.450 -36.790 -31.839 1.00 37.52 293 ALA A N 1
ATOM 10828 C CA . ALA C 1 296 ? -29.830 -36.587 -32.222 1.00 35.71 293 ALA A CA 1
ATOM 10829 C C . ALA C 1 296 ? -29.828 -35.877 -33.568 1.00 41.04 293 ALA A C 1
ATOM 10830 O O . ALA C 1 296 ? -29.156 -34.861 -33.773 1.00 47.04 293 ALA A O 1
ATOM 10832 N N . PRO C 1 297 ? -30.522 -36.452 -34.563 1.00 43.09 294 PRO A N 1
ATOM 10833 C CA . PRO C 1 297 ? -30.638 -35.799 -35.867 1.00 34.52 294 PRO A CA 1
ATOM 10834 C C . PRO C 1 297 ? -31.217 -34.385 -35.809 1.00 38.37 294 PRO A C 1
ATOM 10835 O O . PRO C 1 297 ? -30.838 -33.544 -36.643 1.00 38.79 294 PRO A O 1
ATOM 10839 N N . ALA C 1 298 ? -32.162 -34.161 -34.857 1.00 34.19 295 ALA A N 1
ATOM 10840 C CA . ALA C 1 298 ? -32.787 -32.867 -34.575 1.00 32.76 295 ALA A CA 1
ATOM 10841 C C . ALA C 1 298 ? -31.738 -31.757 -34.398 1.00 36.81 295 ALA A C 1
ATOM 10842 O O . ALA C 1 298 ? -31.890 -30.658 -34.956 1.00 37.28 295 ALA A O 1
ATOM 10844 N N . TYR C 1 299 ? -30.668 -32.069 -33.630 1.00 33.92 296 TYR A N 1
ATOM 10845 C CA . TYR C 1 299 ? -29.645 -31.092 -33.297 1.00 34.72 296 TYR A CA 1
ATOM 10846 C C . TYR C 1 299 ? -28.806 -30.694 -34.513 1.00 34.73 296 TYR A C 1
ATOM 10847 O O . TYR C 1 299 ? -28.430 -29.525 -34.611 1.00 43.01 296 TYR A O 1
ATOM 10856 N N . ARG C 1 300 ? -28.444 -31.635 -35.383 1.00 29.53 297 ARG A N 1
ATOM 10857 C CA . ARG C 1 300 ? -27.740 -31.260 -36.607 1.00 33.74 297 ARG A CA 1
ATOM 10858 C C . ARG C 1 300 ? -28.623 -30.377 -37.522 1.00 35.27 297 ARG A C 1
ATOM 10859 O O . ARG C 1 300 ? -28.162 -29.380 -38.095 1.00 33.77 297 ARG A O 1
ATOM 10867 N N . ALA C 1 301 ? -29.916 -30.705 -37.629 1.00 35.79 298 ALA A N 1
ATOM 10868 C CA . ALA C 1 301 ? -30.854 -29.990 -38.491 1.00 35.33 298 ALA A CA 1
ATOM 10869 C C . ALA C 1 301 ? -31.080 -28.568 -37.982 1.00 31.14 298 ALA A C 1
ATOM 10870 O O . ALA C 1 301 ? -31.274 -27.690 -38.805 1.00 30.82 298 ALA A O 1
ATOM 10872 N N . PHE C 1 302 ? -31.067 -28.375 -36.648 1.00 29.17 299 PHE A N 1
ATOM 10873 C CA . PHE C 1 302 ? -31.162 -27.066 -35.993 1.00 30.72 299 PHE A CA 1
ATOM 10874 C C . PHE C 1 302 ? -29.944 -26.161 -36.309 1.00 30.83 299 PHE A C 1
ATOM 10875 O O . PHE C 1 302 ? -30.053 -24.929 -36.581 1.00 27.72 299 PHE A O 1
ATOM 10883 N N . LEU C 1 303 ? -28.748 -26.773 -36.240 1.00 27.88 300 LEU A N 1
ATOM 10884 C CA . LEU C 1 303 ? -27.474 -26.095 -36.536 1.00 25.62 300 LEU A CA 1
ATOM 10885 C C . LEU C 1 303 ? -27.293 -25.781 -38.021 1.00 26.45 300 LEU A C 1
ATOM 10886 O O . LEU C 1 303 ? -26.658 -24.786 -38.364 1.00 26.26 300 LEU A O 1
ATOM 10891 N N . GLN C 1 304 ? -27.796 -26.655 -38.915 1.00 29.42 301 GLN A N 1
ATOM 10892 C CA . GLN C 1 304 ? -27.782 -26.361 -40.353 1.00 27.10 301 GLN A CA 1
ATOM 10893 C C . GLN C 1 304 ? -28.603 -25.097 -40.645 1.00 25.45 301 GLN A C 1
ATOM 10894 O O . GLN C 1 304 ? -28.176 -24.307 -41.472 1.00 26.51 301 GLN A O 1
ATOM 10900 N N . ALA C 1 305 ? -29.768 -24.892 -39.987 1.00 23.96 302 ALA A N 1
ATOM 10901 C CA . ALA C 1 305 ? -30.512 -23.646 -40.154 1.00 24.55 302 ALA A CA 1
ATOM 10902 C C . ALA C 1 305 ? -29.805 -22.453 -39.481 1.00 28.74 302 ALA A C 1
ATOM 10903 O O . ALA C 1 305 ? -29.707 -21.357 -40.046 1.00 31.72 302 ALA A O 1
ATOM 10905 N N . LEU C 1 306 ? -29.307 -22.627 -38.243 1.00 28.24 303 LEU A N 1
ATOM 10906 C CA . LEU C 1 306 ? -28.731 -21.489 -37.533 1.00 25.26 303 LEU A CA 1
ATOM 10907 C C . LEU C 1 306 ? -27.445 -20.929 -38.163 1.00 24.25 303 LEU A C 1
ATOM 10908 O O . LEU C 1 306 ? -27.342 -19.711 -38.370 1.00 23.59 303 LEU A O 1
ATOM 10913 N N . LEU C 1 307 ? -26.431 -21.785 -38.373 1.00 23.05 304 LEU A N 1
ATOM 10914 C CA . LEU C 1 307 ? -25.062 -21.343 -38.634 1.00 23.44 304 LEU A CA 1
ATOM 10915 C C . LEU C 1 307 ? -24.958 -20.381 -39.824 1.00 25.10 304 LEU A C 1
ATOM 10916 O O . LEU C 1 307 ? -24.304 -19.328 -39.738 1.00 27.70 304 LEU A O 1
ATOM 10921 N N . PRO C 1 308 ? -25.540 -20.677 -41.006 1.00 27.91 305 PRO A N 1
ATOM 10922 C CA . PRO C 1 308 ? -25.598 -19.672 -42.080 1.00 26.96 305 PRO A CA 1
ATOM 10923 C C . PRO C 1 308 ? -26.187 -18.330 -41.662 1.00 26.52 305 PRO A C 1
ATOM 10924 O O . PRO C 1 308 ? -25.673 -17.290 -42.075 1.00 27.36 305 PRO A O 1
ATOM 10928 N N . GLN C 1 309 ? -27.298 -18.359 -40.894 1.00 24.65 306 GLN A N 1
ATOM 10929 C CA . GLN C 1 309 ? -27.944 -17.117 -40.514 1.00 26.41 306 GLN A CA 1
ATOM 10930 C C . GLN C 1 309 ? -27.122 -16.403 -39.431 1.00 26.47 306 GLN A C 1
ATOM 10931 O O . GLN C 1 309 ? -26.974 -15.175 -39.470 1.00 25.11 306 GLN A O 1
ATOM 10937 N N . LEU C 1 310 ? -26.594 -17.150 -38.449 1.00 25.50 307 LEU A N 1
ATOM 10938 C CA . LEU C 1 310 ? -25.777 -16.543 -37.397 1.00 26.05 307 LEU A CA 1
ATOM 10939 C C . LEU C 1 310 ? -24.517 -15.862 -37.952 1.00 24.17 307 LEU A C 1
ATOM 10940 O O . LEU C 1 310 ? -24.195 -14.762 -37.541 1.00 25.20 307 LEU A O 1
ATOM 10945 N N . LEU C 1 311 ? -23.791 -16.493 -38.886 1.00 25.97 308 LEU A N 1
ATOM 10946 C CA . LEU C 1 311 ? -22.647 -15.847 -39.536 1.00 25.41 308 LEU A CA 1
ATOM 10947 C C . LEU C 1 311 ? -22.996 -14.568 -40.313 1.00 23.97 308 LEU A C 1
ATOM 10948 O O . LEU C 1 311 ? -22.223 -13.594 -40.331 1.00 24.18 308 LEU A O 1
ATOM 10953 N N . ALA C 1 312 ? -24.121 -14.569 -41.045 1.00 23.64 309 ALA A N 1
ATOM 10954 C CA . ALA C 1 312 ? -24.593 -13.338 -41.681 1.00 20.18 309 ALA A CA 1
ATOM 10955 C C . ALA C 1 312 ? -24.747 -12.227 -40.641 1.00 19.06 309 ALA A C 1
ATOM 10956 O O . ALA C 1 312 ? -24.166 -11.141 -40.814 1.00 22.16 309 ALA A O 1
ATOM 10958 N N . VAL C 1 313 ? -25.470 -12.514 -39.544 1.00 18.02 310 VAL A N 1
ATOM 10959 C CA . VAL C 1 313 ? -25.765 -11.510 -38.496 1.00 18.70 310 VAL A CA 1
ATOM 10960 C C . VAL C 1 313 ? -24.460 -11.013 -37.866 1.00 18.60 310 VAL A C 1
ATOM 10961 O O . VAL C 1 313 ? -24.284 -9.806 -37.637 1.00 19.81 310 VAL A O 1
ATOM 10965 N N . LEU C 1 314 ? -23.531 -11.927 -37.583 1.00 19.37 311 LEU A N 1
ATOM 10966 C CA . LEU C 1 314 ? -22.279 -11.519 -36.939 1.00 20.89 311 LEU A CA 1
ATOM 10967 C C . LEU C 1 314 ? -21.450 -10.598 -37.855 1.00 20.07 311 LEU A C 1
ATOM 10968 O O . LEU C 1 314 ? -20.863 -9.617 -37.385 1.00 20.45 311 LEU A O 1
ATOM 10973 N N . ALA C 1 315 ? -21.457 -10.882 -39.164 1.00 18.47 312 ALA A N 1
ATOM 10974 C CA . ALA C 1 315 ? -20.781 -10.035 -40.144 1.00 19.09 312 ALA A CA 1
ATOM 10975 C C . ALA C 1 315 ? -21.423 -8.651 -40.192 1.00 19.69 312 ALA A C 1
ATOM 10976 O O . ALA C 1 315 ? -20.684 -7.669 -40.216 1.00 22.33 312 ALA A O 1
ATOM 10978 N N . GLU C 1 316 ? -22.771 -8.587 -40.246 1.00 22.42 313 GLU A N 1
ATOM 10979 C CA . GLU C 1 316 ? -23.500 -7.314 -40.241 1.00 24.01 313 GLU A CA 1
ATOM 10980 C C . GLU C 1 316 ? -23.129 -6.504 -39.011 1.00 24.79 313 GLU A C 1
ATOM 10981 O O . GLU C 1 316 ? -23.302 -5.292 -39.038 1.00 27.75 313 GLU A O 1
ATOM 10987 N N . GLU C 1 317 ? -22.660 -7.173 -37.932 1.00 26.58 314 GLU A N 1
ATOM 10988 C CA . GLU C 1 317 ? -22.276 -6.469 -36.712 1.00 24.78 314 GLU A CA 1
ATOM 10989 C C . GLU C 1 317 ? -20.784 -6.159 -36.623 1.00 24.71 314 GLU A C 1
ATOM 10990 O O . GLU C 1 317 ? -20.363 -5.624 -35.606 1.00 26.52 314 GLU A O 1
ATOM 10996 N N . GLY C 1 318 ? -20.004 -6.455 -37.677 1.00 24.52 315 GLY A N 1
ATOM 10997 C CA . GLY C 1 318 ? -18.605 -6.059 -37.772 1.00 21.62 315 GLY A CA 1
ATOM 10998 C C . GLY C 1 318 ? -17.654 -7.221 -37.460 1.00 19.83 315 GLY A C 1
ATOM 10999 O O . GLY C 1 318 ? -16.510 -6.988 -37.119 1.00 22.06 315 GLY A O 1
ATOM 11000 N N . TYR C 1 319 ? -18.164 -8.454 -37.476 1.00 19.01 316 TYR A N 1
ATOM 11001 C CA . TYR C 1 319 ? -17.454 -9.643 -36.998 1.00 20.79 316 TYR A CA 1
ATOM 11002 C C . TYR C 1 319 ? -17.469 -10.693 -38.129 1.00 22.13 316 TYR A C 1
ATOM 11003 O O . TYR C 1 319 ? -18.321 -11.580 -38.200 1.00 22.07 316 TYR A O 1
ATOM 11012 N N . ASP C 1 320 ? -16.472 -10.589 -39.023 1.00 24.33 317 ASP A N 1
ATOM 11013 C CA . ASP C 1 320 ? -16.325 -11.536 -40.123 1.00 24.94 317 ASP A CA 1
ATOM 11014 C C . ASP C 1 320 ? -15.697 -12.844 -39.600 1.00 24.18 317 ASP A C 1
ATOM 11015 O O . ASP C 1 320 ? -15.317 -12.883 -38.423 1.00 19.54 317 ASP A O 1
ATOM 11020 N N . ARG C 1 321 ? -15.495 -13.847 -40.484 1.00 24.81 318 ARG A N 1
ATOM 11021 C CA . ARG C 1 321 ? -15.112 -15.221 -40.117 1.00 28.15 318 ARG A CA 1
ATOM 11022 C C . ARG C 1 321 ? -13.687 -15.316 -39.540 1.00 25.82 318 ARG A C 1
ATOM 11023 O O . ARG C 1 321 ? -13.356 -16.226 -38.780 1.00 24.23 318 ARG A O 1
ATOM 11031 N N . ASP C 1 322 ? -12.840 -14.364 -39.915 1.00 26.29 319 ASP A N 1
ATOM 11032 C CA . ASP C 1 322 ? -11.483 -14.181 -39.422 1.00 28.14 319 ASP A CA 1
ATOM 11033 C C . ASP C 1 322 ? -11.447 -13.505 -38.034 1.00 28.15 319 ASP A C 1
ATOM 11034 O O . ASP C 1 322 ? -10.353 -13.320 -37.464 1.00 25.58 319 ASP A O 1
ATOM 11039 N N . HIS C 1 323 ? -12.636 -13.129 -37.499 1.00 22.71 320 HIS A N 1
ATOM 11040 C CA . HIS C 1 323 ? -12.784 -12.472 -36.202 1.00 20.28 320 HIS A CA 1
ATOM 11041 C C . HIS C 1 323 ? -13.666 -13.322 -35.252 1.00 19.14 320 HIS A C 1
ATOM 11042 O O . HIS C 1 323 ? -14.198 -12.808 -34.273 1.00 18.42 320 HIS A O 1
ATOM 11049 N N . LEU C 1 324 ? -13.829 -14.628 -35.511 1.00 17.82 321 LEU A N 1
ATOM 11050 C CA . LEU C 1 324 ? -14.638 -15.454 -34.632 1.00 20.17 321 LEU A CA 1
ATOM 11051 C C . LEU C 1 324 ? -13.893 -16.741 -34.291 1.00 18.87 321 LEU A C 1
ATOM 11052 O O . LEU C 1 324 ? -13.185 -17.261 -35.150 1.00 16.53 321 LEU A O 1
ATOM 11057 N N . PHE C 1 325 ? -14.052 -17.196 -33.018 1.00 19.81 322 PHE A N 1
ATOM 11058 C CA . PHE C 1 325 ? -13.634 -18.517 -32.547 1.00 19.68 322 PHE A CA 1
ATOM 11059 C C . PHE C 1 325 ? -14.847 -19.360 -32.128 1.00 19.04 322 PHE A C 1
ATOM 11060 O O . PHE C 1 325 ? -15.782 -18.843 -31.530 1.00 20.57 322 PHE A O 1
ATOM 11068 N N . PHE C 1 326 ? -14.788 -20.654 -32.467 1.00 19.17 323 PHE A N 1
ATOM 11069 C CA . PHE C 1 326 ? -15.832 -21.631 -32.245 1.00 22.46 323 PHE A CA 1
ATOM 11070 C C . PHE C 1 326 ? -15.272 -22.749 -31.381 1.00 21.15 323 PHE A C 1
ATOM 11071 O O . PHE C 1 326 ? -14.070 -22.974 -31.402 1.00 19.55 323 PHE A O 1
ATOM 11079 N N . HIS C 1 327 ? -16.168 -23.384 -30.605 1.00 21.74 324 HIS A N 1
ATOM 11080 C CA . HIS C 1 327 ? -15.820 -24.424 -29.644 1.00 21.76 324 HIS A CA 1
ATOM 11081 C C . HIS C 1 327 ? -16.755 -25.584 -29.964 1.00 24.89 324 HIS A C 1
ATOM 11082 O O . HIS C 1 327 ? -17.882 -25.336 -30.391 1.00 23.72 324 HIS A O 1
ATOM 11089 N N . LEU C 1 328 ? -16.258 -26.828 -29.781 1.00 27.59 325 LEU A N 1
ATOM 11090 C CA . LEU C 1 328 ? -17.092 -28.015 -29.830 1.00 30.28 325 LEU A CA 1
ATOM 11091 C C . LEU C 1 328 ? -17.448 -28.471 -28.424 1.00 29.69 325 LEU A C 1
ATOM 11092 O O . LEU C 1 328 ? -18.627 -28.614 -28.111 1.00 31.67 325 LEU A O 1
ATOM 11097 N N . ALA C 1 329 ? -16.411 -28.727 -27.609 1.00 32.64 326 ALA A N 1
ATOM 11098 C CA . ALA C 1 329 ? -16.574 -29.207 -26.242 1.00 38.65 326 ALA A CA 1
ATOM 11099 C C . ALA C 1 329 ? -15.204 -29.341 -25.553 1.00 50.55 326 ALA A C 1
ATOM 11100 O O . ALA C 1 329 ? -14.163 -29.500 -26.207 1.00 51.94 326 ALA A O 1
ATOM 11102 N N . ASP C 1 330 ? -15.228 -29.309 -24.203 1.00 77.70 327 ASP A N 1
ATOM 11103 C CA . ASP C 1 330 ? -14.067 -28.981 -23.377 1.00 82.40 327 ASP A CA 1
ATOM 11104 C C . ASP C 1 330 ? -13.329 -30.233 -22.845 1.00 90.54 327 ASP A C 1
ATOM 11105 O O . ASP C 1 330 ? -13.745 -30.783 -21.805 1.00 77.02 327 ASP A O 1
ATOM 11110 N N . GLU C 1 331 ? -12.249 -30.671 -23.561 1.00 81.28 328 GLU A N 1
ATOM 11111 C CA . GLU C 1 331 ? -11.156 -31.482 -22.999 1.00 81.46 328 GLU A CA 1
ATOM 11112 C C . GLU C 1 331 ? -11.165 -32.948 -23.464 1.00 85.86 328 GLU A C 1
ATOM 11113 O O . GLU C 1 331 ? -11.554 -33.798 -22.664 1.00 82.96 328 GLU A O 1
ATOM 11119 N N . PRO C 1 332 ? -10.721 -33.335 -24.700 1.00 78.69 329 PRO A N 1
ATOM 11120 C CA . PRO C 1 332 ? -10.621 -34.759 -25.094 1.00 82.94 329 PRO A CA 1
ATOM 11121 C C . PRO C 1 332 ? -9.506 -35.631 -24.481 1.00 82.81 329 PRO A C 1
ATOM 11122 O O . PRO C 1 332 ? -8.310 -35.427 -24.715 1.00 80.82 329 PRO A O 1
ATOM 11126 N N . ASN C 1 333 ? -9.946 -36.657 -23.730 1.00 77.17 330 ASN A N 1
ATOM 11127 C CA . ASN C 1 333 ? -9.116 -37.564 -22.939 1.00 71.00 330 ASN A CA 1
ATOM 11128 C C . ASN C 1 333 ? -9.143 -38.928 -23.631 1.00 68.42 330 ASN A C 1
ATOM 11129 O O . ASN C 1 333 ? -9.902 -39.112 -24.581 1.00 74.06 330 ASN A O 1
ATOM 11134 N N . ALA C 1 334 ? -8.348 -39.894 -23.153 1.00 67.58 331 ALA A N 1
ATOM 11135 C CA . ALA C 1 334 ? -8.531 -41.292 -23.543 1.00 68.95 331 ALA A CA 1
ATOM 11136 C C . ALA C 1 334 ? -10.016 -41.667 -23.405 1.00 71.86 331 ALA A C 1
ATOM 11137 O O . ALA C 1 334 ? -10.629 -42.260 -24.301 1.00 68.87 331 ALA A O 1
ATOM 11139 N N . SER C 1 335 ? -10.601 -41.271 -22.267 1.00 76.70 332 SER A N 1
ATOM 11140 C CA . SER C 1 335 ? -11.970 -41.606 -21.910 1.00 71.47 332 SER A CA 1
ATOM 11141 C C . SER C 1 335 ? -12.931 -41.117 -22.980 1.00 81.58 332 SER A C 1
ATOM 11142 O O . SER C 1 335 ? -13.573 -41.892 -23.693 1.00 69.51 332 SER A O 1
ATOM 11145 N N . THR C 1 336 ? -12.994 -39.785 -23.065 1.00 93.59 333 THR A N 1
ATOM 11146 C CA . THR C 1 336 ? -14.137 -39.109 -23.646 1.00 84.96 333 THR A CA 1
ATOM 11147 C C . THR C 1 336 ? -13.927 -39.037 -25.157 1.00 77.55 333 THR A C 1
ATOM 11148 O O . THR C 1 336 ? -14.650 -38.289 -25.818 1.00 74.74 333 THR A O 1
ATOM 11152 N N . GLU C 1 337 ? -12.989 -39.869 -25.672 1.00 62.15 334 GLU A N 1
ATOM 11153 C CA . GLU C 1 337 ? -12.420 -39.719 -27.006 1.00 57.15 334 GLU A CA 1
ATOM 11154 C C . GLU C 1 337 ? -13.458 -40.051 -28.083 1.00 54.61 334 GLU A C 1
ATOM 11155 O O . GLU C 1 337 ? -13.601 -39.315 -29.056 1.00 48.89 334 GLU A O 1
ATOM 11161 N N . ASP C 1 338 ? -14.169 -41.177 -27.911 1.00 55.64 335 ASP A N 1
ATOM 11162 C CA . ASP C 1 338 ? -15.122 -41.682 -28.894 1.00 54.49 335 ASP A CA 1
ATOM 11163 C C . ASP C 1 338 ? -16.381 -40.808 -28.860 1.00 47.52 335 ASP A C 1
ATOM 11164 O O . ASP C 1 338 ? -17.235 -40.887 -29.740 1.00 45.63 335 ASP A O 1
ATOM 11169 N N . GLY C 1 339 ? -16.522 -40.018 -27.785 1.00 46.00 336 GLY A N 1
ATOM 11170 C CA . GLY C 1 339 ? -17.648 -39.118 -27.607 1.00 43.92 336 GLY A CA 1
ATOM 11171 C C . GLY C 1 339 ? -17.421 -37.814 -28.367 1.00 42.16 336 GLY A C 1
ATOM 11172 O O . GLY C 1 339 ? -18.283 -37.401 -29.147 1.00 41.24 336 GLY A O 1
ATOM 11173 N N . TYR C 1 340 ? -16.215 -37.248 -28.187 1.00 34.43 337 TYR A N 1
ATOM 11174 C CA . TYR C 1 340 ? -15.777 -36.074 -28.908 1.00 32.40 337 TYR A CA 1
ATOM 11175 C C . TYR C 1 340 ? -15.892 -36.306 -30.425 1.00 34.11 337 TYR A C 1
ATOM 11176 O O . TYR C 1 340 ? -16.563 -35.517 -31.132 1.00 31.27 337 TYR A O 1
ATOM 11185 N N . ARG C 1 341 ? -15.240 -37.399 -30.892 1.00 36.68 338 ARG A N 1
ATOM 11186 C CA . ARG C 1 341 ? -15.225 -37.898 -32.275 1.00 39.62 338 ARG A CA 1
ATOM 11187 C C . ARG C 1 341 ? -16.645 -38.003 -32.851 1.00 39.08 338 ARG A C 1
ATOM 11188 O O . ARG C 1 341 ? -16.889 -37.467 -33.935 1.00 44.18 338 ARG A O 1
ATOM 11196 N N . ALA C 1 342 ? -17.565 -38.671 -32.110 1.00 39.35 339 ALA A N 1
ATOM 11197 C CA . ALA C 1 342 ? -18.951 -38.935 -32.519 1.00 42.74 339 ALA A CA 1
ATOM 11198 C C . ALA C 1 342 ? -19.731 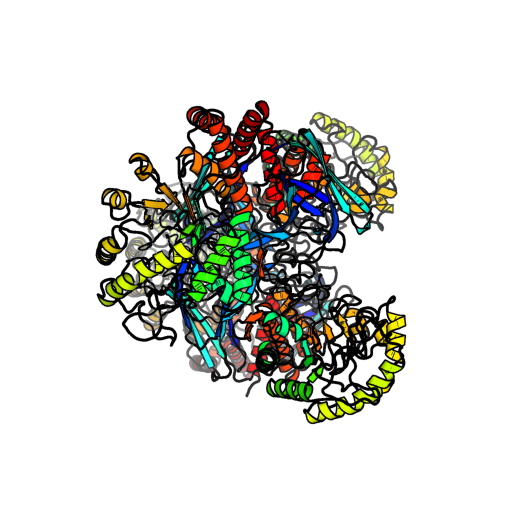-37.621 -32.676 1.00 49.06 339 ALA A C 1
ATOM 11199 O O . ALA C 1 342 ? -20.459 -37.397 -33.667 1.00 49.33 339 ALA A O 1
ATOM 11201 N N . ALA C 1 343 ? -19.541 -36.748 -31.676 1.00 43.73 340 ALA A N 1
ATOM 11202 C CA . ALA C 1 343 ? -20.132 -35.415 -31.673 1.00 43.19 340 ALA A CA 1
ATOM 11203 C C . ALA C 1 343 ? -19.542 -34.569 -32.809 1.00 36.86 340 ALA A C 1
ATOM 11204 O O . ALA C 1 343 ? -20.281 -33.924 -33.538 1.00 33.25 340 ALA A O 1
ATOM 11206 N N . ARG C 1 344 ? -18.215 -34.607 -32.993 1.00 35.68 341 ARG A N 1
ATOM 11207 C CA . ARG C 1 344 ? -17.553 -33.821 -34.030 1.00 33.66 341 ARG A CA 1
ATOM 11208 C C . ARG C 1 344 ? -18.082 -34.176 -35.424 1.00 38.00 341 ARG A C 1
ATOM 11209 O O . ARG C 1 344 ? -18.244 -33.301 -36.316 1.00 31.77 341 ARG A O 1
ATOM 11217 N N . ALA C 1 345 ? -18.332 -35.492 -35.593 1.00 32.22 342 ALA A N 1
ATOM 11218 C CA . ALA C 1 345 ? -18.691 -36.024 -36.896 1.00 34.79 342 ALA A CA 1
ATOM 11219 C C . ALA C 1 345 ? -19.976 -35.377 -37.399 1.00 33.21 342 ALA A C 1
ATOM 11220 O O . ALA C 1 345 ? -20.118 -35.101 -38.601 1.00 37.70 342 ALA A O 1
ATOM 11222 N N . GLN C 1 346 ? -20.847 -35.062 -36.443 1.00 29.77 343 GLN A N 1
ATOM 11223 C CA . GLN C 1 346 ? -22.173 -34.533 -36.695 1.00 32.91 343 GLN A CA 1
ATOM 11224 C C . GLN C 1 346 ? -22.149 -33.109 -37.222 1.00 31.23 343 GLN A C 1
ATOM 11225 O O . GLN C 1 346 ? -23.203 -32.607 -37.621 1.00 32.25 343 GLN A O 1
ATOM 11231 N N . VAL C 1 347 ? -21.048 -32.381 -37.000 1.00 30.38 344 VAL A N 1
ATOM 11232 C CA . VAL C 1 347 ? -21.080 -30.975 -37.352 1.00 30.71 344 VAL A CA 1
ATOM 11233 C C . VAL C 1 347 ? -19.799 -30.587 -38.093 1.00 32.19 344 VAL A C 1
ATOM 11234 O O . VAL C 1 347 ? -19.751 -29.442 -38.521 1.00 30.75 344 VAL A O 1
ATOM 11238 N N . ALA C 1 348 ? -18.807 -31.479 -38.302 1.00 30.50 345 ALA A N 1
ATOM 11239 C CA . ALA C 1 348 ? -17.510 -31.014 -38.840 1.00 34.78 345 ALA A CA 1
ATOM 11240 C C . ALA C 1 348 ? -17.654 -30.303 -40.191 1.00 39.42 345 ALA A C 1
ATOM 11241 O O . ALA C 1 348 ? -16.915 -29.363 -40.500 1.00 41.68 345 ALA A O 1
ATOM 11243 N N . ASP C 1 349 ? -18.607 -30.777 -40.996 1.00 38.18 346 ASP A N 1
ATOM 11244 C CA . ASP C 1 349 ? -18.827 -30.256 -42.326 1.00 41.88 346 ASP A CA 1
ATOM 11245 C C . ASP C 1 349 ? -19.574 -28.916 -42.283 1.00 49.21 346 ASP A C 1
ATOM 11246 O O . ASP C 1 349 ? -19.394 -28.100 -43.197 1.00 54.93 346 ASP A O 1
ATOM 11251 N N . LEU C 1 350 ? -20.365 -28.648 -41.216 1.00 46.45 347 LEU A N 1
ATOM 11252 C CA . LEU C 1 350 ? -20.988 -27.333 -41.003 1.00 38.41 347 LEU A CA 1
ATOM 11253 C C . LEU C 1 350 ? -19.953 -26.270 -40.581 1.00 34.41 347 LEU A C 1
ATOM 11254 O O . LEU C 1 350 ? -20.198 -25.087 -40.669 1.00 33.87 347 LEU A O 1
ATOM 11259 N N . LEU C 1 351 ? -18.777 -26.656 -40.092 1.00 39.43 348 LEU A N 1
ATOM 11260 C CA . LEU C 1 351 ? -17.826 -25.718 -39.514 1.00 39.82 348 LEU A CA 1
ATOM 11261 C C . LEU C 1 351 ? -16.617 -25.467 -40.414 1.00 43.19 348 LEU A C 1
ATOM 11262 O O . LEU C 1 351 ? -15.619 -24.964 -39.896 1.00 44.93 348 LEU A O 1
ATOM 11267 N N . ASP C 1 352 ? -16.679 -25.867 -41.710 1.00 47.70 349 ASP A N 1
ATOM 11268 C CA . ASP C 1 352 ? -15.561 -25.715 -42.653 1.00 46.00 349 ASP A CA 1
ATOM 11269 C C . ASP C 1 352 ? -15.385 -24.220 -42.969 1.00 39.10 349 ASP A C 1
ATOM 11270 O O . ASP C 1 352 ? -16.355 -23.492 -43.189 1.00 41.78 349 ASP A O 1
ATOM 11275 N N . GLY C 1 353 ? -14.139 -23.740 -42.939 1.00 31.28 350 GLY A N 1
ATOM 11276 C CA . GLY C 1 353 ? -13.870 -22.318 -43.070 1.00 33.82 350 GLY A CA 1
ATOM 11277 C C . GLY C 1 353 ? -13.732 -21.528 -41.754 1.00 37.81 350 GLY A C 1
ATOM 11278 O O . GLY C 1 353 ? -13.170 -20.435 -41.815 1.00 36.26 350 GLY A O 1
ATOM 11279 N N . LEU C 1 354 ? -14.213 -22.042 -40.583 1.00 33.52 351 LEU A N 1
ATOM 11280 C CA . LEU C 1 354 ? -14.250 -21.260 -39.329 1.00 28.73 351 LEU A CA 1
ATOM 11281 C C . LEU C 1 354 ? -13.074 -21.646 -38.444 1.00 24.74 351 LEU A C 1
ATOM 11282 O O . LEU C 1 354 ? -12.645 -22.771 -38.555 1.00 27.66 351 LEU A O 1
ATOM 11287 N N . GLN C 1 355 ? -12.503 -20.748 -37.635 1.00 25.01 352 GLN A N 1
ATOM 11288 C CA . GLN C 1 355 ? -11.454 -21.143 -36.695 1.00 26.78 352 GLN A CA 1
ATOM 11289 C C . GLN C 1 355 ? -12.152 -21.852 -35.518 1.00 27.35 352 GLN A C 1
ATOM 11290 O O . GLN C 1 355 ? -12.872 -21.218 -34.736 1.00 28.02 352 GLN A O 1
ATOM 11296 N N . VAL C 1 356 ? -12.004 -23.186 -35.415 1.00 27.16 353 VAL A N 1
ATOM 11297 C CA . VAL C 1 356 ? -12.432 -23.977 -34.264 1.00 23.52 353 VAL A CA 1
ATOM 11298 C C . VAL C 1 356 ? -11.259 -24.263 -33.305 1.00 26.69 353 VAL A C 1
ATOM 11299 O O . VAL C 1 356 ? -10.247 -24.837 -33.742 1.00 29.11 353 VAL A O 1
ATOM 11303 N N . ILE C 1 357 ? -11.429 -23.889 -32.002 1.00 24.32 354 ILE A N 1
ATOM 11304 C CA . ILE C 1 357 ? -10.446 -24.094 -30.934 1.00 25.12 354 ILE A CA 1
ATOM 11305 C C . ILE C 1 357 ? -11.055 -24.917 -29.791 1.00 23.73 354 ILE A C 1
ATOM 11306 O O . ILE C 1 357 ? -12.274 -24.962 -29.608 1.00 22.54 354 ILE A O 1
ATOM 11311 N N . ASP C 1 358 ? -10.196 -25.615 -29.043 1.00 21.85 355 ASP A N 1
ATOM 11312 C CA . ASP C 1 358 ? -10.640 -26.373 -27.883 1.00 25.67 355 ASP A CA 1
ATOM 11313 C C . ASP C 1 358 ? -9.388 -26.678 -27.027 1.00 29.80 355 ASP A C 1
ATOM 11314 O O . ASP C 1 358 ? -8.253 -26.635 -27.517 1.00 25.55 355 ASP A O 1
ATOM 11319 N N . ALA C 1 359 ? -9.638 -26.879 -25.709 1.00 36.60 356 ALA A N 1
ATOM 11320 C CA . ALA C 1 359 ? -8.718 -27.314 -24.652 1.00 32.97 356 ALA A CA 1
ATOM 11321 C C . ALA C 1 359 ? -8.285 -28.758 -24.846 1.00 32.98 356 ALA A C 1
ATOM 11322 O O . ALA C 1 359 ? -9.107 -29.668 -25.075 1.00 30.74 356 ALA A O 1
ATOM 11324 N N . LEU C 1 360 ? -6.979 -28.944 -24.684 1.00 28.95 357 LEU A N 1
ATOM 11325 C CA . LEU C 1 360 ? -6.406 -30.216 -25.049 1.00 29.88 357 LEU A CA 1
ATOM 11326 C C . LEU C 1 360 ? -5.156 -30.411 -24.232 1.00 29.44 357 LEU A C 1
ATOM 11327 O O . LEU C 1 360 ? -4.426 -29.447 -24.050 1.00 33.11 357 LEU A O 1
ATOM 11332 N N . SER C 1 361 ? -4.993 -31.629 -23.686 1.00 34.55 358 SER A N 1
ATOM 11333 C CA . SER C 1 361 ? -3.768 -31.984 -22.973 1.00 38.24 358 SER A CA 1
ATOM 11334 C C . SER C 1 361 ? -2.916 -33.030 -23.687 1.00 33.24 358 SER A C 1
ATOM 11335 O O . SER C 1 361 ? -1.731 -33.081 -23.399 1.00 30.31 358 SER A O 1
ATOM 11338 N N . ASP C 1 362 ? -3.506 -33.776 -24.634 1.00 34.57 359 ASP A N 1
ATOM 11339 C CA . ASP C 1 362 ? -2.862 -34.875 -25.358 1.00 35.67 359 ASP A CA 1
ATOM 11340 C C . ASP C 1 362 ? -2.522 -34.496 -26.816 1.00 30.09 359 ASP A C 1
ATOM 11341 O O . ASP C 1 362 ? -3.418 -34.275 -27.655 1.00 21.97 359 ASP A O 1
ATOM 11346 N N . VAL C 1 363 ? -1.221 -34.451 -27.137 1.00 25.25 360 VAL A N 1
ATOM 11347 C CA . VAL C 1 363 ? -0.765 -34.035 -28.457 1.00 26.53 360 VAL A CA 1
ATOM 11348 C C . VAL C 1 363 ? -1.345 -34.911 -29.585 1.00 32.70 360 VAL A C 1
ATOM 11349 O O . VAL C 1 363 ? -1.406 -34.496 -30.742 1.00 36.38 360 VAL A O 1
ATOM 11353 N N . ARG C 1 364 ? -1.725 -36.153 -29.289 1.00 36.93 361 ARG A N 1
ATOM 11354 C CA . ARG C 1 364 ? -2.189 -37.056 -30.317 1.00 39.22 361 ARG A CA 1
ATOM 11355 C C . ARG C 1 364 ? -3.536 -36.586 -30.904 1.00 37.52 361 ARG A C 1
ATOM 11356 O O . ARG C 1 364 ? -3.808 -36.777 -32.078 1.00 34.39 361 ARG A O 1
ATOM 11364 N N . PHE C 1 365 ? -4.413 -35.932 -30.151 1.00 35.00 362 PHE A N 1
ATOM 11365 C CA . PHE C 1 365 ? -5.672 -35.547 -30.765 1.00 35.63 362 PHE A CA 1
ATOM 11366 C C . PHE C 1 365 ? -5.481 -34.275 -31.572 1.00 31.58 362 PHE A C 1
ATOM 11367 O O . PHE C 1 365 ? -6.441 -33.770 -32.163 1.00 31.26 362 PHE A O 1
ATOM 11375 N N . TYR C 1 366 ? -4.246 -33.764 -31.577 1.00 26.14 363 TYR A N 1
ATOM 11376 C CA . TYR C 1 366 ? -3.852 -32.670 -32.458 1.00 26.06 363 TYR A CA 1
ATOM 11377 C C . TYR C 1 366 ? -3.327 -33.221 -33.813 1.00 25.31 363 TYR A C 1
ATOM 11378 O O . TYR C 1 366 ? -3.679 -32.713 -34.888 1.00 23.96 363 TYR A O 1
ATOM 11387 N N . GLU C 1 367 ? -2.472 -34.250 -33.763 1.00 28.10 364 GLU A N 1
ATOM 11388 C CA . GLU C 1 367 ? -1.913 -34.912 -34.947 1.00 37.18 364 GLU A CA 1
ATOM 11389 C C . GLU C 1 367 ? -3.012 -35.620 -35.757 1.00 33.59 364 GLU A C 1
ATOM 11390 O O . GLU C 1 367 ? -3.081 -35.505 -36.967 1.00 43.80 364 GLU A O 1
ATOM 11396 N N . ASN C 1 368 ? -3.764 -36.447 -35.063 1.00 32.44 365 ASN A N 1
ATOM 11397 C CA . ASN C 1 368 ? -5.074 -36.945 -35.397 1.00 36.11 365 ASN A CA 1
ATOM 11398 C C . ASN C 1 368 ? -5.874 -35.899 -36.194 1.00 37.51 365 ASN A C 1
ATOM 11399 O O . ASN C 1 368 ? -6.523 -36.291 -37.139 1.00 42.99 365 ASN A O 1
ATOM 11404 N N . GLY C 1 369 ? -5.924 -34.600 -35.813 1.00 36.23 366 GLY A N 1
ATOM 11405 C CA . GLY C 1 369 ? -6.821 -33.609 -36.411 1.00 30.31 366 GLY A CA 1
ATOM 11406 C C . GLY C 1 369 ? -8.214 -33.576 -35.764 1.00 30.18 366 GLY A C 1
ATOM 11407 O O . GLY C 1 369 ? -9.180 -33.001 -36.261 1.00 32.46 366 GLY A O 1
ATOM 11408 N N . LEU C 1 370 ? -8.364 -34.198 -34.619 1.00 31.15 367 LEU A N 1
ATOM 11409 C CA . LEU C 1 370 ? -9.608 -34.053 -33.892 1.00 33.20 367 LEU A CA 1
ATOM 11410 C C . LEU C 1 370 ? -9.685 -32.614 -33.338 1.00 31.09 367 LEU A C 1
ATOM 11411 O O . LEU C 1 370 ? -10.743 -31.974 -33.349 1.00 28.18 367 LEU A O 1
ATOM 11416 N N . VAL C 1 371 ? -8.529 -32.086 -32.880 1.00 33.60 368 VAL A N 1
ATOM 11417 C CA . VAL C 1 371 ? -8.388 -30.701 -32.419 1.00 33.83 368 VAL A CA 1
ATOM 11418 C C . VAL C 1 371 ? -7.299 -29.972 -33.227 1.00 34.74 368 VAL A C 1
ATOM 11419 O O . VAL C 1 371 ? -6.131 -29.890 -32.823 1.00 32.62 368 VAL A O 1
ATOM 11423 N N . PRO C 1 372 ? -7.635 -29.359 -34.386 1.00 36.40 369 PRO A N 1
ATOM 11424 C CA . PRO C 1 372 ? -6.584 -28.765 -35.220 1.00 34.07 369 PRO A CA 1
ATOM 11425 C C . PRO C 1 372 ? -5.960 -27.510 -34.582 1.00 37.00 369 PRO A C 1
ATOM 11426 O O . PRO C 1 372 ? -4.786 -27.229 -34.877 1.00 37.77 369 PRO A O 1
ATOM 11430 N N . HIS C 1 373 ? -6.712 -26.790 -33.705 1.00 28.63 370 HIS A N 1
ATOM 11431 C CA . HIS C 1 373 ? -6.231 -25.559 -33.073 1.00 31.30 370 HIS A CA 1
ATOM 11432 C C . HIS C 1 373 ? -6.271 -25.662 -31.546 1.00 28.53 370 HIS A C 1
ATOM 11433 O O . HIS C 1 373 ? -7.286 -25.324 -30.935 1.00 29.42 370 HIS A O 1
ATOM 11440 N N . PRO C 1 374 ? -5.197 -26.134 -30.868 1.00 24.10 371 PRO A N 1
ATOM 11441 C CA . PRO C 1 374 ? -5.269 -26.454 -29.432 1.00 26.02 371 PRO A CA 1
ATOM 11442 C C . PRO C 1 374 ? -4.929 -25.318 -28.435 1.00 21.04 371 PRO A C 1
ATOM 11443 O O . PRO C 1 374 ? -3.985 -24.517 -28.628 1.00 19.93 371 PRO A O 1
ATOM 11447 N N . VAL C 1 375 ? -5.747 -25.284 -27.372 1.00 17.80 372 VAL A N 1
ATOM 11448 C CA . VAL C 1 375 ? -5.496 -24.506 -26.162 1.00 17.45 372 VAL A CA 1
ATOM 11449 C C . VAL C 1 375 ? -4.932 -25.436 -25.089 1.00 16.61 372 VAL A C 1
ATOM 11450 O O . VAL C 1 375 ? -5.666 -26.257 -24.520 1.00 19.08 372 VAL A O 1
ATOM 11454 N N . VAL C 1 376 ? -3.614 -25.346 -24.839 1.00 17.17 373 VAL A N 1
ATOM 11455 C CA . VAL C 1 376 ? -2.922 -26.363 -24.043 1.00 18.38 373 VAL A CA 1
ATOM 11456 C C . VAL C 1 376 ? -2.774 -25.897 -22.584 1.00 16.50 373 VAL A C 1
ATOM 11457 O O . VAL C 1 376 ? -2.265 -24.798 -22.287 1.00 13.02 373 VAL A O 1
ATOM 11461 N N . ALA C 1 377 ? -3.130 -26.778 -21.635 1.00 18.03 374 ALA A N 1
ATOM 11462 C CA . ALA C 1 377 ? -2.767 -26.511 -20.234 1.00 18.21 374 ALA A CA 1
ATOM 11463 C C . ALA C 1 377 ? -1.262 -26.164 -20.107 1.00 18.42 374 ALA A C 1
ATOM 11464 O O . ALA C 1 377 ? -0.422 -26.630 -20.900 1.00 15.76 374 ALA A O 1
ATOM 11466 N N . ASP C 1 378 ? -0.923 -25.268 -19.156 1.00 18.55 375 ASP A N 1
ATOM 11467 C CA . ASP C 1 378 ? 0.425 -24.714 -19.083 1.00 18.47 375 ASP A CA 1
ATOM 11468 C C . ASP C 1 378 ? 1.391 -25.667 -18.415 1.00 18.54 375 ASP A C 1
ATOM 11469 O O . ASP C 1 378 ? 2.569 -25.422 -18.486 1.00 20.48 375 ASP A O 1
ATOM 11474 N N . ASP C 1 379 ? 0.872 -26.764 -17.836 1.00 22.96 376 ASP A N 1
ATOM 11475 C CA . ASP C 1 379 ? 1.648 -27.932 -17.399 1.00 24.25 376 ASP A CA 1
ATOM 11476 C C . ASP C 1 379 ? 1.562 -29.122 -18.385 1.00 26.49 376 ASP A C 1
ATOM 11477 O O . ASP C 1 379 ? 1.568 -30.268 -17.944 1.00 31.48 376 ASP A O 1
ATOM 11482 N N . ALA C 1 380 ? 1.475 -28.884 -19.713 1.00 21.62 377 ALA A N 1
ATOM 11483 C CA . ALA C 1 380 ? 1.328 -29.954 -20.681 1.00 18.33 377 ALA A CA 1
ATOM 11484 C C . ALA C 1 380 ? 1.937 -29.579 -22.038 1.00 19.08 377 ALA A C 1
ATOM 11485 O O . ALA C 1 380 ? 1.704 -30.291 -23.005 1.00 19.43 377 ALA A O 1
ATOM 11487 N N . LEU C 1 381 ? 2.733 -28.494 -22.097 1.00 19.90 378 LEU A N 1
ATOM 11488 C CA . LEU C 1 381 ? 3.097 -27.857 -23.344 1.00 20.66 378 LEU A CA 1
ATOM 11489 C C . LEU C 1 381 ? 4.294 -28.552 -24.009 1.00 21.09 378 LEU A C 1
ATOM 11490 O O . LEU C 1 381 ? 4.537 -28.295 -25.191 1.00 25.67 378 LEU A O 1
ATOM 11495 N N . ALA C 1 382 ? 5.126 -29.326 -23.287 1.00 21.51 379 ALA A N 1
ATOM 11496 C CA . ALA C 1 382 ? 6.431 -29.735 -23.856 1.00 22.72 379 ALA A CA 1
ATOM 11497 C C . ALA C 1 382 ? 6.266 -30.519 -25.154 1.00 22.02 379 ALA A C 1
ATOM 11498 O O . ALA C 1 382 ? 6.901 -30.197 -26.151 1.00 21.68 379 ALA A O 1
ATOM 11500 N N . PRO C 1 383 ? 5.369 -31.546 -25.167 1.00 21.96 380 PRO A N 1
ATOM 11501 C CA . PRO C 1 383 ? 5.160 -32.359 -26.367 1.00 21.73 380 PRO A CA 1
ATOM 11502 C C . PRO C 1 383 ? 4.626 -31.559 -27.550 1.00 23.98 380 PRO A C 1
ATOM 11503 O O . PRO C 1 383 ? 5.012 -31.807 -28.673 1.00 28.67 380 PRO A O 1
ATOM 11507 N N . PHE C 1 384 ? 3.700 -30.623 -27.310 1.00 26.09 381 PHE A N 1
ATOM 11508 C CA . PHE C 1 384 ? 3.225 -29.735 -28.367 1.00 23.80 381 PHE A CA 1
ATOM 11509 C C . PHE C 1 384 ? 4.295 -28.791 -28.925 1.00 24.97 381 PHE A C 1
ATOM 11510 O O . PHE C 1 384 ? 4.205 -28.371 -30.082 1.00 29.68 381 PHE A O 1
ATOM 11518 N N . LEU C 1 385 ? 5.261 -28.367 -28.103 1.00 25.81 382 LEU A N 1
ATOM 11519 C CA . LEU C 1 385 ? 6.282 -27.459 -28.614 1.00 23.18 382 LEU A CA 1
ATOM 11520 C C . LEU C 1 385 ? 7.178 -28.288 -29.525 1.00 26.78 382 LEU A C 1
ATOM 11521 O O . LEU C 1 385 ? 7.460 -27.852 -30.636 1.00 30.01 382 LEU A O 1
ATOM 11526 N N . ALA C 1 386 ? 7.492 -29.520 -29.057 1.00 32.30 383 ALA A N 1
ATOM 11527 C CA . ALA C 1 386 ? 8.324 -30.525 -29.719 1.00 31.69 383 ALA A CA 1
ATOM 11528 C C . ALA C 1 386 ? 7.845 -30.798 -31.146 1.00 33.96 383 ALA A C 1
ATOM 11529 O O . ALA C 1 386 ? 8.658 -30.854 -32.040 1.00 41.67 383 ALA A O 1
ATOM 11531 N N . ALA C 1 387 ? 6.527 -30.883 -31.369 1.00 36.40 384 ALA A N 1
ATOM 11532 C CA . ALA C 1 387 ? 5.916 -31.013 -32.678 1.00 33.30 384 ALA A CA 1
ATOM 11533 C C . ALA C 1 387 ? 5.764 -29.698 -33.434 1.00 38.48 384 ALA A C 1
ATOM 11534 O O . ALA C 1 387 ? 5.196 -29.717 -34.529 1.00 42.39 384 ALA A O 1
ATOM 11536 N N . ASP C 1 388 ? 6.162 -28.558 -32.837 1.00 40.06 385 ASP A N 1
ATOM 11537 C CA . ASP C 1 388 ? 6.107 -27.263 -33.518 1.00 41.65 385 ASP A CA 1
ATOM 11538 C C . ASP C 1 388 ? 4.665 -26.896 -33.887 1.00 42.00 385 ASP A C 1
ATOM 11539 O O . ASP C 1 388 ? 4.478 -26.298 -34.942 1.00 36.10 385 ASP A O 1
ATOM 11544 N N . ALA C 1 389 ? 3.672 -27.157 -33.004 1.00 37.38 386 ALA A N 1
ATOM 11545 C CA . ALA C 1 389 ? 2.291 -26.808 -33.294 1.00 32.36 386 ALA A CA 1
ATOM 11546 C C . ALA C 1 389 ? 2.096 -25.299 -33.415 1.00 32.99 386 ALA A C 1
ATOM 11547 O O . ALA C 1 389 ? 2.593 -24.537 -32.604 1.00 38.74 386 ALA A O 1
ATOM 11549 N N . ALA C 1 390 ? 1.311 -24.830 -34.388 1.00 36.63 387 ALA A N 1
ATOM 11550 C CA . ALA C 1 390 ? 1.135 -23.387 -34.576 1.00 35.77 387 ALA A CA 1
ATOM 11551 C C . ALA C 1 390 ? -0.159 -23.138 -35.347 1.00 37.37 387 ALA A C 1
ATOM 11552 O O . ALA C 1 390 ? -0.525 -23.995 -36.127 1.00 39.40 387 ALA A O 1
ATOM 11554 N N . PRO C 1 391 ? -1.017 -22.135 -35.010 1.00 42.49 388 PRO A N 1
ATOM 11555 C CA . PRO C 1 391 ? -0.956 -21.436 -33.713 1.00 37.20 388 PRO A CA 1
ATOM 11556 C C . PRO C 1 391 ? -1.184 -22.374 -32.496 1.00 29.48 388 PRO A C 1
ATOM 11557 O O . PRO C 1 391 ? -1.702 -23.512 -32.594 1.00 24.48 388 PRO A O 1
ATOM 11561 N N . LEU C 1 392 ? -0.669 -21.884 -31.356 1.00 26.45 389 LEU A N 1
ATOM 11562 C CA . LEU C 1 392 ? -0.681 -22.507 -30.035 1.00 24.72 389 LEU A CA 1
ATOM 11563 C C . LEU C 1 392 ? -1.167 -21.459 -29.016 1.00 23.86 389 LEU A C 1
ATOM 11564 O O . LEU C 1 392 ? -0.668 -20.315 -29.026 1.00 16.70 389 LEU A O 1
ATOM 11569 N N . TRP C 1 393 ? -2.201 -21.857 -28.211 1.00 21.36 390 TRP A N 1
ATOM 11570 C CA . TRP C 1 393 ? -2.702 -21.084 -27.072 1.00 20.73 390 TRP A CA 1
ATOM 11571 C C . TRP C 1 393 ? -2.436 -21.853 -25.796 1.00 16.08 390 TRP A C 1
ATOM 11572 O O . TRP C 1 393 ? -2.290 -23.047 -25.897 1.00 14.89 390 TRP A O 1
ATOM 11583 N N . THR C 1 394 ? -2.471 -21.178 -24.629 1.00 15.61 391 THR A N 1
ATOM 11584 C CA . THR C 1 394 ? -2.381 -21.850 -23.323 1.00 14.11 391 THR A CA 1
ATOM 11585 C C . THR C 1 394 ? -3.453 -21.329 -22.353 1.00 13.91 391 THR A C 1
ATOM 11586 O O . THR C 1 394 ? -4.088 -20.275 -22.560 1.00 13.88 391 THR A O 1
ATOM 11590 N N . TYR C 1 395 ? -3.710 -22.143 -21.316 1.00 13.31 392 TYR A N 1
ATOM 11591 C CA . TYR C 1 395 ? -4.619 -21.807 -20.250 1.00 12.18 392 TYR A CA 1
ATOM 11592 C C . TYR C 1 395 ? -4.100 -22.364 -18.946 1.00 13.59 392 TYR A C 1
ATOM 11593 O O . TYR C 1 395 ? -3.136 -23.124 -18.942 1.00 11.08 392 TYR A O 1
ATOM 11602 N N . TYR C 1 396 ? -4.767 -21.896 -17.869 1.00 15.21 393 TYR A N 1
ATOM 11603 C CA . TYR C 1 396 ? -4.592 -22.451 -16.545 1.00 15.44 393 TYR A CA 1
ATOM 11604 C C . TYR C 1 396 ? -5.882 -22.273 -15.723 1.00 17.31 393 TYR A C 1
ATOM 11605 O O . TYR C 1 396 ? -6.731 -21.410 -15.962 1.00 14.58 393 TYR A O 1
ATOM 11614 N N . CYS C 1 397 ? -6.045 -23.224 -14.789 1.00 19.60 394 CYS A N 1
ATOM 11615 C CA . CYS C 1 397 ? -7.222 -23.338 -13.954 1.00 17.98 394 CYS A CA 1
ATOM 11616 C C . CYS C 1 397 ? -6.830 -24.025 -12.630 1.00 16.89 394 CYS A C 1
ATOM 11617 O O . CYS C 1 397 ? -5.646 -24.013 -12.228 1.00 12.62 394 CYS A O 1
ATOM 11620 N N . CYS C 1 398 ? -7.858 -24.564 -11.922 1.00 20.07 395 CYS A N 1
ATOM 11621 C CA . CYS C 1 398 ? -7.663 -25.217 -10.617 1.00 19.78 395 CYS A CA 1
ATOM 11622 C C . CYS C 1 398 ? -6.576 -26.295 -10.600 1.00 20.77 395 CYS A C 1
ATOM 11623 O O . CYS C 1 398 ? -5.814 -26.417 -9.590 1.00 21.58 395 CYS A O 1
ATOM 11626 N N . ALA C 1 399 ? -6.471 -27.009 -11.750 1.00 18.76 396 ALA A N 1
ATOM 11627 C CA . ALA C 1 399 ? -5.732 -28.262 -11.804 1.00 17.20 396 ALA A CA 1
ATOM 11628 C C . ALA C 1 399 ? -4.250 -28.020 -12.076 1.00 18.26 396 ALA A C 1
ATOM 11629 O O . ALA C 1 399 ? -3.475 -28.927 -11.824 1.00 19.29 396 ALA A O 1
ATOM 11631 N N . GLN C 1 400 ? -3.839 -26.805 -12.476 1.00 20.99 397 GLN A N 1
ATOM 11632 C CA . GLN C 1 400 ? -2.418 -26.465 -12.673 1.00 20.13 397 GLN A CA 1
ATOM 11633 C C . GLN C 1 400 ? -1.754 -25.936 -11.382 1.00 20.99 397 GLN A C 1
ATOM 11634 O O . GLN C 1 400 ? -1.483 -24.749 -11.203 1.00 20.94 397 GLN A O 1
ATOM 11640 N N . THR C 1 401 ? -1.448 -26.875 -10.471 1.00 20.36 398 THR A N 1
ATOM 11641 C CA . THR C 1 401 ? -1.106 -26.590 -9.085 1.00 18.26 398 THR A CA 1
ATOM 11642 C C . THR C 1 401 ? 0.399 -26.605 -8.801 1.00 19.86 398 THR A C 1
ATOM 11643 O O . THR C 1 401 ? 0.811 -25.974 -7.804 1.00 18.56 398 THR A O 1
ATOM 11647 N N . THR C 1 402 ? 1.187 -27.314 -9.659 1.00 20.31 399 THR A N 1
ATOM 11648 C CA . THR C 1 402 ? 2.586 -27.660 -9.412 1.00 19.07 399 THR A CA 1
ATOM 11649 C C . THR C 1 402 ? 3.469 -27.101 -10.509 1.00 18.60 399 THR A C 1
ATOM 11650 O O . THR C 1 402 ? 3.214 -27.375 -11.677 1.00 19.01 399 THR A O 1
ATOM 11654 N N . ALA C 1 403 ? 4.452 -26.284 -10.100 1.00 20.72 400 ALA A N 1
ATOM 11655 C CA . ALA C 1 403 ? 5.600 -25.859 -10.900 1.00 18.74 400 ALA A CA 1
ATOM 11656 C C . ALA C 1 403 ? 5.295 -24.797 -11.953 1.00 21.27 400 ALA A C 1
ATOM 11657 O O . ALA C 1 403 ? 6.249 -24.296 -12.580 1.00 23.26 400 ALA A O 1
ATOM 11659 N N . VAL C 1 404 ? 4.001 -24.558 -12.265 1.00 22.11 401 VAL A N 1
ATOM 11660 C CA . VAL C 1 404 ? 3.643 -23.742 -13.422 1.00 19.60 401 VAL A CA 1
ATOM 11661 C C . VAL C 1 404 ? 2.952 -22.478 -12.921 1.00 21.44 401 VAL A C 1
ATOM 11662 O O . VAL C 1 404 ? 2.459 -22.421 -11.758 1.00 21.26 401 VAL A O 1
ATOM 11666 N N . PRO C 1 405 ? 2.852 -21.453 -13.823 1.00 19.10 402 PRO A N 1
ATOM 11667 C CA . PRO C 1 405 ? 2.084 -20.228 -13.540 1.00 16.94 402 PRO A CA 1
ATOM 11668 C C . PRO C 1 405 ? 0.589 -20.428 -13.262 1.00 14.02 402 PRO A C 1
ATOM 11669 O O . PRO C 1 405 ? -0.088 -21.269 -13.858 1.00 13.01 402 PRO A O 1
ATOM 11673 N N . ASN C 1 406 ? 0.078 -19.553 -12.384 1.00 13.94 403 ASN A N 1
ATOM 11674 C CA . ASN C 1 406 ? -1.308 -19.530 -11.920 1.00 13.49 403 ASN A CA 1
ATOM 11675 C C . ASN C 1 406 ? -1.428 -18.257 -11.048 1.00 14.24 403 ASN A C 1
ATOM 11676 O O . ASN C 1 406 ? -0.426 -17.478 -10.902 1.00 14.33 403 ASN A O 1
ATOM 11681 N N . ARG C 1 407 ? -2.674 -18.009 -10.565 1.00 12.60 404 ARG A N 1
ATOM 11682 C CA . ARG C 1 407 ? -3.012 -16.746 -9.906 1.00 14.99 404 ARG A CA 1
ATOM 11683 C C . ARG C 1 407 ? -3.508 -16.887 -8.434 1.00 16.54 404 ARG A C 1
ATOM 11684 O O . ARG C 1 407 ? -3.950 -15.904 -7.800 1.00 15.91 404 ARG A O 1
ATOM 11692 N N . PHE C 1 408 ? -3.564 -18.131 -7.919 1.00 16.57 405 PHE A N 1
ATOM 11693 C CA . PHE C 1 408 ? -4.130 -18.437 -6.615 1.00 14.31 405 PHE A CA 1
ATOM 11694 C C . PHE C 1 408 ? -3.652 -17.425 -5.587 1.00 13.46 405 PHE A C 1
ATOM 11695 O O . PHE C 1 408 ? -2.478 -17.032 -5.575 1.00 12.39 405 PHE A O 1
ATOM 11703 N N . PHE C 1 409 ? -4.535 -17.045 -4.666 1.00 13.85 406 PHE A N 1
ATOM 11704 C CA . PHE C 1 409 ? -4.101 -16.179 -3.553 1.00 13.52 406 PHE A CA 1
ATOM 11705 C C . PHE C 1 409 ? -2.882 -16.723 -2.772 1.00 14.29 406 PHE A C 1
ATOM 11706 O O . PHE C 1 409 ? -2.131 -15.942 -2.170 1.00 14.39 406 PHE A O 1
ATOM 11714 N N . ALA C 1 410 ? -2.735 -18.071 -2.664 1.00 13.88 407 ALA A N 1
ATOM 11715 C CA . ALA C 1 410 ? -1.672 -18.667 -1.857 1.00 15.89 407 ALA A CA 1
ATOM 11716 C C . ALA C 1 410 ? -0.282 -18.799 -2.549 1.00 16.97 407 ALA A C 1
ATOM 11717 O O . ALA C 1 410 ? 0.690 -19.228 -1.896 1.00 15.11 407 ALA A O 1
ATOM 11719 N N . LEU C 1 411 ? -0.175 -18.442 -3.848 1.00 15.20 408 LEU A N 1
ATOM 11720 C CA . LEU C 1 411 ? 1.086 -18.447 -4.575 1.00 15.33 408 LEU A CA 1
ATOM 11721 C C . LEU C 1 411 ? 1.650 -17.046 -4.513 1.00 17.26 408 LEU A C 1
ATOM 11722 O O . LEU C 1 411 ? 0.942 -16.132 -4.183 1.00 19.00 408 LEU A O 1
ATOM 11727 N N . ARG C 1 412 ? 2.889 -16.900 -4.982 1.00 18.62 409 ARG A N 1
ATOM 11728 C CA . ARG C 1 412 ? 3.510 -15.617 -5.151 1.00 17.94 409 ARG A CA 1
ATOM 11729 C C . ARG C 1 412 ? 2.850 -14.897 -6.331 1.00 19.65 409 ARG A C 1
ATOM 11730 O O . ARG C 1 412 ? 2.278 -15.533 -7.248 1.00 25.27 409 ARG A O 1
ATOM 11738 N N . SER C 1 413 ? 2.950 -13.558 -6.296 1.00 17.37 410 SER A N 1
ATOM 11739 C CA . SER C 1 413 ? 2.539 -12.715 -7.404 1.00 15.31 410 SER A CA 1
ATOM 11740 C C . SER C 1 413 ? 3.462 -13.025 -8.601 1.00 17.39 410 SER A C 1
ATOM 11741 O O . SER C 1 413 ? 3.041 -13.077 -9.759 1.00 18.10 410 SER A O 1
ATOM 11744 N N . TYR C 1 414 ? 4.754 -13.201 -8.328 1.00 15.99 411 TYR A N 1
ATOM 11745 C CA . TYR C 1 414 ? 5.685 -13.634 -9.337 1.00 18.32 411 TYR A CA 1
ATOM 11746 C C . TYR C 1 414 ? 5.160 -14.771 -10.230 1.00 17.94 411 TYR A C 1
ATOM 11747 O O . TYR C 1 414 ? 5.390 -14.715 -11.426 1.00 16.85 411 TYR A O 1
ATOM 11756 N N . ASP C 1 415 ? 4.580 -15.847 -9.668 1.00 17.59 412 ASP A N 1
ATOM 11757 C CA . ASP C 1 415 ? 4.029 -17.002 -10.406 1.00 17.01 412 ASP A CA 1
ATOM 11758 C C . ASP C 1 415 ? 2.871 -16.599 -11.359 1.00 20.32 412 ASP A C 1
ATOM 11759 O O . ASP C 1 415 ? 2.468 -17.382 -12.257 1.00 18.02 412 ASP A O 1
ATOM 11764 N N . ASN C 1 416 ? 2.308 -15.379 -11.125 1.00 19.41 413 ASN A N 1
ATOM 11765 C CA . ASN C 1 416 ? 1.353 -14.673 -11.980 1.00 19.70 413 ASN A CA 1
ATOM 11766 C C . ASN C 1 416 ? 2.118 -13.937 -13.087 1.00 19.78 413 ASN A C 1
ATOM 11767 O O . ASN C 1 416 ? 1.859 -14.144 -14.289 1.00 20.93 413 ASN A O 1
ATOM 11772 N N . ARG C 1 417 ? 3.061 -13.069 -12.685 1.00 19.04 414 ARG A N 1
ATOM 11773 C CA . ARG C 1 417 ? 3.651 -12.125 -13.623 1.00 18.63 414 ARG A CA 1
ATOM 11774 C C . ARG C 1 417 ? 4.502 -12.833 -14.700 1.00 19.22 414 ARG A C 1
ATOM 11775 O O . ARG C 1 417 ? 4.535 -12.426 -15.859 1.00 18.85 414 ARG A O 1
ATOM 11783 N N . VAL C 1 418 ? 5.210 -13.890 -14.296 1.00 18.01 415 VAL A N 1
ATOM 11784 C CA . VAL C 1 418 ? 6.225 -14.542 -15.098 1.00 20.78 415 VAL A CA 1
ATOM 11785 C C . VAL C 1 418 ? 5.642 -15.235 -16.356 1.00 23.30 415 VAL A C 1
ATOM 11786 O O . VAL C 1 418 ? 6.386 -15.705 -17.218 1.00 22.23 415 VAL A O 1
ATOM 11790 N N . LEU C 1 419 ? 4.306 -15.310 -16.444 1.00 19.40 416 LEU A N 1
ATOM 11791 C CA . LEU C 1 419 ? 3.590 -15.744 -17.622 1.00 17.03 416 LEU A CA 1
ATOM 11792 C C . LEU C 1 419 ? 4.009 -14.910 -18.839 1.00 15.74 416 LEU A C 1
ATOM 11793 O O . LEU C 1 419 ? 4.146 -15.458 -19.915 1.00 14.11 416 LEU A O 1
ATOM 11798 N N . GLY C 1 420 ? 4.142 -13.587 -18.686 1.00 15.26 417 GLY A N 1
ATOM 11799 C CA . GLY C 1 420 ? 4.465 -12.707 -19.791 1.00 14.99 417 GLY A CA 1
ATOM 11800 C C . GLY C 1 420 ? 5.697 -13.168 -20.584 1.00 16.10 417 GLY A C 1
ATOM 11801 O O . GLY C 1 420 ? 5.609 -13.567 -21.745 1.00 14.16 417 GLY A O 1
ATOM 11802 N N . VAL C 1 421 ? 6.849 -13.123 -19.914 1.00 15.67 418 VAL A N 1
ATOM 11803 C CA . VAL C 1 421 ? 8.102 -13.568 -20.479 1.00 15.93 418 VAL A CA 1
ATOM 11804 C C . VAL C 1 421 ? 8.000 -14.937 -21.149 1.00 15.42 418 VAL A C 1
ATOM 11805 O O . VAL C 1 421 ? 8.722 -15.185 -22.113 1.00 16.50 418 VAL A O 1
ATOM 11809 N N . LEU C 1 422 ? 7.233 -15.827 -20.547 1.00 14.06 419 LEU A N 1
ATOM 11810 C CA . LEU C 1 422 ? 7.143 -17.199 -20.993 1.00 15.27 419 LEU A CA 1
ATOM 11811 C C . LEU C 1 422 ? 6.323 -17.316 -22.292 1.00 18.93 419 LEU A C 1
ATOM 11812 O O . LEU C 1 422 ? 6.650 -18.137 -23.180 1.00 23.80 419 LEU A O 1
ATOM 11817 N N . LEU C 1 423 ? 5.190 -16.580 -22.393 1.00 17.14 420 LEU A N 1
ATOM 11818 C CA . LEU C 1 423 ? 4.445 -16.511 -23.637 1.00 16.01 420 LEU A CA 1
ATOM 11819 C C . LEU C 1 423 ? 5.367 -16.002 -24.782 1.00 16.78 420 LEU A C 1
ATOM 11820 O O . LEU C 1 423 ? 5.381 -16.504 -25.904 1.00 15.06 420 LEU A O 1
ATOM 11825 N N . TYR C 1 424 ? 6.126 -14.953 -24.492 1.00 15.47 421 TYR A N 1
ATOM 11826 C CA . TYR C 1 424 ? 7.071 -14.436 -25.442 1.00 16.39 421 TYR A CA 1
ATOM 11827 C C . TYR C 1 424 ? 8.024 -15.556 -25.847 1.00 18.02 421 TYR A C 1
ATOM 11828 O O . TYR C 1 424 ? 8.118 -15.808 -27.022 1.00 17.90 421 TYR A O 1
ATOM 11837 N N . ARG C 1 425 ? 8.677 -16.234 -24.888 1.00 18.85 422 ARG A N 1
ATOM 11838 C CA . ARG C 1 425 ? 9.895 -16.974 -25.143 1.00 17.50 422 ARG A CA 1
ATOM 11839 C C . ARG C 1 425 ? 9.618 -18.241 -25.958 1.00 18.37 422 ARG A C 1
ATOM 11840 O O . ARG C 1 425 ? 10.543 -18.698 -26.629 1.00 17.57 422 ARG A O 1
ATOM 11848 N N . HIS C 1 426 ? 8.403 -18.828 -25.796 1.00 19.64 423 HIS A N 1
ATOM 11849 C CA . HIS C 1 426 ? 7.884 -20.038 -26.468 1.00 18.88 423 HIS A CA 1
ATOM 11850 C C . HIS C 1 426 ? 6.818 -19.725 -27.523 1.00 18.38 423 HIS A C 1
ATOM 11851 O O . HIS C 1 426 ? 6.075 -20.606 -27.941 1.00 21.45 423 HIS A O 1
ATOM 11858 N N . GLN C 1 427 ? 6.814 -18.499 -28.017 1.00 16.43 424 GLN A N 1
ATOM 11859 C CA . GLN C 1 427 ? 5.909 -18.106 -29.078 1.00 19.41 424 GLN A CA 1
ATOM 11860 C C . GLN C 1 427 ? 4.507 -18.661 -28.869 1.00 19.31 424 GLN A C 1
ATOM 11861 O O . GLN C 1 427 ? 3.918 -19.229 -29.783 1.00 19.65 424 GLN A O 1
ATOM 11867 N N . ILE C 1 428 ? 3.922 -18.426 -27.703 1.00 21.50 425 ILE A N 1
ATOM 11868 C CA . ILE C 1 428 ? 2.492 -18.709 -27.568 1.00 21.31 425 ILE A CA 1
ATOM 11869 C C . ILE C 1 428 ? 1.718 -17.513 -28.137 1.00 19.42 425 ILE A C 1
ATOM 11870 O O . ILE C 1 428 ? 2.116 -16.366 -27.896 1.00 20.09 425 ILE A O 1
ATOM 11875 N N . GLN C 1 429 ? 0.666 -17.788 -28.941 1.00 19.21 426 GLN A N 1
ATOM 11876 C CA . GLN C 1 429 ? -0.103 -16.747 -29.651 1.00 22.27 426 GLN A CA 1
ATOM 11877 C C . GLN C 1 429 ? -1.306 -16.268 -28.778 1.00 22.57 426 GLN A C 1
ATOM 11878 O O . GLN C 1 429 ? -1.850 -15.202 -29.029 1.00 25.93 426 GLN A O 1
ATOM 11884 N N . GLY C 1 430 ? -1.768 -17.028 -27.769 1.00 15.59 427 GLY A N 1
ATOM 11885 C CA . GLY C 1 430 ? -3.011 -16.741 -27.102 1.00 15.14 427 GLY A CA 1
ATOM 11886 C C . GLY C 1 430 ? -3.043 -17.289 -25.663 1.00 14.45 427 GLY A C 1
ATOM 11887 O O . GLY C 1 430 ? -2.260 -18.181 -25.334 1.00 14.77 427 GLY A O 1
ATOM 11888 N N . PHE C 1 431 ? -3.912 -16.706 -24.823 1.00 13.29 428 PHE A N 1
ATOM 11889 C CA . PHE C 1 431 ? -4.075 -17.080 -23.415 1.00 15.22 428 PHE A CA 1
ATOM 11890 C C . PHE C 1 431 ? -5.566 -17.114 -23.035 1.00 13.50 428 PHE A C 1
ATOM 11891 O O . PHE C 1 431 ? -6.260 -16.110 -23.148 1.00 15.39 428 PHE A O 1
ATOM 11899 N N . LEU C 1 432 ? -6.074 -18.261 -22.600 1.00 13.35 429 LEU A N 1
ATOM 11900 C CA . LEU C 1 432 ? -7.470 -18.365 -22.149 1.00 14.30 429 LEU A CA 1
ATOM 11901 C C . LEU C 1 432 ? -7.518 -18.654 -20.653 1.00 13.68 429 LEU A C 1
ATOM 11902 O O . LEU C 1 432 ? -6.700 -19.435 -20.160 1.00 12.60 429 LEU A O 1
ATOM 11907 N N . HIS C 1 433 ? -8.495 -18.051 -19.956 1.00 14.30 430 HIS A N 1
ATOM 11908 C CA . HIS C 1 433 ? -8.827 -18.369 -18.566 1.00 12.96 430 HIS A CA 1
ATOM 11909 C C . HIS C 1 433 ? -10.338 -18.496 -18.433 1.00 13.99 430 HIS A C 1
ATOM 11910 O O . HIS C 1 433 ? -11.060 -17.667 -18.935 1.00 14.52 430 HIS A O 1
ATOM 11917 N N . TRP C 1 434 ? -10.824 -19.604 -17.863 1.00 15.40 431 TRP A N 1
ATOM 11918 C CA . TRP C 1 434 ? -12.255 -19.854 -17.721 1.00 16.08 431 TRP A CA 1
ATOM 11919 C C . TRP C 1 434 ? -12.979 -18.867 -16.784 1.00 15.22 431 TRP A C 1
ATOM 11920 O O . TRP C 1 434 ? -14.224 -18.944 -16.745 1.00 18.17 431 TRP A O 1
ATOM 11931 N N . GLY C 1 435 ? -12.253 -18.025 -15.988 1.00 13.46 432 GLY A N 1
ATOM 11932 C CA . GLY C 1 435 ? -12.823 -17.470 -14.751 1.00 13.78 432 GLY A CA 1
ATOM 11933 C C . GLY C 1 435 ? -12.720 -15.936 -14.601 1.00 13.23 432 GLY A C 1
ATOM 11934 O O . GLY C 1 435 ? -12.039 -15.436 -13.707 1.00 11.34 432 GLY A O 1
ATOM 11935 N N . PHE C 1 436 ? -13.408 -15.179 -15.465 1.00 12.39 433 PHE A N 1
ATOM 11936 C CA . PHE C 1 436 ? -13.409 -13.727 -15.352 1.00 13.39 433 PHE A CA 1
ATOM 11937 C C . PHE C 1 436 ? -14.266 -13.277 -14.164 1.00 12.89 433 PHE A C 1
ATOM 11938 O O . PHE C 1 436 ? -13.851 -12.399 -13.451 1.00 14.05 433 PHE A O 1
ATOM 11946 N N . ASN C 1 437 ? -15.449 -13.867 -13.966 1.00 13.92 434 ASN A N 1
ATOM 11947 C CA . ASN C 1 437 ? -16.446 -13.422 -13.009 1.00 14.54 434 ASN A CA 1
ATOM 11948 C C . ASN C 1 437 ? -17.422 -14.574 -12.666 1.00 14.72 434 ASN A C 1
ATOM 11949 O O . ASN C 1 437 ? -18.648 -14.435 -12.751 1.00 17.50 434 ASN A O 1
ATOM 11954 N N . PHE C 1 438 ? -16.888 -15.721 -12.224 1.00 14.36 435 PHE A N 1
ATOM 11955 C CA . PHE C 1 438 ? -17.721 -16.859 -11.802 1.00 14.98 435 PHE A CA 1
ATOM 11956 C C . PHE C 1 438 ? -18.054 -16.765 -10.310 1.00 14.06 435 PHE A C 1
ATOM 11957 O O . PHE C 1 438 ? -17.256 -17.133 -9.444 1.00 14.93 435 PHE A O 1
ATOM 11965 N N . TYR C 1 439 ? -19.300 -16.372 -10.040 1.00 15.05 436 TYR A N 1
ATOM 11966 C CA . TYR C 1 439 ? -19.781 -16.171 -8.676 1.00 15.06 436 TYR A CA 1
ATOM 11967 C C . TYR C 1 439 ? -20.795 -17.275 -8.327 1.00 17.99 436 TYR A C 1
ATOM 11968 O O . TYR C 1 439 ? -21.778 -16.977 -7.622 1.00 18.73 436 TYR A O 1
ATOM 11977 N N . ASN C 1 440 ? -20.511 -18.537 -8.761 1.00 17.20 437 ASN A N 1
ATOM 11978 C CA . ASN C 1 440 ? -21.237 -19.725 -8.287 1.00 17.00 437 ASN A CA 1
ATOM 11979 C C . ASN C 1 440 ? -20.356 -20.690 -7.529 1.00 17.35 437 ASN A C 1
ATOM 11980 O O . ASN C 1 440 ? -19.128 -20.573 -7.519 1.00 19.63 437 ASN A O 1
ATOM 11985 N N . ALA C 1 441 ? -21.026 -21.607 -6.834 1.00 19.79 438 ALA A N 1
ATOM 11986 C CA . ALA C 1 441 ? -20.406 -22.809 -6.271 1.00 20.81 438 ALA A CA 1
ATOM 11987 C C . ALA C 1 441 ? -20.066 -23.783 -7.414 1.00 20.66 438 ALA A C 1
ATOM 11988 O O . ALA C 1 441 ? -20.701 -23.733 -8.477 1.00 23.16 438 ALA A O 1
ATOM 11990 N N . GLN C 1 442 ? -18.973 -24.534 -7.277 1.00 19.04 439 GLN A N 1
ATOM 11991 C CA . GLN C 1 442 ? -18.656 -25.560 -8.259 1.00 25.51 439 GLN A CA 1
ATOM 11992 C C . GLN C 1 442 ? -19.955 -26.182 -8.794 1.00 24.40 439 GLN A C 1
ATOM 11993 O O . GLN C 1 442 ? -20.857 -26.498 -8.007 1.00 23.13 439 GLN A O 1
ATOM 11999 N N . LEU C 1 443 ? -20.010 -26.383 -10.123 1.00 22.21 440 LEU A N 1
ATOM 12000 C CA . LEU C 1 443 ? -21.149 -26.977 -10.842 1.00 23.65 440 LEU A CA 1
ATOM 12001 C C . LEU C 1 443 ? -22.434 -26.128 -10.758 1.00 24.07 440 LEU A C 1
ATOM 12002 O O . LEU C 1 443 ? -23.523 -26.627 -11.029 1.00 24.04 440 LEU A O 1
ATOM 12007 N N . SER C 1 444 ? -22.317 -24.834 -10.448 1.00 25.31 441 SER A N 1
ATOM 12008 C CA . SER C 1 444 ? -23.455 -23.906 -10.393 1.00 27.57 441 SER A CA 1
ATOM 12009 C C . SER C 1 444 ? -24.664 -24.413 -9.564 1.00 22.99 441 SER A C 1
ATOM 12010 O O . SER C 1 444 ? -25.799 -24.108 -9.904 1.00 21.34 441 SER A O 1
ATOM 12013 N N . THR C 1 445 ? -24.435 -25.188 -8.489 1.00 20.87 442 THR A N 1
ATOM 12014 C CA . THR C 1 445 ? -25.465 -25.711 -7.588 1.00 21.70 442 THR A CA 1
ATOM 12015 C C . THR C 1 445 ? -26.113 -24.546 -6.815 1.00 23.53 442 THR A C 1
ATOM 12016 O O . THR C 1 445 ? -27.289 -24.605 -6.506 1.00 23.96 442 THR A O 1
ATOM 12020 N N . ARG C 1 446 ? -25.375 -23.448 -6.539 1.00 24.39 443 ARG A N 1
ATOM 12021 C CA . ARG C 1 446 ? -25.945 -22.182 -6.045 1.00 22.31 443 ARG A CA 1
ATOM 12022 C C . ARG C 1 446 ? -24.995 -20.986 -6.325 1.00 20.77 443 ARG A C 1
ATOM 12023 O O . ARG C 1 446 ? -23.817 -21.184 -6.616 1.00 19.60 443 ARG A O 1
ATOM 12031 N N . PRO C 1 447 ? -25.477 -19.707 -6.278 1.00 21.24 444 PRO A N 1
ATOM 12032 C CA . PRO C 1 447 ? -24.619 -18.507 -6.238 1.00 20.92 444 PRO A CA 1
ATOM 12033 C C . PRO C 1 447 ? -23.902 -18.309 -4.912 1.00 18.55 444 PRO A C 1
ATOM 12034 O O . PRO C 1 447 ? -24.372 -18.787 -3.889 1.00 23.10 444 PRO A O 1
ATOM 12038 N N . ILE C 1 448 ? -22.711 -17.701 -4.940 1.00 16.69 445 ILE A N 1
ATOM 12039 C CA . ILE C 1 448 ? -21.977 -17.394 -3.711 1.00 13.26 445 ILE A CA 1
ATOM 12040 C C . ILE C 1 448 ? -21.719 -15.881 -3.643 1.00 13.81 445 ILE A C 1
ATOM 12041 O O . ILE C 1 448 ? -21.966 -15.164 -4.625 1.00 13.70 445 ILE A O 1
ATOM 12046 N N . ASP C 1 449 ? -21.327 -15.393 -2.459 1.00 13.24 446 ASP A N 1
ATOM 12047 C CA . ASP C 1 449 ? -21.007 -13.980 -2.297 1.00 14.20 446 ASP A CA 1
ATOM 12048 C C . ASP C 1 449 ? -19.474 -13.818 -2.459 1.00 15.44 446 ASP A C 1
ATOM 12049 O O . ASP C 1 449 ? -18.711 -14.372 -1.669 1.00 13.70 446 ASP A O 1
ATOM 12054 N N . PRO C 1 450 ? -19.005 -13.170 -3.567 1.00 14.56 447 PRO A N 1
ATOM 12055 C CA . PRO C 1 450 ? -17.602 -13.194 -3.935 1.00 13.87 447 PRO A CA 1
ATOM 12056 C C . PRO C 1 450 ? -16.689 -12.490 -2.928 1.00 15.21 447 PRO A C 1
ATOM 12057 O O . PRO C 1 450 ? -15.464 -12.714 -2.912 1.00 19.28 447 PRO A O 1
ATOM 12061 N N . PHE C 1 451 ? -17.226 -11.515 -2.172 1.00 15.54 448 PHE A N 1
ATOM 12062 C CA . PHE C 1 451 ? -16.462 -10.874 -1.080 1.00 15.19 448 PHE A CA 1
ATOM 12063 C C . PHE C 1 451 ? -16.243 -11.819 0.131 1.00 14.42 448 PHE A C 1
ATOM 12064 O O . PHE C 1 451 ? -15.305 -11.659 0.909 1.00 17.15 448 PHE A O 1
ATOM 12072 N N . ALA C 1 452 ? -17.094 -12.833 0.294 1.00 13.83 449 ALA A N 1
ATOM 12073 C CA . ALA C 1 452 ? -17.039 -13.748 1.422 1.00 15.99 449 ALA A CA 1
ATOM 12074 C C . ALA C 1 452 ? -16.430 -15.118 1.044 1.00 17.60 449 ALA A C 1
ATOM 12075 O O . ALA C 1 452 ? -15.776 -15.760 1.867 1.00 19.45 449 ALA A O 1
ATOM 12077 N N . VAL C 1 453 ? -16.710 -15.597 -0.177 1.00 18.38 450 VAL A N 1
ATOM 12078 C CA . VAL C 1 453 ? -16.363 -16.928 -0.663 1.00 17.18 450 VAL A CA 1
ATOM 12079 C C . VAL C 1 453 ? -15.578 -16.781 -1.958 1.00 17.64 450 VAL A C 1
ATOM 12080 O O . VAL C 1 453 ? -16.131 -16.336 -2.965 1.00 15.85 450 VAL A O 1
ATOM 12084 N N . THR C 1 454 ? -14.283 -17.139 -1.899 1.00 18.51 451 THR A N 1
ATOM 12085 C CA . THR C 1 454 ? -13.364 -16.999 -3.013 1.00 17.36 451 THR A CA 1
ATOM 12086 C C . THR C 1 454 ? -12.921 -18.350 -3.638 1.00 19.38 451 THR A C 1
ATOM 12087 O O . THR C 1 454 ? -12.095 -18.321 -4.553 1.00 24.80 451 THR A O 1
ATOM 12091 N N . ASP C 1 455 ? -13.536 -19.491 -3.247 1.00 21.81 452 ASP A N 1
ATOM 12092 C CA . ASP C 1 455 ? -13.083 -20.876 -3.452 1.00 23.12 452 ASP A CA 1
ATOM 12093 C C . ASP C 1 455 ? -14.192 -21.730 -4.105 1.00 20.72 452 ASP A C 1
ATOM 12094 O O . ASP C 1 455 ? -14.129 -22.977 -4.170 1.00 18.91 452 ASP A O 1
ATOM 12099 N N . ALA C 1 456 ? -15.213 -21.044 -4.634 1.00 19.94 453 ALA A N 1
ATOM 12100 C CA . ALA C 1 456 ? -16.353 -21.697 -5.285 1.00 21.78 453 ALA A CA 1
ATOM 12101 C C . ALA C 1 456 ? -17.095 -22.660 -4.352 1.00 18.48 453 ALA A C 1
ATOM 12102 O O . ALA C 1 456 ? -17.587 -23.685 -4.801 1.00 16.62 453 ALA A O 1
ATOM 12104 N N . GLY C 1 457 ? -17.260 -22.249 -3.096 1.00 17.86 454 GLY A N 1
ATOM 12105 C CA . GLY C 1 457 ? -17.946 -23.020 -2.073 1.00 18.41 454 GLY A CA 1
ATOM 12106 C C . GLY C 1 457 ? -17.038 -24.132 -1.548 1.00 19.93 454 GLY A C 1
ATOM 12107 O O . GLY C 1 457 ? -17.487 -25.256 -1.354 1.00 20.21 454 GLY A O 1
ATOM 12108 N N . GLY C 1 458 ? -15.727 -23.864 -1.427 1.00 21.30 455 GLY A N 1
ATOM 12109 C CA . GLY C 1 458 ? -14.810 -24.882 -0.882 1.00 20.08 455 GLY A CA 1
ATOM 12110 C C . GLY C 1 458 ? -14.406 -26.012 -1.857 1.00 20.80 455 GLY A C 1
ATOM 12111 O O . GLY C 1 458 ? -14.172 -27.130 -1.400 1.00 24.54 455 GLY A O 1
ATOM 12112 N N . ALA C 1 459 ? -14.206 -25.701 -3.170 1.00 17.52 456 ALA A N 1
ATOM 12113 C CA . ALA C 1 459 ? -13.976 -26.678 -4.226 1.00 14.66 456 ALA A CA 1
ATOM 12114 C C . ALA C 1 459 ? -12.680 -26.361 -4.968 1.00 14.04 456 ALA A C 1
ATOM 12115 O O . ALA C 1 459 ? -11.961 -27.245 -5.361 1.00 13.79 456 ALA A O 1
ATOM 12117 N N . PHE C 1 460 ? -12.346 -25.087 -5.132 1.00 16.57 457 PHE A N 1
ATOM 12118 C CA . PHE C 1 460 ? -11.264 -24.655 -6.010 1.00 17.75 457 PHE A CA 1
ATOM 12119 C C . PHE C 1 460 ? -10.317 -23.768 -5.180 1.00 18.56 457 PHE A C 1
ATOM 12120 O O . PHE C 1 460 ? -10.781 -22.964 -4.371 1.00 23.34 457 PHE A O 1
ATOM 12128 N N . PRO C 1 461 ? -8.989 -23.746 -5.474 1.00 16.30 458 PRO A N 1
ATOM 12129 C CA . PRO C 1 461 ? -8.071 -22.866 -4.754 1.00 14.62 458 PRO A CA 1
ATOM 12130 C C . PRO C 1 461 ? -8.495 -21.412 -4.896 1.00 14.77 458 PRO A C 1
ATOM 12131 O O . PRO C 1 461 ? -8.805 -20.973 -6.018 1.00 14.14 458 PRO A O 1
ATOM 12135 N N . SER C 1 462 ? -8.550 -20.679 -3.772 1.00 14.65 459 SER A N 1
ATOM 12136 C CA . SER C 1 462 ? -8.987 -19.292 -3.865 1.00 14.39 459 SER A CA 1
ATOM 12137 C C . SER C 1 462 ? -8.140 -18.519 -4.881 1.00 13.40 459 SER A C 1
ATOM 12138 O O . SER C 1 462 ? -6.902 -18.609 -4.869 1.00 13.00 459 SER A O 1
ATOM 12141 N N . GLY C 1 463 ? -8.820 -17.677 -5.694 1.00 13.77 460 GLY A N 1
ATOM 12142 C CA . GLY C 1 463 ? -8.185 -16.853 -6.737 1.00 12.70 460 GLY A CA 1
ATOM 12143 C C . GLY C 1 463 ? -8.439 -17.388 -8.155 1.00 12.38 460 GLY A C 1
ATOM 12144 O O . GLY C 1 463 ? -8.046 -16.757 -9.144 1.00 11.05 460 GLY A O 1
ATOM 12145 N N . ASP C 1 464 ? -9.064 -18.582 -8.239 1.00 12.14 461 ASP A N 1
ATOM 12146 C CA . ASP C 1 464 ? -9.242 -19.251 -9.515 1.00 13.49 461 ASP A CA 1
ATOM 12147 C C . ASP C 1 464 ? -10.469 -18.680 -10.263 1.00 13.44 461 ASP A C 1
ATOM 12148 O O . ASP C 1 464 ? -10.331 -18.198 -11.402 1.00 10.87 461 ASP A O 1
ATOM 12153 N N . PRO C 1 465 ? -11.706 -18.703 -9.662 1.00 12.93 462 PRO A N 1
ATOM 12154 C CA . PRO C 1 465 ? -12.950 -18.536 -10.434 1.00 13.02 462 PRO A CA 1
ATOM 12155 C C . PRO C 1 465 ? -13.382 -17.141 -10.877 1.00 12.70 462 PRO A C 1
ATOM 12156 O O . PRO C 1 465 ? -14.316 -17.061 -11.661 1.00 13.79 462 PRO A O 1
ATOM 12160 N N . PHE C 1 466 ? -12.763 -16.068 -10.330 1.00 13.49 463 PHE A N 1
ATOM 12161 C CA . PHE C 1 466 ? -13.107 -14.698 -10.684 1.00 11.34 463 PHE A CA 1
ATOM 12162 C C . PHE C 1 466 ? -11.921 -13.799 -10.437 1.00 11.19 463 PHE A C 1
ATOM 12163 O O . PHE C 1 466 ? -11.203 -13.981 -9.434 1.00 11.49 463 PHE A O 1
ATOM 12171 N N . LEU C 1 467 ? -11.732 -12.931 -11.459 1.00 11.09 464 LEU A N 1
ATOM 12172 C CA . LEU C 1 467 ? -10.698 -11.903 -11.540 1.00 12.20 464 LEU A CA 1
ATOM 12173 C C . LEU C 1 467 ? -11.163 -10.513 -11.067 1.00 13.23 464 LEU A C 1
ATOM 12174 O O . LEU C 1 467 ? -10.324 -9.739 -10.567 1.00 12.73 464 LEU A O 1
ATOM 12179 N N . VAL C 1 468 ? -12.479 -10.214 -11.204 1.00 12.40 465 VAL A N 1
ATOM 12180 C CA . VAL C 1 468 ? -13.008 -8.955 -10.724 1.00 13.35 465 VAL A CA 1
ATOM 12181 C C . VAL C 1 468 ? -14.111 -9.228 -9.704 1.00 13.93 465 VAL A C 1
ATOM 12182 O O . VAL C 1 468 ? -14.794 -10.283 -9.736 1.00 12.96 465 VAL A O 1
ATOM 12186 N N . TYR C 1 469 ? -14.311 -8.200 -8.851 1.00 12.56 466 TYR A N 1
ATOM 12187 C CA . TYR C 1 469 ? -15.414 -8.267 -7.913 1.00 12.18 466 TYR A CA 1
ATOM 12188 C C . TYR C 1 469 ? -16.544 -7.364 -8.383 1.00 11.26 466 TYR A C 1
ATOM 12189 O O . TYR C 1 469 ? -16.280 -6.413 -9.098 1.00 11.98 466 TYR A O 1
ATOM 12198 N N . PRO C 1 470 ? -17.810 -7.585 -7.958 1.00 11.19 467 PRO A N 1
ATOM 12199 C CA . PRO C 1 470 ? -18.926 -6.714 -8.325 1.00 11.46 467 PRO A CA 1
ATOM 12200 C C . PRO C 1 470 ? -19.195 -5.554 -7.364 1.00 12.75 467 PRO A C 1
ATOM 12201 O O . PRO C 1 470 ? -19.750 -5.760 -6.266 1.00 16.08 467 PRO A O 1
ATOM 12205 N N . GLY C 1 471 ? -18.806 -4.339 -7.800 1.00 12.92 468 GLY A N 1
ATOM 12206 C CA . GLY C 1 471 ? -19.077 -3.113 -7.054 1.00 13.44 468 GLY A CA 1
ATOM 12207 C C . GLY C 1 471 ? -20.578 -2.859 -6.911 1.00 14.00 468 GLY A C 1
ATOM 12208 O O . GLY C 1 471 ? -21.347 -3.289 -7.747 1.00 14.80 468 GLY A O 1
ATOM 12209 N N . ALA C 1 472 ? -20.987 -2.119 -5.873 1.00 15.86 469 ALA A N 1
ATOM 12210 C CA . ALA C 1 472 ? -22.389 -1.907 -5.522 1.00 16.75 469 ALA A CA 1
ATOM 12211 C C . ALA C 1 472 ? -23.041 -0.950 -6.532 1.00 21.34 469 ALA A C 1
ATOM 12212 O O . ALA C 1 472 ? -24.237 -1.046 -6.766 1.00 23.87 469 ALA A O 1
ATOM 12214 N N . ASP C 1 473 ? -22.243 -0.055 -7.156 1.00 24.17 470 ASP A N 1
ATOM 12215 C CA . ASP C 1 473 ? -22.671 0.840 -8.231 1.00 22.17 470 ASP A CA 1
ATOM 12216 C C . ASP C 1 473 ? -22.840 0.085 -9.564 1.00 22.15 470 ASP A C 1
ATOM 12217 O O . ASP C 1 473 ? -23.193 0.677 -10.570 1.00 24.62 470 ASP A O 1
ATOM 12222 N N . GLY C 1 474 ? -22.554 -1.216 -9.648 1.00 19.92 471 GLY A N 1
ATOM 12223 C CA . GLY C 1 474 ? -22.629 -1.924 -10.933 1.00 16.47 471 GLY A CA 1
ATOM 12224 C C . GLY C 1 474 ? -21.367 -1.854 -11.770 1.00 14.78 471 GLY A C 1
ATOM 12225 O O . GLY C 1 474 ? -21.415 -2.109 -12.965 1.00 16.98 471 GLY A O 1
ATOM 12226 N N . GLN C 1 475 ? -20.264 -1.427 -11.158 1.00 16.08 472 GLN A N 1
ATOM 12227 C CA . GLN C 1 475 ? -18.965 -1.280 -11.805 1.00 18.27 472 GLN A CA 1
ATOM 12228 C C . GLN C 1 475 ? -18.046 -2.370 -11.249 1.00 17.91 472 GLN A C 1
ATOM 12229 O O . GLN C 1 475 ? -18.227 -2.812 -10.101 1.00 17.78 472 GLN A O 1
ATOM 12235 N N . PRO C 1 476 ? -17.152 -2.957 -12.079 1.00 15.64 473 PRO A N 1
ATOM 12236 C CA . PRO C 1 476 ? -16.254 -3.992 -11.596 1.00 16.74 473 PRO A CA 1
ATOM 12237 C C . PRO C 1 476 ? -15.229 -3.314 -10.701 1.00 15.93 473 PRO A C 1
ATOM 12238 O O . PRO C 1 476 ? -14.985 -2.139 -10.827 1.00 13.54 473 PRO A O 1
ATOM 12242 N N . LEU C 1 477 ? -14.812 -4.040 -9.657 1.00 19.49 474 LEU A N 1
ATOM 12243 C CA . LEU C 1 477 ? -13.671 -3.695 -8.796 1.00 17.75 474 LEU A CA 1
ATOM 12244 C C . LEU C 1 477 ? -12.453 -4.541 -9.221 1.00 15.49 474 LEU A C 1
ATOM 12245 O O . LEU C 1 477 ? -12.554 -5.757 -9.403 1.00 14.02 474 LEU A O 1
ATOM 12250 N N . ASN C 1 478 ? -11.321 -3.859 -9.394 1.00 15.60 475 ASN A N 1
ATOM 12251 C CA . ASN C 1 478 ? -10.035 -4.423 -9.771 1.00 16.29 475 ASN A CA 1
ATOM 12252 C C . ASN C 1 478 ? -9.536 -5.366 -8.667 1.00 15.32 475 ASN A C 1
ATOM 12253 O O . ASN C 1 478 ? -10.042 -5.333 -7.539 1.00 13.12 475 ASN A O 1
ATOM 12258 N N . SER C 1 479 ? -8.553 -6.228 -9.044 1.00 14.44 476 SER A N 1
ATOM 12259 C CA . SER C 1 479 ? -7.922 -7.160 -8.128 1.00 13.94 476 SER A CA 1
ATOM 12260 C C . SER C 1 479 ? -6.406 -7.009 -8.210 1.00 13.77 476 SER A C 1
ATOM 12261 O O . SER C 1 479 ? -5.837 -6.557 -9.209 1.00 15.69 476 SER A O 1
ATOM 12264 N N . LEU C 1 480 ? -5.715 -7.414 -7.153 1.00 13.51 477 LEU A N 1
ATOM 12265 C CA . LEU C 1 480 ? -4.261 -7.450 -7.227 1.00 13.92 477 LEU A CA 1
ATOM 12266 C C . LEU C 1 480 ? -3.777 -8.462 -8.279 1.00 12.82 477 LEU A C 1
ATOM 12267 O O . LEU C 1 480 ? -2.756 -8.273 -8.903 1.00 12.88 477 LEU A O 1
ATOM 12272 N N . ARG C 1 481 ? -4.523 -9.548 -8.490 1.00 13.38 478 ARG A N 1
ATOM 12273 C CA . ARG C 1 481 ? -4.188 -10.547 -9.511 1.00 15.13 478 ARG A CA 1
ATOM 12274 C C . ARG C 1 481 ? -4.186 -9.909 -10.914 1.00 16.68 478 ARG A C 1
ATOM 12275 O O . ARG C 1 481 ? -3.230 -10.043 -11.700 1.00 15.72 478 ARG A O 1
ATOM 12283 N N . ASN C 1 482 ? -5.271 -9.208 -11.221 1.00 16.64 479 ASN A N 1
ATOM 12284 C CA . ASN C 1 482 ? -5.315 -8.497 -12.497 1.00 17.91 479 ASN A CA 1
ATOM 12285 C C . ASN C 1 482 ? -4.144 -7.516 -12.629 1.00 15.67 479 ASN A C 1
ATOM 12286 O O . ASN C 1 482 ? -3.520 -7.421 -13.671 1.00 15.89 479 ASN A O 1
ATOM 12291 N N . GLU C 1 483 ? -3.879 -6.719 -11.610 1.00 16.05 480 GLU A N 1
ATOM 12292 C CA . GLU C 1 483 ? -2.837 -5.703 -11.768 1.00 15.62 480 GLU A CA 1
ATOM 12293 C C . GLU C 1 483 ? -1.462 -6.320 -11.990 1.00 16.22 480 GLU A C 1
ATOM 12294 O O . GLU C 1 483 ? -0.591 -5.691 -12.660 1.00 14.73 480 GLU A O 1
ATOM 12300 N N . VAL C 1 484 ? -1.242 -7.488 -11.341 1.00 16.23 481 VAL A N 1
ATOM 12301 C CA . VAL C 1 484 ? 0.011 -8.242 -11.521 1.00 17.00 481 VAL A CA 1
ATOM 12302 C C . VAL C 1 484 ? 0.103 -8.913 -12.898 1.00 15.16 481 VAL A C 1
ATOM 12303 O O . VAL C 1 484 ? 1.155 -8.934 -13.545 1.00 14.94 481 VAL A O 1
ATOM 12307 N N . GLN C 1 485 ? -1.016 -9.464 -13.366 1.00 15.64 482 GLN A N 1
ATOM 12308 C CA . GLN C 1 485 ? -1.072 -9.991 -14.724 1.00 16.49 482 GLN A CA 1
ATOM 12309 C C . GLN C 1 485 ? -0.688 -8.896 -15.723 1.00 15.41 482 GLN A C 1
ATOM 12310 O O . GLN C 1 485 ? -0.036 -9.224 -16.694 1.00 16.15 482 GLN A O 1
ATOM 12316 N N . ARG C 1 486 ? -1.082 -7.621 -15.480 1.00 15.27 483 ARG A N 1
ATOM 12317 C CA . ARG C 1 486 ? -0.763 -6.487 -16.347 1.00 16.60 483 ARG A CA 1
ATOM 12318 C C . ARG C 1 486 ? 0.742 -6.190 -16.385 1.00 18.34 483 ARG A C 1
ATOM 12319 O O . ARG C 1 486 ? 1.270 -5.762 -17.447 1.00 16.85 483 ARG A O 1
ATOM 12327 N N . LEU C 1 487 ? 1.430 -6.396 -15.228 1.00 16.22 484 LEU A N 1
ATOM 12328 C CA . LEU C 1 487 ? 2.877 -6.225 -15.237 1.00 16.06 484 LEU A CA 1
ATOM 12329 C C . LEU C 1 487 ? 3.479 -7.211 -16.223 1.00 16.26 484 LEU A C 1
ATOM 12330 O O . LEU C 1 487 ? 4.394 -6.852 -16.942 1.00 18.65 484 LEU A O 1
ATOM 12335 N N . GLY C 1 488 ? 2.971 -8.443 -16.205 1.00 18.13 485 GLY A N 1
ATOM 12336 C CA . GLY C 1 488 ? 3.440 -9.528 -17.076 1.00 18.08 485 GLY A CA 1
ATOM 12337 C C . GLY C 1 488 ? 3.090 -9.267 -18.525 1.00 19.27 485 GLY A C 1
ATOM 12338 O O . GLY C 1 488 ? 3.900 -9.561 -19.409 1.00 21.51 485 GLY A O 1
ATOM 12339 N N . PHE C 1 489 ? 1.928 -8.617 -18.764 1.00 19.54 486 PHE A N 1
ATOM 12340 C CA . PHE C 1 489 ? 1.604 -8.181 -20.130 1.00 20.11 486 PHE A CA 1
ATOM 12341 C C . PHE C 1 489 ? 2.542 -7.036 -20.585 1.00 18.59 486 PHE A C 1
ATOM 12342 O O . PHE C 1 489 ? 2.821 -6.955 -21.788 1.00 15.96 486 PHE A O 1
ATOM 12350 N N . GLY C 1 490 ? 3.024 -6.166 -19.656 1.00 17.34 487 GLY A N 1
ATOM 12351 C CA . GLY C 1 490 ? 3.957 -5.104 -19.998 1.00 16.44 487 GLY A CA 1
ATOM 12352 C C . GLY C 1 490 ? 5.358 -5.667 -20.255 1.00 19.21 487 GLY A C 1
ATOM 12353 O O . GLY C 1 490 ? 6.149 -5.100 -21.005 1.00 21.89 487 GLY A O 1
ATOM 12354 N N . ASP C 1 491 ? 5.686 -6.788 -19.612 1.00 20.60 488 ASP A N 1
ATOM 12355 C CA . ASP C 1 491 ? 6.911 -7.534 -19.914 1.00 21.92 488 ASP A CA 1
ATOM 12356 C C . ASP C 1 491 ? 6.880 -8.025 -21.373 1.00 18.33 488 ASP A C 1
ATOM 12357 O O . ASP C 1 491 ? 7.780 -7.757 -22.139 1.00 16.45 488 ASP A O 1
ATOM 12362 N N . LEU C 1 492 ? 5.830 -8.767 -21.751 1.00 19.48 489 LEU A N 1
ATOM 12363 C CA . LEU C 1 492 ? 5.582 -9.209 -23.135 1.00 20.25 489 LEU A CA 1
ATOM 12364 C C . LEU C 1 492 ? 5.774 -8.093 -24.166 1.00 20.20 489 LEU A C 1
ATOM 12365 O O . LEU C 1 492 ? 6.453 -8.271 -25.195 1.00 23.75 489 LEU A O 1
ATOM 12370 N N . ALA C 1 493 ? 5.129 -6.968 -23.885 1.00 18.26 490 ALA A N 1
ATOM 12371 C CA . ALA C 1 493 ? 5.029 -5.892 -24.846 1.00 19.79 490 ALA A CA 1
ATOM 12372 C C . ALA C 1 493 ? 6.389 -5.237 -25.061 1.00 21.19 490 ALA A C 1
ATOM 12373 O O . ALA C 1 493 ? 6.668 -4.806 -26.184 1.00 22.85 490 ALA A O 1
ATOM 12375 N N . VAL C 1 494 ? 7.195 -5.044 -23.995 1.00 19.61 491 VAL A N 1
ATOM 12376 C CA . VAL C 1 494 ? 8.482 -4.388 -24.214 1.00 18.62 491 VAL A CA 1
ATOM 12377 C C . VAL C 1 494 ? 9.484 -5.327 -24.906 1.00 16.13 491 VAL A C 1
ATOM 12378 O O . VAL C 1 494 ? 10.375 -4.858 -25.574 1.00 13.72 491 VAL A O 1
ATOM 12382 N N . LEU C 1 495 ? 9.295 -6.652 -24.768 1.00 18.84 492 LEU A N 1
ATOM 12383 C CA . LEU C 1 495 ? 9.999 -7.712 -25.515 1.00 18.75 492 LEU A CA 1
ATOM 12384 C C . LEU C 1 495 ? 9.638 -7.724 -27.008 1.00 19.47 492 LEU A C 1
ATOM 12385 O O . LEU C 1 495 ? 10.545 -7.812 -27.847 1.00 24.01 492 LEU A O 1
ATOM 12390 N N . GLN C 1 496 ? 8.340 -7.639 -27.344 1.00 16.09 493 GLN A N 1
ATOM 12391 C CA . GLN C 1 496 ? 7.928 -7.540 -28.731 1.00 14.99 493 GLN A CA 1
ATOM 12392 C C . GLN C 1 496 ? 8.399 -6.228 -29.359 1.00 15.65 493 GLN A C 1
ATOM 12393 O O . GLN C 1 496 ? 8.672 -6.176 -30.554 1.00 16.16 493 GLN A O 1
ATOM 12399 N N . GLN C 1 497 ? 8.451 -5.160 -28.566 1.00 15.72 494 GLN A N 1
ATOM 12400 C CA . GLN C 1 497 ? 9.012 -3.899 -29.024 1.00 17.92 494 GLN A CA 1
ATOM 12401 C C . GLN C 1 497 ? 10.543 -3.980 -29.223 1.00 20.88 494 GLN A C 1
ATOM 12402 O O . GLN C 1 497 ? 11.101 -3.401 -30.171 1.00 18.01 494 GLN A O 1
ATOM 12408 N N . LEU C 1 498 ? 11.250 -4.706 -28.345 1.00 21.63 495 LEU A N 1
ATOM 12409 C CA . LEU C 1 498 ? 12.693 -4.806 -28.511 1.00 24.30 495 LEU A CA 1
ATOM 12410 C C . LEU C 1 498 ? 13.046 -5.672 -29.728 1.00 23.95 495 LEU A C 1
ATOM 12411 O O . LEU C 1 498 ? 14.059 -5.422 -30.369 1.00 23.21 495 LEU A O 1
ATOM 12416 N N . GLU C 1 499 ? 12.181 -6.640 -30.051 1.00 21.95 496 GLU A N 1
ATOM 12417 C CA . GLU C 1 499 ? 12.364 -7.520 -31.188 1.00 22.20 496 GLU A CA 1
ATOM 12418 C C . GLU C 1 499 ? 12.030 -6.804 -32.503 1.00 25.94 496 GLU A C 1
ATOM 12419 O O . GLU C 1 499 ? 12.437 -7.255 -33.585 1.00 31.26 496 GLU A O 1
ATOM 12425 N N . ALA C 1 500 ? 11.290 -5.687 -32.448 1.00 26.83 497 ALA A N 1
ATOM 12426 C CA . ALA C 1 500 ? 11.048 -4.874 -33.636 1.00 23.96 497 ALA A CA 1
ATOM 12427 C C . ALA C 1 500 ? 12.338 -4.078 -33.954 1.00 25.36 497 ALA A C 1
ATOM 12428 O O . ALA C 1 500 ? 12.735 -3.860 -35.123 1.00 20.44 497 ALA A O 1
ATOM 12430 N N . LEU C 1 501 ? 12.975 -3.602 -32.873 1.00 25.97 498 LEU A N 1
ATOM 12431 C CA . LEU C 1 501 ? 14.290 -2.963 -32.935 1.00 28.70 498 LEU A CA 1
ATOM 12432 C C . LEU C 1 501 ? 15.400 -3.948 -33.366 1.00 27.04 498 LEU A C 1
ATOM 12433 O O . LEU C 1 501 ? 15.978 -3.822 -34.399 1.00 30.45 498 LEU A O 1
ATOM 12438 N N . LYS C 1 502 ? 15.753 -4.929 -32.545 1.00 28.46 499 LYS A N 1
ATOM 12439 C CA . LYS C 1 502 ? 16.804 -5.880 -32.846 1.00 29.19 499 LYS A CA 1
ATOM 12440 C C . LYS C 1 502 ? 16.057 -7.134 -33.281 1.00 31.04 499 LYS A C 1
ATOM 12441 O O . LYS C 1 502 ? 14.835 -7.142 -33.363 1.00 46.05 499 LYS A O 1
ATOM 12447 N N . GLY C 1 503 ? 16.641 -8.265 -33.523 1.00 24.03 500 GLY A N 1
ATOM 12448 C CA . GLY C 1 503 ? 15.622 -9.236 -33.922 1.00 20.58 500 GLY A CA 1
ATOM 12449 C C . GLY C 1 503 ? 15.159 -10.063 -32.737 1.00 18.13 500 GLY A C 1
ATOM 12450 O O . GLY C 1 503 ? 15.560 -9.805 -31.622 1.00 14.88 500 GLY A O 1
ATOM 12451 N N . ARG C 1 504 ? 14.469 -11.167 -33.017 1.00 22.30 501 ARG A N 1
ATOM 12452 C CA . ARG C 1 504 ? 14.055 -12.131 -32.003 1.00 21.16 501 ARG A CA 1
ATOM 12453 C C . ARG C 1 504 ? 15.264 -12.876 -31.458 1.00 21.85 501 ARG A C 1
ATOM 12454 O O . ARG C 1 504 ? 15.222 -13.134 -30.269 1.00 20.87 501 ARG A O 1
ATOM 12462 N N . PRO C 1 505 ? 16.245 -13.384 -32.285 1.00 22.58 502 PRO A N 1
ATOM 12463 C CA . PRO C 1 505 ? 17.515 -13.939 -31.732 1.00 19.63 502 PRO A CA 1
ATOM 12464 C C . PRO C 1 505 ? 18.055 -13.113 -30.560 1.00 17.42 502 PRO A C 1
ATOM 12465 O O . PRO C 1 505 ? 18.261 -13.688 -29.502 1.00 17.80 502 PRO A O 1
ATOM 12469 N N . PHE C 1 506 ? 18.230 -11.790 -30.739 1.00 18.08 503 PHE A N 1
ATOM 12470 C CA . PHE C 1 506 ? 18.836 -10.884 -29.756 1.00 18.78 503 PHE A CA 1
ATOM 12471 C C . PHE C 1 506 ? 18.105 -10.985 -28.387 1.00 25.18 503 PHE A C 1
ATOM 12472 O O . PHE C 1 506 ? 18.763 -11.023 -27.328 1.00 28.24 503 PHE A O 1
ATOM 12480 N N . VAL C 1 507 ? 16.745 -11.037 -28.410 1.00 24.90 504 VAL A N 1
ATOM 12481 C CA . VAL C 1 507 ? 15.871 -10.952 -27.250 1.00 23.52 504 VAL A CA 1
ATOM 12482 C C . VAL C 1 507 ? 15.838 -12.298 -26.522 1.00 22.98 504 VAL A C 1
ATOM 12483 O O . VAL C 1 507 ? 15.761 -12.349 -25.291 1.00 18.25 504 VAL A O 1
ATOM 12487 N N . GLU C 1 508 ? 15.821 -13.391 -27.293 1.00 25.69 505 GLU A N 1
ATOM 12488 C CA . GLU C 1 508 ? 15.897 -14.725 -26.724 1.00 25.36 505 GLU A CA 1
ATOM 12489 C C . GLU C 1 508 ? 17.201 -14.864 -25.944 1.00 26.55 505 GLU A C 1
ATOM 12490 O O . GLU C 1 508 ? 17.169 -15.351 -24.819 1.00 27.53 505 GLU A O 1
ATOM 12496 N N . ARG C 1 509 ? 18.336 -14.432 -26.521 1.00 28.17 506 ARG A N 1
ATOM 12497 C CA . ARG C 1 509 ? 19.631 -14.470 -25.822 1.00 32.47 506 ARG A CA 1
ATOM 12498 C C . ARG C 1 509 ? 19.605 -13.677 -24.515 1.00 29.51 506 ARG A C 1
ATOM 12499 O O . ARG C 1 509 ? 20.264 -14.036 -23.541 1.00 28.47 506 ARG A O 1
ATOM 12507 N N . LEU C 1 510 ? 18.905 -12.543 -24.527 1.00 32.67 507 LEU A N 1
ATOM 12508 C CA . LEU C 1 510 ? 18.872 -11.640 -23.381 1.00 31.64 507 LEU A CA 1
ATOM 12509 C C . LEU C 1 510 ? 18.016 -12.256 -22.240 1.00 26.49 507 LEU A C 1
ATOM 12510 O O . LEU C 1 510 ? 18.391 -12.263 -21.066 1.00 24.45 507 LEU A O 1
ATOM 12515 N N . ILE C 1 511 ? 16.850 -12.807 -22.586 1.00 22.15 508 ILE A N 1
ATOM 12516 C CA . ILE C 1 511 ? 16.054 -13.568 -21.643 1.00 21.28 508 ILE A CA 1
ATOM 12517 C C . ILE C 1 511 ? 16.914 -14.662 -20.997 1.00 22.93 508 ILE A C 1
ATOM 12518 O O . ILE C 1 511 ? 16.829 -14.814 -19.769 1.00 21.59 508 ILE A O 1
ATOM 12523 N N . ASP C 1 512 ? 17.692 -15.417 -21.803 1.00 23.67 509 ASP A N 1
ATOM 12524 C CA . ASP C 1 512 ? 18.373 -16.630 -21.334 1.00 22.31 509 ASP A CA 1
ATOM 12525 C C . ASP C 1 512 ? 19.519 -16.234 -20.404 1.00 22.17 509 ASP A C 1
ATOM 12526 O O . ASP C 1 512 ? 19.660 -16.783 -19.313 1.00 23.03 509 ASP A O 1
ATOM 12531 N N . VAL C 1 513 ? 20.223 -15.160 -20.760 1.00 23.78 510 VAL A N 1
ATOM 12532 C CA . VAL C 1 513 ? 21.352 -14.675 -19.987 1.00 25.53 510 VAL A CA 1
ATOM 12533 C C . VAL C 1 513 ? 20.876 -14.050 -18.671 1.00 27.19 510 VAL A C 1
ATOM 12534 O O . VAL C 1 513 ? 21.532 -14.251 -17.678 1.00 37.58 510 VAL A O 1
ATOM 12538 N N . THR C 1 514 ? 19.803 -13.252 -18.623 1.00 29.40 511 THR A N 1
ATOM 12539 C CA . THR C 1 514 ? 19.290 -12.676 -17.361 1.00 25.72 511 THR A CA 1
ATOM 12540 C C . THR C 1 514 ? 18.674 -13.720 -16.407 1.00 26.93 511 THR A C 1
ATOM 12541 O O . THR C 1 514 ? 18.697 -13.570 -15.185 1.00 32.09 511 THR A O 1
ATOM 12545 N N . ALA C 1 515 ? 18.079 -14.773 -16.971 1.00 26.27 512 ALA A N 1
ATOM 12546 C CA . ALA C 1 515 ? 17.451 -15.834 -16.215 1.00 28.93 512 ALA A CA 1
ATOM 12547 C C . ALA C 1 515 ? 18.478 -16.824 -15.615 1.00 35.34 512 ALA A C 1
ATOM 12548 O O . ALA C 1 515 ? 18.117 -17.551 -14.678 1.00 30.18 512 ALA A O 1
ATOM 12550 N N . GLY C 1 516 ? 19.730 -16.889 -16.139 1.00 34.24 513 GLY A N 1
ATOM 12551 C CA . GLY C 1 516 ? 20.631 -17.999 -15.852 1.00 27.14 513 GLY A CA 1
ATOM 12552 C C . GLY C 1 516 ? 20.326 -19.255 -16.680 1.00 27.34 513 GLY A C 1
ATOM 12553 O O . GLY C 1 516 ? 21.049 -20.228 -16.597 1.00 28.30 513 GLY A O 1
ATOM 12554 N N . MET C 1 517 ? 19.288 -19.275 -17.528 1.00 28.19 514 MET A N 1
ATOM 12555 C CA . MET C 1 517 ? 18.813 -20.528 -18.133 1.00 26.29 514 MET A CA 1
ATOM 12556 C C . MET C 1 517 ? 17.760 -20.151 -19.193 1.00 25.98 514 MET A C 1
ATOM 12557 O O . MET C 1 517 ? 17.365 -18.994 -19.269 1.00 24.20 514 MET A O 1
ATOM 12562 N N . VAL C 1 518 ? 17.266 -21.132 -19.964 1.00 25.18 515 VAL A N 1
ATOM 12563 C CA . VAL C 1 518 ? 16.039 -20.990 -20.741 1.00 23.75 515 VAL A CA 1
ATOM 12564 C C . VAL C 1 518 ? 14.788 -21.136 -19.849 1.00 25.64 515 VAL A C 1
ATOM 12565 O O . VAL C 1 518 ? 14.348 -22.234 -19.425 1.00 25.54 515 VAL A O 1
ATOM 12569 N N . PRO C 1 519 ? 14.071 -20.031 -19.541 1.00 25.69 516 PRO A N 1
ATOM 12570 C CA . PRO C 1 519 ? 12.884 -20.193 -18.693 1.00 24.16 516 PRO A CA 1
ATOM 12571 C C . PRO C 1 519 ? 11.863 -21.085 -19.407 1.00 20.57 516 PRO A C 1
ATOM 12572 O O . PRO C 1 519 ? 11.591 -20.873 -20.579 1.00 22.64 516 PRO A O 1
ATOM 12576 N N . GLN C 1 520 ? 11.330 -22.059 -18.675 1.00 16.97 517 GLN A N 1
ATOM 12577 C CA . GLN C 1 520 ? 10.294 -22.963 -19.129 1.00 18.95 517 GLN A CA 1
ATOM 12578 C C . GLN C 1 520 ? 9.058 -22.760 -18.260 1.00 19.50 517 GLN A C 1
ATOM 12579 O O . GLN C 1 520 ? 9.186 -22.339 -17.109 1.00 19.93 517 GLN A O 1
ATOM 12585 N N . PHE C 1 521 ? 7.868 -23.070 -18.831 1.00 18.93 518 PHE A N 1
ATOM 12586 C CA . PHE C 1 521 ? 6.621 -23.085 -18.074 1.00 20.05 518 PHE A CA 1
ATOM 12587 C C . PHE C 1 521 ? 6.744 -23.871 -16.735 1.00 21.10 518 PHE A C 1
ATOM 12588 O O . PHE C 1 521 ? 6.346 -23.338 -15.683 1.00 26.77 518 PHE A O 1
ATOM 12596 N N . ASP C 1 522 ? 7.318 -25.098 -16.734 1.00 20.52 519 ASP A N 1
ATOM 12597 C CA . ASP C 1 522 ? 7.407 -25.936 -15.537 1.00 19.75 519 ASP A CA 1
ATOM 12598 C C . ASP C 1 522 ? 8.787 -25.886 -14.871 1.00 19.49 519 ASP A C 1
ATOM 12599 O O . ASP C 1 522 ? 9.081 -26.694 -13.984 1.00 21.70 519 ASP A O 1
ATOM 12604 N N . ASP C 1 523 ? 9.578 -24.867 -15.197 1.00 17.86 520 ASP A N 1
ATOM 12605 C CA . ASP C 1 523 ? 10.842 -24.661 -14.555 1.00 17.31 520 ASP A CA 1
ATOM 12606 C C . ASP C 1 523 ? 11.320 -23.245 -14.850 1.00 16.20 520 ASP A C 1
ATOM 12607 O O . ASP C 1 523 ? 12.067 -23.025 -15.786 1.00 16.20 520 ASP A O 1
ATOM 12612 N N . TYR C 1 524 ? 10.972 -22.268 -14.022 1.00 17.63 521 TYR A N 1
ATOM 12613 C CA . TYR C 1 524 ? 11.479 -20.892 -14.172 1.00 17.25 521 TYR A CA 1
ATOM 12614 C C . TYR C 1 524 ? 12.247 -20.523 -12.899 1.00 17.10 521 TYR A C 1
ATOM 12615 O O . TYR C 1 524 ? 12.200 -21.287 -11.914 1.00 17.44 521 TYR A O 1
ATOM 12624 N N . PRO C 1 525 ? 13.056 -19.429 -12.872 1.00 18.33 522 PRO A N 1
ATOM 12625 C CA . PRO C 1 525 ? 13.964 -19.189 -11.728 1.00 20.28 522 PRO A CA 1
ATOM 12626 C C . PRO C 1 525 ? 13.246 -19.079 -10.381 1.00 25.27 522 PRO A C 1
ATOM 12627 O O . PRO C 1 525 ? 12.241 -18.365 -10.278 1.00 21.46 522 PRO A O 1
ATOM 12631 N N . PRO C 1 526 ? 13.855 -19.622 -9.288 1.00 32.02 523 PRO A N 1
ATOM 12632 C CA . PRO C 1 526 ? 13.348 -19.402 -7.902 1.00 27.21 523 PRO A CA 1
ATOM 12633 C C . PRO C 1 526 ? 13.066 -17.964 -7.424 1.00 23.58 523 PRO A C 1
ATOM 12634 O O . PRO C 1 526 ? 12.035 -17.709 -6.818 1.00 25.07 523 PRO A O 1
ATOM 12638 N N . ASP C 1 527 ? 14.000 -17.034 -7.621 1.00 26.75 524 ASP A N 1
ATOM 12639 C CA . ASP C 1 527 ? 13.874 -15.610 -7.307 1.00 27.31 524 ASP A CA 1
ATOM 12640 C C . ASP C 1 527 ? 13.270 -14.814 -8.484 1.00 26.32 524 ASP A C 1
ATOM 12641 O O . ASP C 1 527 ? 13.381 -15.193 -9.651 1.00 24.37 524 ASP A O 1
ATOM 12646 N N . ALA C 1 528 ? 12.596 -13.695 -8.170 1.00 24.56 525 ALA A N 1
ATOM 12647 C CA . ALA C 1 528 ? 11.817 -12.922 -9.129 1.00 22.11 525 ALA A CA 1
ATOM 12648 C C . ALA C 1 528 ? 12.615 -11.732 -9.615 1.00 19.60 525 ALA A C 1
ATOM 12649 O O . ALA C 1 528 ? 12.263 -11.192 -10.660 1.00 20.42 525 ALA A O 1
ATOM 12651 N N . GLY C 1 529 ? 13.702 -11.385 -8.910 1.00 19.34 526 GLY A N 1
ATOM 12652 C CA . GLY C 1 529 ? 14.583 -10.252 -9.253 1.00 19.14 526 GLY A CA 1
ATOM 12653 C C . GLY C 1 529 ? 14.975 -10.164 -10.737 1.00 19.57 526 GLY A C 1
ATOM 12654 O O . GLY C 1 529 ? 14.967 -9.074 -11.284 1.00 21.97 526 GLY A O 1
ATOM 12655 N N . TRP C 1 530 ? 15.287 -11.276 -11.410 1.00 18.97 527 TRP A N 1
ATOM 12656 C CA . TRP C 1 530 ? 15.680 -11.245 -12.815 1.00 20.54 527 TRP A CA 1
ATOM 12657 C C . TRP C 1 530 ? 14.626 -10.684 -13.788 1.00 22.20 527 TRP A C 1
ATOM 12658 O O . TRP C 1 530 ? 15.017 -10.070 -14.771 1.00 21.01 527 TRP A O 1
ATOM 12669 N N . LEU C 1 531 ? 13.299 -10.796 -13.518 1.00 27.15 528 LEU A N 1
ATOM 12670 C CA . LEU C 1 531 ? 12.252 -10.142 -14.328 1.00 26.88 528 LEU A CA 1
ATOM 12671 C C . LEU C 1 531 ? 12.361 -8.615 -14.354 1.00 25.12 528 LEU A C 1
ATOM 12672 O O . LEU C 1 531 ? 12.171 -8.022 -15.420 1.00 31.80 528 LEU A O 1
ATOM 12677 N N . THR C 1 532 ? 12.600 -7.985 -13.191 1.00 22.88 529 THR A N 1
ATOM 12678 C CA . THR C 1 532 ? 12.736 -6.530 -13.058 1.00 23.60 529 THR A CA 1
ATOM 12679 C C . THR C 1 532 ? 13.943 -6.094 -13.865 1.00 26.62 529 THR A C 1
ATOM 12680 O O . THR C 1 532 ? 13.827 -5.164 -14.657 1.00 33.32 529 THR A O 1
ATOM 12684 N N . ARG C 1 533 ? 15.059 -6.828 -13.706 1.00 28.39 530 ARG A N 1
ATOM 12685 C CA . ARG C 1 533 ? 16.301 -6.558 -14.427 1.00 27.61 530 ARG A CA 1
ATOM 12686 C C . ARG C 1 533 ? 16.158 -6.699 -15.952 1.00 22.17 530 ARG A C 1
ATOM 12687 O O . ARG C 1 533 ? 16.582 -5.846 -16.709 1.00 22.26 530 ARG A O 1
ATOM 12695 N N . LEU C 1 534 ? 15.520 -7.758 -16.429 1.00 22.89 531 LEU A N 1
ATOM 12696 C CA . LEU C 1 534 ? 15.223 -7.916 -17.853 1.00 23.56 531 LEU A CA 1
ATOM 12697 C C . LEU C 1 534 ? 14.386 -6.768 -18.453 1.00 23.28 531 LEU A C 1
ATOM 12698 O O . LEU C 1 534 ? 14.622 -6.380 -19.590 1.00 23.96 531 LEU A O 1
ATOM 12703 N N . HIS C 1 535 ? 13.317 -6.346 -17.741 1.00 23.45 532 HIS A N 1
ATOM 12704 C CA . HIS C 1 535 ? 12.453 -5.229 -18.123 1.00 24.73 532 HIS A CA 1
ATOM 12705 C C . HIS C 1 535 ? 13.192 -3.875 -18.150 1.00 25.10 532 HIS A C 1
ATOM 12706 O O . HIS C 1 535 ? 12.981 -3.102 -19.077 1.00 27.28 532 HIS A O 1
ATOM 12713 N N . GLU C 1 536 ? 14.033 -3.562 -17.149 1.00 27.09 533 GLU A N 1
ATOM 12714 C CA . GLU C 1 536 ? 14.951 -2.414 -17.182 1.00 30.59 533 GLU A CA 1
ATOM 12715 C C . GLU C 1 536 ? 15.926 -2.477 -18.376 1.00 31.57 533 GLU A C 1
ATOM 12716 O O . GLU C 1 536 ? 16.208 -1.449 -19.036 1.00 32.71 533 GLU A O 1
ATOM 12722 N N . LYS C 1 537 ? 16.449 -3.670 -18.712 1.00 28.76 534 LYS A N 1
ATOM 12723 C CA . LYS C 1 537 ? 17.413 -3.722 -19.814 1.00 31.50 534 LYS A CA 1
ATOM 12724 C C . LYS C 1 537 ? 16.761 -3.428 -21.161 1.00 28.61 534 LYS A C 1
ATOM 12725 O O . LYS C 1 537 ? 17.338 -2.669 -21.966 1.00 26.16 534 LYS A O 1
ATOM 12731 N N . ALA C 1 538 ? 15.577 -4.057 -21.388 1.00 25.05 535 ALA A N 1
ATOM 12732 C CA . ALA C 1 538 ? 14.762 -3.861 -22.589 1.00 20.77 535 ALA A CA 1
ATOM 12733 C C . ALA C 1 538 ? 14.356 -2.404 -22.769 1.00 20.57 535 ALA A C 1
ATOM 12734 O O . ALA C 1 538 ? 14.443 -1.873 -23.878 1.00 21.58 535 ALA A O 1
ATOM 12736 N N . VAL C 1 539 ? 13.840 -1.789 -21.687 1.00 21.56 536 VAL A N 1
ATOM 12737 C CA . VAL C 1 539 ? 13.457 -0.370 -21.666 1.00 23.41 536 VAL A CA 1
ATOM 12738 C C . VAL C 1 539 ? 14.677 0.502 -21.949 1.00 21.33 536 VAL A C 1
ATOM 12739 O O . VAL C 1 539 ? 14.582 1.477 -22.655 1.00 23.43 536 VAL A O 1
ATOM 12743 N N . ALA C 1 540 ? 15.827 0.207 -21.352 1.00 26.07 537 ALA A N 1
ATOM 12744 C CA . ALA C 1 540 ? 17.009 1.048 -21.539 1.00 24.97 537 ALA A CA 1
ATOM 12745 C C . ALA C 1 540 ? 17.520 1.018 -22.986 1.00 24.59 537 ALA A C 1
ATOM 12746 O O . ALA C 1 540 ? 17.914 2.033 -23.562 1.00 25.51 537 ALA A O 1
ATOM 12748 N N . THR C 1 541 ? 17.540 -0.172 -23.596 1.00 27.17 538 THR A N 1
ATOM 12749 C CA . THR C 1 541 ? 17.905 -0.301 -25.015 1.00 27.63 538 THR A CA 1
ATOM 12750 C C . THR C 1 541 ? 16.935 0.529 -25.884 1.00 30.84 538 THR A C 1
ATOM 12751 O O . THR C 1 541 ? 17.373 1.332 -26.724 1.00 34.07 538 THR A O 1
ATOM 12755 N N . LEU C 1 542 ? 15.601 0.394 -25.683 1.00 26.49 539 LEU A N 1
ATOM 12756 C CA . LEU C 1 542 ? 14.696 1.110 -26.575 1.00 24.49 539 LEU A CA 1
ATOM 12757 C C . LEU C 1 542 ? 14.904 2.630 -26.503 1.00 25.46 539 LEU A C 1
ATOM 12758 O O . LEU C 1 542 ? 14.730 3.325 -27.509 1.00 23.38 539 LEU A O 1
ATOM 12763 N N . ALA C 1 543 ? 15.198 3.144 -25.293 1.00 27.39 540 ALA A N 1
ATOM 12764 C CA . ALA C 1 543 ? 15.273 4.579 -25.060 1.00 28.95 540 ALA A CA 1
ATOM 12765 C C . ALA C 1 543 ? 16.592 5.113 -25.599 1.00 30.64 540 ALA A C 1
ATOM 12766 O O . ALA C 1 543 ? 16.650 6.274 -25.982 1.00 35.80 540 ALA A O 1
ATOM 12768 N N . ALA C 1 544 ? 17.642 4.279 -25.662 1.00 35.42 541 ALA A N 1
ATOM 12769 C CA . ALA C 1 544 ? 18.937 4.790 -26.101 1.00 34.53 541 ALA A CA 1
ATOM 12770 C C . ALA C 1 544 ? 18.939 4.944 -27.620 1.00 36.84 541 ALA A C 1
ATOM 12771 O O . ALA C 1 544 ? 19.965 5.311 -28.163 1.00 42.77 541 ALA A O 1
ATOM 12773 N N . ALA C 1 545 ? 17.755 4.838 -28.257 1.00 36.33 542 ALA A N 1
ATOM 12774 C CA . ALA C 1 545 ? 17.641 4.784 -29.703 1.00 36.68 542 ALA A CA 1
ATOM 12775 C C . ALA C 1 545 ? 16.444 5.591 -30.247 1.00 38.91 542 ALA A C 1
ATOM 12776 O O . ALA C 1 545 ? 16.054 5.400 -31.387 1.00 39.01 542 ALA A O 1
ATOM 12778 N N . ALA C 1 546 ? 15.869 6.554 -29.529 1.00 45.13 543 ALA A N 1
ATOM 12779 C CA . ALA C 1 546 ? 14.706 7.252 -30.087 1.00 56.97 543 ALA A CA 1
ATOM 12780 C C . ALA C 1 546 ? 15.052 8.730 -30.364 1.00 56.98 543 ALA A C 1
ATOM 12781 O O . ALA C 1 546 ? 16.150 9.128 -29.899 1.00 53.76 543 ALA A O 1
ATOM 12783 N N . ASP D 1 5 ? -7.550 -42.842 9.527 1.00 32.43 2 ASP B N 1
ATOM 12784 C CA . ASP D 1 5 ? -7.933 -41.995 8.347 1.00 39.89 2 ASP B CA 1
ATOM 12785 C C . ASP D 1 5 ? -8.495 -40.586 8.727 1.00 48.65 2 ASP B C 1
ATOM 12786 O O . ASP D 1 5 ? -8.086 -39.566 8.159 1.00 52.24 2 ASP B O 1
ATOM 12791 N N . TYR D 1 6 ? -9.465 -40.499 9.667 1.00 38.24 3 TYR B N 1
ATOM 12792 C CA . TYR D 1 6 ? -10.135 -39.259 10.072 1.00 39.59 3 TYR B CA 1
ATOM 12793 C C . TYR D 1 6 ? -9.704 -38.873 11.479 1.00 35.49 3 TYR B C 1
ATOM 12794 O O . TYR D 1 6 ? -9.101 -39.668 12.170 1.00 40.57 3 TYR B O 1
ATOM 12803 N N . GLN D 1 7 ? -9.909 -37.625 11.878 1.00 34.62 4 GLN B N 1
ATOM 12804 C CA . GLN D 1 7 ? -9.735 -37.267 13.288 1.00 31.63 4 GLN B CA 1
ATOM 12805 C C . GLN D 1 7 ? -10.967 -36.503 13.784 1.00 30.69 4 GLN B C 1
ATOM 12806 O O . GLN D 1 7 ? -11.095 -35.320 13.512 1.00 30.27 4 GLN B O 1
ATOM 12812 N N . ILE D 1 8 ? -11.819 -37.190 14.559 1.00 28.35 5 ILE B N 1
ATOM 12813 C CA . ILE D 1 8 ? -13.122 -36.695 14.942 1.00 32.99 5 ILE B CA 1
ATOM 12814 C C . ILE D 1 8 ? -13.371 -36.825 16.452 1.00 37.91 5 ILE B C 1
ATOM 12815 O O . ILE D 1 8 ? -13.189 -37.903 16.980 1.00 45.21 5 ILE B O 1
ATOM 12820 N N . ASP D 1 9 ? -13.937 -35.779 17.096 1.00 44.14 6 ASP B N 1
ATOM 12821 C CA . ASP D 1 9 ? -13.947 -35.608 18.555 1.00 43.34 6 ASP B CA 1
ATOM 12822 C C . ASP D 1 9 ? -15.091 -34.634 18.954 1.00 44.45 6 ASP B C 1
ATOM 12823 O O . ASP D 1 9 ? -15.256 -33.576 18.328 1.00 39.45 6 ASP B O 1
ATOM 12828 N N . LEU D 1 10 ? -15.938 -35.002 19.966 1.00 40.29 7 LEU B N 1
ATOM 12829 C CA . LEU D 1 10 ? -16.759 -34.064 20.753 1.00 30.37 7 LEU B CA 1
ATOM 12830 C C . LEU D 1 10 ? -15.888 -33.053 21.508 1.00 28.67 7 LEU B C 1
ATOM 12831 O O . LEU D 1 10 ? -14.820 -33.422 22.009 1.00 22.76 7 LEU B O 1
ATOM 12836 N N . VAL D 1 11 ? -16.280 -31.760 21.467 1.00 25.90 8 VAL B N 1
ATOM 12837 C CA . VAL D 1 11 ? -15.504 -30.699 22.100 1.00 26.14 8 VAL B CA 1
ATOM 12838 C C . VAL D 1 11 ? -16.463 -29.918 22.988 1.00 23.18 8 VAL B C 1
ATOM 12839 O O . VAL D 1 11 ? -17.671 -30.103 22.834 1.00 22.14 8 VAL B O 1
ATOM 12843 N N . ASP D 1 12 ? -15.906 -29.133 23.941 1.00 23.97 9 ASP B N 1
ATOM 12844 C CA . ASP D 1 12 ? -16.700 -28.313 24.850 1.00 22.30 9 ASP B CA 1
ATOM 12845 C C . ASP D 1 12 ? -17.504 -27.274 24.052 1.00 20.71 9 ASP B C 1
ATOM 12846 O O . ASP D 1 12 ? -17.011 -26.600 23.115 1.00 16.15 9 ASP B O 1
ATOM 12851 N N . PRO D 1 13 ? -18.789 -27.099 24.425 1.00 20.40 10 PRO B N 1
ATOM 12852 C CA . PRO D 1 13 ? -19.626 -26.069 23.808 1.00 19.66 10 PRO B CA 1
ATOM 12853 C C . PRO D 1 13 ? -19.023 -24.667 23.937 1.00 17.39 10 PRO B C 1
ATOM 12854 O O . PRO D 1 13 ? -19.312 -23.835 23.098 1.00 16.39 10 PRO B O 1
ATOM 12858 N N . LEU D 1 14 ? -18.088 -24.428 24.874 1.00 17.48 11 LEU B N 1
ATOM 12859 C CA . LEU D 1 14 ? -17.503 -23.097 25.064 1.00 16.89 11 LEU B CA 1
ATOM 12860 C C . LEU D 1 14 ? -16.173 -22.966 24.346 1.00 18.30 11 LEU B C 1
ATOM 12861 O O . LEU D 1 14 ? -15.476 -21.945 24.577 1.00 15.96 11 LEU B O 1
ATOM 12866 N N . THR D 1 15 ? -15.814 -24.032 23.586 1.00 17.97 12 THR B N 1
ATOM 12867 C CA . THR D 1 15 ? -14.587 -24.010 22.789 1.00 19.58 12 THR B CA 1
ATOM 12868 C C . THR D 1 15 ? -14.902 -23.341 21.440 1.00 18.27 12 THR B C 1
ATOM 12869 O O . THR D 1 15 ? -15.966 -23.554 20.822 1.00 17.77 12 THR B O 1
ATOM 12873 N N . LYS D 1 16 ? -13.961 -22.516 20.993 1.00 16.52 13 LYS B N 1
ATOM 12874 C CA . LYS D 1 16 ? -13.950 -21.993 19.629 1.00 16.44 13 LYS B CA 1
ATOM 12875 C C . LYS D 1 16 ? -12.938 -22.797 18.809 1.00 17.54 13 LYS B C 1
ATOM 12876 O O . LYS D 1 16 ? -11.748 -22.767 19.118 1.00 16.82 13 LYS B O 1
ATOM 12882 N N . VAL D 1 17 ? -13.436 -23.510 17.774 1.00 18.72 14 VAL B N 1
ATOM 12883 C CA . VAL D 1 17 ? -12.612 -24.307 16.886 1.00 20.87 14 VAL B CA 1
ATOM 12884 C C . VAL D 1 17 ? -12.196 -23.465 15.691 1.00 19.79 14 VAL B C 1
ATOM 12885 O O . VAL D 1 17 ? -13.041 -23.174 14.850 1.00 17.85 14 VAL B O 1
ATOM 12889 N N . PHE D 1 18 ? -10.917 -23.056 15.667 1.00 21.33 15 PHE B N 1
ATOM 12890 C CA . PHE D 1 18 ? -10.282 -22.443 14.499 1.00 21.99 15 PHE B CA 1
ATOM 12891 C C . PHE D 1 18 ? -9.842 -23.512 13.480 1.00 23.35 15 PHE B C 1
ATOM 12892 O O . PHE D 1 18 ? -9.603 -24.697 13.789 1.00 22.33 15 PHE B O 1
ATOM 12900 N N . ALA D 1 19 ? -9.827 -23.086 12.212 1.00 24.28 16 ALA B N 1
ATOM 12901 C CA . ALA D 1 19 ? -9.543 -23.999 11.110 1.00 27.42 16 ALA B CA 1
ATOM 12902 C C . ALA D 1 19 ? -8.098 -24.506 11.207 1.00 24.76 16 ALA B C 1
ATOM 12903 O O . ALA D 1 19 ? -7.885 -25.670 10.930 1.00 23.04 16 ALA B O 1
ATOM 12905 N N . ASP D 1 20 ? -7.193 -23.703 11.771 1.00 21.93 17 ASP B N 1
ATOM 12906 C CA . ASP D 1 20 ? -5.776 -23.987 11.823 1.00 25.54 17 ASP B CA 1
ATOM 12907 C C . ASP D 1 20 ? -5.353 -24.633 13.153 1.00 29.76 17 ASP B C 1
ATOM 12908 O O . ASP D 1 20 ? -4.172 -24.568 13.526 1.00 31.86 17 ASP B O 1
ATOM 12913 N N . GLU D 1 21 ? -6.290 -25.210 13.924 1.00 30.37 18 GLU B N 1
ATOM 12914 C CA . GLU D 1 21 ? -5.921 -25.746 15.229 1.00 29.76 18 GLU B CA 1
ATOM 12915 C C . GLU D 1 21 ? -6.846 -26.880 15.647 1.00 32.65 18 GLU B C 1
ATOM 12916 O O . GLU D 1 21 ? -8.060 -26.726 15.472 1.00 40.40 18 GLU B O 1
ATOM 12922 N N . VAL D 1 22 ? -6.285 -27.951 16.273 1.00 35.67 19 VAL B N 1
ATOM 12923 C CA . VAL D 1 22 ? -7.123 -29.028 16.817 1.00 35.55 19 VAL B CA 1
ATOM 12924 C C . VAL D 1 22 ? -7.479 -28.664 18.263 1.00 31.45 19 VAL B C 1
ATOM 12925 O O . VAL D 1 22 ? -6.664 -28.313 19.101 1.00 27.56 19 VAL B O 1
ATOM 12929 N N . PRO D 1 23 ? -8.782 -28.618 18.561 1.00 35.44 20 PRO B N 1
ATOM 12930 C CA . PRO D 1 23 ? -9.247 -28.304 19.924 1.00 34.60 20 PRO B CA 1
ATOM 12931 C C . PRO D 1 23 ? -9.284 -29.496 20.872 1.00 33.19 20 PRO B C 1
ATOM 12932 O O . PRO D 1 23 ? -9.370 -30.639 20.425 1.00 41.64 20 PRO B O 1
ATOM 12936 N N . ASP D 1 24 ? -9.256 -29.253 22.177 1.00 32.77 21 ASP B N 1
ATOM 12937 C CA . ASP D 1 24 ? -9.334 -30.366 23.117 1.00 35.38 21 ASP B CA 1
ATOM 12938 C C . ASP D 1 24 ? -10.682 -31.060 23.081 1.00 32.95 21 ASP B C 1
ATOM 12939 O O . ASP D 1 24 ? -11.703 -30.398 22.821 1.00 45.43 21 ASP B O 1
ATOM 12944 N N . ALA D 1 25 ? -10.630 -32.365 23.379 1.00 28.99 22 ALA B N 1
ATOM 12945 C CA . ALA D 1 25 ? -11.799 -33.237 23.442 1.00 32.98 22 ALA B CA 1
ATOM 12946 C C . ALA D 1 25 ? -12.525 -33.024 24.767 1.00 32.63 22 ALA B C 1
ATOM 12947 O O . ALA D 1 25 ? -11.910 -32.526 25.704 1.00 33.73 22 ALA B O 1
ATOM 12949 N N . TRP D 1 26 ? -13.848 -33.291 24.728 1.00 33.57 23 TRP B N 1
ATOM 12950 C CA . TRP D 1 26 ? -14.788 -33.413 25.841 1.00 36.55 23 TRP B CA 1
ATOM 12951 C C . TRP D 1 26 ? -14.787 -34.902 26.262 1.00 33.96 23 TRP B C 1
ATOM 12952 O O . TRP D 1 26 ? -14.994 -35.796 25.427 1.00 33.60 23 TRP B O 1
ATOM 12963 N N . VAL D 1 27 ? -14.420 -35.156 27.538 1.00 32.18 24 VAL B N 1
ATOM 12964 C CA . VAL D 1 27 ? -14.541 -36.472 28.165 1.00 34.25 24 VAL B CA 1
ATOM 12965 C C . VAL D 1 27 ? -16.031 -36.717 28.431 1.00 33.63 24 VAL B C 1
ATOM 12966 O O . VAL D 1 27 ? -16.676 -35.934 29.123 1.00 33.40 24 VAL B O 1
ATOM 12970 N N . VAL D 1 28 ? -16.618 -37.741 27.810 1.00 31.41 25 VAL B N 1
ATOM 12971 C CA . VAL D 1 28 ? -18.044 -38.005 28.018 1.00 37.50 25 VAL B CA 1
ATOM 12972 C C . VAL D 1 28 ? -18.354 -38.315 29.503 1.00 34.14 25 VAL B C 1
ATOM 12973 O O . VAL D 1 28 ? -17.617 -39.033 30.168 1.00 36.05 25 VAL B O 1
ATOM 12977 N N . ALA D 1 29 ? -19.427 -37.702 30.036 1.00 36.50 26 ALA B N 1
ATOM 12978 C CA . ALA D 1 29 ? -19.947 -37.897 31.396 1.00 35.96 26 ALA B CA 1
ATOM 12979 C C . ALA D 1 29 ? -21.470 -37.868 31.274 1.00 38.20 26 ALA B C 1
ATOM 12980 O O . ALA D 1 29 ? -21.972 -37.260 30.330 1.00 43.16 26 ALA B O 1
ATOM 12982 N N . THR D 1 30 ? -22.198 -38.540 32.193 1.00 43.27 27 THR B N 1
ATOM 12983 C CA . THR D 1 30 ? -23.665 -38.608 32.147 1.00 38.58 27 THR B CA 1
ATOM 12984 C C . THR D 1 30 ? -24.166 -37.168 32.187 1.00 35.97 27 THR B C 1
ATOM 12985 O O . THR D 1 30 ? -23.641 -36.358 32.935 1.00 32.36 27 THR B O 1
ATOM 12989 N N . GLN D 1 31 ? -25.146 -36.863 31.333 1.00 35.56 28 GLN B N 1
ATOM 12990 C CA . GLN D 1 31 ? -25.689 -35.524 31.226 1.00 33.47 28 GLN B CA 1
ATOM 12991 C C . GLN D 1 31 ? -27.067 -35.531 31.895 1.00 32.77 28 GLN B C 1
ATOM 12992 O O . GLN D 1 31 ? -27.904 -36.383 31.568 1.00 38.06 28 GLN B O 1
ATOM 12998 N N . MET D 1 32 ? -27.341 -34.598 32.816 1.00 28.44 29 MET B N 1
ATOM 12999 C CA . MET D 1 32 ? -28.713 -34.522 33.307 1.00 30.77 29 MET B CA 1
ATOM 13000 C C . MET D 1 32 ? -29.380 -33.205 32.850 1.00 27.85 29 MET B C 1
ATOM 13001 O O . MET D 1 32 ? -28.819 -32.117 32.948 1.00 27.02 29 MET B O 1
ATOM 13006 N N . VAL D 1 33 ? -30.578 -33.304 32.280 1.00 24.10 30 VAL B N 1
ATOM 13007 C CA . VAL D 1 33 ? -31.330 -32.122 31.895 1.00 25.34 30 VAL B CA 1
ATOM 13008 C C . VAL D 1 33 ? -32.699 -32.156 32.575 1.00 26.06 30 VAL B C 1
ATOM 13009 O O . VAL D 1 33 ? -33.223 -33.230 32.880 1.00 26.69 30 VAL B O 1
ATOM 13013 N N . LEU D 1 34 ? -33.227 -30.972 32.926 1.00 28.63 31 LEU B N 1
ATOM 13014 C CA . LEU D 1 34 ? -34.654 -30.871 33.216 1.00 27.33 31 LEU B CA 1
ATOM 13015 C C . LEU D 1 34 ? -35.401 -31.203 31.915 1.00 29.27 31 LEU B C 1
ATOM 13016 O O . LEU D 1 34 ? -34.864 -31.069 30.820 1.00 28.52 31 LEU B O 1
ATOM 13021 N N . GLN D 1 35 ? -36.666 -31.632 31.994 1.00 34.40 32 GLN B N 1
ATOM 13022 C CA . GLN D 1 35 ? -37.476 -31.828 30.790 1.00 31.95 32 GLN B CA 1
ATOM 13023 C C . GLN D 1 35 ? -37.849 -30.486 30.121 1.00 27.21 32 GLN B C 1
ATOM 13024 O O . GLN D 1 35 ? -38.440 -29.615 30.773 1.00 24.72 32 GLN B O 1
ATOM 13030 N N . GLY D 1 36 ? -37.544 -30.342 28.810 1.00 25.30 33 GLY B N 1
ATOM 13031 C CA . GLY D 1 36 ? -37.591 -29.072 28.079 1.00 25.61 33 GLY B CA 1
ATOM 13032 C C . GLY D 1 36 ? -36.207 -28.494 27.759 1.00 26.00 33 GLY B C 1
ATOM 13033 O O . GLY D 1 36 ? -35.972 -28.010 26.661 1.00 28.05 33 GLY B O 1
ATOM 13034 N N . GLU D 1 37 ? -35.247 -28.654 28.674 1.00 28.95 34 GLU B N 1
ATOM 13035 C CA . GLU D 1 37 ? -33.860 -28.253 28.457 1.00 29.60 34 GLU B CA 1
ATOM 13036 C C . GLU D 1 37 ? -33.180 -29.138 27.391 1.00 33.10 34 GLU B C 1
ATOM 13037 O O . GLU D 1 37 ? -33.249 -30.388 27.439 1.00 29.75 34 GLU B O 1
ATOM 13043 N N . PRO D 1 38 ? -32.516 -28.517 26.369 1.00 33.98 35 PRO B N 1
ATOM 13044 C CA . PRO D 1 38 ? -31.737 -29.263 25.368 1.00 27.19 35 PRO B CA 1
ATOM 13045 C C . PRO D 1 38 ? -30.307 -29.559 25.794 1.00 23.56 35 PRO B C 1
ATOM 13046 O O . PRO D 1 38 ? -29.638 -28.720 26.403 1.00 20.75 35 PRO B O 1
ATOM 13050 N N . LEU D 1 39 ? -29.876 -30.764 25.395 1.00 25.01 36 LEU B N 1
ATOM 13051 C CA . LEU D 1 39 ? -28.480 -31.142 25.371 1.00 26.09 36 LEU B CA 1
ATOM 13052 C C . LEU D 1 39 ? -27.800 -30.587 24.107 1.00 24.29 36 LEU B C 1
ATOM 13053 O O . LEU D 1 39 ? -28.249 -30.857 22.979 1.00 22.91 36 LEU B O 1
ATOM 13058 N N . VAL D 1 40 ? -26.727 -29.812 24.355 1.00 20.81 37 VAL B N 1
ATOM 13059 C CA . VAL D 1 40 ? -25.931 -29.104 23.364 1.00 20.31 37 VAL B CA 1
ATOM 13060 C C . VAL D 1 40 ? -24.511 -29.695 23.335 1.00 20.27 37 VAL B C 1
ATOM 13061 O O . VAL D 1 40 ? -23.831 -29.800 24.358 1.00 17.79 37 VAL B O 1
ATOM 13065 N N . LEU D 1 41 ? -24.068 -30.113 22.135 1.00 20.10 38 LEU B N 1
ATOM 13066 C CA . LEU D 1 41 ? -22.738 -30.675 21.950 1.00 20.78 38 LEU B CA 1
ATOM 13067 C C . LEU D 1 41 ? -22.091 -29.998 20.757 1.00 20.26 38 LEU B C 1
ATOM 13068 O O . LEU D 1 41 ? -22.816 -29.576 19.828 1.00 19.13 38 LEU B O 1
ATOM 13073 N N . GLN D 1 42 ? -20.746 -29.969 20.779 1.00 20.63 39 GLN B N 1
ATOM 13074 C CA . GLN D 1 42 ? -19.976 -29.552 19.594 1.00 21.99 39 GLN B CA 1
ATOM 13075 C C . GLN D 1 42 ? -19.108 -30.712 19.077 1.00 21.04 39 GLN B C 1
ATOM 13076 O O . GLN D 1 42 ? -18.554 -31.477 19.863 1.00 19.97 39 GLN B O 1
ATOM 13082 N N . LEU D 1 43 ? -18.927 -30.797 17.750 1.00 21.41 40 LEU B N 1
ATOM 13083 C CA . LEU D 1 43 ? -18.287 -31.941 17.091 1.00 21.27 40 LEU B CA 1
ATOM 13084 C C . LEU D 1 43 ? -17.287 -31.422 16.059 1.00 18.95 40 LEU B C 1
ATOM 13085 O O . LEU D 1 43 ? -17.698 -30.847 15.055 1.00 21.50 40 LEU B O 1
ATOM 13090 N N . ALA D 1 44 ? -15.993 -31.600 16.323 1.00 17.18 41 ALA B N 1
ATOM 13091 C CA . ALA D 1 44 ? -14.924 -31.165 15.442 1.00 17.68 41 ALA B CA 1
ATOM 13092 C C . ALA D 1 44 ? -14.394 -32.334 14.604 1.00 22.27 41 ALA B C 1
ATOM 13093 O O . ALA D 1 44 ? -14.340 -33.449 15.112 1.00 20.88 41 ALA B O 1
ATOM 13095 N N . TYR D 1 45 ? -13.931 -32.053 13.358 1.00 26.03 42 TYR B N 1
ATOM 13096 C CA . TYR D 1 45 ? -13.579 -33.066 12.359 1.00 23.09 42 TYR B CA 1
ATOM 13097 C C . TYR D 1 45 ? -12.596 -32.518 11.317 1.00 25.67 42 TYR B C 1
ATOM 13098 O O . TYR D 1 45 ? -12.536 -31.351 10.937 1.00 28.09 42 TYR B O 1
ATOM 13107 N N . GLN D 1 46 ? -11.867 -33.477 10.788 1.00 30.60 43 GLN B N 1
ATOM 13108 C CA . GLN D 1 46 ? -10.734 -33.334 9.890 1.00 32.04 43 GLN B CA 1
ATOM 13109 C C . GLN D 1 46 ? -10.481 -34.704 9.202 1.00 33.70 43 GLN B C 1
ATOM 13110 O O . GLN D 1 46 ? -10.855 -35.762 9.748 1.00 36.35 43 GLN B O 1
ATOM 13116 N N . ARG D 1 47 ? -9.905 -34.703 7.967 1.00 37.42 44 ARG B N 1
ATOM 13117 C CA . ARG D 1 47 ? -9.312 -35.888 7.327 1.00 33.12 44 ARG B CA 1
ATOM 13118 C C . ARG D 1 47 ? -7.769 -35.831 7.425 1.00 30.84 44 ARG B C 1
ATOM 13119 O O . ARG D 1 47 ? -7.104 -34.854 7.071 1.00 31.95 44 ARG B O 1
ATOM 13127 N N . LEU D 1 48 ? -7.215 -36.896 8.040 1.00 34.41 45 LEU B N 1
ATOM 13128 C CA . LEU D 1 48 ? -5.772 -37.147 8.202 1.00 34.20 45 LEU B CA 1
ATOM 13129 C C . LEU D 1 48 ? -5.129 -37.781 6.947 1.00 28.16 45 LEU B C 1
ATOM 13130 O O . LEU D 1 48 ? -4.016 -37.453 6.538 1.00 29.34 45 LEU B O 1
ATOM 13135 N N . ARG D 1 49 ? -5.871 -38.702 6.332 1.00 27.38 46 ARG B N 1
ATOM 13136 C CA . ARG D 1 49 ? -5.536 -39.351 5.063 1.00 32.90 46 ARG B CA 1
ATOM 13137 C C . ARG D 1 49 ? -5.247 -38.303 3.965 1.00 33.92 46 ARG B C 1
ATOM 13138 O O . ARG D 1 49 ? -6.085 -37.441 3.647 1.00 32.88 46 ARG B O 1
ATOM 13146 N N . ASP D 1 50 ? -4.112 -38.462 3.277 1.00 28.92 47 ASP B N 1
ATOM 13147 C CA . ASP D 1 50 ? -3.662 -37.426 2.367 1.00 30.17 47 ASP B CA 1
ATOM 13148 C C . ASP D 1 50 ? -3.842 -37.821 0.879 1.00 31.78 47 ASP B C 1
ATOM 13149 O O . ASP D 1 50 ? -2.923 -37.694 0.066 1.00 34.54 47 ASP B O 1
ATOM 13154 N N . ASP D 1 51 ? -5.072 -38.106 0.439 1.00 30.86 48 ASP B N 1
ATOM 13155 C CA . ASP D 1 51 ? -5.259 -38.494 -0.943 1.00 32.00 48 ASP B CA 1
ATOM 13156 C C . ASP D 1 51 ? -5.270 -37.238 -1.835 1.00 36.25 48 ASP B C 1
ATOM 13157 O O . ASP D 1 51 ? -4.741 -36.183 -1.478 1.00 32.11 48 ASP B O 1
ATOM 13162 N N . ASP D 1 52 ? -5.789 -37.375 -3.064 1.00 37.03 49 ASP B N 1
ATOM 13163 C CA . ASP D 1 52 ? -5.744 -36.304 -4.046 1.00 33.77 49 ASP B CA 1
ATOM 13164 C C . ASP D 1 52 ? -7.021 -35.480 -4.082 1.00 30.08 49 ASP B C 1
ATOM 13165 O O . ASP D 1 52 ? -7.042 -34.498 -4.806 1.00 28.89 49 ASP B O 1
ATOM 13170 N N . ALA D 1 53 ? -8.080 -35.947 -3.386 1.00 28.29 50 ALA B N 1
ATOM 13171 C CA . ALA D 1 53 ? -9.301 -35.185 -3.127 1.00 24.91 50 ALA B CA 1
ATOM 13172 C C . ALA D 1 53 ? -9.083 -34.233 -1.927 1.00 28.57 50 ALA B C 1
ATOM 13173 O O . ALA D 1 53 ? -8.345 -34.556 -0.970 1.00 33.16 50 ALA B O 1
ATOM 13175 N N . SER D 1 54 ? -9.651 -33.008 -1.996 1.00 25.89 51 SER B N 1
ATOM 13176 C CA . SER D 1 54 ? -9.454 -32.010 -0.948 1.00 20.14 51 SER B CA 1
ATOM 13177 C C . SER D 1 54 ? -10.283 -32.418 0.257 1.00 20.06 51 SER B C 1
ATOM 13178 O O . SER D 1 54 ? -9.741 -32.360 1.335 1.00 23.47 51 SER B O 1
ATOM 13181 N N . PHE D 1 55 ? -11.492 -32.969 0.055 1.00 21.95 52 PHE B N 1
ATOM 13182 C CA . PHE D 1 55 ? -12.356 -33.505 1.120 1.00 23.20 52 PHE B CA 1
ATOM 13183 C C . PHE D 1 55 ? -12.958 -34.884 0.786 1.00 26.04 52 PHE B C 1
ATOM 13184 O O . PHE D 1 55 ? -13.028 -35.295 -0.374 1.00 24.59 52 PHE B O 1
ATOM 13192 N N . SER D 1 56 ? -13.470 -35.574 1.819 1.00 26.39 53 SER B N 1
ATOM 13193 C CA . SER D 1 56 ? -14.280 -36.776 1.660 1.00 25.76 53 SER B CA 1
ATOM 13194 C C . SER D 1 56 ? -15.625 -36.544 2.360 1.00 28.66 53 SER B C 1
ATOM 13195 O O . SER D 1 56 ? -15.717 -35.801 3.338 1.00 26.21 53 SER B O 1
ATOM 13198 N N . GLU D 1 57 ? -16.686 -37.174 1.865 1.00 29.02 54 GLU B N 1
ATOM 13199 C CA . GLU D 1 57 ? -18.018 -36.930 2.380 1.00 30.27 54 GLU B CA 1
ATOM 13200 C C . GLU D 1 57 ? -18.399 -37.915 3.482 1.00 34.09 54 GLU B C 1
ATOM 13201 O O . GLU D 1 57 ? -18.129 -39.098 3.336 1.00 37.20 54 GLU B O 1
ATOM 13207 N N . LEU D 1 58 ? -19.066 -37.412 4.540 1.00 31.78 55 LEU B N 1
ATOM 13208 C CA . LEU D 1 58 ? -19.495 -38.217 5.678 1.00 33.47 55 LEU B CA 1
ATOM 13209 C C . LEU D 1 58 ? -20.983 -37.981 5.908 1.00 33.49 55 LEU B C 1
ATOM 13210 O O . LEU D 1 58 ? -21.533 -36.909 5.634 1.00 31.67 55 LEU B O 1
ATOM 13215 N N . THR D 1 59 ? -21.629 -39.025 6.414 1.00 34.29 56 THR B N 1
ATOM 13216 C CA . THR D 1 59 ? -23.017 -38.939 6.840 1.00 38.20 56 THR B CA 1
ATOM 13217 C C . THR D 1 59 ? -23.057 -39.045 8.359 1.00 37.74 56 THR B C 1
ATOM 13218 O O . THR D 1 59 ? -22.370 -39.895 8.930 1.00 37.90 56 THR B O 1
ATOM 13222 N N . LEU D 1 60 ? -23.849 -38.158 8.973 1.00 35.70 57 LEU B N 1
ATOM 13223 C CA . LEU D 1 60 ? -24.135 -38.155 10.402 1.00 33.68 57 LEU B CA 1
ATOM 13224 C C . LEU D 1 60 ? -25.488 -38.838 10.666 1.00 29.61 57 LEU B C 1
ATOM 13225 O O . LEU D 1 60 ? -26.490 -38.628 9.984 1.00 24.73 57 LEU B O 1
ATOM 13230 N N . ALA D 1 61 ? -25.555 -39.600 11.743 1.00 28.79 58 ALA B N 1
ATOM 13231 C CA . ALA D 1 61 ? -26.835 -40.008 12.306 1.00 29.85 58 ALA B CA 1
ATOM 13232 C C . ALA D 1 61 ? -26.719 -39.918 13.830 1.00 27.86 58 ALA B C 1
ATOM 13233 O O . ALA D 1 61 ? -25.616 -40.042 14.384 1.00 26.15 58 ALA B O 1
ATOM 13235 N N . THR D 1 62 ? -27.889 -39.776 14.481 1.00 31.06 59 THR B N 1
ATOM 13236 C CA . THR D 1 62 ? -28.060 -39.712 15.939 1.00 27.59 59 THR B CA 1
ATOM 13237 C C . THR D 1 62 ? -29.281 -40.549 16.355 1.00 26.81 59 THR B C 1
ATOM 13238 O O . THR D 1 62 ? -30.357 -40.525 15.700 1.00 20.44 59 THR B O 1
ATOM 13242 N N . SER D 1 63 ? -29.106 -41.319 17.447 1.00 30.50 60 SER B N 1
ATOM 13243 C CA . SER D 1 63 ? -30.184 -42.187 17.915 1.00 31.08 60 SER B CA 1
ATOM 13244 C C . SER D 1 63 ? -31.383 -41.381 18.436 1.00 35.35 60 SER B C 1
ATOM 13245 O O . SER D 1 63 ? -32.475 -41.944 18.464 1.00 37.54 60 SER B O 1
ATOM 13248 N N . LEU D 1 64 ? -31.216 -40.073 18.789 1.00 37.75 61 LEU B N 1
ATOM 13249 C CA . LEU D 1 64 ? -32.351 -39.182 19.065 1.00 33.40 61 LEU B CA 1
ATOM 13250 C C . LEU D 1 64 ? -32.422 -38.043 18.031 1.00 32.82 61 LEU B C 1
ATOM 13251 O O . LEU D 1 64 ? -31.420 -37.636 17.467 1.00 37.80 61 LEU B O 1
ATOM 13256 N N . SER D 1 65 ? -33.612 -37.503 17.754 1.00 37.53 62 SER B N 1
ATOM 13257 C CA . SER D 1 65 ? -33.760 -36.265 16.983 1.00 36.89 62 SER B CA 1
ATOM 13258 C C . SER D 1 65 ? -32.767 -35.198 17.441 1.00 40.01 62 SER B C 1
ATOM 13259 O O . SER D 1 65 ? -32.603 -34.930 18.640 1.00 33.10 62 SER B O 1
ATOM 13262 N N . ALA D 1 66 ? -32.163 -34.583 16.420 1.00 36.38 63 ALA B N 1
ATOM 13263 C CA . ALA D 1 66 ? -31.131 -33.595 16.590 1.00 40.03 63 ALA B CA 1
ATOM 13264 C C . ALA D 1 66 ? -31.373 -32.458 15.581 1.00 38.77 63 ALA B C 1
ATOM 13265 O O . ALA D 1 66 ? -31.968 -32.601 14.505 1.00 37.19 63 ALA B O 1
ATOM 13267 N N . GLN D 1 67 ? -31.005 -31.264 16.008 1.00 34.29 64 GLN B N 1
ATOM 13268 C CA . GLN D 1 67 ? -31.029 -30.104 15.142 1.00 34.05 64 GLN B CA 1
ATOM 13269 C C . GLN D 1 67 ? -29.561 -29.741 14.899 1.00 26.52 64 GLN B C 1
ATOM 13270 O O . GLN D 1 67 ? -28.854 -29.486 15.853 1.00 27.20 64 GLN B O 1
ATOM 13276 N N . CYS D 1 68 ? -29.050 -29.808 13.670 1.00 26.95 65 CYS B N 1
ATOM 13277 C CA . CYS D 1 68 ? -27.605 -29.687 13.513 1.00 26.68 65 CYS B CA 1
ATOM 13278 C C . CYS D 1 68 ? -27.232 -28.581 12.551 1.00 21.07 65 CYS B C 1
ATOM 13279 O O . CYS D 1 68 ? -27.864 -28.408 11.523 1.00 21.05 65 CYS B O 1
ATOM 13282 N N . PHE D 1 69 ? -26.112 -27.936 12.866 1.00 21.55 66 PHE B N 1
ATOM 13283 C CA . PHE D 1 69 ? -25.599 -26.758 12.164 1.00 23.44 66 PHE B CA 1
ATOM 13284 C C . PHE D 1 69 ? -24.114 -26.911 11.830 1.00 18.95 66 PHE B C 1
ATOM 13285 O O . PHE D 1 69 ? -23.374 -27.432 12.629 1.00 18.17 66 PHE B O 1
ATOM 13293 N N . GLU D 1 70 ? -23.654 -26.392 10.699 1.00 18.21 67 GLU B N 1
ATOM 13294 C CA . GLU D 1 70 ? -22.225 -26.264 10.530 1.00 20.73 67 GLU B CA 1
ATOM 13295 C C . GLU D 1 70 ? -21.829 -24.899 11.034 1.00 19.07 67 GLU B C 1
ATOM 13296 O O . GLU D 1 70 ? -22.558 -23.961 10.777 1.00 21.90 67 GLU B O 1
ATOM 13302 N N . ILE D 1 71 ? -20.684 -24.825 11.711 1.00 17.36 68 ILE B N 1
ATOM 13303 C CA . ILE D 1 71 ? -20.091 -23.572 12.161 1.00 15.99 68 ILE B CA 1
ATOM 13304 C C . ILE D 1 71 ? -19.151 -23.087 11.053 1.00 15.41 68 ILE B C 1
ATOM 13305 O O . ILE D 1 71 ? -18.247 -23.836 10.665 1.00 15.35 68 ILE B O 1
ATOM 13310 N N . ASN D 1 72 ? -19.349 -21.811 10.625 1.00 15.67 69 ASN B N 1
ATOM 13311 C CA . ASN D 1 72 ? -18.697 -21.133 9.490 1.00 14.72 69 ASN B CA 1
ATOM 13312 C C . ASN D 1 72 ? -17.675 -20.131 10.010 1.00 14.04 69 ASN B C 1
ATOM 13313 O O . ASN D 1 72 ? -17.976 -19.388 10.949 1.00 17.48 69 ASN B O 1
ATOM 13318 N N . GLN D 1 73 ? -16.468 -20.172 9.423 1.00 14.74 70 GLN B N 1
ATOM 13319 C CA . GLN D 1 73 ? -15.382 -19.206 9.640 1.00 15.25 70 GLN B CA 1
ATOM 13320 C C . GLN D 1 73 ? -15.730 -17.877 8.935 1.00 13.93 70 GLN B C 1
ATOM 13321 O O . GLN D 1 73 ? -16.162 -17.841 7.792 1.00 15.69 70 GLN B O 1
ATOM 13327 N N . VAL D 1 74 ? -15.565 -16.761 9.627 1.00 13.20 71 VAL B N 1
ATOM 13328 C CA . VAL D 1 74 ? -16.017 -15.465 9.122 1.00 14.22 71 VAL B CA 1
ATOM 13329 C C . VAL D 1 74 ? -14.843 -14.506 9.335 1.00 13.01 71 VAL B C 1
ATOM 13330 O O . VAL D 1 74 ? -14.082 -14.636 10.319 1.00 11.89 71 VAL B O 1
ATOM 13334 N N . PRO D 1 75 ? -14.597 -13.541 8.418 1.00 11.94 72 PRO B N 1
ATOM 13335 C CA . PRO D 1 75 ? -13.480 -12.638 8.599 1.00 12.17 72 PRO B CA 1
ATOM 13336 C C . PRO D 1 75 ? -13.647 -11.516 9.627 1.00 12.99 72 PRO B C 1
ATOM 13337 O O . PRO D 1 75 ? -14.739 -10.912 9.732 1.00 13.19 72 PRO B O 1
ATOM 13341 N N . SER D 1 76 ? -12.512 -11.167 10.272 1.00 12.81 73 SER B N 1
ATOM 13342 C CA . SER D 1 76 ? -12.395 -9.914 11.021 1.00 14.47 73 SER B CA 1
ATOM 13343 C C . SER D 1 76 ? -11.101 -9.164 10.709 1.00 16.14 73 SER B C 1
ATOM 13344 O O . SER D 1 76 ? -10.007 -9.735 10.948 1.00 16.82 73 SER B O 1
ATOM 13347 N N . GLN D 1 77 ? -11.228 -7.853 10.419 1.00 17.05 74 GLN B N 1
ATOM 13348 C CA . GLN D 1 77 ? -10.075 -6.965 10.264 1.00 18.09 74 GLN B CA 1
ATOM 13349 C C . GLN D 1 77 ? -9.818 -6.118 11.501 1.00 19.68 74 GLN B C 1
ATOM 13350 O O . GLN D 1 77 ? -8.813 -5.420 11.569 1.00 27.51 74 GLN B O 1
ATOM 13356 N N . LEU D 1 78 ? -10.711 -6.141 12.496 1.00 20.05 75 LEU B N 1
ATOM 13357 C CA . LEU D 1 78 ? -10.458 -5.410 13.728 1.00 17.73 75 LEU B CA 1
ATOM 13358 C C . LEU D 1 78 ? -10.959 -6.265 14.873 1.00 17.38 75 LEU B C 1
ATOM 13359 O O . LEU D 1 78 ? -12.098 -6.122 15.290 1.00 17.51 75 LEU B O 1
ATOM 13364 N N . PRO D 1 79 ? -10.181 -7.270 15.316 1.00 17.16 76 PRO B N 1
ATOM 13365 C CA . PRO D 1 79 ? -10.676 -8.169 16.365 1.00 16.06 76 PRO B CA 1
ATOM 13366 C C . PRO D 1 79 ? -10.828 -7.608 17.798 1.00 15.24 76 PRO B C 1
ATOM 13367 O O . PRO D 1 79 ? -11.603 -8.145 18.632 1.00 15.19 76 PRO B O 1
ATOM 13371 N N . THR D 1 80 ? -10.108 -6.515 18.064 1.00 14.02 77 THR B N 1
ATOM 13372 C CA . THR D 1 80 ? -10.013 -5.872 19.372 1.00 14.39 77 THR B CA 1
ATOM 13373 C C . THR D 1 80 ? -9.854 -4.364 19.239 1.00 13.36 77 THR B C 1
ATOM 13374 O O . THR D 1 80 ? -9.412 -3.814 18.230 1.00 15.65 77 THR B O 1
ATOM 13378 N N . TRP D 1 81 ? -10.329 -3.668 20.265 1.00 16.85 78 TRP B N 1
ATOM 13379 C CA . TRP D 1 81 ? -9.923 -2.300 20.521 1.00 17.09 78 TRP B CA 1
ATOM 13380 C C . TRP D 1 81 ? -8.536 -2.238 21.167 1.00 18.68 78 TRP B C 1
ATOM 13381 O O . TRP D 1 81 ? -7.882 -3.271 21.422 1.00 19.51 78 TRP B O 1
ATOM 13392 N N . PRO D 1 82 ? -7.966 -1.021 21.359 1.00 19.41 79 PRO B N 1
ATOM 13393 C CA . PRO D 1 82 ? -6.585 -0.928 21.916 1.00 18.80 79 PRO B CA 1
ATOM 13394 C C . PRO D 1 82 ? -6.302 -1.562 23.282 1.00 18.78 79 PRO B C 1
ATOM 13395 O O . PRO D 1 82 ? -7.208 -1.703 24.081 1.00 20.87 79 PRO B O 1
ATOM 13399 N N . HIS D 1 83 ? -5.084 -2.045 23.535 1.00 20.53 80 HIS B N 1
ATOM 13400 C CA . HIS D 1 83 ? -4.664 -2.524 24.852 1.00 19.77 80 HIS B CA 1
ATOM 13401 C C . HIS D 1 83 ? -5.475 -3.749 25.301 1.00 17.98 80 HIS B C 1
ATOM 13402 O O . HIS D 1 83 ? -5.841 -3.888 26.454 1.00 15.93 80 HIS B O 1
ATOM 13409 N N . PRO D 1 84 ? -5.719 -4.755 24.447 1.00 19.56 81 PRO B N 1
ATOM 13410 C CA . PR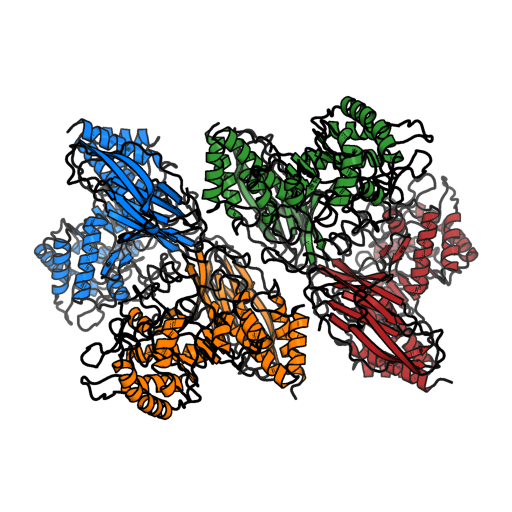O D 1 84 ? -6.497 -5.935 24.862 1.00 20.21 81 PRO B CA 1
ATOM 13411 C C . PRO D 1 84 ? -5.850 -6.654 26.046 1.00 22.51 81 PRO B C 1
ATOM 13412 O O . PRO D 1 84 ? -4.612 -6.613 26.136 1.00 29.65 81 PRO B O 1
ATOM 13416 N N . ASP D 1 85 ? -6.685 -7.232 26.948 1.00 23.19 82 ASP B N 1
ATOM 13417 C CA . ASP D 1 85 ? -6.227 -8.014 28.110 1.00 20.46 82 ASP B CA 1
ATOM 13418 C C . ASP D 1 85 ? -5.959 -9.461 27.684 1.00 19.82 82 ASP B C 1
ATOM 13419 O O . ASP D 1 85 ? -6.235 -9.844 26.557 1.00 18.45 82 ASP B O 1
ATOM 13424 N N . ALA D 1 86 ? -5.426 -10.278 28.605 1.00 18.67 83 ALA B N 1
ATOM 13425 C CA . ALA D 1 86 ? -5.003 -11.627 28.278 1.00 15.40 83 ALA B CA 1
ATOM 13426 C C . ALA D 1 86 ? -6.175 -12.593 28.025 1.00 15.64 83 ALA B C 1
ATOM 13427 O O . ALA D 1 86 ? -5.977 -13.743 27.649 1.00 13.68 83 ALA B O 1
ATOM 13429 N N . ARG D 1 87 ? -7.439 -12.186 28.182 1.00 15.52 84 ARG B N 1
ATOM 13430 C CA . ARG D 1 87 ? -8.523 -13.122 27.946 1.00 14.00 84 ARG B CA 1
ATOM 13431 C C . ARG D 1 87 ? -8.694 -13.390 26.452 1.00 16.53 84 ARG B C 1
ATOM 13432 O O . ARG D 1 87 ? -9.411 -14.325 26.089 1.00 16.90 84 ARG B O 1
ATOM 13440 N N . TYR D 1 88 ? -8.150 -12.471 25.611 1.00 18.72 85 TYR B N 1
ATOM 13441 C CA . TYR D 1 88 ? -8.410 -12.403 24.173 1.00 17.65 85 TYR B CA 1
ATOM 13442 C C . TYR D 1 88 ? -7.605 -13.524 23.528 1.00 18.67 85 TYR B C 1
ATOM 13443 O O . TYR D 1 88 ? -6.386 -13.622 23.767 1.00 19.63 85 TYR B O 1
ATOM 13452 N N . LEU D 1 89 ? -8.338 -14.349 22.759 1.00 20.17 86 LEU B N 1
ATOM 13453 C CA . LEU D 1 89 ? -7.882 -15.608 22.173 1.00 20.33 86 LEU B CA 1
ATOM 13454 C C . LEU D 1 89 ? -6.876 -15.325 21.055 1.00 19.74 86 LEU B C 1
ATOM 13455 O O . LEU D 1 89 ? -5.873 -15.992 20.994 1.00 19.74 86 LEU B O 1
ATOM 13460 N N . ARG D 1 90 ? -7.213 -14.399 20.142 1.00 18.35 87 ARG B N 1
ATOM 13461 C CA . ARG D 1 90 ? -6.380 -13.903 19.056 1.00 17.70 87 ARG B CA 1
ATOM 13462 C C . ARG D 1 90 ? -6.662 -12.416 18.947 1.00 17.11 87 ARG B C 1
ATOM 13463 O O . ARG D 1 90 ? -7.782 -11.983 19.234 1.00 19.72 87 ARG B O 1
ATOM 13471 N N . THR D 1 91 ? -5.713 -11.657 18.386 1.00 18.53 88 THR B N 1
ATOM 13472 C CA . THR D 1 91 ? -5.776 -10.198 18.373 1.00 18.75 88 THR B CA 1
ATOM 13473 C C . THR D 1 91 ? -5.254 -9.600 17.070 1.00 19.52 88 THR B C 1
ATOM 13474 O O . THR D 1 91 ? -5.160 -8.392 16.998 1.00 25.69 88 THR B O 1
ATOM 13478 N N . THR D 1 92 ? -5.053 -10.393 15.995 1.00 20.76 89 THR B N 1
ATOM 13479 C CA . THR D 1 92 ? -4.716 -9.877 14.665 1.00 16.69 89 THR B CA 1
ATOM 13480 C C . THR D 1 92 ? -5.761 -10.340 13.665 1.00 15.23 89 THR B C 1
ATOM 13481 O O . THR D 1 92 ? -6.486 -11.344 13.911 1.00 16.08 89 THR B O 1
ATOM 13485 N N . PRO D 1 93 ? -5.895 -9.601 12.533 1.00 13.11 90 PRO B N 1
ATOM 13486 C CA . PRO D 1 93 ? -6.889 -9.962 11.507 1.00 13.01 90 PRO B CA 1
ATOM 13487 C C . PRO D 1 93 ? -6.723 -11.408 11.046 1.00 13.03 90 PRO B C 1
ATOM 13488 O O . PRO D 1 93 ? -5.606 -11.847 10.805 1.00 15.66 90 PRO B O 1
ATOM 13492 N N . GLY D 1 94 ? -7.830 -12.155 11.062 1.00 13.42 91 GLY B N 1
ATOM 13493 C CA . GLY D 1 94 ? -7.934 -13.550 10.661 1.00 11.34 91 GLY B CA 1
ATOM 13494 C C . GLY D 1 94 ? -9.398 -13.906 10.458 1.00 10.95 91 GLY B C 1
ATOM 13495 O O . GLY D 1 94 ? -10.224 -13.001 10.305 1.00 9.32 91 GLY B O 1
ATOM 13496 N N . LEU D 1 95 ? -9.653 -15.231 10.417 1.00 12.68 92 LEU B N 1
ATOM 13497 C CA . LEU D 1 95 ? -10.959 -15.887 10.384 1.00 12.61 92 LEU B CA 1
ATOM 13498 C C . LEU D 1 95 ? -11.411 -16.345 11.765 1.00 13.20 92 LEU B C 1
ATOM 13499 O O . LEU D 1 95 ? -10.601 -16.908 12.482 1.00 13.73 92 LEU B O 1
ATOM 13504 N N . PHE D 1 96 ? -12.728 -16.243 12.058 1.00 12.48 93 PHE B N 1
ATOM 13505 C CA . PHE D 1 96 ? -13.232 -16.587 13.371 1.00 12.61 93 PHE B CA 1
ATOM 13506 C C . PHE D 1 96 ? -14.535 -17.386 13.231 1.00 14.21 93 PHE B C 1
ATOM 13507 O O . PHE D 1 96 ? -15.466 -17.034 12.454 1.00 12.69 93 PHE B O 1
ATOM 13515 N N . PRO D 1 97 ? -14.690 -18.452 14.068 1.00 14.07 94 PRO B N 1
ATOM 13516 C CA . PRO D 1 97 ? -15.891 -19.301 14.025 1.00 16.02 94 PRO B CA 1
ATOM 13517 C C . PRO D 1 97 ? -17.089 -18.545 14.597 1.00 17.31 94 PRO B C 1
ATOM 13518 O O . PRO D 1 97 ? -16.981 -18.015 15.739 1.00 20.10 94 PRO B O 1
ATOM 13522 N N . ASP D 1 98 ? -18.178 -18.438 13.780 1.00 15.53 95 ASP B N 1
ATOM 13523 C CA . ASP D 1 98 ? -19.339 -17.680 14.226 1.00 12.45 95 ASP B CA 1
ATOM 13524 C C . ASP D 1 98 ? -20.680 -17.978 13.542 1.00 11.90 95 ASP B C 1
ATOM 13525 O O . ASP D 1 98 ? -21.665 -18.143 14.248 1.00 11.01 95 ASP B O 1
ATOM 13530 N N . LEU D 1 99 ? -20.745 -17.984 12.200 1.00 12.40 96 LEU B N 1
ATOM 13531 C CA . LEU D 1 99 ? -22.009 -18.116 11.499 1.00 12.14 96 LEU B CA 1
ATOM 13532 C C . LEU D 1 99 ? -22.510 -19.566 11.548 1.00 12.42 96 LEU B C 1
ATOM 13533 O O . LEU D 1 99 ? -21.757 -20.504 11.294 1.00 9.85 96 LEU B O 1
ATOM 13538 N N . LEU D 1 100 ? -23.811 -19.770 11.792 1.00 12.88 97 LEU B N 1
ATOM 13539 C CA . LEU D 1 100 ? -24.256 -21.150 11.830 1.00 14.43 97 LEU B CA 1
ATOM 13540 C C . LEU D 1 100 ? -25.218 -21.409 10.664 1.00 16.63 97 LEU B C 1
ATOM 13541 O O . LEU D 1 100 ? -26.231 -20.713 10.535 1.00 17.60 97 LEU B O 1
ATOM 13546 N N . THR D 1 101 ? -24.961 -22.470 9.868 1.00 19.09 98 THR B N 1
ATOM 13547 C CA . THR D 1 101 ? -25.851 -22.858 8.761 1.00 20.29 98 THR B CA 1
ATOM 13548 C C . THR D 1 101 ? -26.506 -24.239 8.959 1.00 18.88 98 THR B C 1
ATOM 13549 O O . THR D 1 101 ? -25.833 -25.216 9.306 1.00 17.26 98 THR B O 1
ATOM 13553 N N . PRO D 1 102 ? -27.825 -24.387 8.687 1.00 16.76 99 PRO B N 1
ATOM 13554 C CA . PRO D 1 102 ? -28.474 -25.692 8.757 1.00 19.85 99 PRO B CA 1
ATOM 13555 C C . PRO D 1 102 ? -27.700 -26.797 8.036 1.00 21.76 99 PRO B C 1
ATOM 13556 O O . PRO D 1 102 ? -27.131 -26.587 6.958 1.00 21.14 99 PRO B O 1
ATOM 13560 N N . LEU D 1 103 ? -27.629 -27.986 8.658 1.00 25.47 100 LEU B N 1
ATOM 13561 C CA . LEU D 1 103 ? -26.933 -29.070 7.975 1.00 28.48 100 LEU B CA 1
ATOM 13562 C C . LEU D 1 103 ? -27.964 -29.826 7.127 1.00 30.27 100 LEU B C 1
ATOM 13563 O O . LEU D 1 103 ? -28.898 -30.400 7.674 1.00 28.58 100 LEU B O 1
ATOM 13568 N N . THR D 1 104 ? -27.828 -29.712 5.789 1.00 30.80 101 THR B N 1
ATOM 13569 C CA . THR D 1 104 ? -28.847 -30.114 4.821 1.00 32.18 101 THR B CA 1
ATOM 13570 C C . THR D 1 104 ? -28.371 -31.366 4.077 1.00 33.16 101 THR B C 1
ATOM 13571 O O . THR D 1 104 ? -29.205 -32.070 3.539 1.00 33.80 101 THR B O 1
ATOM 13575 N N . GLY D 1 105 ? -27.058 -31.645 4.028 1.00 32.74 102 GLY B N 1
ATOM 13576 C CA . GLY D 1 105 ? -26.575 -32.836 3.349 1.00 31.37 102 GLY B CA 1
ATOM 13577 C C . GLY D 1 105 ? -25.476 -33.563 4.118 1.00 32.08 102 GLY B C 1
ATOM 13578 O O . GLY D 1 105 ? -25.527 -33.703 5.337 1.00 28.47 102 GLY B O 1
ATOM 13579 N N . PRO D 1 106 ? -24.484 -34.137 3.414 1.00 28.84 103 PRO B N 1
ATOM 13580 C CA . PRO D 1 106 ? -23.330 -34.728 4.063 1.00 30.86 103 PRO B CA 1
ATOM 13581 C C . PRO D 1 106 ? -22.275 -33.700 4.460 1.00 31.06 103 PRO B C 1
ATOM 13582 O O . PRO D 1 106 ? -22.058 -32.724 3.765 1.00 32.92 103 PRO B O 1
ATOM 13586 N N . VAL D 1 107 ? -21.532 -34.051 5.499 1.00 28.02 104 VAL B N 1
ATOM 13587 C CA . VAL D 1 107 ? -20.395 -33.319 5.990 1.00 26.57 104 VAL B CA 1
ATOM 13588 C C . VAL D 1 107 ? -19.187 -33.574 5.089 1.00 28.56 104 VAL B C 1
ATOM 13589 O O . VAL D 1 107 ? -18.930 -34.678 4.639 1.00 35.42 104 VAL B O 1
ATOM 13593 N N . ARG D 1 108 ? -18.454 -32.507 4.801 1.00 25.37 105 ARG B N 1
ATOM 13594 C CA . ARG D 1 108 ? -17.243 -32.572 4.036 1.00 20.97 105 ARG B CA 1
ATOM 13595 C C . ARG D 1 108 ? -16.081 -32.396 4.985 1.00 20.13 105 ARG B C 1
ATOM 13596 O O . ARG D 1 108 ? -15.912 -31.302 5.545 1.00 19.23 105 ARG B O 1
ATOM 13604 N N . ALA D 1 109 ? -15.326 -33.490 5.141 1.00 18.65 106 ALA B N 1
ATOM 13605 C CA . ALA D 1 109 ? -14.136 -33.527 5.962 1.00 19.07 106 ALA B CA 1
ATOM 13606 C C . ALA D 1 109 ? -12.933 -33.258 5.101 1.00 18.82 106 ALA B C 1
ATOM 13607 O O . ALA D 1 109 ? -12.735 -33.999 4.172 1.00 25.31 106 ALA B O 1
ATOM 13609 N N . TYR D 1 110 ? -12.094 -32.288 5.496 1.00 23.65 107 TYR B N 1
ATOM 13610 C CA . TYR D 1 110 ? -10.986 -31.761 4.683 1.00 20.63 107 TYR B CA 1
ATOM 13611 C C . TYR D 1 110 ? -9.623 -32.140 5.307 1.00 22.67 107 TYR B C 1
ATOM 13612 O O . TYR D 1 110 ? -9.491 -32.306 6.528 1.00 20.56 107 TYR B O 1
ATOM 13621 N N . HIS D 1 111 ? -8.582 -32.152 4.455 1.00 21.75 108 HIS B N 1
ATOM 13622 C CA . HIS D 1 111 ? -7.237 -32.368 4.916 1.00 23.50 108 HIS B CA 1
ATOM 13623 C C . HIS D 1 111 ? -6.548 -31.034 5.163 1.00 23.30 108 HIS B C 1
ATOM 13624 O O . HIS D 1 111 ? -6.655 -30.145 4.333 1.00 23.46 108 HIS B O 1
ATOM 13631 N N . GLY D 1 112 ? -5.781 -30.931 6.264 1.00 24.58 109 GLY B N 1
ATOM 13632 C CA . GLY D 1 112 ? -5.049 -29.714 6.595 1.00 22.51 109 GLY B CA 1
ATOM 13633 C C . GLY D 1 112 ? -5.900 -28.621 7.248 1.00 23.31 109 GLY B C 1
ATOM 13634 O O . GLY D 1 112 ? -5.389 -27.514 7.409 1.00 27.10 109 GLY B O 1
ATOM 13635 N N . GLN D 1 113 ? -7.179 -28.904 7.603 1.00 23.44 110 GLN B N 1
ATOM 13636 C CA . GLN D 1 113 ? -8.060 -27.939 8.267 1.00 21.47 110 GLN B CA 1
ATOM 13637 C C . GLN D 1 113 ? -9.160 -28.647 9.065 1.00 22.56 110 GLN B C 1
ATOM 13638 O O . GLN D 1 113 ? -9.734 -29.684 8.651 1.00 25.69 110 GLN B O 1
ATOM 13644 N N . VAL D 1 114 ? -9.475 -28.020 10.214 1.00 21.93 111 VAL B N 1
ATOM 13645 C CA . VAL D 1 114 ? -10.478 -28.501 11.168 1.00 23.68 111 VAL B CA 1
ATOM 13646 C C . VAL D 1 114 ? -11.802 -27.741 10.982 1.00 21.68 111 VAL B C 1
ATOM 13647 O O . VAL D 1 114 ? -11.820 -26.545 10.719 1.00 23.34 111 VAL B O 1
ATOM 13651 N N . ARG D 1 115 ? -12.922 -28.427 11.186 1.00 20.55 112 ARG B N 1
ATOM 13652 C CA . ARG D 1 115 ? -14.224 -27.804 11.051 1.00 22.04 112 ARG B CA 1
ATOM 13653 C C . ARG D 1 115 ? -15.127 -28.335 12.153 1.00 19.43 112 ARG B C 1
ATOM 13654 O O . ARG D 1 115 ? -14.887 -29.434 12.634 1.00 19.70 112 ARG B O 1
ATOM 13662 N N . ALA D 1 116 ? -16.231 -27.622 12.428 1.00 18.81 113 ALA B N 1
ATOM 13663 C CA . ALA D 1 116 ? -17.082 -28.017 13.534 1.00 19.57 113 ALA B CA 1
ATOM 13664 C C . ALA D 1 116 ? -18.587 -27.953 13.224 1.00 19.45 113 ALA B C 1
ATOM 13665 O O . ALA D 1 116 ? -19.082 -27.248 12.330 1.00 20.92 113 ALA B O 1
ATOM 13667 N N . LEU D 1 117 ? -19.325 -28.729 14.023 1.00 18.12 114 LEU B N 1
ATOM 13668 C CA . LEU D 1 117 ? -20.766 -28.766 13.961 1.00 17.99 114 LEU B CA 1
ATOM 13669 C C . LEU D 1 117 ? -21.285 -28.351 15.331 1.00 17.34 114 LEU B C 1
ATOM 13670 O O . LEU D 1 117 ? -20.609 -28.582 16.292 1.00 15.33 114 LEU B O 1
ATOM 13675 N N . TRP D 1 118 ? -22.521 -27.858 15.394 1.00 17.34 115 TRP B N 1
ATOM 13676 C CA . TRP D 1 118 ? -23.203 -27.551 16.623 1.00 20.73 115 TRP B CA 1
ATOM 13677 C C . TRP D 1 118 ? -24.457 -28.423 16.659 1.00 24.23 115 TRP B C 1
ATOM 13678 O O . TRP D 1 118 ? -25.224 -28.406 15.688 1.00 18.86 115 TRP B O 1
ATOM 13689 N N . LEU D 1 119 ? -24.652 -29.159 17.783 1.00 26.59 116 LEU B N 1
ATOM 13690 C CA . LEU D 1 119 ? -25.697 -30.172 17.849 1.00 27.02 116 LEU B CA 1
ATOM 13691 C C . LEU D 1 119 ? -26.633 -29.916 19.036 1.00 24.94 116 LEU B C 1
ATOM 13692 O O . LEU D 1 119 ? -26.191 -29.676 20.165 1.00 19.35 116 LEU B O 1
ATOM 13697 N N . LYS D 1 120 ? -27.937 -29.971 18.775 1.00 21.92 117 LYS B N 1
ATOM 13698 C CA . LYS D 1 120 ? -28.884 -29.777 19.854 1.00 25.57 117 LYS B CA 1
ATOM 13699 C C . LYS D 1 120 ? -29.907 -30.896 19.802 1.00 23.97 117 LYS B C 1
ATOM 13700 O O . LYS D 1 120 ? -30.475 -31.136 18.733 1.00 23.25 117 LYS B O 1
ATOM 13706 N N . ILE D 1 121 ? -30.150 -31.485 20.986 1.00 20.35 118 ILE B N 1
ATOM 13707 C CA . ILE D 1 121 ? -31.091 -32.572 21.142 1.00 20.21 118 ILE B CA 1
ATOM 13708 C C . ILE D 1 121 ? -32.269 -32.053 21.933 1.00 19.05 118 ILE B C 1
ATOM 13709 O O . ILE D 1 121 ? -32.181 -32.024 23.150 1.00 21.13 118 ILE B O 1
ATOM 13714 N N . PRO D 1 122 ? -33.400 -31.675 21.309 1.00 18.99 119 PRO B N 1
ATOM 13715 C CA . PRO D 1 122 ? -34.606 -31.269 22.055 1.00 21.75 119 PRO B CA 1
ATOM 13716 C C . PRO D 1 122 ? -35.060 -32.357 23.042 1.00 24.21 119 PRO B C 1
ATOM 13717 O O . PRO D 1 122 ? -34.700 -33.524 22.860 1.00 26.22 119 PRO B O 1
ATOM 13721 N N . THR D 1 123 ? -35.876 -31.985 24.036 1.00 23.96 120 THR B N 1
ATOM 13722 C CA . THR D 1 123 ? -36.147 -32.847 25.178 1.00 25.74 120 THR B CA 1
ATOM 13723 C C . THR D 1 123 ? -37.603 -32.637 25.623 1.00 27.71 120 THR B C 1
ATOM 13724 O O . THR D 1 123 ? -38.109 -33.366 26.487 1.00 30.60 120 THR B O 1
ATOM 13728 N N . GLU D 1 124 ? -38.315 -31.670 25.028 1.00 30.17 121 GLU B N 1
ATOM 13729 C CA . GLU D 1 124 ? -39.682 -31.383 25.461 1.00 40.15 121 GLU B CA 1
ATOM 13730 C C . GLU D 1 124 ? -40.555 -32.626 25.265 1.00 42.17 121 GLU B C 1
ATOM 13731 O O . GLU D 1 124 ? -41.421 -32.893 26.089 1.00 48.90 121 GLU B O 1
ATOM 13737 N N . SER D 1 125 ? -40.240 -33.426 24.240 1.00 44.66 122 SER B N 1
ATOM 13738 C CA . SER D 1 125 ? -41.023 -34.580 23.846 1.00 41.80 122 SER B CA 1
ATOM 13739 C C . SER D 1 125 ? -40.429 -35.915 24.291 1.00 42.62 122 SER B C 1
ATOM 13740 O O . SER D 1 125 ? -41.047 -36.936 24.010 1.00 41.03 122 SER B O 1
ATOM 13743 N N . LEU D 1 126 ? -39.282 -35.948 24.979 1.00 42.17 123 LEU B N 1
ATOM 13744 C CA . LEU D 1 126 ? -38.867 -37.178 25.657 1.00 41.13 123 LEU B CA 1
ATOM 13745 C C . LEU D 1 126 ? -39.573 -37.312 27.009 1.00 49.03 123 LEU B C 1
ATOM 13746 O O . LEU D 1 126 ? -39.521 -36.419 27.852 1.00 51.10 123 LEU B O 1
ATOM 13751 N N . THR D 1 127 ? -40.191 -38.466 27.274 1.00 54.59 124 THR B N 1
ATOM 13752 C CA . THR D 1 127 ? -40.708 -38.671 28.610 1.00 46.68 124 THR B CA 1
ATOM 13753 C C . THR D 1 127 ? -39.502 -39.074 29.463 1.00 40.06 124 THR B C 1
ATOM 13754 O O . THR D 1 127 ? -38.474 -39.574 28.976 1.00 28.36 124 THR B O 1
ATOM 13758 N N . PRO D 1 128 ? -39.580 -38.686 30.755 1.00 37.00 125 PRO B N 1
ATOM 13759 C CA . PRO D 1 128 ? -38.465 -38.793 31.697 1.00 34.03 125 PRO B CA 1
ATOM 13760 C C . PRO D 1 128 ? -37.848 -40.181 31.765 1.00 36.33 125 PRO B C 1
ATOM 13761 O O . PRO D 1 128 ? -38.592 -41.154 31.779 1.00 42.45 125 PRO B O 1
ATOM 13765 N N . GLY D 1 129 ? -36.520 -40.258 31.906 1.00 33.02 126 GLY B N 1
ATOM 13766 C CA . GLY D 1 129 ? -35.853 -41.537 32.058 1.00 31.55 126 GLY B CA 1
ATOM 13767 C C . GLY D 1 129 ? -34.371 -41.448 31.716 1.00 33.29 126 GLY B C 1
ATOM 13768 O O . GLY D 1 129 ? -33.779 -40.377 31.748 1.00 39.96 126 GLY B O 1
ATOM 13769 N N . SER D 1 130 ? -33.766 -42.609 31.456 1.00 39.55 127 SER B N 1
ATOM 13770 C CA . SER D 1 130 ? -32.388 -42.720 31.003 1.00 38.74 127 SER B CA 1
ATOM 13771 C C . SER D 1 130 ? -32.431 -43.025 29.523 1.00 43.56 127 SER B C 1
ATOM 13772 O O . SER D 1 130 ? -33.280 -43.814 29.090 1.00 41.22 127 SER B O 1
ATOM 13775 N N . TYR D 1 131 ? -31.590 -42.294 28.767 1.00 47.50 128 TYR B N 1
ATOM 13776 C CA . TYR D 1 131 ? -31.414 -42.534 27.342 1.00 39.35 128 TYR B CA 1
ATOM 13777 C C . TYR D 1 131 ? -29.933 -42.697 27.028 1.00 37.11 128 TYR B C 1
ATOM 13778 O O . TYR D 1 131 ? -29.065 -42.229 27.764 1.00 29.63 128 TYR B O 1
ATOM 13787 N N . GLU D 1 132 ? -29.716 -43.427 25.923 1.00 37.87 129 GLU B N 1
ATOM 13788 C CA . GLU D 1 132 ? -28.427 -43.577 25.293 1.00 40.25 129 GLU B CA 1
ATOM 13789 C C . GLU D 1 132 ? -28.487 -42.898 23.926 1.00 36.49 129 GLU B C 1
ATOM 13790 O O . GLU D 1 132 ? -29.146 -43.406 23.033 1.00 40.75 129 GLU B O 1
ATOM 13796 N N . LEU D 1 133 ? -27.830 -41.731 23.805 1.00 37.23 130 LEU B N 1
ATOM 13797 C CA . LEU D 1 133 ? -27.689 -41.030 22.538 1.00 35.96 130 LEU B CA 1
ATOM 13798 C C . LEU D 1 133 ? -26.385 -41.455 21.856 1.00 33.24 130 LEU B C 1
ATOM 13799 O O . LEU D 1 133 ? -25.263 -41.209 22.368 1.00 24.30 130 LEU B O 1
ATOM 13804 N N . THR D 1 134 ? -26.593 -42.111 20.693 1.00 32.67 131 THR B N 1
ATOM 13805 C CA . THR D 1 134 ? -25.508 -42.529 19.802 1.00 41.33 131 THR B CA 1
ATOM 13806 C C . THR D 1 134 ? -25.356 -41.539 18.643 1.00 35.83 131 THR B C 1
ATOM 13807 O O . THR D 1 134 ? -26.355 -41.188 17.960 1.00 25.47 131 THR B O 1
ATOM 13811 N N . ILE D 1 135 ? -24.095 -41.098 18.492 1.00 31.82 132 ILE B N 1
ATOM 13812 C CA . ILE D 1 135 ? -23.700 -40.193 17.410 1.00 39.81 132 ILE B CA 1
ATOM 13813 C C . ILE D 1 135 ? -22.720 -40.938 16.496 1.00 40.52 132 ILE B C 1
ATOM 13814 O O . ILE D 1 135 ? -21.675 -41.431 16.950 1.00 34.54 132 ILE B O 1
ATOM 13819 N N . THR D 1 136 ? -23.054 -40.974 15.198 1.00 43.30 133 THR B N 1
ATOM 13820 C CA . THR D 1 136 ? -22.242 -41.719 14.251 1.00 53.28 133 THR B CA 1
ATOM 13821 C C . THR D 1 136 ? -21.939 -40.914 12.982 1.00 43.53 133 THR B C 1
ATOM 13822 O O . THR D 1 136 ? -22.828 -40.219 12.460 1.00 40.88 133 THR B O 1
ATOM 13826 N N . LEU D 1 137 ? -20.691 -41.091 12.488 1.00 37.31 134 LEU B N 1
ATOM 13827 C CA . LEU D 1 137 ? -20.254 -40.630 11.164 1.00 40.66 134 LEU B CA 1
ATOM 13828 C C . LEU D 1 137 ? -19.743 -41.805 10.309 1.00 42.36 134 LEU B C 1
ATOM 13829 O O . LEU D 1 137 ? -18.961 -42.664 10.759 1.00 32.41 134 LEU B O 1
ATOM 13834 N N . THR D 1 138 ? -20.210 -41.803 9.050 1.00 39.37 135 THR B N 1
ATOM 13835 C CA . THR D 1 138 ? -20.078 -42.908 8.103 1.00 40.55 135 THR B CA 1
ATOM 13836 C C . THR D 1 138 ? -19.493 -42.343 6.800 1.00 35.63 135 THR B C 1
ATOM 13837 O O . THR D 1 138 ? -20.161 -41.555 6.124 1.00 34.63 135 THR B O 1
ATOM 13841 N N . GLU D 1 139 ? -18.275 -42.746 6.412 1.00 38.66 136 GLU B N 1
ATOM 13842 C CA . GLU D 1 139 ? -17.727 -42.420 5.082 1.00 37.28 136 GLU B CA 1
ATOM 13843 C C . GLU D 1 139 ? -18.667 -42.876 3.942 1.00 39.86 136 GLU B C 1
ATOM 13844 O O . GLU D 1 139 ? -19.153 -44.009 3.962 1.00 40.38 136 GLU B O 1
ATOM 13850 N N . THR D 1 140 ? -18.969 -42.002 2.943 1.00 45.90 137 THR B N 1
ATOM 13851 C CA . THR D 1 140 ? -20.021 -42.303 1.970 1.00 45.56 137 THR B CA 1
ATOM 13852 C C . THR D 1 140 ? -19.487 -43.127 0.781 1.00 51.95 137 THR B C 1
ATOM 13853 O O . THR D 1 140 ? -20.214 -43.955 0.271 1.00 60.46 137 THR B O 1
ATOM 13857 N N . ALA D 1 141 ? -18.228 -42.948 0.341 1.00 54.94 138 ALA B N 1
ATOM 13858 C CA . ALA D 1 141 ? -17.607 -43.808 -0.667 1.00 56.15 138 ALA B CA 1
ATOM 13859 C C . ALA D 1 141 ? -17.755 -45.281 -0.277 1.00 66.66 138 ALA B C 1
ATOM 13860 O O . ALA D 1 141 ? -17.898 -46.147 -1.148 1.00 72.66 138 ALA B O 1
ATOM 13862 N N . SER D 1 142 ? -17.639 -45.557 1.033 1.00 52.61 139 SER B N 1
ATOM 13863 C CA . SER D 1 142 ? -17.150 -46.841 1.469 1.00 45.34 139 SER B CA 1
ATOM 13864 C C . SER D 1 142 ? -18.089 -47.460 2.480 1.00 45.22 139 SER B C 1
ATOM 13865 O O . SER D 1 142 ? -17.871 -48.611 2.845 1.00 42.37 139 SER B O 1
ATOM 13868 N N . GLY D 1 143 ? -19.112 -46.704 2.914 1.00 50.78 140 GLY B N 1
ATOM 13869 C CA . GLY D 1 143 ? -20.252 -47.239 3.665 1.00 41.98 140 GLY B CA 1
ATOM 13870 C C . GLY D 1 143 ? -19.896 -47.684 5.093 1.00 38.09 140 GLY B C 1
ATOM 13871 O O . GLY D 1 143 ? -20.805 -48.033 5.849 1.00 39.17 140 GLY B O 1
ATOM 13872 N N . GLN D 1 144 ? -18.592 -47.671 5.443 1.00 33.61 141 GLN B N 1
ATOM 13873 C CA . GLN D 1 144 ? -18.098 -47.922 6.797 1.00 37.78 141 GLN B CA 1
ATOM 13874 C C . GLN D 1 144 ? -18.190 -46.702 7.753 1.00 45.41 141 GLN B C 1
ATOM 13875 O O . GLN D 1 144 ? -18.251 -45.521 7.372 1.00 41.77 141 GLN B O 1
ATOM 13881 N N . VAL D 1 145 ? -18.172 -47.038 9.047 1.00 37.89 142 VAL B N 1
ATOM 13882 C CA . VAL D 1 145 ? -18.411 -46.142 10.157 1.00 37.00 142 VAL B CA 1
ATOM 13883 C C . VAL D 1 145 ? -17.055 -45.690 10.700 1.00 37.22 142 VAL B C 1
ATOM 13884 O O . VAL D 1 145 ? -16.256 -46.544 11.023 1.00 36.25 142 VAL B O 1
ATOM 13888 N N . VAL D 1 146 ? -16.769 -44.360 10.754 1.00 38.39 143 VAL B N 1
ATOM 13889 C CA . VAL D 1 146 ? -15.424 -43.842 11.072 1.00 34.31 143 VAL B CA 1
ATOM 13890 C C . VAL D 1 146 ? -15.428 -43.096 12.422 1.00 32.99 143 VAL B C 1
ATOM 13891 O O . VAL D 1 146 ? -14.387 -42.602 12.861 1.00 31.76 143 VAL B O 1
ATOM 13895 N N . PHE D 1 147 ? -16.599 -43.039 13.090 1.00 33.48 144 PHE B N 1
ATOM 13896 C CA . PHE D 1 147 ? -16.805 -42.380 14.382 1.00 31.98 144 PHE B CA 1
ATOM 13897 C C . PHE D 1 147 ? -18.118 -42.841 15.033 1.00 29.90 144 PHE B C 1
ATOM 13898 O O . PHE D 1 147 ? -19.202 -42.729 14.437 1.00 25.93 144 PHE B O 1
ATOM 13906 N N . SER D 1 148 ? -17.978 -43.350 16.275 1.00 31.83 145 SER B N 1
ATOM 13907 C CA . SER D 1 148 ? -19.113 -43.692 17.118 1.00 35.07 145 SER B CA 1
ATOM 13908 C C . SER D 1 148 ? -18.866 -43.298 18.585 1.00 33.67 145 SER B C 1
ATOM 13909 O O . SER D 1 148 ? -17.773 -43.383 19.165 1.00 30.85 145 SER B O 1
ATOM 13912 N N . GLN D 1 149 ? -19.937 -42.780 19.175 1.00 37.85 146 GLN B N 1
ATOM 13913 C CA . GLN D 1 149 ? -19.899 -42.189 20.503 1.00 36.97 146 GLN B CA 1
ATOM 13914 C C . GLN D 1 149 ? -21.314 -42.201 21.097 1.00 34.23 146 GLN B C 1
ATOM 13915 O O . GLN D 1 149 ? -22.321 -41.836 20.461 1.00 30.19 146 GLN B O 1
ATOM 13921 N N . THR D 1 150 ? -21.388 -42.734 22.317 1.00 39.51 147 THR B N 1
ATOM 13922 C CA . THR D 1 150 ? -22.642 -42.745 23.051 1.00 39.68 147 THR B CA 1
ATOM 13923 C C . THR D 1 150 ? -22.456 -41.860 24.292 1.00 37.80 147 THR B C 1
ATOM 13924 O O . THR D 1 150 ? -21.470 -41.924 25.033 1.00 39.65 147 THR B O 1
ATOM 13928 N N . VAL D 1 151 ? -23.409 -40.948 24.432 1.00 34.09 148 VAL B N 1
ATOM 13929 C CA . VAL D 1 151 ? -23.483 -40.028 25.549 1.00 31.76 148 VAL B CA 1
ATOM 13930 C C . VAL D 1 151 ? -24.763 -40.386 26.323 1.00 34.17 148 VAL B C 1
ATOM 13931 O O . VAL D 1 151 ? -25.881 -40.455 25.757 1.00 31.32 148 VAL B O 1
ATOM 13935 N N . PRO D 1 152 ? -24.623 -40.725 27.628 1.00 34.15 149 PRO B N 1
ATOM 13936 C CA . PRO D 1 152 ? -25.803 -40.995 28.475 1.00 30.85 149 PRO B CA 1
ATOM 13937 C C . PRO D 1 152 ? -26.610 -39.748 28.889 1.00 27.39 149 PRO B C 1
ATOM 13938 O O . PRO D 1 152 ? -26.090 -38.702 29.281 1.00 23.86 149 PRO B O 1
ATOM 13942 N N . LEU D 1 153 ? -27.924 -39.864 28.824 1.00 28.41 150 LEU B N 1
ATOM 13943 C CA . LEU D 1 153 ? -28.750 -38.709 29.079 1.00 34.37 150 LEU B CA 1
ATOM 13944 C C . LEU D 1 153 ? -29.888 -39.105 30.002 1.00 31.13 150 LEU B C 1
ATOM 13945 O O . LEU D 1 153 ? -30.715 -39.895 29.580 1.00 30.26 150 LEU B O 1
ATOM 13950 N N . THR D 1 154 ? -29.944 -38.488 31.198 1.00 33.25 151 THR B N 1
ATOM 13951 C CA . THR D 1 154 ? -31.139 -38.487 32.042 1.00 34.79 151 THR B CA 1
ATOM 13952 C C . THR D 1 154 ? -31.965 -37.203 31.861 1.00 35.82 151 THR B C 1
ATOM 13953 O O . THR D 1 154 ? -31.497 -36.064 32.059 1.00 28.92 151 THR B O 1
ATOM 13957 N N . VAL D 1 155 ? -33.225 -37.432 31.499 1.00 32.86 152 VAL B N 1
ATOM 13958 C CA . VAL D 1 155 ? -34.261 -36.408 31.527 1.00 35.14 152 VAL B CA 1
ATOM 13959 C C . VAL D 1 155 ? -35.086 -36.539 32.822 1.00 35.50 152 VAL B C 1
ATOM 13960 O O . VAL D 1 155 ? -35.822 -37.522 33.013 1.00 34.18 152 VAL B O 1
ATOM 13964 N N . ALA D 1 156 ? -34.928 -35.551 33.730 1.00 34.05 153 ALA B N 1
ATOM 13965 C CA . ALA D 1 156 ? -35.643 -35.481 34.992 1.00 29.13 153 ALA B CA 1
ATOM 13966 C C . ALA D 1 156 ? -37.148 -35.353 34.743 1.00 31.49 153 ALA B C 1
ATOM 13967 O O . ALA D 1 156 ? -37.509 -35.101 33.612 1.00 40.46 153 ALA B O 1
ATOM 13969 N N . ALA D 1 157 ? -38.029 -35.526 35.764 1.00 37.65 154 ALA B N 1
ATOM 13970 C CA . ALA D 1 157 ? -39.492 -35.305 35.668 1.00 34.62 154 ALA B CA 1
ATOM 13971 C C . ALA D 1 157 ? -39.860 -33.831 35.908 1.00 33.89 154 ALA B C 1
ATOM 13972 O O . ALA D 1 157 ? -40.852 -33.303 35.359 1.00 35.95 154 ALA B O 1
ATOM 13974 N N . ALA D 1 158 ? -39.046 -33.190 36.761 1.00 28.80 155 ALA B N 1
ATOM 13975 C CA . ALA D 1 158 ? -38.984 -31.740 36.888 1.00 29.08 155 ALA B CA 1
ATOM 13976 C C . ALA D 1 158 ? -38.752 -31.023 35.540 1.00 30.33 155 ALA B C 1
ATOM 13977 O O . ALA D 1 158 ? -37.715 -31.234 34.881 1.00 25.75 155 ALA B O 1
ATOM 13979 N N . VAL D 1 159 ? -39.634 -30.038 35.274 1.00 32.99 156 VAL B N 1
ATOM 13980 C CA . VAL D 1 159 ? -39.765 -29.298 34.016 1.00 33.96 156 VAL B CA 1
ATOM 13981 C C . VAL D 1 159 ? -38.990 -27.960 34.079 1.00 28.87 156 VAL B C 1
ATOM 13982 O O . VAL D 1 159 ? -39.129 -27.164 35.027 1.00 29.41 156 VAL B O 1
ATOM 13986 N N . ALA D 1 160 ? -38.159 -27.722 33.036 1.00 24.31 157 ALA B N 1
ATOM 13987 C CA . ALA D 1 160 ? -37.392 -26.478 32.847 1.00 23.17 157 ALA B CA 1
ATOM 13988 C C . ALA D 1 160 ? -38.294 -25.236 32.738 1.00 26.18 157 ALA B C 1
ATOM 13989 O O . ALA D 1 160 ? -39.145 -25.170 31.845 1.00 28.82 157 ALA B O 1
ATOM 13991 N N . GLN D 1 161 ? -38.165 -24.265 33.665 1.00 29.84 158 GLN B N 1
ATOM 13992 C CA . GLN D 1 161 ? -38.963 -23.036 33.583 1.00 27.54 158 GLN B CA 1
ATOM 13993 C C . GLN D 1 161 ? -38.108 -22.023 32.819 1.00 23.78 158 GLN B C 1
ATOM 13994 O O . GLN D 1 161 ? -36.872 -22.068 32.903 1.00 19.21 158 GLN B O 1
ATOM 14000 N N . PRO D 1 162 ? -38.748 -21.143 32.009 1.00 22.20 159 PRO B N 1
ATOM 14001 C CA . PRO D 1 162 ? -38.037 -20.098 31.237 1.00 25.30 159 PRO B CA 1
ATOM 14002 C C . PRO D 1 162 ? -37.352 -19.019 32.095 1.00 20.67 159 PRO B C 1
ATOM 14003 O O . PRO D 1 162 ? -37.670 -18.920 33.273 1.00 20.35 159 PRO B O 1
ATOM 14007 N N . PRO D 1 163 ? -36.330 -18.241 31.631 1.00 18.64 160 PRO B N 1
ATOM 14008 C CA . PRO D 1 163 ? -35.713 -17.212 32.488 1.00 17.52 160 PRO B CA 1
ATOM 14009 C C . PRO D 1 163 ? -36.625 -15.998 32.746 1.00 18.54 160 PRO B C 1
ATOM 14010 O O . PRO D 1 163 ? -37.440 -15.597 31.915 1.00 17.17 160 PRO B O 1
ATOM 14014 N N . ARG D 1 164 ? -36.475 -15.375 33.912 1.00 20.54 161 ARG B N 1
ATOM 14015 C CA . ARG D 1 164 ? -37.108 -14.092 34.196 1.00 21.93 161 ARG B CA 1
ATOM 14016 C C . ARG D 1 164 ? -36.051 -12.984 34.067 1.00 18.20 161 ARG B C 1
ATOM 14017 O O . ARG D 1 164 ? -35.075 -12.951 34.830 1.00 18.53 161 ARG B O 1
ATOM 14025 N N . LEU D 1 165 ? -36.274 -12.070 33.118 1.00 15.07 162 LEU B N 1
ATOM 14026 C CA . LEU D 1 165 ? -35.318 -11.042 32.712 1.00 15.15 162 LEU B CA 1
ATOM 14027 C C . LEU D 1 165 ? -35.938 -10.269 31.540 1.00 12.85 162 LEU B C 1
ATOM 14028 O O . LEU D 1 165 ? -36.495 -10.888 30.658 1.00 12.05 162 LEU B O 1
ATOM 14033 N N . HIS D 1 166 ? -35.856 -8.940 31.527 1.00 11.94 163 HIS B N 1
ATOM 14034 C CA . HIS D 1 166 ? -36.104 -8.127 30.338 1.00 12.81 163 HIS B CA 1
ATOM 14035 C C . HIS D 1 166 ? -34.843 -8.076 29.446 1.00 13.18 163 HIS B C 1
ATOM 14036 O O . HIS D 1 166 ? -33.747 -7.745 29.919 1.00 13.22 163 HIS B O 1
ATOM 14043 N N . HIS D 1 167 ? -35.023 -8.258 28.132 1.00 13.13 164 HIS B N 1
ATOM 14044 C CA . HIS D 1 167 ? -33.918 -8.348 27.180 1.00 12.56 164 HIS B CA 1
ATOM 14045 C C . HIS D 1 167 ? -34.363 -7.742 25.855 1.00 14.26 164 HIS B C 1
ATOM 14046 O O . HIS D 1 167 ? -35.337 -8.221 25.263 1.00 16.38 164 HIS B O 1
ATOM 14053 N N . THR D 1 168 ? -33.678 -6.679 25.406 1.00 14.68 165 THR B N 1
ATOM 14054 C CA . THR D 1 168 ? -33.849 -6.097 24.083 1.00 13.74 165 THR B CA 1
ATOM 14055 C C . THR D 1 168 ? -32.479 -6.013 23.443 1.00 14.60 165 THR B C 1
ATOM 14056 O O . THR D 1 168 ? -31.533 -5.631 24.136 1.00 15.95 165 THR B O 1
ATOM 14060 N N . GLU D 1 169 ? -32.388 -6.462 22.178 1.00 15.58 166 GLU B N 1
ATOM 14061 C CA . GLU D 1 169 ? -31.288 -6.245 21.238 1.00 15.73 166 GLU B CA 1
ATOM 14062 C C . GLU D 1 169 ? -31.880 -5.332 20.134 1.00 15.50 166 GLU B C 1
ATOM 14063 O O . GLU D 1 169 ? -32.894 -5.701 19.498 1.00 17.86 166 GLU B O 1
ATOM 14069 N N . TRP D 1 170 ? -31.366 -4.087 19.998 1.00 13.27 167 TRP B N 1
ATOM 14070 C CA . TRP D 1 170 ? -31.913 -3.066 19.110 1.00 13.08 167 TRP B CA 1
ATOM 14071 C C . TRP D 1 170 ? -31.988 -3.539 17.667 1.00 13.64 167 TRP B C 1
ATOM 14072 O O . TRP D 1 170 ? -31.001 -4.016 17.120 1.00 12.49 167 TRP B O 1
ATOM 14083 N N . PHE D 1 171 ? -33.164 -3.262 17.051 1.00 14.91 168 PHE B N 1
ATOM 14084 C CA . PHE D 1 171 ? -33.572 -3.753 15.745 1.00 16.88 168 PHE B CA 1
ATOM 14085 C C . PHE D 1 171 ? -33.562 -2.613 14.718 1.00 20.55 168 PHE B C 1
ATOM 14086 O O . PHE D 1 171 ? -34.039 -1.519 15.069 1.00 23.37 168 PHE B O 1
ATOM 14094 N N . SER D 1 172 ? -32.938 -2.862 13.519 1.00 20.50 169 SER B N 1
ATOM 14095 C CA . SER D 1 172 ? -32.748 -1.920 12.403 1.00 17.12 169 SER B CA 1
ATOM 14096 C C . SER D 1 172 ? -33.506 -2.365 11.154 1.00 16.93 169 SER B C 1
ATOM 14097 O O . SER D 1 172 ? -33.149 -3.334 10.489 1.00 24.39 169 SER B O 1
ATOM 14100 N N . VAL D 1 173 ? -34.575 -1.669 10.834 1.00 16.06 170 VAL B N 1
ATOM 14101 C CA . VAL D 1 173 ? -35.377 -2.015 9.680 1.00 18.82 170 VAL B CA 1
ATOM 14102 C C . VAL D 1 173 ? -34.614 -1.610 8.408 1.00 17.13 170 VAL B C 1
ATOM 14103 O O . VAL D 1 173 ? -34.758 -2.284 7.396 1.00 16.90 170 VAL B O 1
ATOM 14107 N N . ASP D 1 174 ? -33.937 -0.440 8.449 1.00 16.19 171 ASP B N 1
ATOM 14108 C CA . ASP D 1 174 ? -33.211 0.124 7.312 1.00 15.79 171 ASP B CA 1
ATOM 14109 C C . ASP D 1 174 ? -32.157 -0.862 6.814 1.00 16.57 171 ASP B C 1
ATOM 14110 O O . ASP D 1 174 ? -31.860 -0.858 5.614 1.00 16.14 171 ASP B O 1
ATOM 14115 N N . CYS D 1 175 ? -31.573 -1.663 7.737 1.00 15.90 172 CYS B N 1
ATOM 14116 C CA . CYS D 1 175 ? -30.541 -2.620 7.374 1.00 14.57 172 CYS B CA 1
ATOM 14117 C C . CYS D 1 175 ? -31.145 -3.812 6.620 1.00 15.99 172 CYS B C 1
ATOM 14118 O O . CYS D 1 175 ? -30.439 -4.463 5.835 1.00 18.93 172 CYS B O 1
ATOM 14121 N N . LEU D 1 176 ? -32.447 -4.108 6.825 1.00 16.08 173 LEU B N 1
ATOM 14122 C CA . LEU D 1 176 ? -33.148 -5.155 6.063 1.00 16.76 173 LEU B CA 1
ATOM 14123 C C . LEU D 1 176 ? -33.605 -4.636 4.692 1.00 18.73 173 LEU B C 1
ATOM 14124 O O . LEU D 1 176 ? -33.540 -5.348 3.672 1.00 22.20 173 LEU B O 1
ATOM 14129 N N . ALA D 1 177 ? -34.098 -3.393 4.695 1.00 16.78 174 ALA B N 1
ATOM 14130 C CA . ALA D 1 177 ? -34.419 -2.648 3.495 1.00 16.60 174 ALA B CA 1
ATOM 14131 C C . ALA D 1 177 ? -33.208 -2.650 2.565 1.00 17.29 174 ALA B C 1
ATOM 14132 O O . ALA D 1 177 ? -33.311 -3.051 1.386 1.00 19.20 174 ALA B O 1
ATOM 14134 N N . ASP D 1 178 ? -32.062 -2.136 3.077 1.00 17.55 175 ASP B N 1
ATOM 14135 C CA . ASP D 1 178 ? -30.876 -1.974 2.249 1.00 15.91 175 ASP B CA 1
ATOM 14136 C C . ASP D 1 178 ? -30.393 -3.313 1.716 1.00 13.78 175 ASP B C 1
ATOM 14137 O O . ASP D 1 178 ? -30.175 -3.470 0.545 1.00 18.48 175 ASP B O 1
ATOM 14142 N N . TYR D 1 179 ? -30.215 -4.296 2.567 1.00 13.34 176 TYR B N 1
ATOM 14143 C CA . TYR D 1 179 ? -29.608 -5.554 2.158 1.00 13.23 176 TYR B CA 1
ATOM 14144 C C . TYR D 1 179 ? -30.467 -6.402 1.210 1.00 14.97 176 TYR B C 1
ATOM 14145 O O . TYR D 1 179 ? -29.965 -7.172 0.389 1.00 14.98 176 TYR B O 1
ATOM 14154 N N . TYR D 1 180 ? -31.775 -6.432 1.412 1.00 16.04 177 TYR B N 1
ATOM 14155 C CA . TYR D 1 180 ? -32.604 -7.288 0.594 1.00 15.94 177 TYR B CA 1
ATOM 14156 C C . TYR D 1 180 ? -33.279 -6.472 -0.503 1.00 19.82 177 TYR B C 1
ATOM 14157 O O . TYR D 1 180 ? -34.165 -6.979 -1.172 1.00 21.73 177 TYR B O 1
ATOM 14166 N N . HIS D 1 181 ? -32.958 -5.169 -0.576 1.00 23.58 178 HIS B N 1
ATOM 14167 C CA . HIS D 1 181 ? -33.320 -4.295 -1.688 1.00 23.34 178 HIS B CA 1
ATOM 14168 C C . HIS D 1 181 ? -34.845 -4.129 -1.733 1.00 23.48 178 HIS B C 1
ATOM 14169 O O . HIS D 1 181 ? -35.490 -4.474 -2.726 1.00 20.67 178 HIS B O 1
ATOM 14176 N N . GLU D 1 182 ? -35.425 -3.605 -0.636 1.00 23.82 179 GLU B N 1
ATOM 14177 C CA . GLU D 1 182 ? -36.867 -3.409 -0.525 1.00 21.42 179 GLU B CA 1
ATOM 14178 C C . GLU D 1 182 ? -37.159 -2.073 0.116 1.00 20.03 179 GLU B C 1
ATOM 14179 O O . GLU D 1 182 ? -36.805 -1.889 1.248 1.00 25.11 179 GLU B O 1
ATOM 14185 N N . ALA D 1 183 ? -37.867 -1.189 -0.559 1.00 19.72 180 ALA B N 1
ATOM 14186 C CA . ALA D 1 183 ? -38.188 0.087 0.039 1.00 22.52 180 ALA B CA 1
ATOM 14187 C C . ALA D 1 183 ? -39.163 -0.110 1.218 1.00 24.36 180 ALA B C 1
ATOM 14188 O O . ALA D 1 183 ? -40.071 -0.953 1.137 1.00 24.75 180 ALA B O 1
ATOM 14190 N N . PRO D 1 184 ? -39.015 0.617 2.374 1.00 21.12 181 PRO B N 1
ATOM 14191 C CA . PRO D 1 184 ? -40.062 0.613 3.410 1.00 19.50 181 PRO B CA 1
ATOM 14192 C C . PRO D 1 184 ? -41.362 1.095 2.763 1.00 19.33 181 PRO B C 1
ATOM 14193 O O . PRO D 1 184 ? -41.256 2.064 2.028 1.00 19.07 181 PRO B O 1
ATOM 14197 N N . TYR D 1 185 ? -42.520 0.415 2.943 1.00 18.43 182 TYR B N 1
ATOM 14198 C CA . TYR D 1 185 ? -42.634 -0.940 3.492 1.00 22.93 182 TYR B CA 1
ATOM 14199 C C . TYR D 1 185 ? -43.467 -1.813 2.546 1.00 22.94 182 TYR B C 1
ATOM 14200 O O . TYR D 1 185 ? -44.705 -1.750 2.606 1.00 24.04 182 TYR B O 1
ATOM 14209 N N . THR D 1 186 ? -42.771 -2.661 1.765 1.00 19.10 183 THR B N 1
ATOM 14210 C CA . THR D 1 186 ? -43.384 -3.524 0.767 1.00 20.57 183 THR B CA 1
ATOM 14211 C C . THR D 1 186 ? -43.820 -4.856 1.395 1.00 22.65 183 THR B C 1
ATOM 14212 O O . THR D 1 186 ? -43.227 -5.282 2.395 1.00 21.09 183 THR B O 1
ATOM 14216 N N . PRO D 1 187 ? -44.803 -5.585 0.776 1.00 21.65 184 PRO B N 1
ATOM 14217 C CA . PRO D 1 187 ? -45.232 -6.920 1.252 1.00 21.04 184 PRO B CA 1
ATOM 14218 C C . PRO D 1 187 ? -44.116 -7.907 1.652 1.00 21.09 184 PRO B C 1
ATOM 14219 O O . PRO D 1 187 ? -44.291 -8.658 2.616 1.00 22.32 184 PRO B O 1
ATOM 14223 N N . ARG D 1 188 ? -43.039 -7.970 0.846 1.00 19.36 185 ARG B N 1
ATOM 14224 C CA . ARG D 1 188 ? -41.903 -8.846 1.030 1.00 18.66 185 ARG B CA 1
ATOM 14225 C C . ARG D 1 188 ? -40.966 -8.370 2.178 1.00 20.10 185 ARG B C 1
ATOM 14226 O O . ARG D 1 188 ? -40.484 -9.202 2.964 1.00 19.39 185 ARG B O 1
ATOM 14234 N N . LEU D 1 189 ? -40.711 -7.030 2.308 1.00 22.45 186 LEU B N 1
ATOM 14235 C CA . LEU D 1 189 ? -40.066 -6.448 3.486 1.00 19.31 186 LEU B CA 1
ATOM 14236 C C . LEU D 1 189 ? -40.815 -6.794 4.791 1.00 19.87 186 LEU B C 1
ATOM 14237 O O . LEU D 1 189 ? -40.167 -7.281 5.712 1.00 20.22 186 LEU B O 1
ATOM 14242 N N . TRP D 1 190 ? -42.147 -6.534 4.918 1.00 18.73 187 TRP B N 1
ATOM 14243 C CA . TRP D 1 190 ? -42.923 -7.020 6.070 1.00 17.32 187 TRP B CA 1
ATOM 14244 C C . TRP D 1 190 ? -42.703 -8.504 6.396 1.00 15.21 187 TRP B C 1
ATOM 14245 O O . TRP D 1 190 ? -42.694 -8.881 7.560 1.00 14.66 187 TRP B O 1
ATOM 14256 N N . ALA D 1 191 ? -42.639 -9.370 5.388 1.00 15.49 188 ALA B N 1
ATOM 14257 C CA . ALA D 1 191 ? -42.520 -10.815 5.634 1.00 15.46 188 ALA B CA 1
ATOM 14258 C C . ALA D 1 191 ? -41.113 -11.086 6.206 1.00 18.18 188 ALA B C 1
ATOM 14259 O O . ALA D 1 191 ? -40.940 -11.930 7.076 1.00 22.44 188 ALA B O 1
ATOM 14261 N N . ILE D 1 192 ? -40.093 -10.385 5.689 1.00 16.39 189 ILE B N 1
ATOM 14262 C CA . ILE D 1 192 ? -38.729 -10.535 6.169 1.00 16.23 189 ILE B CA 1
ATOM 14263 C C . ILE D 1 192 ? -38.614 -9.965 7.588 1.00 16.35 189 ILE B C 1
ATOM 14264 O O . ILE D 1 192 ? -37.967 -10.562 8.425 1.00 16.67 189 ILE B O 1
ATOM 14269 N N . ILE D 1 193 ? -39.253 -8.824 7.883 1.00 17.27 190 ILE B N 1
ATOM 14270 C CA . ILE D 1 193 ? -39.306 -8.295 9.254 1.00 17.02 190 ILE B CA 1
ATOM 14271 C C . ILE D 1 193 ? -39.899 -9.321 10.226 1.00 16.17 190 ILE B C 1
ATOM 14272 O O . ILE D 1 193 ? -39.331 -9.584 11.284 1.00 18.60 190 ILE B O 1
ATOM 14277 N N . GLY D 1 194 ? -41.009 -9.943 9.853 1.00 14.71 191 GLY B N 1
ATOM 14278 C CA . GLY D 1 194 ? -41.604 -10.991 10.677 1.00 13.65 191 GLY B CA 1
ATOM 14279 C C . GLY D 1 194 ? -40.660 -12.158 10.928 1.00 14.45 191 GLY B C 1
ATOM 14280 O O . GLY D 1 194 ? -40.559 -12.566 12.072 1.00 20.18 191 GLY B O 1
ATOM 14281 N N . ASN D 1 195 ? -40.040 -12.750 9.883 1.00 12.30 192 ASN B N 1
ATOM 14282 C CA . ASN D 1 195 ? -39.054 -13.789 10.067 1.00 11.67 192 ASN B CA 1
ATOM 14283 C C . ASN D 1 195 ? -38.038 -13.407 11.132 1.00 11.62 192 ASN B C 1
ATOM 14284 O O . ASN D 1 195 ? -37.626 -14.269 11.852 1.00 10.77 192 ASN B O 1
ATOM 14289 N N . PHE D 1 196 ? -37.592 -12.130 11.170 1.00 11.61 193 PHE B N 1
ATOM 14290 C CA . PHE D 1 196 ? -36.553 -11.687 12.091 1.00 11.50 193 PHE B CA 1
ATOM 14291 C C . PHE D 1 196 ? -37.135 -11.508 13.491 1.00 11.56 193 PHE B C 1
ATOM 14292 O O . PHE D 1 196 ? -36.460 -11.642 14.522 1.00 10.09 193 PHE B O 1
ATOM 14300 N N . MET D 1 197 ? -38.420 -11.186 13.530 1.00 13.93 194 MET B N 1
ATOM 14301 C CA . MET D 1 197 ? -39.078 -10.941 14.812 1.00 14.70 194 MET B CA 1
ATOM 14302 C C . MET D 1 197 ? -39.267 -12.278 15.501 1.00 13.71 194 MET B C 1
ATOM 14303 O O . MET D 1 197 ? -38.993 -12.396 16.681 1.00 17.66 194 MET B O 1
ATOM 14308 N N . VAL D 1 198 ? -39.655 -13.291 14.745 1.00 14.07 195 VAL B N 1
ATOM 14309 C CA . VAL D 1 198 ? -39.812 -14.642 15.303 1.00 15.42 195 VAL B CA 1
ATOM 14310 C C . VAL D 1 198 ? -38.521 -15.211 15.886 1.00 13.97 195 VAL B C 1
ATOM 14311 O O . VAL D 1 198 ? -38.605 -15.958 16.832 1.00 16.88 195 VAL B O 1
ATOM 14315 N N . PHE D 1 199 ? -37.366 -14.948 15.282 1.00 14.96 196 PHE B N 1
ATOM 14316 C CA . PHE D 1 199 ? -36.078 -15.445 15.735 1.00 14.97 196 PHE B CA 1
ATOM 14317 C C . PHE D 1 199 ? -35.705 -14.720 17.032 1.00 16.55 196 PHE B C 1
ATOM 14318 O O . PHE D 1 199 ? -35.306 -15.293 18.069 1.00 14.95 196 PHE B O 1
ATOM 14326 N N . ALA D 1 200 ? -35.867 -13.395 16.970 1.00 18.16 197 ALA B N 1
ATOM 14327 C CA . ALA D 1 200 ? -35.630 -12.512 18.111 1.00 16.84 197 ALA B CA 1
ATOM 14328 C C . ALA D 1 200 ? -36.262 -13.049 19.402 1.00 17.90 197 ALA B C 1
ATOM 14329 O O . ALA D 1 200 ? -35.598 -13.099 20.444 1.00 22.01 197 ALA B O 1
ATOM 14331 N N . HIS D 1 201 ? -37.558 -13.370 19.366 1.00 15.67 198 HIS B N 1
ATOM 14332 C CA . HIS D 1 201 ? -38.272 -13.786 20.562 1.00 15.69 198 HIS B CA 1
ATOM 14333 C C . HIS D 1 201 ? -37.862 -15.203 20.929 1.00 15.67 198 HIS B C 1
ATOM 14334 O O . HIS D 1 201 ? -37.391 -15.422 22.048 1.00 18.24 198 HIS B O 1
ATOM 14341 N N . ASP D 1 202 ? -38.052 -16.135 19.987 1.00 16.03 199 ASP B N 1
ATOM 14342 C CA . ASP D 1 202 ? -37.887 -17.578 20.220 1.00 16.38 199 ASP B CA 1
ATOM 14343 C C . ASP D 1 202 ? -36.434 -18.064 20.275 1.00 17.09 199 ASP B C 1
ATOM 14344 O O . ASP D 1 202 ? -36.168 -18.999 21.008 1.00 18.66 199 ASP B O 1
ATOM 14349 N N . GLU D 1 203 ? -35.491 -17.457 19.530 1.00 18.91 200 GLU B N 1
ATOM 14350 C CA . GLU D 1 203 ? -34.117 -17.955 19.441 1.00 18.09 200 GLU B CA 1
ATOM 14351 C C . GLU D 1 203 ? -33.116 -17.037 20.102 1.00 17.15 200 GLU B C 1
ATOM 14352 O O . GLU D 1 203 ? -32.069 -17.542 20.479 1.00 17.06 200 GLU B O 1
ATOM 14358 N N . ALA D 1 204 ? -33.375 -15.713 20.150 1.00 14.68 201 ALA B N 1
ATOM 14359 C CA . ALA D 1 204 ? -32.484 -14.839 20.885 1.00 15.14 201 ALA B CA 1
ATOM 14360 C C . ALA D 1 204 ? -32.992 -14.480 22.282 1.00 15.76 201 ALA B C 1
ATOM 14361 O O . ALA D 1 204 ? -32.242 -13.810 23.023 1.00 17.42 201 ALA B O 1
ATOM 14363 N N . LEU D 1 205 ? -34.214 -14.939 22.655 1.00 15.98 202 LEU B N 1
ATOM 14364 C CA . LEU D 1 205 ? -34.787 -14.774 24.013 1.00 16.63 202 LEU B CA 1
ATOM 14365 C C . LEU D 1 205 ? -34.984 -13.276 24.341 1.00 14.78 202 LEU B C 1
ATOM 14366 O O . LEU D 1 205 ? -34.557 -12.814 25.384 1.00 15.02 202 LEU B O 1
ATOM 14371 N N . MET D 1 206 ? -35.575 -12.504 23.421 1.00 13.86 203 MET B N 1
ATOM 14372 C CA . MET D 1 206 ? -36.006 -11.152 23.704 1.00 13.90 203 MET B CA 1
ATOM 14373 C C . MET D 1 206 ? -37.493 -11.144 24.114 1.00 13.60 203 MET B C 1
ATOM 14374 O O . MET D 1 206 ? -38.337 -11.859 23.552 1.00 14.14 203 MET B O 1
ATOM 14379 N N . ASP D 1 207 ? -37.818 -10.268 25.082 1.00 12.79 204 ASP B N 1
ATOM 14380 C CA . ASP D 1 207 ? -39.209 -10.024 25.435 1.00 13.47 204 ASP B CA 1
ATOM 14381 C C . ASP D 1 207 ? -39.622 -8.621 24.990 1.00 13.04 204 ASP B C 1
ATOM 14382 O O . ASP D 1 207 ? -40.803 -8.292 25.172 1.00 12.88 204 ASP B O 1
ATOM 14387 N N . THR D 1 208 ? -38.667 -7.841 24.435 1.00 11.82 205 THR B N 1
ATOM 14388 C CA . THR D 1 208 ? -38.870 -6.411 24.225 1.00 13.71 205 THR B CA 1
ATOM 14389 C C . THR D 1 208 ? -38.367 -6.042 22.825 1.00 13.06 205 THR B C 1
ATOM 14390 O O . THR D 1 208 ? -37.258 -6.405 22.510 1.00 14.43 205 THR B O 1
ATOM 14394 N N . LEU D 1 209 ? -39.108 -5.232 22.051 1.00 12.69 206 LEU B N 1
ATOM 14395 C CA . LEU D 1 209 ? -38.671 -4.872 20.713 1.00 12.32 206 LEU B CA 1
ATOM 14396 C C . LEU D 1 209 ? -38.672 -3.353 20.504 1.00 12.21 206 LEU B C 1
ATOM 14397 O O . LEU D 1 209 ? -39.736 -2.767 20.525 1.00 11.06 206 LEU B O 1
ATOM 14402 N N . LEU D 1 210 ? -37.524 -2.813 20.033 1.00 12.64 207 LEU B N 1
ATOM 14403 C CA . LEU D 1 210 ? -37.376 -1.450 19.548 1.00 13.10 207 LEU B CA 1
ATOM 14404 C C . LEU D 1 210 ? -38.205 -1.234 18.285 1.00 14.45 207 LEU B C 1
ATOM 14405 O O . LEU D 1 210 ? -37.888 -1.808 17.231 1.00 14.34 207 LEU B O 1
ATOM 14410 N N . THR D 1 211 ? -39.196 -0.335 18.429 1.00 16.50 208 THR B N 1
ATOM 14411 C CA . THR D 1 211 ? -40.262 0.015 17.467 1.00 16.45 208 THR B CA 1
ATOM 14412 C C . THR D 1 211 ? -39.968 1.389 16.813 1.00 15.34 208 THR B C 1
ATOM 14413 O O . THR D 1 211 ? -39.971 2.436 17.474 1.00 14.59 208 THR B O 1
ATOM 14417 N N . PRO D 1 212 ? -39.712 1.482 15.484 1.00 15.60 209 PRO B N 1
ATOM 14418 C CA . PRO D 1 212 ? -39.459 2.787 14.851 1.00 18.44 209 PRO B CA 1
ATOM 14419 C C . PRO D 1 212 ? -40.676 3.698 14.500 1.00 19.76 209 PRO B C 1
ATOM 14420 O O . PRO D 1 212 ? -40.849 4.088 13.338 1.00 15.55 209 PRO B O 1
ATOM 14424 N N . ILE D 1 213 ? -41.452 4.100 15.553 1.00 21.85 210 ILE B N 1
ATOM 14425 C CA . ILE D 1 213 ? -42.447 5.199 15.573 1.00 24.76 210 ILE B CA 1
ATOM 14426 C C . ILE D 1 213 ? -42.010 6.331 14.597 1.00 22.87 210 ILE B C 1
ATOM 14427 O O . ILE D 1 213 ? -42.787 6.848 13.804 1.00 21.60 210 ILE B O 1
ATOM 14432 N N . PHE D 1 214 ? -40.727 6.670 14.645 1.00 21.36 211 PHE B N 1
ATOM 14433 C CA . PHE D 1 214 ? -40.015 7.485 13.680 1.00 23.51 211 PHE B CA 1
ATOM 14434 C C . PHE D 1 214 ? -38.644 6.818 13.510 1.00 23.45 211 PHE B C 1
ATOM 14435 O O . PHE D 1 214 ? -38.254 5.953 14.310 1.00 21.67 211 PHE B O 1
ATOM 14443 N N . THR D 1 215 ? -37.886 7.254 12.503 1.00 23.06 212 THR B N 1
ATOM 14444 C CA . THR D 1 215 ? -36.515 6.787 12.263 1.00 21.93 212 THR B CA 1
ATOM 14445 C C . THR D 1 215 ? -35.658 7.006 13.523 1.00 18.90 212 THR B C 1
ATOM 14446 O O . THR D 1 215 ? -35.480 8.136 14.005 1.00 18.56 212 THR B O 1
ATOM 14450 N N . PRO D 1 216 ? -35.131 5.932 14.160 1.00 15.91 213 PRO B N 1
ATOM 14451 C CA . PRO D 1 216 ? -34.403 6.117 15.413 1.00 17.05 213 PRO B CA 1
ATOM 14452 C C . PRO D 1 216 ? -33.223 7.086 15.319 1.00 17.12 213 PRO B C 1
ATOM 14453 O O . PRO D 1 216 ? -32.442 6.984 14.398 1.00 20.69 213 PRO B O 1
ATOM 14457 N N . PRO D 1 217 ? -33.049 8.097 16.214 1.00 19.33 214 PRO B N 1
ATOM 14458 C CA . PRO D 1 217 ? -31.928 9.044 16.095 1.00 17.97 214 PRO B CA 1
ATOM 14459 C C . PRO D 1 217 ? -30.697 8.388 16.697 1.00 19.84 214 PRO B C 1
ATOM 14460 O O . PRO D 1 217 ? -30.214 8.832 17.745 1.00 21.72 214 PRO B O 1
ATOM 14464 N N . LEU D 1 218 ? -30.190 7.342 15.999 1.00 18.96 215 LEU B N 1
ATOM 14465 C CA . LEU D 1 218 ? -29.047 6.562 16.469 1.00 18.44 215 LEU B CA 1
ATOM 14466 C C . LEU D 1 218 ? -28.091 6.300 15.308 1.00 20.44 215 LEU B C 1
ATOM 14467 O O . LEU D 1 218 ? -28.505 6.145 14.149 1.00 19.28 215 LEU B O 1
ATOM 14472 N N . ASP D 1 219 ? -26.778 6.321 15.619 1.00 22.73 216 ASP B N 1
ATOM 14473 C CA . ASP D 1 219 ? -25.777 5.848 14.666 1.00 24.44 216 ASP B CA 1
ATOM 14474 C C . ASP D 1 219 ? -25.874 6.627 13.346 1.00 23.31 216 ASP B C 1
ATOM 14475 O O . ASP D 1 219 ? -25.810 6.052 12.271 1.00 30.25 216 ASP B O 1
ATOM 14480 N N . THR D 1 220 ? -25.958 7.947 13.436 1.00 20.42 217 THR B N 1
ATOM 14481 C CA . THR D 1 220 ? -26.218 8.824 12.304 1.00 24.75 217 THR B CA 1
ATOM 14482 C C . THR D 1 220 ? -25.209 9.984 12.453 1.00 25.29 217 THR B C 1
ATOM 14483 O O . THR D 1 220 ? -25.126 10.618 13.509 1.00 23.22 217 THR B O 1
ATOM 14487 N N . ALA D 1 221 ? -24.378 10.231 11.423 1.00 30.04 218 ALA B N 1
ATOM 14488 C CA . ALA D 1 221 ? -23.454 11.358 11.424 1.00 28.86 218 ALA B CA 1
ATOM 14489 C C . ALA D 1 221 ? -24.298 12.643 11.456 1.00 31.15 218 ALA B C 1
ATOM 14490 O O . ALA D 1 221 ? -25.415 12.697 10.900 1.00 29.72 218 ALA B O 1
ATOM 14492 N N . VAL D 1 222 ? -23.754 13.653 12.151 1.00 32.68 219 VAL B N 1
ATOM 14493 C CA . VAL D 1 222 ? -24.360 14.974 12.315 1.00 30.53 219 VAL B CA 1
ATOM 14494 C C . VAL D 1 222 ? -24.689 15.573 10.943 1.00 30.17 219 VAL B C 1
ATOM 14495 O O . VAL D 1 222 ? -23.835 15.591 10.083 1.00 36.98 219 VAL B O 1
ATOM 14499 N N . GLY D 1 223 ? -25.972 15.935 10.711 1.00 32.74 220 GLY B N 1
ATOM 14500 C CA . GLY D 1 223 ? -26.498 16.391 9.426 1.00 29.32 220 GLY B CA 1
ATOM 14501 C C . GLY D 1 223 ? -26.862 15.314 8.389 1.00 27.43 220 GLY B C 1
ATOM 14502 O O . GLY D 1 223 ? -27.216 15.662 7.282 1.00 27.20 220 GLY B O 1
ATOM 14503 N N . ALA D 1 224 ? -26.831 14.010 8.687 1.00 31.41 221 ALA B N 1
ATOM 14504 C CA . ALA D 1 224 ? -27.128 12.968 7.696 1.00 28.88 221 ALA B CA 1
ATOM 14505 C C . ALA D 1 224 ? -28.473 12.342 8.041 1.00 30.18 221 ALA B C 1
ATOM 14506 O O . ALA D 1 224 ? -29.036 12.682 9.085 1.00 26.60 221 ALA B O 1
ATOM 14508 N N . THR D 1 225 ? -28.868 11.354 7.215 1.00 35.20 222 THR B N 1
ATOM 14509 C CA . THR D 1 225 ? -30.190 10.725 7.178 1.00 35.83 222 THR B CA 1
ATOM 14510 C C . THR D 1 225 ? -30.060 9.252 6.822 1.00 35.73 222 THR B C 1
ATOM 14511 O O . THR D 1 225 ? -29.683 8.941 5.688 1.00 42.91 222 THR B O 1
ATOM 14515 N N . ARG D 1 226 ? -30.405 8.334 7.744 1.00 33.17 223 ARG B N 1
ATOM 14516 C CA . ARG D 1 226 ? -30.532 6.906 7.407 1.00 25.31 223 ARG B CA 1
ATOM 14517 C C . ARG D 1 226 ? -31.818 6.734 6.617 1.00 20.25 223 ARG B C 1
ATOM 14518 O O . ARG D 1 226 ? -32.587 7.670 6.634 1.00 18.80 223 ARG B O 1
ATOM 14526 N N . THR D 1 227 ? -32.048 5.610 5.902 1.00 23.49 224 THR B N 1
ATOM 14527 C CA . THR D 1 227 ? -33.366 5.381 5.281 1.00 27.44 224 THR B CA 1
ATOM 14528 C C . THR D 1 227 ? -34.528 5.677 6.261 1.00 31.18 224 THR B C 1
ATOM 14529 O O . THR D 1 227 ? -34.404 5.422 7.462 1.00 30.68 224 THR B O 1
ATOM 14533 N N . ASN D 1 228 ? -35.625 6.280 5.745 1.00 31.49 225 ASN B N 1
ATOM 14534 C CA . ASN D 1 228 ? -36.821 6.642 6.506 1.00 26.06 225 ASN B CA 1
ATOM 14535 C C . ASN D 1 228 ? -37.638 5.365 6.707 1.00 24.30 225 ASN B C 1
ATOM 14536 O O . ASN D 1 228 ? -38.020 4.696 5.727 1.00 27.65 225 ASN B O 1
ATOM 14541 N N . VAL D 1 229 ? -37.813 5.008 7.993 1.00 20.53 226 VAL B N 1
ATOM 14542 C CA . VAL D 1 229 ? -38.498 3.783 8.370 1.00 21.78 226 VAL B CA 1
ATOM 14543 C C . VAL D 1 229 ? -39.704 4.091 9.267 1.00 20.17 226 VAL B C 1
ATOM 14544 O O . VAL D 1 229 ? -40.318 3.142 9.743 1.00 21.26 226 VAL B O 1
ATOM 14548 N N . GLN D 1 230 ? -40.142 5.361 9.325 1.00 19.22 227 GLN B N 1
ATOM 14549 C CA . GLN D 1 230 ? -41.177 5.821 10.249 1.00 18.92 227 GLN B CA 1
ATOM 14550 C C . GLN D 1 230 ? -42.492 5.079 9.987 1.00 18.91 227 GLN B C 1
ATOM 14551 O O . GLN D 1 230 ? -42.973 4.983 8.865 1.00 16.48 227 GLN B O 1
ATOM 14557 N N . LEU D 1 231 ? -43.031 4.461 11.040 1.00 22.84 228 LEU B N 1
ATOM 14558 C CA . LEU D 1 231 ? -44.304 3.726 11.006 1.00 24.07 228 LEU B CA 1
ATOM 14559 C C . LEU D 1 231 ? -45.502 4.673 11.196 1.00 24.12 228 LEU B C 1
ATOM 14560 O O . LEU D 1 231 ? -46.615 4.423 10.713 1.00 23.68 228 LEU B O 1
ATOM 14565 N N . VAL D 1 232 ? -45.259 5.749 11.959 1.00 25.34 229 VAL B N 1
ATOM 14566 C CA . VAL D 1 232 ? -46.227 6.821 12.098 1.00 27.12 229 VAL B CA 1
ATOM 14567 C C . VAL D 1 232 ? -46.082 7.830 10.976 1.00 24.46 229 VAL B C 1
ATOM 14568 O O . VAL D 1 232 ? -45.098 8.561 10.927 1.00 20.51 229 VAL B O 1
ATOM 14572 N N . GLN D 1 233 ? -47.175 7.962 10.197 1.00 25.03 230 GLN B N 1
ATOM 14573 C CA . GLN D 1 233 ? -47.168 8.885 9.079 1.00 24.82 230 GLN B CA 1
ATOM 14574 C C . GLN D 1 233 ? -48.061 10.082 9.367 1.00 24.40 230 GLN B C 1
ATOM 14575 O O . GLN D 1 233 ? -49.080 9.998 10.044 1.00 26.25 230 GLN B O 1
ATOM 14581 N N . ILE D 1 234 ? -47.625 11.196 8.803 1.00 23.01 231 ILE B N 1
ATOM 14582 C CA . ILE D 1 234 ? -48.120 12.504 9.128 1.00 25.66 231 ILE B CA 1
ATOM 14583 C C . ILE D 1 234 ? -48.542 13.178 7.814 1.00 29.30 231 ILE B C 1
ATOM 14584 O O . ILE D 1 234 ? -47.649 13.583 7.054 1.00 28.42 231 ILE B O 1
ATOM 14589 N N . LEU D 1 235 ? -49.875 13.291 7.558 1.00 32.53 232 LEU B N 1
ATOM 14590 C CA . LEU D 1 235 ? -50.444 14.068 6.447 1.00 33.90 232 LEU B CA 1
ATOM 14591 C C . LEU D 1 235 ? -49.907 15.499 6.432 1.00 34.64 232 LEU B C 1
ATOM 14592 O O . LEU D 1 235 ? -49.703 16.061 7.496 1.00 32.18 232 LEU B O 1
ATOM 14597 N N . PRO D 1 236 ? -49.689 16.156 5.258 1.00 35.96 233 PRO B N 1
ATOM 14598 C CA . PRO D 1 236 ? -49.017 17.460 5.238 1.00 38.21 233 PRO B CA 1
ATOM 14599 C C . PRO D 1 236 ? -49.921 18.549 5.827 1.00 38.57 233 PRO B C 1
ATOM 14600 O O . PRO D 1 236 ? -51.117 18.537 5.566 1.00 38.11 233 PRO B O 1
ATOM 14604 N N . GLY D 1 237 ? -49.363 19.455 6.638 1.00 39.73 234 GLY B N 1
ATOM 14605 C CA . GLY D 1 237 ? -50.099 20.620 7.104 1.00 46.37 234 GLY B CA 1
ATOM 14606 C C . GLY D 1 237 ? -50.312 20.652 8.616 1.00 51.36 234 GLY B C 1
ATOM 14607 O O . GLY D 1 237 ? -50.521 19.614 9.253 1.00 48.31 234 GLY B O 1
ATOM 14608 N N . THR D 1 238 ? -50.363 21.885 9.148 1.00 65.05 235 THR B N 1
ATOM 14609 C CA . THR D 1 238 ? -49.904 22.163 10.509 1.00 68.05 235 THR B CA 1
ATOM 14610 C C . THR D 1 238 ? -50.889 21.666 11.568 1.00 61.89 235 THR B C 1
ATOM 14611 O O . THR D 1 238 ? -50.345 21.280 12.602 1.00 64.36 235 THR B O 1
ATOM 14615 N N . PRO D 1 239 ? -52.260 21.591 11.397 1.00 56.83 236 PRO B N 1
ATOM 14616 C CA . PRO D 1 239 ? -53.111 20.905 12.411 1.00 49.39 236 PRO B CA 1
ATOM 14617 C C . PRO D 1 239 ? -52.941 19.376 12.263 1.00 42.98 236 PRO B C 1
ATOM 14618 O O . PRO D 1 239 ? -53.403 18.856 11.244 1.00 43.00 236 PRO B O 1
ATOM 14622 N N . TYR D 1 240 ? -52.229 18.677 13.202 1.00 39.92 237 TYR B N 1
ATOM 14623 C CA . TYR D 1 240 ? -51.527 17.384 12.953 1.00 37.56 237 TYR B CA 1
ATOM 14624 C C . TYR D 1 240 ? -52.443 16.155 12.871 1.00 33.70 237 TYR B C 1
ATOM 14625 O O . TYR D 1 240 ? -53.083 15.837 13.874 1.00 27.69 237 TYR B O 1
ATOM 14634 N N . ARG D 1 241 ? -52.465 15.499 11.685 1.00 32.46 238 ARG B N 1
ATOM 14635 C CA . ARG D 1 241 ? -53.245 14.303 11.389 1.00 35.63 238 ARG B CA 1
ATOM 14636 C C . ARG D 1 241 ? -52.291 13.123 11.120 1.00 35.64 238 ARG B C 1
ATOM 14637 O O . ARG D 1 241 ? -51.314 13.235 10.357 1.00 28.24 238 ARG B O 1
ATOM 14645 N N . PHE D 1 242 ? -52.632 11.950 11.691 1.00 31.41 239 PHE B N 1
ATOM 14646 C CA . PHE D 1 242 ? -51.729 10.804 11.766 1.00 28.28 239 PHE B CA 1
ATOM 14647 C C . PHE D 1 242 ? -52.270 9.617 10.985 1.00 28.62 239 PHE B C 1
ATOM 14648 O O . PHE D 1 242 ? -53.468 9.472 10.820 1.00 27.32 239 PHE B O 1
ATOM 14656 N N . ASP D 1 243 ? -51.353 8.786 10.481 1.00 27.29 240 ASP B N 1
ATOM 14657 C CA . ASP D 1 243 ? -51.727 7.569 9.819 1.00 26.01 240 ASP B CA 1
ATOM 14658 C C . ASP D 1 243 ? -50.940 6.437 10.488 1.00 27.26 240 ASP B C 1
ATOM 14659 O O . ASP D 1 243 ? -49.704 6.388 10.426 1.00 27.44 240 ASP B O 1
ATOM 14664 N N . TRP D 1 244 ? -51.714 5.454 10.975 1.00 28.28 241 TRP B N 1
ATOM 14665 C CA . TRP D 1 244 ? -51.329 4.388 11.878 1.00 23.26 241 TRP B CA 1
ATOM 14666 C C . TRP D 1 244 ? -51.190 3.066 11.157 1.00 22.14 241 TRP B C 1
ATOM 14667 O O . TRP D 1 244 ? -50.985 2.076 11.829 1.00 25.16 241 TRP B O 1
ATOM 14678 N N . SER D 1 245 ? -51.363 2.979 9.835 1.00 19.05 242 SER B N 1
ATOM 14679 C CA . SER D 1 245 ? -51.466 1.637 9.256 1.00 19.13 242 SER B CA 1
ATOM 14680 C C . SER D 1 245 ? -50.191 0.811 9.374 1.00 18.40 242 SER B C 1
ATOM 14681 O O . SER D 1 245 ? -50.295 -0.398 9.397 1.00 20.08 242 SER B O 1
ATOM 14684 N N . ARG D 1 246 ? -49.001 1.432 9.299 1.00 18.17 243 ARG B N 1
ATOM 14685 C CA . ARG D 1 246 ? -47.715 0.713 9.355 1.00 17.78 243 ARG B CA 1
ATOM 14686 C C . ARG D 1 246 ? -47.404 0.242 10.784 1.00 16.19 243 ARG B C 1
ATOM 14687 O O . ARG D 1 246 ? -46.846 -0.834 11.023 1.00 12.60 243 ARG B O 1
ATOM 14695 N N . LEU D 1 247 ? -47.740 1.103 11.757 1.00 18.67 244 LEU B N 1
ATOM 14696 C CA . LEU D 1 247 ? -47.660 0.753 13.176 1.00 18.45 244 LEU B CA 1
ATOM 14697 C C . LEU D 1 247 ? -48.511 -0.478 13.513 1.00 16.66 244 LEU B C 1
ATOM 14698 O O . LEU D 1 247 ? -48.047 -1.366 14.214 1.00 19.06 244 LEU B O 1
ATOM 14703 N N . ARG D 1 248 ? -49.773 -0.490 13.083 1.00 16.26 245 ARG B N 1
ATOM 14704 C CA . ARG D 1 248 ? -50.704 -1.583 13.376 1.00 17.65 245 ARG B CA 1
ATOM 14705 C C . ARG D 1 248 ? -50.195 -2.908 12.848 1.00 14.52 245 ARG B C 1
ATOM 14706 O O . ARG D 1 248 ? -50.386 -3.930 13.486 1.00 13.07 245 ARG B O 1
ATOM 14714 N N . LYS D 1 249 ? -49.543 -2.814 11.696 1.00 14.33 246 LYS B N 1
ATOM 14715 C CA . LYS D 1 249 ? -48.944 -3.960 11.037 1.00 16.89 246 LYS B CA 1
ATOM 14716 C C . LYS D 1 249 ? -47.782 -4.478 11.870 1.00 16.20 246 LYS B C 1
ATOM 14717 O O . LYS D 1 249 ? -47.701 -5.690 12.122 1.00 14.68 246 LYS B O 1
ATOM 14723 N N . TRP D 1 250 ? -46.893 -3.522 12.228 1.00 15.78 247 TRP B N 1
ATOM 14724 C CA . TRP D 1 250 ? -45.735 -3.813 13.058 1.00 15.25 247 TRP B CA 1
ATOM 14725 C C . TRP D 1 250 ? -46.199 -4.516 14.318 1.00 14.01 247 TRP B C 1
ATOM 14726 O O . TRP D 1 250 ? -45.678 -5.565 14.685 1.00 14.64 247 TRP B O 1
ATOM 14737 N N . CYS D 1 251 ? -47.126 -3.866 15.026 1.00 15.51 248 CYS B N 1
ATOM 14738 C CA . CYS D 1 251 ? -47.586 -4.363 16.326 1.00 14.41 248 CYS B CA 1
ATOM 14739 C C . CYS D 1 251 ? -48.202 -5.757 16.188 1.00 14.76 248 CYS B C 1
ATOM 14740 O O . CYS D 1 251 ? -47.990 -6.605 17.042 1.00 14.78 248 CYS B O 1
ATOM 14743 N N . GLN D 1 252 ? -48.915 -6.067 15.085 1.00 16.63 249 GLN B N 1
ATOM 14744 C CA . GLN D 1 252 ? -49.532 -7.392 14.977 1.00 17.19 249 GLN B CA 1
ATOM 14745 C C . GLN D 1 252 ? -48.481 -8.488 14.804 1.00 16.87 249 GLN B C 1
ATOM 14746 O O . GLN D 1 252 ? -48.549 -9.494 15.488 1.00 19.08 249 GLN B O 1
ATOM 14752 N N . LEU D 1 253 ? -47.527 -8.319 13.890 1.00 15.98 250 LEU B N 1
ATOM 14753 C CA . LEU D 1 253 ? -46.412 -9.236 13.800 1.00 16.90 250 LEU B CA 1
ATOM 14754 C C . LEU D 1 253 ? -45.634 -9.373 15.130 1.00 17.36 250 LEU B C 1
ATOM 14755 O O . LEU D 1 253 ? -45.203 -10.467 15.492 1.00 14.44 250 LEU B O 1
ATOM 14760 N N . ALA D 1 254 ? -45.367 -8.238 15.823 1.00 18.00 251 ALA B N 1
ATOM 14761 C CA . ALA D 1 254 ? -44.708 -8.241 17.129 1.00 17.94 251 ALA B CA 1
ATOM 14762 C C . ALA D 1 254 ? -45.475 -9.168 18.067 1.00 19.12 251 ALA B C 1
ATOM 14763 O O . ALA D 1 254 ? -44.857 -10.018 18.710 1.00 24.01 251 ALA B O 1
ATOM 14765 N N . GLN D 1 255 ? -46.808 -9.043 18.108 1.00 19.97 252 GLN B N 1
ATOM 14766 C CA . GLN D 1 255 ? -47.637 -9.756 19.092 1.00 21.78 252 GLN B CA 1
ATOM 14767 C C . GLN D 1 255 ? -47.724 -11.236 18.716 1.00 18.46 252 GLN B C 1
ATOM 14768 O O . GLN D 1 255 ? -47.611 -12.130 19.561 1.00 19.73 252 GLN B O 1
ATOM 14774 N N . GLN D 1 256 ? -47.791 -11.513 17.409 1.00 17.64 253 GLN B N 1
ATOM 14775 C CA . GLN D 1 256 ? -47.830 -12.884 16.912 1.00 18.57 253 GLN B CA 1
ATOM 14776 C C . GLN D 1 256 ? -46.483 -13.590 17.112 1.00 16.85 253 GLN B C 1
ATOM 14777 O O . GLN D 1 256 ? -46.468 -14.783 17.212 1.00 15.79 253 GLN B O 1
ATOM 14783 N N . SER D 1 257 ? -45.374 -12.858 17.159 1.00 16.38 254 SER B N 1
ATOM 14784 C CA . SER D 1 257 ? -44.032 -13.381 17.340 1.00 14.97 254 SER B CA 1
ATOM 14785 C C . SER D 1 257 ? -43.718 -13.623 18.824 1.00 15.10 254 SER B C 1
ATOM 14786 O O . SER D 1 257 ? -42.692 -14.208 19.133 1.00 15.86 254 SER B O 1
ATOM 14789 N N . GLY D 1 258 ? -44.572 -13.132 19.751 1.00 16.36 255 GLY B N 1
ATOM 14790 C CA . GLY D 1 258 ? -44.489 -13.427 21.182 1.00 15.07 255 GLY B CA 1
ATOM 14791 C C . GLY D 1 258 ? -44.015 -12.250 22.052 1.00 14.45 255 GLY B C 1
ATOM 14792 O O . GLY D 1 258 ? -43.868 -12.395 23.241 1.00 15.28 255 GLY B O 1
ATOM 14793 N N . PHE D 1 259 ? -43.771 -11.057 21.515 1.00 14.26 256 PHE B N 1
ATOM 14794 C CA . PHE D 1 259 ? -43.331 -9.920 22.339 1.00 13.96 256 PHE B CA 1
ATOM 14795 C C . PHE D 1 259 ? -44.406 -9.343 23.280 1.00 14.86 256 PHE B C 1
ATOM 14796 O O . PHE D 1 259 ? -45.477 -8.906 22.842 1.00 14.90 256 PHE B O 1
ATOM 14804 N N . ALA D 1 260 ? -44.056 -9.314 24.588 1.00 15.20 257 ALA B N 1
ATOM 14805 C CA . ALA D 1 260 ? -44.850 -8.760 25.659 1.00 14.03 257 ALA B CA 1
ATOM 14806 C C . ALA D 1 260 ? -44.583 -7.268 25.854 1.00 16.16 257 ALA B C 1
ATOM 14807 O O . ALA D 1 260 ? -45.470 -6.648 26.455 1.00 20.33 257 ALA B O 1
ATOM 14809 N N . TYR D 1 261 ? -43.412 -6.739 25.391 1.00 16.41 258 TYR B N 1
ATOM 14810 C CA . TYR D 1 261 ? -42.965 -5.346 25.588 1.00 16.07 258 TYR B CA 1
ATOM 14811 C C . TYR D 1 261 ? -42.504 -4.715 24.280 1.00 15.26 258 TYR B C 1
ATOM 14812 O O . TYR D 1 261 ? -41.803 -5.359 23.490 1.00 13.65 258 TYR B O 1
ATOM 14821 N N . LEU D 1 262 ? -42.844 -3.426 24.099 1.00 15.16 259 LEU B N 1
ATOM 14822 C CA . LEU D 1 262 ? -42.284 -2.642 22.997 1.00 15.35 259 LEU B CA 1
ATOM 14823 C C . LEU D 1 262 ? -41.464 -1.475 23.565 1.00 15.90 259 LEU B C 1
ATOM 14824 O O . LEU D 1 262 ? -41.777 -0.908 24.653 1.00 14.75 259 LEU B O 1
ATOM 14829 N N . GLU D 1 263 ? -40.423 -1.111 22.790 1.00 13.25 260 GLU B N 1
ATOM 14830 C CA . GLU D 1 263 ? -39.443 -0.124 23.227 1.00 14.10 260 GLU B CA 1
ATOM 14831 C C . GLU D 1 263 ? -39.452 1.029 22.210 1.00 15.44 260 GLU B C 1
ATOM 14832 O O . GLU D 1 263 ? -39.293 0.791 21.018 1.00 14.66 260 GLU B O 1
ATOM 14838 N N . MET D 1 264 ? -39.744 2.249 22.678 1.00 15.98 261 MET B N 1
ATOM 14839 C CA . MET D 1 264 ? -39.862 3.404 21.805 1.00 18.78 261 MET B CA 1
ATOM 14840 C C . MET D 1 264 ? -38.485 4.064 21.658 1.00 18.71 261 MET B C 1
ATOM 14841 O O . MET D 1 264 ? -37.682 4.050 22.604 1.00 15.98 261 MET B O 1
ATOM 14846 N N . PRO D 1 265 ? -38.152 4.639 20.468 1.00 19.57 262 PRO B N 1
ATOM 14847 C CA . PRO D 1 265 ? -36.816 5.223 20.279 1.00 18.76 262 PRO B CA 1
ATOM 14848 C C . PRO D 1 265 ? -36.635 6.574 20.993 1.00 17.11 262 PRO B C 1
ATOM 14849 O O . PRO D 1 265 ? -37.592 7.261 21.360 1.00 18.64 262 PRO B O 1
ATOM 14853 N N . PRO D 1 266 ? -35.377 6.967 21.245 1.00 17.27 263 PRO B N 1
ATOM 14854 C CA . PRO D 1 266 ? -35.101 8.275 21.836 1.00 21.16 263 PRO B CA 1
ATOM 14855 C C . PRO D 1 266 ? -35.781 9.472 21.135 1.00 24.62 263 PRO B C 1
ATOM 14856 O O . PRO D 1 266 ? -36.002 9.503 19.904 1.00 24.84 263 PRO B O 1
ATOM 14860 N N . LEU D 1 267 ? -36.137 10.455 21.974 1.00 22.43 264 LEU B N 1
ATOM 14861 C CA . LEU D 1 267 ? -36.863 11.595 21.495 1.00 24.12 264 LEU B CA 1
ATOM 14862 C C . LEU D 1 267 ? -35.907 12.645 20.951 1.00 21.18 264 LEU B C 1
ATOM 14863 O O . LEU D 1 267 ? -36.375 13.533 20.266 1.00 21.97 264 LEU B O 1
ATOM 14868 N N . PHE D 1 268 ? -34.629 12.588 21.325 1.00 22.48 265 PHE B N 1
ATOM 14869 C CA . PHE D 1 268 ? -33.647 13.598 20.917 1.00 26.71 265 PHE B CA 1
ATOM 14870 C C . PHE D 1 268 ? -32.388 12.956 20.328 1.00 29.12 265 PHE B C 1
ATOM 14871 O O . PHE D 1 268 ? -32.225 11.741 20.446 1.00 27.69 265 PHE B O 1
ATOM 14879 N N . THR D 1 269 ? -31.497 13.774 19.714 1.00 29.21 266 THR B N 1
ATOM 14880 C CA . THR D 1 269 ? -30.332 13.230 19.017 1.00 28.01 266 THR B CA 1
ATOM 14881 C C . THR D 1 269 ? -29.292 12.727 20.015 1.00 27.50 266 THR B C 1
ATOM 14882 O O . THR D 1 269 ? -29.295 13.097 21.178 1.00 24.97 266 THR B O 1
ATOM 14886 N N . GLN D 1 270 ? -28.460 11.809 19.509 1.00 36.83 267 GLN B N 1
ATOM 14887 C CA . GLN D 1 270 ? -27.388 11.133 20.232 1.00 36.38 267 GLN B CA 1
ATOM 14888 C C . GLN D 1 270 ? -26.312 12.146 20.642 1.00 40.84 267 GLN B C 1
ATOM 14889 O O . GLN D 1 270 ? -26.248 13.228 20.059 1.00 43.20 267 GLN B O 1
ATOM 14895 N N . TRP D 1 271 ? -25.538 11.811 21.698 1.00 49.60 268 TRP B N 1
ATOM 14896 C CA . TRP D 1 271 ? -24.392 12.571 22.201 1.00 53.70 268 TRP B CA 1
ATOM 14897 C C . TRP D 1 271 ? -24.673 14.070 22.371 1.00 53.49 268 TRP B C 1
ATOM 14898 O O . TRP D 1 271 ? -23.964 14.889 21.806 1.00 57.51 268 TRP B O 1
ATOM 14909 N N . GLY D 1 272 ? -25.654 14.447 23.197 1.00 57.64 269 GLY B N 1
ATOM 14910 C CA . GLY D 1 272 ? -25.904 15.854 23.460 1.00 52.18 269 GLY B CA 1
ATOM 14911 C C . GLY D 1 272 ? -27.389 16.217 23.418 1.00 57.05 269 GLY B C 1
ATOM 14912 O O . GLY D 1 272 ? -27.800 17.093 24.162 1.00 64.34 269 GLY B O 1
ATOM 14913 N N . ALA D 1 273 ? -28.203 15.577 22.556 1.00 55.35 270 ALA B N 1
ATOM 14914 C CA . ALA D 1 273 ? -29.647 15.815 22.540 1.00 48.29 270 ALA B CA 1
ATOM 14915 C C . ALA D 1 273 ? -29.934 17.258 22.125 1.00 49.16 270 ALA B C 1
ATOM 14916 O O . ALA D 1 273 ? -30.884 17.835 22.665 1.00 37.56 270 ALA B O 1
ATOM 14918 N N . GLN D 1 274 ? -29.083 17.765 21.187 1.00 51.31 271 GLN B N 1
ATOM 14919 C CA . GLN D 1 274 ? -29.051 19.109 20.602 1.00 39.23 271 GLN B CA 1
ATOM 14920 C C . GLN D 1 274 ? -30.293 19.316 19.727 1.00 36.34 271 GLN B C 1
ATOM 14921 O O . GLN D 1 274 ? -30.950 20.348 19.792 1.00 39.57 271 GLN B O 1
ATOM 14927 N N . ALA D 1 275 ? -30.653 18.306 18.920 1.00 35.36 272 ALA B N 1
ATOM 14928 C CA . ALA D 1 275 ? -31.711 18.417 17.921 1.00 30.00 272 ALA B CA 1
ATOM 14929 C C . ALA D 1 275 ? -32.735 17.278 18.039 1.00 32.32 272 ALA B C 1
ATOM 14930 O O . ALA D 1 275 ? -32.800 16.577 19.046 1.00 37.19 272 ALA B O 1
ATOM 14932 N N . THR D 1 276 ? -33.482 17.045 16.949 1.00 36.41 273 THR B N 1
ATOM 14933 C CA . THR D 1 276 ? -34.672 16.198 16.915 1.00 34.59 273 THR B CA 1
ATOM 14934 C C . THR D 1 276 ? -34.532 15.065 15.884 1.00 30.63 273 THR B C 1
ATOM 14935 O O . THR D 1 276 ? -33.578 15.028 15.107 1.00 27.21 273 THR B O 1
ATOM 14939 N N . PRO D 1 277 ? -35.420 14.031 15.923 1.00 32.35 274 PRO B N 1
ATOM 14940 C CA . PRO D 1 277 ? -35.369 12.913 14.959 1.00 29.63 274 PRO B CA 1
ATOM 14941 C C . PRO D 1 277 ? -35.754 13.386 13.577 1.00 27.21 274 PRO B C 1
ATOM 14942 O O . PRO D 1 277 ? -36.508 14.318 13.456 1.00 36.11 274 PRO B O 1
ATOM 14946 N N . THR D 1 278 ? -35.257 12.730 12.547 1.00 29.69 275 THR B N 1
ATOM 14947 C CA . THR D 1 278 ? -35.528 13.106 11.165 1.00 27.06 275 THR B CA 1
ATOM 14948 C C . THR D 1 278 ? -36.939 12.575 10.840 1.00 27.30 275 THR B C 1
ATOM 14949 O O . THR D 1 278 ? -37.170 11.392 10.617 1.00 26.57 275 THR B O 1
ATOM 14953 N N . ILE D 1 279 ? -37.935 13.457 10.925 1.00 29.73 276 ILE B N 1
ATOM 14954 C CA . ILE D 1 279 ? -39.349 13.111 10.750 1.00 32.27 276 ILE B CA 1
ATOM 14955 C C . ILE D 1 279 ? -39.825 13.843 9.499 1.00 31.05 276 ILE B C 1
ATOM 14956 O O . ILE D 1 279 ? -39.633 15.058 9.399 1.00 30.27 276 ILE B O 1
ATOM 14961 N N . THR D 1 280 ? -40.456 13.111 8.572 1.00 29.53 277 THR B N 1
ATOM 14962 C CA . THR D 1 280 ? -41.118 13.724 7.424 1.00 28.22 277 THR B CA 1
ATOM 14963 C C . THR D 1 280 ? -42.630 13.501 7.500 1.00 27.27 277 THR B C 1
ATOM 14964 O O . THR D 1 280 ? -43.095 12.682 8.270 1.00 25.85 277 THR B O 1
ATOM 14968 N N . ASP D 1 281 ? -43.357 14.212 6.621 1.00 28.93 278 ASP B N 1
ATOM 14969 C CA . ASP D 1 281 ? -44.776 14.022 6.329 1.00 26.62 278 ASP B CA 1
ATOM 14970 C C . ASP D 1 281 ? -44.838 13.083 5.140 1.00 24.19 278 ASP B C 1
ATOM 14971 O O . ASP D 1 281 ? -43.793 12.609 4.720 1.00 22.46 278 ASP B O 1
ATOM 14976 N N . THR D 1 282 ? -46.046 12.836 4.605 1.00 24.84 279 THR B N 1
ATOM 14977 C CA . THR D 1 282 ? -46.269 11.958 3.457 1.00 25.39 279 THR B CA 1
ATOM 14978 C C . THR D 1 282 ? -45.856 12.570 2.093 1.00 30.09 279 THR B C 1
ATOM 14979 O O . THR D 1 282 ? -45.689 11.852 1.087 1.00 25.88 279 THR B O 1
ATOM 14983 N N . ALA D 1 283 ? -45.736 13.911 2.011 1.00 31.30 280 ALA B N 1
ATOM 14984 C CA . ALA D 1 283 ? -45.214 14.547 0.813 1.00 31.92 280 ALA B CA 1
ATOM 14985 C C . ALA D 1 283 ? -43.720 14.307 0.761 1.00 34.32 280 ALA B C 1
ATOM 14986 O O . ALA D 1 283 ? -43.140 14.437 -0.292 1.00 51.28 280 ALA B O 1
ATOM 14988 N N . GLY D 1 284 ? -43.082 14.042 1.896 1.00 32.72 281 GLY B N 1
ATOM 14989 C CA . GLY D 1 284 ? -41.633 13.918 1.943 1.00 28.81 281 GLY B CA 1
ATOM 14990 C C . GLY D 1 284 ? -41.029 15.122 2.664 1.00 31.25 281 GLY B C 1
ATOM 14991 O O . GLY D 1 284 ? -39.827 15.210 2.819 1.00 40.28 281 GLY B O 1
ATOM 14992 N N . THR D 1 285 ? -41.826 16.118 3.067 1.00 34.60 282 THR B N 1
ATOM 14993 C CA . THR D 1 285 ? -41.234 17.353 3.600 1.00 35.02 282 THR B CA 1
ATOM 14994 C C . THR D 1 285 ? -40.829 17.096 5.052 1.00 32.32 282 THR B C 1
ATOM 14995 O O . THR D 1 285 ? -41.663 16.635 5.826 1.00 31.33 282 THR B O 1
ATOM 14999 N N . ALA D 1 286 ? -39.574 17.439 5.396 1.00 30.07 283 ALA B N 1
ATOM 15000 C CA . ALA D 1 286 ? -39.009 17.157 6.700 1.00 31.68 283 ALA B CA 1
ATOM 15001 C C . ALA D 1 286 ? -39.593 18.139 7.725 1.00 33.99 283 ALA B C 1
ATOM 15002 O O . ALA D 1 286 ? -39.469 19.346 7.513 1.00 34.18 283 ALA B O 1
ATOM 15004 N N . LEU D 1 287 ? -40.204 17.610 8.828 1.00 31.77 284 LEU B N 1
ATOM 15005 C CA . LEU D 1 287 ? -40.765 18.430 9.915 1.00 27.94 284 LEU B CA 1
ATOM 15006 C C . LEU D 1 287 ? -39.759 18.592 11.044 1.00 28.83 284 LEU B C 1
ATOM 15007 O O . LEU D 1 287 ? -39.610 19.699 11.547 1.00 32.45 284 LEU B O 1
ATOM 15012 N N . PHE D 1 288 ? -39.042 17.513 11.414 1.00 28.56 285 PHE B N 1
ATOM 15013 C CA . PHE D 1 288 ? -37.951 17.643 12.367 1.00 27.93 285 PHE B CA 1
ATOM 15014 C C . PHE D 1 288 ? -36.670 17.003 11.787 1.00 29.31 285 PHE B C 1
ATOM 15015 O O . PHE D 1 288 ? -36.637 16.407 10.685 1.00 28.67 285 PHE B O 1
ATOM 15023 N N . GLY D 1 289 ? -35.560 17.179 12.517 1.00 25.08 286 GLY B N 1
ATOM 15024 C CA . GLY D 1 289 ? -34.273 16.708 12.055 1.00 22.90 286 GLY B CA 1
ATOM 15025 C C . GLY D 1 289 ? -33.162 17.550 12.654 1.00 24.49 286 GLY B C 1
ATOM 15026 O O . GLY D 1 289 ? -33.356 18.277 13.647 1.00 27.31 286 GLY B O 1
ATOM 15027 N N . TRP D 1 290 ? -31.999 17.472 12.010 1.00 30.37 287 TRP B N 1
ATOM 15028 C CA . TRP D 1 290 ? -30.776 18.077 12.533 1.00 33.78 287 TRP B CA 1
ATOM 15029 C C . TRP D 1 290 ? -30.842 19.607 12.535 1.00 35.43 287 TRP B C 1
ATOM 15030 O O . TRP D 1 290 ? -30.106 20.233 13.316 1.00 36.95 287 TRP B O 1
ATOM 15041 N N . HIS D 1 291 ? -31.736 20.156 11.682 1.00 37.17 288 HIS B N 1
ATOM 15042 C CA . HIS D 1 291 ? -31.937 21.586 11.433 1.00 39.14 288 HIS B CA 1
ATOM 15043 C C . HIS D 1 291 ? -32.839 22.185 12.529 1.00 38.70 288 HIS B C 1
ATOM 15044 O O . HIS D 1 291 ? -32.869 23.416 12.650 1.00 43.02 288 HIS B O 1
ATOM 15051 N N . VAL D 1 292 ? -33.562 21.363 13.337 1.00 30.92 289 VAL B N 1
ATOM 15052 C CA . VAL D 1 292 ? -34.491 21.894 14.335 1.00 28.47 289 VAL B CA 1
ATOM 15053 C C . VAL D 1 292 ? -33.946 21.645 15.746 1.00 30.60 289 VAL B C 1
ATOM 15054 O O . VAL D 1 292 ? -33.785 20.517 16.163 1.00 31.22 289 VAL B O 1
ATOM 15058 N N . PRO D 1 293 ? -33.601 22.675 16.542 1.00 35.74 290 PRO B N 1
ATOM 15059 C CA . PRO D 1 293 ? -33.160 22.435 17.918 1.00 40.00 290 PRO B CA 1
ATOM 15060 C C . PRO D 1 293 ? -34.189 21.670 18.761 1.00 45.25 290 PRO B C 1
ATOM 15061 O O . PRO D 1 293 ? -35.409 21.736 18.521 1.00 46.18 290 PRO B O 1
ATOM 15065 N N . SER D 1 294 ? -33.683 20.950 19.769 1.00 36.85 291 SER B N 1
ATOM 15066 C CA . SER D 1 294 ? -34.533 20.194 20.686 1.00 43.32 291 SER B CA 1
ATOM 15067 C C . SER D 1 294 ? -35.431 21.082 21.562 1.00 37.72 291 SER B C 1
ATOM 15068 O O . SER D 1 294 ? -36.383 20.572 22.143 1.00 35.12 291 SER B O 1
ATOM 15071 N N . THR D 1 295 ? -35.053 22.370 21.719 1.00 39.95 292 THR B N 1
ATOM 15072 C CA . THR D 1 295 ? -35.745 23.378 22.524 1.00 39.65 292 THR B CA 1
ATOM 15073 C C . THR D 1 295 ? -36.856 24.045 21.693 1.00 35.53 292 THR B C 1
ATOM 15074 O O . THR D 1 295 ? -37.777 24.608 22.287 1.00 41.78 292 THR B O 1
ATOM 15078 N N . ALA D 1 296 ? -36.766 23.979 20.344 1.00 30.39 293 ALA B N 1
ATOM 15079 C CA . ALA D 1 296 ? -37.838 24.372 19.428 1.00 30.10 293 ALA B CA 1
ATOM 15080 C C . ALA D 1 296 ? -39.207 24.102 20.058 1.00 29.98 293 ALA B C 1
ATOM 15081 O O . ALA D 1 296 ? -39.528 22.988 20.493 1.00 34.43 293 ALA B O 1
ATOM 15083 N N . PRO D 1 297 ? -40.011 25.173 20.241 1.00 32.47 294 PRO B N 1
ATOM 15084 C CA . PRO D 1 297 ? -41.372 25.016 20.774 1.00 31.78 294 PRO B CA 1
ATOM 15085 C C . PRO D 1 297 ? -42.266 24.118 19.912 1.00 31.72 294 PRO B C 1
ATOM 15086 O O . PRO D 1 297 ? -43.137 23.461 20.467 1.00 32.30 294 PRO B O 1
ATOM 15090 N N . ALA D 1 298 ? -42.012 24.045 18.588 1.00 33.02 295 ALA B N 1
ATOM 15091 C CA . ALA D 1 298 ? -42.729 23.169 17.644 1.00 31.46 295 ALA B CA 1
ATOM 15092 C C . ALA D 1 298 ? -42.627 21.675 17.989 1.00 31.39 295 ALA B C 1
ATOM 15093 O O . ALA D 1 298 ? -43.617 20.952 17.799 1.00 26.69 295 ALA B O 1
ATOM 15095 N N . TYR D 1 299 ? -41.438 21.208 18.461 1.00 32.68 296 TYR B N 1
ATOM 15096 C CA . TYR D 1 299 ? -41.248 19.783 18.744 1.00 33.08 296 TYR B CA 1
ATOM 15097 C C . TYR D 1 299 ? -42.119 19.405 19.948 1.00 33.26 296 TYR B C 1
ATOM 15098 O O . TYR D 1 299 ? -42.835 18.413 19.893 1.00 34.75 296 TYR B O 1
ATOM 15107 N N . ARG D 1 300 ? -42.141 20.228 21.005 1.00 38.33 297 ARG B N 1
ATOM 15108 C CA . ARG D 1 300 ? -43.002 19.969 22.165 1.00 39.92 297 ARG B CA 1
ATOM 15109 C C . ARG D 1 300 ? -44.486 19.877 21.772 1.00 39.62 297 ARG B C 1
ATOM 15110 O O . ARG D 1 300 ? -45.211 18.992 22.232 1.00 40.16 297 ARG B O 1
ATOM 15118 N N . ALA D 1 301 ? -44.934 20.798 20.917 1.00 39.57 298 ALA B N 1
ATOM 15119 C CA . ALA D 1 301 ? -46.313 20.850 20.437 1.00 38.44 298 ALA B CA 1
ATOM 15120 C C . ALA D 1 301 ? -46.607 19.639 19.553 1.00 34.75 298 ALA B C 1
ATOM 15121 O O . ALA D 1 301 ? -47.745 19.166 19.546 1.00 30.65 298 ALA B O 1
ATOM 15123 N N . PHE D 1 302 ? -45.585 19.150 18.809 1.00 34.49 299 PHE B N 1
ATOM 15124 C CA . PHE D 1 302 ? -45.752 17.929 17.999 1.00 33.74 299 PHE B CA 1
ATOM 15125 C C . PHE D 1 302 ? -46.045 16.696 18.885 1.00 30.01 299 PHE B C 1
ATOM 15126 O O . PHE D 1 302 ? -46.902 15.870 18.529 1.00 30.91 299 PHE B O 1
ATOM 15134 N N . LEU D 1 303 ? -45.359 16.609 20.050 1.00 26.48 300 LEU B N 1
ATOM 15135 C CA . LEU D 1 303 ? -45.407 15.452 20.944 1.00 24.78 300 LEU B CA 1
ATOM 15136 C C . LEU D 1 303 ? -46.640 15.467 21.866 1.00 22.42 300 LEU B C 1
ATOM 15137 O O . LEU D 1 303 ? -47.102 14.388 22.250 1.00 20.58 300 LEU B O 1
ATOM 15142 N N . GLN D 1 304 ? -47.130 16.665 22.267 1.00 26.21 301 GLN B N 1
ATOM 15143 C CA . GLN D 1 304 ? -48.401 16.840 23.002 1.00 25.42 301 GLN B CA 1
ATOM 15144 C C . GLN D 1 304 ? -49.579 16.355 22.180 1.00 24.79 301 GLN B C 1
ATOM 15145 O O . GLN D 1 304 ? -50.490 15.766 22.713 1.00 31.96 301 GLN B O 1
ATOM 15151 N N . ALA D 1 305 ? -49.498 16.521 20.858 1.00 25.24 302 ALA B N 1
ATOM 15152 C CA . ALA D 1 305 ? -50.445 15.940 19.926 1.00 24.63 302 ALA B CA 1
ATOM 15153 C C . ALA D 1 305 ? -50.260 14.423 19.743 1.00 26.82 302 ALA B C 1
ATOM 15154 O O . ALA D 1 305 ? -51.230 13.668 19.782 1.00 27.12 302 ALA B O 1
ATOM 15156 N N . LEU D 1 306 ? -49.007 13.961 19.500 1.00 30.66 303 LEU B N 1
ATOM 15157 C CA . LEU D 1 306 ? -48.723 12.560 19.124 1.00 25.72 303 LEU B CA 1
ATOM 15158 C C . LEU D 1 306 ? -49.040 11.589 20.262 1.00 24.37 303 LEU B C 1
ATOM 15159 O O . LEU D 1 306 ? -49.749 10.603 20.014 1.00 24.51 303 LEU B O 1
ATOM 15164 N N . LEU D 1 307 ? -48.485 11.879 21.463 1.00 22.22 304 LEU B N 1
ATOM 15165 C CA . LEU D 1 307 ? -48.331 10.927 22.557 1.00 23.82 304 LEU B CA 1
ATOM 15166 C C . LEU D 1 307 ? -49.662 10.353 23.024 1.00 23.99 304 LEU B C 1
ATOM 15167 O O . LEU D 1 307 ? -49.753 9.133 23.196 1.00 28.38 304 LEU B O 1
ATOM 15172 N N . PRO D 1 308 ? -50.709 11.170 23.304 1.00 25.68 305 PRO B N 1
ATOM 15173 C CA . PRO D 1 308 ? -52.010 10.624 23.746 1.00 24.91 305 PRO B CA 1
ATOM 15174 C C . PRO D 1 308 ? -52.585 9.695 22.682 1.00 24.87 305 PRO B C 1
ATOM 15175 O O . PRO D 1 308 ? -53.126 8.616 22.974 1.00 25.18 305 PRO B O 1
ATOM 15179 N N . GLN D 1 309 ? -52.388 10.110 21.427 1.00 27.29 306 GLN B N 1
ATOM 15180 C CA . GLN D 1 309 ? -52.925 9.365 20.310 1.00 26.71 306 GLN B CA 1
ATOM 15181 C C . GLN D 1 309 ? -52.144 8.075 20.079 1.00 23.99 306 GLN B C 1
ATOM 15182 O O . GLN D 1 309 ? -52.751 7.087 19.724 1.00 27.40 306 GLN B O 1
ATOM 15188 N N . LEU D 1 310 ? -50.814 8.075 20.229 1.00 25.12 307 LEU B N 1
ATOM 15189 C CA . LEU D 1 310 ? -50.011 6.853 20.035 1.00 23.80 307 LEU B CA 1
ATOM 15190 C C . LEU D 1 310 ? -50.259 5.830 21.157 1.00 21.61 307 LEU B C 1
ATOM 15191 O O . LEU D 1 310 ? -50.290 4.620 20.943 1.00 20.71 307 LEU B O 1
ATOM 15196 N N . LEU D 1 311 ? -50.373 6.327 22.391 1.00 21.99 308 LEU B N 1
ATOM 15197 C CA . LEU D 1 311 ? -50.716 5.482 23.533 1.00 21.51 308 LEU B CA 1
ATOM 15198 C C . LEU D 1 311 ? -52.057 4.790 23.286 1.00 20.17 308 LEU B C 1
ATOM 15199 O O . LEU D 1 311 ? -52.233 3.601 23.605 1.00 21.77 308 LEU B O 1
ATOM 15204 N N . ALA D 1 312 ? -53.017 5.501 22.683 1.00 21.37 309 ALA B N 1
ATOM 15205 C CA . ALA D 1 312 ? -54.315 4.870 22.428 1.00 20.06 309 ALA B CA 1
ATOM 15206 C C . ALA D 1 312 ? -54.175 3.784 21.347 1.00 19.82 309 ALA B C 1
ATOM 15207 O O . ALA D 1 312 ? -54.706 2.679 21.531 1.00 20.28 309 ALA B O 1
ATOM 15209 N N . VAL D 1 313 ? -53.388 4.043 20.264 1.00 17.88 310 VAL B N 1
ATOM 15210 C CA . VAL D 1 313 ? -53.215 3.018 19.226 1.00 17.84 310 VAL B CA 1
ATOM 15211 C C . VAL D 1 313 ? -52.466 1.777 19.759 1.00 16.76 310 VAL B C 1
ATOM 15212 O O . VAL D 1 313 ? -52.787 0.605 19.436 1.00 14.59 310 VAL B O 1
ATOM 15216 N N . LEU D 1 314 ? -51.471 2.027 20.628 1.00 16.54 311 LEU B N 1
ATOM 15217 C CA . LEU D 1 314 ? -50.626 0.939 21.132 1.00 16.70 311 LEU B CA 1
ATOM 15218 C C . LEU D 1 314 ? -51.390 -0.002 22.069 1.00 15.93 311 LEU B C 1
ATOM 15219 O O . LEU D 1 314 ? -51.171 -1.232 22.010 1.00 16.90 311 LEU B O 1
ATOM 15224 N N . ALA D 1 315 ? -52.311 0.596 22.866 1.00 15.53 312 ALA B N 1
ATOM 15225 C CA . ALA D 1 315 ? -53.231 -0.128 23.746 1.00 15.93 312 ALA B CA 1
ATOM 15226 C C . ALA D 1 315 ? -54.252 -0.940 22.932 1.00 16.91 312 ALA B C 1
ATOM 15227 O O . ALA D 1 315 ? -54.452 -2.131 23.195 1.00 15.20 312 ALA B O 1
ATOM 15229 N N . GLU D 1 316 ? -54.720 -0.413 21.788 1.00 18.70 313 GLU B N 1
ATOM 15230 C CA . GLU D 1 316 ? -55.486 -1.237 20.837 1.00 21.90 313 GLU B CA 1
ATOM 15231 C C . GLU D 1 316 ? -54.745 -2.478 20.325 1.00 20.69 313 GLU B C 1
ATOM 15232 O O . GLU D 1 316 ? -55.340 -3.488 19.943 1.00 20.90 313 GLU B O 1
ATOM 15238 N N . GLU D 1 317 ? -53.423 -2.364 20.230 1.00 24.08 314 GLU B N 1
ATOM 15239 C CA . GLU D 1 317 ? -52.578 -3.453 19.780 1.00 22.89 314 GLU B CA 1
ATOM 15240 C C . GLU D 1 317 ? -52.181 -4.326 20.964 1.00 23.83 314 GLU B C 1
ATOM 15241 O O . GLU D 1 317 ? -51.569 -5.359 20.790 1.00 22.55 314 GLU B O 1
ATOM 15247 N N . GLY D 1 318 ? -52.584 -3.950 22.186 1.00 26.52 315 GLY B N 1
ATOM 15248 C CA . GLY D 1 318 ? -52.430 -4.837 23.328 1.00 20.11 315 GLY B CA 1
ATOM 15249 C C . GLY D 1 318 ? -51.126 -4.486 24.025 1.00 19.65 315 GLY B C 1
ATOM 15250 O O . GLY D 1 318 ? -50.485 -5.370 24.515 1.00 23.29 315 GLY B O 1
ATOM 15251 N N . TYR D 1 319 ? -50.701 -3.220 23.991 1.00 16.89 316 TYR B N 1
ATOM 15252 C CA . TYR D 1 319 ? -49.506 -2.832 24.710 1.00 18.28 316 TYR B CA 1
ATOM 15253 C C . TYR D 1 319 ? -49.852 -1.622 25.566 1.00 17.92 316 TYR B C 1
ATOM 15254 O O . TYR D 1 319 ? -49.940 -0.515 25.021 1.00 20.55 316 TYR B O 1
ATOM 15263 N N . ASP D 1 320 ? -50.065 -1.819 26.875 1.00 20.01 317 ASP B N 1
ATOM 15264 C CA . ASP D 1 320 ? -50.555 -0.751 27.761 1.00 19.73 317 ASP B CA 1
ATOM 15265 C C . ASP D 1 320 ? -49.363 -0.023 28.369 1.00 19.81 317 ASP B C 1
ATOM 15266 O O . ASP D 1 320 ? -48.246 -0.384 28.040 1.00 27.90 317 ASP B O 1
ATOM 15271 N N . ARG D 1 321 ? -49.570 0.992 29.201 1.00 21.62 318 ARG B N 1
ATOM 15272 C CA . ARG D 1 321 ? -48.523 1.873 29.691 1.00 24.58 318 ARG B CA 1
ATOM 15273 C C . ARG D 1 321 ? -47.481 1.076 30.509 1.00 27.47 318 ARG B C 1
ATOM 15274 O O . ARG D 1 321 ? -46.313 1.477 30.601 1.00 25.76 318 ARG B O 1
ATOM 15282 N N . ASP D 1 322 ? -47.891 -0.079 31.069 1.00 27.63 319 ASP B N 1
ATOM 15283 C CA . ASP D 1 322 ? -47.027 -0.980 31.830 1.00 28.86 319 ASP B CA 1
ATOM 15284 C C . ASP D 1 322 ? -46.251 -1.990 30.982 1.00 25.06 319 ASP B C 1
ATOM 15285 O O . ASP D 1 322 ? -45.489 -2.786 31.542 1.00 22.12 319 ASP B O 1
ATOM 15290 N N . HIS D 1 323 ? -46.457 -1.961 29.658 1.00 23.60 320 HIS B N 1
ATOM 15291 C CA . HIS D 1 323 ? -45.787 -2.842 28.703 1.00 22.97 320 HIS B CA 1
ATOM 15292 C C . HIS D 1 323 ? -45.007 -2.026 27.658 1.00 19.15 320 HIS B C 1
ATOM 15293 O O . HIS D 1 323 ? -44.763 -2.533 26.575 1.00 21.65 320 HIS B O 1
ATOM 15300 N N . LEU D 1 324 ? -44.564 -0.796 27.988 1.00 16.95 321 LEU B N 1
ATOM 15301 C CA . LEU D 1 324 ? -43.857 0.083 27.050 1.00 15.96 321 LEU B CA 1
ATOM 15302 C C . LEU D 1 324 ? -42.653 0.728 27.710 1.00 14.22 321 LEU B C 1
ATOM 15303 O O . LEU D 1 324 ? -42.683 1.066 28.884 1.00 15.87 321 LEU B O 1
ATOM 15308 N N . PHE D 1 325 ? -41.572 0.863 26.948 1.00 15.84 322 PHE B N 1
ATOM 15309 C CA . PHE D 1 325 ? -40.375 1.547 27.419 1.00 15.67 322 PHE B CA 1
ATOM 15310 C C . PHE D 1 325 ? -40.139 2.728 26.505 1.00 16.75 322 PHE B C 1
ATOM 15311 O O . PHE D 1 325 ? -40.400 2.610 25.316 1.00 16.79 322 PHE B O 1
ATOM 15319 N N . PHE D 1 326 ? -39.848 3.886 27.138 1.00 18.12 323 PHE B N 1
ATOM 15320 C CA . PHE D 1 326 ? -39.595 5.130 26.452 1.00 19.34 323 PHE B CA 1
ATOM 15321 C C . PHE D 1 326 ? -38.149 5.495 26.727 1.00 19.37 323 PHE B C 1
ATOM 15322 O O . PHE D 1 326 ? -37.614 5.128 27.791 1.00 18.90 323 PHE B O 1
ATOM 15330 N N . HIS D 1 327 ? -37.580 6.204 25.751 1.00 19.31 324 HIS B N 1
ATOM 15331 C CA . HIS D 1 327 ? -36.244 6.752 25.820 1.00 21.98 324 HIS B CA 1
ATOM 15332 C C . HIS D 1 327 ? -36.325 8.263 25.654 1.00 22.30 324 HIS B C 1
ATOM 15333 O O . HIS D 1 327 ? -37.181 8.761 24.952 1.00 24.03 324 HIS B O 1
ATOM 15340 N N . LEU D 1 328 ? -35.342 8.939 26.224 1.00 23.40 325 LEU B N 1
ATOM 15341 C CA . LEU D 1 328 ? -35.185 10.373 26.128 1.00 24.35 325 LEU B CA 1
ATOM 15342 C C . LEU D 1 328 ? -33.964 10.610 25.258 1.00 25.15 325 LEU B C 1
ATOM 15343 O O . LEU D 1 328 ? -34.095 11.158 24.190 1.00 28.21 325 LEU B O 1
ATOM 15348 N N . ALA D 1 329 ? -32.790 10.098 25.665 1.00 36.17 326 ALA B N 1
ATOM 15349 C CA . ALA D 1 329 ? -31.504 10.299 24.992 1.00 36.05 326 ALA B CA 1
ATOM 15350 C C . ALA D 1 329 ? -30.410 9.667 25.863 1.00 40.88 326 ALA B C 1
ATOM 15351 O O . ALA D 1 329 ? -30.534 9.655 27.093 1.00 57.39 326 ALA B O 1
ATOM 15353 N N . ASP D 1 330 ? -29.319 9.168 25.276 1.00 50.96 327 ASP B N 1
ATOM 15354 C CA . ASP D 1 330 ? -28.359 8.363 26.041 1.00 61.28 327 ASP B CA 1
ATOM 15355 C C . ASP D 1 330 ? -27.036 9.075 26.392 1.00 63.66 327 ASP B C 1
ATOM 15356 O O . ASP D 1 330 ? -26.396 9.731 25.571 1.00 70.37 327 ASP B O 1
ATOM 15361 N N . GLU D 1 331 ? -26.579 8.832 27.631 1.00 66.04 328 GLU B N 1
ATOM 15362 C CA . GLU D 1 331 ? -25.213 9.100 28.097 1.00 61.95 328 GLU B CA 1
ATOM 15363 C C . GLU D 1 331 ? -25.040 10.587 28.436 1.00 68.22 328 GLU B C 1
ATOM 15364 O O . GLU D 1 331 ? -24.231 11.296 27.822 1.00 54.13 328 GLU B O 1
ATOM 15370 N N . PRO D 1 332 ? -25.799 11.093 29.449 1.00 62.05 329 PRO B N 1
ATOM 15371 C CA . PRO D 1 332 ? -25.435 12.348 30.124 1.00 61.36 329 PRO B CA 1
ATOM 15372 C C . PRO D 1 332 ? -24.105 12.270 30.899 1.00 62.29 329 PRO B C 1
ATOM 15373 O O . PRO D 1 332 ? -23.933 11.460 31.817 1.00 61.22 329 PRO B O 1
ATOM 15377 N N . ASN D 1 333 ? -23.141 13.118 30.511 1.00 64.53 330 ASN B N 1
ATOM 15378 C CA . ASN D 1 333 ? -21.897 13.303 31.261 1.00 66.63 330 ASN B CA 1
ATOM 15379 C C . ASN D 1 333 ? -21.753 14.799 31.620 1.00 75.83 330 ASN B C 1
ATOM 15380 O O . ASN D 1 333 ? -22.736 15.554 31.527 1.00 65.93 330 ASN B O 1
ATOM 15385 N N . ALA D 1 334 ? -20.546 15.235 32.053 1.00 75.83 331 ALA B N 1
ATOM 15386 C CA . ALA D 1 334 ? -20.290 16.643 32.348 1.00 68.57 331 ALA B CA 1
ATOM 15387 C C . ALA D 1 334 ? -20.469 17.505 31.091 1.00 74.76 331 ALA B C 1
ATOM 15388 O O . ALA D 1 334 ? -20.965 18.629 31.202 1.00 63.02 331 ALA B O 1
ATOM 15390 N N . SER D 1 335 ? -20.080 16.994 29.899 1.00 78.34 332 SER B N 1
ATOM 15391 C CA . SER D 1 335 ? -20.287 17.718 28.642 1.00 73.73 332 SER B CA 1
ATOM 15392 C C . SER D 1 335 ? -21.774 17.982 28.451 1.00 71.96 332 SER B C 1
ATOM 15393 O O . SER D 1 335 ? -22.222 19.109 28.595 1.00 66.24 332 SER B O 1
ATOM 15396 N N . THR D 1 336 ? -22.511 16.890 28.199 1.00 78.69 333 THR B N 1
ATOM 15397 C CA . THR D 1 336 ? -23.833 16.903 27.585 1.00 77.34 333 THR B CA 1
ATOM 15398 C C . THR D 1 336 ? -24.925 17.241 28.607 1.00 70.40 333 THR B C 1
ATOM 15399 O O . THR D 1 336 ? -25.984 17.744 28.212 1.00 60.30 333 THR B O 1
ATOM 15403 N N . GLU D 1 337 ? -24.634 16.991 29.903 1.00 70.77 334 GLU B N 1
ATOM 15404 C CA . GLU D 1 337 ? -25.520 17.224 31.040 1.00 61.43 334 GLU B CA 1
ATOM 15405 C C . GLU D 1 337 ? -26.404 18.467 30.893 1.00 57.64 334 GLU B C 1
ATOM 15406 O O . GLU D 1 337 ? -27.560 18.469 31.296 1.00 58.74 334 GLU B O 1
ATOM 15412 N N . ASP D 1 338 ? -25.853 19.559 30.375 1.00 58.37 335 ASP B N 1
ATOM 15413 C CA . ASP D 1 338 ? -26.575 20.821 30.358 1.00 60.14 335 ASP B CA 1
ATOM 15414 C C . ASP D 1 338 ? -27.732 20.788 29.355 1.00 54.71 335 ASP B C 1
ATOM 15415 O O . ASP D 1 338 ? -28.778 21.372 29.604 1.00 46.49 335 ASP B O 1
ATOM 15420 N N . GLY D 1 339 ? -27.520 20.109 28.222 1.00 49.93 336 GLY B N 1
ATOM 15421 C CA . GLY D 1 339 ? -28.487 20.072 27.146 1.00 50.27 336 GLY B CA 1
ATOM 15422 C C . GLY D 1 339 ? -29.435 18.883 27.264 1.00 49.64 336 GLY B C 1
ATOM 15423 O O . GLY D 1 339 ? -30.580 18.944 26.814 1.00 53.14 336 GLY B O 1
ATOM 15424 N N . TYR D 1 340 ? -28.956 17.793 27.867 1.00 43.69 337 TYR B N 1
ATOM 15425 C CA . TYR D 1 340 ? -29.868 16.757 28.345 1.00 41.87 337 TYR B CA 1
ATOM 15426 C C . TYR D 1 340 ? -30.920 17.331 29.307 1.00 40.35 337 TYR B C 1
ATOM 15427 O O . TYR D 1 340 ? -32.052 16.861 29.292 1.00 41.66 337 TYR B O 1
ATOM 15436 N N . ARG D 1 341 ? -30.555 18.331 30.150 1.00 47.07 338 ARG B N 1
ATOM 15437 C CA . ARG D 1 341 ? -31.474 19.007 31.079 1.00 42.94 338 ARG B CA 1
ATOM 15438 C C . ARG D 1 341 ? -32.503 19.815 30.298 1.00 36.44 338 ARG B C 1
ATOM 15439 O O . ARG D 1 341 ? -33.703 19.649 30.481 1.00 41.08 338 ARG B O 1
ATOM 15447 N N . ALA D 1 342 ? -31.983 20.695 29.436 1.00 31.06 339 ALA B N 1
ATOM 15448 C CA . ALA D 1 342 ? -32.740 21.505 28.496 1.00 30.97 339 ALA B CA 1
ATOM 15449 C C . ALA D 1 342 ? -33.835 20.706 27.783 1.00 33.98 339 ALA B C 1
ATOM 15450 O O . ALA D 1 342 ? -35.020 21.059 27.835 1.00 32.49 339 ALA B O 1
ATOM 15452 N N . ALA D 1 343 ? -33.389 19.637 27.112 1.00 30.79 340 ALA B N 1
ATOM 15453 C CA . ALA D 1 343 ? -34.247 18.729 26.379 1.00 33.80 340 ALA B CA 1
ATOM 15454 C C . ALA D 1 343 ? -35.206 17.991 27.324 1.00 29.31 340 ALA B C 1
ATOM 15455 O O . ALA D 1 343 ? -36.412 17.892 27.113 1.00 26.90 340 ALA B O 1
ATOM 15457 N N . ARG D 1 344 ? -34.693 17.479 28.435 1.00 30.98 341 ARG B N 1
ATOM 15458 C CA . ARG D 1 344 ? -35.562 16.755 29.349 1.00 29.33 341 ARG B CA 1
ATOM 15459 C C . ARG D 1 344 ? -36.693 17.661 29.839 1.00 31.07 341 ARG B C 1
ATOM 15460 O O . ARG D 1 344 ? -37.854 17.218 29.942 1.00 28.14 341 ARG B O 1
ATOM 15468 N N . ALA D 1 345 ? -36.305 18.905 30.195 1.00 30.07 342 ALA B N 1
ATOM 15469 C CA . ALA D 1 345 ? -37.228 19.904 30.731 1.00 31.51 342 ALA B CA 1
ATOM 15470 C C . ALA D 1 345 ? -38.306 20.241 29.707 1.00 31.99 342 ALA B C 1
ATOM 15471 O O . ALA D 1 345 ? -39.425 20.537 30.118 1.00 30.93 342 ALA B O 1
ATOM 15473 N N . GLN D 1 346 ? -37.982 20.121 28.398 1.00 30.02 343 GLN B N 1
ATOM 15474 C CA . GLN D 1 346 ? -38.908 20.416 27.313 1.00 29.01 343 GLN B CA 1
ATOM 15475 C C . GLN D 1 346 ? -40.059 19.418 27.223 1.00 29.30 343 GLN B C 1
ATOM 15476 O O . GLN D 1 346 ? -41.040 19.751 26.562 1.00 30.34 343 GLN B O 1
ATOM 15482 N N . VAL D 1 347 ? -39.963 18.225 27.867 1.00 29.19 344 VAL B N 1
ATOM 15483 C CA . VAL D 1 347 ? -40.906 17.122 27.625 1.00 28.26 344 VAL B CA 1
ATOM 15484 C C . VAL D 1 347 ? -41.252 16.324 28.880 1.00 25.18 344 VAL B C 1
ATOM 15485 O O . VAL D 1 347 ? -42.099 15.445 28.794 1.00 28.64 344 VAL B O 1
ATOM 15489 N N . ALA D 1 348 ? -40.558 16.543 29.999 1.00 27.26 345 ALA B N 1
ATOM 15490 C CA . ALA D 1 348 ? -40.676 15.675 31.176 1.00 28.75 345 ALA B CA 1
ATOM 15491 C C . ALA D 1 348 ? -42.127 15.487 31.629 1.00 30.45 345 ALA B C 1
ATOM 15492 O O . ALA D 1 348 ? -42.478 14.405 32.118 1.00 31.38 345 ALA B O 1
ATOM 15494 N N . ASP D 1 349 ? -42.975 16.533 31.477 1.00 34.98 346 ASP B N 1
ATOM 15495 C CA . ASP D 1 349 ? -44.346 16.519 31.996 1.00 33.24 346 ASP B CA 1
ATOM 15496 C C . ASP D 1 349 ? -45.263 15.589 31.196 1.00 33.49 346 ASP B C 1
ATOM 15497 O O . ASP D 1 349 ? -46.246 15.096 31.753 1.00 40.56 346 ASP B O 1
ATOM 15502 N N . LEU D 1 350 ? -44.921 15.330 29.914 1.00 32.45 347 LEU B N 1
ATOM 15503 C CA . LEU D 1 350 ? -45.691 14.498 28.976 1.00 30.36 347 LEU B CA 1
ATOM 15504 C C . LEU D 1 350 ? -45.423 13.010 29.239 1.00 28.14 347 LEU B C 1
ATOM 15505 O O . LEU D 1 350 ? -46.127 12.124 28.780 1.00 22.91 347 LEU B O 1
ATOM 15510 N N . LEU D 1 351 ? -44.362 12.749 30.000 1.00 29.62 348 LEU B N 1
ATOM 15511 C CA . LEU D 1 351 ? -43.791 11.430 30.129 1.00 30.77 348 LEU B CA 1
ATOM 15512 C C . LEU D 1 351 ? -44.072 10.855 31.509 1.00 31.83 348 LEU B C 1
ATOM 15513 O O . LEU D 1 351 ? -43.709 9.713 31.756 1.00 34.61 348 LEU B O 1
ATOM 15518 N N . ASP D 1 352 ? -44.701 11.648 32.384 1.00 32.84 349 ASP B N 1
ATOM 15519 C CA . ASP D 1 352 ? -45.060 11.236 33.735 1.00 38.76 349 ASP B CA 1
ATOM 15520 C C . ASP D 1 352 ? -46.079 10.112 33.597 1.00 36.39 349 ASP B C 1
ATOM 15521 O O . ASP D 1 352 ? -46.958 10.211 32.756 1.00 43.97 349 ASP B O 1
ATOM 15526 N N . GLY D 1 353 ? -45.942 9.018 34.347 1.00 34.86 350 GLY B N 1
ATOM 15527 C CA . GLY D 1 353 ? -46.812 7.863 34.104 1.00 34.70 350 GLY B CA 1
ATOM 15528 C C . GLY D 1 353 ? -46.177 6.743 33.259 1.00 34.46 350 GLY B C 1
ATOM 15529 O O . GLY D 1 353 ? -46.629 5.607 33.354 1.00 36.61 350 GLY B O 1
ATOM 15530 N N . LEU D 1 354 ? -45.128 7.043 32.457 1.00 33.40 351 LEU B N 1
ATOM 15531 C CA . LEU D 1 354 ? -44.524 6.127 31.468 1.00 29.60 351 LEU B CA 1
ATOM 15532 C C . LEU D 1 354 ? -43.198 5.598 32.015 1.00 25.60 351 LEU B C 1
ATOM 15533 O O . LEU D 1 354 ? -42.500 6.317 32.724 1.00 24.75 351 LEU B O 1
ATOM 15538 N N . GLN D 1 355 ? -42.840 4.355 31.702 1.00 25.61 352 GLN B N 1
ATOM 15539 C CA . GLN D 1 355 ? -41.530 3.840 32.102 1.00 27.41 352 GLN B CA 1
ATOM 15540 C C . GLN D 1 355 ? -40.444 4.433 31.171 1.00 26.69 352 GLN B C 1
ATOM 15541 O O . GLN D 1 355 ? -40.383 4.063 30.000 1.00 31.26 352 GLN B O 1
ATOM 15547 N N . VAL D 1 356 ? -39.644 5.414 31.646 1.00 19.55 353 VAL B N 1
ATOM 15548 C CA . VAL D 1 356 ? -38.611 6.064 30.857 1.00 18.12 353 VAL B CA 1
ATOM 15549 C C . VAL D 1 356 ? -37.257 5.507 31.246 1.00 17.57 353 VAL B C 1
ATOM 15550 O O . VAL D 1 356 ? -36.930 5.644 32.421 1.00 16.97 353 VAL B O 1
ATOM 15554 N N . ILE D 1 357 ? -36.468 4.991 30.248 1.00 17.75 354 ILE B N 1
ATOM 15555 C CA . ILE D 1 357 ? -35.175 4.367 30.532 1.00 17.54 354 ILE B CA 1
ATOM 15556 C C . ILE D 1 357 ? -34.093 5.037 29.701 1.00 19.72 354 ILE B C 1
ATOM 15557 O O . ILE D 1 357 ? -34.357 5.529 28.604 1.00 18.65 354 ILE B O 1
ATOM 15562 N N . ASP D 1 358 ? -32.847 5.010 30.204 1.00 20.74 355 ASP B N 1
ATOM 15563 C CA . ASP D 1 358 ? -31.758 5.520 29.396 1.00 23.85 355 ASP B CA 1
ATOM 15564 C C . ASP D 1 358 ? -30.413 5.048 29.931 1.00 22.36 355 ASP B C 1
ATOM 15565 O O . ASP D 1 358 ? -30.248 4.816 31.113 1.00 21.94 355 ASP B O 1
ATOM 15570 N N . ALA D 1 359 ? -29.442 4.968 29.018 1.00 24.55 356 ALA B N 1
ATOM 15571 C CA . ALA D 1 359 ? -28.088 4.554 29.323 1.00 28.71 356 ALA B CA 1
ATOM 15572 C C . ALA D 1 359 ? -27.397 5.623 30.171 1.00 28.87 356 ALA B C 1
ATOM 15573 O O . ALA D 1 359 ? -27.451 6.822 29.846 1.00 28.98 356 ALA B O 1
ATOM 15575 N N . LEU D 1 360 ? -26.687 5.140 31.205 1.00 26.21 357 LEU B N 1
ATOM 15576 C CA . LEU D 1 360 ? -26.033 5.997 32.183 1.00 27.61 357 LEU B CA 1
ATOM 15577 C C . LEU D 1 360 ? -24.894 5.261 32.892 1.00 27.67 357 LEU B C 1
ATOM 15578 O O . LEU D 1 360 ? -25.062 4.153 33.365 1.00 34.91 357 LEU B O 1
ATOM 15583 N N . SER D 1 361 ? -23.726 5.900 32.965 1.00 32.52 358 SER B N 1
ATOM 15584 C CA . SER D 1 361 ? -22.564 5.310 33.613 1.00 32.13 358 SER B CA 1
ATOM 15585 C C . SER D 1 361 ? -22.096 6.119 34.825 1.00 31.04 358 SER B C 1
ATOM 15586 O O . SER D 1 361 ? -21.283 5.577 35.564 1.00 32.91 358 SER B O 1
ATOM 15589 N N . ASP D 1 362 ? -22.665 7.328 35.096 1.00 33.40 359 ASP B N 1
ATOM 15590 C CA . ASP D 1 362 ? -22.367 8.128 36.298 1.00 29.45 359 ASP B CA 1
ATOM 15591 C C . ASP D 1 362 ? -23.538 8.137 37.294 1.00 28.84 359 ASP B C 1
ATOM 15592 O O . ASP D 1 362 ? -24.597 8.702 37.025 1.00 28.23 359 ASP B O 1
ATOM 15597 N N . VAL D 1 363 ? -23.341 7.621 38.521 1.00 29.76 360 VAL B N 1
ATOM 15598 C CA . VAL D 1 363 ? -24.451 7.442 39.469 1.00 28.41 360 VAL B CA 1
ATOM 15599 C C . VAL D 1 363 ? -25.072 8.770 39.955 1.00 28.55 360 VAL B C 1
ATOM 15600 O O . VAL D 1 363 ? -26.226 8.794 40.420 1.00 26.93 360 VAL B O 1
ATOM 15604 N N . ARG D 1 364 ? -24.286 9.863 39.926 1.00 33.71 361 ARG B N 1
ATOM 15605 C CA . ARG D 1 364 ? -24.722 11.213 40.285 1.00 35.66 361 ARG B CA 1
ATOM 15606 C C . ARG D 1 364 ? -26.083 11.529 39.653 1.00 29.08 361 ARG B C 1
ATOM 15607 O O . ARG D 1 364 ? -26.965 12.027 40.334 1.00 27.29 361 ARG B O 1
ATOM 15615 N N . PHE D 1 365 ? -26.245 11.168 38.377 1.00 29.57 362 PHE B N 1
ATOM 15616 C CA . PHE D 1 365 ? -27.422 11.440 37.553 1.00 29.14 362 PHE B CA 1
ATOM 15617 C C . PHE D 1 365 ? -28.556 10.463 37.820 1.00 23.41 362 PHE B C 1
ATOM 15618 O O . PHE D 1 365 ? -29.649 10.639 37.263 1.00 22.05 362 PHE B O 1
ATOM 15626 N N . TYR D 1 366 ? -28.326 9.438 38.646 1.00 22.78 363 TYR B N 1
ATOM 15627 C CA . TYR D 1 366 ? -29.447 8.632 39.180 1.00 24.24 363 TYR B CA 1
ATOM 15628 C C . TYR D 1 366 ? -30.022 9.273 40.487 1.00 22.96 363 TYR B C 1
ATOM 15629 O O . TYR D 1 366 ? -31.244 9.497 40.633 1.00 21.34 363 TYR B O 1
ATOM 15638 N N . GLU D 1 367 ? -29.100 9.574 41.423 1.00 26.68 364 GLU B N 1
ATOM 15639 C CA . GLU D 1 367 ? -29.332 10.301 42.681 1.00 31.93 364 GLU B CA 1
ATOM 15640 C C . GLU D 1 367 ? -30.094 11.628 42.442 1.00 32.78 364 GLU B C 1
ATOM 15641 O O . GLU D 1 367 ? -31.112 11.836 43.102 1.00 31.40 364 GLU B O 1
ATOM 15647 N N . ASN D 1 368 ? -29.517 12.527 41.580 1.00 31.90 365 ASN B N 1
ATOM 15648 C CA . ASN D 1 368 ? -30.093 13.732 40.964 1.00 30.82 365 ASN B CA 1
ATOM 15649 C C . ASN D 1 368 ? -31.546 13.576 40.551 1.00 34.24 365 ASN B C 1
ATOM 15650 O O . ASN D 1 368 ? -32.149 14.603 40.352 1.00 36.87 365 ASN B O 1
ATOM 15655 N N . GLY D 1 369 ? -31.990 12.337 40.198 1.00 32.15 366 GLY B N 1
ATOM 15656 C CA . GLY D 1 369 ? -33.273 12.072 39.573 1.00 28.43 366 GLY B CA 1
ATOM 15657 C C . GLY D 1 369 ? -33.323 12.476 38.096 1.00 23.54 366 GLY B C 1
ATOM 15658 O O . GLY D 1 369 ? -34.376 12.431 37.450 1.00 20.85 366 GLY B O 1
ATOM 15659 N N . LEU D 1 370 ? -32.200 12.913 37.560 1.00 24.03 367 LEU B N 1
ATOM 15660 C CA . LEU D 1 370 ? -32.139 13.243 36.145 1.00 29.07 367 LEU B CA 1
ATOM 15661 C C . LEU D 1 370 ? -32.445 12.001 35.278 1.00 27.80 367 LEU B C 1
ATOM 15662 O O . LEU D 1 370 ? -33.158 12.106 34.277 1.00 25.99 367 LEU B O 1
ATOM 15667 N N . VAL D 1 371 ? -31.926 10.818 35.657 1.00 26.12 368 VAL B N 1
ATOM 15668 C CA . VAL D 1 371 ? -32.255 9.561 34.976 1.00 26.78 368 VAL B CA 1
ATOM 15669 C C . VAL D 1 371 ? -32.864 8.530 35.952 1.00 25.24 368 VAL B C 1
ATOM 15670 O O . VAL D 1 371 ? -32.144 7.757 36.585 1.00 26.83 368 VAL B O 1
ATOM 15674 N N . PRO D 1 372 ? -34.205 8.403 36.108 1.00 25.05 369 PRO B N 1
ATOM 15675 C CA . PRO D 1 372 ? -34.768 7.452 37.085 1.00 23.82 369 PRO B CA 1
ATOM 15676 C C . PRO D 1 372 ? -34.520 5.956 36.860 1.00 23.93 369 PRO B C 1
ATOM 15677 O O . PRO D 1 372 ? -34.442 5.221 37.864 1.00 26.26 369 PRO B O 1
ATOM 15681 N N . HIS D 1 373 ? -34.452 5.499 35.579 1.00 22.40 370 HIS B N 1
ATOM 15682 C CA . HIS D 1 373 ? -34.368 4.076 35.273 1.00 21.92 370 HIS B CA 1
ATOM 15683 C C . HIS D 1 373 ? -33.101 3.840 34.468 1.00 19.68 370 HIS B C 1
ATOM 15684 O O . HIS D 1 373 ? -33.152 3.886 33.253 1.00 20.26 370 HIS B O 1
ATOM 15691 N N . PRO D 1 374 ? -31.919 3.668 35.093 1.00 18.01 371 PRO B N 1
ATOM 15692 C CA . PRO D 1 374 ? -30.643 3.656 34.367 1.00 19.11 371 PRO B CA 1
ATOM 15693 C C . PRO D 1 374 ? -30.310 2.263 33.784 1.00 16.03 371 PRO B C 1
ATOM 15694 O O . PRO D 1 374 ? -30.641 1.225 34.372 1.00 13.39 371 PRO B O 1
ATOM 15698 N N . VAL D 1 375 ? -29.799 2.285 32.534 1.00 14.06 372 VAL B N 1
ATOM 15699 C CA . VAL D 1 375 ? -29.181 1.128 31.896 1.00 14.71 372 VAL B CA 1
ATOM 15700 C C . VAL D 1 375 ? -27.664 1.313 31.971 1.00 15.37 372 VAL B C 1
ATOM 15701 O O . VAL D 1 375 ? -27.148 2.177 31.261 1.00 13.98 372 VAL B O 1
ATOM 15705 N N . VAL D 1 376 ? -26.988 0.527 32.861 1.00 15.99 373 VAL B N 1
ATOM 15706 C CA . VAL D 1 376 ? -25.619 0.805 33.285 1.00 15.83 373 VAL B CA 1
ATOM 15707 C C . VAL D 1 376 ? -24.658 -0.114 32.524 1.00 15.31 373 VAL B C 1
ATOM 15708 O O . VAL D 1 376 ? -24.865 -1.328 32.390 1.00 15.54 373 VAL B O 1
ATOM 15712 N N . ALA D 1 377 ? -23.563 0.454 32.046 1.00 15.71 374 ALA B N 1
ATOM 15713 C CA . ALA D 1 377 ? -22.521 -0.335 31.392 1.00 15.97 374 ALA B CA 1
ATOM 15714 C C . ALA D 1 377 ? -21.966 -1.373 32.367 1.00 16.79 374 ALA B C 1
ATOM 15715 O O . ALA D 1 377 ? -21.810 -1.114 33.565 1.00 17.45 374 ALA B O 1
ATOM 15717 N N . ASP D 1 378 ? -21.634 -2.561 31.866 1.00 16.81 375 ASP B N 1
ATOM 15718 C CA . ASP D 1 378 ? -21.323 -3.652 32.781 1.00 15.90 375 ASP B CA 1
ATOM 15719 C C . ASP D 1 378 ? -19.952 -3.453 33.411 1.00 15.35 375 ASP B C 1
ATOM 15720 O O . ASP D 1 378 ? -19.499 -4.283 34.224 1.00 16.57 375 ASP B O 1
ATOM 15725 N N . ASP D 1 379 ? -19.255 -2.396 32.987 1.00 16.85 376 ASP B N 1
ATOM 15726 C CA . ASP D 1 379 ? -17.979 -2.054 33.630 1.00 19.81 376 ASP B CA 1
ATOM 15727 C C . ASP D 1 379 ? -18.112 -0.840 34.556 1.00 21.11 376 ASP B C 1
ATOM 15728 O O . ASP D 1 379 ? -17.105 -0.246 34.916 1.00 23.26 376 ASP B O 1
ATOM 15733 N N . ALA D 1 380 ? -19.344 -0.488 34.971 1.00 20.84 377 ALA B N 1
ATOM 15734 C CA . ALA D 1 380 ? -19.574 0.727 35.737 1.00 18.41 377 ALA B CA 1
ATOM 15735 C C . ALA D 1 380 ? -20.631 0.502 36.818 1.00 18.35 377 ALA B C 1
ATOM 15736 O O . ALA D 1 380 ? -21.167 1.478 37.328 1.00 21.76 377 ALA B O 1
ATOM 15738 N N . LEU D 1 381 ? -20.943 -0.756 37.141 1.00 15.85 378 LEU B N 1
ATOM 15739 C CA . LEU D 1 381 ? -22.080 -1.084 37.960 1.00 16.68 378 LEU B CA 1
ATOM 15740 C C . LEU D 1 381 ? -21.833 -0.846 39.464 1.00 17.94 378 LEU B C 1
ATOM 15741 O O . LEU D 1 381 ? -22.803 -0.736 40.234 1.00 20.89 378 LEU B O 1
ATOM 15746 N N . ALA D 1 382 ? -20.571 -0.848 39.924 1.00 17.76 379 ALA B N 1
ATOM 15747 C CA . ALA D 1 382 ? -20.217 -0.857 41.354 1.00 17.62 379 ALA B CA 1
ATOM 15748 C C . ALA D 1 382 ? -20.900 0.250 42.165 1.00 20.25 379 ALA B C 1
ATOM 15749 O O . ALA D 1 382 ? -21.456 0.005 43.270 1.00 23.74 379 ALA B O 1
ATOM 15751 N N . PRO D 1 383 ? -20.820 1.518 41.716 1.00 19.73 380 PRO B N 1
ATOM 15752 C CA . PRO D 1 383 ? -21.457 2.623 42.457 1.00 20.72 380 PRO B CA 1
ATOM 15753 C C . PRO D 1 383 ? -22.973 2.553 42.479 1.00 23.37 380 PRO B C 1
ATOM 15754 O O . PRO D 1 383 ? -23.608 3.034 43.408 1.00 26.65 380 PRO B O 1
ATOM 15758 N N . PHE D 1 384 ? -23.568 1.904 41.473 1.00 25.57 381 PHE B N 1
ATOM 15759 C CA . PHE D 1 384 ? -25.022 1.742 41.430 1.00 22.43 381 PHE B CA 1
ATOM 15760 C C . PHE D 1 384 ? -25.459 0.613 42.342 1.00 23.87 381 PHE B C 1
ATOM 15761 O O . PHE D 1 384 ? -26.517 0.708 42.961 1.00 29.22 381 PHE B O 1
ATOM 15769 N N . LEU D 1 385 ? -24.642 -0.443 42.427 1.00 26.82 382 LEU B N 1
ATOM 15770 C CA . LEU D 1 385 ? -24.946 -1.524 43.355 1.00 24.67 382 LEU B CA 1
ATOM 15771 C C . LEU D 1 385 ? -24.673 -1.032 44.784 1.00 26.47 382 LEU B C 1
ATOM 15772 O O . LEU D 1 385 ? -25.382 -1.402 45.722 1.00 31.46 382 LEU B O 1
ATOM 15777 N N . ALA D 1 386 ? -23.679 -0.144 44.951 1.00 26.19 383 ALA B N 1
ATOM 15778 C CA . ALA D 1 386 ? -23.422 0.492 46.242 1.00 26.22 383 ALA B CA 1
ATOM 15779 C C . ALA D 1 386 ? -24.626 1.311 46.726 1.00 33.37 383 ALA B C 1
ATOM 15780 O O . ALA D 1 386 ? -24.880 1.423 47.921 1.00 37.65 383 ALA B O 1
ATOM 15782 N N . ALA D 1 387 ? -25.394 1.895 45.808 1.00 33.09 384 ALA B N 1
ATOM 15783 C CA . ALA D 1 387 ? -26.526 2.709 46.212 1.00 34.45 384 ALA B CA 1
ATOM 15784 C C . ALA D 1 387 ? -27.834 1.908 46.192 1.00 35.71 384 ALA B C 1
ATOM 15785 O O . ALA D 1 387 ? -28.886 2.509 46.174 1.00 36.87 384 ALA B O 1
ATOM 15787 N N . ASP D 1 388 ? -27.802 0.575 46.148 1.00 36.08 385 ASP B N 1
ATOM 15788 C CA . ASP D 1 388 ? -29.004 -0.225 45.975 1.00 40.37 385 ASP B CA 1
ATOM 15789 C C . ASP D 1 388 ? -29.993 0.369 44.962 1.00 40.65 385 ASP B C 1
ATOM 15790 O O . ASP D 1 388 ? -31.210 0.378 45.227 1.00 35.99 385 ASP B O 1
ATOM 15795 N N . ALA D 1 389 ? -29.508 0.782 43.774 1.00 35.61 386 ALA B N 1
ATOM 15796 C CA . ALA D 1 389 ? -30.409 1.270 42.735 1.00 32.87 386 ALA B CA 1
ATOM 15797 C C . ALA D 1 389 ? -31.316 0.119 42.313 1.00 30.41 386 ALA B C 1
ATOM 15798 O O . ALA D 1 389 ? -30.833 -1.011 42.252 1.00 27.06 386 ALA B O 1
ATOM 15800 N N . ALA D 1 390 ? -32.618 0.396 42.070 1.00 30.28 387 ALA B N 1
ATOM 15801 C CA . ALA D 1 390 ? -33.548 -0.645 41.630 1.00 30.18 387 ALA B CA 1
ATOM 15802 C C . ALA D 1 390 ? -34.798 0.002 41.027 1.00 36.25 387 ALA B C 1
ATOM 15803 O O . ALA D 1 390 ? -35.219 1.020 41.540 1.00 38.75 387 ALA B O 1
ATOM 15805 N N . PRO D 1 391 ? -35.389 -0.485 39.895 1.00 33.42 388 PRO B N 1
ATOM 15806 C CA . PRO D 1 391 ? -34.769 -1.516 39.046 1.00 30.27 388 PRO B CA 1
ATOM 15807 C C . PRO D 1 391 ? -33.443 -1.081 38.405 1.00 24.38 388 PRO B C 1
ATOM 15808 O O . PRO D 1 391 ? -33.167 0.107 38.252 1.00 25.80 388 PRO B O 1
ATOM 15812 N N . LEU D 1 392 ? -32.605 -2.065 38.058 1.00 20.39 389 LEU B N 1
ATOM 15813 C CA . LEU D 1 392 ? -31.374 -1.826 37.327 1.00 18.15 389 LEU B CA 1
ATOM 15814 C C . LEU D 1 392 ? -31.254 -2.721 36.084 1.00 17.43 389 LEU B C 1
ATOM 15815 O O . LEU D 1 392 ? -31.514 -3.933 36.205 1.00 14.06 389 LEU B O 1
ATOM 15820 N N . TRP D 1 393 ? -30.870 -2.109 34.922 1.00 16.29 390 TRP B N 1
ATOM 15821 C CA . TRP D 1 393 ? -30.471 -2.866 33.736 1.00 16.36 390 TRP B CA 1
ATOM 15822 C C . TRP D 1 393 ? -28.965 -2.761 33.492 1.00 15.80 390 TRP B C 1
ATOM 15823 O O . TRP D 1 393 ? -28.331 -1.876 34.027 1.00 14.08 390 TRP B O 1
ATOM 15834 N N . THR D 1 394 ? -28.414 -3.620 32.600 1.00 16.22 391 THR B N 1
ATOM 15835 C CA . THR D 1 394 ? -27.023 -3.490 32.140 1.00 15.72 391 THR B CA 1
ATOM 15836 C C . THR D 1 394 ? -26.958 -3.562 30.597 1.00 14.98 391 THR B C 1
ATOM 15837 O O . THR D 1 394 ? -27.857 -4.035 29.911 1.00 16.78 391 THR B O 1
ATOM 15841 N N . TYR D 1 395 ? -25.858 -3.070 30.023 1.00 13.94 392 TYR B N 1
ATOM 15842 C CA . TYR D 1 395 ? -25.573 -3.266 28.620 1.00 12.28 392 TYR B CA 1
ATOM 15843 C C . TYR D 1 395 ? -24.057 -3.499 28.506 1.00 11.36 392 TYR B C 1
ATOM 15844 O O . TYR D 1 395 ? -23.334 -3.372 29.483 1.00 11.07 392 TYR B O 1
ATOM 15853 N N . TYR D 1 396 ? -23.587 -3.866 27.300 1.00 11.39 393 TYR B N 1
ATOM 15854 C CA . TYR D 1 396 ? -22.178 -3.821 26.900 1.00 11.10 393 TYR B CA 1
ATOM 15855 C C . TYR D 1 396 ? -22.121 -3.549 25.408 1.00 11.28 393 TYR B C 1
ATOM 15856 O O . TYR D 1 396 ? -23.143 -3.672 24.755 1.00 10.08 393 TYR B O 1
ATOM 15865 N N . CYS D 1 397 ? -20.973 -3.020 24.946 1.00 12.81 394 CYS B N 1
ATOM 15866 C CA . CYS D 1 397 ? -20.869 -2.508 23.593 1.00 13.70 394 CYS B CA 1
ATOM 15867 C C . CYS D 1 397 ? -19.379 -2.436 23.230 1.00 13.70 394 CYS B C 1
ATOM 15868 O O . CYS D 1 397 ? -18.573 -3.012 23.939 1.00 12.84 394 CYS B O 1
ATOM 15871 N N . CYS D 1 398 ? -19.004 -1.730 22.150 1.00 13.95 395 CYS B N 1
ATOM 15872 C CA . CYS D 1 398 ? -17.620 -1.702 21.717 1.00 14.34 395 CYS B CA 1
ATOM 15873 C C . CYS D 1 398 ? -16.676 -1.320 22.875 1.00 15.24 395 CYS B C 1
ATOM 15874 O O . CYS D 1 398 ? -15.504 -1.796 22.914 1.00 11.95 395 CYS B O 1
ATOM 15877 N N . ALA D 1 399 ? -17.227 -0.488 23.830 1.00 14.80 396 ALA B N 1
ATOM 15878 C CA . ALA D 1 399 ? -16.404 0.275 24.763 1.00 15.02 396 ALA B CA 1
ATOM 15879 C C . ALA D 1 399 ? -16.096 -0.541 26.011 1.00 15.51 396 ALA B C 1
ATOM 15880 O O . ALA D 1 399 ? -15.128 -0.227 26.672 1.00 21.77 396 ALA B O 1
ATOM 15882 N N . GLN D 1 400 ? -16.752 -1.672 26.238 1.00 17.27 397 GLN B N 1
ATOM 15883 C CA . GLN D 1 400 ? -16.479 -2.592 27.360 1.00 17.91 397 GLN B CA 1
ATOM 15884 C C . GLN D 1 400 ? -15.471 -3.698 26.994 1.00 16.73 397 GLN B C 1
ATOM 15885 O O . GLN D 1 400 ? -15.810 -4.893 26.899 1.00 14.78 397 GLN B O 1
ATOM 15891 N N . THR D 1 401 ? -14.204 -3.251 26.857 1.00 17.28 398 THR B N 1
ATOM 15892 C CA . THR D 1 401 ? -13.098 -4.058 26.312 1.00 18.75 398 THR B CA 1
ATOM 15893 C C . THR D 1 401 ? -12.333 -4.932 27.356 1.00 19.55 398 THR B C 1
ATOM 15894 O O . THR D 1 401 ? -11.730 -5.934 26.967 1.00 15.04 398 THR B O 1
ATOM 15898 N N . THR D 1 402 ? -12.480 -4.654 28.672 1.00 20.26 399 THR B N 1
ATOM 15899 C CA . THR D 1 402 ? -11.551 -5.053 29.730 1.00 19.81 399 THR B CA 1
ATOM 15900 C C . THR D 1 402 ? -12.340 -5.615 30.912 1.00 18.85 399 THR B C 1
ATOM 15901 O O . THR D 1 402 ? -13.248 -4.923 31.368 1.00 19.78 399 THR B O 1
ATOM 15905 N N . ALA D 1 403 ? -12.056 -6.882 31.316 1.00 17.74 400 ALA B N 1
ATOM 15906 C CA . ALA D 1 403 ? -12.393 -7.466 32.613 1.00 16.31 400 ALA B CA 1
ATOM 15907 C C . ALA D 1 403 ? -13.856 -7.900 32.718 1.00 16.99 400 ALA B C 1
ATOM 15908 O O . ALA D 1 403 ? -14.219 -8.665 33.633 1.00 19.23 400 ALA B O 1
ATOM 15910 N N . VAL D 1 404 ? -14.701 -7.478 31.749 1.00 19.31 401 VAL B N 1
ATOM 15911 C CA . VAL D 1 404 ? -16.162 -7.639 31.821 1.00 16.30 401 VAL B CA 1
ATOM 15912 C C . VAL D 1 404 ? -16.726 -8.459 30.647 1.00 16.46 401 VAL B C 1
ATOM 15913 O O . VAL D 1 404 ? -16.164 -8.540 29.504 1.00 15.75 401 VAL B O 1
ATOM 15917 N N . PRO D 1 405 ? -17.948 -9.015 30.859 1.00 15.33 402 PRO B N 1
ATOM 15918 C CA . PRO D 1 405 ? -18.621 -9.799 29.815 1.00 15.41 402 PRO B CA 1
ATOM 15919 C C . PRO D 1 405 ? -18.802 -9.009 28.517 1.00 13.36 402 PRO B C 1
ATOM 15920 O O . PRO D 1 405 ? -18.935 -7.790 28.529 1.00 14.78 402 PRO B O 1
ATOM 15924 N N . ASN D 1 406 ? -18.740 -9.739 27.404 1.00 12.30 403 ASN B N 1
ATOM 15925 C CA . ASN D 1 406 ? -18.954 -9.223 26.051 1.00 12.66 403 ASN B CA 1
ATOM 15926 C C . ASN D 1 406 ? -19.091 -10.455 25.131 1.00 12.65 403 ASN B C 1
ATOM 15927 O O . ASN D 1 406 ? -19.189 -11.596 25.588 1.00 13.15 403 ASN B O 1
ATOM 15932 N N . ARG D 1 407 ? -19.002 -10.234 23.839 1.00 12.12 404 ARG B N 1
ATOM 15933 C CA . ARG D 1 407 ? -19.585 -11.080 22.799 1.00 12.31 404 ARG B CA 1
ATOM 15934 C C . ARG D 1 407 ? -18.594 -11.205 21.630 1.00 11.25 404 ARG B C 1
ATOM 15935 O O . ARG D 1 407 ? -18.849 -11.832 20.608 1.00 13.39 404 ARG B O 1
ATOM 15943 N N . PHE D 1 408 ? -17.492 -10.487 21.737 1.00 10.22 405 PHE B N 1
ATOM 15944 C CA . PHE D 1 408 ? -16.634 -10.271 20.595 1.00 11.56 405 PHE B CA 1
ATOM 15945 C C . PHE D 1 408 ? -16.099 -11.598 20.082 1.00 10.18 405 PHE B C 1
ATOM 15946 O O . PHE D 1 408 ? -15.693 -12.432 20.855 1.00 11.46 405 PHE B O 1
ATOM 15954 N N . PHE D 1 409 ? -16.046 -11.754 18.773 1.00 11.60 406 PHE B N 1
ATOM 15955 C CA . PHE D 1 409 ? -15.388 -12.886 18.105 1.00 12.72 406 PHE B CA 1
ATOM 15956 C C . PHE D 1 409 ? -14.080 -13.309 18.764 1.00 13.08 406 PHE B C 1
ATOM 15957 O O . PHE D 1 409 ? -13.952 -14.493 19.011 1.00 15.30 406 PHE B O 1
ATOM 15965 N N . ALA D 1 410 ? -13.178 -12.348 19.088 1.00 13.63 407 ALA B N 1
ATOM 15966 C CA . ALA D 1 410 ? -11.875 -12.601 19.698 1.00 13.69 407 ALA B CA 1
ATOM 15967 C C . ALA D 1 410 ? -11.850 -12.936 21.205 1.00 16.20 407 ALA B C 1
ATOM 15968 O O . ALA D 1 410 ? -10.753 -13.266 21.754 1.00 15.07 407 ALA B O 1
ATOM 15970 N N . LEU D 1 411 ? -13.024 -12.908 21.877 1.00 16.73 408 LEU B N 1
ATOM 15971 C CA . LEU D 1 411 ? -13.081 -13.234 23.309 1.00 17.98 408 LEU B CA 1
ATOM 15972 C C . LEU D 1 411 ? -13.439 -14.713 23.497 1.00 14.93 408 LEU B C 1
ATOM 15973 O O . LEU D 1 411 ? -13.951 -15.367 22.623 1.00 16.49 408 LEU B O 1
ATOM 15978 N N . ARG D 1 412 ? -13.312 -15.212 24.699 1.00 14.00 409 ARG B N 1
ATOM 15979 C CA . ARG D 1 412 ? -13.720 -16.563 25.011 1.00 13.49 409 ARG B CA 1
ATOM 15980 C C . ARG D 1 412 ? -15.242 -16.617 25.031 1.00 14.54 409 ARG B C 1
ATOM 15981 O O . ARG D 1 412 ? -15.910 -15.616 25.313 1.00 13.82 409 ARG B O 1
ATOM 15989 N N . SER D 1 413 ? -15.779 -17.791 24.691 1.00 14.22 410 SER B N 1
ATOM 15990 C CA . SER D 1 413 ? -17.204 -17.995 24.740 1.00 13.06 410 SER B CA 1
ATOM 15991 C C . SER D 1 413 ? -17.647 -17.904 26.187 1.00 12.60 410 SER B C 1
ATOM 15992 O O . SER D 1 413 ? -18.772 -17.544 26.435 1.00 14.03 410 SER B O 1
ATOM 15995 N N . TYR D 1 414 ? -16.754 -18.253 27.112 1.00 12.90 411 TYR B N 1
ATOM 15996 C CA . TYR D 1 414 ? -16.941 -18.079 28.553 1.00 12.81 411 TYR B CA 1
ATOM 15997 C C . TYR D 1 414 ? -17.360 -16.667 28.965 1.00 11.05 411 TYR B C 1
ATOM 15998 O O . TYR D 1 414 ? -18.237 -16.518 29.793 1.00 13.66 411 TYR B O 1
ATOM 16007 N N . ASP D 1 415 ? -16.760 -15.648 28.387 1.00 11.33 412 ASP B N 1
ATOM 16008 C CA . ASP D 1 415 ? -16.964 -14.237 28.685 1.00 11.64 412 ASP B CA 1
ATOM 16009 C C . ASP D 1 415 ? -18.344 -13.734 28.208 1.00 12.75 412 ASP B C 1
ATOM 16010 O O . ASP D 1 415 ? -18.751 -12.607 28.555 1.00 12.48 412 ASP B O 1
ATOM 16015 N N . ASN D 1 416 ? -19.060 -14.556 27.412 1.00 12.36 413 ASN B N 1
ATOM 16016 C CA . ASN D 1 416 ? -20.439 -14.293 26.989 1.00 13.07 413 ASN B CA 1
ATOM 16017 C C . ASN D 1 416 ? -21.444 -15.013 27.923 1.00 13.63 413 ASN B C 1
ATOM 16018 O O . ASN D 1 416 ? -22.338 -14.382 28.487 1.00 13.99 413 ASN B O 1
ATOM 16023 N N . ARG D 1 417 ? -21.232 -16.311 28.170 1.00 11.97 414 ARG B N 1
ATOM 16024 C CA . ARG D 1 417 ? -22.160 -17.121 28.908 1.00 11.64 414 ARG B CA 1
ATOM 16025 C C . ARG D 1 417 ? -22.238 -16.691 30.380 1.00 10.71 414 ARG B C 1
ATOM 16026 O O . ARG D 1 417 ? -23.260 -16.927 31.017 1.00 8.96 414 ARG B O 1
ATOM 16034 N N . VAL D 1 418 ? -21.087 -16.241 30.925 1.00 9.89 415 VAL B N 1
ATOM 16035 C CA . VAL D 1 418 ? -20.936 -15.921 32.343 1.00 9.36 415 VAL B CA 1
ATOM 16036 C C . VAL D 1 418 ? -21.894 -14.819 32.803 1.00 9.36 415 VAL B C 1
ATOM 16037 O O . VAL D 1 418 ? -22.202 -14.723 33.988 1.00 9.13 415 VAL B O 1
ATOM 16041 N N . LEU D 1 419 ? -22.379 -14.027 31.857 1.00 10.30 416 LEU B N 1
ATOM 16042 C CA . LEU D 1 419 ? -23.366 -12.985 32.113 1.00 11.76 416 LEU B CA 1
ATOM 16043 C C . LEU D 1 419 ? -24.586 -13.518 32.871 1.00 13.05 416 LEU B C 1
ATOM 16044 O O . LEU D 1 419 ? -25.156 -12.804 33.722 1.00 16.17 416 LEU B O 1
ATOM 16049 N N . GLY D 1 420 ? -25.061 -14.709 32.504 1.00 13.19 417 GLY B N 1
ATOM 16050 C CA . GLY D 1 420 ? -26.224 -15.302 33.160 1.00 13.11 417 GLY B CA 1
ATOM 16051 C C . GLY D 1 420 ? -26.079 -15.365 34.697 1.00 13.18 417 GLY B C 1
ATOM 16052 O O . GLY D 1 420 ? -26.979 -15.003 35.434 1.00 14.32 417 GLY B O 1
ATOM 16053 N N . VAL D 1 421 ? -24.960 -15.857 35.210 1.00 12.57 418 VAL B N 1
ATOM 16054 C CA . VAL D 1 421 ? -24.786 -16.058 36.637 1.00 12.85 418 VAL B CA 1
ATOM 16055 C C . VAL D 1 421 ? -24.612 -14.697 37.305 1.00 11.95 418 VAL B C 1
ATOM 16056 O O . VAL D 1 421 ? -25.151 -14.442 38.374 1.00 13.13 418 VAL B O 1
ATOM 16060 N N . LEU D 1 422 ? -23.890 -13.791 36.670 1.00 11.82 419 LEU B N 1
ATOM 16061 C CA . LEU D 1 422 ? -23.732 -12.438 37.211 1.00 10.45 419 LEU B CA 1
ATOM 16062 C C . LEU D 1 422 ? -25.032 -11.624 37.258 1.00 10.68 419 LEU B C 1
ATOM 16063 O O . LEU D 1 422 ? -25.239 -10.899 38.233 1.00 15.82 419 LEU B O 1
ATOM 16068 N N . LEU D 1 423 ? -25.896 -11.693 36.247 1.00 8.90 420 LEU B N 1
ATOM 16069 C CA . LEU D 1 423 ? -27.195 -11.049 36.361 1.00 9.25 420 LEU B CA 1
ATOM 16070 C C . LEU D 1 423 ? -27.999 -11.539 37.578 1.00 10.66 420 LEU B C 1
ATOM 16071 O O . LEU D 1 423 ? -28.647 -10.731 38.238 1.00 11.67 420 LEU B O 1
ATOM 16076 N N . TYR D 1 424 ? -28.021 -12.871 37.836 1.00 11.05 421 TYR B N 1
ATOM 16077 C CA . TYR D 1 424 ? -28.668 -13.473 39.007 1.00 9.74 421 TYR B CA 1
ATOM 16078 C C . TYR D 1 424 ? -28.021 -12.905 40.270 1.00 10.45 421 TYR B C 1
ATOM 16079 O O . TYR D 1 424 ? -28.656 -12.313 41.120 1.00 11.56 421 TYR B O 1
ATOM 16088 N N . ARG D 1 425 ? -26.710 -13.050 40.377 1.00 11.55 422 ARG B N 1
ATOM 16089 C CA . ARG D 1 425 ? -25.986 -12.848 41.610 1.00 11.13 422 ARG B CA 1
ATOM 16090 C C . ARG D 1 425 ? -26.185 -11.417 42.112 1.00 11.65 422 ARG B C 1
ATOM 16091 O O . ARG D 1 425 ? -26.204 -11.228 43.308 1.00 12.42 422 ARG B O 1
ATOM 16099 N N . HIS D 1 426 ? -26.263 -10.429 41.205 1.00 11.54 423 HIS B N 1
ATOM 16100 C CA . HIS D 1 426 ? -26.337 -9.025 41.533 1.00 11.26 423 HIS B CA 1
ATOM 16101 C C . HIS D 1 426 ? -27.745 -8.432 41.332 1.00 11.29 423 HIS B C 1
ATOM 16102 O O . HIS D 1 426 ? -27.925 -7.221 41.422 1.00 11.74 423 HIS B O 1
ATOM 16109 N N . GLN D 1 427 ? -28.742 -9.273 41.013 1.00 11.94 424 GLN B N 1
ATOM 16110 C CA . GLN D 1 427 ? -30.162 -8.925 40.936 1.00 13.24 424 GLN B CA 1
ATOM 16111 C C . GLN D 1 427 ? -30.411 -7.824 39.886 1.00 15.33 424 GLN B C 1
ATOM 16112 O O . GLN D 1 427 ? -30.952 -6.750 40.190 1.00 14.21 424 GLN B O 1
ATOM 16118 N N . ILE D 1 428 ? -29.922 -8.074 38.672 1.00 16.94 425 ILE B N 1
ATOM 16119 C CA . ILE D 1 428 ? -30.006 -7.129 37.570 1.00 17.03 425 ILE B CA 1
ATOM 16120 C C . ILE D 1 428 ? -31.292 -7.557 36.895 1.00 18.18 425 ILE B C 1
ATOM 16121 O O . ILE D 1 428 ? -31.531 -8.748 36.757 1.00 17.64 425 ILE B O 1
ATOM 16126 N N . GLN D 1 429 ? -32.158 -6.598 36.575 1.00 20.54 426 GLN B N 1
ATOM 16127 C CA . GLN D 1 429 ? -33.521 -6.915 36.148 1.00 20.67 426 GLN B CA 1
ATOM 16128 C C . GLN D 1 429 ? -33.544 -7.003 34.611 1.00 18.33 426 GLN B C 1
ATOM 16129 O O . GLN D 1 429 ? -34.567 -7.374 34.047 1.00 16.77 426 GLN B O 1
ATOM 16135 N N . GLY D 1 430 ? -32.461 -6.624 33.907 1.00 15.30 427 GLY B N 1
ATOM 16136 C CA . GLY D 1 430 ? -32.602 -6.472 32.459 1.00 15.49 427 GLY B CA 1
ATOM 16137 C C . GLY D 1 430 ? -31.262 -6.354 31.729 1.00 14.53 427 GLY B C 1
ATOM 16138 O O . GLY D 1 430 ? -30.313 -5.862 32.316 1.00 14.22 427 GLY B O 1
ATOM 16139 N N . PHE D 1 431 ? -31.229 -6.760 30.444 1.00 14.95 428 PHE B N 1
ATOM 16140 C CA . PHE D 1 431 ? -30.036 -6.733 29.598 1.00 14.00 428 PHE B CA 1
ATOM 16141 C C . PHE D 1 431 ? -30.394 -6.039 28.270 1.00 13.56 428 PHE B C 1
ATOM 16142 O O . PHE D 1 431 ? -31.359 -6.384 27.591 1.00 14.07 428 PHE B O 1
ATOM 16150 N N . LEU D 1 432 ? -29.630 -5.021 27.889 1.00 12.34 429 LEU B N 1
ATOM 16151 C CA . LEU D 1 432 ? -29.877 -4.335 26.609 1.00 11.84 429 LEU B CA 1
ATOM 16152 C C . LEU D 1 432 ? -28.623 -4.435 25.743 1.00 10.00 429 LEU B C 1
ATOM 16153 O O . LEU D 1 432 ? -27.545 -4.144 26.246 1.00 9.66 429 LEU B O 1
ATOM 16158 N N . HIS D 1 433 ? -28.793 -4.749 24.458 1.00 10.35 430 HIS B N 1
ATOM 16159 C CA . HIS D 1 433 ? -27.718 -4.621 23.472 1.00 11.31 430 HIS B CA 1
ATOM 16160 C C . HIS D 1 433 ? -28.192 -3.819 22.266 1.00 12.52 430 HIS B C 1
ATOM 16161 O O . HIS D 1 433 ? -29.328 -3.984 21.840 1.00 12.45 430 HIS B O 1
ATOM 16168 N N . TRP D 1 434 ? -27.286 -2.970 21.761 1.00 14.56 431 TRP B N 1
ATOM 16169 C CA . TRP D 1 434 ? -27.544 -2.116 20.619 1.00 17.87 431 TRP B CA 1
ATOM 16170 C C . TRP D 1 434 ? -27.555 -2.848 19.267 1.00 16.75 431 TRP B C 1
ATOM 16171 O O . TRP D 1 434 ? -28.016 -2.235 18.307 1.00 16.07 431 TRP B O 1
ATOM 16182 N N . GLY D 1 435 ? -27.020 -4.076 19.137 1.00 17.52 432 GLY B N 1
ATOM 16183 C CA . GLY D 1 435 ? -26.676 -4.605 17.800 1.00 16.91 432 GLY B CA 1
ATOM 16184 C C . GLY D 1 435 ? -27.281 -5.964 17.512 1.00 16.42 432 GLY B C 1
ATOM 16185 O O . GLY D 1 435 ? -26.571 -6.967 17.484 1.00 17.13 432 GLY B O 1
ATOM 16186 N N . PHE D 1 436 ? -28.617 -5.998 17.369 1.00 14.62 433 PHE B N 1
ATOM 16187 C CA . PHE D 1 436 ? -29.270 -7.180 16.805 1.00 13.45 433 PHE B CA 1
ATOM 16188 C C . PHE D 1 436 ? -28.909 -7.411 15.323 1.00 12.94 433 PHE B C 1
ATOM 16189 O O . PHE D 1 436 ? -28.540 -8.529 14.991 1.00 13.71 433 PHE B O 1
ATOM 16197 N N . ASN D 1 437 ? -28.969 -6.370 14.452 1.00 12.64 434 ASN B N 1
ATOM 16198 C CA . ASN D 1 437 ? -28.695 -6.527 13.020 1.00 11.54 434 ASN B CA 1
ATOM 16199 C C . ASN D 1 437 ? -28.210 -5.220 12.341 1.00 12.37 434 ASN B C 1
ATOM 16200 O O . ASN D 1 437 ? -28.717 -4.831 11.284 1.00 14.46 434 ASN B O 1
ATOM 16205 N N . PHE D 1 438 ? -27.123 -4.600 12.827 1.00 10.85 435 PHE B N 1
ATOM 16206 C CA . PHE D 1 438 ? -26.631 -3.358 12.250 1.00 11.04 435 PHE B CA 1
ATOM 16207 C C . PHE D 1 438 ? -25.618 -3.682 11.127 1.00 11.70 435 PHE B C 1
ATOM 16208 O O . PHE D 1 438 ? -24.435 -4.019 11.385 1.00 10.84 435 PHE B O 1
ATOM 16216 N N . TYR D 1 439 ? -26.107 -3.564 9.880 1.00 11.78 436 TYR B N 1
ATOM 16217 C CA . TYR D 1 439 ? -25.364 -3.955 8.690 1.00 11.79 436 TYR B CA 1
ATOM 16218 C C . TYR D 1 439 ? -24.893 -2.684 8.013 1.00 13.31 436 TYR B C 1
ATOM 16219 O O . TYR D 1 439 ? -24.917 -2.631 6.795 1.00 13.17 436 TYR B O 1
ATOM 16228 N N . ASN D 1 440 ? -24.357 -1.724 8.799 1.00 15.43 437 ASN B N 1
ATOM 16229 C CA . ASN D 1 440 ? -23.822 -0.448 8.273 1.00 15.57 437 ASN B CA 1
ATOM 16230 C C . ASN D 1 440 ? -22.417 -0.197 8.815 1.00 16.51 437 ASN B C 1
ATOM 16231 O O . ASN D 1 440 ? -22.038 -0.786 9.819 1.00 15.57 437 ASN B O 1
ATOM 16236 N N . ALA D 1 441 ? -21.668 0.692 8.129 1.00 17.12 438 ALA B N 1
ATOM 16237 C CA . ALA D 1 441 ? -20.462 1.301 8.664 1.00 18.41 438 ALA B CA 1
ATOM 16238 C C . ALA D 1 441 ? -20.823 2.220 9.822 1.00 18.28 438 ALA B C 1
ATOM 16239 O O . ALA D 1 441 ? -21.982 2.554 10.015 1.00 22.01 438 ALA B O 1
ATOM 16241 N N . GLN D 1 442 ? -19.806 2.599 10.580 1.00 16.62 439 GLN B N 1
ATOM 16242 C CA . GLN D 1 442 ? -19.991 3.452 11.725 1.00 18.86 439 GLN B CA 1
ATOM 16243 C C . GLN D 1 442 ? -20.706 4.742 11.312 1.00 19.22 439 GLN B C 1
ATOM 16244 O O . GLN D 1 442 ? -20.344 5.344 10.326 1.00 23.38 439 GLN B O 1
ATOM 16250 N N . LEU D 1 443 ? -21.631 5.230 12.130 1.00 21.52 440 LEU B N 1
ATOM 16251 C CA . LEU D 1 443 ? -22.390 6.445 11.826 1.00 22.25 440 LEU B CA 1
ATOM 16252 C C . LEU D 1 443 ? -23.214 6.326 10.543 1.00 21.58 440 LEU B C 1
ATOM 16253 O O . LEU D 1 443 ? -23.715 7.330 10.069 1.00 18.71 440 LEU B O 1
ATOM 16258 N N . SER D 1 444 ? -23.390 5.089 10.032 1.00 23.23 441 SER B N 1
ATOM 16259 C CA . SER D 1 444 ? -24.356 4.774 8.983 1.00 23.76 441 SER B CA 1
ATOM 16260 C C . SER D 1 444 ? -23.983 5.489 7.681 1.00 22.85 441 SER B C 1
ATOM 16261 O O . SER D 1 444 ? -24.877 5.760 6.880 1.00 22.35 441 SER B O 1
ATOM 16264 N N . THR D 1 445 ? -22.666 5.675 7.434 1.00 21.55 442 THR B N 1
ATOM 16265 C CA . THR D 1 445 ? -22.174 6.294 6.199 1.00 22.00 442 THR B CA 1
ATOM 16266 C C . THR D 1 445 ? -22.431 5.397 4.972 1.00 22.77 442 THR B C 1
ATOM 16267 O O . THR D 1 445 ? -22.503 5.887 3.857 1.00 24.94 442 THR B O 1
ATOM 16271 N N . ARG D 1 446 ? -22.591 4.088 5.122 1.00 22.22 443 ARG B N 1
ATOM 16272 C CA . ARG D 1 446 ? -22.884 3.255 3.954 1.00 24.20 443 ARG B CA 1
ATOM 16273 C C . ARG D 1 446 ? -23.256 1.864 4.463 1.00 22.73 443 ARG B C 1
ATOM 16274 O O . ARG D 1 446 ? -22.943 1.532 5.598 1.00 21.85 443 ARG B O 1
ATOM 16282 N N . PRO D 1 447 ? -24.004 1.059 3.679 1.00 22.23 444 PRO B N 1
ATOM 16283 C CA . PRO D 1 447 ? -24.165 -0.369 3.977 1.00 19.78 444 PRO B CA 1
ATOM 16284 C C . PRO D 1 447 ? -22.856 -1.137 3.789 1.00 16.09 444 PRO B C 1
ATOM 16285 O O . PRO D 1 447 ? -21.990 -0.763 3.034 1.00 16.39 444 PRO B O 1
ATOM 16289 N N . ILE D 1 448 ? -22.771 -2.244 4.482 1.00 16.27 445 ILE B N 1
ATOM 16290 C CA . ILE D 1 448 ? -21.691 -3.212 4.433 1.00 13.79 445 ILE B CA 1
ATOM 16291 C C . ILE D 1 448 ? -22.333 -4.574 4.236 1.00 12.71 445 ILE B C 1
ATOM 16292 O O . ILE D 1 448 ? -23.556 -4.724 4.388 1.00 11.19 445 ILE B O 1
ATOM 16297 N N . ASP D 1 449 ? -21.482 -5.457 3.695 1.00 14.11 446 ASP B N 1
ATOM 16298 C CA . ASP D 1 449 ? -21.763 -6.868 3.485 1.00 14.64 446 ASP B CA 1
ATOM 16299 C C . ASP D 1 449 ? -21.424 -7.641 4.765 1.00 12.93 446 ASP B C 1
ATOM 16300 O O . ASP D 1 449 ? -20.259 -7.763 5.117 1.00 13.82 446 ASP B O 1
ATOM 16305 N N . PRO D 1 450 ? -22.441 -8.067 5.560 1.00 12.77 447 PRO B N 1
ATOM 16306 C CA . PRO D 1 450 ? -22.195 -8.693 6.860 1.00 12.69 447 PRO B CA 1
ATOM 16307 C C . PRO D 1 450 ? -21.443 -10.030 6.890 1.00 12.18 447 PRO B C 1
ATOM 16308 O O . PRO D 1 450 ? -20.873 -10.372 7.898 1.00 11.13 447 PRO B O 1
ATOM 16312 N N . PHE D 1 451 ? -21.461 -10.791 5.777 1.00 13.67 448 PHE B N 1
ATOM 16313 C CA . PHE D 1 451 ? -20.634 -11.973 5.558 1.00 13.02 448 PHE B CA 1
ATOM 16314 C C . PHE D 1 451 ? -19.152 -11.619 5.332 1.00 14.26 448 PHE B C 1
ATOM 16315 O O . PHE D 1 451 ? -18.294 -12.458 5.622 1.00 18.50 448 PHE B O 1
ATOM 16323 N N . ALA D 1 452 ? -18.817 -10.416 4.817 1.00 14.61 449 ALA B N 1
ATOM 16324 C CA . ALA D 1 452 ? -17.423 -10.062 4.521 1.00 15.85 449 ALA B CA 1
ATOM 16325 C C . ALA D 1 452 ? -16.876 -9.008 5.509 1.00 18.27 449 ALA B C 1
ATOM 16326 O O . ALA D 1 452 ? -15.663 -8.938 5.742 1.00 20.19 449 ALA B O 1
ATOM 16328 N N . VAL D 1 453 ? -17.751 -8.223 6.174 1.00 15.43 450 VAL B N 1
ATOM 16329 C CA . VAL D 1 453 ? -17.273 -7.140 7.038 1.00 13.80 450 VAL B CA 1
ATOM 16330 C C . VAL D 1 453 ? -18.085 -7.220 8.331 1.00 13.82 450 VAL B C 1
ATOM 16331 O O . VAL D 1 453 ? -19.294 -6.959 8.268 1.00 15.15 450 VAL B O 1
ATOM 16335 N N . THR D 1 454 ? -17.405 -7.524 9.464 1.00 11.99 451 THR B N 1
ATOM 16336 C CA . THR D 1 454 ? -18.002 -7.859 10.735 1.00 12.39 451 THR B CA 1
ATOM 16337 C C . THR D 1 454 ? -17.652 -6.851 11.828 1.00 13.13 451 THR B C 1
ATOM 16338 O O . THR D 1 454 ? -18.099 -6.997 12.962 1.00 15.55 451 THR B O 1
ATOM 16342 N N . ASP D 1 455 ? -17.032 -5.751 11.437 1.00 15.29 452 ASP B N 1
ATOM 16343 C CA . ASP D 1 455 ? -16.498 -4.736 12.329 1.00 16.44 452 ASP B CA 1
ATOM 16344 C C . ASP D 1 455 ? -16.966 -3.329 11.955 1.00 14.82 452 ASP B C 1
ATOM 16345 O O . ASP D 1 455 ? -16.309 -2.385 12.384 1.00 13.78 452 ASP B O 1
ATOM 16350 N N . ALA D 1 456 ? -18.092 -3.203 11.219 1.00 14.77 453 ALA B N 1
ATOM 16351 C CA . ALA D 1 456 ? -18.701 -1.902 10.892 1.00 15.82 453 ALA B CA 1
ATOM 16352 C C . ALA D 1 456 ? -17.683 -1.035 10.132 1.00 17.75 453 ALA B C 1
ATOM 16353 O O . ALA D 1 456 ? -17.541 0.136 10.416 1.00 19.15 453 ALA B O 1
ATOM 16355 N N . GLY D 1 457 ? -16.951 -1.640 9.176 1.00 18.38 454 GLY B N 1
ATOM 16356 C CA . GLY D 1 457 ? -16.020 -0.920 8.346 1.00 16.64 454 GLY B CA 1
ATOM 16357 C C . GLY D 1 457 ? -14.730 -0.637 9.098 1.00 16.11 454 GLY B C 1
ATOM 16358 O O . GLY D 1 457 ? -14.248 0.459 8.964 1.00 19.68 454 GLY B O 1
ATOM 16359 N N . GLY D 1 458 ? -14.240 -1.542 9.967 1.00 14.89 455 GLY B N 1
ATOM 16360 C CA . GLY D 1 458 ? -13.028 -1.281 10.734 1.00 14.77 455 GLY B CA 1
ATOM 16361 C C . GLY D 1 458 ? -13.101 -0.193 11.815 1.00 17.17 455 GLY B C 1
ATOM 16362 O O . GLY D 1 458 ? -12.095 0.530 12.068 1.00 19.41 455 GLY B O 1
ATOM 16363 N N . ALA D 1 459 ? -14.255 -0.181 12.531 1.00 16.25 456 ALA B N 1
ATOM 16364 C CA . ALA D 1 459 ? -14.587 0.752 13.602 1.00 16.14 456 ALA B CA 1
ATOM 16365 C C . ALA D 1 459 ? -14.759 0.058 14.948 1.00 15.93 456 ALA B C 1
ATOM 16366 O O . ALA D 1 459 ? -14.421 0.588 15.982 1.00 19.04 456 ALA B O 1
ATOM 16368 N N . PHE D 1 460 ? -15.441 -1.076 14.979 1.00 17.44 457 PHE B N 1
ATOM 16369 C CA . PHE D 1 460 ? -15.807 -1.698 16.248 1.00 15.87 457 PHE B CA 1
ATOM 16370 C C . PHE D 1 460 ? -15.257 -3.134 16.274 1.00 15.66 457 PHE B C 1
ATOM 16371 O O . PHE D 1 460 ? -15.139 -3.774 15.238 1.00 15.55 457 PHE B O 1
ATOM 16379 N N . PRO D 1 461 ? -14.945 -3.702 17.458 1.00 14.40 458 PRO B N 1
ATOM 16380 C CA . PRO D 1 461 ? -14.429 -5.066 17.504 1.00 13.54 458 PRO B CA 1
ATOM 16381 C C . PRO D 1 461 ? -15.450 -6.010 16.866 1.00 13.19 458 PRO B C 1
ATOM 16382 O O . PRO D 1 461 ? -16.669 -5.780 16.993 1.00 14.80 458 PRO B O 1
ATOM 16386 N N . SER D 1 462 ? -14.978 -7.074 16.193 1.00 11.40 459 SER B N 1
ATOM 16387 C CA . SER D 1 462 ? -15.902 -7.889 15.395 1.00 11.03 459 SER B CA 1
ATOM 16388 C C . SER D 1 462 ? -16.796 -8.705 16.324 1.00 11.36 459 SER B C 1
ATOM 16389 O O . SER D 1 462 ? -16.287 -9.338 17.260 1.00 10.90 459 SER B O 1
ATOM 16392 N N . GLY D 1 463 ? -18.114 -8.657 16.060 1.00 11.59 460 GLY B N 1
ATOM 16393 C CA . GLY D 1 463 ? -19.083 -9.385 16.896 1.00 13.05 460 GLY B CA 1
ATOM 16394 C C . GLY D 1 463 ? -20.035 -8.472 17.702 1.00 12.56 460 GLY B C 1
ATOM 16395 O O . GLY D 1 463 ? -21.045 -8.976 18.221 1.00 10.07 460 GLY B O 1
ATOM 16396 N N . ASP D 1 464 ? -19.643 -7.163 17.721 1.00 13.83 461 ASP B N 1
ATOM 16397 C CA . ASP D 1 464 ? -20.369 -6.028 18.286 1.00 15.56 461 ASP B CA 1
ATOM 16398 C C . ASP D 1 464 ? -21.657 -5.734 17.484 1.00 15.16 461 ASP B C 1
ATOM 16399 O O . ASP D 1 464 ? -22.763 -5.956 18.039 1.00 16.90 461 ASP B O 1
ATOM 16404 N N . PRO D 1 465 ? -21.573 -5.316 16.196 1.00 12.40 462 PRO B N 1
ATOM 16405 C CA . PRO D 1 465 ? -22.691 -4.710 15.462 1.00 12.20 462 PRO B CA 1
ATOM 16406 C C . PRO D 1 465 ? -23.931 -5.553 15.164 1.00 12.25 462 PRO B C 1
ATOM 16407 O O . PRO D 1 465 ? -24.987 -4.970 15.082 1.00 13.53 462 PRO B O 1
ATOM 16411 N N . PHE D 1 466 ? -23.837 -6.894 14.990 1.00 12.07 463 PHE B N 1
ATOM 16412 C CA . PHE D 1 466 ? -25.001 -7.730 14.738 1.00 11.86 463 PHE B CA 1
ATOM 16413 C C . PHE D 1 466 ? -24.793 -9.124 15.353 1.00 12.66 463 PHE B C 1
ATOM 16414 O O . PHE D 1 466 ? -23.670 -9.584 15.343 1.00 13.70 463 PHE B O 1
ATOM 16422 N N . LEU D 1 467 ? -25.921 -9.794 15.747 1.00 12.59 464 LEU B N 1
ATOM 16423 C CA . LEU D 1 467 ? -26.056 -11.106 16.364 1.00 11.65 464 LEU B CA 1
ATOM 16424 C C . LEU D 1 467 ? -26.529 -12.171 15.356 1.00 12.83 464 LEU B C 1
ATOM 16425 O O . LEU D 1 467 ? -26.210 -13.390 15.480 1.00 11.91 464 LEU B O 1
ATOM 16430 N N . VAL D 1 468 ? -27.324 -11.700 14.359 1.00 12.88 465 VAL B N 1
ATOM 16431 C CA . VAL D 1 468 ? -27.794 -12.550 13.268 1.00 12.47 465 VAL B CA 1
ATOM 16432 C C . VAL D 1 468 ? -27.314 -12.049 11.904 1.00 10.94 465 VAL B C 1
ATOM 16433 O O . VAL D 1 468 ? -27.059 -10.849 11.729 1.00 9.56 465 VAL B O 1
ATOM 16437 N N . TYR D 1 469 ? -27.183 -13.031 10.971 1.00 10.31 466 TYR B N 1
ATOM 16438 C CA . TYR D 1 469 ? -26.859 -12.739 9.577 1.00 10.08 466 TYR B CA 1
ATOM 16439 C C . TYR D 1 469 ? -28.097 -12.902 8.684 1.00 10.59 466 TYR B C 1
ATOM 16440 O O . TYR D 1 469 ? -29.041 -13.637 9.003 1.00 10.52 466 TYR B O 1
ATOM 16449 N N . PRO D 1 470 ? -28.129 -12.235 7.513 1.00 11.14 467 PRO B N 1
ATOM 16450 C CA . PRO D 1 470 ? -29.304 -12.313 6.634 1.00 13.32 467 PRO B CA 1
ATOM 16451 C C . PRO D 1 470 ? -29.207 -13.433 5.592 1.00 14.52 467 PRO B C 1
ATOM 16452 O O . PRO D 1 470 ? -28.339 -13.337 4.717 1.00 16.49 467 PRO B O 1
ATOM 16456 N N . GLY D 1 471 ? -30.044 -14.487 5.786 1.00 15.07 468 GLY B N 1
ATOM 16457 C CA . GLY D 1 471 ? -30.140 -15.623 4.890 1.00 16.68 468 GLY B CA 1
ATOM 16458 C C . GLY D 1 471 ? -30.619 -15.238 3.489 1.00 19.39 468 GLY B C 1
ATOM 16459 O O . GLY D 1 471 ? -31.429 -14.321 3.310 1.00 20.78 468 GLY B O 1
ATOM 16460 N N . ALA D 1 472 ? -30.156 -15.958 2.461 1.00 21.90 469 ALA B N 1
ATOM 16461 C CA . ALA D 1 472 ? -30.613 -15.684 1.084 1.00 24.57 469 ALA B CA 1
ATOM 16462 C C . ALA D 1 472 ? -32.142 -15.765 0.912 1.00 22.05 469 ALA B C 1
ATOM 16463 O O . ALA D 1 472 ? -32.671 -15.093 0.063 1.00 20.31 469 ALA B O 1
ATOM 16465 N N . ASP D 1 473 ? -32.848 -16.593 1.673 1.00 23.20 470 ASP B N 1
ATOM 16466 C CA . ASP D 1 473 ? -34.296 -16.788 1.566 1.00 23.98 470 ASP B CA 1
ATOM 16467 C C . ASP D 1 473 ? -35.059 -15.750 2.434 1.00 20.98 470 ASP B C 1
ATOM 16468 O O . ASP D 1 473 ? -36.269 -15.851 2.633 1.00 19.89 470 ASP B O 1
ATOM 16473 N N . GLY D 1 474 ? -34.363 -14.752 3.003 1.00 20.40 471 GLY B N 1
ATOM 16474 C CA . GLY D 1 474 ? -34.965 -13.741 3.879 1.00 20.15 471 GLY B CA 1
ATOM 16475 C C . GLY D 1 474 ? -35.260 -14.216 5.312 1.00 17.62 471 GLY B C 1
ATOM 16476 O O . GLY D 1 474 ? -36.091 -13.641 6.013 1.00 15.22 471 GLY B O 1
ATOM 16477 N N . GLN D 1 475 ? -34.537 -15.253 5.752 1.00 19.04 472 GLN B N 1
ATOM 16478 C CA . GLN D 1 475 ? -34.630 -15.840 7.091 1.00 18.44 472 GLN B CA 1
ATOM 16479 C C . GLN D 1 475 ? -33.319 -15.506 7.794 1.00 18.35 472 GLN B C 1
ATOM 16480 O O . GLN D 1 475 ? -32.253 -15.579 7.137 1.00 18.03 472 GLN B O 1
ATOM 16486 N N . PRO D 1 476 ? -33.327 -15.175 9.116 1.00 17.36 473 PRO B N 1
ATOM 16487 C CA . PRO D 1 476 ? -32.082 -14.921 9.841 1.00 17.97 473 PRO B CA 1
ATOM 16488 C C . PRO D 1 476 ? -31.314 -16.221 9.966 1.00 15.74 473 PRO B C 1
ATOM 16489 O O . PRO D 1 476 ? -31.897 -17.304 10.018 1.00 13.01 473 PRO B O 1
ATOM 16493 N N . LEU D 1 477 ? -30.000 -16.060 9.908 1.00 14.54 474 LEU B N 1
ATOM 16494 C CA . LEU D 1 477 ? -29.088 -17.141 10.192 1.00 14.55 474 LEU B CA 1
ATOM 16495 C C . LEU D 1 477 ? -28.512 -16.901 11.597 1.00 14.06 474 LEU B C 1
ATOM 16496 O O . LEU D 1 477 ? -28.202 -15.768 12.009 1.00 11.09 474 LEU B O 1
ATOM 16501 N N . ASN D 1 478 ? -28.370 -18.003 12.352 1.00 14.35 475 ASN B N 1
ATOM 16502 C CA . ASN D 1 478 ? -27.963 -17.966 13.757 1.00 13.96 475 ASN B CA 1
ATOM 16503 C C . ASN D 1 478 ? -26.457 -17.733 13.851 1.00 13.90 475 ASN B C 1
ATOM 16504 O O . ASN D 1 478 ? -25.726 -17.742 12.858 1.00 13.23 475 ASN B O 1
ATOM 16509 N N . SER D 1 479 ? -25.999 -17.549 15.092 1.00 15.50 476 SER B N 1
ATOM 16510 C CA . SER D 1 479 ? -24.594 -17.314 15.348 1.00 15.51 476 SER B CA 1
ATOM 16511 C C . SER D 1 479 ? -24.201 -18.075 16.608 1.00 16.03 476 SER B C 1
ATOM 16512 O O . SER D 1 479 ? -25.030 -18.395 17.482 1.00 16.96 476 SER B O 1
ATOM 16515 N N . LEU D 1 480 ? -22.900 -18.354 16.705 1.00 15.76 477 LEU B N 1
ATOM 16516 C CA . LEU D 1 480 ? -22.375 -19.003 17.894 1.00 14.33 477 LEU B CA 1
ATOM 16517 C C . LEU D 1 480 ? -22.463 -18.088 19.124 1.00 13.58 477 LEU B C 1
ATOM 16518 O O . LEU D 1 480 ? -22.903 -18.523 20.229 1.00 14.13 477 LEU B O 1
ATOM 16523 N N . ARG D 1 481 ? -22.174 -16.788 18.931 1.00 12.50 478 ARG B N 1
ATOM 16524 C CA . ARG D 1 481 ? -22.403 -15.803 19.993 1.00 11.19 478 ARG B CA 1
ATOM 16525 C C . ARG D 1 481 ? -23.843 -15.925 20.537 1.00 11.73 478 ARG B C 1
ATOM 16526 O O . ARG D 1 481 ? -24.024 -15.974 21.748 1.00 13.50 478 ARG B O 1
ATOM 16534 N N . ASN D 1 482 ? -24.874 -16.111 19.679 1.00 11.38 479 ASN B N 1
ATOM 16535 C CA . ASN D 1 482 ? -26.247 -16.282 20.151 1.00 11.88 479 ASN B CA 1
ATOM 16536 C C . ASN D 1 482 ? -26.468 -17.600 20.886 1.00 12.69 479 ASN B C 1
ATOM 16537 O O . ASN D 1 482 ? -27.145 -17.631 21.941 1.00 13.36 479 ASN B O 1
ATOM 16542 N N . GLU D 1 483 ? -25.950 -18.698 20.316 1.00 12.72 480 GLU B N 1
ATOM 16543 C CA . GLU D 1 483 ? -26.074 -19.972 21.005 1.00 11.96 480 GLU B CA 1
ATOM 16544 C C . GLU D 1 483 ? -25.410 -19.977 22.390 1.00 11.39 480 GLU B C 1
ATOM 16545 O O . GLU D 1 483 ? -25.948 -20.594 23.348 1.00 12.83 480 GLU B O 1
ATOM 16551 N N . VAL D 1 484 ? -24.241 -19.341 22.522 1.00 10.54 481 VAL B N 1
ATOM 16552 C CA . VAL D 1 484 ? -23.578 -19.324 23.817 1.00 10.71 481 VAL B CA 1
ATOM 16553 C C . VAL D 1 484 ? -24.336 -18.451 24.834 1.00 11.71 481 VAL B C 1
ATOM 16554 O O . VAL D 1 484 ? -24.379 -18.718 26.029 1.00 13.54 481 VAL B O 1
ATOM 16558 N N . GLN D 1 485 ? -24.979 -17.383 24.390 1.00 11.50 482 GLN B N 1
ATOM 16559 C CA . GLN D 1 485 ? -25.693 -16.526 25.314 1.00 12.00 482 GLN B CA 1
ATOM 16560 C C . GLN D 1 485 ? -26.935 -17.228 25.829 1.00 12.82 482 GLN B C 1
ATOM 16561 O O . GLN D 1 485 ? -27.340 -16.930 26.935 1.00 13.21 482 GLN B O 1
ATOM 16567 N N . ARG D 1 486 ? -27.573 -18.059 24.991 1.00 16.64 483 ARG B N 1
ATOM 16568 C CA . ARG D 1 486 ? -28.676 -18.967 25.382 1.00 17.82 483 ARG B CA 1
ATOM 16569 C C . ARG D 1 486 ? -28.325 -19.957 26.495 1.00 15.79 483 ARG B C 1
ATOM 16570 O O . ARG D 1 486 ? -29.234 -20.299 27.243 1.00 18.98 483 ARG B O 1
ATOM 16578 N N . LEU D 1 487 ? -27.044 -20.360 26.607 1.00 13.71 484 LEU B N 1
ATOM 16579 C CA . LEU D 1 487 ? -26.483 -21.129 27.724 1.00 12.36 484 LEU B CA 1
ATOM 16580 C C . LEU D 1 487 ? -26.512 -20.291 28.982 1.00 10.73 484 LEU B C 1
ATOM 16581 O O . LEU D 1 487 ? -27.002 -20.757 30.016 1.00 10.15 484 LEU B O 1
ATOM 16586 N N . GLY D 1 488 ? -25.969 -19.077 28.884 1.00 11.66 485 GLY B N 1
ATOM 16587 C CA . GLY D 1 488 ? -25.986 -18.091 29.981 1.00 11.90 485 GLY B CA 1
ATOM 16588 C C . GLY D 1 488 ? -27.407 -17.888 30.521 1.00 13.64 485 GLY B C 1
ATOM 16589 O O . GLY D 1 488 ? -27.671 -17.900 31.725 1.00 17.77 485 GLY B O 1
ATOM 16590 N N . PHE D 1 489 ? -28.370 -17.739 29.625 1.00 14.54 486 PHE B N 1
ATOM 16591 C CA . PHE D 1 489 ? -29.746 -17.575 30.018 1.00 16.51 486 PHE B CA 1
ATOM 16592 C C . PHE D 1 489 ? -30.277 -18.848 30.630 1.00 16.70 486 PHE B C 1
ATOM 16593 O O . PHE D 1 489 ? -31.166 -18.776 31.489 1.00 19.18 486 PHE B O 1
ATOM 16601 N N . GLY D 1 490 ? -29.823 -20.003 30.129 1.00 16.41 487 GLY B N 1
ATOM 16602 C CA . GLY D 1 490 ? -30.226 -21.258 30.732 1.00 15.13 487 GLY B CA 1
ATOM 16603 C C . GLY D 1 490 ? -29.732 -21.381 32.160 1.00 16.56 487 GLY B C 1
ATOM 16604 O O . GLY D 1 490 ? -30.452 -21.915 32.968 1.00 22.03 487 GLY B O 1
ATOM 16605 N N . ASP D 1 491 ? -28.513 -20.878 32.472 1.00 17.88 488 ASP B N 1
ATOM 16606 C CA . ASP D 1 491 ? -27.973 -20.806 33.831 1.00 16.69 488 ASP B CA 1
ATOM 16607 C C . ASP D 1 491 ? -28.857 -19.915 34.727 1.00 17.45 488 ASP B C 1
ATOM 16608 O O . ASP D 1 491 ? -29.287 -20.295 35.818 1.00 18.15 488 ASP B O 1
ATOM 16613 N N . LEU D 1 492 ? -29.093 -18.675 34.314 1.00 17.12 489 LEU B N 1
ATOM 16614 C CA . LEU D 1 492 ? -30.016 -17.801 35.048 1.00 19.91 489 LEU B CA 1
ATOM 16615 C C . LEU D 1 492 ? -31.353 -18.489 35.354 1.00 17.62 489 LEU B C 1
ATOM 16616 O O . LEU D 1 492 ? -31.846 -18.377 36.481 1.00 19.49 489 LEU B O 1
ATOM 16621 N N . ALA D 1 493 ? -31.937 -19.196 34.380 1.00 17.14 490 ALA B N 1
ATOM 16622 C CA . ALA D 1 493 ? -33.245 -19.861 34.580 1.00 16.67 490 ALA B CA 1
ATOM 16623 C C . ALA D 1 493 ? -33.161 -20.936 35.677 1.00 17.28 490 ALA B C 1
ATOM 16624 O O . ALA D 1 493 ? -34.050 -21.058 36.535 1.00 18.40 490 ALA B O 1
ATOM 16626 N N . VAL D 1 494 ? -32.100 -21.756 35.674 1.00 18.02 491 VAL B N 1
ATOM 16627 C CA . VAL D 1 494 ? -32.113 -22.847 36.651 1.00 18.31 491 VAL B CA 1
ATOM 16628 C C . VAL D 1 494 ? -31.901 -22.268 38.060 1.00 15.27 491 VAL B C 1
ATOM 16629 O O . VAL D 1 494 ? -32.493 -22.789 39.016 1.00 13.19 491 VAL B O 1
ATOM 16633 N N . LEU D 1 495 ? -31.058 -21.201 38.150 1.00 12.97 492 LEU B N 1
ATOM 16634 C CA . LEU D 1 495 ? -30.767 -20.534 39.416 1.00 11.86 492 LEU B CA 1
ATOM 16635 C C . LEU D 1 495 ? -32.021 -19.882 40.004 1.00 13.16 492 LEU B C 1
ATOM 16636 O O . LEU D 1 495 ? -32.175 -19.917 41.229 1.00 12.59 492 LEU B O 1
ATOM 16641 N N . GLN D 1 496 ? -32.884 -19.289 39.141 1.00 15.06 493 GLN B N 1
ATOM 16642 C CA . GLN D 1 496 ? -34.174 -18.704 39.537 1.00 14.20 493 GLN B CA 1
ATOM 16643 C C . GLN D 1 496 ? -35.178 -19.785 39.903 1.00 13.48 493 GLN B C 1
ATOM 16644 O O . GLN D 1 496 ? -35.936 -19.638 40.842 1.00 12.94 493 GLN B O 1
ATOM 16650 N N . GLN D 1 497 ? -35.205 -20.857 39.127 1.00 15.01 494 GLN B N 1
ATOM 16651 C CA . GLN D 1 497 ? -36.036 -22.012 39.436 1.00 16.35 494 GLN B CA 1
ATOM 16652 C C . GLN D 1 497 ? -35.671 -22.568 40.830 1.00 20.42 494 GLN B C 1
ATOM 16653 O O . GLN D 1 497 ? -36.571 -22.915 41.621 1.00 22.16 494 GLN B O 1
ATOM 16659 N N . LEU D 1 498 ? -34.352 -22.573 41.173 1.00 20.77 495 LEU B N 1
ATOM 16660 C CA . LEU D 1 498 ? -33.843 -23.095 42.453 1.00 19.62 495 LEU B CA 1
ATOM 16661 C C . LEU D 1 498 ? -34.113 -22.172 43.663 1.00 18.80 495 LEU B C 1
ATOM 16662 O O . LEU D 1 498 ? -34.186 -22.643 44.805 1.00 18.76 495 LEU B O 1
ATOM 16667 N N . GLU D 1 499 ? -34.074 -20.865 43.446 1.00 16.02 496 GLU B N 1
ATOM 16668 C CA . GLU D 1 499 ? -34.483 -19.861 44.416 1.00 17.03 496 GLU B CA 1
ATOM 16669 C C . GLU D 1 499 ? -35.980 -19.985 44.750 1.00 17.73 496 GLU B C 1
ATOM 16670 O O . GLU D 1 499 ? -36.408 -19.673 45.858 1.00 20.97 496 GLU B O 1
ATOM 16676 N N . ALA D 1 500 ? -36.842 -20.413 43.818 1.00 20.21 497 ALA B N 1
ATOM 16677 C CA . ALA D 1 500 ? -38.241 -20.634 44.175 1.00 19.86 497 ALA B CA 1
ATOM 16678 C C . ALA D 1 500 ? -38.346 -21.812 45.165 1.00 21.98 497 ALA B C 1
ATOM 16679 O O . ALA D 1 500 ? -39.310 -21.954 45.962 1.00 24.95 497 ALA B O 1
ATOM 16681 N N . LEU D 1 501 ? -37.363 -22.708 45.094 1.00 24.30 498 LEU B N 1
ATOM 16682 C CA . LEU D 1 501 ? -37.358 -23.917 45.931 1.00 23.47 498 LEU B CA 1
ATOM 16683 C C . LEU D 1 501 ? -36.701 -23.638 47.290 1.00 20.61 498 LEU B C 1
ATOM 16684 O O . LEU D 1 501 ? -37.288 -23.929 48.294 1.00 20.78 498 LEU B O 1
ATOM 16689 N N . LYS D 1 502 ? -35.479 -23.093 47.333 1.00 23.11 499 LYS B N 1
ATOM 16690 C CA . LYS D 1 502 ? -34.776 -22.699 48.553 1.00 22.46 499 LYS B CA 1
ATOM 16691 C C . LYS D 1 502 ? -34.996 -21.208 48.631 1.00 25.61 499 LYS B C 1
ATOM 16692 O O . LYS D 1 502 ? -35.913 -20.715 47.990 1.00 44.52 499 LYS B O 1
ATOM 16698 N N . GLY D 1 503 ? -34.196 -20.382 49.271 1.00 29.69 500 GLY B N 1
ATOM 16699 C CA . GLY D 1 503 ? -34.440 -18.953 48.935 1.00 23.83 500 GLY B CA 1
ATOM 16700 C C . GLY D 1 503 ? -33.310 -18.384 48.082 1.00 22.59 500 GLY B C 1
ATOM 16701 O O . GLY D 1 503 ? -32.512 -19.151 47.568 1.00 24.30 500 GLY B O 1
ATOM 16702 N N . ARG D 1 504 ? -33.191 -17.052 48.028 1.00 21.66 501 ARG B N 1
ATOM 16703 C CA . ARG D 1 504 ? -32.076 -16.357 47.394 1.00 19.94 501 ARG B CA 1
ATOM 16704 C C . ARG D 1 504 ? -30.761 -16.615 48.141 1.00 20.07 501 ARG B C 1
ATOM 16705 O O . ARG D 1 504 ? -29.761 -16.875 47.507 1.00 17.78 501 ARG B O 1
ATOM 16713 N N . PRO D 1 505 ? -30.727 -16.476 49.499 1.00 21.57 502 PRO B N 1
ATOM 16714 C CA . PRO D 1 505 ? -29.497 -16.663 50.286 1.00 19.59 502 PRO B CA 1
ATOM 16715 C C . PRO D 1 505 ? -28.871 -18.018 49.953 1.00 19.93 502 PRO B C 1
ATOM 16716 O O . PRO D 1 505 ? -27.670 -18.082 49.742 1.00 20.29 502 PRO B O 1
ATOM 16720 N N . PHE D 1 506 ? -29.683 -19.093 49.962 1.00 18.54 503 PHE B N 1
ATOM 16721 C CA . PHE D 1 506 ? -29.192 -20.446 49.711 1.00 17.03 503 PHE B CA 1
ATOM 16722 C C . PHE D 1 506 ? -28.546 -20.512 48.317 1.00 18.99 503 PHE B C 1
ATOM 16723 O O . PHE D 1 506 ? -27.541 -21.174 48.107 1.00 22.09 503 PHE B O 1
ATOM 16731 N N . VAL D 1 507 ? -29.134 -19.826 47.338 1.00 20.01 504 VAL B N 1
ATOM 16732 C CA . VAL D 1 507 ? -28.670 -19.897 45.972 1.00 20.00 504 VAL B CA 1
ATOM 16733 C C . VAL D 1 507 ? -27.402 -19.022 45.802 1.00 19.19 504 VAL B C 1
ATOM 16734 O O . VAL D 1 507 ? -26.408 -19.493 45.261 1.00 17.67 504 VAL B O 1
ATOM 16738 N N . GLU D 1 508 ? -27.386 -17.815 46.361 1.00 16.02 505 GLU B N 1
ATOM 16739 C CA . GLU D 1 508 ? -26.177 -17.009 46.433 1.00 18.08 505 GLU B CA 1
ATOM 16740 C C . GLU D 1 508 ? -25.000 -17.785 47.062 1.00 19.79 505 GLU B C 1
ATOM 16741 O O . GLU D 1 508 ? -23.862 -17.687 46.589 1.00 18.20 505 GLU B O 1
ATOM 16747 N N . ARG D 1 509 ? -25.309 -18.590 48.097 1.00 20.52 506 ARG B N 1
ATOM 16748 C CA . ARG D 1 509 ? -24.337 -19.376 48.852 1.00 20.97 506 ARG B CA 1
ATOM 16749 C C . ARG D 1 509 ? -23.730 -20.463 47.964 1.00 19.52 506 ARG B C 1
ATOM 16750 O O . ARG D 1 509 ? -22.525 -20.642 47.963 1.00 20.27 506 ARG B O 1
ATOM 16758 N N . LEU D 1 510 ? -24.561 -21.189 47.222 1.00 17.19 507 LEU B N 1
ATOM 16759 C CA . LEU D 1 510 ? -24.105 -22.200 46.273 1.00 16.03 507 LEU B CA 1
ATOM 16760 C C . LEU D 1 510 ? -23.295 -21.559 45.151 1.00 16.11 507 LEU B C 1
ATOM 16761 O O . LEU D 1 510 ? -22.285 -22.117 44.738 1.00 19.69 507 LEU B O 1
ATOM 16766 N N . ILE D 1 511 ? -23.694 -20.365 44.690 1.00 15.34 508 ILE B N 1
ATOM 16767 C CA . ILE D 1 511 ? -22.962 -19.689 43.612 1.00 14.66 508 ILE B CA 1
ATOM 16768 C C . ILE D 1 511 ? -21.532 -19.457 44.119 1.00 14.50 508 ILE B C 1
ATOM 16769 O O . ILE D 1 511 ? -20.578 -19.805 43.440 1.00 12.89 508 ILE B O 1
ATOM 16774 N N . ASP D 1 512 ? -21.431 -18.770 45.271 1.00 16.32 509 ASP B N 1
ATOM 16775 C CA . ASP D 1 512 ? -20.151 -18.301 45.815 1.00 17.46 509 ASP B CA 1
ATOM 16776 C C . ASP D 1 512 ? -19.180 -19.437 46.182 1.00 17.45 509 ASP B C 1
ATOM 16777 O O . ASP D 1 512 ? -17.998 -19.336 45.920 1.00 18.74 509 ASP B O 1
ATOM 16782 N N . VAL D 1 513 ? -19.713 -20.546 46.692 1.00 17.52 510 VAL B N 1
ATOM 16783 C CA . VAL D 1 513 ? -18.984 -21.723 47.136 1.00 17.79 510 VAL B CA 1
ATOM 16784 C C . VAL D 1 513 ? -18.421 -22.459 45.905 1.00 18.03 510 VAL B C 1
ATOM 16785 O O . VAL D 1 513 ? -17.221 -22.832 45.866 1.00 22.15 510 VAL B O 1
ATOM 16789 N N . THR D 1 514 ? -19.283 -22.602 44.872 1.00 16.05 511 THR B N 1
ATOM 16790 C CA . THR D 1 514 ? -18.875 -23.303 43.646 1.00 14.37 511 THR B CA 1
ATOM 16791 C C . THR D 1 514 ? -17.831 -22.538 42.865 1.00 12.57 511 THR B C 1
ATOM 16792 O O . THR D 1 514 ? -17.021 -23.140 42.185 1.00 12.77 511 THR B O 1
ATOM 16796 N N . ALA D 1 515 ? -17.949 -21.205 42.915 1.00 13.44 512 ALA B N 1
ATOM 16797 C CA . ALA D 1 515 ? -17.010 -20.293 42.289 1.00 14.14 512 ALA B CA 1
ATOM 16798 C C . ALA D 1 515 ? -15.713 -20.151 43.108 1.00 15.26 512 ALA B C 1
ATOM 16799 O O . ALA D 1 515 ? -14.713 -19.737 42.538 1.00 16.15 512 ALA B O 1
ATOM 16801 N N . GLY D 1 516 ? -15.751 -20.379 44.451 1.00 16.28 513 GLY B N 1
ATOM 16802 C CA . GLY D 1 516 ? -14.664 -20.092 45.369 1.00 17.00 513 GLY B CA 1
ATOM 16803 C C . GLY D 1 516 ? -14.531 -18.611 45.728 1.00 20.03 513 GLY B C 1
ATOM 16804 O O . GLY D 1 516 ? -13.562 -18.208 46.362 1.00 21.50 513 GLY B O 1
ATOM 16805 N N . MET D 1 517 ? -15.528 -17.792 45.383 1.00 21.43 514 MET B N 1
ATOM 16806 C CA . MET D 1 517 ? -15.469 -16.343 45.586 1.00 23.35 514 MET B CA 1
ATOM 16807 C C . MET D 1 517 ? -16.864 -15.790 45.290 1.00 21.59 514 MET B C 1
ATOM 16808 O O . MET D 1 517 ? -17.632 -16.486 44.647 1.00 18.93 514 MET B O 1
ATOM 16813 N N . VAL D 1 518 ? -17.129 -14.521 45.642 1.00 21.59 515 VAL B N 1
ATOM 16814 C CA . VAL D 1 518 ? -18.271 -13.785 45.074 1.00 19.67 515 VAL B CA 1
ATOM 16815 C C . VAL D 1 518 ? -17.913 -13.265 43.679 1.00 18.44 515 VAL B C 1
ATOM 16816 O O . VAL D 1 518 ? -17.143 -12.270 43.526 1.00 19.23 515 VAL B O 1
ATOM 16820 N N . PRO D 1 519 ? -18.555 -13.830 42.614 1.00 16.56 516 PRO B N 1
ATOM 16821 C CA . PRO D 1 519 ? -18.255 -13.359 41.263 1.00 16.52 516 PRO B CA 1
ATOM 16822 C C . PRO D 1 519 ? -18.860 -11.943 41.077 1.00 18.22 516 PRO B C 1
ATOM 16823 O O . PRO D 1 519 ? -20.058 -11.714 41.352 1.00 19.26 516 PRO B O 1
ATOM 16827 N N . GLN D 1 520 ? -17.996 -11.035 40.569 1.00 15.44 517 GLN B N 1
ATOM 16828 C CA . GLN D 1 520 ? -18.325 -9.689 40.144 1.00 13.54 517 GLN B CA 1
ATOM 16829 C C . GLN D 1 520 ? -18.208 -9.611 38.632 1.00 14.54 517 GLN B C 1
ATOM 16830 O O . GLN D 1 520 ? -17.489 -10.419 38.021 1.00 14.20 517 GLN B O 1
ATOM 16836 N N . PHE D 1 521 ? -18.897 -8.613 38.060 1.00 13.25 518 PHE B N 1
ATOM 16837 C CA . PHE D 1 521 ? -18.812 -8.313 36.651 1.00 13.25 518 PHE B CA 1
ATOM 16838 C C . PHE D 1 521 ? -17.384 -8.049 36.163 1.00 14.10 518 PHE B C 1
ATOM 16839 O O . PHE D 1 521 ? -17.025 -8.438 35.031 1.00 18.54 518 PHE B O 1
ATOM 16847 N N . ASP D 1 522 ? -16.554 -7.407 36.977 1.00 15.27 519 ASP B N 1
ATOM 16848 C CA . ASP D 1 522 ? -15.176 -7.148 36.559 1.00 17.11 519 ASP B CA 1
ATOM 16849 C C . ASP D 1 522 ? -14.191 -8.086 37.267 1.00 16.46 519 ASP B C 1
ATOM 16850 O O . ASP D 1 522 ? -13.005 -7.785 37.294 1.00 22.11 519 ASP B O 1
ATOM 16855 N N . ASP D 1 523 ? -14.657 -9.232 37.783 1.00 14.65 520 ASP B N 1
ATOM 16856 C CA . ASP D 1 523 ? -13.803 -10.151 38.493 1.00 14.00 520 ASP B CA 1
ATOM 16857 C C . ASP D 1 523 ? -14.506 -11.494 38.676 1.00 13.88 520 ASP B C 1
ATOM 16858 O O . ASP D 1 523 ? -15.043 -11.782 39.740 1.00 12.68 520 ASP B O 1
ATOM 16863 N N . TYR D 1 524 ? -14.436 -12.360 37.645 1.00 14.19 521 TYR B N 1
ATOM 16864 C CA . TYR D 1 524 ? -15.047 -13.674 37.729 1.00 14.44 521 TYR B CA 1
ATOM 16865 C C . TYR D 1 524 ? -13.961 -14.743 37.634 1.00 14.67 521 TYR B C 1
ATOM 16866 O O . TYR D 1 524 ? -12.824 -14.428 37.316 1.00 18.85 521 TYR B O 1
ATOM 16875 N N . PRO D 1 525 ? -14.214 -16.025 38.000 1.00 15.83 522 PRO B N 1
ATOM 16876 C CA . PRO D 1 525 ? -13.122 -17.009 38.059 1.00 16.71 522 PRO B CA 1
ATOM 16877 C C . PRO D 1 525 ? -12.355 -17.118 36.744 1.00 18.79 522 PRO B C 1
ATOM 16878 O O . PRO D 1 525 ? -12.939 -16.901 35.675 1.00 21.70 522 PRO B O 1
ATOM 16882 N N . PRO D 1 526 ? -11.049 -17.473 36.780 1.00 21.50 523 PRO B N 1
ATOM 16883 C CA . PRO D 1 526 ? -10.252 -17.668 35.549 1.00 21.04 523 PRO B CA 1
ATOM 16884 C C . PRO D 1 526 ? -10.765 -18.691 34.520 1.00 22.51 523 PRO B C 1
ATOM 16885 O O . PRO D 1 526 ? -10.584 -18.568 33.311 1.00 22.51 523 PRO B O 1
ATOM 16889 N N . ASP D 1 527 ? -11.405 -19.754 34.999 1.00 25.22 524 ASP B N 1
ATOM 16890 C CA . ASP D 1 527 ? -11.750 -20.915 34.171 1.00 28.81 524 ASP B CA 1
ATOM 16891 C C . ASP D 1 527 ? -13.276 -21.144 34.208 1.00 21.03 524 ASP B C 1
ATOM 16892 O O . ASP D 1 527 ? -13.941 -20.782 35.180 1.00 22.83 524 ASP B O 1
ATOM 16897 N N . ALA D 1 528 ? -13.845 -21.774 33.187 1.00 16.92 525 ALA B N 1
ATOM 16898 C CA . ALA D 1 528 ? -15.296 -21.848 33.048 1.00 16.72 525 ALA B CA 1
ATOM 16899 C C . ALA D 1 528 ? -15.966 -23.088 33.636 1.00 16.69 525 ALA B C 1
ATOM 16900 O O . ALA D 1 528 ? -17.196 -23.182 33.702 1.00 20.40 525 ALA B O 1
ATOM 16902 N N . GLY D 1 529 ? -15.185 -24.048 34.108 1.00 19.10 526 GLY B N 1
ATOM 16903 C CA . GLY D 1 529 ? -15.740 -25.315 34.553 1.00 17.67 526 GLY B CA 1
ATOM 16904 C C . GLY D 1 529 ? -16.689 -25.128 35.731 1.00 20.32 526 GLY B C 1
ATOM 16905 O O . GLY D 1 529 ? -17.671 -25.882 35.850 1.00 20.15 526 GLY B O 1
ATOM 16906 N N . TRP D 1 530 ? -16.439 -24.091 36.563 1.00 18.55 527 TRP B N 1
ATOM 16907 C CA . TRP D 1 530 ? -17.303 -23.886 37.708 1.00 18.86 527 TRP B CA 1
ATOM 16908 C C . TRP D 1 530 ? -18.780 -23.681 37.270 1.00 19.30 527 TRP B C 1
ATOM 16909 O O . TRP D 1 530 ? -19.676 -24.176 37.965 1.00 17.36 527 TRP B O 1
ATOM 16920 N N . LEU D 1 531 ? -19.029 -23.141 36.048 1.00 17.49 528 LEU B N 1
ATOM 16921 C CA . LEU D 1 531 ? -20.392 -22.907 35.578 1.00 18.96 528 LEU B CA 1
ATOM 16922 C C . LEU D 1 531 ? -21.082 -24.242 35.335 1.00 19.10 528 LEU B C 1
ATOM 16923 O O . LEU D 1 531 ? -22.240 -24.466 35.747 1.00 21.65 528 LEU B O 1
ATOM 16928 N N . THR D 1 532 ? -20.350 -25.135 34.687 1.00 17.28 529 THR B N 1
ATOM 16929 C CA . THR D 1 532 ? -20.893 -26.452 34.395 1.00 19.54 529 THR B CA 1
ATOM 16930 C C . THR D 1 532 ? -21.288 -27.165 35.690 1.00 17.55 529 THR B C 1
ATOM 16931 O O . THR D 1 532 ? -22.335 -27.799 35.695 1.00 20.36 529 THR B O 1
ATOM 16935 N N . ARG D 1 533 ? -20.494 -27.026 36.759 1.00 17.34 530 ARG B N 1
ATOM 16936 C CA . ARG D 1 533 ? -20.747 -27.718 38.015 1.00 19.21 530 ARG B CA 1
ATOM 16937 C C . ARG D 1 533 ? -21.963 -27.156 38.761 1.00 20.84 530 ARG B C 1
ATOM 16938 O O . ARG D 1 533 ? -22.820 -27.900 39.280 1.00 24.43 530 ARG B O 1
ATOM 16946 N N . LEU D 1 534 ? -21.973 -25.826 38.856 1.00 18.12 531 LEU B N 1
ATOM 16947 C CA . LEU D 1 534 ? -23.089 -25.062 39.364 1.00 16.88 531 LEU B CA 1
ATOM 16948 C C . LEU D 1 534 ? -24.404 -25.483 38.696 1.00 15.61 531 LEU B C 1
ATOM 16949 O O . LEU D 1 534 ? -25.380 -25.724 39.378 1.00 13.11 531 LEU B O 1
ATOM 16954 N N . HIS D 1 535 ? -24.419 -25.540 37.362 1.00 16.96 532 HIS B N 1
ATOM 16955 C CA . HIS D 1 535 ? -25.600 -25.912 36.600 1.00 18.06 532 HIS B CA 1
ATOM 16956 C C . HIS D 1 535 ? -26.026 -27.350 36.893 1.00 19.40 532 HIS B C 1
ATOM 16957 O O . HIS D 1 535 ? -27.212 -27.626 37.110 1.00 22.11 532 HIS B O 1
ATOM 16964 N N . GLU D 1 536 ? -25.044 -28.252 36.993 1.00 21.03 533 GLU B N 1
ATOM 16965 C CA . GLU D 1 536 ? -25.298 -29.625 37.394 1.00 23.95 533 GLU B CA 1
ATOM 16966 C C . GLU D 1 536 ? -25.904 -29.679 38.794 1.00 21.43 533 GLU B C 1
ATOM 16967 O O . GLU D 1 536 ? -26.911 -30.343 38.981 1.00 20.97 533 GLU B O 1
ATOM 16973 N N . LYS D 1 537 ? -25.267 -29.048 39.795 1.00 22.89 534 LYS B N 1
ATOM 16974 C CA . LYS D 1 537 ? -25.793 -29.111 41.146 1.00 24.85 534 LYS B CA 1
ATOM 16975 C C . LYS D 1 537 ? -27.241 -28.593 41.241 1.00 25.47 534 LYS B C 1
ATOM 16976 O O . LYS D 1 537 ? -28.079 -29.233 41.881 1.00 27.39 534 LYS B O 1
ATOM 16982 N N . ALA D 1 538 ? -27.536 -27.439 40.606 1.00 21.91 535 ALA B N 1
ATOM 16983 C CA . ALA D 1 538 ? -28.858 -26.842 40.614 1.00 21.85 535 ALA B CA 1
ATOM 16984 C C . ALA D 1 538 ? -29.876 -27.829 40.085 1.00 21.26 535 ALA B C 1
ATOM 16985 O O . ALA D 1 538 ? -30.908 -28.012 40.712 1.00 26.37 535 ALA B O 1
ATOM 16987 N N . VAL D 1 539 ? -29.569 -28.426 38.916 1.00 19.69 536 VAL B N 1
ATOM 16988 C CA . VAL D 1 539 ? -30.418 -29.419 38.300 1.00 19.90 536 VAL B CA 1
ATOM 16989 C C . VAL D 1 539 ? -30.594 -30.685 39.164 1.00 22.53 536 VAL B C 1
ATOM 16990 O O . VAL D 1 539 ? -31.728 -31.236 39.208 1.00 20.89 536 VAL B O 1
ATOM 16994 N N . ALA D 1 540 ? -29.517 -31.198 39.816 1.00 19.85 537 ALA B N 1
ATOM 16995 C CA . ALA D 1 540 ? -29.684 -32.417 40.601 1.00 18.90 537 ALA B CA 1
ATOM 16996 C C . ALA D 1 540 ? -30.661 -32.160 41.764 1.00 19.71 537 ALA B C 1
ATOM 16997 O O . ALA D 1 540 ? -31.521 -33.002 42.058 1.00 20.34 537 ALA B O 1
ATOM 16999 N N . THR D 1 541 ? -30.540 -30.986 42.409 1.00 18.38 538 THR B N 1
ATOM 17000 C CA . THR D 1 541 ? -31.380 -30.613 43.535 1.00 20.59 538 THR B CA 1
ATOM 17001 C C . THR D 1 541 ? -32.870 -30.421 43.181 1.00 25.52 538 THR B C 1
ATOM 17002 O O . THR D 1 541 ? -33.732 -30.867 43.951 1.00 28.61 538 THR B O 1
ATOM 17006 N N . LEU D 1 542 ? -33.162 -29.783 42.031 1.00 24.25 539 LEU B N 1
ATOM 17007 C CA . LEU D 1 542 ? -34.527 -29.623 41.536 1.00 26.10 539 LEU B CA 1
ATOM 17008 C C . LEU D 1 542 ? -35.170 -30.967 41.161 1.00 28.16 539 LEU B C 1
ATOM 17009 O O . LEU D 1 542 ? -36.393 -31.099 41.266 1.00 29.05 539 LEU B O 1
ATOM 17014 N N . ALA D 1 543 ? -34.399 -31.863 40.529 1.00 28.47 540 ALA B N 1
ATOM 17015 C CA . ALA D 1 543 ? -34.842 -33.213 40.157 1.00 27.83 540 ALA B CA 1
ATOM 17016 C C . ALA D 1 543 ? -35.230 -34.009 41.402 1.00 25.68 540 ALA B C 1
ATOM 17017 O O . ALA D 1 543 ? -36.280 -34.616 41.380 1.00 26.43 540 ALA B O 1
ATOM 17019 N N . ALA D 1 544 ? -34.408 -33.919 42.464 1.00 26.45 541 ALA B N 1
ATOM 17020 C CA . ALA D 1 544 ? -34.563 -34.642 43.712 1.00 26.23 541 ALA B CA 1
ATOM 17021 C C . ALA D 1 544 ? -35.838 -34.215 44.444 1.00 30.05 541 ALA B C 1
ATOM 17022 O O . ALA D 1 544 ? -36.579 -35.026 44.973 1.00 37.98 541 ALA B O 1
ATOM 17024 N N . ALA D 1 545 ? -36.160 -32.930 44.440 1.00 36.87 542 ALA B N 1
ATOM 17025 C CA . ALA D 1 545 ? -37.389 -32.455 45.074 1.00 30.29 542 ALA B CA 1
ATOM 17026 C C . ALA D 1 545 ? -38.657 -32.723 44.252 1.00 31.27 542 ALA B C 1
ATOM 17027 O O . ALA D 1 545 ? -39.706 -32.409 44.768 1.00 30.01 542 ALA B O 1
ATOM 17029 N N . ALA D 1 546 ? -38.644 -33.276 43.026 1.00 32.13 543 ALA B N 1
ATOM 17030 C CA . ALA D 1 546 ? -39.911 -33.441 42.305 1.00 39.01 543 ALA B CA 1
ATOM 17031 C C . ALA D 1 546 ? -40.717 -34.595 42.943 1.00 52.14 543 ALA B C 1
ATOM 17032 O O . ALA D 1 546 ? -40.113 -35.552 43.434 1.00 62.87 543 ALA B O 1
ATOM 17034 N N . PRO D 1 547 ? -42.077 -34.551 43.059 1.00 52.34 544 PRO B N 1
ATOM 17035 C CA . PRO D 1 547 ? -42.864 -35.722 43.479 1.00 47.79 544 PRO B CA 1
ATOM 17036 C C . PRO D 1 547 ? -43.734 -36.226 42.310 1.00 51.08 544 PRO B C 1
ATOM 17037 O O . PRO D 1 547 ? -44.211 -37.350 42.341 1.00 53.88 544 PRO B O 1
#

Radius of gyration: 43.06 Å; Cα contacts (8 Å, |Δi|>4): 4721; chains: 4; bounding box: 100×109×125 Å

Sequence (2173 aa):
MDYQIDLVDPLTKVFADEVPDAWVVATQMVLQGEPLVLQLAYQRLRDDDASFSELTLATSLSAQCFEINQVPSQLPTWPHPDARYLRTTPGLFPDLLTPLTGPVRAYHGQVRALWLKIPTESLTPGSYELTITLTETASGQVVFSQTVPLTVAAAVAQPPRLHHTEWFSVDCLADYYHEAPYTPRLWAIIGNFMVFAHDEALMDTLLTPIFTPPLDTAVGATRTNVQLVQILPGTPYRFDWSRLRKWCQLAQQSGFAYLEMPPLFTQWGAQATPTITDTAGTALFGWHVPSTAPAYRAFLQALLPQLLAVLAEEGYDRDHLFFHLADEPNASTEDGYRAARAQVADLLDGLQVIDALSDVRFYENGLVPHPVVADDALAPFLAADAAPLWTYYCCAQTTAVPNRFFALRSYDNRVLGVLLYRHQIQGFLHWGFNFYNAQLSTRPIDPFAVTDAGGAFPSGDPFLVYPGADGQPLNSLRNEVQRLGFGDLAVLQQLEALKGRPFVERLIDVTAGMVPQFDDYPPDAGWLTRLHEKAVATLAAAAPMDYQIDLVDPLTKVFADEVPDAWVVATQMVLQGEPLVLQLAYQRLRDDDASFSELTLATSLSAQCFEINQVPSQLPTWPHPDARYLRTTPGLFPDLLTPLTGPVRAYHGQVRALWLKIPTESLTPGSYELTITLTETASGQVVFSQTVPLTVAAAVAQPPRLHHTEWFSVDCLADYYHEAPYTPRLWAIIGNFMVFAHDEALMDTLLTPIFTPPLDTAVGATRTNVQLVQILPGTPYRFDWSRLRKWCQLAQQSGFAYLEMPPLFTQWGAQATPTITDTAGTALFGWHVPSTAPAYRAFLQALLPQLLAVLAEEGYDRDHLFFHLADEPNASTEDGYRAARAQVADLLDGLQVIDALSDVRFYENGLVPHPVVADDALAPFLAADAAPLWTYYCCAQTTAVPNRFFALRSYDNRVLGVLLYRHQIQGFLHWGFNFYNAQLSTRPIDPFAVTDAGGAFPSGDPFLVYPGADGQPLNSLRNEVQRLGFGDLAVLQQLEALKGRPFVERLIDVTAGMVPQFDDYPPDAGWLTRLHEKAVATLAAAAMDYQIDLVDPLTKVFADEVPDAWVVATQMVLQGEPLVLQLAYQRLRDDDASFSELTLATSLSAQCFEINQVPSQLPTWPHPDARYLRTTPGLFPDLLTPLTGPVRAYHGQVRALWLKIPTESLTPGSYELTITLTETASGQVVFSQTVPLTVAAAVAQPPRLHHTEWFSVDCLADYYHEAPYTPRLWAIIGNFMVFAHDEALMDTLLTPIFTPPLDTAVGATRTNVQLVQILPGTPYRFDWSRLRKWCQLAQQSGFAYLEMPPLFTQWGAQATPTITDTAGTALFGWHVPSTAPAYRAFLQALLPQLLAVLAEEGYDRDHLFFHLADEPNASTEDGYRAARAQVADLLDGLQVIDALSDVRFYENGLVPHPVVADDALAPFLAADAAPLWTYYCCAQTTAVPNRFFALRSYDNRVLGVLLYRHQIQGFLHWGFNFYNAQLSTRPIDPFAVTDAGGAFPSGDPFLVYPGADGQPLNSLRNEVQRLGFGDLAVLQQLEALKGRPFVERLIDVTAGMVPQFDDYPPDAGWLTRLHEKAVATLAAAADYQIDLVDPLTKVFADEVPDAWVVATQMVLQGEPLVLQLAYQRLRDDDASFSELTLATSLSAQCFEINQVPSQLPTWPHPDARYLRTTPGLFPDLLTPLTGPVRAYHGQVRALWLKIPTESLTPGSYELTITLTETASGQVVFSQTVPLTVAAAVAQPPRLHHTEWFSVDCLADYYHEAPYTPRLWAIIGNFMVFAHDEALMDTLLTPIFTPPLDTAVGATRTNVQLVQILPGTPYRFDWSRLRKWCQLAQQSGFAYLEMPPLFTQWGAQATPTITDTAGTALFGWHVPSTAPAYRAFLQALLPQLLAVLAEEGYDRDHLFFHLADEPNASTEDGYRAARAQVADLLDGLQVIDALSDVRFYENGLVPHPVVADDALAPFLAADAAPLWTYYCCAQTTAVPNRFFALRSYDNRVLGVLLYRHQIQGFLHWGFNFYNAQLSTRPIDPFAVTDAGGAFPSGDPFLVYPGADGQPLNSLRNEVQRLGFGDLAVLQQLEALKGRPFVERLIDVTAGMVPQFDDYPPDAGWLTRLHEKAVATLAAAAP

Nearest PDB structures (foldseek):
  8k2n-assembly1_B  TM=1.002E+00  e=0.000E+00  Lacticaseibacillus yichunensis
  8k2m-assembly1_A  TM=9.411E-01  e=5.447E-64  Paenibacillus sp. TS12
  8q8h-assembly1_D  TM=8.949E-01  e=4.315E-45  Niabella aurantiaca DSM 17617
  5l7u-assembly1_B  TM=7.852E-01  e=2.286E-30  Phocaeicola vulgatus ATCC 8482
  5l7v-assembly1_A  TM=7.789E-01  e=3.229E-30  Phocaeicola vulgatus ATCC 8482

Secondary structure (DSSP, 8-state):
--EEEEEE-TT----TTSPPPBPPP--EEEEETPPEEEEEEEEE----SSSEEEEEEEESS--EEEEEEEEEES----SS--TT-S--SSEEEEEEEEE--S-EEEETTS-EEEEEEE--TTSPSEEEEEEEEEEETTTTEEEEEEEEEEEEEEEEP-----EEEE---HHHHHHHHT--TT-HHHHHHHHHHHHHHHHTT---EEE--SS----S--TT--PPP--SSEE-SSSS--EE-HHHHHHHHHHHHHT-SEEEEEESS-TTT--B---EE-TT--EEESTTSBTT-HHHHHHHHHHHHHHHHHHHHTT--GGGEEEE--S---STTHHHHHHHHHTTTTTTTTSEEEEEES-THHHHTTSSSEEEEETTS-HHHHHTT-SS-EEE--TT--SSS----TTS-SHHHHTHHHHHHHTT--EEEES-SB--B-GGGSSB--TTT--STTTTS-TTSSBSSEE-TTS-EEPBHHHHHHHHHHHHHHHHHHHHHHS-HHHHHHHHHHHHTS--BTTB--SSSHHHHHHHHHHHHHHHTT-/-EEEEEE-TT----TTSPPPPPPP--EEEEETPPEEEEEEEEE----SSSEEEEEEEESS--EEEEEEEEEES----SS--TT-S--SSEEEEEEEEE--S-EEEEBT--EEEEEEE--TTSPSEEEEEEEEEEETTT--EEEEEEEEEEEEEEEPPPPP-EEEE---HHHHHHHHT--TT-HHHHHHHHHHHHHHHHTT--SEEE--SS----S--TT--PPP--SSEE-SSSS--EE-HHHHHHHHHHHHTT-SEEEPPPSS-TTT--B---EE-TTS-EEESTTSBTT-HHHHHHHHHHHHHHHHHHHHTT--GGGEEEE--S---TTTHHHHHHHHHHHGGGSTTS-EEEE---THHHHTSSSSSEEEETTS-HHHHHTT-SS-EEE--TT--SSS----TTS-THHHHTHHHHHHHTT--EEEES-SB--B-GGGSSB--TTT--STTTTS-TTSSBSSEE-TTS-EEEEHHHHHHHHHHHHHHHHHHHHHHS-HHHHHHHHHHHHTS--BTTB--SSSHHHHHHHHHHHHHHHHT--/--EEEEEE-TT----TTSPPPBPPP--EEEEETPPEEEEEEEEE----SSSEEEEEEEESS--EEEEEEEEEES----SS--TT-S--SSEEEEEEEEE--S-EEEETT--EEEEEEE--TTS-SEEEEEEEEEEETTT--EEEEEEEEEEEEEEE-PPP--EEEE---HHHHHHHHT--TT-HHHHHHHHHHHHHHHHTT--SEEE--SS----S--TT-------SSEE-SSSS--EE-HHHHHHHHHHHHTT--EEEEEESS-TTT--B---EE-TT--EEESTTSBTT-HHHHHHHHHHHHHHHHHHHHHT--GGGEEEES-S---GGGHHHHHHHHHHHGGG-TTSEEEEEES-SHHHHTTS-SSEEEETTS-HHHHHTT-SS-EEE--TT--SSS----TTS-SHHHHTHHHHHHHTT--EEEES-SB--B-GGGSSB--TTT--STTTTS-TTSSBSSEE-TTS-EEPBHHHHHHHHHHHHHHHHHHHHHHS-HHHHHHHHHHHHTS--BTTB--SSSHHHHHHHHHHHHHHHHT-/--EEEEEE-TT----TTSPPPBPPP--EEEEETPPEEEEEEEEE----SSSEEEEEEEESS--EEEEEEEEEES----SS--TT-S--SSEEEEEEEEE--S-EEEETTS-EEEEEEE--TTSPSEEEEEEEEEEETTT--EEEEEEEEEEEEEEEPPPPP-EEEE---HHHHHHHHT--TT-HHHHHHHHHHHHHHHHTT--SEEE--SS----S--TT--PPP--SSEE-SSSS--EE-HHHHHHHHHHHHTT-SEEEEEESS-TTT--B----B-TT--B-SSTTSBTT-HHHHHHHHHHHHHHHHHHHHTT--GGGEEEES-S---GGGHHHHHHHHHTTGGGSTTS-B-EEES-THHHHTTS-SSEEEETTS-HHHHHTT-SS-EEE--TT--SSS----TTS-THHHHTHHHHHHHTT--EEEES-SB--B-GGGSSB--TTT--STTTTS-TTSSBSSEE-TTS-EEPBHHHHHHHHHHHHHHHHHHHHHHS-HHHHHHHHHHHHTS--BTTB--S-SHHHHHHHHHHHHHHHTT--

Foldseek 3Di:
DFKDKAKDDLQDWFFFQDDDDHDDFDAEEDEQQAKDKIKMKMATAHDDPDQWFWKDKDKPADKWKWWWDWFWDQAQADPPFDPQFQDGHTDTFTKFTDTDDGTDIHGHPTMTMMMIIGGGNPPDFDKDWMWIWIARPVPRHIPDIDIHIYGHFPHHFDFFFFAEEEADDLLLLCVVLVHAPPDPVSLVLVLQLLLCCCPQLVHQEYEDPCWHALPLAPQPDDGRTHHQWAWAPDLVTDTDRVSVLSVLLSNVVSNHQAYEYHAQAHAAQSFFGGFHAHPVGHTDTDSPHTLLDPSSLVVCLVVLVVVQVSCVVSPAHLVRYEYEHYEEYDPVNLVSLVNNCVSPVVPCPPHHYEYEYQYCVCCVVPSGVHYAYEQVRCVVVLVVVRPQYHYEYAQVNRAQFADQFSRGTLLSQLVVQVQCLLSVHRHYYAHAAPDQAARNRPDGHQCRHYQASNNPGNGPGHHQWHQDPVSHTTGISSSVSNVNSSSLNRLLVVLCVVPPVVVSNVLLQVLQVHSAGRRRGHPDRVSSVVSSRVSSCVSSVPDD/DFKDKAKDDLQDWDFQQDDHDHDDFDADEDEFQDKDKIKMKIATADDDPDQWFWKDKDKPADKFKWWWDWFWDQAQADPPFDPLFQDGHTDTFTKFTDGDPGTDIHGHPTMTMMMIIGGRNPPDFDKDKMWMWIAGPVPRHTDDIDIHIYGYFNHHFDFFAFAEAEADDLLQLCVVLVHAPPDPVSLVLLLLLLLCCCPQLVHQEYEDCCWHALPLAPQPGDGRTHHQWAWADDQPTDIDNVSVLSNLVSNVVSPHQAYEYHAQAHAALSFFGPFHAHPVGHTPGDSPHGLLDPSSLVVCVNVVVVVQVVVVVSPQHQVRYEYEHYEEYDPVSLVSLVSNCVSCVVVCPSHHYEYEYLDCVCCVVVSGLAYAHEQVRCPVCVVVVRPQYHYEYAQVPRALFADQRSRGTLLSQLQVQVQCLLSVHRHYYAHAAPQQAAGNRPDGHQCRHYQARPVPGNGPGHHQWHQDPVSHTTGISSSVSNVNSSSLNSLLVVLCVVPNSVVSSVLLAVLQVHNAGRNRGHPDNVSSVVSSVVSSVVSSVVD/DQKDKAKDDLLDWFFWQDDGDHDDFDEAEDEFQDKDKIKMKMAGAHDDPDQWFWKDKDKPADKWKWWWDWFWDQAQADPPFDDQFQDGHTDTTTKFTDTDDGTDIHGHNTMTMMMMIGGRNPPDFDKDWMWMWIARPVPRHTDDIDIHIYGYFPHHFDFFFFAEEEADDLLLLCVVLVHAAPDVVSLVLVLQLLLCVCPQLVHQEYEDCCWPAQPLADLVGAGRTHHQWAWAPDPVTDIDNVSVLSVLLSNVVSNHQAYEYHAQAHEDQSFFGHFDDHPVRHTDTDSVHGLLRPSSLVVLVVPLVVVQVSCVVSVAHQVRYEYEHYEEDDPVSPVRLVSNCVSCVVVCPSHHYEYEYQDCVCCVVVSGVAYAYELVRCPVVLVVVRPQYHYEDAQVPRAQFADQFSRGTLLSLQVVLVACLLSVHRHYYAHAAPDQAARNNPDGHQCSHYQASNVPGNGRGHHQWHQDPVSHTTGISSSVSNVNSSSLNRLLVVLCVVPNNVVSSVLLQVLQVHRAGRRDGDPDSVSSVVSSVVSSVVVSVPD/DKDKAKADLLDWFFFQDDHDHDDFDAAEDEFQDKDKIKMKIADPDDDPDQWFWKDKDKPADKWKWWWDWFWDQAQADPPFDPQFQDGHTDTFTKFIHGDDDTDIHGHNTMTMMMMIGGRNPPAFDKDWMWMWMAGPVVRHTPDIDIHIYTHFNHHFDFFFFAEEAADDLLLLCVPVVHAPPDPVSLVLVLLLLLCCCPQLPHQEYEDCCWHALPLAPQPGDRRTRHQWAWADDDPTDIDRPSVLSVLQSNVVSPHQAYEYHAQAHADQSQFGGQDDHPVRHTPTDSPHGLLRLSSLVVCVVVPVVVQVVNVVSVQHLVRYEYEHYEEDDPVRVVRLCSNCVSCVVVCPSHHYEYEYQDCVCCVVVSGVAYAHEQVRCVVVLVVVRPQYHYEYALPPRALFADQGSRGGLLSQLQVLVQCLLSVHRHYYAHAAPQQAAGNRPDGHQCSHYQARNNPGNGRGHHQWDQDPVSHTTGISSSVSNVNSSSLNSLLVVLCVVPNSVVSSVLLQVLQVHNDGRNRGHPDRVSSVVSSVVSSVVSSVPDD